Protein 7X98 (pdb70)

Solvent-accessible surface area: 50694 Å² total

Foldseek 3Di:
DDPVVVVVVVLVVCVVQLNNDDDWDWAQDQVQPPWIWTQDPVGTDIFHEFFDLLQASLQNPPLLVVLLVVLCVPPNDFQPAACVPSRVDVLQVLLQVLLQVLLVAATKAWAQFLLLQQLQLLLLVLLPQPQEEEEEEPQDDPSNVNSPVNNVHHYHYFYHLDLVSVLVVLVPDDLPGAYEYEEEQARQALRAGHPVVSNLVSCVVSVYAYEYEQAQFALQAALQSGGDCRNVVNSVSHQKYKYFCVVVVAGIIMIHHYPVSNVSSCVGGCSRGVDGDGGSSSSSSSSSSSVDSRVDCPQSVLLVVQQVLLCVLLVVLLQDWNDYDGNKTWRWDFGSNVLQVLQVCCCPPQSYHWHWDDPPSDPHRGITTITRDGSSQDSVNSVSVNVSSSVVCVVSVVD/DPVVVVVVVVQVVCVVVVNRDDDFDWACDQVQPPKIWTQDPVGTDIFGEFFDLLQLCLLNVVLLVVLLVVLCVPPNDFQPAACVPSNVDVLQVLLQVLLQVLLVAATKHWAQFLLLQQLQLLLLVQLVQPQEEEEEAPLDDPSNVNSPVNNVHHYDYFYHLDLVSVLVVLVPDDLVGEYEYEEEQARQQLRAGHPVVSNLVSCVVRVYAYEYEQAQFALQDALQSGGVCNNVVNSVSHQKYKYFCVVVVAGIIMIHHYPVSNVSSCVGGCSRGVDGGGGSSSSSSSSSSSVDSRVDCVSSVLLVVQLVLLVVLLVVLVFDWRDYDGQKTWGFDQAQVVQQVLQVCCCPVLSYHWHWAAPPNPDRRRITTIGNGYSSQDPVNSCSVSVSSSVSVVVVVD/DPPVVVVVVVLVVCVVQLNNFDDWDWACDQVQPPKIWTQDPVGIDIFGEFFDLLQASLLNPPLLVVLLVVLCVVVNDFQPAACVPSRVDVLQVLLQVLLQVLLVAPTKHWAQFLLLQQLQLLLLVQLPQPQEEEEEEPLDDPSNVNSPVNNVHHYDYFYHLDLVSVLVSLPPGDLVHAYEYEDEQARQALGAGHPVVSNLVSCVVSVYAYEYEQAQFALQDALQSGGDCRNVVNSVSHQKYKYFCVVVVAGIIMIHHYPVSNVSSCVGGCSRGVDGDGGSSRSSSSSSSSVVSSVDCPQNVLLVVQQVLLVVLLVVLVQDWNDYPGSKTWGWDQGSNVLQVLQVCCCPVQSYHFGWAAPPRDDHRRITTIGRDGSSQDSVNSVSVSVSSSVSCVVVVVD/DPVVVVVVVVQVVCVVVVNDDDDFPWACDQVQPPWIWTQDVVGTDIFGEFFDLLQLVLQNPPLLVVLLVVLCVPPNDFQPFACPPSRVDVLQVLLQVLLQVLLVAATKHWAQFLLLQQLQLLLLVQLVQPQEEEEEEPQDDPSNVNSPVNNVHHYDYAYHLDLVSVLVVLVPDDLPREYEYEEEQAHQQLRAGHPVVSNLVSCVVSVYAYEYEQAQFQLQAALQSGGDCRNVVHSVSHQKYKYFCVVVVAGIIMIGHYPVSNVSSCVGGPSNGHDRGGGSSSSSSSSSSSVPSRVDCPFSVLLVVQQVLLVVLLVVLVFDWNDYPGSKTWGFDQADVRQQVLQVCCCPVQSYHWHWDAPPSDDRRRITTIGRGGSSQDPVNSCSVSVSSSVSVVVVVD

Sequence (1594 aa):
MNYEAYFRRQLDGLHREGRYRVFADLERHAGSFPRATHHRPEGAGDVTVWCSNDYLGMGQHPAVLTAMHEALDSCGAGAGGTRNIAGTNHYHVLLEQELAALHGKESALLFTSGYVSNWASLSTLASRMPGCVILSDELNHASMIEGIRHSRSETRIFAHNDPRDLERKLADLDPHAPKLVAFESVYSMDGDIAPIAEICDVADAHNAMTYLDEVHGVGLYGPNGGGIADREGISHRLTIIEGTLAAFGVVGGYIAGSSAVCDFVRSFASGFIFSTSPPPAVAAGALASIRHLRASSSAERERHQDRVARLRARLDQAGVAHMPNPSHIVPVMVGDAALCKQISDELISRYGIYVQPINYPTVPRGTERLRITPSPQHTDADIEHLVQALSEIWTRVGLAMNYEAYFRRQLDGLHREGRYRVFADLERHAGSFPRATHHRPEGAGDVTVWCSNDYLGMGQHPAVLTAMHEALDSCGAGAGGTRNNIAGTNHYHVLLEQELAALHGKESSALLFTSGYVSNWASLSTLASRMPGCVILSDELNHASMIEGIRHSRSETRIFAHNDPRDLERKLADLDPHAPKLVAFESVYSMDGDIAPIAEICDVADAHNAMTYLDEVHGVGLYGPNGGGIADREGISHRLTIIEGTLAAFGVVGGYIAGSSAVCDFVRSFASGFIFSTSSPPPAVAAGALASIRHLRASSSAERERHQDRVARLRARLDQAGVAHMPNPSHIVPVMVGDAALCKQISDELISRYGIYVQPINYPTVPRGTERLRITPSPQHTDADIEHLVQALSEIWTRVGLMNYEAYFRRQLDGLHREGRYRVFADLERHAGSFPRRATHHRPEGAGDVTVWCSNDYLGMGQHPAVLTAMHEALDSCGAGAGGTRNIAGTNHYHVLLEQELAALHGKESALLFTSGYVSNWASLSTLASRMPGCVILSDELNHASMIEGIRHSRSETRIFAHNDPRDLERKLADLDPHAPKLVAFESVYSMDGDIAPIAEICDVADAHNAMTYLDEVHGVGLYGPNGGGIADREGISHRLTIIEGTLAAFGVVGGYIAGSSAVCDFVRSFASGFIFSTSPPPAVAAGALASIRHLRASSAERERHQDRVARLRARLDQAGVAHMPNPSHIVPVMVGDAALCKQISDELISRYGIYVQPINYPTVPRGTERLRITPSPQHTDADIEHLVQALSEIWTRVGLAMNYEAYFRRQLDGLHREGRYRVFADLERHAGSFPRATHHRPEGAGDVTVWCSNDYLGMGQHPAVLTAMHEALDSCGAGAGGTRNIAGTNHYHVLLEQELAALHGKESSALLFTSGYVSNWASLSTLASRMPGCVILSDELNHASMIEGIRHSRSETRIFAHNDPRDLERKLADLDPHAPKLVAFESVYSMDGDIAPIAEICDVADAHNAMTYLDEVHGVGLYGPNGGGIADREGISHRLTIIEGTLAAFGVVGGYIAGSSAVCDFVRSFASGFIFSTSPPPAVAAGALASIRHLRASSAERERHQDRVARLRARLDQAGVAHMPNPSHIVPVMVGDAALCKQISDELISRYGIYVQPINYPTVPRGTERLRITPSPQHTDADIEHLVQALSEIWTRVGL

Structure (mmCIF, N/CA/C/O backbone):
data_7X98
#
_entry.id   7X98
#
_cell.length_a   67.157
_cell.length_b   68.896
_cell.length_c   85.639
_cell.angle_alpha   82.020
_cell.angle_beta   85.260
_cell.angle_gamma   66.060
#
_symmetry.space_group_name_H-M   'P 1'
#
loop_
_entity.id
_entity.type
_entity.pdbx_description
1 polymer '5-aminolevulinate synthase'
2 water water
#
loop_
_atom_site.group_PDB
_atom_site.id
_atom_site.type_symbol
_atom_site.label_atom_id
_atom_site.label_alt_id
_atom_site.label_comp_id
_atom_site.label_asym_id
_atom_site.label_entity_id
_atom_site.label_seq_id
_atom_site.pdbx_PDB_ins_code
_atom_site.Cartn_x
_atom_site.Cartn_y
_atom_site.Cartn_z
_atom_site.occupancy
_atom_site.B_iso_or_equiv
_atom_site.auth_seq_id
_atom_site.auth_comp_id
_atom_site.auth_asym_id
_atom_site.auth_atom_id
_atom_site.pdbx_PDB_model_num
ATOM 1 N N . MET A 1 1 ? -13.964 -19.560 33.098 1.00 44.44 1 MET A N 1
ATOM 2 C CA . MET A 1 1 ? -13.913 -19.780 31.619 1.00 40.78 1 MET A CA 1
ATOM 3 C C . MET A 1 1 ? -13.150 -18.616 30.963 1.00 39.12 1 MET A C 1
ATOM 4 O O . MET A 1 1 ? -13.685 -17.468 30.948 1.00 36.10 1 MET A O 1
ATOM 9 N N . ASN A 1 2 ? -11.924 -18.883 30.490 1.00 31.87 2 ASN A N 1
ATOM 10 C CA . ASN A 1 2 ? -11.219 -18.033 29.498 1.00 31.25 2 ASN A CA 1
ATOM 11 C C . ASN A 1 2 ? -11.167 -18.805 28.170 1.00 29.91 2 ASN A C 1
ATOM 12 O O . ASN A 1 2 ? -10.545 -19.866 28.122 1.00 30.93 2 ASN A O 1
ATOM 17 N N . TYR A 1 3 ? -11.798 -18.287 27.129 1.00 28.52 3 TYR A N 1
ATOM 18 C CA . TYR A 1 3 ? -11.973 -19.032 25.854 1.00 28.83 3 TYR A CA 1
ATOM 19 C C . TYR A 1 3 ? -10.587 -19.320 25.258 1.00 27.99 3 TYR A C 1
ATOM 20 O O . TYR A 1 3 ? -10.272 -20.509 24.988 1.00 26.26 3 TYR A O 1
ATOM 29 N N . GLU A 1 4 ? -9.754 -18.286 25.144 1.00 28.67 4 GLU A N 1
ATOM 30 C CA . GLU A 1 4 ? -8.364 -18.377 24.605 1.00 30.31 4 GLU A CA 1
ATOM 31 C C . GLU A 1 4 ? -7.568 -19.469 25.316 1.00 32.53 4 GLU A C 1
ATOM 32 O O . GLU A 1 4 ? -6.872 -20.249 24.626 1.00 30.44 4 GLU A O 1
ATOM 38 N N . ALA A 1 5 ? -7.588 -19.467 26.651 1.00 32.28 5 ALA A N 1
ATOM 39 C CA . ALA A 1 5 ? -6.770 -20.388 27.473 1.00 32.48 5 ALA A CA 1
ATOM 40 C C . ALA A 1 5 ? -7.344 -21.795 27.315 1.00 29.51 5 ALA A C 1
ATOM 41 O O . ALA A 1 5 ? -6.565 -22.758 27.265 1.00 30.12 5 ALA A O 1
ATOM 43 N N . TYR A 1 6 ? -8.666 -21.906 27.237 1.00 28.47 6 TYR A N 1
ATOM 44 C CA . TYR A 1 6 ? -9.340 -23.213 27.023 1.00 30.47 6 TYR A CA 1
ATOM 45 C C . TYR A 1 6 ? -8.837 -23.797 25.681 1.00 28.01 6 TYR A C 1
ATOM 46 O O . TYR A 1 6 ? -8.352 -24.946 25.666 1.00 29.12 6 TYR A O 1
ATOM 55 N N . PHE A 1 7 ? -8.878 -23.022 24.596 1.00 28.68 7 PHE A N 1
ATOM 56 C CA . PHE A 1 7 ? -8.528 -23.502 23.229 1.00 29.38 7 PHE A CA 1
ATOM 57 C C . PHE A 1 7 ? -7.059 -23.930 23.217 1.00 28.72 7 PHE A C 1
ATOM 58 O O . PHE A 1 7 ? -6.760 -25.023 22.736 1.00 27.26 7 PHE A O 1
ATOM 66 N N . ARG A 1 8 ? -6.162 -23.099 23.760 1.00 33.92 8 ARG A N 1
ATOM 67 C CA . ARG A 1 8 ? -4.705 -23.405 23.848 1.00 33.15 8 ARG A CA 1
ATOM 68 C C . ARG A 1 8 ? -4.501 -24.711 24.610 1.00 29.75 8 ARG A C 1
ATOM 69 O O . ARG A 1 8 ? -3.702 -25.530 24.136 1.00 32.14 8 ARG A O 1
ATOM 77 N N . ARG A 1 9 ? -5.169 -24.908 25.751 1.00 32.82 9 ARG A N 1
ATOM 78 C CA . ARG A 1 9 ? -5.022 -26.137 26.570 1.00 31.49 9 ARG A CA 1
ATOM 79 C C . ARG A 1 9 ? -5.364 -27.372 25.712 1.00 30.21 9 ARG A C 1
ATOM 80 O O . ARG A 1 9 ? -4.546 -28.300 25.654 1.00 26.63 9 ARG A O 1
ATOM 82 N N . GLN A 1 10 ? -6.492 -27.372 24.994 1.00 31.01 10 GLN A N 1
ATOM 83 C CA . GLN A 1 10 ? -6.859 -28.489 24.069 1.00 29.81 10 GLN A CA 1
ATOM 84 C C . GLN A 1 10 ? -5.773 -28.633 22.994 1.00 25.32 10 GLN A C 1
ATOM 85 O O . GLN A 1 10 ? -5.354 -29.777 22.754 1.00 27.31 10 GLN A O 1
ATOM 91 N N . LEU A 1 11 ? -5.263 -27.545 22.401 1.00 23.69 11 LEU A N 1
ATOM 92 C CA . LEU A 1 11 ? -4.175 -27.682 21.384 1.00 23.74 11 LEU A CA 1
ATOM 93 C C . LEU A 1 11 ? -2.919 -28.240 22.056 1.00 24.91 11 LEU A C 1
ATOM 94 O O . LEU A 1 11 ? -2.219 -28.986 21.400 1.00 24.17 11 LEU A O 1
ATOM 99 N N . ASP A 1 12 ? -2.642 -27.901 23.323 1.00 27.58 12 ASP A N 1
ATOM 100 C CA . ASP A 1 12 ? -1.436 -28.408 24.038 1.00 29.35 12 ASP A CA 1
ATOM 101 C C . ASP A 1 12 ? -1.581 -29.919 24.241 1.00 27.80 12 ASP A C 1
ATOM 102 O O . ASP A 1 12 ? -0.546 -30.646 24.163 1.00 25.44 12 ASP A O 1
ATOM 107 N N . GLY A 1 13 ? -2.822 -30.395 24.364 1.00 28.84 13 GLY A N 1
ATOM 108 C CA . GLY A 1 13 ? -3.149 -31.833 24.441 1.00 26.25 13 GLY A CA 1
ATOM 109 C C . GLY A 1 13 ? -2.733 -32.554 23.176 1.00 30.74 13 GLY A C 1
ATOM 110 O O . GLY A 1 13 ? -2.075 -33.630 23.278 1.00 29.01 13 GLY A O 1
ATOM 111 N N . LEU A 1 14 ? -3.048 -31.981 22.009 1.00 30.45 14 LEU A N 1
ATOM 112 C CA . LEU A 1 14 ? -2.656 -32.584 20.705 1.00 27.70 14 LEU A CA 1
ATOM 113 C C . LEU A 1 14 ? -1.129 -32.638 20.608 1.00 26.58 14 LEU A C 1
ATOM 114 O O . LEU A 1 14 ? -0.636 -33.676 20.142 1.00 26.83 14 LEU A O 1
ATOM 119 N N . HIS A 1 15 ? -0.415 -31.584 21.015 1.00 26.75 15 HIS A N 1
ATOM 120 C CA . HIS A 1 15 ? 1.083 -31.562 21.057 1.00 28.87 15 HIS A CA 1
ATOM 121 C C . HIS A 1 15 ? 1.586 -32.668 21.989 1.00 25.81 15 HIS A C 1
ATOM 122 O O . HIS A 1 15 ? 2.359 -33.463 21.528 1.00 28.48 15 HIS A O 1
ATOM 129 N N . ARG A 1 16 ? 1.096 -32.734 23.226 1.00 31.05 16 ARG A N 1
ATOM 130 C CA . ARG A 1 16 ? 1.426 -33.786 24.242 1.00 34.75 16 ARG A CA 1
ATOM 131 C C . ARG A 1 16 ? 1.302 -35.197 23.619 1.00 36.02 16 ARG A C 1
ATOM 132 O O . ARG A 1 16 ? 2.300 -35.950 23.659 1.00 32.12 16 ARG A O 1
ATOM 140 N N . GLU A 1 17 ? 0.169 -35.533 22.978 1.00 37.17 17 GLU A N 1
ATOM 141 C CA . GLU A 1 17 ? -0.062 -36.868 22.337 1.00 38.87 17 GLU A CA 1
ATOM 142 C C . GLU A 1 17 ? 0.690 -36.984 21.003 1.00 36.27 17 GLU A C 1
ATOM 143 O O . GLU A 1 17 ? 0.655 -38.058 20.405 1.00 35.15 17 GLU A O 1
ATOM 149 N N . GLY A 1 18 ? 1.327 -35.915 20.533 1.00 34.76 18 GLY A N 1
ATOM 150 C CA . GLY A 1 18 ? 2.090 -35.948 19.277 1.00 33.32 18 GLY A CA 1
ATOM 151 C C . GLY A 1 18 ? 1.167 -35.984 18.065 1.00 31.85 18 GLY A C 1
ATOM 152 O O . GLY A 1 18 ? 1.591 -36.468 17.045 1.00 31.74 18 GLY A O 1
ATOM 153 N N . ARG A 1 19 ? -0.054 -35.459 18.130 1.00 32.93 19 ARG A N 1
ATOM 154 C CA . ARG A 1 19 ? -0.917 -35.471 16.920 1.00 36.26 19 ARG A CA 1
ATOM 155 C C . ARG A 1 19 ? -1.298 -34.052 16.486 1.00 32.98 19 ARG A C 1
ATOM 156 O O . ARG A 1 19 ? -2.099 -33.937 15.548 1.00 28.00 19 ARG A O 1
ATOM 164 N N . TYR A 1 20 ? -0.684 -33.016 17.060 1.00 29.15 20 TYR A N 1
ATOM 165 C CA . TYR A 1 20 ? -0.752 -31.640 16.496 1.00 29.31 20 TYR A CA 1
ATOM 166 C C . TYR A 1 20 ? -0.057 -31.629 15.124 1.00 28.01 20 TYR A C 1
ATOM 167 O O . TYR A 1 20 ? 1.036 -32.193 14.952 1.00 27.80 20 TYR A O 1
ATOM 176 N N . ARG A 1 21 ? -0.711 -31.039 14.130 1.00 29.20 21 ARG A N 1
ATOM 177 C CA . ARG A 1 21 ? -0.262 -31.118 12.716 1.00 32.38 21 ARG A CA 1
ATOM 178 C C . ARG A 1 21 ? 0.143 -29.716 12.248 1.00 29.76 21 ARG A C 1
ATOM 179 O O . ARG A 1 21 ? -0.622 -28.754 12.461 1.00 27.84 21 ARG A O 1
ATOM 187 N N . VAL A 1 22 ? 1.339 -29.592 11.683 1.00 31.93 22 VAL A N 1
ATOM 188 C CA . VAL A 1 22 ? 1.771 -28.380 10.928 1.00 36.65 22 VAL A CA 1
ATOM 189 C C . VAL A 1 22 ? 1.590 -28.682 9.441 1.00 33.68 22 VAL A C 1
ATOM 190 O O . VAL A 1 22 ? 2.193 -29.647 8.971 1.00 34.14 22 VAL A O 1
ATOM 194 N N . PHE A 1 23 ? 0.784 -27.873 8.760 1.00 29.19 23 PHE A N 1
ATOM 195 C CA . PHE A 1 23 ? 0.567 -27.921 7.296 1.00 27.85 23 PHE A CA 1
ATOM 196 C C . PHE A 1 23 ? 1.879 -27.624 6.574 1.00 26.36 23 PHE A C 1
ATOM 197 O O . PHE A 1 23 ? 2.620 -26.742 6.993 1.00 27.34 23 PHE A O 1
ATOM 205 N N . ALA A 1 24 ? 2.135 -28.349 5.498 1.00 25.00 24 ALA A N 1
ATOM 206 C CA . ALA A 1 24 ? 3.204 -28.035 4.533 1.00 25.59 24 ALA A CA 1
ATOM 207 C C . ALA A 1 24 ? 2.621 -27.120 3.453 1.00 25.13 24 ALA A C 1
ATOM 208 O O . ALA A 1 24 ? 1.633 -27.512 2.794 1.00 25.20 24 ALA A O 1
ATOM 210 N N . ASP A 1 25 ? 3.216 -25.944 3.284 1.00 22.57 25 ASP A N 1
ATOM 211 C CA . ASP A 1 25 ? 2.830 -24.953 2.244 1.00 23.09 25 ASP A CA 1
ATOM 212 C C . ASP A 1 25 ? 3.479 -25.358 0.918 1.00 23.00 25 ASP A C 1
ATOM 213 O O . ASP A 1 25 ? 4.662 -25.049 0.748 1.00 24.01 25 ASP A O 1
ATOM 218 N N . LEU A 1 26 ? 2.718 -25.978 0.008 1.00 22.18 26 LEU A N 1
ATOM 219 C CA . LEU A 1 26 ? 3.224 -26.526 -1.277 1.00 22.95 26 LEU A CA 1
ATOM 220 C C . LEU A 1 26 ? 2.646 -25.741 -2.453 1.00 25.84 26 LEU A C 1
ATOM 221 O O . LEU A 1 26 ? 1.519 -25.171 -2.309 1.00 28.28 26 LEU A O 1
ATOM 226 N N . GLU A 1 27 ? 3.388 -25.700 -3.568 1.00 24.54 27 GLU A N 1
ATOM 227 C CA . GLU A 1 27 ? 2.828 -25.430 -4.924 1.00 23.96 27 GLU A CA 1
ATOM 228 C C . GLU A 1 27 ? 3.243 -26.582 -5.838 1.00 24.08 27 GLU A C 1
ATOM 229 O O . GLU A 1 27 ? 4.442 -26.707 -6.159 1.00 20.68 27 GLU A O 1
ATOM 235 N N . ARG A 1 28 ? 2.286 -27.449 -6.151 1.00 23.65 28 ARG A N 1
ATOM 236 C CA . ARG A 1 28 ? 2.462 -28.513 -7.160 1.00 26.79 28 ARG A CA 1
ATOM 237 C C . ARG A 1 28 ? 2.758 -27.840 -8.507 1.00 27.09 28 ARG A C 1
ATOM 238 O O . ARG A 1 28 ? 2.152 -26.799 -8.810 1.00 29.03 28 ARG A O 1
ATOM 246 N N . HIS A 1 29 ? 3.728 -28.379 -9.233 1.00 25.15 29 HIS A N 1
ATOM 247 C CA . HIS A 1 29 ? 4.178 -27.866 -10.553 1.00 25.20 29 HIS A CA 1
ATOM 248 C C . HIS A 1 29 ? 3.334 -28.503 -11.648 1.00 23.30 29 HIS A C 1
ATOM 249 O O . HIS A 1 29 ? 3.699 -29.597 -12.085 1.00 22.36 29 HIS A O 1
ATOM 256 N N . ALA A 1 30 ? 2.242 -27.860 -12.048 1.00 21.98 30 ALA A N 1
ATOM 257 C CA . ALA A 1 30 ? 1.392 -28.322 -13.161 1.00 23.11 30 ALA A CA 1
ATOM 258 C C . ALA A 1 30 ? 2.280 -28.493 -14.392 1.00 23.59 30 ALA A C 1
ATOM 259 O O . ALA A 1 30 ? 3.045 -27.550 -14.699 1.00 23.11 30 ALA A O 1
ATOM 261 N N . GLY A 1 31 ? 2.204 -29.663 -15.023 1.00 23.54 31 GLY A N 1
ATOM 262 C CA . GLY A 1 31 ? 3.057 -30.065 -16.153 1.00 24.70 31 GLY A CA 1
ATOM 263 C C . GLY A 1 31 ? 4.223 -30.914 -15.659 1.00 24.92 31 GLY A C 1
ATOM 264 O O . GLY A 1 31 ? 4.826 -31.617 -16.493 1.00 25.14 31 GLY A O 1
ATOM 265 N N . SER A 1 32 ? 4.521 -30.880 -14.353 1.00 23.48 32 SER A N 1
ATOM 266 C CA . SER A 1 32 ? 5.728 -31.532 -13.768 1.00 24.81 32 SER A CA 1
ATOM 267 C C . SER A 1 32 ? 5.379 -32.325 -12.511 1.00 23.88 32 SER A C 1
ATOM 268 O O . SER A 1 32 ? 6.317 -32.521 -11.688 1.00 20.30 32 SER A O 1
ATOM 271 N N . PHE A 1 33 ? 4.109 -32.734 -12.330 1.00 24.63 33 PHE A N 1
ATOM 272 C CA . PHE A 1 33 ? 3.716 -33.639 -11.213 1.00 22.85 33 PHE A CA 1
ATOM 273 C C . PHE A 1 33 ? 4.669 -34.829 -11.322 1.00 22.62 33 PHE A C 1
ATOM 274 O O . PHE A 1 33 ? 4.982 -35.266 -12.429 1.00 22.09 33 PHE A O 1
ATOM 282 N N . PRO A 1 34 ? 5.197 -35.379 -10.214 1.00 25.50 34 PRO A N 1
ATOM 283 C CA . PRO A 1 34 ? 4.768 -35.041 -8.854 1.00 25.35 34 PRO A CA 1
ATOM 284 C C . PRO A 1 34 ? 5.613 -34.015 -8.080 1.00 24.51 34 PRO A C 1
ATOM 285 O O . PRO A 1 34 ? 5.526 -33.980 -6.882 1.00 23.23 34 PRO A O 1
ATOM 289 N N . ARG A 1 35 ? 6.357 -33.154 -8.768 1.00 26.81 35 ARG A N 1
ATOM 290 C CA . ARG A 1 35 ? 7.189 -32.112 -8.110 1.00 28.16 35 ARG A CA 1
ATOM 291 C C . ARG A 1 35 ? 6.284 -31.032 -7.505 1.00 26.25 35 ARG A C 1
ATOM 292 O O . ARG A 1 35 ? 5.230 -30.679 -8.092 1.00 24.29 35 ARG A O 1
ATOM 300 N N . ALA A 1 36 ? 6.700 -30.507 -6.360 1.00 24.14 36 ALA A N 1
ATOM 301 C CA . ALA A 1 36 ? 6.090 -29.330 -5.704 1.00 23.29 36 ALA A CA 1
ATOM 302 C C . ALA A 1 36 ? 7.196 -28.417 -5.173 1.00 25.07 36 ALA A C 1
ATOM 303 O O . ALA A 1 36 ? 8.291 -28.941 -4.827 1.00 26.19 36 ALA A O 1
ATOM 305 N N . THR A 1 37 ? 6.948 -27.111 -5.092 1.00 23.96 37 THR A N 1
ATOM 306 C CA . THR A 1 37 ? 7.806 -26.256 -4.240 1.00 28.04 37 THR A CA 1
ATOM 307 C C . THR A 1 37 ? 7.214 -26.313 -2.840 1.00 24.81 37 THR A C 1
ATOM 308 O O . THR A 1 37 ? 6.005 -26.411 -2.683 1.00 23.88 37 THR A O 1
ATOM 312 N N . HIS A 1 38 ? 8.096 -26.378 -1.862 1.00 24.64 38 HIS A N 1
ATOM 313 C CA . HIS A 1 38 ? 7.748 -26.398 -0.432 1.00 27.09 38 HIS A CA 1
ATOM 314 C C . HIS A 1 38 ? 8.271 -25.090 0.149 1.00 27.11 38 HIS A C 1
ATOM 315 O O . HIS A 1 38 ? 9.491 -24.911 0.122 1.00 23.53 38 HIS A O 1
ATOM 322 N N . HIS A 1 39 ? 7.378 -24.193 0.579 1.00 28.38 39 HIS A N 1
ATOM 323 C CA . HIS A 1 39 ? 7.741 -22.923 1.273 1.00 30.38 39 HIS A CA 1
ATOM 324 C C . HIS A 1 39 ? 7.932 -23.215 2.768 1.00 31.20 39 HIS A C 1
ATOM 325 O O . HIS A 1 39 ? 6.933 -23.590 3.428 1.00 27.48 39 HIS A O 1
ATOM 332 N N . ARG A 1 40 ? 9.163 -23.069 3.269 1.00 35.44 40 ARG A N 1
ATOM 333 C CA . ARG A 1 40 ? 9.538 -23.221 4.697 1.00 43.57 40 ARG A CA 1
ATOM 334 C C . ARG A 1 40 ? 10.063 -21.876 5.208 1.00 48.94 40 ARG A C 1
ATOM 335 O O . ARG A 1 40 ? 10.309 -20.956 4.427 1.00 45.71 40 ARG A O 1
ATOM 343 N N . PRO A 1 41 ? 10.254 -21.712 6.538 1.00 54.84 41 PRO A N 1
ATOM 344 C CA . PRO A 1 41 ? 11.027 -20.583 7.070 1.00 55.37 41 PRO A CA 1
ATOM 345 C C . PRO A 1 41 ? 12.405 -20.432 6.399 1.00 53.55 41 PRO A C 1
ATOM 346 O O . PRO A 1 41 ? 12.784 -19.320 6.095 1.00 54.20 41 PRO A O 1
ATOM 350 N N . GLU A 1 42 ? 13.091 -21.551 6.142 1.00 54.45 42 GLU A N 1
ATOM 351 C CA . GLU A 1 42 ? 14.402 -21.607 5.436 1.00 59.95 42 GLU A CA 1
ATOM 352 C C . GLU A 1 42 ? 14.272 -21.041 4.009 1.00 61.29 42 GLU A C 1
ATOM 353 O O . GLU A 1 42 ? 15.273 -20.500 3.493 1.00 58.95 42 GLU A O 1
ATOM 359 N N . GLY A 1 43 ? 13.101 -21.185 3.384 1.00 61.98 43 GLY A N 1
ATOM 360 C CA . GLY A 1 43 ? 12.812 -20.687 2.024 1.00 65.01 43 GLY A CA 1
ATOM 361 C C . GLY A 1 43 ? 12.115 -21.741 1.176 1.00 60.42 43 GLY A C 1
ATOM 362 O O . GLY A 1 43 ? 11.323 -22.520 1.739 1.00 53.25 43 GLY A O 1
ATOM 363 N N . ALA A 1 44 ? 12.387 -21.759 -0.133 1.00 56.35 44 ALA A N 1
ATOM 364 C CA . ALA A 1 44 ? 11.710 -22.618 -1.133 1.00 57.67 44 ALA A CA 1
ATOM 365 C C . ALA A 1 44 ? 12.669 -23.733 -1.570 1.00 60.01 44 ALA A C 1
ATOM 366 O O . ALA A 1 44 ? 13.809 -23.418 -1.976 1.00 55.05 44 ALA A O 1
ATOM 368 N N . GLY A 1 45 ? 12.225 -24.987 -1.431 1.00 53.92 45 GLY A N 1
ATOM 369 C CA . GLY A 1 45 ? 12.904 -26.189 -1.943 1.00 50.70 45 GLY A CA 1
ATOM 370 C C . GLY A 1 45 ? 11.918 -27.028 -2.731 1.00 44.86 45 GLY A C 1
ATOM 371 O O . GLY A 1 45 ? 10.686 -26.907 -2.471 1.00 42.39 45 GLY A O 1
ATOM 372 N N . ASP A 1 46 ? 12.408 -27.796 -3.702 1.00 37.44 46 ASP A N 1
ATOM 373 C CA . ASP A 1 46 ? 11.557 -28.706 -4.504 1.00 36.65 46 ASP A CA 1
ATOM 374 C C . ASP A 1 46 ? 11.459 -30.022 -3.731 1.00 31.18 46 ASP A C 1
ATOM 375 O O . ASP A 1 46 ? 12.493 -30.481 -3.181 1.00 26.22 46 ASP A O 1
ATOM 380 N N . VAL A 1 47 ? 10.248 -30.574 -3.647 1.00 26.85 47 VAL A N 1
ATOM 381 C CA . VAL A 1 47 ? 9.981 -31.916 -3.048 1.00 25.08 47 VAL A CA 1
ATOM 382 C C . VAL A 1 47 ? 9.244 -32.782 -4.056 1.00 23.95 47 VAL A C 1
ATOM 383 O O . VAL A 1 47 ? 8.640 -32.224 -4.995 1.00 22.87 47 VAL A O 1
ATOM 387 N N . THR A 1 48 ? 9.287 -34.094 -3.822 1.00 22.38 48 THR A N 1
ATOM 388 C CA . THR A 1 48 ? 8.482 -35.103 -4.544 1.00 22.65 48 THR A CA 1
ATOM 389 C C . THR A 1 48 ? 7.296 -35.401 -3.640 1.00 21.63 48 THR A C 1
ATOM 390 O O . THR A 1 48 ? 7.510 -35.802 -2.499 1.00 22.38 48 THR A O 1
ATOM 394 N N . VAL A 1 49 ? 6.091 -35.153 -4.139 1.00 22.60 49 VAL A N 1
ATOM 395 C CA . VAL A 1 49 ? 4.836 -35.455 -3.403 1.00 22.45 49 VAL A CA 1
ATOM 396 C C . VAL A 1 49 ? 4.503 -36.939 -3.569 1.00 20.80 49 VAL A C 1
ATOM 397 O O . VAL A 1 49 ? 4.394 -37.411 -4.705 1.00 19.01 49 VAL A O 1
ATOM 401 N N . TRP A 1 50 ? 4.271 -37.619 -2.463 1.00 20.10 50 TRP A N 1
ATOM 402 C CA . TRP A 1 50 ? 4.015 -39.077 -2.439 1.00 21.60 50 TRP A CA 1
ATOM 403 C C . TRP A 1 50 ? 2.743 -39.442 -1.673 1.00 20.66 50 TRP A C 1
ATOM 404 O O . TRP A 1 50 ? 2.535 -40.625 -1.520 1.00 20.00 50 TRP A O 1
ATOM 415 N N . CYS A 1 51 ? 1.889 -38.496 -1.278 1.00 20.06 51 CYS A N 1
ATOM 416 C CA . CYS A 1 51 ? 0.636 -38.800 -0.534 1.00 19.94 51 CYS A CA 1
ATOM 417 C C . CYS A 1 51 ? -0.548 -37.972 -1.056 1.00 20.39 51 CYS A C 1
ATOM 418 O O . CYS A 1 51 ? -1.497 -37.799 -0.305 1.00 19.51 51 CYS A O 1
ATOM 421 N N . SER A 1 52 ? -0.466 -37.411 -2.260 1.00 20.29 52 SER A N 1
ATOM 422 C CA . SER A 1 52 ? -1.601 -36.739 -2.928 1.00 22.13 52 SER A CA 1
ATOM 423 C C . SER A 1 52 ? -2.677 -37.762 -3.311 1.00 22.97 52 SER A C 1
ATOM 424 O O . SER A 1 52 ? -2.339 -38.913 -3.715 1.00 21.90 52 SER A O 1
ATOM 427 N N . ASN A 1 53 ? -3.940 -37.363 -3.221 1.00 22.04 53 ASN A N 1
ATOM 428 C CA . ASN A 1 53 ? -5.073 -38.222 -3.645 1.00 21.41 53 ASN A CA 1
ATOM 429 C C . ASN A 1 53 ? -5.544 -37.812 -5.057 1.00 22.62 53 ASN A C 1
ATOM 430 O O . ASN A 1 53 ? -6.590 -38.316 -5.506 1.00 19.99 53 ASN A O 1
ATOM 435 N N . ASP A 1 54 ? -4.783 -36.969 -5.764 1.00 21.82 54 ASP A N 1
ATOM 436 C CA . ASP A 1 54 ? -4.968 -36.699 -7.211 1.00 23.67 54 ASP A CA 1
ATOM 437 C C . ASP A 1 54 ? -4.347 -37.892 -7.938 1.00 24.44 54 ASP A C 1
ATOM 438 O O . ASP A 1 54 ? -3.306 -37.719 -8.627 1.00 21.26 54 ASP A O 1
ATOM 443 N N . TYR A 1 55 ? -4.955 -39.072 -7.767 1.00 23.36 55 TYR A N 1
ATOM 444 C CA . TYR A 1 55 ? -4.297 -40.389 -7.979 1.00 21.09 55 TYR A CA 1
ATOM 445 C C . TYR A 1 55 ? -3.707 -40.554 -9.390 1.00 19.72 55 TYR A C 1
ATOM 446 O O . TYR A 1 55 ? -2.707 -41.253 -9.482 1.00 20.82 55 TYR A O 1
ATOM 455 N N . LEU A 1 56 ? -4.322 -40.008 -10.450 1.00 19.38 56 LEU A N 1
ATOM 456 C CA . LEU A 1 56 ? -3.883 -40.207 -11.855 1.00 19.84 56 LEU A CA 1
ATOM 457 C C . LEU A 1 56 ? -3.205 -38.937 -12.396 1.00 21.79 56 LEU A C 1
ATOM 458 O O . LEU A 1 56 ? -2.898 -38.894 -13.589 1.00 21.98 56 LEU A O 1
ATOM 463 N N . GLY A 1 57 ? -3.036 -37.907 -11.568 1.00 21.11 57 GLY A N 1
ATOM 464 C CA . GLY A 1 57 ? -2.500 -36.614 -12.011 1.00 21.68 57 GLY A CA 1
ATOM 465 C C . GLY A 1 57 ? -3.457 -35.871 -12.931 1.00 20.14 57 GLY A C 1
ATOM 466 O O . GLY A 1 57 ? -2.973 -35.030 -13.696 1.00 20.45 57 GLY A O 1
ATOM 467 N N . MET A 1 58 ? -4.767 -36.126 -12.859 1.00 20.20 58 MET A N 1
ATOM 468 C CA . MET A 1 58 ? -5.766 -35.414 -13.697 1.00 19.93 58 MET A CA 1
ATOM 469 C C . MET A 1 58 ? -5.773 -33.907 -13.386 1.00 20.53 58 MET A C 1
ATOM 470 O O . MET A 1 58 ? -6.168 -33.114 -14.280 1.00 21.21 58 MET A O 1
ATOM 475 N N . GLY A 1 59 ? -5.266 -33.517 -12.215 1.00 20.15 59 GLY A N 1
ATOM 476 C CA . GLY A 1 59 ? -4.985 -32.133 -11.791 1.00 19.92 59 GLY A CA 1
ATOM 477 C C . GLY A 1 59 ? -4.179 -31.328 -12.794 1.00 20.19 59 GLY A C 1
ATOM 478 O O . GLY A 1 59 ? -4.368 -30.106 -12.811 1.00 17.59 59 GLY A O 1
ATOM 479 N N . GLN A 1 60 ? -3.297 -31.958 -13.584 1.00 20.98 60 GLN A N 1
ATOM 480 C CA . GLN A 1 60 ? -2.513 -31.262 -14.645 1.00 18.92 60 GLN A CA 1
ATOM 481 C C . GLN A 1 60 ? -2.934 -31.738 -16.043 1.00 19.75 60 GLN A C 1
ATOM 482 O O . GLN A 1 60 ? -2.174 -31.467 -17.015 1.00 24.46 60 GLN A O 1
ATOM 488 N N . HIS A 1 61 ? -4.067 -32.414 -16.206 1.00 18.14 61 HIS A N 1
ATOM 489 C CA . HIS A 1 61 ? -4.434 -32.943 -17.538 1.00 19.24 61 HIS A CA 1
ATOM 490 C C . HIS A 1 61 ? -4.818 -31.769 -18.434 1.00 20.75 61 HIS A C 1
ATOM 491 O O . HIS A 1 61 ? -5.623 -30.902 -18.030 1.00 21.22 61 HIS A O 1
ATOM 498 N N . PRO A 1 62 ? -4.240 -31.697 -19.659 1.00 20.44 62 PRO A N 1
ATOM 499 C CA . PRO A 1 62 ? -4.453 -30.537 -20.521 1.00 21.48 62 PRO A CA 1
ATOM 500 C C . PRO A 1 62 ? -5.918 -30.391 -20.953 1.00 20.74 62 PRO A C 1
ATOM 501 O O . PRO A 1 62 ? -6.325 -29.262 -21.189 1.00 23.37 62 PRO A O 1
ATOM 505 N N . ALA A 1 63 ? -6.697 -31.473 -21.038 1.00 21.01 63 ALA A N 1
ATOM 506 C CA . ALA A 1 63 ? -8.125 -31.348 -21.424 1.00 22.13 63 ALA A CA 1
ATOM 507 C C . ALA A 1 63 ? -8.913 -30.774 -20.250 1.00 21.77 63 ALA A C 1
ATOM 508 O O . ALA A 1 63 ? -9.877 -30.001 -20.507 1.00 19.91 63 ALA A O 1
ATOM 510 N N . VAL A 1 64 ? -8.499 -31.097 -19.019 1.00 20.62 64 VAL A N 1
ATOM 511 C CA . VAL A 1 64 ? -9.134 -30.557 -17.780 1.00 21.87 64 VAL A CA 1
ATOM 512 C C . VAL A 1 64 ? -8.842 -29.060 -17.712 1.00 23.17 64 VAL A C 1
ATOM 513 O O . VAL A 1 64 ? -9.796 -28.265 -17.523 1.00 20.25 64 VAL A O 1
ATOM 517 N N . LEU A 1 65 ? -7.586 -28.675 -17.917 1.00 23.74 65 LEU A N 1
ATOM 518 C CA . LEU A 1 65 ? -7.171 -27.259 -17.786 1.00 23.07 65 LEU A CA 1
ATOM 519 C C . LEU A 1 65 ? -7.811 -26.437 -18.916 1.00 22.88 65 LEU A C 1
ATOM 520 O O . LEU A 1 65 ? -8.274 -25.315 -18.623 1.00 21.86 65 LEU A O 1
ATOM 525 N N . THR A 1 66 ? -7.888 -26.971 -20.137 1.00 22.67 66 THR A N 1
ATOM 526 C CA . THR A 1 66 ? -8.507 -26.263 -21.300 1.00 22.02 66 THR A CA 1
ATOM 527 C C . THR A 1 66 ? -9.956 -25.880 -20.959 1.00 21.25 66 THR A C 1
ATOM 528 O O . THR A 1 66 ? -10.364 -24.737 -21.221 1.00 20.21 66 THR A O 1
ATOM 532 N N . ALA A 1 67 ? -10.698 -26.832 -20.413 1.00 21.19 67 ALA A N 1
ATOM 533 C CA . ALA A 1 67 ? -12.144 -26.742 -20.123 1.00 21.61 67 ALA A CA 1
ATOM 534 C C . ALA A 1 67 ? -12.335 -25.696 -19.031 1.00 21.28 67 ALA A C 1
ATOM 535 O O . ALA A 1 67 ? -13.246 -24.863 -19.163 1.00 18.97 67 ALA A O 1
ATOM 537 N N . MET A 1 68 ? -11.432 -25.687 -18.036 1.00 20.22 68 MET A N 1
ATOM 538 C CA . MET A 1 68 ? -11.511 -24.727 -16.898 1.00 20.61 68 MET A CA 1
ATOM 539 C C . MET A 1 68 ? -11.204 -23.305 -17.392 1.00 20.81 68 MET A C 1
ATOM 540 O O . MET A 1 68 ? -11.986 -22.387 -17.097 1.00 22.55 68 MET A O 1
ATOM 545 N N . HIS A 1 69 ? -10.128 -23.104 -18.151 1.00 21.59 69 HIS A N 1
ATOM 546 C CA . HIS A 1 69 ? -9.832 -21.786 -18.777 1.00 21.39 69 HIS A CA 1
ATOM 547 C C . HIS A 1 69 ? -11.033 -21.290 -19.591 1.00 19.79 69 HIS A C 1
ATOM 548 O O . HIS A 1 69 ? -11.355 -20.122 -19.492 1.00 20.72 69 HIS A O 1
ATOM 555 N N . GLU A 1 70 ? -11.624 -22.155 -20.403 1.00 21.99 70 GLU A N 1
ATOM 556 C CA . GLU A 1 70 ? -12.796 -21.841 -21.267 1.00 23.58 70 GLU A CA 1
ATOM 557 C C . GLU A 1 70 ? -13.971 -21.396 -20.409 1.00 23.04 70 GLU A C 1
ATOM 558 O O . GLU A 1 70 ? -14.669 -20.424 -20.770 1.00 23.01 70 GLU A O 1
ATOM 564 N N . ALA A 1 71 ? -14.280 -22.183 -19.389 1.00 23.44 71 ALA A N 1
ATOM 565 C CA . ALA A 1 71 ? -15.461 -21.949 -18.525 1.00 24.28 71 ALA A CA 1
ATOM 566 C C . ALA A 1 71 ? -15.295 -20.600 -17.795 1.00 22.63 71 ALA A C 1
ATOM 567 O O . ALA A 1 71 ? -16.280 -19.864 -17.713 1.00 20.23 71 ALA A O 1
ATOM 569 N N . LEU A 1 72 ? -14.092 -20.275 -17.318 1.00 21.78 72 LEU A N 1
ATOM 570 C CA . LEU A 1 72 ? -13.815 -18.982 -16.656 1.00 22.73 72 LEU A CA 1
ATOM 571 C C . LEU A 1 72 ? -14.168 -17.836 -17.613 1.00 23.35 72 LEU A C 1
ATOM 572 O O . LEU A 1 72 ? -14.838 -16.894 -17.183 1.00 23.78 72 LEU A O 1
ATOM 577 N N . ASP A 1 73 ? -13.670 -17.880 -18.842 1.00 23.33 73 ASP A N 1
ATOM 578 C CA . ASP A 1 73 ? -13.819 -16.756 -19.801 1.00 25.18 73 ASP A CA 1
ATOM 579 C C . ASP A 1 73 ? -15.268 -16.676 -20.274 1.00 25.54 73 ASP A C 1
ATOM 580 O O . ASP A 1 73 ? -15.744 -15.564 -20.539 1.00 22.85 73 ASP A O 1
ATOM 585 N N . SER A 1 74 ? -15.996 -17.783 -20.288 1.00 23.80 74 SER A N 1
ATOM 586 C CA . SER A 1 74 ? -17.413 -17.756 -20.720 1.00 23.95 74 SER A CA 1
ATOM 587 C C . SER A 1 74 ? -18.317 -17.273 -19.576 1.00 23.70 74 SER A C 1
ATOM 588 O O . SER A 1 74 ? -19.168 -16.352 -19.762 1.00 20.60 74 SER A O 1
ATOM 591 N N . CYS A 1 75 ? -18.205 -17.905 -18.417 1.00 23.35 75 CYS A N 1
ATOM 592 C CA . CYS A 1 75 ? -19.254 -17.820 -17.353 1.00 23.95 75 CYS A CA 1
ATOM 593 C C . CYS A 1 75 ? -18.749 -17.037 -16.140 1.00 20.97 75 CYS A C 1
ATOM 594 O O . CYS A 1 75 ? -19.576 -16.664 -15.296 1.00 22.58 75 CYS A O 1
ATOM 597 N N . GLY A 1 76 ? -17.446 -16.810 -16.016 1.00 20.34 76 GLY A N 1
ATOM 598 C CA . GLY A 1 76 ? -16.908 -16.049 -14.872 1.00 19.50 76 GLY A CA 1
ATOM 599 C C . GLY A 1 76 ? -16.408 -16.960 -13.770 1.00 19.80 76 GLY A C 1
ATOM 600 O O . GLY A 1 76 ? -16.284 -18.168 -14.017 1.00 21.61 76 GLY A O 1
ATOM 601 N N . ALA A 1 77 ? -16.146 -16.394 -12.597 1.00 20.15 77 ALA A N 1
ATOM 602 C CA . ALA A 1 77 ? -15.284 -16.973 -11.548 1.00 19.63 77 ALA A CA 1
ATOM 603 C C . ALA A 1 77 ? -16.117 -17.922 -10.701 1.00 20.19 77 ALA A C 1
ATOM 604 O O . ALA A 1 77 ? -15.565 -18.921 -10.242 1.00 19.77 77 ALA A O 1
ATOM 606 N N . GLY A 1 78 ? -17.423 -17.651 -10.596 1.00 19.93 78 GLY A N 1
ATOM 607 C CA . GLY A 1 78 ? -18.322 -18.357 -9.676 1.00 19.32 78 GLY A CA 1
ATOM 608 C C . GLY A 1 78 ? -19.724 -18.488 -10.233 1.00 19.15 78 GLY A C 1
ATOM 609 O O . GLY A 1 78 ? -20.016 -17.927 -11.304 1.00 17.86 78 GLY A O 1
ATOM 610 N N . ALA A 1 79 ? -20.564 -19.255 -9.544 1.00 19.58 79 ALA A N 1
ATOM 611 C CA . ALA A 1 79 ? -21.941 -19.544 -10.004 1.00 19.79 79 ALA A CA 1
ATOM 612 C C . ALA A 1 79 ? -22.818 -18.312 -9.781 1.00 20.21 79 ALA A C 1
ATOM 613 O O . ALA A 1 79 ? -23.743 -18.088 -10.594 1.00 19.84 79 ALA A O 1
ATOM 615 N N . GLY A 1 80 ? -22.532 -17.537 -8.719 1.00 22.40 80 GLY A N 1
ATOM 616 C CA . GLY A 1 80 ? -23.279 -16.312 -8.364 1.00 23.04 80 GLY A CA 1
ATOM 617 C C . GLY A 1 80 ? -24.656 -16.608 -7.780 1.00 23.24 80 GLY A C 1
ATOM 618 O O . GLY A 1 80 ? -25.504 -15.663 -7.729 1.00 24.57 80 GLY A O 1
ATOM 619 N N . GLY A 1 81 ? -24.880 -17.843 -7.322 1.00 20.75 81 GLY A N 1
ATOM 620 C CA . GLY A 1 81 ? -26.082 -18.217 -6.568 1.00 21.69 81 GLY A CA 1
ATOM 621 C C . GLY A 1 81 ? -26.104 -19.677 -6.160 1.00 20.05 81 GLY A C 1
ATOM 622 O O . GLY A 1 81 ? -25.145 -20.416 -6.410 1.00 19.01 81 GLY A O 1
ATOM 623 N N . THR A 1 82 ? -27.173 -20.075 -5.513 1.00 19.64 82 THR A N 1
ATOM 624 C CA . THR A 1 82 ? -27.494 -21.493 -5.215 1.00 20.89 82 THR A CA 1
ATOM 625 C C . THR A 1 82 ? -28.076 -22.113 -6.478 1.00 19.10 82 THR A C 1
ATOM 626 O O . THR A 1 82 ? -28.454 -21.370 -7.367 1.00 18.26 82 THR A O 1
ATOM 630 N N . ARG A 1 83 ? -28.133 -23.441 -6.563 1.00 18.84 83 ARG A N 1
ATOM 631 C CA . ARG A 1 83 ? -28.686 -24.128 -7.749 1.00 18.86 83 ARG A CA 1
ATOM 632 C C . ARG A 1 83 ? -30.133 -23.628 -7.960 1.00 20.94 83 ARG A C 1
ATOM 633 O O . ARG A 1 83 ? -30.559 -23.456 -9.135 1.00 19.94 83 ARG A O 1
ATOM 641 N N . ASN A 1 84 ? -30.864 -23.358 -6.880 1.00 22.13 84 ASN A N 1
ATOM 642 C CA . ASN A 1 84 ? -32.285 -22.897 -6.950 1.00 23.48 84 ASN A CA 1
ATOM 643 C C . ASN A 1 84 ? -32.388 -21.432 -7.425 1.00 22.90 84 ASN A C 1
ATOM 644 O O . ASN A 1 84 ? -33.428 -21.045 -8.012 1.00 22.90 84 ASN A O 1
ATOM 649 N N . ILE A 1 85 ? -31.397 -20.603 -7.106 1.00 23.53 85 ILE A N 1
ATOM 650 C CA . ILE A 1 85 ? -31.509 -19.127 -7.275 1.00 21.88 85 ILE A CA 1
ATOM 651 C C . ILE A 1 85 ? -30.275 -18.599 -8.013 1.00 21.14 85 ILE A C 1
ATOM 652 O O . ILE A 1 85 ? -29.295 -18.179 -7.336 1.00 21.06 85 ILE A O 1
ATOM 657 N N . ALA A 1 86 ? -30.369 -18.609 -9.348 1.00 21.37 86 ALA A N 1
ATOM 658 C CA . ALA A 1 86 ? -29.455 -17.974 -10.328 1.00 22.27 86 ALA A CA 1
ATOM 659 C C . ALA A 1 86 ? -28.148 -18.763 -10.500 1.00 22.24 86 ALA A C 1
ATOM 660 O O . ALA A 1 86 ? -27.371 -18.373 -11.386 1.00 19.81 86 ALA A O 1
ATOM 662 N N . GLY A 1 87 ? -27.881 -19.787 -9.671 1.00 21.74 87 GLY A N 1
ATOM 663 C CA . GLY A 1 87 ? -26.568 -20.471 -9.647 1.00 21.63 87 GLY A CA 1
ATOM 664 C C . GLY A 1 87 ? -26.550 -21.835 -10.301 1.00 22.14 87 GLY A C 1
ATOM 665 O O . GLY A 1 87 ? -25.565 -22.565 -10.043 1.00 22.17 87 GLY A O 1
ATOM 666 N N . THR A 1 88 ? -27.574 -22.219 -11.074 1.00 21.05 88 THR A N 1
ATOM 667 C CA . THR A 1 88 ? -27.474 -23.410 -11.972 1.00 21.65 88 THR A CA 1
ATOM 668 C C . THR A 1 88 ? -26.921 -22.953 -13.324 1.00 21.70 88 THR A C 1
ATOM 669 O O . THR A 1 88 ? -27.556 -22.135 -14.012 1.00 22.47 88 THR A O 1
ATOM 673 N N . ASN A 1 89 ? -25.767 -23.494 -13.663 1.00 21.38 89 ASN A N 1
ATOM 674 C CA . ASN A 1 89 ? -25.016 -23.259 -14.916 1.00 22.97 89 ASN A CA 1
ATOM 675 C C . ASN A 1 89 ? -25.079 -24.564 -15.729 1.00 21.78 89 ASN A C 1
ATOM 676 O O . ASN A 1 89 ? -25.184 -25.673 -15.140 1.00 21.53 89 ASN A O 1
ATOM 681 N N . HIS A 1 90 ? -25.059 -24.452 -17.048 1.00 21.02 90 HIS A N 1
ATOM 682 C CA . HIS A 1 90 ? -25.149 -25.587 -17.984 1.00 22.78 90 HIS A CA 1
ATOM 683 C C . HIS A 1 90 ? -24.058 -26.632 -17.690 1.00 23.26 90 HIS A C 1
ATOM 684 O O . HIS A 1 90 ? -24.305 -27.800 -17.989 1.00 22.11 90 HIS A O 1
ATOM 691 N N . TYR A 1 91 ? -22.864 -26.246 -17.225 1.00 20.43 91 TYR A N 1
ATOM 692 C CA . TYR A 1 91 ? -21.788 -27.227 -16.900 1.00 21.35 91 TYR A CA 1
ATOM 693 C C . TYR A 1 91 ? -22.270 -28.144 -15.768 1.00 20.57 91 TYR A C 1
ATOM 694 O O . TYR A 1 91 ? -21.896 -29.346 -15.749 1.00 22.09 91 TYR A O 1
ATOM 703 N N . HIS A 1 92 ? -23.054 -27.618 -14.817 1.00 21.65 92 HIS A N 1
ATOM 704 C CA . HIS A 1 92 ? -23.565 -28.424 -13.669 1.00 21.40 92 HIS A CA 1
ATOM 705 C C . HIS A 1 92 ? -24.469 -29.506 -14.230 1.00 22.02 92 HIS A C 1
ATOM 706 O O . HIS A 1 92 ? -24.435 -30.633 -13.691 1.00 21.81 92 HIS A O 1
ATOM 713 N N . VAL A 1 93 ? -25.283 -29.139 -15.228 1.00 22.08 93 VAL A N 1
ATOM 714 C CA . VAL A 1 93 ? -26.268 -30.046 -15.874 1.00 21.57 93 VAL A CA 1
ATOM 715 C C . VAL A 1 93 ? -25.504 -31.147 -16.624 1.00 20.40 93 VAL A C 1
ATOM 716 O O . VAL A 1 93 ? -25.814 -32.327 -16.409 1.00 20.71 93 VAL A O 1
ATOM 720 N N . LEU A 1 94 ? -24.542 -30.776 -17.467 1.00 19.58 94 LEU A N 1
ATOM 721 C CA . LEU A 1 94 ? -23.762 -31.748 -18.269 1.00 21.58 94 LEU A CA 1
ATOM 722 C C . LEU A 1 94 ? -22.993 -32.660 -17.311 1.00 21.55 94 LEU A C 1
ATOM 723 O O . LEU A 1 94 ? -22.899 -33.863 -17.582 1.00 23.61 94 LEU A O 1
ATOM 728 N N . LEU A 1 95 ? -22.496 -32.110 -16.201 1.00 21.45 95 LEU A N 1
ATOM 729 C CA . LEU A 1 95 ? -21.723 -32.890 -15.200 1.00 20.03 95 LEU A CA 1
ATOM 730 C C . LEU A 1 95 ? -22.650 -33.903 -14.520 1.00 20.50 95 LEU A C 1
ATOM 731 O O . LEU A 1 95 ? -22.254 -35.036 -14.381 1.00 19.98 95 LEU A O 1
ATOM 736 N N . GLU A 1 96 ? -23.867 -33.534 -14.146 1.00 20.57 96 GLU A N 1
ATOM 737 C CA . GLU A 1 96 ? -24.795 -34.463 -13.455 1.00 20.82 96 GLU A CA 1
ATOM 738 C C . GLU A 1 96 ? -25.219 -35.576 -14.435 1.00 21.21 96 GLU A C 1
ATOM 739 O O . GLU A 1 96 ? -25.368 -36.743 -13.975 1.00 20.82 96 GLU A O 1
ATOM 745 N N . GLN A 1 97 ? -25.396 -35.247 -15.718 1.00 21.62 97 GLN A N 1
ATOM 746 C CA . GLN A 1 97 ? -25.705 -36.234 -16.793 1.00 23.65 97 GLN A CA 1
ATOM 747 C C . GLN A 1 97 ? -24.495 -37.174 -16.947 1.00 22.47 97 GLN A C 1
ATOM 748 O O . GLN A 1 97 ? -24.676 -38.388 -17.048 1.00 21.17 97 GLN A O 1
ATOM 754 N N . GLU A 1 98 ? -23.283 -36.631 -16.956 1.00 21.27 98 GLU A N 1
ATOM 755 C CA . GLU A 1 98 ? -22.073 -37.468 -17.112 1.00 21.44 98 GLU A CA 1
ATOM 756 C C . GLU A 1 98 ? -21.973 -38.444 -15.924 1.00 20.78 98 GLU A C 1
ATOM 757 O O . GLU A 1 98 ? -21.705 -39.616 -16.141 1.00 21.48 98 GLU A O 1
ATOM 763 N N . LEU A 1 99 ? -22.169 -37.978 -14.699 1.00 20.86 99 LEU A N 1
ATOM 764 C CA . LEU A 1 99 ? -22.068 -38.837 -13.493 1.00 20.96 99 LEU A CA 1
ATOM 765 C C . LEU A 1 99 ? -23.156 -39.924 -13.488 1.00 20.80 99 LEU A C 1
ATOM 766 O O . LEU A 1 99 ? -22.809 -41.057 -13.152 1.00 19.58 99 LEU A O 1
ATOM 771 N N . ALA A 1 100 ? -24.413 -39.606 -13.849 1.00 20.75 100 ALA A N 1
ATOM 772 C CA . ALA A 1 100 ? -25.474 -40.614 -14.045 1.00 20.97 100 ALA A CA 1
ATOM 773 C C . ALA A 1 100 ? -24.957 -41.733 -14.977 1.00 21.35 100 ALA A C 1
ATOM 774 O O . ALA A 1 100 ? -24.971 -42.954 -14.556 1.00 21.32 100 ALA A O 1
ATOM 776 N N . ALA A 1 101 ? -24.424 -41.354 -16.149 1.00 20.31 101 ALA A N 1
ATOM 777 C CA . ALA A 1 101 ? -23.966 -42.295 -17.199 1.00 21.71 101 ALA A CA 1
ATOM 778 C C . ALA A 1 101 ? -22.780 -43.126 -16.670 1.00 21.53 101 ALA A C 1
ATOM 779 O O . ALA A 1 101 ? -22.808 -44.328 -16.827 1.00 22.37 101 ALA A O 1
ATOM 781 N N . LEU A 1 102 ? -21.809 -42.495 -16.008 1.00 21.94 102 LEU A N 1
ATOM 782 C CA . LEU A 1 102 ? -20.623 -43.167 -15.425 1.00 21.22 102 LEU A CA 1
ATOM 783 C C . LEU A 1 102 ? -21.078 -44.401 -14.628 1.00 21.37 102 LEU A C 1
ATOM 784 O O . LEU A 1 102 ? -20.455 -45.440 -14.778 1.00 22.59 102 LEU A O 1
ATOM 789 N N . HIS A 1 103 ? -22.125 -44.282 -13.802 1.00 21.32 103 HIS A N 1
ATOM 790 C CA . HIS A 1 103 ? -22.561 -45.342 -12.839 1.00 20.93 103 HIS A CA 1
ATOM 791 C C . HIS A 1 103 ? -23.796 -46.085 -13.362 1.00 23.96 103 HIS A C 1
ATOM 792 O O . HIS A 1 103 ? -24.373 -46.885 -12.583 1.00 22.75 103 HIS A O 1
ATOM 799 N N . GLY A 1 104 ? -24.160 -45.859 -14.630 1.00 24.52 104 GLY A N 1
ATOM 800 C CA . GLY A 1 104 ? -25.374 -46.423 -15.261 1.00 25.65 104 GLY A CA 1
ATOM 801 C C . GLY A 1 104 ? -26.643 -46.149 -14.471 1.00 25.68 104 GLY A C 1
ATOM 802 O O . GLY A 1 104 ? -27.521 -47.010 -14.462 1.00 26.62 104 GLY A O 1
ATOM 803 N N . LYS A 1 105 ? -26.789 -44.966 -13.875 1.00 25.96 105 LYS A N 1
ATOM 804 C CA . LYS A 1 105 ? -28.006 -44.603 -13.090 1.00 23.62 105 LYS A CA 1
ATOM 805 C C . LYS A 1 105 ? -28.846 -43.593 -13.871 1.00 23.68 105 LYS A C 1
ATOM 806 O O . LYS A 1 105 ? -28.278 -42.894 -14.707 1.00 25.39 105 LYS A O 1
ATOM 812 N N . GLU A 1 106 ? -30.120 -43.462 -13.510 1.00 25.55 106 GLU A N 1
ATOM 813 C CA . GLU A 1 106 ? -31.075 -42.479 -14.099 1.00 26.18 106 GLU A CA 1
ATOM 814 C C . GLU A 1 106 ? -30.592 -41.040 -13.883 1.00 25.18 106 GLU A C 1
ATOM 815 O O . GLU A 1 106 ? -30.652 -40.253 -14.827 1.00 24.01 106 GLU A O 1
ATOM 821 N N . SER A 1 107 ? -29.988 -40.730 -12.735 1.00 23.73 107 SER A N 1
ATOM 822 C CA . SER A 1 107 ? -29.716 -39.325 -12.337 1.00 22.36 107 SER A CA 1
ATOM 823 C C . SER A 1 107 ? -28.465 -39.214 -11.447 1.00 21.73 107 SER A C 1
ATOM 824 O O . SER A 1 107 ? -27.914 -40.249 -11.026 1.00 20.04 107 SER A O 1
ATOM 827 N N . ALA A 1 108 ? -27.967 -37.991 -11.286 1.00 21.43 108 ALA A N 1
ATOM 828 C CA . ALA A 1 108 ? -26.860 -37.639 -10.376 1.00 23.76 108 ALA A CA 1
ATOM 829 C C . ALA A 1 108 ? -27.106 -36.232 -9.823 1.00 22.49 108 ALA A C 1
ATOM 830 O O . ALA A 1 108 ? -27.883 -35.483 -10.409 1.00 23.56 108 ALA A O 1
ATOM 832 N N . LEU A 1 109 ? -26.594 -35.972 -8.627 1.00 20.89 109 LEU A N 1
ATOM 833 C CA . LEU A 1 109 ? -26.779 -34.703 -7.898 1.00 20.30 109 LEU A CA 1
ATOM 834 C C . LEU A 1 109 ? -25.384 -34.241 -7.479 1.00 21.14 109 LEU A C 1
ATOM 835 O O . LEU A 1 109 ? -24.646 -35.061 -6.867 1.00 18.85 109 LEU A O 1
ATOM 840 N N . LEU A 1 110 ? -25.019 -33.013 -7.862 1.00 21.20 110 LEU A N 1
ATOM 841 C CA . LEU A 1 110 ? -23.690 -32.406 -7.587 1.00 21.26 110 LEU A CA 1
ATOM 842 C C . LEU A 1 110 ? -23.755 -31.681 -6.237 1.00 19.82 110 LEU A C 1
ATOM 843 O O . LEU A 1 110 ? -24.706 -30.904 -5.979 1.00 18.20 110 LEU A O 1
ATOM 848 N N . PHE A 1 111 ? -22.763 -31.928 -5.391 1.00 18.59 111 PHE A N 1
ATOM 849 C CA . PHE A 1 111 ? -22.515 -31.149 -4.160 1.00 18.87 111 PHE A CA 1
ATOM 850 C C . PHE A 1 111 ? -21.154 -30.455 -4.236 1.00 18.65 111 PHE A C 1
ATOM 851 O O . PHE A 1 111 ? -20.336 -30.747 -5.126 1.00 18.30 111 PHE A O 1
ATOM 859 N N . THR A 1 112 ? -20.940 -29.540 -3.296 1.00 18.59 112 THR A N 1
ATOM 860 C CA . THR A 1 112 ? -19.748 -28.668 -3.206 1.00 18.76 112 THR A CA 1
ATOM 861 C C . THR A 1 112 ? -18.520 -29.528 -2.850 1.00 18.78 112 THR A C 1
ATOM 862 O O . THR A 1 112 ? -17.408 -29.116 -3.196 1.00 18.59 112 THR A O 1
ATOM 866 N N . SER A 1 113 ? -18.704 -30.672 -2.182 1.00 17.84 113 SER A N 1
ATOM 867 C CA . SER A 1 113 ? -17.600 -31.581 -1.774 1.00 19.55 113 SER A CA 1
ATOM 868 C C . SER A 1 113 ? -18.109 -33.014 -1.618 1.00 20.21 113 SER A C 1
ATOM 869 O O . SER A 1 113 ? -19.340 -33.202 -1.395 1.00 19.22 113 SER A O 1
ATOM 872 N N . GLY A 1 114 ? -17.202 -33.986 -1.681 1.00 19.96 114 GLY A N 1
ATOM 873 C CA . GLY A 1 114 ? -17.525 -35.354 -1.259 1.00 19.35 114 GLY A CA 1
ATOM 874 C C . GLY A 1 114 ? -18.049 -35.363 0.159 1.00 19.16 114 GLY A C 1
ATOM 875 O O . GLY A 1 114 ? -19.047 -36.077 0.432 1.00 19.24 114 GLY A O 1
ATOM 876 N N . TYR A 1 115 ? -17.409 -34.598 1.049 1.00 20.39 115 TYR A N 1
ATOM 877 C CA . TYR A 1 115 ? -17.758 -34.585 2.492 1.00 19.00 115 TYR A CA 1
ATOM 878 C C . TYR A 1 115 ? -19.243 -34.223 2.617 1.00 19.24 115 TYR A C 1
ATOM 879 O O . TYR A 1 115 ? -19.992 -34.973 3.260 1.00 18.42 115 TYR A O 1
ATOM 888 N N . VAL A 1 116 ? -19.659 -33.146 1.969 1.00 18.13 116 VAL A N 1
ATOM 889 C CA . VAL A 1 116 ? -21.064 -32.634 2.042 1.00 20.31 116 VAL A CA 1
ATOM 890 C C . VAL A 1 116 ? -22.028 -33.617 1.355 1.00 19.75 116 VAL A C 1
ATOM 891 O O . VAL A 1 116 ? -23.176 -33.762 1.840 1.00 19.86 116 VAL A O 1
ATOM 895 N N . SER A 1 117 ? -21.612 -34.288 0.276 1.00 20.48 117 SER A N 1
ATOM 896 C CA . SER A 1 117 ? -22.492 -35.253 -0.425 1.00 20.14 117 SER A CA 1
ATOM 897 C C . SER A 1 117 ? -22.885 -36.335 0.581 1.00 19.89 117 SER A C 1
ATOM 898 O O . SER A 1 117 ? -24.067 -36.735 0.621 1.00 18.17 117 SER A O 1
ATOM 901 N N . ASN A 1 118 ? -21.943 -36.771 1.415 1.00 20.29 118 ASN A N 1
ATOM 902 C CA . ASN A 1 118 ? -22.176 -37.853 2.406 1.00 19.82 118 ASN A CA 1
ATOM 903 C C . ASN A 1 118 ? -23.007 -37.328 3.578 1.00 21.08 118 ASN A C 1
ATOM 904 O O . ASN A 1 118 ? -24.066 -37.944 3.878 1.00 22.65 118 ASN A O 1
ATOM 909 N N . TRP A 1 119 ? -22.552 -36.248 4.216 1.00 20.77 119 TRP A N 1
ATOM 910 C CA . TRP A 1 119 ? -23.218 -35.620 5.382 1.00 21.95 119 TRP A CA 1
ATOM 911 C C . TRP A 1 119 ? -24.672 -35.256 5.021 1.00 22.78 119 TRP A C 1
ATOM 912 O O . TRP A 1 119 ? -25.586 -35.638 5.789 1.00 20.22 119 TRP A O 1
ATOM 923 N N . ALA A 1 120 ? -24.884 -34.551 3.907 1.00 21.23 120 ALA A N 1
ATOM 924 C CA . ALA A 1 120 ? -26.231 -34.096 3.478 1.00 22.36 120 ALA A CA 1
ATOM 925 C C . ALA A 1 120 ? -27.121 -35.269 3.047 1.00 22.41 120 ALA A C 1
ATOM 926 O O . ALA A 1 120 ? -28.295 -35.309 3.479 1.00 22.88 120 ALA A O 1
ATOM 928 N N . SER A 1 121 ? -26.634 -36.173 2.184 1.00 21.44 121 SER A N 1
ATOM 929 C CA . SER A 1 121 ? -27.468 -37.275 1.625 1.00 21.74 121 SER A CA 1
ATOM 930 C C . SER A 1 121 ? -27.883 -38.238 2.747 1.00 22.87 121 SER A C 1
ATOM 931 O O . SER A 1 121 ? -29.089 -38.559 2.851 1.00 23.15 121 SER A O 1
ATOM 934 N N . LEU A 1 122 ? -26.929 -38.679 3.569 1.00 21.34 122 LEU A N 1
ATOM 935 C CA . LEU A 1 122 ? -27.209 -39.708 4.604 1.00 22.69 122 LEU A CA 1
ATOM 936 C C . LEU A 1 122 ? -28.124 -39.070 5.661 1.00 24.76 122 LEU A C 1
ATOM 937 O O . LEU A 1 122 ? -29.106 -39.738 6.053 1.00 26.47 122 LEU A O 1
ATOM 942 N N . SER A 1 123 ? -27.882 -37.813 6.052 1.00 24.02 123 SER A N 1
ATOM 943 C CA . SER A 1 123 ? -28.721 -37.132 7.072 1.00 26.54 123 SER A CA 1
ATOM 944 C C . SER A 1 123 ? -30.151 -37.009 6.534 1.00 25.82 123 SER A C 1
ATOM 945 O O . SER A 1 123 ? -31.077 -37.328 7.279 1.00 25.34 123 SER A O 1
ATOM 948 N N . THR A 1 124 ? -30.313 -36.591 5.288 1.00 26.29 124 THR A N 1
ATOM 949 C CA . THR A 1 124 ? -31.631 -36.318 4.665 1.00 25.26 124 THR A CA 1
ATOM 950 C C . THR A 1 124 ? -32.372 -37.638 4.483 1.00 26.73 124 THR A C 1
ATOM 951 O O . THR A 1 124 ? -33.555 -37.688 4.837 1.00 28.45 124 THR A O 1
ATOM 955 N N . LEU A 1 125 ? -31.702 -38.652 3.925 1.00 25.23 125 LEU A N 1
ATOM 956 C CA . LEU A 1 125 ? -32.337 -39.946 3.605 1.00 27.88 125 LEU A CA 1
ATOM 957 C C . LEU A 1 125 ? -32.865 -40.589 4.886 1.00 29.34 125 LEU A C 1
ATOM 958 O O . LEU A 1 125 ? -34.024 -41.007 4.868 1.00 30.88 125 LEU A O 1
ATOM 963 N N . ALA A 1 126 ? -32.049 -40.666 5.937 1.00 31.41 126 ALA A N 1
ATOM 964 C CA . ALA A 1 126 ? -32.388 -41.340 7.220 1.00 31.64 126 ALA A CA 1
ATOM 965 C C . ALA A 1 126 ? -33.443 -40.546 8.001 1.00 29.94 126 ALA A C 1
ATOM 966 O O . ALA A 1 126 ? -34.433 -41.161 8.450 1.00 33.40 126 ALA A O 1
ATOM 968 N N . SER A 1 127 ? -33.210 -39.249 8.162 1.00 26.77 127 SER A N 1
ATOM 969 C CA . SER A 1 127 ? -34.121 -38.232 8.745 1.00 28.86 127 SER A CA 1
ATOM 970 C C . SER A 1 127 ? -35.566 -38.486 8.334 1.00 27.99 127 SER A C 1
ATOM 971 O O . SER A 1 127 ? -36.445 -38.413 9.187 1.00 29.16 127 SER A O 1
ATOM 974 N N . ARG A 1 128 ? -35.777 -38.561 7.030 1.00 27.18 128 ARG A N 1
ATOM 975 C CA . ARG A 1 128 ? -37.107 -38.490 6.391 1.00 32.59 128 ARG A CA 1
ATOM 976 C C . ARG A 1 128 ? -37.680 -39.888 6.172 1.00 33.19 128 ARG A C 1
ATOM 977 O O . ARG A 1 128 ? -38.685 -39.983 5.457 1.00 33.02 128 ARG A O 1
ATOM 985 N N . MET A 1 129 ? -37.046 -40.933 6.707 1.00 33.77 129 MET A N 1
ATOM 986 C CA . MET A 1 129 ? -37.652 -42.291 6.727 1.00 35.90 129 MET A CA 1
ATOM 987 C C . MET A 1 129 ? -37.894 -42.633 8.187 1.00 37.08 129 MET A C 1
ATOM 988 O O . MET A 1 129 ? -36.958 -42.959 8.921 1.00 36.88 129 MET A O 1
ATOM 993 N N . PRO A 1 130 ? -39.132 -42.450 8.694 1.00 36.58 130 PRO A N 1
ATOM 994 C CA . PRO A 1 130 ? -39.389 -42.668 10.117 1.00 37.72 130 PRO A CA 1
ATOM 995 C C . PRO A 1 130 ? -39.001 -44.103 10.494 1.00 35.11 130 PRO A C 1
ATOM 996 O O . PRO A 1 130 ? -39.239 -45.020 9.704 1.00 32.03 130 PRO A O 1
ATOM 1000 N N . GLY A 1 131 ? -38.330 -44.255 11.632 1.00 33.25 131 GLY A N 1
ATOM 1001 C CA . GLY A 1 131 ? -37.963 -45.575 12.171 1.00 35.66 131 GLY A CA 1
ATOM 1002 C C . GLY A 1 131 ? -36.829 -46.237 11.409 1.00 33.84 131 GLY A C 1
ATOM 1003 O O . GLY A 1 131 ? -36.581 -47.415 11.702 1.00 34.25 131 GLY A O 1
ATOM 1004 N N . CYS A 1 132 ? -36.189 -45.526 10.460 1.00 32.71 132 CYS A N 1
ATOM 1005 C CA . CYS A 1 132 ? -35.016 -45.997 9.667 1.00 32.56 132 CYS A CA 1
ATOM 1006 C C . CYS A 1 132 ? -33.945 -46.485 10.645 1.00 32.19 132 CYS A C 1
ATOM 1007 O O . CYS A 1 132 ? -33.690 -45.787 11.638 1.00 33.94 132 CYS A O 1
ATOM 1010 N N . VAL A 1 133 ? -33.328 -47.629 10.383 1.00 28.34 133 VAL A N 1
ATOM 1011 C CA . VAL A 1 133 ? -32.107 -48.050 11.112 1.00 27.28 133 VAL A CA 1
ATOM 1012 C C . VAL A 1 133 ? -30.973 -47.961 10.094 1.00 27.54 133 VAL A C 1
ATOM 1013 O O . VAL A 1 133 ? -31.142 -48.511 9.008 1.00 27.83 133 VAL A O 1
ATOM 1017 N N . ILE A 1 134 ? -29.901 -47.241 10.416 1.00 27.55 134 ILE A N 1
ATOM 1018 C CA . ILE A 1 134 ? -28.673 -47.143 9.574 1.00 28.89 134 ILE A CA 1
ATOM 1019 C C . ILE A 1 134 ? -27.672 -48.199 10.052 1.00 29.09 134 ILE A C 1
ATOM 1020 O O . ILE A 1 134 ? -27.377 -48.256 11.255 1.00 29.22 134 ILE A O 1
ATOM 1025 N N . LEU A 1 135 ? -27.204 -49.038 9.138 1.00 27.12 135 LEU A N 1
ATOM 1026 C CA . LEU A 1 135 ? -26.153 -50.035 9.433 1.00 28.18 135 LEU A CA 1
ATOM 1027 C C . LEU A 1 135 ? -24.891 -49.543 8.735 1.00 25.55 135 LEU A C 1
ATOM 1028 O O . LEU A 1 135 ? -24.943 -49.359 7.531 1.00 23.45 135 LEU A O 1
ATOM 1033 N N . SER A 1 136 ? -23.863 -49.243 9.508 1.00 24.17 136 SER A N 1
ATOM 1034 C CA . SER A 1 136 ? -22.666 -48.490 9.075 1.00 25.81 136 SER A CA 1
ATOM 1035 C C . SER A 1 136 ? -21.455 -49.399 9.247 1.00 26.34 136 SER A C 1
ATOM 1036 O O . SER A 1 136 ? -21.300 -50.016 10.319 1.00 27.83 136 SER A O 1
ATOM 1039 N N . ASP A 1 137 ? -20.642 -49.537 8.219 1.00 25.81 137 ASP A N 1
ATOM 1040 C CA . ASP A 1 137 ? -19.366 -50.265 8.352 1.00 24.90 137 ASP A CA 1
ATOM 1041 C C . ASP A 1 137 ? -18.562 -49.568 9.455 1.00 24.52 137 ASP A C 1
ATOM 1042 O O . ASP A 1 137 ? -18.478 -48.322 9.449 1.00 22.56 137 ASP A O 1
ATOM 1047 N N . GLU A 1 138 ? -18.043 -50.369 10.372 1.00 24.51 138 GLU A N 1
ATOM 1048 C CA . GLU A 1 138 ? -17.068 -49.997 11.432 1.00 27.95 138 GLU A CA 1
ATOM 1049 C C . GLU A 1 138 ? -16.189 -48.840 10.968 1.00 26.34 138 GLU A C 1
ATOM 1050 O O . GLU A 1 138 ? -16.002 -47.925 11.760 1.00 25.46 138 GLU A O 1
ATOM 1056 N N . LEU A 1 139 ? -15.623 -48.907 9.758 1.00 26.11 139 LEU A N 1
ATOM 1057 C CA . LEU A 1 139 ? -14.514 -47.997 9.350 1.00 26.05 139 LEU A CA 1
ATOM 1058 C C . LEU A 1 139 ? -14.984 -46.932 8.360 1.00 25.62 139 LEU A C 1
ATOM 1059 O O . LEU A 1 139 ? -14.137 -46.359 7.681 1.00 21.57 139 LEU A O 1
ATOM 1064 N N . ASN A 1 140 ? -16.279 -46.602 8.347 1.00 24.46 140 ASN A N 1
ATOM 1065 C CA . ASN A 1 140 ? -16.826 -45.547 7.460 1.00 24.03 140 ASN A CA 1
ATOM 1066 C C . ASN A 1 140 ? -16.097 -44.215 7.719 1.00 23.73 140 ASN A C 1
ATOM 1067 O O . ASN A 1 140 ? -15.731 -43.934 8.877 1.00 19.40 140 ASN A O 1
ATOM 1072 N N . HIS A 1 141 ? -15.868 -43.446 6.648 1.00 21.41 141 HIS A N 1
ATOM 1073 C CA . HIS A 1 141 ? -15.304 -42.076 6.685 1.00 22.91 141 HIS A CA 1
ATOM 1074 C C . HIS A 1 141 ? -16.093 -41.146 7.622 1.00 22.60 141 HIS A C 1
ATOM 1075 O O . HIS A 1 141 ? -17.346 -41.281 7.741 1.00 21.12 141 HIS A O 1
ATOM 1082 N N . ALA A 1 142 ? -15.388 -40.177 8.193 1.00 19.65 142 ALA A N 1
ATOM 1083 C CA . ALA A 1 142 ? -15.947 -39.147 9.085 1.00 21.29 142 ALA A CA 1
ATOM 1084 C C . ALA A 1 142 ? -17.214 -38.535 8.464 1.00 22.04 142 ALA A C 1
ATOM 1085 O O . ALA A 1 142 ? -18.172 -38.241 9.200 1.00 24.22 142 ALA A O 1
ATOM 1087 N N . SER A 1 143 ? -17.217 -38.291 7.158 1.00 22.50 143 SER A N 1
ATOM 1088 C CA . SER A 1 143 ? -18.335 -37.577 6.483 1.00 21.42 143 SER A CA 1
ATOM 1089 C C . SER A 1 143 ? -19.604 -38.431 6.589 1.00 22.93 143 SER A C 1
ATOM 1090 O O . SER A 1 143 ? -20.719 -37.872 6.729 1.00 21.53 143 SER A O 1
ATOM 1093 N N . MET A 1 144 ? -19.446 -39.751 6.514 1.00 23.46 144 MET A N 1
ATOM 1094 C CA . MET A 1 144 ? -20.587 -40.692 6.574 1.00 25.82 144 MET A CA 1
ATOM 1095 C C . MET A 1 144 ? -21.061 -40.769 8.021 1.00 25.25 144 MET A C 1
ATOM 1096 O O . MET A 1 144 ? -22.275 -40.692 8.235 1.00 23.02 144 MET A O 1
ATOM 1101 N N . ILE A 1 145 ? -20.128 -40.868 8.972 1.00 26.16 145 ILE A N 1
ATOM 1102 C CA . ILE A 1 145 ? -20.437 -40.883 10.436 1.00 25.14 145 ILE A CA 1
ATOM 1103 C C . ILE A 1 145 ? -21.251 -39.626 10.757 1.00 24.71 145 ILE A C 1
ATOM 1104 O O . ILE A 1 145 ? -22.285 -39.749 11.413 1.00 22.80 145 ILE A O 1
ATOM 1109 N N . GLU A 1 146 ? -20.789 -38.444 10.326 1.00 24.63 146 GLU A N 1
ATOM 1110 C CA . GLU A 1 146 ? -21.434 -37.162 10.711 1.00 24.79 146 GLU A CA 1
ATOM 1111 C C . GLU A 1 146 ? -22.830 -37.088 10.069 1.00 24.04 146 GLU A C 1
ATOM 1112 O O . GLU A 1 146 ? -23.744 -36.582 10.717 1.00 23.83 146 GLU A O 1
ATOM 1118 N N . GLY A 1 147 ? -22.993 -37.578 8.837 1.00 24.11 147 GLY A N 1
ATOM 1119 C CA . GLY A 1 147 ? -24.306 -37.653 8.188 1.00 24.00 147 GLY A CA 1
ATOM 1120 C C . GLY A 1 147 ? -25.242 -38.506 9.022 1.00 24.80 147 GLY A C 1
ATOM 1121 O O . GLY A 1 147 ? -26.371 -38.084 9.284 1.00 25.54 147 GLY A O 1
ATOM 1122 N N . ILE A 1 148 ? -24.767 -39.679 9.421 1.00 24.14 148 ILE A N 1
ATOM 1123 C CA . ILE A 1 148 ? -25.539 -40.654 10.243 1.00 26.34 148 ILE A CA 1
ATOM 1124 C C . ILE A 1 148 ? -25.891 -40.002 11.591 1.00 26.34 148 ILE A C 1
ATOM 1125 O O . ILE A 1 148 ? -27.076 -40.028 11.963 1.00 24.51 148 ILE A O 1
ATOM 1130 N N . ARG A 1 149 ? -24.920 -39.393 12.272 1.00 28.05 149 ARG A N 1
ATOM 1131 C CA . ARG A 1 149 ? -25.144 -38.700 13.578 1.00 31.61 149 ARG A CA 1
ATOM 1132 C C . ARG A 1 149 ? -26.200 -37.604 13.392 1.00 29.36 149 ARG A C 1
ATOM 1133 O O . ARG A 1 149 ? -27.104 -37.517 14.220 1.00 28.39 149 ARG A O 1
ATOM 1141 N N . HIS A 1 150 ? -26.099 -36.803 12.327 1.00 28.16 150 HIS A N 1
ATOM 1142 C CA . HIS A 1 150 ? -26.970 -35.621 12.100 1.00 28.42 150 HIS A CA 1
ATOM 1143 C C . HIS A 1 150 ? -28.425 -36.074 11.884 1.00 29.49 150 HIS A C 1
ATOM 1144 O O . HIS A 1 150 ? -29.298 -35.388 12.390 1.00 28.80 150 HIS A O 1
ATOM 1151 N N . SER A 1 151 ? -28.654 -37.223 11.231 1.00 31.15 151 SER A N 1
ATOM 1152 C CA . SER A 1 151 ? -29.987 -37.846 10.998 1.00 30.57 151 SER A CA 1
ATOM 1153 C C . SER A 1 151 ? -30.759 -38.072 12.312 1.00 33.38 151 SER A C 1
ATOM 1154 O O . SER A 1 151 ? -32.023 -38.054 12.271 1.00 30.18 151 SER A O 1
ATOM 1157 N N . ARG A 1 152 ? -30.043 -38.413 13.396 1.00 34.26 152 ARG A N 1
ATOM 1158 C CA . ARG A 1 152 ? -30.623 -38.781 14.721 1.00 37.46 152 ARG A CA 1
ATOM 1159 C C . ARG A 1 152 ? -31.310 -40.150 14.639 1.00 34.68 152 ARG A C 1
ATOM 1160 O O . ARG A 1 152 ? -31.887 -40.573 15.653 1.00 32.86 152 ARG A O 1
ATOM 1168 N N . SER A 1 153 ? -31.209 -40.829 13.494 1.00 31.72 153 SER A N 1
ATOM 1169 C CA . SER A 1 153 ? -31.778 -42.177 13.271 1.00 32.26 153 SER A CA 1
ATOM 1170 C C . SER A 1 153 ? -31.053 -43.211 14.137 1.00 31.17 153 SER A C 1
ATOM 1171 O O . SER A 1 153 ? -29.892 -42.994 14.536 1.00 27.01 153 SER A O 1
ATOM 1174 N N . GLU A 1 154 ? -31.744 -44.305 14.435 1.00 33.24 154 GLU A N 1
ATOM 1175 C CA . GLU A 1 154 ? -31.171 -45.466 15.146 1.00 35.26 154 GLU A CA 1
ATOM 1176 C C . GLU A 1 154 ? -30.093 -46.054 14.238 1.00 32.00 154 GLU A C 1
ATOM 1177 O O . GLU A 1 154 ? -30.308 -46.152 13.020 1.00 32.10 154 GLU A O 1
ATOM 1183 N N . THR A 1 155 ? -28.939 -46.339 14.808 1.00 32.70 155 THR A N 1
ATOM 1184 C CA . THR A 1 155 ? -27.716 -46.724 14.076 1.00 38.22 155 THR A CA 1
ATOM 1185 C C . THR A 1 155 ? -27.205 -48.030 14.664 1.00 36.64 155 THR A C 1
ATOM 1186 O O . THR A 1 155 ? -27.152 -48.115 15.890 1.00 38.16 155 THR A O 1
ATOM 1190 N N . ARG A 1 156 ? -26.808 -48.968 13.810 1.00 34.98 156 ARG A N 1
ATOM 1191 C CA . ARG A 1 156 ? -26.000 -50.142 14.207 1.00 35.02 156 ARG A CA 1
ATOM 1192 C C . ARG A 1 156 ? -24.680 -50.093 13.447 1.00 33.37 156 ARG A C 1
ATOM 1193 O O . ARG A 1 156 ? -24.689 -49.923 12.231 1.00 40.51 156 ARG A O 1
ATOM 1201 N N . ILE A 1 157 ? -23.586 -50.312 14.134 1.00 31.25 157 ILE A N 1
ATOM 1202 C CA . ILE A 1 157 ? -22.271 -50.520 13.486 1.00 31.00 157 ILE A CA 1
ATOM 1203 C C . ILE A 1 157 ? -22.077 -52.029 13.264 1.00 33.75 157 ILE A C 1
ATOM 1204 O O . ILE A 1 157 ? -22.290 -52.819 14.213 1.00 32.76 157 ILE A O 1
ATOM 1209 N N . PHE A 1 158 ? -21.676 -52.436 12.065 1.00 31.07 158 PHE A N 1
ATOM 1210 C CA . PHE A 1 158 ? -21.294 -53.847 11.776 1.00 30.07 158 PHE A CA 1
ATOM 1211 C C . PHE A 1 158 ? -19.774 -53.945 11.579 1.00 29.63 158 PHE A C 1
ATOM 1212 O O . PHE A 1 158 ? -19.120 -52.965 11.125 1.00 27.53 158 PHE A O 1
ATOM 1220 N N . ALA A 1 159 ? -19.219 -55.101 11.934 1.00 26.25 159 ALA A N 1
ATOM 1221 C CA . ALA A 1 159 ? -17.763 -55.354 11.919 1.00 26.99 159 ALA A CA 1
ATOM 1222 C C . ALA A 1 159 ? -17.269 -55.174 10.481 1.00 25.23 159 ALA A C 1
ATOM 1223 O O . ALA A 1 159 ? -17.989 -55.536 9.530 1.00 22.99 159 ALA A O 1
ATOM 1225 N N . HIS A 1 160 ? -16.065 -54.629 10.348 1.00 24.39 160 HIS A N 1
ATOM 1226 C CA . HIS A 1 160 ? -15.482 -54.182 9.062 1.00 25.75 160 HIS A CA 1
ATOM 1227 C C . HIS A 1 160 ? -15.582 -55.282 7.993 1.00 24.83 160 HIS A C 1
ATOM 1228 O O . HIS A 1 160 ? -15.027 -56.388 8.199 1.00 24.09 160 HIS A O 1
ATOM 1235 N N . ASN A 1 161 ? -16.180 -54.943 6.846 1.00 25.89 161 ASN A N 1
ATOM 1236 C CA . ASN A 1 161 ? -16.327 -55.822 5.647 1.00 25.62 161 ASN A CA 1
ATOM 1237 C C . ASN A 1 161 ? -16.894 -57.205 6.034 1.00 27.90 161 ASN A C 1
ATOM 1238 O O . ASN A 1 161 ? -16.562 -58.181 5.340 1.00 26.21 161 ASN A O 1
ATOM 1243 N N . ASP A 1 162 ? -17.736 -57.303 7.062 1.00 25.85 162 ASP A N 1
ATOM 1244 C CA . ASP A 1 162 ? -18.219 -58.624 7.551 1.00 27.19 162 ASP A CA 1
ATOM 1245 C C . ASP A 1 162 ? -19.714 -58.771 7.267 1.00 24.38 162 ASP A C 1
ATOM 1246 O O . ASP A 1 162 ? -20.549 -58.330 8.045 1.00 25.91 162 ASP A O 1
ATOM 1251 N N . PRO A 1 163 ? -20.105 -59.423 6.162 1.00 27.95 163 PRO A N 1
ATOM 1252 C CA . PRO A 1 163 ? -21.526 -59.563 5.847 1.00 30.89 163 PRO A CA 1
ATOM 1253 C C . PRO A 1 163 ? -22.277 -60.428 6.872 1.00 32.02 163 PRO A C 1
ATOM 1254 O O . PRO A 1 163 ? -23.487 -60.288 6.956 1.00 31.81 163 PRO A O 1
ATOM 1258 N N . ARG A 1 164 ? -21.562 -61.278 7.624 1.00 34.67 164 ARG A N 1
ATOM 1259 C CA . ARG A 1 164 ? -22.168 -62.190 8.632 1.00 35.29 164 ARG A CA 1
ATOM 1260 C C . ARG A 1 164 ? -22.539 -61.334 9.849 1.00 35.51 164 ARG A C 1
ATOM 1261 O O . ARG A 1 164 ? -23.601 -61.550 10.454 1.00 33.41 164 ARG A O 1
ATOM 1269 N N . ASP A 1 165 ? -21.701 -60.359 10.185 1.00 32.83 165 ASP A N 1
ATOM 1270 C CA . ASP A 1 165 ? -22.018 -59.422 11.281 1.00 32.16 165 ASP A CA 1
ATOM 1271 C C . ASP A 1 165 ? -23.142 -58.489 10.816 1.00 29.57 165 ASP A C 1
ATOM 1272 O O . ASP A 1 165 ? -23.976 -58.152 11.650 1.00 27.20 165 ASP A O 1
ATOM 1277 N N . LEU A 1 166 ? -23.180 -58.114 9.537 1.00 29.70 166 LEU A N 1
ATOM 1278 C CA . LEU A 1 166 ? -24.298 -57.288 9.001 1.00 28.30 166 LEU A CA 1
ATOM 1279 C C . LEU A 1 166 ? -25.598 -58.085 9.143 1.00 29.84 166 LEU A C 1
ATOM 1280 O O . LEU A 1 166 ? -26.586 -57.522 9.620 1.00 25.05 166 LEU A O 1
ATOM 1285 N N . GLU A 1 167 ? -25.560 -59.369 8.790 1.00 34.72 167 GLU A N 1
ATOM 1286 C CA . GLU A 1 167 ? -26.709 -60.306 8.931 1.00 39.03 167 GLU A CA 1
ATOM 1287 C C . GLU A 1 167 ? -27.183 -60.264 10.396 1.00 38.63 167 GLU A C 1
ATOM 1288 O O . GLU A 1 167 ? -28.375 -59.935 10.624 1.00 42.29 167 GLU A O 1
ATOM 1294 N N . ARG A 1 168 ? -26.290 -60.519 11.363 1.00 37.15 168 ARG A N 1
ATOM 1295 C CA . ARG A 1 168 ? -26.634 -60.571 12.812 1.00 38.18 168 ARG A CA 1
ATOM 1296 C C . ARG A 1 168 ? -27.264 -59.242 13.254 1.00 38.54 168 ARG A C 1
ATOM 1297 O O . ARG A 1 168 ? -28.275 -59.291 13.990 1.00 41.70 168 ARG A O 1
ATOM 1305 N N . LYS A 1 169 ? -26.709 -58.099 12.836 1.00 33.67 169 LYS A N 1
ATOM 1306 C CA . LYS A 1 169 ? -27.242 -56.770 13.237 1.00 34.89 169 LYS A CA 1
ATOM 1307 C C . LYS A 1 169 ? -28.610 -56.522 12.570 1.00 33.40 169 LYS A C 1
ATOM 1308 O O . LYS A 1 169 ? -29.467 -55.896 13.217 1.00 37.60 169 LYS A O 1
ATOM 1314 N N . LEU A 1 170 ? -28.836 -56.979 11.340 1.00 33.45 170 LEU A N 1
ATOM 1315 C CA . LEU A 1 170 ? -30.135 -56.771 10.640 1.00 34.74 170 LEU A CA 1
ATOM 1316 C C . LEU A 1 170 ? -31.211 -57.711 11.210 1.00 40.25 170 LEU A C 1
ATOM 1317 O O . LEU A 1 170 ? -32.388 -57.330 11.159 1.00 38.28 170 LEU A O 1
ATOM 1322 N N . ALA A 1 171 ? -30.821 -58.883 11.720 1.00 44.42 171 ALA A N 1
ATOM 1323 C CA . ALA A 1 171 ? -31.719 -60.014 12.060 1.00 47.75 171 ALA A CA 1
ATOM 1324 C C . ALA A 1 171 ? -32.688 -59.623 13.182 1.00 52.62 171 ALA A C 1
ATOM 1325 O O . ALA A 1 171 ? -33.877 -59.962 13.056 1.00 53.16 171 ALA A O 1
ATOM 1327 N N . ASP A 1 172 ? -32.203 -58.908 14.206 1.00 53.73 172 ASP A N 1
ATOM 1328 C CA . ASP A 1 172 ? -32.930 -58.566 15.452 1.00 55.35 172 ASP A CA 1
ATOM 1329 C C . ASP A 1 172 ? -33.864 -57.358 15.258 1.00 55.31 172 ASP A C 1
ATOM 1330 O O . ASP A 1 172 ? -34.526 -56.981 16.234 1.00 55.68 172 ASP A O 1
ATOM 1332 N N . LEU A 1 173 ? -33.929 -56.776 14.055 1.00 55.10 173 LEU A N 1
ATOM 1333 C CA . LEU A 1 173 ? -34.646 -55.500 13.772 1.00 53.33 173 LEU A CA 1
ATOM 1334 C C . LEU A 1 173 ? -36.105 -55.766 13.409 1.00 51.92 173 LEU A C 1
ATOM 1335 O O . LEU A 1 173 ? -36.383 -56.725 12.652 1.00 45.99 173 LEU A O 1
ATOM 1340 N N . ASP A 1 174 ? -36.984 -54.864 13.841 1.00 50.87 174 ASP A N 1
ATOM 1341 C CA . ASP A 1 174 ? -38.361 -54.755 13.303 1.00 54.06 174 ASP A CA 1
ATOM 1342 C C . ASP A 1 174 ? -38.295 -54.967 11.793 1.00 52.56 174 ASP A C 1
ATOM 1343 O O . ASP A 1 174 ? -37.663 -54.186 11.090 1.00 53.78 174 ASP A O 1
ATOM 1348 N N . PRO A 1 175 ? -38.938 -56.020 11.239 1.00 52.79 175 PRO A N 1
ATOM 1349 C CA . PRO A 1 175 ? -38.870 -56.286 9.799 1.00 50.66 175 PRO A CA 1
ATOM 1350 C C . PRO A 1 175 ? -39.564 -55.235 8.914 1.00 46.72 175 PRO A C 1
ATOM 1351 O O . PRO A 1 175 ? -39.272 -55.227 7.731 1.00 42.32 175 PRO A O 1
ATOM 1355 N N . HIS A 1 176 ? -40.467 -54.414 9.478 1.00 44.44 176 HIS A N 1
ATOM 1356 C CA . HIS A 1 176 ? -41.234 -53.373 8.745 1.00 47.64 176 HIS A CA 1
ATOM 1357 C C . HIS A 1 176 ? -40.439 -52.052 8.651 1.00 44.25 176 HIS A C 1
ATOM 1358 O O . HIS A 1 176 ? -40.758 -51.241 7.782 1.00 46.33 176 HIS A O 1
ATOM 1360 N N . ALA A 1 177 ? -39.433 -51.835 9.500 1.00 44.62 177 ALA A N 1
ATOM 1361 C CA . ALA A 1 177 ? -38.681 -50.558 9.557 1.00 39.51 177 ALA A CA 1
ATOM 1362 C C . ALA A 1 177 ? -37.830 -50.397 8.299 1.00 38.39 177 ALA A C 1
ATOM 1363 O O . ALA A 1 177 ? -37.245 -51.370 7.819 1.00 33.45 177 ALA A O 1
ATOM 1365 N N . PRO A 1 178 ? -37.663 -49.156 7.776 1.00 35.79 178 PRO A N 1
ATOM 1366 C CA . PRO A 1 178 ? -36.759 -48.913 6.660 1.00 32.26 178 PRO A CA 1
ATOM 1367 C C . PRO A 1 178 ? -35.329 -49.164 7.155 1.00 29.93 178 PRO A C 1
ATOM 1368 O O . PRO A 1 178 ? -35.079 -49.012 8.310 1.00 27.64 178 PRO A O 1
ATOM 1372 N N . LYS A 1 179 ? -34.446 -49.600 6.269 1.00 31.54 179 LYS A N 1
ATOM 1373 C CA . LYS A 1 179 ? -33.058 -50.012 6.605 1.00 31.38 179 LYS A CA 1
ATOM 1374 C C . LYS A 1 179 ? -32.138 -49.515 5.488 1.00 31.10 179 LYS A C 1
ATOM 1375 O O . LYS A 1 179 ? -32.552 -49.571 4.300 1.00 31.03 179 LYS A O 1
ATOM 1381 N N . LEU A 1 180 ? -30.971 -48.994 5.861 1.00 28.95 180 LEU A N 1
ATOM 1382 C CA . LEU A 1 180 ? -29.986 -48.425 4.905 1.00 27.56 180 LEU A CA 1
ATOM 1383 C C . LEU A 1 180 ? -28.609 -48.920 5.334 1.00 25.36 180 LEU A C 1
ATOM 1384 O O . LEU A 1 180 ? -28.236 -48.675 6.493 1.00 22.96 180 LEU A O 1
ATOM 1389 N N . VAL A 1 181 ? -27.914 -49.631 4.447 1.00 24.17 181 VAL A N 1
ATOM 1390 C CA . VAL A 1 181 ? -26.548 -50.147 4.704 1.00 23.51 181 VAL A CA 1
ATOM 1391 C C . VAL A 1 181 ? -25.591 -49.181 4.005 1.00 22.15 181 VAL A C 1
ATOM 1392 O O . VAL A 1 181 ? -25.706 -49.036 2.774 1.00 22.23 181 VAL A O 1
ATOM 1396 N N . ALA A 1 182 ? -24.749 -48.501 4.787 1.00 21.65 182 ALA A N 1
ATOM 1397 C CA . ALA A 1 182 ? -23.766 -47.490 4.344 1.00 20.94 182 ALA A CA 1
ATOM 1398 C C . ALA A 1 182 ? -22.354 -48.059 4.492 1.00 20.54 182 ALA A C 1
ATOM 1399 O O . ALA A 1 182 ? -22.035 -48.551 5.580 1.00 20.40 182 ALA A O 1
ATOM 1401 N N . PHE A 1 183 ? -21.574 -48.063 3.408 1.00 20.16 183 PHE A N 1
ATOM 1402 C CA . PHE A 1 183 ? -20.238 -48.703 3.356 1.00 20.73 183 PHE A CA 1
ATOM 1403 C C . PHE A 1 183 ? -19.457 -48.084 2.193 1.00 21.18 183 PHE A C 1
ATOM 1404 O O . PHE A 1 183 ? -20.022 -47.256 1.449 1.00 20.90 183 PHE A O 1
ATOM 1412 N N . GLU A 1 184 ? -18.154 -48.380 2.147 1.00 20.09 184 GLU A N 1
ATOM 1413 C CA . GLU A 1 184 ? -17.237 -47.890 1.099 1.00 22.02 184 GLU A CA 1
ATOM 1414 C C . GLU A 1 184 ? -16.810 -49.082 0.252 1.00 20.96 184 GLU A C 1
ATOM 1415 O O . GLU A 1 184 ? -16.811 -50.203 0.773 1.00 19.31 184 GLU A O 1
ATOM 1421 N N . SER A 1 185 ? -16.452 -48.812 -0.997 1.00 20.60 185 SER A N 1
ATOM 1422 C CA . SER A 1 185 ? -15.885 -49.786 -1.948 1.00 20.93 185 SER A CA 1
ATOM 1423 C C . SER A 1 185 ? -14.419 -50.056 -1.587 1.00 23.46 185 SER A C 1
ATOM 1424 O O . SER A 1 185 ? -14.044 -51.264 -1.467 1.00 22.16 185 SER A O 1
ATOM 1427 N N . VAL A 1 186 ? -13.635 -48.974 -1.434 1.00 22.21 186 VAL A N 1
ATOM 1428 C CA . VAL A 1 186 ? -12.172 -49.021 -1.110 1.00 22.39 186 VAL A CA 1
ATOM 1429 C C . VAL A 1 186 ? -11.909 -48.162 0.128 1.00 21.83 186 VAL A C 1
ATOM 1430 O O . VAL A 1 186 ? -12.157 -46.940 0.056 1.00 20.20 186 VAL A O 1
ATOM 1434 N N . TYR A 1 187 ? -11.378 -48.755 1.199 1.00 22.77 187 TYR A N 1
ATOM 1435 C CA . TYR A 1 187 ? -11.099 -48.054 2.474 1.00 23.34 187 TYR A CA 1
ATOM 1436 C C . TYR A 1 187 ? -9.681 -47.465 2.392 1.00 27.01 187 TYR A C 1
ATOM 1437 O O . TYR A 1 187 ? -8.761 -48.211 1.989 1.00 26.12 187 TYR A O 1
ATOM 1446 N N . SER A 1 188 ? -9.536 -46.168 2.695 1.00 27.46 188 SER A N 1
ATOM 1447 C CA . SER A 1 188 ? -8.306 -45.355 2.483 1.00 30.58 188 SER A CA 1
ATOM 1448 C C . SER A 1 188 ? -7.139 -45.900 3.296 1.00 31.05 188 SER A C 1
ATOM 1449 O O . SER A 1 188 ? -5.980 -45.845 2.797 1.00 35.07 188 SER A O 1
ATOM 1452 N N . MET A 1 189 ? -7.367 -46.313 4.534 1.00 29.60 189 MET A N 1
ATOM 1453 C CA . MET A 1 189 ? -6.216 -46.388 5.460 1.00 35.16 189 MET A CA 1
ATOM 1454 C C . MET A 1 189 ? -5.575 -47.775 5.374 1.00 31.58 189 MET A C 1
ATOM 1455 O O . MET A 1 189 ? -4.342 -47.833 5.440 1.00 32.33 189 MET A O 1
ATOM 1460 N N . ASP A 1 190 ? -6.333 -48.833 5.093 1.00 31.17 190 ASP A N 1
ATOM 1461 C CA . ASP A 1 190 ? -5.757 -50.192 4.878 1.00 31.86 190 ASP A CA 1
ATOM 1462 C C . ASP A 1 190 ? -5.712 -50.526 3.371 1.00 27.86 190 ASP A C 1
ATOM 1463 O O . ASP A 1 190 ? -4.962 -51.443 2.989 1.00 24.99 190 ASP A O 1
ATOM 1468 N N . GLY A 1 191 ? -6.494 -49.823 2.535 1.00 24.71 191 GLY A N 1
ATOM 1469 C CA . GLY A 1 191 ? -6.608 -50.079 1.082 1.00 21.93 191 GLY A CA 1
ATOM 1470 C C . GLY A 1 191 ? -7.372 -51.352 0.757 1.00 21.90 191 GLY A C 1
ATOM 1471 O O . GLY A 1 191 ? -7.256 -51.866 -0.401 1.00 22.14 191 GLY A O 1
ATOM 1472 N N . ASP A 1 192 ? -8.152 -51.865 1.704 1.00 20.93 192 ASP A N 1
ATOM 1473 C CA . ASP A 1 192 ? -8.945 -53.094 1.487 1.00 22.93 192 ASP A CA 1
ATOM 1474 C C . ASP A 1 192 ? -10.180 -52.758 0.626 1.00 22.28 192 ASP A C 1
ATOM 1475 O O . ASP A 1 192 ? -10.613 -51.591 0.618 1.00 19.57 192 ASP A O 1
ATOM 1480 N N . ILE A 1 193 ? -10.700 -53.756 -0.107 1.00 21.74 193 ILE A N 1
ATOM 1481 C CA . ILE A 1 193 ? -11.881 -53.624 -1.009 1.00 23.21 193 ILE A CA 1
ATOM 1482 C C . ILE A 1 193 ? -13.055 -54.374 -0.379 1.00 24.56 193 ILE A C 1
ATOM 1483 O O . ILE A 1 193 ? -12.861 -55.518 0.005 1.00 23.05 193 ILE A O 1
ATOM 1488 N N . ALA A 1 194 ? -14.221 -53.728 -0.265 1.00 22.13 194 ALA A N 1
ATOM 1489 C CA . ALA A 1 194 ? -15.431 -54.333 0.322 1.00 21.50 194 ALA A CA 1
ATOM 1490 C C . ALA A 1 194 ? -15.937 -55.479 -0.543 1.00 21.82 194 ALA A C 1
ATOM 1491 O O . ALA A 1 194 ? -15.884 -55.431 -1.773 1.00 21.96 194 ALA A O 1
ATOM 1493 N N . PRO A 1 195 ? -16.456 -56.541 0.104 1.00 22.88 195 PRO A N 1
ATOM 1494 C CA . PRO A 1 195 ? -17.157 -57.624 -0.583 1.00 23.23 195 PRO A CA 1
ATOM 1495 C C . PRO A 1 195 ? -18.576 -57.137 -0.916 1.00 23.44 195 PRO A C 1
ATOM 1496 O O . PRO A 1 195 ? -19.521 -57.554 -0.264 1.00 23.19 195 PRO A O 1
ATOM 1500 N N . ILE A 1 196 ? -18.667 -56.263 -1.915 1.00 22.52 196 ILE A N 1
ATOM 1501 C CA . ILE A 1 196 ? -19.889 -55.477 -2.260 1.00 24.18 196 ILE A CA 1
ATOM 1502 C C . ILE A 1 196 ? -21.038 -56.436 -2.590 1.00 24.16 196 ILE A C 1
ATOM 1503 O O . ILE A 1 196 ? -22.154 -56.219 -2.054 1.00 23.39 196 ILE A O 1
ATOM 1508 N N . ALA A 1 197 ? -20.779 -57.441 -3.437 1.00 25.81 197 ALA A N 1
ATOM 1509 C CA . ALA A 1 197 ? -21.771 -58.462 -3.869 1.00 28.77 197 ALA A CA 1
ATOM 1510 C C . ALA A 1 197 ? -22.372 -59.184 -2.655 1.00 28.78 197 ALA A C 1
ATOM 1511 O O . ALA A 1 197 ? -23.595 -59.307 -2.633 1.00 27.42 197 ALA A O 1
ATOM 1513 N N . GLU A 1 198 ? -21.565 -59.617 -1.686 1.00 26.26 198 GLU A N 1
ATOM 1514 C CA . GLU A 1 198 ? -22.053 -60.356 -0.486 1.00 29.73 198 GLU A CA 1
ATOM 1515 C C . GLU A 1 198 ? -22.829 -59.401 0.427 1.00 28.70 198 GLU A C 1
ATOM 1516 O O . GLU A 1 198 ? -23.862 -59.803 0.966 1.00 25.67 198 GLU A O 1
ATOM 1522 N N . ILE A 1 199 ? -22.342 -58.171 0.618 1.00 26.67 199 ILE A N 1
ATOM 1523 C CA . ILE A 1 199 ? -23.075 -57.145 1.413 1.00 25.19 199 ILE A CA 1
ATOM 1524 C C . ILE A 1 199 ? -24.440 -56.859 0.744 1.00 23.47 199 ILE A C 1
ATOM 1525 O O . ILE A 1 199 ? -25.444 -56.815 1.452 1.00 24.35 199 ILE A O 1
ATOM 1530 N N . CYS A 1 200 ? -24.476 -56.702 -0.570 1.00 23.17 200 CYS A N 1
ATOM 1531 C CA . CYS A 1 200 ? -25.710 -56.484 -1.365 1.00 24.33 200 CYS A CA 1
ATOM 1532 C C . CYS A 1 200 ? -26.648 -57.695 -1.218 1.00 26.60 200 CYS A C 1
ATOM 1533 O O . CYS A 1 200 ? -27.871 -57.468 -1.087 1.00 26.38 200 CYS A O 1
ATOM 1536 N N . ASP A 1 201 ? -26.118 -58.924 -1.190 1.00 26.00 201 ASP A N 1
ATOM 1537 C CA . ASP A 1 201 ? -26.948 -60.144 -0.970 1.00 27.40 201 ASP A CA 1
ATOM 1538 C C . ASP A 1 201 ? -27.674 -60.009 0.382 1.00 28.33 201 ASP A C 1
ATOM 1539 O O . ASP A 1 201 ? -28.899 -60.150 0.415 1.00 32.63 201 ASP A O 1
ATOM 1544 N N . VAL A 1 202 ? -26.971 -59.640 1.449 1.00 26.91 202 VAL A N 1
ATOM 1545 C CA . VAL A 1 202 ? -27.557 -59.529 2.815 1.00 28.33 202 VAL A CA 1
ATOM 1546 C C . VAL A 1 202 ? -28.553 -58.362 2.837 1.00 30.08 202 VAL A C 1
ATOM 1547 O O . VAL A 1 202 ? -29.642 -58.513 3.408 1.00 28.08 202 VAL A O 1
ATOM 1551 N N . ALA A 1 203 ? -28.219 -57.240 2.213 1.00 28.72 203 ALA A N 1
ATOM 1552 C CA . ALA A 1 203 ? -29.141 -56.081 2.141 1.00 28.76 203 ALA A CA 1
ATOM 1553 C C . ALA A 1 203 ? -30.470 -56.504 1.489 1.00 27.15 203 ALA A C 1
ATOM 1554 O O . ALA A 1 203 ? -31.532 -56.184 2.094 1.00 28.69 203 ALA A O 1
ATOM 1556 N N . ASP A 1 204 ? -30.422 -57.190 0.339 1.00 27.51 204 ASP A N 1
ATOM 1557 C CA . ASP A 1 204 ? -31.607 -57.653 -0.446 1.00 31.10 204 ASP A CA 1
ATOM 1558 C C . ASP A 1 204 ? -32.482 -58.598 0.397 1.00 34.45 204 ASP A C 1
ATOM 1559 O O . ASP A 1 204 ? -33.709 -58.384 0.465 1.00 34.01 204 ASP A O 1
ATOM 1564 N N . ALA A 1 205 ? -31.867 -59.542 1.106 1.00 35.66 205 ALA A N 1
ATOM 1565 C CA . ALA A 1 205 ? -32.575 -60.561 1.912 1.00 36.06 205 ALA A CA 1
ATOM 1566 C C . ALA A 1 205 ? -33.294 -59.886 3.087 1.00 37.31 205 ALA A C 1
ATOM 1567 O O . ALA A 1 205 ? -34.119 -60.560 3.718 1.00 35.36 205 ALA A O 1
ATOM 1569 N N . HIS A 1 206 ? -32.992 -58.617 3.394 1.00 32.70 206 HIS A N 1
ATOM 1570 C CA . HIS A 1 206 ? -33.634 -57.874 4.511 1.00 32.05 206 HIS A CA 1
ATOM 1571 C C . HIS A 1 206 ? -34.332 -56.597 4.015 1.00 29.29 206 HIS A C 1
ATOM 1572 O O . HIS A 1 206 ? -34.639 -55.768 4.840 1.00 30.04 206 HIS A O 1
ATOM 1579 N N . ASN A 1 207 ? -34.577 -56.438 2.718 1.00 31.95 207 ASN A N 1
ATOM 1580 C CA . ASN A 1 207 ? -35.257 -55.247 2.140 1.00 34.78 207 ASN A CA 1
ATOM 1581 C C . ASN A 1 207 ? -34.559 -53.946 2.564 1.00 32.75 207 ASN A C 1
ATOM 1582 O O . ASN A 1 207 ? -35.259 -53.030 3.032 1.00 35.79 207 ASN A O 1
ATOM 1584 N N . ALA A 1 208 ? -33.233 -53.865 2.446 1.00 30.44 208 ALA A N 1
ATOM 1585 C CA . ALA A 1 208 ? -32.418 -52.688 2.851 1.00 28.74 208 ALA A CA 1
ATOM 1586 C C . ALA A 1 208 ? -31.919 -51.949 1.600 1.00 27.22 208 ALA A C 1
ATOM 1587 O O . ALA A 1 208 ? -31.492 -52.622 0.623 1.00 23.10 208 ALA A O 1
ATOM 1589 N N . MET A 1 209 ? -31.955 -50.611 1.640 1.00 28.10 209 MET A N 1
ATOM 1590 C CA . MET A 1 209 ? -31.257 -49.727 0.680 1.00 27.45 209 MET A CA 1
ATOM 1591 C C . MET A 1 209 ? -29.757 -49.920 0.879 1.00 24.69 209 MET A C 1
ATOM 1592 O O . MET A 1 209 ? -29.334 -50.147 2.017 1.00 22.52 209 MET A O 1
ATOM 1597 N N . THR A 1 210 ? -28.986 -49.702 -0.166 1.00 23.96 210 THR A N 1
ATOM 1598 C CA . THR A 1 210 ? -27.509 -49.702 -0.083 1.00 25.01 210 THR A CA 1
ATOM 1599 C C . THR A 1 210 ? -27.006 -48.329 -0.546 1.00 25.29 210 THR A C 1
ATOM 1600 O O . THR A 1 210 ? -27.489 -47.790 -1.610 1.00 26.09 210 THR A O 1
ATOM 1604 N N . TYR A 1 211 ? -26.060 -47.808 0.219 1.00 22.52 211 TYR A N 1
ATOM 1605 C CA . TYR A 1 211 ? -25.356 -46.528 -0.006 1.00 22.47 211 TYR A CA 1
ATOM 1606 C C . TYR A 1 211 ? -23.860 -46.825 -0.032 1.00 20.80 211 TYR A C 1
ATOM 1607 O O . TYR A 1 211 ? -23.342 -47.196 1.026 1.00 21.44 211 TYR A O 1
ATOM 1616 N N . LEU A 1 212 ? -23.224 -46.673 -1.198 1.00 21.24 212 LEU A N 1
ATOM 1617 C CA . LEU A 1 212 ? -21.804 -47.043 -1.452 1.00 21.33 212 LEU A CA 1
ATOM 1618 C C . LEU A 1 212 ? -20.991 -45.791 -1.783 1.00 21.32 212 LEU A C 1
ATOM 1619 O O . LEU A 1 212 ? -21.163 -45.218 -2.868 1.00 18.13 212 LEU A O 1
ATOM 1624 N N . ASP A 1 213 ? -20.105 -45.415 -0.872 1.00 21.39 213 ASP A N 1
ATOM 1625 C CA . ASP A 1 213 ? -19.061 -44.386 -1.095 1.00 20.83 213 ASP A CA 1
ATOM 1626 C C . ASP A 1 213 ? -17.925 -45.023 -1.924 1.00 21.72 213 ASP A C 1
ATOM 1627 O O . ASP A 1 213 ? -17.206 -45.899 -1.390 1.00 20.66 213 ASP A O 1
ATOM 1632 N N . GLU A 1 214 ? -17.759 -44.587 -3.188 1.00 20.21 214 GLU A N 1
ATOM 1633 C CA . GLU A 1 214 ? -16.726 -45.081 -4.133 1.00 20.41 214 GLU A CA 1
ATOM 1634 C C . GLU A 1 214 ? -15.620 -44.037 -4.279 1.00 21.22 214 GLU A C 1
ATOM 1635 O O . GLU A 1 214 ? -14.986 -43.998 -5.342 1.00 19.04 214 GLU A O 1
ATOM 1641 N N . VAL A 1 215 ? -15.407 -43.213 -3.247 1.00 20.64 215 VAL A N 1
ATOM 1642 C CA . VAL A 1 215 ? -14.435 -42.096 -3.307 1.00 20.68 215 VAL A CA 1
ATOM 1643 C C . VAL A 1 215 ? -13.056 -42.601 -3.765 1.00 21.49 215 VAL A C 1
ATOM 1644 O O . VAL A 1 215 ? -12.461 -41.916 -4.615 1.00 23.08 215 VAL A O 1
ATOM 1648 N N . HIS A 1 216 ? -12.577 -43.753 -3.293 1.00 19.70 216 HIS A N 1
ATOM 1649 C CA . HIS A 1 216 ? -11.206 -44.257 -3.598 1.00 21.31 216 HIS A CA 1
ATOM 1650 C C . HIS A 1 216 ? -11.259 -45.350 -4.675 1.00 21.71 216 HIS A C 1
ATOM 1651 O O . HIS A 1 216 ? -10.223 -46.039 -4.922 1.00 23.76 216 HIS A O 1
ATOM 1658 N N . GLY A 1 217 ? -12.412 -45.487 -5.330 1.00 22.51 217 GLY A N 1
ATOM 1659 C CA . GLY A 1 217 ? -12.623 -46.443 -6.440 1.00 21.25 217 GLY A CA 1
ATOM 1660 C C . GLY A 1 217 ? -12.871 -45.732 -7.749 1.00 20.70 217 GLY A C 1
ATOM 1661 O O . GLY A 1 217 ? -12.345 -46.184 -8.779 1.00 19.87 217 GLY A O 1
ATOM 1662 N N . VAL A 1 218 ? -13.697 -44.689 -7.728 1.00 20.14 218 VAL A N 1
ATOM 1663 C CA . VAL A 1 218 ? -14.233 -44.097 -8.982 1.00 20.37 218 VAL A CA 1
ATOM 1664 C C . VAL A 1 218 ? -13.067 -43.426 -9.694 1.00 20.07 218 VAL A C 1
ATOM 1665 O O . VAL A 1 218 ? -12.263 -42.791 -9.006 1.00 19.24 218 VAL A O 1
ATOM 1669 N N . GLY A 1 219 ? -13.014 -43.583 -11.020 1.00 20.62 219 GLY A N 1
ATOM 1670 C CA . GLY A 1 219 ? -11.918 -43.116 -11.880 1.00 19.83 219 GLY A CA 1
ATOM 1671 C C . GLY A 1 219 ? -10.788 -44.133 -11.988 1.00 18.36 219 GLY A C 1
ATOM 1672 O O . GLY A 1 219 ? -10.023 -43.984 -12.917 1.00 17.36 219 GLY A O 1
ATOM 1673 N N . LEU A 1 220 ? -10.695 -45.138 -11.112 1.00 18.21 220 LEU A N 1
ATOM 1674 C CA . LEU A 1 220 ? -9.452 -45.953 -10.939 1.00 20.27 220 LEU A CA 1
ATOM 1675 C C . LEU A 1 220 ? -9.648 -47.439 -11.275 1.00 19.98 220 LEU A C 1
ATOM 1676 O O . LEU A 1 220 ? -8.615 -48.125 -11.417 1.00 20.11 220 LEU A O 1
ATOM 1681 N N . TYR A 1 221 ? -10.892 -47.908 -11.354 1.00 19.67 221 TYR A N 1
ATOM 1682 C CA . TYR A 1 221 ? -11.264 -49.334 -11.558 1.00 20.11 221 TYR A CA 1
ATOM 1683 C C . TYR A 1 221 ? -12.473 -49.373 -12.485 1.00 21.17 221 TYR A C 1
ATOM 1684 O O . TYR A 1 221 ? -13.283 -48.411 -12.476 1.00 20.72 221 TYR A O 1
ATOM 1693 N N . GLY A 1 222 ? -12.617 -50.476 -13.222 1.00 23.78 222 GLY A N 1
ATOM 1694 C CA . GLY A 1 222 ? -13.847 -50.781 -13.968 1.00 22.40 222 GLY A CA 1
ATOM 1695 C C . GLY A 1 222 ? -13.692 -50.508 -15.454 1.00 22.28 222 GLY A C 1
ATOM 1696 O O . GLY A 1 222 ? -12.859 -49.705 -15.870 1.00 20.05 222 GLY A O 1
ATOM 1697 N N . PRO A 1 223 ? -14.509 -51.174 -16.295 1.00 23.77 223 PRO A N 1
ATOM 1698 C CA . PRO A 1 223 ? -14.446 -50.958 -17.737 1.00 26.19 223 PRO A CA 1
ATOM 1699 C C . PRO A 1 223 ? -14.772 -49.496 -18.109 1.00 26.33 223 PRO A C 1
ATOM 1700 O O . PRO A 1 223 ? -14.264 -49.026 -19.119 1.00 27.74 223 PRO A O 1
ATOM 1704 N N . ASN A 1 224 ? -15.543 -48.783 -17.280 1.00 26.53 224 ASN A N 1
ATOM 1705 C CA . ASN A 1 224 ? -16.044 -47.396 -17.551 1.00 30.43 224 ASN A CA 1
ATOM 1706 C C . ASN A 1 224 ? -15.311 -46.394 -16.660 1.00 27.18 224 ASN A C 1
ATOM 1707 O O . ASN A 1 224 ? -15.678 -45.215 -16.667 1.00 25.54 224 ASN A O 1
ATOM 1712 N N . GLY A 1 225 ? -14.318 -46.858 -15.903 1.00 24.82 225 GLY A N 1
ATOM 1713 C CA . GLY A 1 225 ? -13.729 -46.089 -14.791 1.00 22.59 225 GLY A CA 1
ATOM 1714 C C . GLY A 1 225 ? -14.737 -45.740 -13.708 1.00 21.77 225 GLY A C 1
ATOM 1715 O O . GLY A 1 225 ? -14.495 -44.754 -13.017 1.00 22.48 225 GLY A O 1
ATOM 1716 N N . GLY A 1 226 ? -15.770 -46.567 -13.491 1.00 21.91 226 GLY A N 1
ATOM 1717 C CA . GLY A 1 226 ? -16.861 -46.265 -12.547 1.00 22.86 226 GLY A CA 1
ATOM 1718 C C . GLY A 1 226 ? -16.525 -46.671 -11.111 1.00 24.69 226 GLY A C 1
ATOM 1719 O O . GLY A 1 226 ? -17.323 -46.324 -10.194 1.00 23.33 226 GLY A O 1
ATOM 1720 N N . GLY A 1 227 ? -15.454 -47.458 -10.923 1.00 22.25 227 GLY A N 1
ATOM 1721 C CA . GLY A 1 227 ? -14.994 -47.929 -9.604 1.00 21.76 227 GLY A CA 1
ATOM 1722 C C . GLY A 1 227 ? -15.156 -49.428 -9.431 1.00 22.07 227 GLY A C 1
ATOM 1723 O O . GLY A 1 227 ? -15.209 -50.137 -10.452 1.00 20.45 227 GLY A O 1
ATOM 1724 N N . ILE A 1 228 ? -15.226 -49.897 -8.184 1.00 21.10 228 ILE A N 1
ATOM 1725 C CA . ILE A 1 228 ? -15.258 -51.349 -7.868 1.00 19.63 228 ILE A CA 1
ATOM 1726 C C . ILE A 1 228 ? -16.603 -51.934 -8.327 1.00 21.49 228 ILE A C 1
ATOM 1727 O O . ILE A 1 228 ? -16.571 -52.992 -8.956 1.00 16.86 228 ILE A O 1
ATOM 1732 N N . ALA A 1 229 ? -17.735 -51.271 -8.072 1.00 19.65 229 ALA A N 1
ATOM 1733 C CA . ALA A 1 229 ? -19.047 -51.838 -8.454 1.00 21.10 229 ALA A CA 1
ATOM 1734 C C . ALA A 1 229 ? -19.078 -52.013 -9.984 1.00 21.85 229 ALA A C 1
ATOM 1735 O O . ALA A 1 229 ? -19.517 -53.096 -10.461 1.00 22.97 229 ALA A O 1
ATOM 1737 N N . ASP A 1 230 ? -18.547 -51.047 -10.730 1.00 19.93 230 ASP A N 1
ATOM 1738 C CA . ASP A 1 230 ? -18.387 -51.110 -12.210 1.00 22.05 230 ASP A CA 1
ATOM 1739 C C . ASP A 1 230 ? -17.522 -52.329 -12.540 1.00 22.77 230 ASP A C 1
ATOM 1740 O O . ASP A 1 230 ? -17.906 -53.162 -13.395 1.00 18.82 230 ASP A O 1
ATOM 1745 N N . ARG A 1 231 ? -16.383 -52.490 -11.872 1.00 21.20 231 ARG A N 1
ATOM 1746 C CA . ARG A 1 231 ? -15.448 -53.603 -12.184 1.00 21.89 231 ARG A CA 1
ATOM 1747 C C . ARG A 1 231 ? -16.143 -54.949 -11.983 1.00 22.06 231 ARG A C 1
ATOM 1748 O O . ARG A 1 231 ? -15.978 -55.822 -12.829 1.00 21.52 231 ARG A O 1
ATOM 1756 N N . GLU A 1 232 ? -16.937 -55.066 -10.934 1.00 21.69 232 GLU A N 1
ATOM 1757 C CA . GLU A 1 232 ? -17.627 -56.324 -10.573 1.00 24.05 232 GLU A CA 1
ATOM 1758 C C . GLU A 1 232 ? -18.947 -56.471 -11.352 1.00 23.98 232 GLU A C 1
ATOM 1759 O O . GLU A 1 232 ? -19.589 -57.445 -11.125 1.00 24.12 232 GLU A O 1
ATOM 1765 N N . GLY A 1 233 ? -19.371 -55.477 -12.132 1.00 25.48 233 GLY A N 1
ATOM 1766 C CA . GLY A 1 233 ? -20.605 -55.519 -12.939 1.00 27.43 233 GLY A CA 1
ATOM 1767 C C . GLY A 1 233 ? -21.857 -55.453 -12.091 1.00 25.74 233 GLY A C 1
ATOM 1768 O O . GLY A 1 233 ? -22.878 -55.998 -12.514 1.00 28.20 233 GLY A O 1
ATOM 1769 N N . ILE A 1 234 ? -21.817 -54.784 -10.950 1.00 25.37 234 ILE A N 1
ATOM 1770 C CA . ILE A 1 234 ? -22.964 -54.791 -9.987 1.00 24.02 234 ILE A CA 1
ATOM 1771 C C . ILE A 1 234 ? -23.406 -53.361 -9.613 1.00 22.73 234 ILE A C 1
ATOM 1772 O O . ILE A 1 234 ? -24.124 -53.219 -8.634 1.00 22.00 234 ILE A O 1
ATOM 1777 N N . SER A 1 235 ? -23.065 -52.338 -10.403 1.00 23.07 235 SER A N 1
ATOM 1778 C CA . SER A 1 235 ? -23.480 -50.935 -10.157 1.00 23.84 235 SER A CA 1
ATOM 1779 C C . SER A 1 235 ? -24.991 -50.890 -9.920 1.00 25.09 235 SER A C 1
ATOM 1780 O O . SER A 1 235 ? -25.436 -50.138 -9.008 1.00 23.73 235 SER A O 1
ATOM 1783 N N . HIS A 1 236 ? -25.731 -51.703 -10.688 1.00 25.98 236 HIS A N 1
ATOM 1784 C CA . HIS A 1 236 ? -27.216 -51.772 -10.721 1.00 27.59 236 HIS A CA 1
ATOM 1785 C C . HIS A 1 236 ? -27.757 -52.226 -9.358 1.00 25.69 236 HIS A C 1
ATOM 1786 O O . HIS A 1 236 ? -28.942 -51.995 -9.070 1.00 26.38 236 HIS A O 1
ATOM 1793 N N . ARG A 1 237 ? -26.929 -52.832 -8.515 1.00 27.23 237 ARG A N 1
ATOM 1794 C CA . ARG A 1 237 ? -27.409 -53.410 -7.226 1.00 29.33 237 ARG A CA 1
ATOM 1795 C C . ARG A 1 237 ? -27.462 -52.375 -6.099 1.00 27.73 237 ARG A C 1
ATOM 1796 O O . ARG A 1 237 ? -28.132 -52.635 -5.107 1.00 27.11 237 ARG A O 1
ATOM 1804 N N . LEU A 1 238 ? -26.745 -51.272 -6.248 1.00 26.94 238 LEU A N 1
ATOM 1805 C CA . LEU A 1 238 ? -26.685 -50.220 -5.214 1.00 25.67 238 LEU A CA 1
ATOM 1806 C C . LEU A 1 238 ? -27.776 -49.186 -5.450 1.00 25.00 238 LEU A C 1
ATOM 1807 O O . LEU A 1 238 ? -28.016 -48.787 -6.615 1.00 24.48 238 LEU A O 1
ATOM 1812 N N . THR A 1 239 ? -28.466 -48.835 -4.370 1.00 25.55 239 THR A N 1
ATOM 1813 C CA . THR A 1 239 ? -29.507 -47.783 -4.370 1.00 25.72 239 THR A CA 1
ATOM 1814 C C . THR A 1 239 ? -28.844 -46.432 -4.660 1.00 24.81 239 THR A C 1
ATOM 1815 O O . THR A 1 239 ? -29.414 -45.658 -5.481 1.00 24.98 239 THR A O 1
ATOM 1819 N N . ILE A 1 240 ? -27.688 -46.162 -4.041 1.00 23.00 240 ILE A N 1
ATOM 1820 C CA . ILE A 1 240 ? -26.912 -44.907 -4.261 1.00 24.70 240 ILE A CA 1
ATOM 1821 C C . ILE A 1 240 ? -25.426 -45.254 -4.348 1.00 24.03 240 ILE A C 1
ATOM 1822 O O . ILE A 1 240 ? -24.920 -46.026 -3.492 1.00 20.81 240 ILE A O 1
ATOM 1827 N N . ILE A 1 241 ? -24.770 -44.678 -5.352 1.00 21.04 241 ILE A N 1
ATOM 1828 C CA . ILE A 1 241 ? -23.295 -44.652 -5.433 1.00 21.89 241 ILE A CA 1
ATOM 1829 C C . ILE A 1 241 ? -22.894 -43.200 -5.202 1.00 21.40 241 ILE A C 1
ATOM 1830 O O . ILE A 1 241 ? -23.457 -42.305 -5.847 1.00 18.46 241 ILE A O 1
ATOM 1835 N N . GLU A 1 242 ? -21.982 -42.980 -4.273 1.00 19.53 242 GLU A N 1
ATOM 1836 C CA . GLU A 1 242 ? -21.502 -41.624 -3.963 1.00 19.75 242 GLU A CA 1
ATOM 1837 C C . GLU A 1 242 ? -20.037 -41.561 -4.383 1.00 20.78 242 GLU A C 1
ATOM 1838 O O . GLU A 1 242 ? -19.342 -42.611 -4.322 1.00 19.23 242 GLU A O 1
ATOM 1844 N N . GLY A 1 243 ? -19.564 -40.365 -4.728 1.00 20.35 243 GLY A N 1
ATOM 1845 C CA . GLY A 1 243 ? -18.138 -40.187 -5.016 1.00 21.22 243 GLY A CA 1
ATOM 1846 C C . GLY A 1 243 ? -17.709 -38.754 -4.870 1.00 20.43 243 GLY A C 1
ATOM 1847 O O . GLY A 1 243 ? -18.515 -37.912 -4.444 1.00 19.23 243 GLY A O 1
ATOM 1848 N N . THR A 1 244 ? -16.449 -38.517 -5.214 1.00 20.08 244 THR A N 1
ATOM 1849 C CA . THR A 1 244 ? -15.792 -37.202 -5.162 1.00 19.31 244 THR A CA 1
ATOM 1850 C C . THR A 1 244 ? -15.304 -36.884 -6.566 1.00 18.82 244 THR A C 1
ATOM 1851 O O . THR A 1 244 ? -15.073 -37.806 -7.349 1.00 17.28 244 THR A O 1
ATOM 1855 N N . LEU A 1 245 ? -15.156 -35.598 -6.843 1.00 18.00 245 LEU A N 1
ATOM 1856 C CA . LEU A 1 245 ? -14.533 -35.109 -8.082 1.00 17.48 245 LEU A CA 1
ATOM 1857 C C . LEU A 1 245 ? -13.106 -34.663 -7.774 1.00 16.41 245 LEU A C 1
ATOM 1858 O O . LEU A 1 245 ? -12.441 -34.207 -8.691 1.00 17.62 245 LEU A O 1
ATOM 1863 N N . ALA A 1 246 ? -12.659 -34.827 -6.537 1.00 17.27 246 ALA A N 1
ATOM 1864 C CA . ALA A 1 246 ? -11.452 -34.168 -5.999 1.00 17.62 246 ALA A CA 1
ATOM 1865 C C . ALA A 1 246 ? -10.241 -35.093 -6.074 1.00 19.49 246 ALA A C 1
ATOM 1866 O O . ALA A 1 246 ? -9.110 -34.574 -5.881 1.00 23.37 246 ALA A O 1
ATOM 1892 N N . ALA A 1 248 ? -9.318 -39.009 -7.916 1.00 22.94 248 ALA A N 1
ATOM 1893 C CA . ALA A 1 248 ? -8.950 -39.489 -9.269 1.00 21.41 248 ALA A CA 1
ATOM 1894 C C . ALA A 1 248 ? -9.342 -38.441 -10.333 1.00 20.19 248 ALA A C 1
ATOM 1895 O O . ALA A 1 248 ? -8.576 -38.225 -11.276 1.00 20.28 248 ALA A O 1
ATOM 1897 N N . PHE A 1 249 ? -10.494 -37.788 -10.212 1.00 19.72 249 PHE A N 1
ATOM 1898 C CA . PHE A 1 249 ? -10.941 -36.788 -11.227 1.00 21.07 249 PHE A CA 1
ATOM 1899 C C . PHE A 1 249 ? -10.181 -35.454 -11.086 1.00 21.36 249 PHE A C 1
ATOM 1900 O O . PHE A 1 249 ? -10.160 -34.706 -12.080 1.00 20.91 249 PHE A O 1
ATOM 1908 N N . GLY A 1 250 ? -9.546 -35.170 -9.942 1.00 21.15 250 GLY A N 1
ATOM 1909 C CA . GLY A 1 250 ? -8.438 -34.180 -9.834 1.00 21.91 250 GLY A CA 1
ATOM 1910 C C . GLY A 1 250 ? -8.894 -32.723 -9.725 1.00 20.98 250 GLY A C 1
ATOM 1911 O O . GLY A 1 250 ? -8.091 -31.781 -9.934 1.00 19.64 250 GLY A O 1
ATOM 1912 N N . VAL A 1 251 ? -10.151 -32.482 -9.385 1.00 20.55 251 VAL A N 1
ATOM 1913 C CA . VAL A 1 251 ? -10.656 -31.088 -9.242 1.00 20.61 251 VAL A CA 1
ATOM 1914 C C . VAL A 1 251 ? -11.194 -30.933 -7.810 1.00 19.77 251 VAL A C 1
ATOM 1915 O O . VAL A 1 251 ? -10.382 -30.896 -6.835 1.00 18.79 251 VAL A O 1
ATOM 1919 N N . VAL A 1 252 ? -12.514 -30.855 -7.665 1.00 18.81 252 VAL A N 1
ATOM 1920 C CA . VAL A 1 252 ? -13.182 -30.664 -6.349 1.00 19.10 252 VAL A CA 1
ATOM 1921 C C . VAL A 1 252 ? -14.681 -30.897 -6.582 1.00 19.02 252 VAL A C 1
ATOM 1922 O O . VAL A 1 252 ? -15.122 -30.691 -7.714 1.00 17.40 252 VAL A O 1
ATOM 1926 N N . GLY A 1 253 ? -15.413 -31.294 -5.538 1.00 19.09 253 GLY A N 1
ATOM 1927 C CA . GLY A 1 253 ? -16.863 -31.522 -5.593 1.00 18.05 253 GLY A CA 1
ATOM 1928 C C . GLY A 1 253 ? -17.228 -32.915 -5.121 1.00 18.43 253 GLY A C 1
ATOM 1929 O O . GLY A 1 253 ? -16.338 -33.817 -5.036 1.00 18.69 253 GLY A O 1
ATOM 1930 N N . GLY A 1 254 ? -18.512 -33.124 -4.874 1.00 16.99 254 GLY A N 1
ATOM 1931 C CA . GLY A 1 254 ? -19.056 -34.436 -4.487 1.00 16.97 254 GLY A CA 1
ATOM 1932 C C . GLY A 1 254 ? -20.289 -34.744 -5.301 1.00 19.08 254 GLY A C 1
ATOM 1933 O O . GLY A 1 254 ? -20.803 -33.827 -5.998 1.00 20.10 254 GLY A O 1
ATOM 1934 N N . TYR A 1 255 ? -20.740 -35.992 -5.310 1.00 18.93 255 TYR A N 1
ATOM 1935 C CA . TYR A 1 255 ? -22.025 -36.316 -5.983 1.00 19.42 255 TYR A CA 1
ATOM 1936 C C . TYR A 1 255 ? -22.625 -37.574 -5.386 1.00 19.33 255 TYR A C 1
ATOM 1937 O O . TYR A 1 255 ? -21.893 -38.373 -4.774 1.00 19.48 255 TYR A O 1
ATOM 1946 N N . ILE A 1 256 ? -23.910 -37.779 -5.654 1.00 19.18 256 ILE A N 1
ATOM 1947 C CA . ILE A 1 256 ? -24.541 -39.121 -5.553 1.00 18.39 256 ILE A CA 1
ATOM 1948 C C . ILE A 1 256 ? -25.132 -39.442 -6.923 1.00 19.75 256 ILE A C 1
ATOM 1949 O O . ILE A 1 256 ? -25.428 -38.488 -7.700 1.00 19.16 256 ILE A O 1
ATOM 1954 N N . ALA A 1 257 ? -25.303 -40.733 -7.198 1.00 19.10 257 ALA A N 1
ATOM 1955 C CA . ALA A 1 257 ? -25.927 -41.238 -8.438 1.00 20.09 257 ALA A CA 1
ATOM 1956 C C . ALA A 1 257 ? -26.907 -42.332 -8.033 1.00 21.40 257 ALA A C 1
ATOM 1957 O O . ALA A 1 257 ? -26.572 -43.159 -7.171 1.00 21.08 257 ALA A O 1
ATOM 1959 N N . GLY A 1 258 ? -28.106 -42.275 -8.604 1.00 20.54 258 GLY A N 1
ATOM 1960 C CA . GLY A 1 258 ? -29.195 -43.186 -8.268 1.00 19.91 258 GLY A CA 1
ATOM 1961 C C . GLY A 1 258 ? -30.389 -42.904 -9.150 1.00 21.03 258 GLY A C 1
ATOM 1962 O O . GLY A 1 258 ? -30.207 -42.314 -10.239 1.00 19.73 258 GLY A O 1
ATOM 1963 N N . SER A 1 259 ? -31.552 -43.385 -8.745 1.00 20.89 259 SER A N 1
ATOM 1964 C CA . SER A 1 259 ? -32.806 -43.153 -9.492 1.00 21.76 259 SER A CA 1
ATOM 1965 C C . SER A 1 259 ? -33.069 -41.654 -9.543 1.00 23.41 259 SER A C 1
ATOM 1966 O O . SER A 1 259 ? -32.608 -40.915 -8.626 1.00 24.41 259 SER A O 1
ATOM 1969 N N . SER A 1 260 ? -33.860 -41.224 -10.519 1.00 23.68 260 SER A N 1
ATOM 1970 C CA . SER A 1 260 ? -34.361 -39.832 -10.607 1.00 24.82 260 SER A CA 1
ATOM 1971 C C . SER A 1 260 ? -35.025 -39.484 -9.274 1.00 24.60 260 SER A C 1
ATOM 1972 O O . SER A 1 260 ? -34.854 -38.338 -8.824 1.00 24.41 260 SER A O 1
ATOM 1975 N N . ALA A 1 261 ? -35.734 -40.434 -8.658 1.00 25.07 261 ALA A N 1
ATOM 1976 C CA . ALA A 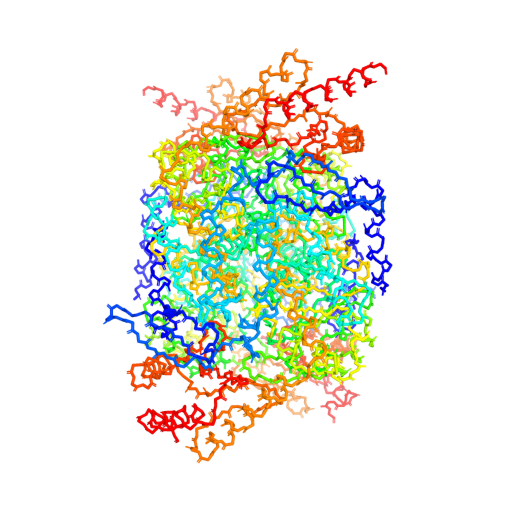1 261 ? -36.547 -40.186 -7.442 1.00 27.07 261 ALA A CA 1
ATOM 1977 C C . ALA A 1 261 ? -35.626 -39.950 -6.240 1.00 24.80 261 ALA A C 1
ATOM 1978 O O . ALA A 1 261 ? -35.846 -38.993 -5.483 1.00 24.81 261 ALA A O 1
ATOM 1980 N N . VAL A 1 262 ? -34.630 -40.794 -6.024 1.00 24.95 262 VAL A N 1
ATOM 1981 C CA . VAL A 1 262 ? -33.741 -40.612 -4.835 1.00 26.15 262 VAL A CA 1
ATOM 1982 C C . VAL A 1 262 ? -32.928 -39.312 -4.988 1.00 23.21 262 VAL A C 1
ATOM 1983 O O . VAL A 1 262 ? -32.808 -38.586 -4.004 1.00 27.03 262 VAL A O 1
ATOM 1987 N N . CYS A 1 263 ? -32.397 -39.019 -6.170 1.00 22.55 263 CYS A N 1
ATOM 1988 C CA . CYS A 1 263 ? -31.615 -37.792 -6.429 1.00 23.19 263 CYS A CA 1
ATOM 1989 C C . CYS A 1 263 ? -32.521 -36.573 -6.272 1.00 23.54 263 CYS A C 1
ATOM 1990 O O . CYS A 1 263 ? -32.070 -35.587 -5.641 1.00 22.11 263 CYS A O 1
ATOM 1993 N N . ASP A 1 264 ? -33.735 -36.620 -6.819 1.00 22.06 264 ASP A N 1
ATOM 1994 C CA . ASP A 1 264 ? -34.673 -35.468 -6.717 1.00 24.93 264 ASP A CA 1
ATOM 1995 C C . ASP A 1 264 ? -35.047 -35.255 -5.243 1.00 23.68 264 ASP A C 1
ATOM 1996 O O . ASP A 1 264 ? -35.184 -34.083 -4.802 1.00 27.80 264 ASP A O 1
ATOM 2001 N N . PHE A 1 265 ? -35.226 -36.347 -4.500 1.00 22.24 265 PHE A N 1
ATOM 2002 C CA . PHE A 1 265 ? -35.562 -36.359 -3.060 1.00 21.89 265 PHE A CA 1
ATOM 2003 C C . PHE A 1 265 ? -34.490 -35.587 -2.266 1.00 23.41 265 PHE A C 1
ATOM 2004 O O . PHE A 1 265 ? -34.828 -34.657 -1.519 1.00 22.70 265 PHE A O 1
ATOM 2012 N N . VAL A 1 266 ? -33.212 -35.958 -2.424 1.00 21.85 266 VAL A N 1
ATOM 2013 C CA . VAL A 1 266 ? -32.071 -35.285 -1.734 1.00 20.88 266 VAL A CA 1
ATOM 2014 C C . VAL A 1 266 ? -31.966 -33.838 -2.226 1.00 19.72 266 VAL A C 1
ATOM 2015 O O . VAL A 1 266 ? -31.839 -32.946 -1.375 1.00 20.45 266 VAL A O 1
ATOM 2019 N N . ARG A 1 267 ? -32.087 -33.604 -3.524 1.00 19.62 267 ARG A N 1
ATOM 2020 C CA . ARG A 1 267 ? -32.047 -32.235 -4.123 1.00 21.76 267 ARG A CA 1
ATOM 2021 C C . ARG A 1 267 ? -33.098 -31.346 -3.440 1.00 22.30 267 ARG A C 1
ATOM 2022 O O . ARG A 1 267 ? -32.780 -30.184 -3.102 1.00 19.67 267 ARG A O 1
ATOM 2030 N N . SER A 1 268 ? -34.301 -31.871 -3.186 1.00 22.99 268 SER A N 1
ATOM 2031 C CA . SER A 1 268 ? -35.446 -31.059 -2.707 1.00 21.99 268 SER A CA 1
ATOM 2032 C C . SER A 1 268 ? -35.404 -30.825 -1.192 1.00 21.63 268 SER A C 1
ATOM 2033 O O . SER A 1 268 ? -36.106 -29.925 -0.770 1.00 20.57 268 SER A O 1
ATOM 2036 N N . PHE A 1 269 ? -34.654 -31.596 -0.395 1.00 22.01 269 PHE A N 1
ATOM 2037 C CA . PHE A 1 269 ? -34.786 -31.562 1.085 1.00 22.31 269 PHE A CA 1
ATOM 2038 C C . PHE A 1 269 ? -33.456 -31.253 1.794 1.00 22.88 269 PHE A C 1
ATOM 2039 O O . PHE A 1 269 ? -33.476 -30.828 2.987 1.00 22.17 269 PHE A O 1
ATOM 2047 N N . ALA A 1 270 ? -32.313 -31.493 1.162 1.00 19.20 270 ALA A N 1
ATOM 2048 C CA . ALA A 1 270 ? -31.028 -31.468 1.906 1.00 20.63 270 ALA A CA 1
ATOM 2049 C C . ALA A 1 270 ? -30.535 -30.019 2.008 1.00 21.77 270 ALA A C 1
ATOM 2050 O O . ALA A 1 270 ? -30.152 -29.436 0.951 1.00 20.20 270 ALA A O 1
ATOM 2052 N N . SER A 1 271 ? -30.542 -29.484 3.236 1.00 21.96 271 SER A N 1
ATOM 2053 C CA . SER A 1 271 ? -30.052 -28.134 3.610 1.00 21.40 271 SER A CA 1
ATOM 2054 C C . SER A 1 271 ? -28.664 -27.884 3.015 1.00 20.41 271 SER A C 1
ATOM 2055 O O . SER A 1 271 ? -28.489 -26.826 2.423 1.00 18.16 271 SER A O 1
ATOM 2058 N N . GLY A 1 272 ? -27.732 -28.841 3.149 1.00 18.78 272 GLY A N 1
ATOM 2059 C CA . GLY A 1 272 ? -26.317 -28.669 2.752 1.00 20.23 272 GLY A CA 1
ATOM 2060 C C . GLY A 1 272 ? -26.164 -28.596 1.235 1.00 21.22 272 GLY A C 1
ATOM 2061 O O . GLY A 1 272 ? -25.139 -28.129 0.750 1.00 23.17 272 GLY A O 1
ATOM 2062 N N . PHE A 1 273 ? -27.190 -28.999 0.502 1.00 20.60 273 PHE A N 1
ATOM 2063 C CA . PHE A 1 273 ? -27.254 -28.814 -0.964 1.00 21.94 273 PHE A CA 1
ATOM 2064 C C . PHE A 1 273 ? -27.917 -27.474 -1.286 1.00 20.76 273 PHE A C 1
ATOM 2065 O O . PHE A 1 273 ? -27.364 -26.701 -2.088 1.00 21.43 273 PHE A O 1
ATOM 2073 N N . ILE A 1 274 ? -29.084 -27.230 -0.698 1.00 20.43 274 ILE A N 1
ATOM 2074 C CA . ILE A 1 274 ? -29.994 -26.111 -1.073 1.00 20.85 274 ILE A CA 1
ATOM 2075 C C . ILE A 1 274 ? -29.367 -24.754 -0.724 1.00 18.73 274 ILE A C 1
ATOM 2076 O O . ILE A 1 274 ? -29.426 -23.840 -1.549 1.00 19.62 274 ILE A O 1
ATOM 2081 N N . PHE A 1 275 ? -28.819 -24.599 0.486 1.00 19.23 275 PHE A N 1
ATOM 2082 C CA . PHE A 1 275 ? -28.457 -23.276 1.062 1.00 20.28 275 PHE A CA 1
ATOM 2083 C C . PHE A 1 275 ? -26.952 -22.970 0.950 1.00 22.56 275 PHE A C 1
ATOM 2084 O O . PHE A 1 275 ? -26.414 -22.209 1.788 1.00 25.32 275 PHE A O 1
ATOM 2092 N N . SER A 1 276 ? -26.299 -23.443 -0.108 1.00 21.31 276 SER A N 1
ATOM 2093 C CA . SER A 1 276 ? -24.865 -23.177 -0.358 1.00 21.63 276 SER A CA 1
ATOM 2094 C C . SER A 1 276 ? -24.641 -22.898 -1.847 1.00 21.35 276 SER A C 1
ATOM 2095 O O . SER A 1 276 ? -25.217 -23.611 -2.702 1.00 21.90 276 SER A O 1
ATOM 2098 N N . THR A 1 277 ? -23.851 -21.872 -2.137 1.00 19.72 277 THR A N 1
ATOM 2099 C CA . THR A 1 277 ? -23.485 -21.470 -3.519 1.00 21.46 277 THR A CA 1
ATOM 2100 C C . THR A 1 277 ? -23.053 -22.718 -4.294 1.00 21.77 277 THR A C 1
ATOM 2101 O O . THR A 1 277 ? -22.305 -23.524 -3.741 1.00 19.13 277 THR A O 1
ATOM 2105 N N . SER A 1 278 ? -23.495 -22.816 -5.550 1.00 21.68 278 SER A N 1
ATOM 2106 C CA . SER A 1 278 ? -23.144 -23.904 -6.487 1.00 22.26 278 SER A CA 1
ATOM 2107 C C . SER A 1 278 ? -21.644 -23.853 -6.734 1.00 20.97 278 SER A C 1
ATOM 2108 O O . SER A 1 278 ? -21.017 -22.790 -6.670 1.00 20.66 278 SER A O 1
ATOM 2111 N N . PRO A 1 279 ? -21.044 -24.987 -7.117 1.00 20.93 279 PRO A N 1
ATOM 2112 C CA . PRO A 1 279 ? -19.637 -24.986 -7.502 1.00 20.60 279 PRO A CA 1
ATOM 2113 C C . PRO A 1 279 ? -19.428 -24.012 -8.652 1.00 20.17 279 PRO A C 1
ATOM 2114 O O . PRO A 1 279 ? -20.322 -23.816 -9.490 1.00 22.26 279 PRO A O 1
ATOM 2118 N N . PRO A 1 280 ? -18.240 -23.373 -8.728 1.00 19.72 280 PRO A N 1
ATOM 2119 C CA . PRO A 1 280 ? -17.898 -22.534 -9.877 1.00 19.63 280 PRO A CA 1
ATOM 2120 C C . PRO A 1 280 ? -18.061 -23.302 -11.183 1.00 19.55 280 PRO A C 1
ATOM 2121 O O . PRO A 1 280 ? -17.783 -24.502 -11.244 1.00 17.59 280 PRO A O 1
ATOM 2125 N N . PRO A 1 281 ? -18.559 -22.636 -12.247 1.00 20.60 281 PRO A N 1
ATOM 2126 C CA . PRO A 1 281 ? -18.679 -23.249 -13.566 1.00 21.74 281 PRO A CA 1
ATOM 2127 C C . PRO A 1 281 ? -17.377 -23.903 -14.044 1.00 22.56 281 PRO A C 1
ATOM 2128 O O . PRO A 1 281 ? -17.457 -24.997 -14.590 1.00 23.31 281 PRO A O 1
ATOM 2132 N N . ALA A 1 282 ? -16.240 -23.270 -13.771 1.00 21.17 282 ALA A N 1
ATOM 2133 C CA . ALA A 1 282 ? -14.902 -23.774 -14.151 1.00 22.41 282 ALA A CA 1
ATOM 2134 C C . ALA A 1 282 ? -14.630 -25.111 -13.456 1.00 23.14 282 ALA A C 1
ATOM 2135 O O . ALA A 1 282 ? -14.076 -26.031 -14.093 1.00 25.21 282 ALA A O 1
ATOM 2137 N N . VAL A 1 283 ? -15.031 -25.248 -12.199 1.00 21.46 283 VAL A N 1
ATOM 2138 C CA . VAL A 1 283 ? -14.870 -26.532 -11.467 1.00 19.79 283 VAL A CA 1
ATOM 2139 C C . VAL A 1 283 ? -15.720 -27.613 -12.137 1.00 18.32 283 VAL A C 1
ATOM 2140 O O . VAL A 1 283 ? -15.227 -28.731 -12.325 1.00 18.73 283 VAL A O 1
ATOM 2144 N N . ALA A 1 284 ? -16.967 -27.306 -12.469 1.00 17.33 284 ALA A N 1
ATOM 2145 C CA . ALA A 1 284 ? -17.882 -28.239 -13.143 1.00 17.45 284 ALA A CA 1
ATOM 2146 C C . ALA A 1 284 ? -17.343 -28.610 -14.531 1.00 17.43 284 ALA A C 1
ATOM 2147 O O . ALA A 1 284 ? -17.377 -29.781 -14.901 1.00 20.55 284 ALA A O 1
ATOM 2149 N N . ALA A 1 285 ? -16.824 -27.650 -15.274 1.00 17.80 285 ALA A N 1
ATOM 2150 C CA . ALA A 1 285 ? -16.290 -27.880 -16.626 1.00 18.24 285 ALA A CA 1
ATOM 2151 C C . ALA A 1 285 ? -15.049 -28.760 -16.531 1.00 18.75 285 ALA A C 1
ATOM 2152 O O . ALA A 1 285 ? -14.936 -29.711 -17.321 1.00 19.05 285 ALA A O 1
ATOM 2154 N N . GLY A 1 286 ? -14.174 -28.498 -15.569 1.00 18.79 286 GLY A N 1
ATOM 2155 C CA . GLY A 1 286 ? -12.991 -29.363 -15.339 1.00 20.60 286 GLY A CA 1
ATOM 2156 C C . GLY A 1 286 ? -13.378 -30.793 -14.982 1.00 20.03 286 GLY A C 1
ATOM 2157 O O . GLY A 1 286 ? -12.889 -31.711 -15.634 1.00 20.45 286 GLY A O 1
ATOM 2158 N N . ALA A 1 287 ? -14.209 -30.993 -13.958 1.00 19.77 287 ALA A N 1
ATOM 2159 C CA . ALA A 1 287 ? -14.665 -32.338 -13.519 1.00 22.02 287 ALA A CA 1
ATOM 2160 C C . ALA A 1 287 ? -15.315 -33.061 -14.704 1.00 22.33 287 ALA A C 1
ATOM 2161 O O . ALA A 1 287 ? -14.970 -34.223 -14.937 1.00 22.89 287 ALA A O 1
ATOM 2163 N N . LEU A 1 288 ? -16.087 -32.345 -15.535 1.00 23.24 288 LEU A N 1
ATOM 2164 C CA . LEU A 1 288 ? -16.751 -32.928 -16.732 1.00 21.70 288 LEU A CA 1
ATOM 2165 C C . LEU A 1 288 ? -15.696 -33.445 -17.717 1.00 20.66 288 LEU A C 1
ATOM 2166 O O . LEU A 1 288 ? -15.831 -34.561 -18.188 1.00 20.34 288 LEU A O 1
ATOM 2171 N N . ALA A 1 289 ? -14.673 -32.661 -18.026 1.00 19.77 289 ALA A N 1
ATOM 2172 C CA . ALA A 1 289 ? -13.602 -33.086 -18.950 1.00 20.53 289 ALA A CA 1
ATOM 2173 C C . ALA A 1 289 ? -12.830 -34.268 -18.357 1.00 21.31 289 ALA A C 1
ATOM 2174 O O . ALA A 1 289 ? -12.434 -35.150 -19.136 1.00 22.16 289 ALA A O 1
ATOM 2176 N N . SER A 1 290 ? -12.592 -34.266 -17.042 1.00 20.10 290 SER A N 1
ATOM 2177 C CA . SER A 1 290 ? -11.869 -35.346 -16.320 1.00 21.45 290 SER A CA 1
ATOM 2178 C C . SER A 1 290 ? -12.603 -36.672 -16.497 1.00 20.33 290 SER A C 1
ATOM 2179 O O . SER A 1 290 ? -11.963 -37.652 -16.875 1.00 19.55 290 SER A O 1
ATOM 2182 N N . ILE A 1 291 ? -13.911 -36.683 -16.233 1.00 19.67 291 ILE A N 1
ATOM 2183 C CA . ILE A 1 291 ? -14.748 -37.907 -16.325 1.00 20.71 291 ILE A CA 1
ATOM 2184 C C . ILE A 1 291 ? -14.778 -38.385 -17.791 1.00 22.26 291 ILE A C 1
ATOM 2185 O O . ILE A 1 291 ? -14.562 -39.591 -18.019 1.00 20.61 291 ILE A O 1
ATOM 2190 N N . ARG A 1 292 ? -15.058 -37.503 -18.749 1.00 20.43 292 ARG A N 1
ATOM 2191 C CA . ARG A 1 292 ? -15.140 -37.912 -20.169 1.00 22.50 292 ARG A CA 1
ATOM 2192 C C . ARG A 1 292 ? -13.800 -38.542 -20.532 1.00 22.36 292 ARG A C 1
ATOM 2193 O O . ARG A 1 292 ? -13.818 -39.581 -21.212 1.00 22.82 292 ARG A O 1
ATOM 2201 N N . HIS A 1 293 ? -12.684 -37.967 -20.070 1.00 20.55 293 HIS A N 1
ATOM 2202 C CA . HIS A 1 293 ? -11.354 -38.543 -20.358 1.00 21.27 293 HIS A CA 1
ATOM 2203 C C . HIS A 1 293 ? -11.263 -39.959 -19.765 1.00 23.93 293 HIS A C 1
ATOM 2204 O O . HIS A 1 293 ? -10.958 -40.887 -20.536 1.00 23.52 293 HIS A O 1
ATOM 2211 N N . LEU A 1 294 ? -11.568 -40.153 -18.477 1.00 24.54 294 LEU A N 1
ATOM 2212 C CA . LEU A 1 294 ? -11.304 -41.450 -17.779 1.00 22.70 294 LEU A CA 1
ATOM 2213 C C . LEU A 1 294 ? -12.385 -42.493 -18.110 1.00 23.90 294 LEU A C 1
ATOM 2214 O O . LEU A 1 294 ? -12.174 -43.692 -17.864 1.00 22.15 294 LEU A O 1
ATOM 2219 N N . ARG A 1 295 ? -13.526 -42.084 -18.657 1.00 22.83 295 ARG A N 1
ATOM 2220 C CA . ARG A 1 295 ? -14.485 -43.054 -19.234 1.00 22.85 295 ARG A CA 1
ATOM 2221 C C . ARG A 1 295 ? -13.913 -43.684 -20.513 1.00 23.78 295 ARG A C 1
ATOM 2222 O O . ARG A 1 295 ? -14.199 -44.851 -20.760 1.00 25.59 295 ARG A O 1
ATOM 2230 N N . ALA A 1 296 ? -13.162 -42.938 -21.321 1.00 25.47 296 ALA A N 1
ATOM 2231 C CA . ALA A 1 296 ? -12.738 -43.364 -22.670 1.00 26.24 296 ALA A CA 1
ATOM 2232 C C . ALA A 1 296 ? -11.334 -43.980 -22.611 1.00 27.58 296 ALA A C 1
ATOM 2233 O O . ALA A 1 296 ? -10.984 -44.690 -23.557 1.00 28.73 296 ALA A O 1
ATOM 2235 N N . SER A 1 297 ? -10.557 -43.710 -21.563 1.00 24.57 297 SER A N 1
ATOM 2236 C CA . SER A 1 297 ? -9.112 -44.045 -21.505 1.00 23.72 297 SER A CA 1
ATOM 2237 C C . SER A 1 297 ? -8.806 -44.863 -20.242 1.00 23.23 297 SER A C 1
ATOM 2238 O O . SER A 1 297 ? -9.176 -44.414 -19.129 1.00 24.39 297 SER A O 1
ATOM 2241 N N . SER A 1 298 ? -8.160 -46.014 -20.416 1.00 22.28 298 SER A N 1
ATOM 2242 C CA A SER A 1 298 ? -7.672 -46.891 -19.323 0.50 23.60 298 SER A CA 1
ATOM 2243 C CA B SER A 1 298 ? -7.671 -46.898 -19.330 0.50 21.88 298 SER A CA 1
ATOM 2244 C C . SER A 1 298 ? -6.147 -46.773 -19.179 1.00 22.37 298 SER A C 1
ATOM 2245 O O . SER A 1 298 ? -5.596 -47.437 -18.286 1.00 21.06 298 SER A O 1
ATOM 2250 N N . ALA A 1 299 ? -5.477 -45.981 -20.021 1.00 23.94 299 ALA A N 1
ATOM 2251 C CA . ALA A 1 299 ? -3.981 -45.936 -20.061 1.00 24.21 299 ALA A CA 1
ATOM 2252 C C . ALA A 1 299 ? -3.375 -45.365 -18.766 1.00 23.19 299 ALA A C 1
ATOM 2253 O O . ALA A 1 299 ? -2.365 -45.901 -18.278 1.00 24.51 299 ALA A O 1
ATOM 2255 N N . GLU A 1 300 ? -3.958 -44.313 -18.202 1.00 21.80 300 GLU A N 1
ATOM 2256 C CA . GLU A 1 300 ? -3.549 -43.754 -16.884 1.00 22.63 300 GLU A CA 1
ATOM 2257 C C . GLU A 1 300 ? -3.749 -44.807 -15.771 1.00 21.22 300 GLU A C 1
ATOM 2258 O O . GLU A 1 300 ? -2.786 -45.020 -14.992 1.00 20.77 300 GLU A O 1
ATOM 2264 N N . ARG A 1 301 ? -4.922 -45.447 -15.670 1.00 20.04 301 ARG A N 1
ATOM 2265 C CA . ARG A 1 301 ? -5.172 -46.566 -14.699 1.00 21.25 301 ARG A CA 1
ATOM 2266 C C . ARG A 1 301 ? -4.098 -47.671 -14.820 1.00 20.54 301 ARG A C 1
ATOM 2267 O O . ARG A 1 301 ? -3.587 -48.152 -13.778 1.00 18.29 301 ARG A O 1
ATOM 2275 N N . GLU A 1 302 ? -3.743 -48.064 -16.041 1.00 21.67 302 GLU A N 1
ATOM 2276 C CA . GLU A 1 302 ? -2.727 -49.120 -16.268 1.00 23.10 302 GLU A CA 1
ATOM 2277 C C . GLU A 1 302 ? -1.385 -48.601 -15.736 1.00 23.52 302 GLU A C 1
ATOM 2278 O O . GLU A 1 302 ? -0.700 -49.335 -15.044 1.00 21.30 302 GLU A O 1
ATOM 2284 N N . ARG A 1 303 ? -1.029 -47.359 -16.026 1.00 22.43 303 ARG A N 1
ATOM 2285 C CA . ARG A 1 303 ? 0.261 -46.780 -15.571 1.00 23.14 303 ARG A CA 1
ATOM 2286 C C . ARG A 1 303 ? 0.259 -46.638 -14.034 1.00 23.37 303 ARG A C 1
ATOM 2287 O O . ARG A 1 303 ? 1.291 -46.934 -13.378 1.00 23.97 303 ARG A O 1
ATOM 2295 N N . HIS A 1 304 ? -0.857 -46.203 -13.471 1.00 20.23 304 HIS A N 1
ATOM 2296 C CA . HIS A 1 304 ? -1.109 -46.141 -12.005 1.00 21.06 304 HIS A CA 1
ATOM 2297 C C . HIS A 1 304 ? -0.798 -47.499 -11.339 1.00 20.21 304 HIS A C 1
ATOM 2298 O O . HIS A 1 304 ? 0.090 -47.539 -10.401 1.00 16.37 304 HIS A O 1
ATOM 2305 N N . GLN A 1 305 ? -1.440 -48.582 -11.780 1.00 20.08 305 GLN A N 1
ATOM 2306 C CA . GLN A 1 305 ? -1.217 -49.912 -11.128 1.00 21.10 305 GLN A CA 1
ATOM 2307 C C . GLN A 1 305 ? 0.249 -50.359 -11.353 1.00 21.18 305 GLN A C 1
ATOM 2308 O O . GLN A 1 305 ? 0.813 -51.018 -10.432 1.00 20.59 305 GLN A O 1
ATOM 2314 N N . ASP A 1 306 ? 0.852 -50.023 -12.509 1.00 19.36 306 ASP A N 1
ATOM 2315 C CA . ASP A 1 306 ? 2.275 -50.357 -12.819 1.00 20.74 306 ASP A CA 1
ATOM 2316 C C . ASP A 1 306 ? 3.172 -49.737 -11.730 1.00 19.74 306 ASP A C 1
ATOM 2317 O O . ASP A 1 306 ? 3.975 -50.475 -11.122 1.00 18.58 306 ASP A O 1
ATOM 2322 N N . ARG A 1 307 ? 3.006 -48.439 -11.456 1.00 20.11 307 ARG A N 1
ATOM 2323 C CA . ARG A 1 307 ? 3.822 -47.702 -10.445 1.00 22.49 307 ARG A CA 1
ATOM 2324 C C . ARG A 1 307 ? 3.567 -48.285 -9.042 1.00 20.19 307 ARG A C 1
ATOM 2325 O O . ARG A 1 307 ? 4.539 -48.411 -8.265 1.00 17.71 307 ARG A O 1
ATOM 2333 N N . VAL A 1 308 ? 2.320 -48.639 -8.734 1.00 19.01 308 VAL A N 1
ATOM 2334 C CA . VAL A 1 308 ? 1.948 -49.240 -7.415 1.00 19.42 308 VAL A CA 1
ATOM 2335 C C . VAL A 1 308 ? 2.706 -50.562 -7.247 1.00 21.02 308 VAL A C 1
ATOM 2336 O O . VAL A 1 308 ? 3.370 -50.749 -6.205 1.00 23.77 308 VAL A O 1
ATOM 2340 N N . ALA A 1 309 ? 2.599 -51.472 -8.216 1.00 21.35 309 ALA A N 1
ATOM 2341 C CA . ALA A 1 309 ? 3.264 -52.792 -8.126 1.00 20.40 309 ALA A CA 1
ATOM 2342 C C . ALA A 1 309 ? 4.781 -52.585 -8.015 1.00 21.26 309 ALA A C 1
ATOM 2343 O O . ALA A 1 309 ? 5.402 -53.297 -7.226 1.00 20.83 309 ALA A O 1
ATOM 2345 N N . ARG A 1 310 ? 5.349 -51.639 -8.767 1.00 23.18 310 ARG A N 1
ATOM 2346 C CA . ARG A 1 310 ? 6.821 -51.399 -8.793 1.00 24.46 310 ARG A CA 1
ATOM 2347 C C . ARG A 1 310 ? 7.250 -50.933 -7.404 1.00 22.61 310 ARG A C 1
ATOM 2348 O O . ARG A 1 310 ? 8.201 -51.517 -6.849 1.00 22.44 310 ARG A O 1
ATOM 2356 N N . LEU A 1 311 ? 6.551 -49.965 -6.811 1.00 20.70 311 LEU A N 1
ATOM 2357 C CA . LEU A 1 311 ? 6.907 -49.500 -5.439 1.00 21.11 311 LEU A CA 1
ATOM 2358 C C . LEU A 1 311 ? 6.779 -50.642 -4.426 1.00 21.42 311 LEU A C 1
ATOM 2359 O O . LEU A 1 311 ? 7.740 -50.821 -3.614 1.00 18.86 311 LEU A O 1
ATOM 2364 N N . ARG A 1 312 ? 5.666 -51.391 -4.447 1.00 20.26 312 ARG A N 1
ATOM 2365 C CA . ARG A 1 312 ? 5.471 -52.515 -3.484 1.00 20.75 312 ARG A CA 1
ATOM 2366 C C . ARG A 1 312 ? 6.647 -53.496 -3.578 1.00 21.81 312 ARG A C 1
ATOM 2367 O O . ARG A 1 312 ? 7.194 -53.845 -2.507 1.00 21.32 312 ARG A O 1
ATOM 2375 N N . ALA A 1 313 ? 7.048 -53.902 -4.792 1.00 21.37 313 ALA A N 1
ATOM 2376 C CA . ALA A 1 313 ? 8.152 -54.860 -5.025 1.00 23.39 313 ALA A CA 1
ATOM 2377 C C . ALA A 1 313 ? 9.481 -54.328 -4.459 1.00 24.71 313 ALA A C 1
ATOM 2378 O O . ALA A 1 313 ? 10.216 -55.110 -3.822 1.00 25.68 313 ALA A O 1
ATOM 2380 N N . ARG A 1 314 ? 9.799 -53.064 -4.723 1.00 23.33 314 ARG A N 1
ATOM 2381 C CA . ARG A 1 314 ? 11.049 -52.421 -4.252 1.00 25.72 314 ARG A CA 1
ATOM 2382 C C . ARG A 1 314 ? 10.985 -52.270 -2.720 1.00 23.81 314 ARG A C 1
ATOM 2383 O O . ARG A 1 314 ? 11.960 -52.585 -2.040 1.00 21.78 314 ARG A O 1
ATOM 2391 N N . LEU A 1 315 ? 9.859 -51.862 -2.147 1.00 20.99 315 LEU A N 1
ATOM 2392 C CA . LEU A 1 315 ? 9.769 -51.846 -0.664 1.00 22.58 315 LEU A CA 1
ATOM 2393 C C . LEU A 1 315 ? 10.087 -53.233 -0.081 1.00 25.04 315 LEU A C 1
ATOM 2394 O O . LEU A 1 315 ? 10.932 -53.298 0.834 1.00 22.52 315 LEU A O 1
ATOM 2399 N N . ASP A 1 316 ? 9.440 -54.301 -0.556 1.00 25.09 316 ASP A N 1
ATOM 2400 C CA . ASP A 1 316 ? 9.677 -55.675 -0.038 1.00 28.23 316 ASP A CA 1
ATOM 2401 C C . ASP A 1 316 ? 11.167 -56.025 -0.150 1.00 28.52 316 ASP A C 1
ATOM 2402 O O . ASP A 1 316 ? 11.726 -56.624 0.783 1.00 30.76 316 ASP A O 1
ATOM 2407 N N . GLN A 1 317 ? 11.789 -55.686 -1.269 1.00 31.46 317 GLN A N 1
ATOM 2408 C CA . GLN A 1 317 ? 13.194 -56.065 -1.566 1.00 33.41 317 GLN A CA 1
ATOM 2409 C C . GLN A 1 317 ? 14.144 -55.372 -0.583 1.00 32.54 317 GLN A C 1
ATOM 2410 O O . GLN A 1 317 ? 15.179 -55.969 -0.229 1.00 28.20 317 GLN A O 1
ATOM 2416 N N . ALA A 1 318 ? 13.850 -54.132 -0.212 1.00 28.36 318 ALA A N 1
ATOM 2417 C CA . ALA A 1 318 ? 14.670 -53.349 0.734 1.00 30.79 318 ALA A CA 1
ATOM 2418 C C . ALA A 1 318 ? 14.271 -53.642 2.189 1.00 31.92 318 ALA A C 1
ATOM 2419 O O . ALA A 1 318 ? 14.858 -53.016 3.067 1.00 35.80 318 ALA A O 1
ATOM 2421 N N . GLY A 1 319 ? 13.289 -54.509 2.454 1.00 31.61 319 GLY A N 1
ATOM 2422 C CA . GLY A 1 319 ? 12.918 -54.878 3.839 1.00 32.45 319 GLY A CA 1
ATOM 2423 C C . GLY A 1 319 ? 12.079 -53.821 4.542 1.00 31.53 319 GLY A C 1
ATOM 2424 O O . GLY A 1 319 ? 12.054 -53.816 5.790 1.00 33.67 319 GLY A O 1
ATOM 2425 N N . VAL A 1 320 ? 11.357 -52.985 3.796 1.00 27.34 320 VAL A N 1
ATOM 2426 C CA . VAL A 1 320 ? 10.437 -51.968 4.369 1.00 26.87 320 VAL A CA 1
ATOM 2427 C C . VAL A 1 320 ? 9.012 -52.495 4.206 1.00 29.97 320 VAL A C 1
ATOM 2428 O O . VAL A 1 320 ? 8.525 -52.549 3.051 1.00 24.96 320 VAL A O 1
ATOM 2432 N N . ALA A 1 321 ? 8.394 -52.898 5.319 1.00 27.12 321 ALA A N 1
ATOM 2433 C CA . ALA A 1 321 ? 7.087 -53.581 5.353 1.00 27.75 321 ALA A CA 1
ATOM 2434 C C . ALA A 1 321 ? 6.004 -52.575 4.972 1.00 25.08 321 ALA A C 1
ATOM 2435 O O . ALA A 1 321 ? 6.020 -51.453 5.479 1.00 27.15 321 ALA A O 1
ATOM 2437 N N . HIS A 1 322 ? 5.084 -52.984 4.114 1.00 27.06 322 HIS A N 1
ATOM 2438 C CA . HIS A 1 322 ? 3.862 -52.219 3.764 1.00 26.38 322 HIS A CA 1
ATOM 2439 C C . HIS A 1 322 ? 2.670 -53.158 3.929 1.00 27.33 322 HIS A C 1
ATOM 2440 O O . HIS A 1 322 ? 2.871 -54.389 3.930 1.00 24.09 322 HIS A O 1
ATOM 2447 N N . MET A 1 323 ? 1.477 -52.594 4.062 1.00 28.88 323 MET A N 1
ATOM 2448 C CA . MET A 1 323 ? 0.237 -53.378 4.264 1.00 31.89 323 MET A CA 1
ATOM 2449 C C . MET A 1 323 ? -0.287 -53.789 2.890 1.00 29.85 323 MET A C 1
ATOM 2450 O O . MET A 1 323 ? -0.827 -52.982 2.146 1.00 29.88 323 MET A O 1
ATOM 2455 N N . PRO A 1 324 ? -0.166 -55.079 2.519 1.00 31.33 324 PRO A N 1
ATOM 2456 C CA . PRO A 1 324 ? -0.527 -55.502 1.171 1.00 29.03 324 PRO A CA 1
ATOM 2457 C C . PRO A 1 324 ? -2.046 -55.361 1.028 1.00 27.55 324 PRO A C 1
ATOM 2458 O O . PRO A 1 324 ? -2.776 -55.478 2.035 1.00 27.90 324 PRO A O 1
ATOM 2462 N N . ASN A 1 325 ? -2.517 -55.083 -0.183 1.00 23.52 325 ASN A N 1
ATOM 2463 C CA . ASN A 1 325 ? -3.973 -54.942 -0.407 1.00 21.39 325 ASN A CA 1
ATOM 2464 C C . ASN A 1 325 ? -4.246 -55.000 -1.899 1.00 21.20 325 ASN A C 1
ATOM 2465 O O . ASN A 1 325 ? -3.311 -54.992 -2.689 1.00 22.49 325 ASN A O 1
ATOM 2470 N N . PRO A 1 326 ? -5.521 -55.137 -2.322 1.00 22.64 326 PRO A N 1
ATOM 2471 C CA . PRO A 1 326 ? -5.848 -55.207 -3.740 1.00 22.88 326 PRO A CA 1
ATOM 2472 C C . PRO A 1 326 ? -5.983 -53.865 -4.480 1.00 23.21 326 PRO A C 1
ATOM 2473 O O . PRO A 1 326 ? -6.205 -53.904 -5.713 1.00 23.78 326 PRO A O 1
ATOM 2477 N N . SER A 1 327 ? -5.864 -52.735 -3.776 1.00 20.92 327 SER A N 1
ATOM 2478 C CA . SER A 1 327 ? -6.071 -51.375 -4.349 1.00 22.95 327 SER A CA 1
ATOM 2479 C C . SER A 1 327 ? -4.703 -50.749 -4.651 1.00 20.51 327 SER A C 1
ATOM 2480 O O . SER A 1 327 ? -3.723 -51.507 -4.816 1.00 21.82 327 SER A O 1
ATOM 2483 N N . HIS A 1 328 ? -4.638 -49.422 -4.665 1.00 21.56 328 HIS A N 1
ATOM 2484 C CA . HIS A 1 328 ? -3.505 -48.595 -5.175 1.00 21.10 328 HIS A CA 1
ATOM 2485 C C . HIS A 1 328 ? -2.781 -47.867 -4.033 1.00 20.64 328 HIS A C 1
ATOM 2486 O O . HIS A 1 328 ? -1.844 -47.075 -4.329 1.00 20.13 328 HIS A O 1
ATOM 2493 N N . ILE A 1 329 ? -3.241 -48.076 -2.803 1.00 18.95 329 ILE A N 1
ATOM 2494 C CA . ILE A 1 329 ? -2.776 -47.385 -1.567 1.00 20.57 329 ILE A CA 1
ATOM 2495 C C . ILE A 1 329 ? -1.722 -48.268 -0.899 1.00 20.54 329 ILE A C 1
ATOM 2496 O O . ILE A 1 329 ? -1.986 -49.475 -0.722 1.00 21.19 329 ILE A O 1
ATOM 2501 N N . VAL A 1 330 ? -0.550 -47.703 -0.620 1.00 20.76 330 VAL A N 1
ATOM 2502 C CA . VAL A 1 330 ? 0.633 -48.425 -0.057 1.00 19.90 330 VAL A CA 1
ATOM 2503 C C . VAL A 1 330 ? 0.885 -47.872 1.340 1.00 21.59 330 VAL A C 1
ATOM 2504 O O . VAL A 1 330 ? 1.573 -46.871 1.524 1.00 21.57 330 VAL A O 1
ATOM 2508 N N . PRO A 1 331 ? 0.296 -48.478 2.389 1.00 24.74 331 PRO A N 1
ATOM 2509 C CA . PRO A 1 331 ? 0.507 -48.018 3.754 1.00 24.81 331 PRO A CA 1
ATOM 2510 C C . PRO A 1 331 ? 1.782 -48.658 4.316 1.00 25.66 331 PRO A C 1
ATOM 2511 O O . PRO A 1 331 ? 1.893 -49.863 4.347 1.00 26.72 331 PRO A O 1
ATOM 2515 N N . VAL A 1 332 ? 2.740 -47.830 4.705 1.00 28.49 332 VAL A N 1
ATOM 2516 C CA . VAL A 1 332 ? 3.987 -48.284 5.378 1.00 27.70 332 VAL A CA 1
ATOM 2517 C C . VAL A 1 332 ? 3.758 -48.082 6.885 1.00 30.21 332 VAL A C 1
ATOM 2518 O O . VAL A 1 332 ? 3.584 -46.935 7.304 1.00 29.99 332 VAL A O 1
ATOM 2522 N N . MET A 1 333 ? 3.626 -49.171 7.651 1.00 37.61 333 MET A N 1
ATOM 2523 C CA . MET A 1 333 ? 3.270 -49.112 9.095 1.00 45.93 333 MET A CA 1
ATOM 2524 C C . MET A 1 333 ? 4.515 -48.684 9.887 1.00 41.43 333 MET A C 1
ATOM 2525 O O . MET A 1 333 ? 5.634 -49.087 9.514 1.00 37.26 333 MET A O 1
ATOM 2530 N N . VAL A 1 334 ? 4.317 -47.880 10.926 1.00 44.26 334 VAL A N 1
ATOM 2531 C CA . VAL A 1 334 ? 5.427 -47.375 11.782 1.00 48.56 334 VAL A CA 1
ATOM 2532 C C . VAL A 1 334 ? 5.218 -47.885 13.219 1.00 50.29 334 VAL A C 1
ATOM 2533 O O . VAL A 1 334 ? 6.012 -48.765 13.623 1.00 45.63 334 VAL A O 1
ATOM 2537 N N . GLY A 1 335 ? 4.198 -47.391 13.935 1.00 52.99 335 GLY A N 1
ATOM 2538 C CA . GLY A 1 335 ? 3.902 -47.786 15.332 1.00 60.09 335 GLY A CA 1
ATOM 2539 C C . GLY A 1 335 ? 3.404 -46.635 16.204 1.00 60.28 335 GLY A C 1
ATOM 2540 O O . GLY A 1 335 ? 2.420 -46.845 16.938 1.00 57.22 335 GLY A O 1
ATOM 2541 N N . ASP A 1 336 ? 4.030 -45.453 16.113 1.00 56.41 336 ASP A N 1
ATOM 2542 C CA . ASP A 1 336 ? 3.919 -44.369 17.123 1.00 51.11 336 ASP A CA 1
ATOM 2543 C C . ASP A 1 336 ? 3.716 -43.005 16.441 1.00 49.79 336 ASP A C 1
ATOM 2544 O O . ASP A 1 336 ? 4.460 -42.677 15.495 1.00 48.82 336 ASP A O 1
ATOM 2549 N N . ALA A 1 337 ? 2.796 -42.190 16.956 1.00 44.79 337 ALA A N 1
ATOM 2550 C CA . ALA A 1 337 ? 2.508 -40.825 16.443 1.00 50.69 337 ALA A CA 1
ATOM 2551 C C . ALA A 1 337 ? 3.800 -39.981 16.345 1.00 51.41 337 ALA A C 1
ATOM 2552 O O . ALA A 1 337 ? 3.996 -39.294 15.324 1.00 45.39 337 ALA A O 1
ATOM 2554 N N . ALA A 1 338 ? 4.650 -39.986 17.373 1.00 51.41 338 ALA A N 1
ATOM 2555 C CA . ALA A 1 338 ? 5.848 -39.109 17.431 1.00 52.19 338 ALA A CA 1
ATOM 2556 C C . ALA A 1 338 ? 6.919 -39.645 16.473 1.00 41.92 338 ALA A C 1
ATOM 2557 O O . ALA A 1 338 ? 7.484 -38.829 15.753 1.00 44.37 338 ALA A O 1
ATOM 2559 N N . LEU A 1 339 ? 7.166 -40.952 16.451 1.00 35.48 339 LEU A N 1
ATOM 2560 C CA . LEU A 1 339 ? 8.151 -41.549 15.518 1.00 43.12 339 LEU A CA 1
ATOM 2561 C C . LEU A 1 339 ? 7.695 -41.309 14.068 1.00 44.96 339 LEU A C 1
ATOM 2562 O O . LEU A 1 339 ? 8.460 -40.720 13.263 1.00 39.48 339 LEU A O 1
ATOM 2567 N N . CYS A 1 340 ? 6.482 -41.753 13.752 1.00 44.16 340 CYS A N 1
ATOM 2568 C CA . CYS A 1 340 ? 5.851 -41.550 12.430 1.00 40.09 340 CYS A CA 1
ATOM 2569 C C . CYS A 1 340 ? 6.051 -40.105 11.993 1.00 37.33 340 CYS A C 1
ATOM 2570 O O . CYS A 1 340 ? 6.505 -39.921 10.863 1.00 37.16 340 CYS A O 1
ATOM 2573 N N . LYS A 1 341 ? 5.792 -39.132 12.879 1.00 35.06 341 LYS A N 1
ATOM 2574 C CA . LYS A 1 341 ? 5.938 -37.679 12.589 1.00 37.24 341 LYS A CA 1
ATOM 2575 C C . LYS A 1 341 ? 7.412 -37.348 12.302 1.00 35.04 341 LYS A C 1
ATOM 2576 O O . LYS A 1 341 ? 7.652 -36.483 11.446 1.00 35.94 341 LYS A O 1
ATOM 2582 N N . GLN A 1 342 ? 8.340 -37.959 13.047 1.00 34.06 342 GLN A N 1
ATOM 2583 C CA . GLN A 1 342 ? 9.813 -37.763 12.920 1.00 36.16 342 GLN A CA 1
ATOM 2584 C C . GLN A 1 342 ? 10.283 -38.304 11.560 1.00 31.08 342 GLN A C 1
ATOM 2585 O O . GLN A 1 342 ? 11.084 -37.617 10.886 1.00 28.68 342 GLN A O 1
ATOM 2591 N N . ILE A 1 343 ? 9.831 -39.512 11.202 1.00 29.58 343 ILE A N 1
ATOM 2592 C CA . ILE A 1 343 ? 10.143 -40.148 9.885 1.00 29.19 343 ILE A CA 1
ATOM 2593 C C . ILE A 1 343 ? 9.619 -39.218 8.787 1.00 25.78 343 ILE A C 1
ATOM 2594 O O . ILE A 1 343 ? 10.388 -38.885 7.861 1.00 24.48 343 ILE A O 1
ATOM 2599 N N . SER A 1 344 ? 8.391 -38.730 8.932 1.00 26.08 344 SER A N 1
ATOM 2600 C CA . SER A 1 344 ? 7.788 -37.804 7.950 1.00 27.57 344 SER A CA 1
ATOM 2601 C C . SER A 1 344 ? 8.615 -36.511 7.902 1.00 29.80 344 SER A C 1
ATOM 2602 O O . SER A 1 344 ? 8.917 -36.035 6.789 1.00 30.50 344 SER A O 1
ATOM 2605 N N . ASP A 1 345 ? 9.029 -35.968 9.051 1.00 30.86 345 ASP A N 1
ATOM 2606 C CA . ASP A 1 345 ? 9.846 -34.721 9.085 1.00 32.23 345 ASP A CA 1
ATOM 2607 C C . ASP A 1 345 ? 11.216 -34.973 8.442 1.00 27.59 345 ASP A C 1
ATOM 2608 O O . ASP A 1 345 ? 11.723 -34.073 7.755 1.00 29.52 345 ASP A O 1
ATOM 2613 N N . GLU A 1 346 ? 11.793 -36.148 8.657 1.00 26.60 346 GLU A N 1
ATOM 2614 C CA . GLU A 1 346 ? 13.119 -36.499 8.094 1.00 27.25 346 GLU A CA 1
ATOM 2615 C C . GLU A 1 346 ? 13.009 -36.710 6.576 1.00 26.57 346 GLU A C 1
ATOM 2616 O O . GLU A 1 346 ? 13.952 -36.307 5.845 1.00 23.92 346 GLU A O 1
ATOM 2622 N N . LEU A 1 347 ? 11.929 -37.335 6.090 1.00 25.08 347 LEU A N 1
ATOM 2623 C CA . LEU A 1 347 ? 11.766 -37.508 4.626 1.00 24.34 347 LEU A CA 1
ATOM 2624 C C . LEU A 1 347 ? 11.775 -36.139 3.938 1.00 24.72 347 LEU A C 1
ATOM 2625 O O . LEU A 1 347 ? 12.393 -36.051 2.854 1.00 26.11 347 LEU A O 1
ATOM 2630 N N . ILE A 1 348 ? 11.119 -35.113 4.494 1.00 28.89 348 ILE A N 1
ATOM 2631 C CA . ILE A 1 348 ? 11.110 -33.761 3.852 1.00 33.01 348 ILE A CA 1
ATOM 2632 C C . ILE A 1 348 ? 12.514 -33.159 3.955 1.00 32.05 348 ILE A C 1
ATOM 2633 O O . ILE A 1 348 ? 13.016 -32.726 2.922 1.00 38.39 348 ILE A O 1
ATOM 2638 N N . SER A 1 349 ? 13.084 -33.072 5.160 1.00 30.75 349 SER A N 1
ATOM 2639 C CA . SER A 1 349 ? 14.274 -32.215 5.448 1.00 32.63 349 SER A CA 1
ATOM 2640 C C . SER A 1 349 ? 15.524 -32.862 4.846 1.00 28.87 349 SER A C 1
ATOM 2641 O O . SER A 1 349 ? 16.256 -32.147 4.165 1.00 31.29 349 SER A O 1
ATOM 2644 N N . ARG A 1 350 ? 15.682 -34.179 4.964 1.00 26.13 350 ARG A N 1
ATOM 2645 C CA . ARG A 1 350 ? 16.868 -34.881 4.419 1.00 28.06 350 ARG A CA 1
ATOM 2646 C C . ARG A 1 350 ? 16.698 -35.348 2.962 1.00 26.10 350 ARG A C 1
ATOM 2647 O O . ARG A 1 350 ? 17.728 -35.442 2.257 1.00 21.68 350 ARG A O 1
ATOM 2655 N N . TYR A 1 351 ? 15.489 -35.710 2.502 1.00 25.45 351 TYR A N 1
ATOM 2656 C CA . TYR A 1 351 ? 15.330 -36.441 1.216 1.00 23.22 351 TYR A CA 1
ATOM 2657 C C . TYR A 1 351 ? 14.419 -35.720 0.212 1.00 23.21 351 TYR A C 1
ATOM 2658 O O . TYR A 1 351 ? 14.364 -36.198 -0.914 1.00 23.15 351 TYR A O 1
ATOM 2667 N N . GLY A 1 352 ? 13.750 -34.619 0.569 1.00 22.85 352 GLY A N 1
ATOM 2668 C CA . GLY A 1 352 ? 12.893 -33.881 -0.381 1.00 23.47 352 GLY A CA 1
ATOM 2669 C C . GLY A 1 352 ? 11.698 -34.734 -0.784 1.00 22.15 352 GLY A C 1
ATOM 2670 O O . GLY A 1 352 ? 11.251 -34.640 -1.926 1.00 23.04 352 GLY A O 1
ATOM 2671 N N . ILE A 1 353 ? 11.247 -35.577 0.143 1.00 22.42 353 ILE A N 1
ATOM 2672 C CA . ILE A 1 353 ? 10.122 -36.534 -0.022 1.00 23.03 353 ILE A CA 1
ATOM 2673 C C . ILE A 1 353 ? 8.998 -36.068 0.906 1.00 23.03 353 ILE A C 1
ATOM 2674 O O . ILE A 1 353 ? 9.268 -35.902 2.104 1.00 24.43 353 ILE A O 1
ATOM 2679 N N . TYR A 1 354 ? 7.795 -35.880 0.369 1.00 22.91 354 TYR A N 1
ATOM 2680 C CA . TYR A 1 354 ? 6.618 -35.428 1.143 1.00 24.20 354 TYR A CA 1
ATOM 2681 C C . TYR A 1 354 ? 5.627 -36.589 1.312 1.00 24.98 354 TYR A C 1
ATOM 2682 O O . TYR A 1 354 ? 4.991 -36.993 0.315 1.00 24.38 354 TYR A O 1
ATOM 2691 N N . VAL A 1 355 ? 5.510 -37.099 2.539 1.00 24.88 355 VAL A N 1
ATOM 2692 C CA . VAL A 1 355 ? 4.590 -38.202 2.954 1.00 27.24 355 VAL A CA 1
ATOM 2693 C C . VAL A 1 355 ? 4.080 -37.877 4.365 1.00 31.61 355 VAL A C 1
ATOM 2694 O O . VAL A 1 355 ? 4.918 -37.727 5.280 1.00 30.68 355 VAL A O 1
ATOM 2698 N N . GLN A 1 356 ? 2.768 -37.837 4.576 1.00 35.24 356 GLN A N 1
ATOM 2699 C CA . GLN A 1 356 ? 2.191 -37.339 5.855 1.00 41.14 356 GLN A CA 1
ATOM 2700 C C . GLN A 1 356 ? 1.949 -38.527 6.791 1.00 40.77 356 GLN A C 1
ATOM 2701 O O . GLN A 1 356 ? 1.671 -39.642 6.347 1.00 38.74 356 GLN A O 1
ATOM 2707 N N . PRO A 1 357 ? 2.146 -38.370 8.126 1.00 40.55 357 PRO A N 1
ATOM 2708 C CA . PRO A 1 357 ? 1.792 -39.415 9.075 1.00 41.94 357 PRO A CA 1
ATOM 2709 C C . PRO A 1 357 ? 0.272 -39.530 9.086 1.00 42.40 357 PRO A C 1
ATOM 2710 O O . PRO A 1 357 ? -0.364 -38.541 8.828 1.00 46.49 357 PRO A O 1
ATOM 2714 N N . ILE A 1 358 ? -0.243 -40.727 9.329 1.00 52.89 358 ILE A N 1
ATOM 2715 C CA . ILE A 1 358 ? -1.679 -40.968 9.644 1.00 59.88 358 ILE A CA 1
ATOM 2716 C C . ILE A 1 358 ? -1.771 -41.242 11.158 1.00 57.50 358 ILE A C 1
ATOM 2717 O O . ILE A 1 358 ? -1.205 -42.272 11.610 1.00 46.61 358 ILE A O 1
ATOM 2722 N N . ASN A 1 359 ? -2.435 -40.326 11.888 1.00 58.43 359 ASN A N 1
ATOM 2723 C CA . ASN A 1 359 ? -2.420 -40.170 13.364 1.00 69.67 359 ASN A CA 1
ATOM 2724 C C . ASN A 1 359 ? -3.530 -41.004 14.036 1.00 74.28 359 ASN A C 1
ATOM 2725 O O . ASN A 1 359 ? -3.891 -42.068 13.490 1.00 65.27 359 ASN A O 1
ATOM 2727 N N . TYR A 1 360 ? -4.030 -40.544 15.196 1.00 86.71 360 TYR A N 1
ATOM 2728 C CA . TYR A 1 360 ? -4.725 -41.361 16.226 1.00 86.65 360 TYR A CA 1
ATOM 2729 C C . TYR A 1 360 ? -6.239 -41.126 16.301 1.00 87.59 360 TYR A C 1
ATOM 2730 O O . TYR A 1 360 ? -6.899 -41.782 17.107 1.00 80.50 360 TYR A O 1
ATOM 2732 N N . PRO A 1 361 ? -6.863 -40.197 15.530 1.00 90.31 361 PRO A N 1
ATOM 2733 C CA . PRO A 1 361 ? -8.284 -40.337 15.181 1.00 92.74 361 PRO A CA 1
ATOM 2734 C C . PRO A 1 361 ? -8.510 -41.223 13.934 1.00 89.93 361 PRO A C 1
ATOM 2735 O O . PRO A 1 361 ? -9.073 -42.309 14.069 1.00 77.01 361 PRO A O 1
ATOM 2739 N N . THR A 1 362 ? -8.055 -40.748 12.763 1.00 83.18 362 THR A N 1
ATOM 2740 C CA . THR A 1 362 ? -8.114 -41.413 11.429 1.00 77.18 362 THR A CA 1
ATOM 2741 C C . THR A 1 362 ? -7.928 -42.934 11.549 1.00 71.21 362 THR A C 1
ATOM 2742 O O . THR A 1 362 ? -8.830 -43.676 11.117 1.00 74.83 362 THR A O 1
ATOM 2746 N N . VAL A 1 363 ? -6.789 -43.386 12.070 1.00 57.62 363 VAL A N 1
ATOM 2747 C CA . VAL A 1 363 ? -6.495 -44.819 12.278 1.00 61.27 363 VAL A CA 1
ATOM 2748 C C . VAL A 1 363 ? -6.529 -45.067 13.774 1.00 63.90 363 VAL A C 1
ATOM 2749 O O . VAL A 1 363 ? -6.711 -44.129 14.540 1.00 60.06 363 VAL A O 1
ATOM 2751 N N . PRO A 1 364 ? -6.346 -46.321 14.234 1.00 71.49 364 PRO A N 1
ATOM 2752 C CA . PRO A 1 364 ? -6.196 -46.588 15.656 1.00 72.89 364 PRO A CA 1
ATOM 2753 C C . PRO A 1 364 ? -4.821 -46.039 16.064 1.00 74.06 364 PRO A C 1
ATOM 2754 O O . PRO A 1 364 ? -4.145 -45.528 15.188 1.00 64.35 364 PRO A O 1
ATOM 2758 N N . ARG A 1 365 ? -4.470 -46.160 17.354 1.00 73.37 365 ARG A N 1
ATOM 2759 C CA . ARG A 1 365 ? -3.163 -45.764 17.955 1.00 68.29 365 ARG A CA 1
ATOM 2760 C C . ARG A 1 365 ? -2.321 -47.042 18.131 1.00 61.75 365 ARG A C 1
ATOM 2761 O O . ARG A 1 365 ? -2.919 -48.131 18.251 1.00 55.48 365 ARG A O 1
ATOM 2769 N N . GLY A 1 366 ? -0.990 -46.939 18.074 1.00 55.57 366 GLY A N 1
ATOM 2770 C CA . GLY A 1 366 ? -0.104 -48.106 17.868 1.00 58.05 366 GLY A CA 1
ATOM 2771 C C . GLY A 1 366 ? -0.154 -48.577 16.418 1.00 60.65 366 GLY A C 1
ATOM 2772 O O . GLY A 1 366 ? 0.461 -49.634 16.110 1.00 64.36 366 GLY A O 1
ATOM 2773 N N . THR A 1 367 ? -0.875 -47.821 15.569 1.00 58.77 367 THR A N 1
ATOM 2774 C CA . THR A 1 367 ? -1.161 -48.088 14.122 1.00 63.60 367 THR A CA 1
ATOM 2775 C C . THR A 1 367 ? -1.174 -46.753 13.342 1.00 62.14 367 THR A C 1
ATOM 2776 O O . THR A 1 367 ? -2.082 -46.568 12.479 1.00 62.41 367 THR A O 1
ATOM 2780 N N . GLU A 1 368 ? -0.235 -45.844 13.663 1.00 53.34 368 GLU A N 1
ATOM 2781 C CA . GLU A 1 368 ? 0.147 -44.668 12.831 1.00 50.11 368 GLU A CA 1
ATOM 2782 C C . GLU A 1 368 ? 1.020 -45.224 11.694 1.00 46.26 368 GLU A C 1
ATOM 2783 O O . GLU A 1 368 ? 1.766 -46.217 11.883 1.00 42.78 368 GLU A O 1
ATOM 2789 N N . ARG A 1 369 ? 0.898 -44.656 10.509 1.00 44.95 369 ARG A N 1
ATOM 2790 C CA . ARG A 1 369 ? 1.520 -45.259 9.302 1.00 36.75 369 ARG A CA 1
ATOM 2791 C C . ARG A 1 369 ? 1.859 -44.128 8.346 1.00 31.58 369 ARG A C 1
ATOM 2792 O O . ARG A 1 369 ? 1.409 -42.992 8.579 1.00 35.25 369 ARG A O 1
ATOM 2800 N N . LEU A 1 370 ? 2.639 -44.441 7.320 1.00 31.49 370 LEU A N 1
ATOM 2801 C CA . LEU A 1 370 ? 2.876 -43.549 6.171 1.00 28.77 370 LEU A CA 1
ATOM 2802 C C . LEU A 1 370 ? 1.996 -44.072 5.043 1.00 27.36 370 LEU A C 1
ATOM 2803 O O . LEU A 1 370 ? 2.282 -45.157 4.519 1.00 32.74 370 LEU A O 1
ATOM 2808 N N . ARG A 1 371 ? 1.010 -43.299 4.655 1.00 23.44 371 ARG A N 1
ATOM 2809 C CA . ARG A 1 371 ? 0.164 -43.589 3.480 1.00 23.85 371 ARG A CA 1
ATOM 2810 C C . ARG A 1 371 ? 0.821 -43.025 2.229 1.00 22.04 371 ARG A C 1
ATOM 2811 O O . ARG A 1 371 ? 0.818 -41.793 2.049 1.00 23.24 371 ARG A O 1
ATOM 2819 N N . ILE A 1 372 ? 1.272 -43.913 1.349 1.00 21.30 372 ILE A N 1
ATOM 2820 C CA . ILE A 1 372 ? 1.911 -43.532 0.067 1.00 20.55 372 ILE A CA 1
ATOM 2821 C C . ILE A 1 372 ? 0.966 -43.852 -1.098 1.00 20.11 372 ILE A C 1
ATOM 2822 O O . ILE A 1 372 ? 0.378 -44.946 -1.129 1.00 19.64 372 ILE A O 1
ATOM 2827 N N . THR A 1 373 ? 0.848 -42.914 -2.035 1.00 20.31 373 THR A N 1
ATOM 2828 C CA . THR A 1 373 ? -0.079 -42.975 -3.186 1.00 20.68 373 THR A CA 1
ATOM 2829 C C . THR A 1 373 ? 0.706 -42.768 -4.482 1.00 22.04 373 THR A C 1
ATOM 2830 O O . THR A 1 373 ? 0.739 -41.663 -5.042 1.00 20.50 373 THR A O 1
ATOM 2834 N N . PRO A 1 374 ? 1.358 -43.825 -5.016 1.00 19.54 374 PRO A N 1
ATOM 2835 C CA . PRO A 1 374 ? 2.041 -43.718 -6.299 1.00 19.56 374 PRO A CA 1
ATOM 2836 C C . PRO A 1 374 ? 1.015 -43.354 -7.379 1.00 20.33 374 PRO A C 1
ATOM 2837 O O . PRO A 1 374 ? -0.101 -43.887 -7.340 1.00 21.09 374 PRO A O 1
ATOM 2841 N N . SER A 1 375 ? 1.431 -42.501 -8.314 1.00 21.39 375 SER A N 1
ATOM 2842 C CA . SER A 1 375 ? 0.636 -41.959 -9.442 1.00 20.99 375 SER A CA 1
ATOM 2843 C C . SER A 1 375 ? 1.322 -42.384 -10.725 1.00 22.46 375 SER A C 1
ATOM 2844 O O . SER A 1 375 ? 2.512 -42.715 -10.697 1.00 22.92 375 SER A O 1
ATOM 2847 N N . PRO A 1 376 ? 0.664 -42.287 -11.898 1.00 21.29 376 PRO A N 1
ATOM 2848 C CA . PRO A 1 376 ? 1.349 -42.550 -13.158 1.00 22.39 376 PRO A CA 1
ATOM 2849 C C . PRO A 1 376 ? 2.607 -41.700 -13.361 1.00 21.33 376 PRO A C 1
ATOM 2850 O O . PRO A 1 376 ? 3.451 -42.125 -14.116 1.00 22.44 376 PRO A O 1
ATOM 2854 N N . GLN A 1 377 ? 2.724 -40.543 -12.718 1.00 19.27 377 GLN A N 1
ATOM 2855 C CA . GLN A 1 377 ? 3.830 -39.608 -13.036 1.00 21.21 377 GLN A CA 1
ATOM 2856 C C . GLN A 1 377 ? 5.101 -39.958 -12.234 1.00 21.66 377 GLN A C 1
ATOM 2857 O O . GLN A 1 377 ? 6.159 -39.407 -12.532 1.00 21.03 377 GLN A O 1
ATOM 2863 N N . HIS A 1 378 ? 5.009 -40.794 -11.205 1.00 20.59 378 HIS A N 1
ATOM 2864 C CA . HIS A 1 378 ? 6.188 -41.208 -10.412 1.00 20.81 378 HIS A CA 1
ATOM 2865 C C . HIS A 1 378 ? 7.055 -42.106 -11.302 1.00 20.59 378 HIS A C 1
ATOM 2866 O O . HIS A 1 378 ? 6.535 -43.091 -11.828 1.00 19.38 378 HIS A O 1
ATOM 2873 N N . THR A 1 379 ? 8.318 -41.740 -11.488 1.00 21.81 379 THR A N 1
ATOM 2874 C CA . THR A 1 379 ? 9.277 -42.477 -12.337 1.00 24.97 379 THR A CA 1
ATOM 2875 C C . THR A 1 379 ? 9.967 -43.578 -11.531 1.00 24.25 379 THR A C 1
ATOM 2876 O O . THR A 1 379 ? 9.834 -43.643 -10.275 1.00 22.40 379 THR A O 1
ATOM 2880 N N . ASP A 1 380 ? 10.650 -44.461 -12.249 1.00 24.11 380 ASP A N 1
ATOM 2881 C CA . ASP A 1 380 ? 11.430 -45.557 -11.621 1.00 25.57 380 ASP A CA 1
ATOM 2882 C C . ASP A 1 380 ? 12.464 -44.906 -10.692 1.00 23.24 380 ASP A C 1
ATOM 2883 O O . ASP A 1 380 ? 12.625 -45.427 -9.597 1.00 23.64 380 ASP A O 1
ATOM 2888 N N . ALA A 1 381 ? 13.090 -43.796 -11.101 1.00 25.01 381 ALA A N 1
ATOM 2889 C CA . ALA A 1 381 ? 14.105 -43.043 -10.319 1.00 25.90 381 ALA A CA 1
ATOM 2890 C C . ALA A 1 381 ? 13.450 -42.452 -9.059 1.00 25.91 381 ALA A C 1
ATOM 2891 O O . ALA A 1 381 ? 14.048 -42.551 -7.975 1.00 24.51 381 ALA A O 1
ATOM 2893 N N . ASP A 1 382 ? 12.259 -41.857 -9.161 1.00 24.63 382 ASP A N 1
ATOM 2894 C CA . ASP A 1 382 ? 11.503 -41.404 -7.960 1.00 23.20 382 ASP A CA 1
ATOM 2895 C C . ASP A 1 382 ? 11.301 -42.603 -7.004 1.00 21.19 382 ASP A C 1
ATOM 2896 O O . ASP A 1 382 ? 11.461 -42.438 -5.795 1.00 21.29 382 ASP A O 1
ATOM 2901 N N . ILE A 1 383 ? 10.928 -43.774 -7.511 1.00 19.76 383 ILE A N 1
ATOM 2902 C CA . ILE A 1 383 ? 10.653 -44.959 -6.655 1.00 20.95 383 ILE A CA 1
ATOM 2903 C C . ILE A 1 383 ? 11.955 -45.396 -5.957 1.00 20.87 383 ILE A C 1
ATOM 2904 O O . ILE A 1 383 ? 11.910 -45.625 -4.731 1.00 17.54 383 ILE A O 1
ATOM 2909 N N . GLU A 1 384 ? 13.075 -45.445 -6.682 1.00 22.23 384 GLU A N 1
ATOM 2910 C CA . GLU A 1 384 ? 14.389 -45.821 -6.083 1.00 24.39 384 GLU A CA 1
ATOM 2911 C C . GLU A 1 384 ? 14.754 -44.833 -4.971 1.00 23.59 384 GLU A C 1
ATOM 2912 O O . GLU A 1 384 ? 15.146 -45.287 -3.889 1.00 22.72 384 GLU A O 1
ATOM 2918 N N . HIS A 1 385 ? 14.587 -43.528 -5.214 1.00 26.23 385 HIS A N 1
ATOM 2919 C CA . HIS A 1 385 ? 14.877 -42.465 -4.213 1.00 25.43 385 HIS A CA 1
ATOM 2920 C C . HIS A 1 385 ? 14.001 -42.677 -2.977 1.00 21.65 385 HIS A C 1
ATOM 2921 O O . HIS A 1 385 ? 14.541 -42.688 -1.855 1.00 20.31 385 HIS A O 1
ATOM 2928 N N . LEU A 1 386 ? 12.690 -42.824 -3.144 1.00 19.57 386 LEU A N 1
ATOM 2929 C CA . LEU A 1 386 ? 11.789 -43.109 -2.002 1.00 19.45 386 LEU A CA 1
ATOM 2930 C C . LEU A 1 386 ? 12.256 -44.341 -1.208 1.00 19.96 386 LEU A C 1
ATOM 2931 O O . LEU A 1 386 ? 12.358 -44.266 0.052 1.00 20.97 386 LEU A O 1
ATOM 2936 N N . VAL A 1 387 ? 12.432 -45.473 -1.884 1.00 20.94 387 VAL A N 1
ATOM 2937 C CA . VAL A 1 387 ? 12.727 -46.778 -1.228 1.00 21.97 387 VAL A CA 1
ATOM 2938 C C . VAL A 1 387 ? 14.103 -46.694 -0.533 1.00 22.73 387 VAL A C 1
ATOM 2939 O O . VAL A 1 387 ? 14.233 -47.253 0.569 1.00 23.03 387 VAL A O 1
ATOM 2943 N N . GLN A 1 388 ? 15.105 -46.070 -1.145 1.00 23.96 388 GLN A N 1
ATOM 2944 C CA . GLN A 1 388 ? 16.445 -45.988 -0.491 1.00 26.47 388 GLN A CA 1
ATOM 2945 C C . GLN A 1 388 ? 16.347 -45.044 0.716 1.00 26.14 388 GLN A C 1
ATOM 2946 O O . GLN A 1 388 ? 16.993 -45.344 1.758 1.00 24.48 388 GLN A O 1
ATOM 2952 N N . ALA A 1 389 ? 15.562 -43.962 0.617 1.00 24.03 389 ALA A N 1
ATOM 2953 C CA . ALA A 1 389 ? 15.323 -43.041 1.753 1.00 23.74 389 ALA A CA 1
ATOM 2954 C C . ALA A 1 389 ? 14.720 -43.822 2.930 1.00 22.78 389 ALA A C 1
ATOM 2955 O O . ALA A 1 389 ? 15.295 -43.753 4.047 1.00 23.31 389 ALA A O 1
ATOM 2957 N N . LEU A 1 390 ? 13.628 -44.549 2.695 1.00 23.49 390 LEU A N 1
ATOM 2958 C CA . LEU A 1 390 ? 12.924 -45.349 3.735 1.00 23.82 390 LEU A CA 1
ATOM 2959 C C . LEU A 1 390 ? 13.859 -46.434 4.255 1.00 24.99 390 LEU A C 1
ATOM 2960 O O . LEU A 1 390 ? 13.873 -46.660 5.485 1.00 26.33 390 LEU A O 1
ATOM 2965 N N . SER A 1 391 ? 14.626 -47.061 3.382 1.00 25.62 391 SER A N 1
ATOM 2966 C CA . SER A 1 391 ? 15.590 -48.085 3.816 1.00 28.28 391 SER A CA 1
ATOM 2967 C C . SER A 1 391 ? 16.556 -47.468 4.833 1.00 29.08 391 SER A C 1
ATOM 2968 O O . SER A 1 391 ? 16.789 -48.107 5.892 1.00 29.46 391 SER A O 1
ATOM 2971 N N . GLU A 1 392 ? 17.118 -46.296 4.529 1.00 28.94 392 GLU A N 1
ATOM 2972 C CA . GLU A 1 392 ? 18.169 -45.665 5.378 1.00 30.46 392 GLU A CA 1
ATOM 2973 C C . GLU A 1 392 ? 17.557 -45.326 6.736 1.00 27.48 392 GLU A C 1
ATOM 2974 O O . GLU A 1 392 ? 18.181 -45.642 7.750 1.00 27.52 392 GLU A O 1
ATOM 2980 N N . ILE A 1 393 ? 16.374 -44.721 6.741 1.00 25.76 393 ILE A N 1
ATOM 2981 C CA . ILE A 1 393 ? 15.637 -44.350 7.979 1.00 25.69 393 ILE A CA 1
ATOM 2982 C C . ILE A 1 393 ? 15.319 -45.624 8.775 1.00 27.99 393 ILE A C 1
ATOM 2983 O O . ILE A 1 393 ? 15.447 -45.579 10.005 1.00 26.18 393 ILE A O 1
ATOM 2988 N N . TRP A 1 394 ? 14.852 -46.689 8.113 1.00 29.27 394 TRP A N 1
ATOM 2989 C CA . TRP A 1 394 ? 14.373 -47.938 8.758 1.00 30.17 394 TRP A CA 1
ATOM 2990 C C . TRP A 1 394 ? 15.497 -48.588 9.577 1.00 32.65 394 TRP A C 1
ATOM 2991 O O . TRP A 1 394 ? 15.185 -49.043 10.676 1.00 37.00 394 TRP A O 1
ATOM 3002 N N . THR A 1 395 ? 16.749 -48.609 9.117 1.00 33.43 395 THR A N 1
ATOM 3003 C CA . THR A 1 395 ? 17.877 -49.155 9.923 1.00 35.08 395 THR A CA 1
ATOM 3004 C C . THR A 1 395 ? 18.108 -48.227 11.124 1.00 33.42 395 THR A C 1
ATOM 3005 O O . THR A 1 395 ? 18.164 -48.743 12.245 1.00 37.76 395 THR A O 1
ATOM 3009 N N . ARG A 1 396 ? 18.179 -46.913 10.902 1.00 29.65 396 ARG A N 1
ATOM 3010 C CA . ARG A 1 396 ? 18.442 -45.903 11.962 1.00 31.01 396 ARG A CA 1
ATOM 3011 C C . ARG A 1 396 ? 17.377 -45.985 13.065 1.00 30.10 396 ARG A C 1
ATOM 3012 O O . ARG A 1 396 ? 17.707 -45.761 14.226 1.00 32.90 396 ARG A O 1
ATOM 3020 N N . VAL A 1 397 ? 16.136 -46.269 12.702 1.00 30.39 397 VAL A N 1
ATOM 3021 C CA . VAL A 1 397 ? 14.938 -46.173 13.579 1.00 33.30 397 VAL A CA 1
ATOM 3022 C C . VAL A 1 397 ? 14.557 -47.576 14.090 1.00 33.31 397 VAL A C 1
ATOM 3023 O O . VAL A 1 397 ? 13.597 -47.665 14.843 1.00 31.41 397 VAL A O 1
ATOM 3027 N N . GLY A 1 398 ? 15.304 -48.615 13.701 1.00 36.08 398 GLY A N 1
ATOM 3028 C CA . GLY A 1 398 ? 15.156 -50.012 14.157 1.00 42.03 398 GLY A CA 1
ATOM 3029 C C . GLY A 1 398 ? 13.931 -50.723 13.589 1.00 48.07 398 GLY A C 1
ATOM 3030 O O . GLY A 1 398 ? 13.565 -51.779 14.144 1.00 47.91 398 GLY A O 1
ATOM 3031 N N . LEU A 1 399 ? 13.303 -50.205 12.528 1.00 47.30 399 LEU A N 1
ATOM 3032 C CA . LEU A 1 399 ? 12.216 -50.937 11.816 1.00 46.17 399 LEU A CA 1
ATOM 3033 C C . LEU A 1 399 ? 12.840 -51.876 10.769 1.00 48.38 399 LEU A C 1
ATOM 3034 O O . LEU A 1 399 ? 12.080 -52.499 10.028 1.00 47.33 399 LEU A O 1
ATOM 3039 N N . ALA A 1 400 ? 14.177 -51.981 10.748 1.00 54.23 400 ALA A N 1
ATOM 3040 C CA . ALA A 1 400 ? 14.975 -53.101 10.184 1.00 55.99 400 ALA A CA 1
ATOM 3041 C C . ALA A 1 400 ? 16.228 -53.324 11.046 1.00 59.69 400 ALA A C 1
ATOM 3042 O O . ALA A 1 400 ? 16.646 -54.454 11.346 1.00 59.27 400 ALA A O 1
ATOM 3044 N N . MET B 1 1 ? -41.175 -52.570 2.055 1.00 71.85 1 MET B N 1
ATOM 3045 C CA . MET B 1 1 ? -40.614 -51.203 1.895 1.00 74.01 1 MET B CA 1
ATOM 3046 C C . MET B 1 1 ? -40.096 -51.058 0.462 1.00 70.09 1 MET B C 1
ATOM 3047 O O . MET B 1 1 ? -39.026 -51.628 0.153 1.00 66.23 1 MET B O 1
ATOM 3052 N N . ASN B 1 2 ? -40.879 -50.376 -0.381 1.00 66.30 2 ASN B N 1
ATOM 3053 C CA . ASN B 1 2 ? -40.486 -49.914 -1.736 1.00 57.36 2 ASN B CA 1
ATOM 3054 C C . ASN B 1 2 ? -39.854 -48.522 -1.564 1.00 46.65 2 ASN B C 1
ATOM 3055 O O . ASN B 1 2 ? -40.618 -47.564 -1.403 1.00 43.12 2 ASN B O 1
ATOM 3060 N N . TYR B 1 3 ? -38.516 -48.430 -1.544 1.00 44.39 3 TYR B N 1
ATOM 3061 C CA . TYR B 1 3 ? -37.753 -47.162 -1.355 1.00 40.64 3 TYR B CA 1
ATOM 3062 C C . TYR B 1 3 ? -38.054 -46.225 -2.537 1.00 37.45 3 TYR B C 1
ATOM 3063 O O . TYR B 1 3 ? -38.546 -45.108 -2.305 1.00 39.92 3 TYR B O 1
ATOM 3072 N N . GLU B 1 4 ? -37.840 -46.691 -3.768 1.00 39.89 4 GLU B N 1
ATOM 3073 C CA . GLU B 1 4 ? -38.158 -45.949 -5.028 1.00 42.53 4 GLU B CA 1
ATOM 3074 C C . GLU B 1 4 ? -39.517 -45.233 -4.943 1.00 41.10 4 GLU B C 1
ATOM 3075 O O . GLU B 1 4 ? -39.582 -43.992 -5.171 1.00 38.96 4 GLU B O 1
ATOM 3081 N N . ALA B 1 5 ? -40.578 -45.996 -4.679 1.00 40.57 5 ALA B N 1
ATOM 3082 C CA . ALA B 1 5 ? -41.976 -45.516 -4.550 1.00 39.25 5 ALA B CA 1
ATOM 3083 C C . ALA B 1 5 ? -42.070 -44.532 -3.383 1.00 39.90 5 ALA B C 1
ATOM 3084 O O . ALA B 1 5 ? -42.799 -43.528 -3.516 1.00 38.95 5 ALA B O 1
ATOM 3086 N N . TYR B 1 6 ? -41.359 -44.799 -2.280 1.00 39.64 6 TYR B N 1
ATOM 3087 C CA . TYR B 1 6 ? -41.396 -43.935 -1.073 1.00 40.42 6 TYR B CA 1
ATOM 3088 C C . TYR B 1 6 ? -40.880 -42.528 -1.428 1.00 36.35 6 TYR B C 1
ATOM 3089 O O . TYR B 1 6 ? -41.559 -41.532 -1.118 1.00 33.13 6 TYR B O 1
ATOM 3098 N N . PHE B 1 7 ? -39.703 -42.441 -2.052 1.00 36.64 7 PHE B N 1
ATOM 3099 C CA . PHE B 1 7 ? -39.069 -41.151 -2.434 1.00 35.69 7 PHE B CA 1
ATOM 3100 C C . PHE B 1 7 ? -39.993 -40.375 -3.380 1.00 35.76 7 PHE B C 1
ATOM 3101 O O . PHE B 1 7 ? -40.224 -39.189 -3.101 1.00 35.25 7 PHE B O 1
ATOM 3109 N N . ARG B 1 8 ? -40.488 -41.028 -4.436 1.00 37.40 8 ARG B N 1
ATOM 3110 C CA . ARG B 1 8 ? -41.495 -40.495 -5.409 1.00 40.85 8 ARG B CA 1
ATOM 3111 C C . ARG B 1 8 ? -42.693 -39.861 -4.666 1.00 38.53 8 ARG B C 1
ATOM 3112 O O . ARG B 1 8 ? -43.084 -38.732 -5.031 1.00 35.89 8 ARG B O 1
ATOM 3120 N N . ARG B 1 9 ? -43.258 -40.515 -3.648 1.00 41.75 9 ARG B N 1
ATOM 3121 C CA . ARG B 1 9 ? -44.485 -40.017 -2.953 1.00 43.00 9 ARG B CA 1
ATOM 3122 C C . ARG B 1 9 ? -44.134 -38.768 -2.136 1.00 44.18 9 ARG B C 1
ATOM 3123 O O . ARG B 1 9 ? -44.971 -37.832 -2.083 1.00 39.73 9 ARG B O 1
ATOM 3131 N N . GLN B 1 10 ? -42.949 -38.740 -1.517 1.00 38.41 10 GLN B N 1
ATOM 3132 C CA . GLN B 1 10 ? -42.473 -37.541 -0.777 1.00 41.27 10 GLN B CA 1
ATOM 3133 C C . GLN B 1 10 ? -42.451 -36.334 -1.721 1.00 36.15 10 GLN B C 1
ATOM 3134 O O . GLN B 1 10 ? -42.818 -35.237 -1.278 1.00 39.69 10 GLN B O 1
ATOM 3140 N N . LEU B 1 11 ? -42.040 -36.546 -2.973 1.00 35.40 11 LEU B N 1
ATOM 3141 C CA . LEU B 1 11 ? -41.918 -35.480 -4.000 1.00 35.44 11 LEU B CA 1
ATOM 3142 C C . LEU B 1 11 ? -43.316 -35.041 -4.445 1.00 36.72 11 LEU B C 1
ATOM 3143 O O . LEU B 1 11 ? -43.511 -33.827 -4.585 1.00 33.64 11 LEU B O 1
ATOM 3148 N N . ASP B 1 12 ? -44.259 -35.976 -4.619 1.00 38.28 12 ASP B N 1
ATOM 3149 C CA . ASP B 1 12 ? -45.668 -35.666 -5.012 1.00 40.76 12 ASP B CA 1
ATOM 3150 C C . ASP B 1 12 ? -46.275 -34.710 -3.988 1.00 34.30 12 ASP B C 1
ATOM 3151 O O . ASP B 1 12 ? -46.919 -33.741 -4.405 1.00 40.28 12 ASP B O 1
ATOM 3156 N N . GLY B 1 13 ? -46.030 -34.947 -2.697 1.00 35.03 13 GLY B N 1
ATOM 3157 C CA . GLY B 1 13 ? -46.344 -33.997 -1.609 1.00 34.49 13 GLY B CA 1
ATOM 3158 C C . GLY B 1 13 ? -45.854 -32.572 -1.906 1.00 36.21 13 GLY B C 1
ATOM 3159 O O . GLY B 1 13 ? -46.669 -31.615 -1.818 1.00 34.56 13 GLY B O 1
ATOM 3160 N N . LEU B 1 14 ? -44.567 -32.405 -2.237 1.00 34.75 14 LEU B N 1
ATOM 3161 C CA . LEU B 1 14 ? -43.965 -31.078 -2.574 1.00 33.39 14 LEU B CA 1
ATOM 3162 C C . LEU B 1 14 ? -44.653 -30.487 -3.820 1.00 29.98 14 LEU B C 1
ATOM 3163 O O . LEU B 1 14 ? -44.915 -29.283 -3.823 1.00 31.93 14 LEU B O 1
ATOM 3168 N N . HIS B 1 15 ? -44.921 -31.287 -4.848 1.00 31.92 15 HIS B N 1
ATOM 3169 C CA . HIS B 1 15 ? -45.648 -30.838 -6.072 1.00 38.15 15 HIS B CA 1
ATOM 3170 C C . HIS B 1 15 ? -47.025 -30.295 -5.651 1.00 37.37 15 HIS B C 1
ATOM 3171 O O . HIS B 1 15 ? -47.345 -29.141 -5.965 1.00 33.58 15 HIS B O 1
ATOM 3178 N N . ARG B 1 16 ? -47.770 -31.084 -4.889 1.00 38.62 16 ARG B N 1
ATOM 3179 C CA . ARG B 1 16 ? -49.143 -30.746 -4.432 1.00 42.55 16 ARG B CA 1
ATOM 3180 C C . ARG B 1 16 ? -49.117 -29.414 -3.671 1.00 43.26 16 ARG B C 1
ATOM 3181 O O . ARG B 1 16 ? -49.950 -28.542 -3.984 1.00 38.39 16 ARG B O 1
ATOM 3189 N N . GLU B 1 17 ? -48.181 -29.245 -2.724 1.00 41.39 17 GLU B N 1
ATOM 3190 C CA . GLU B 1 17 ? -48.113 -28.050 -1.835 1.00 40.63 17 GLU B CA 1
ATOM 3191 C C . GLU B 1 17 ? -47.564 -26.845 -2.621 1.00 37.35 17 GLU B C 1
ATOM 3192 O O . GLU B 1 17 ? -47.473 -25.777 -2.033 1.00 38.81 17 GLU B O 1
ATOM 3198 N N . GLY B 1 18 ? -47.176 -27.005 -3.890 1.00 35.83 18 GLY B N 1
ATOM 3199 C CA . GLY B 1 18 ? -46.640 -25.907 -4.727 1.00 33.43 18 GLY B CA 1
ATOM 3200 C C . GLY B 1 18 ? -45.226 -25.476 -4.318 1.00 36.62 18 GLY B C 1
ATOM 3201 O O . GLY B 1 18 ? -44.846 -24.328 -4.635 1.00 34.35 18 GLY B O 1
ATOM 3202 N N . ARG B 1 19 ? -44.429 -26.362 -3.711 1.00 33.94 19 ARG B N 1
ATOM 3203 C CA . ARG B 1 19 ? -43.052 -26.030 -3.251 1.00 36.35 19 ARG B CA 1
ATOM 3204 C C . ARG B 1 19 ? -41.990 -26.831 -4.012 1.00 33.69 19 ARG B C 1
ATOM 3205 O O . ARG B 1 19 ? -40.809 -26.705 -3.647 1.00 32.18 19 ARG B O 1
ATOM 3213 N N . TYR B 1 20 ? -42.374 -27.637 -5.007 1.00 30.16 20 TYR B N 1
ATOM 3214 C CA . TYR B 1 20 ? -41.406 -28.342 -5.881 1.00 30.18 20 TYR B CA 1
ATOM 3215 C C . TYR B 1 20 ? -40.765 -27.314 -6.809 1.00 28.99 20 TYR B C 1
ATOM 3216 O O . TYR B 1 20 ? -41.505 -26.516 -7.394 1.00 26.92 20 TYR B O 1
ATOM 3225 N N . ARG B 1 21 ? -39.434 -27.324 -6.903 1.00 31.84 21 ARG B N 1
ATOM 3226 C CA . ARG B 1 21 ? -38.664 -26.266 -7.614 1.00 35.35 21 ARG B CA 1
ATOM 3227 C C . ARG B 1 21 ? -37.730 -26.932 -8.623 1.00 31.35 21 ARG B C 1
ATOM 3228 O O . ARG B 1 21 ? -37.167 -28.002 -8.335 1.00 27.12 21 ARG B O 1
ATOM 3236 N N . VAL B 1 22 ? -37.711 -26.372 -9.822 1.00 29.19 22 VAL B N 1
ATOM 3237 C CA . VAL B 1 22 ? -36.880 -26.827 -10.966 1.00 33.61 22 VAL B CA 1
ATOM 3238 C C . VAL B 1 22 ? -35.821 -25.744 -11.177 1.00 28.65 22 VAL B C 1
ATOM 3239 O O . VAL B 1 22 ? -36.137 -24.571 -11.017 1.00 28.90 22 VAL B O 1
ATOM 3243 N N . PHE B 1 23 ? -34.603 -26.120 -11.522 1.00 25.52 23 PHE B N 1
ATOM 3244 C CA . PHE B 1 23 ? -33.504 -25.145 -11.706 1.00 24.91 23 PHE B CA 1
ATOM 3245 C C . PHE B 1 23 ? -33.620 -24.483 -13.087 1.00 24.22 23 PHE B C 1
ATOM 3246 O O . PHE B 1 23 ? -33.964 -25.132 -14.066 1.00 24.26 23 PHE B O 1
ATOM 3254 N N . ALA B 1 24 ? -33.330 -23.193 -13.173 1.00 23.43 24 ALA B N 1
ATOM 3255 C CA . ALA B 1 24 ? -33.113 -22.512 -14.473 1.00 23.64 24 ALA B CA 1
ATOM 3256 C C . ALA B 1 24 ? -31.656 -22.732 -14.898 1.00 25.32 24 ALA B C 1
ATOM 3257 O O . ALA B 1 24 ? -30.712 -22.432 -14.138 1.00 25.40 24 ALA B O 1
ATOM 3259 N N . ASP B 1 25 ? -31.472 -23.265 -16.092 1.00 25.17 25 ASP B N 1
ATOM 3260 C CA . ASP B 1 25 ? -30.136 -23.514 -16.669 1.00 26.87 25 ASP B CA 1
ATOM 3261 C C . ASP B 1 25 ? -29.684 -22.210 -17.336 1.00 26.49 25 ASP B C 1
ATOM 3262 O O . ASP B 1 25 ? -30.185 -21.908 -18.467 1.00 24.07 25 ASP B O 1
ATOM 3267 N N . LEU B 1 26 ? -28.807 -21.459 -16.651 1.00 24.14 26 LEU B N 1
ATOM 3268 C CA . LEU B 1 26 ? -28.302 -20.128 -17.093 1.00 23.63 26 LEU B CA 1
ATOM 3269 C C . LEU B 1 26 ? -26.832 -20.256 -17.492 1.00 25.10 26 LEU B C 1
ATOM 3270 O O . LEU B 1 26 ? -26.116 -21.137 -16.938 1.00 25.70 26 LEU B O 1
ATOM 3275 N N . GLU B 1 27 ? -26.394 -19.418 -18.414 1.00 24.32 27 GLU B N 1
ATOM 3276 C CA . GLU B 1 27 ? -24.956 -19.115 -18.596 1.00 29.60 27 GLU B CA 1
ATOM 3277 C C . GLU B 1 27 ? -24.801 -17.602 -18.534 1.00 26.58 27 GLU B C 1
ATOM 3278 O O . GLU B 1 27 ? -25.180 -16.906 -19.493 1.00 27.39 27 GLU B O 1
ATOM 3284 N N . ARG B 1 28 ? -24.329 -17.109 -17.397 1.00 24.55 28 ARG B N 1
ATOM 3285 C CA . ARG B 1 28 ? -23.994 -15.676 -17.264 1.00 24.37 28 ARG B CA 1
ATOM 3286 C C . ARG B 1 28 ? -22.948 -15.376 -18.345 1.00 25.70 28 ARG B C 1
ATOM 3287 O O . ARG B 1 28 ? -22.103 -16.252 -18.643 1.00 24.73 28 ARG B O 1
ATOM 3295 N N . HIS B 1 29 ? -23.010 -14.189 -18.925 1.00 24.49 29 HIS B N 1
ATOM 3296 C CA . HIS B 1 29 ? -22.072 -13.747 -19.980 1.00 25.65 29 HIS B CA 1
ATOM 3297 C C . HIS B 1 29 ? -20.949 -12.930 -19.340 1.00 24.06 29 HIS B C 1
ATOM 3298 O O . HIS B 1 29 ? -21.130 -11.714 -19.180 1.00 21.45 29 HIS B O 1
ATOM 3305 N N . ALA B 1 30 ? -19.826 -13.556 -19.001 1.00 22.95 30 ALA B N 1
ATOM 3306 C CA . ALA B 1 30 ? -18.645 -12.870 -18.432 1.00 22.66 30 ALA B CA 1
ATOM 3307 C C . ALA B 1 30 ? -18.237 -11.709 -19.342 1.00 23.30 30 ALA B C 1
ATOM 3308 O O . ALA B 1 30 ? -18.053 -11.922 -20.557 1.00 26.07 30 ALA B O 1
ATOM 3310 N N . GLY B 1 31 ? -18.186 -10.503 -18.780 1.00 21.48 31 GLY B N 1
ATOM 3311 C CA . GLY B 1 31 ? -17.911 -9.278 -19.557 1.00 22.17 31 GLY B CA 1
ATOM 3312 C C . GLY B 1 31 ? -19.202 -8.540 -19.891 1.00 20.81 31 GLY B C 1
ATOM 3313 O O . GLY B 1 31 ? -19.123 -7.377 -20.251 1.00 23.00 31 GLY B O 1
ATOM 3314 N N . SER B 1 32 ? -20.335 -9.223 -19.800 1.00 20.96 32 SER B N 1
ATOM 3315 C CA . SER B 1 32 ? -21.656 -8.629 -20.116 1.00 21.22 32 SER B CA 1
ATOM 3316 C C . SER B 1 32 ? -22.661 -8.889 -18.989 1.00 22.10 32 SER B C 1
ATOM 3317 O O . SER B 1 32 ? -23.836 -9.037 -19.290 1.00 23.47 32 SER B O 1
ATOM 3320 N N . PHE B 1 33 ? -22.196 -8.936 -17.741 1.00 20.77 33 PHE B N 1
ATOM 3321 C CA . PHE B 1 33 ? -23.137 -9.058 -16.605 1.00 23.05 33 PHE B CA 1
ATOM 3322 C C . PHE B 1 33 ? -24.060 -7.806 -16.591 1.00 23.46 33 PHE B C 1
ATOM 3323 O O . PHE B 1 33 ? -23.472 -6.768 -16.883 1.00 21.77 33 PHE B O 1
ATOM 3331 N N . PRO B 1 34 ? -25.404 -7.824 -16.302 1.00 25.92 34 PRO B N 1
ATOM 3332 C CA . PRO B 1 34 ? -26.086 -8.942 -15.664 1.00 26.37 34 PRO B CA 1
ATOM 3333 C C . PRO B 1 34 ? -26.789 -9.889 -16.652 1.00 25.85 34 PRO B C 1
ATOM 3334 O O . PRO B 1 34 ? -27.718 -10.538 -16.274 1.00 27.45 34 PRO B O 1
ATOM 3338 N N . ARG B 1 35 ? -26.301 -9.951 -17.885 1.00 26.62 35 ARG B N 1
ATOM 3339 C CA . ARG B 1 35 ? -26.949 -10.777 -18.929 1.00 28.52 35 ARG B CA 1
ATOM 3340 C C . ARG B 1 35 ? -26.553 -12.247 -18.804 1.00 26.29 35 ARG B C 1
ATOM 3341 O O . ARG B 1 35 ? -25.411 -12.519 -18.420 1.00 20.78 35 ARG B O 1
ATOM 3349 N N . ALA B 1 36 ? -27.492 -13.126 -19.104 1.00 22.99 36 ALA B N 1
ATOM 3350 C CA . ALA B 1 36 ? -27.307 -14.581 -19.073 1.00 22.71 36 ALA B CA 1
ATOM 3351 C C . ALA B 1 36 ? -28.089 -15.181 -20.238 1.00 26.77 36 ALA B C 1
ATOM 3352 O O . ALA B 1 36 ? -29.146 -14.613 -20.645 1.00 27.08 36 ALA B O 1
ATOM 3354 N N . THR B 1 37 ? -27.614 -16.317 -20.717 1.00 27.05 37 THR B N 1
ATOM 3355 C CA . THR B 1 37 ? -28.391 -17.203 -21.610 1.00 28.43 37 THR B CA 1
ATOM 3356 C C . THR B 1 37 ? -29.214 -18.090 -20.688 1.00 26.43 37 THR B C 1
ATOM 3357 O O . THR B 1 37 ? -28.628 -18.626 -19.727 1.00 24.97 37 THR B O 1
ATOM 3361 N N . HIS B 1 38 ? -30.521 -18.151 -20.909 1.00 24.82 38 HIS B N 1
ATOM 3362 C CA . HIS B 1 38 ? -31.431 -19.111 -20.256 1.00 26.37 38 HIS B CA 1
ATOM 3363 C C . HIS B 1 38 ? -31.692 -20.257 -21.242 1.00 28.21 38 HIS B C 1
ATOM 3364 O O . HIS B 1 38 ? -32.331 -19.994 -22.300 1.00 30.28 38 HIS B O 1
ATOM 3371 N N . HIS B 1 39 ? -31.196 -21.456 -20.933 1.00 29.46 39 HIS B N 1
ATOM 3372 C CA . HIS B 1 39 ? -31.390 -22.696 -21.740 1.00 33.35 39 HIS B CA 1
ATOM 3373 C C . HIS B 1 39 ? -32.781 -23.258 -21.428 1.00 33.74 39 HIS B C 1
ATOM 3374 O O . HIS B 1 39 ? -32.964 -23.838 -20.340 1.00 36.30 39 HIS B O 1
ATOM 3381 N N . ARG B 1 40 ? -33.735 -23.049 -22.329 1.00 37.15 40 ARG B N 1
ATOM 3382 C CA . ARG B 1 40 ? -35.121 -23.576 -22.218 1.00 43.76 40 ARG B CA 1
ATOM 3383 C C . ARG B 1 40 ? -35.250 -24.749 -23.182 1.00 50.65 40 ARG B C 1
ATOM 3384 O O . ARG B 1 40 ? -34.515 -24.809 -24.171 1.00 51.07 40 ARG B O 1
ATOM 3392 N N . PRO B 1 41 ? -36.198 -25.691 -22.959 1.00 61.02 41 PRO B N 1
ATOM 3393 C CA . PRO B 1 41 ? -36.352 -26.841 -23.855 1.00 64.71 41 PRO B CA 1
ATOM 3394 C C . PRO B 1 41 ? -36.339 -26.398 -25.328 1.00 62.11 41 PRO B C 1
ATOM 3395 O O . PRO B 1 41 ? -35.553 -26.945 -26.095 1.00 57.80 41 PRO B O 1
ATOM 3399 N N . GLU B 1 42 ? -37.151 -25.387 -25.665 1.00 62.90 42 GLU B N 1
ATOM 3400 C CA . GLU B 1 42 ? -37.272 -24.805 -27.021 1.00 65.95 42 GLU B CA 1
ATOM 3401 C C . GLU B 1 42 ? -36.196 -23.730 -27.232 1.00 70.64 42 GLU B C 1
ATOM 3402 O O . GLU B 1 42 ? -36.570 -22.590 -27.574 1.00 76.76 42 GLU B O 1
ATOM 3404 N N . GLY B 1 43 ? -34.917 -24.074 -27.024 1.00 64.98 43 GLY B N 1
ATOM 3405 C CA . GLY B 1 43 ? -33.755 -23.232 -27.383 1.00 65.10 43 GLY B CA 1
ATOM 3406 C C . GLY B 1 43 ? -33.486 -22.057 -26.438 1.00 64.95 43 GLY B C 1
ATOM 3407 O O . GLY B 1 43 ? -34.382 -21.645 -25.657 1.00 54.39 43 GLY B O 1
ATOM 3408 N N . ALA B 1 44 ? -32.273 -21.505 -26.544 1.00 58.96 44 ALA B N 1
ATOM 3409 C CA . ALA B 1 44 ? -31.738 -20.402 -25.715 1.00 55.73 44 ALA B CA 1
ATOM 3410 C C . ALA B 1 44 ? -32.531 -19.114 -25.953 1.00 56.05 44 ALA B C 1
ATOM 3411 O O . ALA B 1 44 ? -33.165 -18.977 -27.013 1.00 65.60 44 ALA B O 1
ATOM 3413 N N . GLY B 1 45 ? -32.513 -18.234 -24.955 1.00 50.68 45 GLY B N 1
ATOM 3414 C CA . GLY B 1 45 ? -32.948 -16.827 -25.024 1.00 53.81 45 GLY B CA 1
ATOM 3415 C C . GLY B 1 45 ? -32.278 -16.027 -23.918 1.00 46.87 45 GLY B C 1
ATOM 3416 O O . GLY B 1 45 ? -31.996 -16.626 -22.867 1.00 41.79 45 GLY B O 1
ATOM 3417 N N . ASP B 1 46 ? -32.020 -14.734 -24.129 1.00 44.54 46 ASP B N 1
ATOM 3418 C CA . ASP B 1 46 ? -31.278 -13.903 -23.141 1.00 43.20 46 ASP B CA 1
ATOM 3419 C C . ASP B 1 46 ? -32.247 -13.497 -22.020 1.00 37.55 46 ASP B C 1
ATOM 3420 O O . ASP B 1 46 ? -33.465 -13.344 -22.269 1.00 33.81 46 ASP B O 1
ATOM 3425 N N . VAL B 1 47 ? -31.718 -13.416 -20.799 1.00 31.61 47 VAL B N 1
ATOM 3426 C CA . VAL B 1 47 ? -32.394 -12.808 -19.618 1.00 29.34 47 VAL B CA 1
ATOM 3427 C C . VAL B 1 47 ? -31.456 -11.827 -18.926 1.00 26.08 47 VAL B C 1
ATOM 3428 O O . VAL B 1 47 ? -30.179 -11.936 -19.053 1.00 21.60 47 VAL B O 1
ATOM 3432 N N . THR B 1 48 ? -32.084 -10.975 -18.130 1.00 22.70 48 THR B N 1
ATOM 3433 C CA . THR B 1 48 ? -31.389 -10.126 -17.141 1.00 22.46 48 THR B CA 1
ATOM 3434 C C . THR B 1 48 ? -31.560 -10.782 -15.766 1.00 22.28 48 THR B C 1
ATOM 3435 O O . THR B 1 48 ? -32.722 -10.953 -15.298 1.00 21.29 48 THR B O 1
ATOM 3439 N N . VAL B 1 49 ? -30.436 -11.137 -15.151 1.00 21.78 49 VAL B N 1
ATOM 3440 C CA . VAL B 1 49 ? -30.416 -11.755 -13.801 1.00 22.24 49 VAL B CA 1
ATOM 3441 C C . VAL B 1 49 ? -30.602 -10.640 -12.772 1.00 20.11 49 VAL B C 1
ATOM 3442 O O . VAL B 1 49 ? -29.802 -9.725 -12.783 1.00 18.49 49 VAL B O 1
ATOM 3446 N N . TRP B 1 50 ? -31.611 -10.754 -11.902 1.00 18.88 50 TRP B N 1
ATOM 3447 C CA . TRP B 1 50 ? -31.941 -9.724 -10.883 1.00 19.63 50 TRP B CA 1
ATOM 3448 C C . TRP B 1 50 ? -31.929 -10.279 -9.446 1.00 19.96 50 TRP B C 1
ATOM 3449 O O . TRP B 1 50 ? -32.284 -9.517 -8.503 1.00 20.24 50 TRP B O 1
ATOM 3460 N N . CYS B 1 51 ? -31.567 -11.549 -9.249 1.00 19.82 51 CYS B N 1
ATOM 3461 C CA . CYS B 1 51 ? -31.588 -12.166 -7.904 1.00 20.97 51 CYS B CA 1
ATOM 3462 C C . CYS B 1 51 ? -30.274 -12.919 -7.627 1.00 20.55 51 CYS B C 1
ATOM 3463 O O . CYS B 1 51 ? -30.284 -13.788 -6.770 1.00 21.68 51 CYS B O 1
ATOM 3466 N N . SER B 1 52 ? -29.181 -12.600 -8.308 1.00 21.84 52 SER B N 1
ATOM 3467 C CA . SER B 1 52 ? -27.825 -13.149 -8.014 1.00 21.97 52 SER B CA 1
ATOM 3468 C C . SER B 1 52 ? -27.233 -12.518 -6.731 1.00 22.80 52 SER B C 1
ATOM 3469 O O . SER B 1 52 ? -27.500 -11.319 -6.442 1.00 21.94 52 SER B O 1
ATOM 3472 N N . ASN B 1 53 ? -26.467 -13.292 -5.953 1.00 19.96 53 ASN B N 1
ATOM 3473 C CA . ASN B 1 53 ? -25.786 -12.799 -4.727 1.00 20.34 53 ASN B CA 1
ATOM 3474 C C . ASN B 1 53 ? -24.332 -12.465 -5.071 1.00 20.21 53 ASN B C 1
ATOM 3475 O O . ASN B 1 53 ? -23.578 -12.173 -4.136 1.00 21.54 53 ASN B O 1
ATOM 3480 N N . ASP B 1 54 ? -23.964 -12.426 -6.359 1.00 20.88 54 ASP B N 1
ATOM 3481 C CA . ASP B 1 54 ? -22.643 -11.913 -6.831 1.00 22.68 54 ASP B CA 1
ATOM 3482 C C . ASP B 1 54 ? -22.770 -10.394 -6.861 1.00 20.97 54 ASP B C 1
ATOM 3483 O O . ASP B 1 54 ? -22.837 -9.809 -7.944 1.00 20.14 54 ASP B O 1
ATOM 3488 N N . TYR B 1 55 ? -22.866 -9.796 -5.677 1.00 21.00 55 TYR B N 1
ATOM 3489 C CA . TYR B 1 55 ? -23.494 -8.463 -5.476 1.00 21.78 55 TYR B CA 1
ATOM 3490 C C . TYR B 1 55 ? -22.769 -7.375 -6.280 1.00 21.91 55 TYR B C 1
ATOM 3491 O O . TYR B 1 55 ? -23.457 -6.422 -6.707 1.00 22.45 55 TYR B O 1
ATOM 3500 N N . LEU B 1 56 ? -21.452 -7.504 -6.503 1.00 20.86 56 LEU B N 1
ATOM 3501 C CA . LEU B 1 56 ? -20.647 -6.419 -7.147 1.00 20.56 56 LEU B CA 1
ATOM 3502 C C . LEU B 1 56 ? -20.194 -6.838 -8.549 1.00 21.70 56 LEU B C 1
ATOM 3503 O O . LEU B 1 56 ? -19.382 -6.111 -9.167 1.00 21.49 56 LEU B O 1
ATOM 3508 N N . GLY B 1 57 ? -20.715 -7.952 -9.051 1.00 20.48 57 GLY B N 1
ATOM 3509 C CA . GLY B 1 57 ? -20.250 -8.530 -10.314 1.00 22.03 57 GLY B CA 1
ATOM 3510 C C . GLY B 1 57 ? -18.766 -8.916 -10.269 1.00 21.27 57 GLY B C 1
ATOM 3511 O O . GLY B 1 57 ? -18.159 -9.003 -11.349 1.00 19.74 57 GLY B O 1
ATOM 3512 N N . MET B 1 58 ? -18.195 -9.204 -9.105 1.00 20.62 58 MET B N 1
ATOM 3513 C CA . MET B 1 58 ? -16.746 -9.570 -9.048 1.00 21.81 58 MET B CA 1
ATOM 3514 C C . MET B 1 58 ? -16.529 -10.892 -9.770 1.00 20.82 58 MET B C 1
ATOM 3515 O O . MET B 1 58 ? -15.374 -11.192 -10.111 1.00 21.26 58 MET B O 1
ATOM 3520 N N . GLY B 1 59 ? -17.616 -11.635 -10.000 1.00 21.88 59 GLY B N 1
ATOM 3521 C CA . GLY B 1 59 ? -17.656 -12.833 -10.861 1.00 21.16 59 GLY B CA 1
ATOM 3522 C C . GLY B 1 59 ? -17.023 -12.622 -12.231 1.00 20.52 59 GLY B C 1
ATOM 3523 O O . GLY B 1 59 ? -16.461 -13.593 -12.750 1.00 21.91 59 GLY B O 1
ATOM 3524 N N . GLN B 1 60 ? -17.094 -11.426 -12.810 1.00 20.15 60 GLN B N 1
ATOM 3525 C CA . GLN B 1 60 ? -16.475 -11.150 -14.141 1.00 21.54 60 GLN B CA 1
ATOM 3526 C C . GLN B 1 60 ? -15.288 -10.205 -13.980 1.00 20.77 60 GLN B C 1
ATOM 3527 O O . GLN B 1 60 ? -14.782 -9.726 -14.976 1.00 22.38 60 GLN B O 1
ATOM 3533 N N . HIS B 1 61 ? -14.855 -9.890 -12.774 1.00 22.32 61 HIS B N 1
ATOM 3534 C CA . HIS B 1 61 ? -13.815 -8.841 -12.633 1.00 22.39 61 HIS B CA 1
ATOM 3535 C C . HIS B 1 61 ? -12.530 -9.350 -13.279 1.00 22.37 61 HIS B C 1
ATOM 3536 O O . HIS B 1 61 ? -12.082 -10.439 -12.939 1.00 20.62 61 HIS B O 1
ATOM 3543 N N . PRO B 1 62 ? -11.909 -8.594 -14.216 1.00 22.70 62 PRO B N 1
ATOM 3544 C CA . PRO B 1 62 ? -10.689 -9.036 -14.896 1.00 22.75 62 PRO B CA 1
ATOM 3545 C C . PRO B 1 62 ? -9.536 -9.445 -13.969 1.00 21.92 62 PRO B C 1
ATOM 3546 O O . PRO B 1 62 ? -8.798 -10.317 -14.356 1.00 22.01 62 PRO B O 1
ATOM 3550 N N . ALA B 1 63 ? -9.361 -8.800 -12.813 1.00 20.83 63 ALA B N 1
ATOM 3551 C CA . ALA B 1 63 ? -8.232 -9.121 -11.909 1.00 23.45 63 ALA B CA 1
ATOM 3552 C C . ALA B 1 63 ? -8.461 -10.526 -11.312 1.00 22.39 63 ALA B C 1
ATOM 3553 O O . ALA B 1 63 ? -7.482 -11.286 -11.155 1.00 20.50 63 ALA B O 1
ATOM 3555 N N . VAL B 1 64 ? -9.722 -10.852 -11.020 1.00 20.57 64 VAL B N 1
ATOM 3556 C CA . VAL B 1 64 ? -10.172 -12.159 -10.458 1.00 20.32 64 VAL B CA 1
ATOM 3557 C C . VAL B 1 64 ? -9.965 -13.235 -11.521 1.00 21.49 64 VAL B C 1
ATOM 3558 O O . VAL B 1 64 ? -9.363 -14.266 -11.194 1.00 21.01 64 VAL B O 1
ATOM 3562 N N . LEU B 1 65 ? -10.407 -12.985 -12.755 1.00 22.07 65 LEU B N 1
ATOM 3563 C CA . LEU B 1 65 ? -10.226 -13.964 -13.850 1.00 23.81 65 LEU B CA 1
ATOM 3564 C C . LEU B 1 65 ? -8.721 -14.205 -14.085 1.00 24.12 65 LEU B C 1
ATOM 3565 O O . LEU B 1 65 ? -8.345 -15.383 -14.175 1.00 23.10 65 LEU B O 1
ATOM 3570 N N . THR B 1 66 ? -7.894 -13.158 -14.197 1.00 24.82 66 THR B N 1
ATOM 3571 C CA . THR B 1 66 ? -6.425 -13.290 -14.425 1.00 25.05 66 THR B CA 1
ATOM 3572 C C . THR B 1 66 ? -5.798 -14.143 -13.318 1.00 22.22 66 THR B C 1
ATOM 3573 O O . THR B 1 66 ? -5.069 -15.085 -13.649 1.00 20.37 66 THR B O 1
ATOM 3577 N N . ALA B 1 67 ? -6.077 -13.846 -12.047 1.00 22.50 67 ALA B N 1
ATOM 3578 C CA . ALA B 1 67 ? -5.506 -14.612 -10.911 1.00 21.79 67 ALA B CA 1
ATOM 3579 C C . ALA B 1 67 ? -5.898 -16.089 -11.040 1.00 21.21 67 ALA B C 1
ATOM 3580 O O . ALA B 1 67 ? -5.031 -16.965 -10.807 1.00 22.07 67 ALA B O 1
ATOM 3582 N N . MET B 1 68 ? -7.128 -16.386 -11.483 1.00 19.88 68 MET B N 1
ATOM 3583 C CA . MET B 1 68 ? -7.589 -17.793 -11.557 1.00 20.60 68 MET B CA 1
ATOM 3584 C C . MET B 1 68 ? -6.893 -18.491 -12.739 1.00 21.23 68 MET B C 1
ATOM 3585 O O . MET B 1 68 ? -6.455 -19.643 -12.543 1.00 18.98 68 MET B O 1
ATOM 3590 N N . HIS B 1 69 ? -6.742 -17.830 -13.894 1.00 19.72 69 HIS B N 1
ATOM 3591 C CA . HIS B 1 69 ? -6.010 -18.397 -15.054 1.00 20.94 69 HIS B CA 1
ATOM 3592 C C . HIS B 1 69 ? -4.570 -18.722 -14.661 1.00 22.51 69 HIS B C 1
ATOM 3593 O O . HIS B 1 69 ? -4.099 -19.821 -15.043 1.00 21.96 69 HIS B O 1
ATOM 3600 N N . GLU B 1 70 ? -3.883 -17.801 -13.981 1.00 22.78 70 GLU B N 1
ATOM 3601 C CA . GLU B 1 70 ? -2.446 -17.976 -13.628 1.00 27.08 70 GLU B CA 1
ATOM 3602 C C . GLU B 1 70 ? -2.316 -19.116 -12.608 1.00 26.24 70 GLU B C 1
ATOM 3603 O O . GLU B 1 70 ? -1.357 -19.880 -12.705 1.00 23.77 70 GLU B O 1
ATOM 3609 N N . ALA B 1 71 ? -3.246 -19.229 -11.659 1.00 23.93 71 ALA B N 1
ATOM 3610 C CA . ALA B 1 71 ? -3.223 -20.293 -10.629 1.00 22.91 71 ALA B CA 1
ATOM 3611 C C . ALA B 1 71 ? -3.456 -21.659 -11.294 1.00 22.63 71 ALA B C 1
ATOM 3612 O O . ALA B 1 71 ? -2.804 -22.644 -10.890 1.00 20.43 71 ALA B O 1
ATOM 3614 N N . LEU B 1 72 ? -4.374 -21.752 -12.259 1.00 23.09 72 LEU B N 1
ATOM 3615 C CA . LEU B 1 72 ? -4.625 -23.024 -13.004 1.00 23.93 72 LEU B CA 1
ATOM 3616 C C . LEU B 1 72 ? -3.334 -23.485 -13.676 1.00 23.21 72 LEU B C 1
ATOM 3617 O O . LEU B 1 72 ? -3.049 -24.698 -13.656 1.00 23.80 72 LEU B O 1
ATOM 3622 N N . ASP B 1 73 ? -2.621 -22.574 -14.324 1.00 23.34 73 ASP B N 1
ATOM 3623 C CA . ASP B 1 73 ? -1.407 -22.952 -15.095 1.00 24.76 73 ASP B CA 1
ATOM 3624 C C . ASP B 1 73 ? -0.209 -23.233 -14.169 1.00 24.16 73 ASP B C 1
ATOM 3625 O O . ASP B 1 73 ? 0.579 -24.114 -14.523 1.00 24.86 73 ASP B O 1
ATOM 3630 N N . SER B 1 74 ? -0.086 -22.586 -13.021 1.00 22.36 74 SER B N 1
ATOM 3631 C CA . SER B 1 74 ? 1.037 -22.855 -12.081 1.00 23.85 74 SER B CA 1
ATOM 3632 C C . SER B 1 74 ? 0.749 -24.149 -11.289 1.00 23.86 74 SER B C 1
ATOM 3633 O O . SER B 1 74 ? 1.645 -24.994 -11.217 1.00 21.07 74 SER B O 1
ATOM 3636 N N . CYS B 1 75 ? -0.453 -24.322 -10.720 1.00 22.52 75 CYS B N 1
ATOM 3637 C CA . CYS B 1 75 ? -0.736 -25.383 -9.710 1.00 23.86 75 CYS B CA 1
ATOM 3638 C C . CYS B 1 75 ? -1.760 -26.445 -10.153 1.00 22.46 75 CYS B C 1
ATOM 3639 O O . CYS B 1 75 ? -1.953 -27.395 -9.383 1.00 26.27 75 CYS B O 1
ATOM 3642 N N . GLY B 1 76 ? -2.440 -26.291 -11.283 1.00 21.33 76 GLY B N 1
ATOM 3643 C CA . GLY B 1 76 ? -3.365 -27.318 -11.813 1.00 21.65 76 GLY B CA 1
ATOM 3644 C C . GLY B 1 76 ? -4.781 -27.065 -11.342 1.00 21.02 76 GLY B C 1
ATOM 3645 O O . GLY B 1 76 ? -5.025 -26.023 -10.763 1.00 19.29 76 GLY B O 1
ATOM 3646 N N . ALA B 1 77 ? -5.668 -28.017 -11.573 1.00 21.31 77 ALA B N 1
ATOM 3647 C CA . ALA B 1 77 ? -7.134 -27.886 -11.453 1.00 20.78 77 ALA B CA 1
ATOM 3648 C C . ALA B 1 77 ? -7.580 -27.895 -9.991 1.00 22.24 77 ALA B C 1
ATOM 3649 O O . ALA B 1 77 ? -8.617 -27.237 -9.683 1.00 19.47 77 ALA B O 1
ATOM 3651 N N . GLY B 1 78 ? -6.876 -28.656 -9.145 1.00 23.20 78 GLY B N 1
ATOM 3652 C CA . GLY B 1 78 ? -7.303 -28.955 -7.763 1.00 21.95 78 GLY B CA 1
ATOM 3653 C C . GLY B 1 78 ? -6.157 -28.959 -6.772 1.00 21.87 78 GLY B C 1
ATOM 3654 O O . GLY B 1 78 ? -4.968 -28.825 -7.177 1.00 18.28 78 GLY B O 1
ATOM 3655 N N . ALA B 1 79 ? -6.505 -29.049 -5.490 1.00 21.22 79 ALA B N 1
ATOM 3656 C CA . ALA B 1 79 ? -5.534 -28.999 -4.377 1.00 23.70 79 ALA B CA 1
ATOM 3657 C C . ALA B 1 79 ? -4.786 -30.324 -4.307 1.00 23.79 79 ALA B C 1
ATOM 3658 O O . ALA B 1 79 ? -3.609 -30.322 -3.940 1.00 21.55 79 ALA B O 1
ATOM 3660 N N . GLY B 1 80 ? -5.512 -31.417 -4.568 1.00 25.67 80 GLY B N 1
ATOM 3661 C CA . GLY B 1 80 ? -4.980 -32.783 -4.636 1.00 25.88 80 GLY B CA 1
ATOM 3662 C C . GLY B 1 80 ? -4.721 -33.348 -3.252 1.00 27.10 80 GLY B C 1
ATOM 3663 O O . GLY B 1 80 ? -3.879 -34.241 -3.144 1.00 30.44 80 GLY B O 1
ATOM 3664 N N . GLY B 1 81 ? -5.423 -32.831 -2.244 1.00 23.73 81 GLY B N 1
ATOM 3665 C CA . GLY B 1 81 ? -5.475 -33.400 -0.888 1.00 23.12 81 GLY B CA 1
ATOM 3666 C C . GLY B 1 81 ? -6.205 -32.486 0.073 1.00 22.59 81 GLY B C 1
ATOM 3667 O O . GLY B 1 81 ? -6.617 -31.359 -0.312 1.00 19.95 81 GLY B O 1
ATOM 3668 N N . THR B 1 82 ? -6.349 -32.948 1.306 1.00 23.32 82 THR B N 1
ATOM 3669 C CA . THR B 1 82 ? -6.837 -32.139 2.444 1.00 22.98 82 THR B CA 1
ATOM 3670 C C . THR B 1 82 ? -5.748 -31.123 2.773 1.00 23.39 82 THR B C 1
ATOM 3671 O O . THR B 1 82 ? -4.600 -31.310 2.304 1.00 22.64 82 THR B O 1
ATOM 3675 N N . ARG B 1 83 ? -6.052 -30.110 3.583 1.00 20.21 83 ARG B N 1
ATOM 3676 C CA . ARG B 1 83 ? -5.018 -29.168 4.045 1.00 20.09 83 ARG B CA 1
ATOM 3677 C C . ARG B 1 83 ? -3.903 -29.947 4.762 1.00 21.80 83 ARG B C 1
ATOM 3678 O O . ARG B 1 83 ? -2.718 -29.509 4.641 1.00 21.28 83 ARG B O 1
ATOM 3686 N N . ASN B 1 84 ? -4.240 -31.046 5.463 1.00 22.48 84 ASN B N 1
ATOM 3687 C CA A ASN B 1 84 ? -3.286 -31.858 6.266 0.50 23.18 84 ASN B CA 1
ATOM 3688 C CA B ASN B 1 84 ? -3.242 -31.825 6.260 0.50 24.36 84 ASN B CA 1
ATOM 3689 C C . ASN B 1 84 ? -2.390 -32.662 5.315 1.00 24.63 84 ASN B C 1
ATOM 3690 O O . ASN B 1 84 ? -1.207 -32.782 5.597 1.00 27.28 84 ASN B O 1
ATOM 3699 N N . ILE B 1 85 ? -2.979 -33.237 4.267 1.00 24.16 85 ILE B N 1
ATOM 3700 C CA . ILE B 1 85 ? -2.266 -34.232 3.417 1.00 25.64 85 ILE B CA 1
ATOM 3701 C C . ILE B 1 85 ? -2.190 -33.724 1.977 1.00 24.34 85 ILE B C 1
ATOM 3702 O O . ILE B 1 85 ? -3.086 -34.068 1.180 1.00 23.57 85 ILE B O 1
ATOM 3707 N N . ALA B 1 86 ? -1.132 -32.951 1.688 1.00 22.69 86 ALA B N 1
ATOM 3708 C CA . ALA B 1 86 ? -0.657 -32.499 0.356 1.00 23.01 86 ALA B CA 1
ATOM 3709 C C . ALA B 1 86 ? -1.556 -31.407 -0.240 1.00 22.49 86 ALA B C 1
ATOM 3710 O O . ALA B 1 86 ? -1.186 -30.874 -1.262 1.00 20.54 86 ALA B O 1
ATOM 3712 N N . GLY B 1 87 ? -2.644 -31.009 0.424 1.00 22.36 87 GLY B N 1
ATOM 3713 C CA . GLY B 1 87 ? -3.601 -30.055 -0.160 1.00 23.04 87 GLY B CA 1
ATOM 3714 C C . GLY B 1 87 ? -3.466 -28.656 0.404 1.00 22.86 87 GLY B C 1
ATOM 3715 O O . GLY B 1 87 ? -4.374 -27.850 0.119 1.00 23.22 87 GLY B O 1
ATOM 3716 N N . THR B 1 88 ? -2.408 -28.338 1.167 1.00 21.74 88 THR B N 1
ATOM 3717 C CA . THR B 1 88 ? -2.142 -26.911 1.526 1.00 21.98 88 THR B CA 1
ATOM 3718 C C . THR B 1 88 ? -1.315 -26.256 0.425 1.00 22.54 88 THR B C 1
ATOM 3719 O O . THR B 1 88 ? -0.142 -26.668 0.194 1.00 22.01 88 THR B O 1
ATOM 3723 N N . ASN B 1 89 ? -1.904 -25.244 -0.206 1.00 21.13 89 ASN B N 1
ATOM 3724 C CA . ASN B 1 89 ? -1.311 -24.545 -1.367 1.00 22.17 89 ASN B CA 1
ATOM 3725 C C . ASN B 1 89 ? -1.009 -23.116 -0.932 1.00 21.06 89 ASN B C 1
ATOM 3726 O O 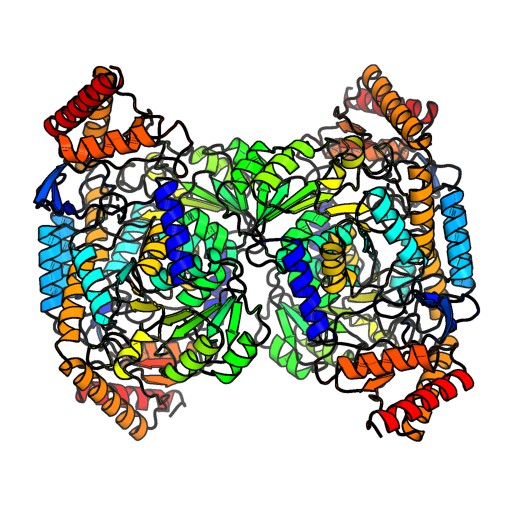. ASN B 1 89 ? -1.679 -22.611 -0.008 1.00 21.41 89 ASN B O 1
ATOM 3731 N N . HIS B 1 90 ? 0.012 -22.505 -1.528 1.00 21.33 90 HIS B N 1
ATOM 3732 C CA . HIS B 1 90 ? 0.488 -21.172 -1.109 1.00 20.01 90 HIS B CA 1
ATOM 3733 C C . HIS B 1 90 ? -0.682 -20.191 -1.209 1.00 20.37 90 HIS B C 1
ATOM 3734 O O . HIS B 1 90 ? -0.747 -19.326 -0.348 1.00 19.89 90 HIS B O 1
ATOM 3741 N N . TYR B 1 91 ? -1.549 -20.294 -2.223 1.00 19.98 91 TYR B N 1
ATOM 3742 C CA . TYR B 1 91 ? -2.712 -19.382 -2.355 1.00 21.26 91 TYR B CA 1
ATOM 3743 C C . TYR B 1 91 ? -3.637 -19.513 -1.140 1.00 19.69 91 TYR B C 1
ATOM 3744 O O . TYR B 1 91 ? -4.211 -18.493 -0.778 1.00 20.39 91 TYR B O 1
ATOM 3753 N N . HIS B 1 92 ? -3.810 -20.707 -0.555 1.00 21.06 92 HIS B N 1
ATOM 3754 C CA . HIS B 1 92 ? -4.619 -20.885 0.685 1.00 19.97 92 HIS B CA 1
ATOM 3755 C C . HIS B 1 92 ? -4.011 -20.014 1.790 1.00 20.67 92 HIS B C 1
ATOM 3756 O O . HIS B 1 92 ? -4.753 -19.340 2.507 1.00 20.28 92 HIS B O 1
ATOM 3763 N N . VAL B 1 93 ? -2.692 -20.097 1.946 1.00 19.80 93 VAL B N 1
ATOM 3764 C CA . VAL B 1 93 ? -1.919 -19.363 2.980 1.00 21.12 93 VAL B CA 1
ATOM 3765 C C . VAL B 1 93 ? -2.079 -17.849 2.737 1.00 21.44 93 VAL B C 1
ATOM 3766 O O . VAL B 1 93 ? -2.440 -17.123 3.701 1.00 20.80 93 VAL B O 1
ATOM 3770 N N . LEU B 1 94 ? -1.917 -17.366 1.502 1.00 18.94 94 LEU B N 1
ATOM 3771 C CA . LEU B 1 94 ? -2.036 -15.907 1.250 1.00 21.10 94 LEU B CA 1
ATOM 3772 C C . LEU B 1 94 ? -3.480 -15.459 1.517 1.00 21.02 94 LEU B C 1
ATOM 3773 O O . LEU B 1 94 ? -3.663 -14.365 2.037 1.00 21.43 94 LEU B O 1
ATOM 3778 N N . LEU B 1 95 ? -4.454 -16.304 1.202 1.00 19.75 95 LEU B N 1
ATOM 3779 C CA . LEU B 1 95 ? -5.884 -15.970 1.333 1.00 20.32 95 LEU B CA 1
ATOM 3780 C C . LEU B 1 95 ? -6.241 -15.856 2.826 1.00 19.29 95 LEU B C 1
ATOM 3781 O O . LEU B 1 95 ? -6.910 -14.892 3.189 1.00 19.85 95 LEU B O 1
ATOM 3786 N N . GLU B 1 96 ? -5.753 -16.764 3.668 1.00 19.74 96 GLU B N 1
ATOM 3787 C CA . GLU B 1 96 ? -5.992 -16.754 5.140 1.00 19.83 96 GLU B CA 1
ATOM 3788 C C . GLU B 1 96 ? -5.319 -15.525 5.759 1.00 20.34 96 GLU B C 1
ATOM 3789 O O . GLU B 1 96 ? -5.962 -14.848 6.596 1.00 21.96 96 GLU B O 1
ATOM 3795 N N . GLN B 1 97 ? -4.115 -15.171 5.313 1.00 20.72 97 GLN B N 1
ATOM 3796 C CA . GLN B 1 97 ? -3.454 -13.902 5.739 1.00 21.07 97 GLN B CA 1
ATOM 3797 C C . GLN B 1 97 ? -4.312 -12.705 5.316 1.00 20.61 97 GLN B C 1
ATOM 3798 O O . GLN B 1 97 ? -4.476 -11.794 6.098 1.00 19.76 97 GLN B O 1
ATOM 3804 N N . GLU B 1 98 ? -4.834 -12.701 4.092 1.00 21.04 98 GLU B N 1
ATOM 3805 C CA . GLU B 1 98 ? -5.587 -11.544 3.579 1.00 20.83 98 GLU B CA 1
ATOM 3806 C C . GLU B 1 98 ? -6.868 -11.400 4.398 1.00 19.98 98 GLU B C 1
ATOM 3807 O O . GLU B 1 98 ? -7.268 -10.258 4.636 1.00 17.40 98 GLU B O 1
ATOM 3813 N N . LEU B 1 99 ? -7.520 -12.516 4.740 1.00 19.40 99 LEU B N 1
ATOM 3814 C CA . LEU B 1 99 ? -8.832 -12.496 5.442 1.00 20.45 99 LEU B CA 1
ATOM 3815 C C . LEU B 1 99 ? -8.620 -12.042 6.885 1.00 21.36 99 LEU B C 1
ATOM 3816 O O . LEU B 1 99 ? -9.466 -11.267 7.403 1.00 21.01 99 LEU B O 1
ATOM 3821 N N . ALA B 1 100 ? -7.526 -12.488 7.512 1.00 20.94 100 ALA B N 1
ATOM 3822 C CA . ALA B 1 100 ? -7.161 -12.061 8.871 1.00 22.70 100 ALA B CA 1
ATOM 3823 C C . ALA B 1 100 ? -7.006 -10.531 8.854 1.00 22.03 100 ALA B C 1
ATOM 3824 O O . ALA B 1 100 ? -7.555 -9.869 9.749 1.00 22.69 100 ALA B O 1
ATOM 3826 N N . ALA B 1 101 ? -6.292 -9.978 7.865 1.00 23.53 101 ALA B N 1
ATOM 3827 C CA . ALA B 1 101 ? -5.991 -8.524 7.809 1.00 24.34 101 ALA B CA 1
ATOM 3828 C C . ALA B 1 101 ? -7.309 -7.776 7.580 1.00 23.22 101 ALA B C 1
ATOM 3829 O O . ALA B 1 101 ? -7.565 -6.798 8.280 1.00 23.77 101 ALA B O 1
ATOM 3831 N N . LEU B 1 102 ? -8.158 -8.278 6.696 1.00 23.23 102 LEU B N 1
ATOM 3832 C CA . LEU B 1 102 ? -9.437 -7.613 6.333 1.00 22.24 102 LEU B CA 1
ATOM 3833 C C . LEU B 1 102 ? -10.201 -7.284 7.612 1.00 20.62 102 LEU B C 1
ATOM 3834 O O . LEU B 1 102 ? -10.766 -6.201 7.696 1.00 21.32 102 LEU B O 1
ATOM 3839 N N . HIS B 1 103 ? -10.255 -8.236 8.546 1.00 20.32 103 HIS B N 1
ATOM 3840 C CA . HIS B 1 103 ? -11.107 -8.174 9.755 1.00 21.06 103 HIS B CA 1
ATOM 3841 C C . HIS B 1 103 ? -10.269 -7.718 10.953 1.00 21.56 103 HIS B C 1
ATOM 3842 O O . HIS B 1 103 ? -10.831 -7.607 12.053 1.00 23.79 103 HIS B O 1
ATOM 3849 N N . GLY B 1 104 ? -8.983 -7.442 10.741 1.00 22.40 104 GLY B N 1
ATOM 3850 C CA . GLY B 1 104 ? -8.054 -6.982 11.789 1.00 23.23 104 GLY B CA 1
ATOM 3851 C C . GLY B 1 104 ? -7.822 -8.069 12.820 1.00 22.88 104 GLY B C 1
ATOM 3852 O O . GLY B 1 104 ? -7.693 -7.746 13.979 1.00 22.47 104 GLY B O 1
ATOM 3853 N N . LYS B 1 105 ? -7.818 -9.337 12.417 1.00 22.23 105 LYS B N 1
ATOM 3854 C CA . LYS B 1 105 ? -7.718 -10.471 13.370 1.00 23.12 105 LYS B CA 1
ATOM 3855 C C . LYS B 1 105 ? -6.308 -11.027 13.274 1.00 21.59 105 LYS B C 1
ATOM 3856 O O . LYS B 1 105 ? -5.658 -10.737 12.265 1.00 21.05 105 LYS B O 1
ATOM 3862 N N . GLU B 1 106 ? -5.889 -11.823 14.252 1.00 22.85 106 GLU B N 1
ATOM 3863 C CA . GLU B 1 106 ? -4.578 -12.520 14.230 1.00 23.18 106 GLU B CA 1
ATOM 3864 C C . GLU B 1 106 ? -4.549 -13.572 13.118 1.00 24.42 106 GLU B C 1
ATOM 3865 O O . GLU B 1 106 ? -3.464 -13.790 12.560 1.00 24.17 106 GLU B O 1
ATOM 3871 N N . SER B 1 107 ? -5.657 -14.282 12.863 1.00 22.43 107 SER B N 1
ATOM 3872 C CA A SER B 1 107 ? -5.671 -15.419 11.906 0.50 23.88 107 SER B CA 1
ATOM 3873 C CA B SER B 1 107 ? -5.676 -15.438 11.933 0.50 22.58 107 SER B CA 1
ATOM 3874 C C . SER B 1 107 ? -7.049 -15.580 11.265 1.00 22.80 107 SER B C 1
ATOM 3875 O O . SER B 1 107 ? -8.014 -14.875 11.672 1.00 19.97 107 SER B O 1
ATOM 3880 N N . ALA B 1 108 ? -7.091 -16.464 10.282 1.00 22.51 108 ALA B N 1
ATOM 3881 C CA . ALA B 1 108 ? -8.293 -16.835 9.524 1.00 22.28 108 ALA B CA 1
ATOM 3882 C C . ALA B 1 108 ? -8.140 -18.291 9.124 1.00 21.93 108 ALA B C 1
ATOM 3883 O O . ALA B 1 108 ? -7.023 -18.810 9.106 1.00 21.53 108 ALA B O 1
ATOM 3885 N N . LEU B 1 109 ? -9.255 -18.929 8.839 1.00 20.40 109 LEU B N 1
ATOM 3886 C CA . LEU B 1 109 ? -9.262 -20.323 8.403 1.00 20.09 109 LEU B CA 1
ATOM 3887 C C . LEU B 1 109 ? -10.211 -20.430 7.215 1.00 20.47 109 LEU B C 1
ATOM 3888 O O . LEU B 1 109 ? -11.378 -19.956 7.320 1.00 18.82 109 LEU B O 1
ATOM 3893 N N . LEU B 1 110 ? -9.731 -21.048 6.145 1.00 20.81 110 LEU B N 1
ATOM 3894 C CA . LEU B 1 110 ? -10.481 -21.212 4.882 1.00 19.90 110 LEU B CA 1
ATOM 3895 C C . LEU B 1 110 ? -11.227 -22.547 4.910 1.00 20.63 110 LEU B C 1
ATOM 3896 O O . LEU B 1 110 ? -10.633 -23.587 5.286 1.00 21.24 110 LEU B O 1
ATOM 3901 N N . PHE B 1 111 ? -12.488 -22.528 4.508 1.00 19.15 111 PHE B N 1
ATOM 3902 C CA . PHE B 1 111 ? -13.309 -23.749 4.352 1.00 18.96 111 PHE B CA 1
ATOM 3903 C C . PHE B 1 111 ? -13.767 -23.887 2.898 1.00 19.42 111 PHE B C 1
ATOM 3904 O O . PHE B 1 111 ? -13.592 -22.950 2.083 1.00 20.38 111 PHE B O 1
ATOM 3912 N N . THR B 1 112 ? -14.368 -25.022 2.577 1.00 18.74 112 THR B N 1
ATOM 3913 C CA . THR B 1 112 ? -14.856 -25.330 1.204 1.00 19.88 112 THR B CA 1
ATOM 3914 C C . THR B 1 112 ? -16.037 -24.415 0.836 1.00 19.07 112 THR B C 1
ATOM 3915 O O . THR B 1 112 ? -16.192 -24.133 -0.369 1.00 20.28 112 THR B O 1
ATOM 3919 N N . SER B 1 113 ? -16.839 -23.961 1.805 1.00 18.34 113 SER B N 1
ATOM 3920 C CA . SER B 1 113 ? -17.989 -23.052 1.556 1.00 19.21 113 SER B CA 1
ATOM 3921 C C . SER B 1 113 ? -18.325 -22.230 2.794 1.00 18.12 113 SER B C 1
ATOM 3922 O O . SER B 1 113 ? -17.927 -22.630 3.909 1.00 18.19 113 SER B O 1
ATOM 3925 N N . GLY B 1 114 ? -19.122 -21.179 2.616 1.00 18.11 114 GLY B N 1
ATOM 3926 C CA . GLY B 1 114 ? -19.734 -20.457 3.743 1.00 18.07 114 GLY B CA 1
ATOM 3927 C C . GLY B 1 114 ? -20.540 -21.404 4.618 1.00 17.77 114 GLY B C 1
ATOM 3928 O O . GLY B 1 114 ? -20.455 -21.329 5.870 1.00 18.66 114 GLY B O 1
ATOM 3929 N N . TYR B 1 115 ? -21.346 -22.250 3.999 1.00 18.68 115 TYR B N 1
ATOM 3930 C CA . TYR B 1 115 ? -22.227 -23.194 4.726 1.00 18.80 115 TYR B CA 1
ATOM 3931 C C . TYR B 1 115 ? -21.367 -24.028 5.694 1.00 18.82 115 TYR B C 1
ATOM 3932 O O . TYR B 1 115 ? -21.654 -24.136 6.895 1.00 17.91 115 TYR B O 1
ATOM 3941 N N . VAL B 1 116 ? -20.337 -24.678 5.166 1.00 19.26 116 VAL B N 1
ATOM 3942 C CA . VAL B 1 116 ? -19.458 -25.575 5.971 1.00 18.66 116 VAL B CA 1
ATOM 3943 C C . VAL B 1 116 ? -18.725 -24.743 7.029 1.00 18.60 116 VAL B C 1
ATOM 3944 O O . VAL B 1 116 ? -18.589 -25.231 8.187 1.00 19.74 116 VAL B O 1
ATOM 3948 N N . SER B 1 117 ? -18.257 -23.539 6.703 1.00 17.95 117 SER B N 1
ATOM 3949 C CA . SER B 1 117 ? -17.580 -22.674 7.716 1.00 19.59 117 SER B CA 1
ATOM 3950 C C . SER B 1 117 ? -18.497 -22.530 8.944 1.00 20.05 117 SER B C 1
ATOM 3951 O O . SER B 1 117 ? -18.017 -22.727 10.055 1.00 19.13 117 SER B O 1
ATOM 3954 N N . ASN B 1 118 ? -19.802 -22.280 8.772 1.00 19.46 118 ASN B N 1
ATOM 3955 C CA . ASN B 1 118 ? -20.739 -22.153 9.925 1.00 19.49 118 ASN B CA 1
ATOM 3956 C C . ASN B 1 118 ? -21.038 -23.522 10.554 1.00 20.48 118 ASN B C 1
ATOM 3957 O O . ASN B 1 118 ? -21.001 -23.639 11.785 1.00 18.97 118 ASN B O 1
ATOM 3962 N N . TRP B 1 119 ? -21.370 -24.526 9.743 1.00 22.17 119 TRP B N 1
ATOM 3963 C CA . TRP B 1 119 ? -21.704 -25.880 10.234 1.00 22.79 119 TRP B CA 1
ATOM 3964 C C . TRP B 1 119 ? -20.558 -26.438 11.083 1.00 21.46 119 TRP B C 1
ATOM 3965 O O . TRP B 1 119 ? -20.821 -26.924 12.187 1.00 20.17 119 TRP B O 1
ATOM 3976 N N . ALA B 1 120 ? -19.361 -26.452 10.523 1.00 20.59 120 ALA B N 1
ATOM 3977 C CA . ALA B 1 120 ? -18.124 -27.003 11.123 1.00 20.28 120 ALA B CA 1
ATOM 3978 C C . ALA B 1 120 ? -17.714 -26.180 12.339 1.00 20.06 120 ALA B C 1
ATOM 3979 O O . ALA B 1 120 ? -17.477 -26.797 13.405 1.00 22.38 120 ALA B O 1
ATOM 3981 N N . SER B 1 121 ? -17.612 -24.855 12.203 1.00 20.85 121 SER B N 1
ATOM 3982 C CA . SER B 1 121 ? -17.127 -23.943 13.283 1.00 21.74 121 SER B CA 1
ATOM 3983 C C . SER B 1 121 ? -18.076 -23.987 14.495 1.00 22.82 121 SER B C 1
ATOM 3984 O O . SER B 1 121 ? -17.612 -24.275 15.637 1.00 20.90 121 SER B O 1
ATOM 3987 N N . LEU B 1 122 ? -19.373 -23.750 14.283 1.00 20.61 122 LEU B N 1
ATOM 3988 C CA . LEU B 1 122 ? -20.331 -23.699 15.400 1.00 20.81 122 LEU B CA 1
ATOM 3989 C C . LEU B 1 122 ? -20.416 -25.073 16.068 1.00 21.46 122 LEU B C 1
ATOM 3990 O O . LEU B 1 122 ? -20.448 -25.095 17.325 1.00 24.27 122 LEU B O 1
ATOM 3995 N N . SER B 1 123 ? -20.487 -26.183 15.316 1.00 21.63 123 SER B N 1
ATOM 3996 C CA . SER B 1 123 ? -20.650 -27.522 15.934 1.00 21.40 123 SER B CA 1
ATOM 3997 C C . SER B 1 123 ? -19.392 -27.868 16.744 1.00 21.69 123 SER B C 1
ATOM 3998 O O . SER B 1 123 ? -19.559 -28.393 17.856 1.00 21.10 123 SER B O 1
ATOM 4001 N N . THR B 1 124 ? -18.193 -27.540 16.247 1.00 20.34 124 THR B N 1
ATOM 4002 C CA . THR B 1 124 ? -16.896 -27.883 16.914 1.00 22.32 124 THR B CA 1
ATOM 4003 C C . THR B 1 124 ? -16.672 -27.006 18.159 1.00 21.39 124 THR B C 1
ATOM 4004 O O . THR B 1 124 ? -16.270 -27.531 19.195 1.00 22.77 124 THR B O 1
ATOM 4008 N N . LEU B 1 125 ? -16.888 -25.705 18.061 1.00 21.55 125 LEU B N 1
ATOM 4009 C CA . LEU B 1 125 ? -16.691 -24.770 19.194 1.00 21.84 125 LEU B CA 1
ATOM 4010 C C . LEU B 1 125 ? -17.616 -25.179 20.354 1.00 20.99 125 LEU B C 1
ATOM 4011 O O . LEU B 1 125 ? -17.114 -25.363 21.445 1.00 22.07 125 LEU B O 1
ATOM 4016 N N . ALA B 1 126 ? -18.929 -25.322 20.127 1.00 23.17 126 ALA B N 1
ATOM 4017 C CA . ALA B 1 126 ? -19.928 -25.590 21.193 1.00 21.73 126 ALA B CA 1
ATOM 4018 C C . ALA B 1 126 ? -19.782 -27.020 21.750 1.00 21.11 126 ALA B C 1
ATOM 4019 O O . ALA B 1 126 ? -19.789 -27.155 22.995 1.00 21.64 126 ALA B O 1
ATOM 4021 N N . SER B 1 127 ? -19.609 -28.039 20.910 1.00 21.23 127 SER B N 1
ATOM 4022 C CA . SER B 1 127 ? -19.528 -29.467 21.339 1.00 21.81 127 SER B CA 1
ATOM 4023 C C . SER B 1 127 ? -18.262 -29.729 22.165 1.00 22.78 127 SER B C 1
ATOM 4024 O O . SER B 1 127 ? -18.289 -30.666 22.985 1.00 22.06 127 SER B O 1
ATOM 4027 N N . ARG B 1 128 ? -17.197 -28.959 21.967 1.00 23.82 128 ARG B N 1
ATOM 4028 C CA . ARG B 1 128 ? -15.920 -29.179 22.708 1.00 27.78 128 ARG B CA 1
ATOM 4029 C C . ARG B 1 128 ? -15.801 -28.260 23.931 1.00 28.45 128 ARG B C 1
ATOM 4030 O O . ARG B 1 128 ? -14.722 -28.289 24.551 1.00 30.70 128 ARG B O 1
ATOM 4038 N N . MET B 1 129 ? -16.832 -27.465 24.245 1.00 26.08 129 MET B N 1
ATOM 4039 C CA . MET B 1 129 ? -16.937 -26.688 25.512 1.00 26.21 129 MET B CA 1
ATOM 4040 C C . MET B 1 129 ? -18.110 -27.244 26.306 1.00 28.48 129 MET B C 1
ATOM 4041 O O . MET B 1 129 ? -19.229 -26.766 26.157 1.00 27.35 129 MET B O 1
ATOM 4046 N N . PRO B 1 130 ? -17.886 -28.220 27.217 1.00 31.80 130 PRO B N 1
ATOM 4047 C CA . PRO B 1 130 ? -18.988 -28.844 27.950 1.00 31.94 130 PRO B CA 1
ATOM 4048 C C . PRO B 1 130 ? -19.853 -27.810 28.697 1.00 29.71 130 PRO B C 1
ATOM 4049 O O . PRO B 1 130 ? -19.323 -26.985 29.382 1.00 25.91 130 PRO B O 1
ATOM 4053 N N . GLY B 1 131 ? -21.173 -27.881 28.535 1.00 27.09 131 GLY B N 1
ATOM 4054 C CA . GLY B 1 131 ? -22.130 -27.000 29.238 1.00 28.11 131 GLY B CA 1
ATOM 4055 C C . GLY B 1 131 ? -22.275 -25.667 28.536 1.00 24.82 131 GLY B C 1
ATOM 4056 O O . GLY B 1 131 ? -22.893 -24.782 29.098 1.00 27.46 131 GLY B O 1
ATOM 4057 N N . CYS B 1 132 ? -21.699 -25.525 27.342 1.00 24.72 132 CYS B N 1
ATOM 4058 C CA . CYS B 1 132 ? -21.902 -24.343 26.465 1.00 21.39 132 CYS B CA 1
ATOM 4059 C C . CYS B 1 132 ? -23.402 -24.111 26.265 1.00 21.51 132 CYS B C 1
ATOM 4060 O O . CYS B 1 132 ? -24.120 -25.062 25.851 1.00 22.69 132 CYS B O 1
ATOM 4063 N N . VAL B 1 133 ? -23.869 -22.899 26.517 1.00 22.06 133 VAL B N 1
ATOM 4064 C CA . VAL B 1 133 ? -25.215 -22.455 26.069 1.00 22.90 133 VAL B CA 1
ATOM 4065 C C . VAL B 1 133 ? -25.049 -21.552 24.840 1.00 21.94 133 VAL B C 1
ATOM 4066 O O . VAL B 1 133 ? -24.378 -20.513 24.899 1.00 22.61 133 VAL B O 1
ATOM 4070 N N . ILE B 1 134 ? -25.697 -21.924 23.767 1.00 20.31 134 ILE B N 1
ATOM 4071 C CA . ILE B 1 134 ? -25.717 -21.129 22.517 1.00 22.29 134 ILE B CA 1
ATOM 4072 C C . ILE B 1 134 ? -26.935 -20.226 22.546 1.00 22.59 134 ILE B C 1
ATOM 4073 O O . ILE B 1 134 ? -28.049 -20.709 22.826 1.00 22.17 134 ILE B O 1
ATOM 4078 N N . LEU B 1 135 ? -26.703 -18.948 22.261 1.00 22.93 135 LEU B N 1
ATOM 4079 C CA . LEU B 1 135 ? -27.785 -17.973 22.051 1.00 23.29 135 LEU B CA 1
ATOM 4080 C C . LEU B 1 135 ? -27.757 -17.590 20.589 1.00 23.62 135 LEU B C 1
ATOM 4081 O O . LEU B 1 135 ? -26.738 -17.082 20.129 1.00 20.57 135 LEU B O 1
ATOM 4086 N N . SER B 1 136 ? -28.801 -18.037 19.899 1.00 21.26 136 SER B N 1
ATOM 4087 C CA . SER B 1 136 ? -28.956 -17.980 18.434 1.00 21.08 136 SER B CA 1
ATOM 4088 C C . SER B 1 136 ? -30.081 -16.992 18.105 1.00 20.08 136 SER B C 1
ATOM 4089 O O . SER B 1 136 ? -31.191 -17.173 18.641 1.00 20.58 136 SER B O 1
ATOM 4092 N N . ASP B 1 137 ? -29.801 -16.003 17.255 1.00 19.28 137 ASP B N 1
ATOM 4093 C CA . ASP B 1 137 ? -30.835 -15.107 16.692 1.00 19.88 137 ASP B CA 1
ATOM 4094 C C . ASP B 1 137 ? -31.853 -15.988 15.965 1.00 21.14 137 ASP B C 1
ATOM 4095 O O . ASP B 1 137 ? -31.417 -16.769 15.122 1.00 17.94 137 ASP B O 1
ATOM 4100 N N . GLU B 1 138 ? -33.158 -15.802 16.192 1.00 21.45 138 GLU B N 1
ATOM 4101 C CA . GLU B 1 138 ? -34.217 -16.660 15.583 1.00 23.10 138 GLU B CA 1
ATOM 4102 C C . GLU B 1 138 ? -34.178 -16.693 14.045 1.00 21.62 138 GLU B C 1
ATOM 4103 O O . GLU B 1 138 ? -34.670 -17.689 13.492 1.00 20.76 138 GLU B O 1
ATOM 4109 N N . LEU B 1 139 ? -33.631 -15.680 13.372 1.00 22.44 139 LEU B N 1
ATOM 4110 C CA . LEU B 1 139 ? -33.552 -15.632 11.885 1.00 22.91 139 LEU B CA 1
ATOM 4111 C C . LEU B 1 139 ? -32.147 -16.002 11.384 1.00 23.39 139 LEU B C 1
ATOM 4112 O O . LEU B 1 139 ? -31.885 -15.797 10.183 1.00 23.93 139 LEU B O 1
ATOM 4117 N N . ASN B 1 140 ? -31.313 -16.664 12.195 1.00 22.53 140 ASN B N 1
ATOM 4118 C CA . ASN B 1 140 ? -30.011 -17.168 11.688 1.00 21.61 140 ASN B CA 1
ATOM 4119 C C . ASN B 1 140 ? -30.219 -18.107 10.493 1.00 22.10 140 ASN B C 1
ATOM 4120 O O . ASN B 1 140 ? -31.144 -18.918 10.506 1.00 19.42 140 ASN B O 1
ATOM 4125 N N . HIS B 1 141 ? -29.274 -18.074 9.560 1.00 21.54 141 HIS B N 1
ATOM 4126 C CA . HIS B 1 141 ? -29.247 -18.893 8.327 1.00 22.76 141 HIS B CA 1
ATOM 4127 C C . HIS B 1 141 ? -29.204 -20.394 8.665 1.00 22.41 141 HIS B C 1
ATOM 4128 O O . HIS B 1 141 ? -28.657 -20.786 9.758 1.00 20.26 141 HIS B O 1
ATOM 4135 N N . ALA B 1 142 ? -29.736 -21.207 7.753 1.00 21.21 142 ALA B N 1
ATOM 4136 C CA . ALA B 1 142 ? -29.776 -22.686 7.848 1.00 22.32 142 ALA B CA 1
ATOM 4137 C C . ALA B 1 142 ? -28.405 -23.239 8.272 1.00 21.57 142 ALA B C 1
ATOM 4138 O O . ALA B 1 142 ? -28.383 -24.212 9.053 1.00 19.90 142 ALA B O 1
ATOM 4140 N N . SER B 1 143 ? -27.296 -22.697 7.753 1.00 20.57 143 SER B N 1
ATOM 4141 C CA . SER B 1 143 ? -25.933 -23.238 8.026 1.00 21.70 143 SER B CA 1
ATOM 4142 C C . SER B 1 143 ? -25.621 -23.080 9.514 1.00 21.69 143 SER B C 1
ATOM 4143 O O . SER B 1 143 ? -24.938 -23.947 10.050 1.00 22.99 143 SER B O 1
ATOM 4146 N N . MET B 1 144 ? -26.094 -22.010 10.146 1.00 20.56 144 MET B N 1
ATOM 4147 C CA . MET B 1 144 ? -25.821 -21.731 11.579 1.00 21.78 144 MET B CA 1
ATOM 4148 C C . MET B 1 144 ? -26.715 -22.616 12.447 1.00 21.42 144 MET B C 1
ATOM 4149 O O . MET B 1 144 ? -26.232 -23.264 13.393 1.00 17.91 144 MET B O 1
ATOM 4154 N N . ILE B 1 145 ? -27.990 -22.684 12.092 1.00 23.12 145 ILE B N 1
ATOM 4155 C CA . ILE B 1 145 ? -28.968 -23.582 12.750 1.00 23.61 145 ILE B CA 1
ATOM 4156 C C . ILE B 1 145 ? -28.434 -25.023 12.725 1.00 21.86 145 ILE B C 1
ATOM 4157 O O . ILE B 1 145 ? -28.535 -25.697 13.750 1.00 21.81 145 ILE B O 1
ATOM 4162 N N . GLU B 1 146 ? -27.877 -25.489 11.610 1.00 21.46 146 GLU B N 1
ATOM 4163 C CA . GLU B 1 146 ? -27.435 -26.900 11.494 1.00 23.03 146 GLU B CA 1
ATOM 4164 C C . GLU B 1 146 ? -26.133 -27.083 12.289 1.00 22.25 146 GLU B C 1
ATOM 4165 O O . GLU B 1 146 ? -25.978 -28.133 12.905 1.00 23.20 146 GLU B O 1
ATOM 4171 N N . GLY B 1 147 ? -25.225 -26.114 12.291 1.00 21.67 147 GLY B N 1
ATOM 4172 C CA . GLY B 1 147 ? -24.016 -26.205 13.134 1.00 21.97 147 GLY B CA 1
ATOM 4173 C C . GLY B 1 147 ? -24.404 -26.256 14.612 1.00 22.37 147 GLY B C 1
ATOM 4174 O O . GLY B 1 147 ? -23.906 -27.120 15.356 1.00 19.93 147 GLY B O 1
ATOM 4175 N N . ILE B 1 148 ? -25.329 -25.401 15.015 1.00 22.14 148 ILE B N 1
ATOM 4176 C CA . ILE B 1 148 ? -25.838 -25.344 16.416 1.00 24.59 148 ILE B CA 1
ATOM 4177 C C . ILE B 1 148 ? -26.533 -26.674 16.751 1.00 24.00 148 ILE B C 1
ATOM 4178 O O . ILE B 1 148 ? -26.214 -27.249 17.813 1.00 21.84 148 ILE B O 1
ATOM 4183 N N . ARG B 1 149 ? -27.383 -27.185 15.854 1.00 25.73 149 ARG B N 1
ATOM 4184 C CA . ARG B 1 149 ? -28.086 -28.489 16.039 1.00 26.82 149 ARG B CA 1
ATOM 4185 C C . ARG B 1 149 ? -27.054 -29.618 16.157 1.00 24.61 149 ARG B C 1
ATOM 4186 O O . ARG B 1 149 ? -27.106 -30.439 17.102 1.00 21.56 149 ARG B O 1
ATOM 4194 N N . HIS B 1 150 ? -26.088 -29.643 15.251 1.00 25.42 150 HIS B N 1
ATOM 4195 C CA . HIS B 1 150 ? -25.054 -30.707 15.215 1.00 27.17 150 HIS B CA 1
ATOM 4196 C C . HIS B 1 150 ? -24.208 -30.692 16.503 1.00 26.56 150 HIS B C 1
ATOM 4197 O O . HIS B 1 150 ? -23.711 -31.751 16.869 1.00 24.69 150 HIS B O 1
ATOM 4204 N N . SER B 1 151 ? -24.051 -29.550 17.181 1.00 25.54 151 SER B N 1
ATOM 4205 C CA . SER B 1 151 ? -23.249 -29.447 18.437 1.00 25.80 151 SER B CA 1
ATOM 4206 C C . SER B 1 151 ? -23.902 -30.252 19.574 1.00 27.25 151 SER B C 1
ATOM 4207 O O . SER B 1 151 ? -23.153 -30.703 20.479 1.00 26.67 151 SER B O 1
ATOM 4210 N N . ARG B 1 152 ? -25.230 -30.422 19.518 1.00 25.55 152 ARG B N 1
ATOM 4211 C CA . ARG B 1 152 ? -26.074 -31.034 20.576 1.00 29.04 152 ARG B CA 1
ATOM 4212 C C . ARG B 1 152 ? -26.033 -30.175 21.857 1.00 27.70 152 ARG B C 1
ATOM 4213 O O . ARG B 1 152 ? -26.577 -30.627 22.877 1.00 26.10 152 ARG B O 1
ATOM 4221 N N . SER B 1 153 ? -25.472 -28.966 21.793 1.00 25.37 153 SER B N 1
ATOM 4222 C CA . SER B 1 153 ? -25.317 -28.053 22.951 1.00 24.03 153 SER B CA 1
ATOM 4223 C C . SER B 1 153 ? -26.673 -27.437 23.291 1.00 23.87 153 SER B C 1
ATOM 4224 O O . SER B 1 153 ? -27.492 -27.184 22.362 1.00 21.03 153 SER B O 1
ATOM 4227 N N . GLU B 1 154 ? -26.899 -27.158 24.572 1.00 25.08 154 GLU B N 1
ATOM 4228 C CA . GLU B 1 154 ? -28.105 -26.410 25.018 1.00 23.47 154 GLU B CA 1
ATOM 4229 C C . GLU B 1 154 ? -28.197 -25.083 24.246 1.00 24.69 154 GLU B C 1
ATOM 4230 O O . GLU B 1 154 ? -27.195 -24.308 24.184 1.00 22.68 154 GLU B O 1
ATOM 4236 N N . THR B 1 155 ? -29.348 -24.790 23.658 1.00 22.53 155 THR B N 1
ATOM 4237 C CA . THR B 1 155 ? -29.467 -23.573 22.819 1.00 24.47 155 THR B CA 1
ATOM 4238 C C . THR B 1 155 ? -30.710 -22.816 23.232 1.00 22.54 155 THR B C 1
ATOM 4239 O O . THR B 1 155 ? -31.735 -23.459 23.430 1.00 21.54 155 THR B O 1
ATOM 4243 N N . ARG B 1 156 ? -30.572 -21.503 23.341 1.00 23.80 156 ARG B N 1
ATOM 4244 C CA . ARG B 1 156 ? -31.684 -20.566 23.608 1.00 24.28 156 ARG B CA 1
ATOM 4245 C C . ARG B 1 156 ? -31.792 -19.645 22.394 1.00 25.77 156 ARG B C 1
ATOM 4246 O O . ARG B 1 156 ? -30.756 -19.108 21.956 1.00 26.70 156 ARG B O 1
ATOM 4254 N N . ILE B 1 157 ? -33.005 -19.486 21.887 1.00 24.14 157 ILE B N 1
ATOM 4255 C CA . ILE B 1 157 ? -33.326 -18.627 20.719 1.00 27.38 157 ILE B CA 1
ATOM 4256 C C . ILE B 1 157 ? -33.701 -17.254 21.265 1.00 26.38 157 ILE B C 1
ATOM 4257 O O . ILE B 1 157 ? -34.625 -17.202 22.109 1.00 26.31 157 ILE B O 1
ATOM 4262 N N . PHE B 1 158 ? -33.020 -16.186 20.834 1.00 23.34 158 PHE B N 1
ATOM 4263 C CA . PHE B 1 158 ? -33.406 -14.820 21.244 1.00 24.28 158 PHE B CA 1
ATOM 4264 C C . PHE B 1 158 ? -34.071 -14.106 20.065 1.00 24.94 158 PHE B C 1
ATOM 4265 O O . PHE B 1 158 ? -33.832 -14.430 18.862 1.00 21.59 158 PHE B O 1
ATOM 4273 N N . ALA B 1 159 ? -34.940 -13.162 20.422 1.00 23.26 159 ALA B N 1
ATOM 4274 C CA . ALA B 1 159 ? -35.818 -12.457 19.478 1.00 22.37 159 ALA B CA 1
ATOM 4275 C C . ALA B 1 159 ? -34.921 -11.674 18.521 1.00 22.09 159 ALA B C 1
ATOM 4276 O O . ALA B 1 159 ? -33.851 -11.159 18.941 1.00 22.60 159 ALA B O 1
ATOM 4278 N N . HIS B 1 160 ? -35.321 -11.661 17.267 1.00 23.65 160 HIS B N 1
ATOM 4279 C CA . HIS B 1 160 ? -34.531 -11.111 16.143 1.00 24.19 160 HIS B CA 1
ATOM 4280 C C . HIS B 1 160 ? -33.998 -9.735 16.505 1.00 23.47 160 HIS B C 1
ATOM 4281 O O . HIS B 1 160 ? -34.806 -8.863 16.834 1.00 24.04 160 HIS B O 1
ATOM 4288 N N . ASN B 1 161 ? -32.674 -9.567 16.500 1.00 23.65 161 ASN B N 1
ATOM 4289 C CA . ASN B 1 161 ? -32.032 -8.237 16.646 1.00 25.27 161 ASN B CA 1
ATOM 4290 C C . ASN B 1 161 ? -32.418 -7.580 17.980 1.00 27.11 161 ASN B C 1
ATOM 4291 O O . ASN B 1 161 ? -32.316 -6.361 18.043 1.00 24.82 161 ASN B O 1
ATOM 4296 N N . ASP B 1 162 ? -32.763 -8.351 19.021 1.00 26.77 162 ASP B N 1
ATOM 4297 C CA . ASP B 1 162 ? -33.271 -7.803 20.311 1.00 26.89 162 ASP B CA 1
ATOM 4298 C C . ASP B 1 162 ? -32.277 -8.072 21.440 1.00 24.47 162 ASP B C 1
ATOM 4299 O O . ASP B 1 162 ? -32.358 -9.098 22.117 1.00 23.26 162 ASP B O 1
ATOM 4304 N N . PRO B 1 163 ? -31.361 -7.121 21.719 1.00 25.89 163 PRO B N 1
ATOM 4305 C CA . PRO B 1 163 ? -30.379 -7.278 22.795 1.00 26.05 163 PRO B CA 1
ATOM 4306 C C . PRO B 1 163 ? -30.979 -7.345 24.209 1.00 26.11 163 PRO B C 1
ATOM 4307 O O . PRO B 1 163 ? -30.346 -7.918 25.080 1.00 26.10 163 PRO B O 1
ATOM 4311 N N . ARG B 1 164 ? -32.179 -6.799 24.415 1.00 27.90 164 ARG B N 1
ATOM 4312 C CA . ARG B 1 164 ? -32.889 -6.889 25.719 1.00 30.04 164 ARG B CA 1
ATOM 4313 C C . ARG B 1 164 ? -33.304 -8.350 25.920 1.00 27.08 164 ARG B C 1
ATOM 4314 O O . ARG B 1 164 ? -33.142 -8.871 27.012 1.00 24.72 164 ARG B O 1
ATOM 4322 N N . ASP B 1 165 ? -33.763 -9.015 24.866 1.00 27.92 165 ASP B N 1
ATOM 4323 C CA . ASP B 1 165 ? -34.187 -10.431 24.961 1.00 26.32 165 ASP B CA 1
ATOM 4324 C C . ASP B 1 165 ? -32.933 -11.297 25.129 1.00 28.86 165 ASP B C 1
ATOM 4325 O O . ASP B 1 165 ? -32.953 -12.264 25.918 1.00 29.16 165 ASP B O 1
ATOM 4330 N N . LEU B 1 166 ? -31.877 -10.984 24.388 1.00 27.85 166 LEU B N 1
ATOM 4331 C CA . LEU B 1 166 ? -30.566 -11.650 24.587 1.00 24.38 166 LEU B CA 1
ATOM 4332 C C . LEU B 1 166 ? -30.167 -11.528 26.055 1.00 24.28 166 LEU B C 1
ATOM 4333 O O . LEU B 1 166 ? -29.796 -12.553 26.669 1.00 22.92 166 LEU B O 1
ATOM 4338 N N . GLU B 1 167 ? -30.260 -10.325 26.617 1.00 26.17 167 GLU B N 1
ATOM 4339 C CA . GLU B 1 167 ? -29.845 -10.090 28.024 1.00 27.95 167 GLU B CA 1
ATOM 4340 C C . GLU B 1 167 ? -30.665 -10.989 28.948 1.00 28.23 167 GLU B C 1
ATOM 4341 O O . GLU B 1 167 ? -30.084 -11.549 29.879 1.00 33.23 167 GLU B O 1
ATOM 4347 N N . ARG B 1 168 ? -31.969 -11.089 28.720 1.00 29.35 168 ARG B N 1
ATOM 4348 C CA . ARG B 1 168 ? -32.894 -11.882 29.569 1.00 32.79 168 ARG B CA 1
ATOM 4349 C C . ARG B 1 168 ? -32.516 -13.360 29.473 1.00 30.94 168 ARG B C 1
ATOM 4350 O O . ARG B 1 168 ? -32.675 -14.086 30.446 1.00 28.97 168 ARG B O 1
ATOM 4358 N N . LYS B 1 169 ? -32.049 -13.806 28.316 1.00 28.86 169 LYS B N 1
ATOM 4359 C CA . LYS B 1 169 ? -31.724 -15.232 28.119 1.00 27.35 169 LYS B CA 1
ATOM 4360 C C . LYS B 1 169 ? -30.269 -15.520 28.513 1.00 26.77 169 LYS B C 1
ATOM 4361 O O . LYS B 1 169 ? -29.921 -16.693 28.520 1.00 28.71 169 LYS B O 1
ATOM 4367 N N . LEU B 1 170 ? -29.478 -14.505 28.868 1.00 25.21 170 LEU B N 1
ATOM 4368 C CA . LEU B 1 170 ? -28.135 -14.687 29.491 1.00 29.38 170 LEU B CA 1
ATOM 4369 C C . LEU B 1 170 ? -28.165 -14.538 31.027 1.00 28.79 170 LEU B C 1
ATOM 4370 O O . LEU B 1 170 ? -27.254 -15.118 31.673 1.00 28.98 170 LEU B O 1
ATOM 4375 N N . ALA B 1 171 ? -29.160 -13.839 31.595 1.00 32.80 171 ALA B N 1
ATOM 4376 C CA . ALA B 1 171 ? -29.122 -13.264 32.975 1.00 34.96 171 ALA B CA 1
ATOM 4377 C C . ALA B 1 171 ? -28.977 -14.358 34.039 1.00 35.24 171 ALA B C 1
ATOM 4378 O O . ALA B 1 171 ? -28.250 -14.108 35.004 1.00 36.87 171 ALA B O 1
ATOM 4380 N N . ASP B 1 172 ? -29.588 -15.534 33.864 1.00 37.96 172 ASP B N 1
ATOM 4381 C CA . ASP B 1 172 ? -29.553 -16.629 34.879 1.00 39.62 172 ASP B CA 1
ATOM 4382 C C . ASP B 1 172 ? -28.277 -17.495 34.782 1.00 38.93 172 ASP B C 1
ATOM 4383 O O . ASP B 1 172 ? -28.073 -18.322 35.674 1.00 37.68 172 ASP B O 1
ATOM 4388 N N . LEU B 1 173 ? -27.419 -17.335 33.773 1.00 38.21 173 LEU B N 1
ATOM 4389 C CA . LEU B 1 173 ? -26.257 -18.254 33.580 1.00 39.48 173 LEU B CA 1
ATOM 4390 C C . LEU B 1 173 ? -25.078 -17.836 34.467 1.00 39.40 173 LEU B C 1
ATOM 4391 O O . LEU B 1 173 ? -24.805 -16.634 34.579 1.00 36.39 173 LEU B O 1
ATOM 4396 N N . ASP B 1 174 ? -24.364 -18.807 35.033 1.00 37.96 174 ASP B N 1
ATOM 4397 C CA . ASP B 1 174 ? -23.122 -18.577 35.805 1.00 41.69 174 ASP B CA 1
ATOM 4398 C C . ASP B 1 174 ? -22.051 -18.018 34.870 1.00 40.53 174 ASP B C 1
ATOM 4399 O O . ASP B 1 174 ? -21.931 -18.463 33.737 1.00 38.45 174 ASP B O 1
ATOM 4401 N N . PRO B 1 175 ? -21.227 -17.043 35.311 1.00 43.69 175 PRO B N 1
ATOM 4402 C CA . PRO B 1 175 ? -20.154 -16.487 34.478 1.00 42.81 175 PRO B CA 1
ATOM 4403 C C . PRO B 1 175 ? -19.089 -17.497 34.020 1.00 39.47 175 PRO B C 1
ATOM 4404 O O . PRO B 1 175 ? -18.395 -17.231 33.046 1.00 36.98 175 PRO B O 1
ATOM 4408 N N . HIS B 1 176 ? -18.945 -18.608 34.750 1.00 35.61 176 HIS B N 1
ATOM 4409 C CA . HIS B 1 176 ? -17.945 -19.659 34.439 1.00 40.70 176 HIS B CA 1
ATOM 4410 C C . HIS B 1 176 ? -18.488 -20.512 33.285 1.00 34.83 176 HIS B C 1
ATOM 4411 O O . HIS B 1 176 ? -17.695 -21.203 32.626 1.00 33.93 176 HIS B O 1
ATOM 4418 N N . ALA B 1 177 ? -19.806 -20.508 33.081 1.00 34.59 177 ALA B N 1
ATOM 4419 C CA . ALA B 1 177 ? -20.456 -21.259 31.986 1.00 31.43 177 ALA B CA 1
ATOM 4420 C C . ALA B 1 177 ? -19.945 -20.711 30.652 1.00 28.02 177 ALA B C 1
ATOM 4421 O O . ALA B 1 177 ? -19.906 -19.501 30.444 1.00 27.94 177 ALA B O 1
ATOM 4423 N N . PRO B 1 178 ? -19.524 -21.592 29.725 1.00 25.09 178 PRO B N 1
ATOM 4424 C CA . PRO B 1 178 ? -19.237 -21.186 28.359 1.00 24.06 178 PRO B CA 1
ATOM 4425 C C . PRO B 1 178 ? -20.564 -20.762 27.706 1.00 23.30 178 PRO B C 1
ATOM 4426 O O . PRO B 1 178 ? -21.592 -21.387 27.944 1.00 19.95 178 PRO B O 1
ATOM 4430 N N . LYS B 1 179 ? -20.529 -19.656 26.967 1.00 23.70 179 LYS B N 1
ATOM 4431 C CA . LYS B 1 179 ? -21.697 -19.129 26.213 1.00 25.32 179 LYS B CA 1
ATOM 4432 C C . LYS B 1 179 ? -21.222 -18.656 24.837 1.00 24.34 179 LYS B C 1
ATOM 4433 O O . LYS B 1 179 ? -20.106 -18.088 24.726 1.00 22.89 179 LYS B O 1
ATOM 4439 N N . LEU B 1 180 ? -22.040 -18.873 23.818 1.00 22.49 180 LEU B N 1
ATOM 4440 C CA . LEU B 1 180 ? -21.698 -18.433 22.454 1.00 22.71 180 LEU B CA 1
ATOM 4441 C C . LEU B 1 180 ? -22.918 -17.755 21.851 1.00 22.70 180 LEU B C 1
ATOM 4442 O O . LEU B 1 180 ? -23.995 -18.394 21.777 1.00 19.96 180 LEU B O 1
ATOM 4447 N N . VAL B 1 181 ? -22.741 -16.503 21.441 1.00 23.11 181 VAL B N 1
ATOM 4448 C CA . VAL B 1 181 ? -23.835 -15.678 20.851 1.00 22.55 181 VAL B CA 1
ATOM 4449 C C . VAL B 1 181 ? -23.576 -15.652 19.342 1.00 22.38 181 VAL B C 1
ATOM 4450 O O . VAL B 1 181 ? -22.546 -15.058 18.926 1.00 20.33 181 VAL B O 1
ATOM 4454 N N . ALA B 1 182 ? -24.479 -16.281 18.595 1.00 19.83 182 ALA B N 1
ATOM 4455 C CA . ALA B 1 182 ? -24.393 -16.513 17.135 1.00 20.47 182 ALA B CA 1
ATOM 4456 C C . ALA B 1 182 ? -25.449 -15.657 16.444 1.00 20.12 182 ALA B C 1
ATOM 4457 O O . ALA B 1 182 ? -26.647 -15.798 16.746 1.00 21.20 182 ALA B O 1
ATOM 4459 N N . PHE B 1 183 ? -25.024 -14.775 15.552 1.00 20.20 183 PHE B N 1
ATOM 4460 C CA . PHE B 1 183 ? -25.943 -13.825 14.877 1.00 20.55 183 PHE B CA 1
ATOM 4461 C C . PHE B 1 183 ? -25.280 -13.332 13.597 1.00 19.77 183 PHE B C 1
ATOM 4462 O O . PHE B 1 183 ? -24.087 -13.617 13.386 1.00 19.88 183 PHE B O 1
ATOM 4470 N N . GLU B 1 184 ? -26.051 -12.657 12.750 1.00 19.55 184 GLU B N 1
ATOM 4471 C CA . GLU B 1 184 ? -25.553 -12.128 11.455 1.00 20.80 184 GLU B CA 1
ATOM 4472 C C . GLU B 1 184 ? -25.548 -10.609 11.524 1.00 19.45 184 GLU B C 1
ATOM 4473 O O . GLU B 1 184 ? -26.340 -10.040 12.313 1.00 22.01 184 GLU B O 1
ATOM 4479 N N . SER B 1 185 ? -24.735 -9.995 10.672 1.00 19.20 185 SER B N 1
ATOM 4480 C CA . SER B 1 185 ? -24.642 -8.530 10.505 1.00 19.72 185 SER B CA 1
ATOM 4481 C C . SER B 1 185 ? -25.805 -8.044 9.642 1.00 20.57 185 SER B C 1
ATOM 4482 O O . SER B 1 185 ? -26.422 -7.042 10.031 1.00 21.50 185 SER B O 1
ATOM 4485 N N . VAL B 1 186 ? -26.057 -8.707 8.507 1.00 19.29 186 VAL B N 1
ATOM 4486 C CA . VAL B 1 186 ? -27.116 -8.336 7.521 1.00 19.78 186 VAL B CA 1
ATOM 4487 C C . VAL B 1 186 ? -27.977 -9.569 7.254 1.00 19.52 186 VAL B C 1
ATOM 4488 O O . VAL B 1 186 ? -27.429 -10.577 6.816 1.00 19.41 186 VAL B O 1
ATOM 4492 N N . TYR B 1 187 ? -29.281 -9.487 7.482 1.00 19.27 187 TYR B N 1
ATOM 4493 C CA . TYR B 1 187 ? -30.208 -10.635 7.352 1.00 21.61 187 TYR B CA 1
ATOM 4494 C C . TYR B 1 187 ? -30.850 -10.529 5.965 1.00 23.88 187 TYR B C 1
ATOM 4495 O O . TYR B 1 187 ? -31.363 -9.439 5.635 1.00 21.64 187 TYR B O 1
ATOM 4504 N N . SER B 1 188 ? -30.798 -11.626 5.196 1.00 24.30 188 SER B N 1
ATOM 4505 C CA . SER B 1 188 ? -31.061 -11.710 3.734 1.00 25.87 188 SER B CA 1
ATOM 4506 C C . SER B 1 188 ? -32.518 -11.428 3.344 1.00 23.13 188 SER B C 1
ATOM 4507 O O . SER B 1 188 ? -32.730 -10.803 2.281 1.00 22.36 188 SER B O 1
ATOM 4510 N N . MET B 1 189 ? -33.502 -11.890 4.101 1.00 23.22 189 MET B N 1
ATOM 4511 C CA . MET B 1 189 ? -34.917 -11.793 3.646 1.00 25.02 189 MET B CA 1
ATOM 4512 C C . MET B 1 189 ? -35.444 -10.362 3.819 1.00 25.48 189 MET B C 1
ATOM 4513 O O . MET B 1 189 ? -36.112 -9.894 2.892 1.00 24.42 189 MET B O 1
ATOM 4518 N N . ASP B 1 190 ? -35.196 -9.715 4.963 1.00 26.82 190 ASP B N 1
ATOM 4519 C CA . ASP B 1 190 ? -35.748 -8.368 5.288 1.00 29.73 190 ASP B CA 1
ATOM 4520 C C . ASP B 1 190 ? -34.664 -7.308 5.050 1.00 27.17 190 ASP B C 1
ATOM 4521 O O . ASP B 1 190 ? -35.009 -6.141 4.940 1.00 25.69 190 ASP B O 1
ATOM 4526 N N . GLY B 1 191 ? -33.401 -7.717 4.964 1.00 24.27 191 GLY B N 1
ATOM 4527 C CA . GLY B 1 191 ? -32.287 -6.799 4.681 1.00 24.98 191 GLY B CA 1
ATOM 4528 C C . GLY B 1 191 ? -32.026 -5.913 5.876 1.00 23.70 191 GLY B C 1
ATOM 4529 O O . GLY B 1 191 ? -31.445 -4.873 5.707 1.00 24.49 191 GLY B O 1
ATOM 4530 N N . ASP B 1 192 ? -32.429 -6.343 7.067 1.00 24.30 192 ASP B N 1
ATOM 4531 C CA . ASP B 1 192 ? -32.222 -5.555 8.304 1.00 26.05 192 ASP B CA 1
ATOM 4532 C C . ASP B 1 192 ? -30.757 -5.752 8.747 1.00 24.39 192 ASP B C 1
ATOM 4533 O O . ASP B 1 192 ? -30.148 -6.767 8.352 1.00 21.33 192 ASP B O 1
ATOM 4538 N N . ILE B 1 193 ? -30.216 -4.809 9.518 1.00 22.61 193 ILE B N 1
ATOM 4539 C CA . ILE B 1 193 ? -28.802 -4.828 10.000 1.00 24.60 193 ILE B CA 1
ATOM 4540 C C . ILE B 1 193 ? -28.824 -4.988 11.516 1.00 24.72 193 ILE B C 1
ATOM 4541 O O . ILE B 1 193 ? -29.698 -4.381 12.147 1.00 24.60 193 ILE B O 1
ATOM 4546 N N . ALA B 1 194 ? -27.996 -5.878 12.057 1.00 23.52 194 ALA B N 1
ATOM 4547 C CA . ALA B 1 194 ? -27.967 -6.178 13.512 1.00 24.91 194 ALA B CA 1
ATOM 4548 C C . ALA B 1 194 ? -27.387 -5.000 14.291 1.00 24.37 194 ALA B C 1
ATOM 4549 O O . ALA B 1 194 ? -26.464 -4.341 13.812 1.00 21.08 194 ALA B O 1
ATOM 4551 N N . PRO B 1 195 ? -27.895 -4.739 15.521 1.00 24.83 195 PRO B N 1
ATOM 4552 C CA . PRO B 1 195 ? -27.276 -3.789 16.448 1.00 24.21 195 PRO B CA 1
ATOM 4553 C C . PRO B 1 195 ? -26.070 -4.465 17.113 1.00 23.02 195 PRO B C 1
ATOM 4554 O O . PRO B 1 195 ? -26.145 -4.830 18.283 1.00 22.84 195 PRO B O 1
ATOM 4558 N N . ILE B 1 196 ? -25.005 -4.649 16.338 1.00 21.95 196 ILE B N 1
ATOM 4559 C CA . ILE B 1 196 ? -23.800 -5.442 16.711 1.00 21.92 196 ILE B CA 1
ATOM 4560 C C . ILE B 1 196 ? -23.199 -4.930 18.025 1.00 22.03 196 ILE B C 1
ATOM 4561 O O . ILE B 1 196 ? -22.826 -5.780 18.870 1.00 22.26 196 ILE B O 1
ATOM 4566 N N . ALA B 1 197 ? -23.032 -3.615 18.178 1.00 25.14 197 ALA B N 1
ATOM 4567 C CA . ALA B 1 197 ? -22.378 -3.002 19.373 1.00 24.37 197 ALA B CA 1
ATOM 4568 C C . ALA B 1 197 ? -23.211 -3.307 20.628 1.00 24.63 197 ALA B C 1
ATOM 4569 O O . ALA B 1 197 ? -22.626 -3.701 21.655 1.00 23.30 197 ALA B O 1
ATOM 4571 N N . GLU B 1 198 ? -24.539 -3.171 20.539 1.00 25.87 198 GLU B N 1
ATOM 4572 C CA . GLU B 1 198 ? -25.464 -3.389 21.679 1.00 27.36 198 GLU B CA 1
ATOM 4573 C C . GLU B 1 198 ? -25.390 -4.866 22.075 1.00 25.07 198 GLU B C 1
ATOM 4574 O O . GLU B 1 198 ? -25.388 -5.188 23.284 1.00 24.04 198 GLU B O 1
ATOM 4580 N N . ILE B 1 199 ? -25.323 -5.744 21.076 1.00 23.32 199 ILE B N 1
ATOM 4581 C CA . ILE B 1 199 ? -25.246 -7.209 21.291 1.00 23.18 199 ILE B CA 1
ATOM 4582 C C . ILE B 1 199 ? -23.893 -7.546 21.915 1.00 22.26 199 ILE B C 1
ATOM 4583 O O . ILE B 1 199 ? -23.878 -8.384 22.835 1.00 23.14 199 ILE B O 1
ATOM 4588 N N . CYS B 1 200 ? -22.806 -6.941 21.445 1.00 20.00 200 CYS B N 1
ATOM 4589 C CA . CYS B 1 200 ? -21.467 -7.145 22.065 1.00 22.86 200 CYS B CA 1
ATOM 4590 C C . CYS B 1 200 ? -21.420 -6.604 23.516 1.00 23.44 200 CYS B C 1
ATOM 4591 O O . CYS B 1 200 ? -20.676 -7.194 24.332 1.00 24.12 200 CYS B O 1
ATOM 4594 N N . ASP B 1 201 ? -22.132 -5.510 23.816 1.00 24.06 201 ASP B N 1
ATOM 4595 C CA . ASP B 1 201 ? -22.254 -4.939 25.188 1.00 24.97 201 ASP B CA 1
ATOM 4596 C C . ASP B 1 201 ? -22.877 -5.987 26.117 1.00 25.76 201 ASP B C 1
ATOM 4597 O O . ASP B 1 201 ? -22.367 -6.176 27.215 1.00 27.94 201 ASP B O 1
ATOM 4602 N N . VAL B 1 202 ? -23.943 -6.661 25.683 1.00 24.27 202 VAL B N 1
ATOM 4603 C CA . VAL B 1 202 ? -24.623 -7.700 26.501 1.00 23.86 202 VAL B CA 1
ATOM 4604 C C . VAL B 1 202 ? -23.704 -8.924 26.593 1.00 24.53 202 VAL B C 1
ATOM 4605 O O . VAL B 1 202 ? -23.573 -9.501 27.692 1.00 24.77 202 VAL B O 1
ATOM 4609 N N . ALA B 1 203 ? -23.089 -9.339 25.486 1.00 22.70 203 ALA B N 1
ATOM 4610 C CA . ALA B 1 203 ? -22.201 -10.515 25.467 1.00 24.90 203 ALA B CA 1
ATOM 4611 C C . ALA B 1 203 ? -21.060 -10.322 26.474 1.00 26.56 203 ALA B C 1
ATOM 4612 O O . ALA B 1 203 ? -20.787 -11.256 27.216 1.00 24.92 203 ALA B O 1
ATOM 4614 N N . ASP B 1 204 ? -20.437 -9.151 26.490 1.00 26.88 204 ASP B N 1
ATOM 4615 C CA . ASP B 1 204 ? -19.282 -8.824 27.368 1.00 31.28 204 ASP B CA 1
ATOM 4616 C C . ASP B 1 204 ? -19.700 -8.767 28.841 1.00 29.66 204 ASP B C 1
ATOM 4617 O O . ASP B 1 204 ? -18.881 -9.074 29.686 1.00 32.43 204 ASP B O 1
ATOM 4622 N N . ALA B 1 205 ? -20.931 -8.387 29.151 1.00 29.71 205 ALA B N 1
ATOM 4623 C CA . ALA B 1 205 ? -21.429 -8.401 30.544 1.00 29.86 205 ALA B CA 1
ATOM 4624 C C . ALA B 1 205 ? -21.528 -9.846 31.062 1.00 32.22 205 ALA B C 1
ATOM 4625 O O . ALA B 1 205 ? -21.644 -10.024 32.290 1.00 31.40 205 ALA B O 1
ATOM 4627 N N . HIS B 1 206 ? -21.509 -10.865 30.191 1.00 31.40 206 HIS B N 1
ATOM 4628 C CA . HIS B 1 206 ? -21.779 -12.258 30.620 1.00 28.80 206 HIS B CA 1
ATOM 4629 C C . HIS B 1 206 ? -20.650 -13.193 30.214 1.00 28.35 206 HIS B C 1
ATOM 4630 O O . HIS B 1 206 ? -20.882 -14.418 30.262 1.00 27.75 206 HIS B O 1
ATOM 4637 N N . ASN B 1 207 ? -19.491 -12.656 29.833 1.00 24.66 207 ASN B N 1
ATOM 4638 C CA . ASN B 1 207 ? -18.336 -13.482 29.401 1.00 25.95 207 ASN B CA 1
ATOM 4639 C C . ASN B 1 207 ? -18.789 -14.496 28.338 1.00 26.35 207 ASN B C 1
ATOM 4640 O O . ASN B 1 207 ? -18.427 -15.681 28.474 1.00 25.75 207 ASN B O 1
ATOM 4645 N N . ALA B 1 208 ? -19.566 -14.057 27.338 1.00 25.73 208 ALA B N 1
ATOM 4646 C CA . ALA B 1 208 ? -19.961 -14.846 26.140 1.00 24.61 208 ALA B CA 1
ATOM 4647 C C . ALA B 1 208 ? -19.038 -14.539 24.958 1.00 23.38 208 ALA B C 1
ATOM 4648 O O . ALA B 1 208 ? -18.824 -13.368 24.685 1.00 25.22 208 ALA B O 1
ATOM 4650 N N . MET B 1 209 ? -18.590 -15.562 24.223 1.00 26.12 209 MET B N 1
ATOM 4651 C CA . MET B 1 209 ? -18.069 -15.428 22.836 1.00 23.42 209 MET B CA 1
ATOM 4652 C C . MET B 1 209 ? -19.137 -14.866 21.894 1.00 23.03 209 MET B C 1
ATOM 4653 O O . MET B 1 209 ? -20.356 -15.164 22.061 1.00 22.95 209 MET B O 1
ATOM 4658 N N . THR B 1 210 ? -18.703 -14.106 20.896 1.00 22.03 210 THR B N 1
ATOM 4659 C CA . THR B 1 210 ? -19.595 -13.567 19.846 1.00 21.54 210 THR B CA 1
ATOM 4660 C C . THR B 1 210 ? -19.119 -14.139 18.516 1.00 21.19 210 THR B C 1
ATOM 4661 O O . THR B 1 210 ? -17.897 -14.126 18.249 1.00 19.93 210 THR B O 1
ATOM 4665 N N . TYR B 1 211 ? -20.072 -14.638 17.739 1.00 20.18 211 TYR B N 1
ATOM 4666 C CA . TYR B 1 211 ? -19.851 -15.278 16.418 1.00 19.59 211 TYR B CA 1
ATOM 4667 C C . TYR B 1 211 ? -20.763 -14.550 15.437 1.00 20.10 211 TYR B C 1
ATOM 4668 O O . TYR B 1 211 ? -21.996 -14.670 15.594 1.00 20.50 211 TYR B O 1
ATOM 4677 N N . LEU B 1 212 ? -20.174 -13.783 14.521 1.00 19.91 212 LEU B N 1
ATOM 4678 C CA . LEU B 1 212 ? -20.911 -12.879 13.605 1.00 20.84 212 LEU B CA 1
ATOM 4679 C C . LEU B 1 212 ? -20.716 -13.361 12.169 1.00 20.53 212 LEU B C 1
ATOM 4680 O O . LEU B 1 212 ? -19.571 -13.320 11.659 1.00 18.15 212 LEU B O 1
ATOM 4685 N N . ASP B 1 213 ? -21.807 -13.810 11.551 1.00 20.88 213 ASP B N 1
ATOM 4686 C CA . ASP B 1 213 ? -21.840 -14.160 10.106 1.00 21.77 213 ASP B CA 1
ATOM 4687 C C . ASP B 1 213 ? -22.041 -12.851 9.336 1.00 23.15 213 ASP B C 1
ATOM 4688 O O . ASP B 1 213 ? -23.145 -12.248 9.442 1.00 20.84 213 ASP B O 1
ATOM 4693 N N . GLU B 1 214 ? -21.013 -12.425 8.593 1.00 19.93 214 GLU B N 1
ATOM 4694 C CA . GLU B 1 214 ? -21.040 -11.183 7.780 1.00 20.54 214 GLU B CA 1
ATOM 4695 C C . GLU B 1 214 ? -21.209 -11.519 6.301 1.00 19.74 214 GLU B C 1
ATOM 4696 O O . GLU B 1 214 ? -20.828 -10.688 5.441 1.00 19.23 214 GLU B O 1
ATOM 4702 N N . VAL B 1 215 ? -21.807 -12.665 5.991 1.00 19.78 215 VAL B N 1
ATOM 4703 C CA . VAL B 1 215 ? -21.948 -13.133 4.579 1.00 19.79 215 VAL B CA 1
ATOM 4704 C C . VAL B 1 215 ? -22.546 -12.019 3.708 1.00 19.61 215 VAL B C 1
ATOM 4705 O O . VAL B 1 215 ? -22.099 -11.879 2.570 1.00 18.42 215 VAL B O 1
ATOM 4709 N N . HIS B 1 216 ? -23.523 -11.259 4.220 1.00 20.37 216 HIS B N 1
ATOM 4710 C CA . HIS B 1 216 ? -24.281 -10.264 3.413 1.00 20.37 216 HIS B CA 1
ATOM 4711 C C . HIS B 1 216 ? -23.762 -8.855 3.686 1.00 19.71 216 HIS B C 1
ATOM 4712 O O . HIS B 1 216 ? -24.369 -7.913 3.171 1.00 19.25 216 HIS B O 1
ATOM 4719 N N . GLY B 1 217 ? -22.630 -8.736 4.382 1.00 19.00 217 GLY B N 1
ATOM 4720 C CA . GLY B 1 217 ? -22.002 -7.425 4.594 1.00 19.56 217 GLY B CA 1
ATOM 4721 C C . GLY B 1 217 ? -20.622 -7.353 3.990 1.00 19.41 217 GLY B C 1
ATOM 4722 O O . GLY B 1 217 ? -20.231 -6.245 3.532 1.00 19.09 217 GLY B O 1
ATOM 4723 N N . VAL B 1 218 ? -19.863 -8.446 4.076 1.00 19.86 218 VAL B N 1
ATOM 4724 C CA . VAL B 1 218 ? -18.419 -8.416 3.741 1.00 19.16 218 VAL B CA 1
ATOM 4725 C C . VAL B 1 218 ? -18.275 -8.116 2.241 1.00 21.19 218 VAL B C 1
ATOM 4726 O O . VAL B 1 218 ? -19.097 -8.641 1.407 1.00 20.45 218 VAL B O 1
ATOM 4730 N N . GLY B 1 219 ? -17.345 -7.211 1.928 1.00 20.02 219 GLY B N 1
ATOM 4731 C CA . GLY B 1 219 ? -17.119 -6.688 0.569 1.00 21.02 219 GLY B CA 1
ATOM 4732 C C . GLY B 1 219 ? -18.000 -5.482 0.248 1.00 20.71 219 GLY B C 1
ATOM 4733 O O . GLY B 1 219 ? -17.635 -4.708 -0.664 1.00 21.31 219 GLY B O 1
ATOM 4734 N N . LEU B 1 220 ? -19.074 -5.261 0.996 1.00 20.41 220 LEU B N 1
ATOM 4735 C CA . LEU B 1 220 ? -20.172 -4.337 0.585 1.00 21.23 220 LEU B CA 1
ATOM 4736 C C . LEU B 1 220 ? -20.197 -3.056 1.424 1.00 20.65 220 LEU B C 1
ATOM 4737 O O . LEU B 1 220 ? -20.834 -2.085 0.980 1.00 20.00 220 LEU B O 1
ATOM 4742 N N . TYR B 1 221 ? -19.610 -3.094 2.618 1.00 21.44 221 TYR B N 1
ATOM 4743 C CA . TYR B 1 221 ? -19.643 -2.017 3.646 1.00 21.56 221 TYR B CA 1
ATOM 4744 C C . TYR B 1 221 ? -18.280 -1.9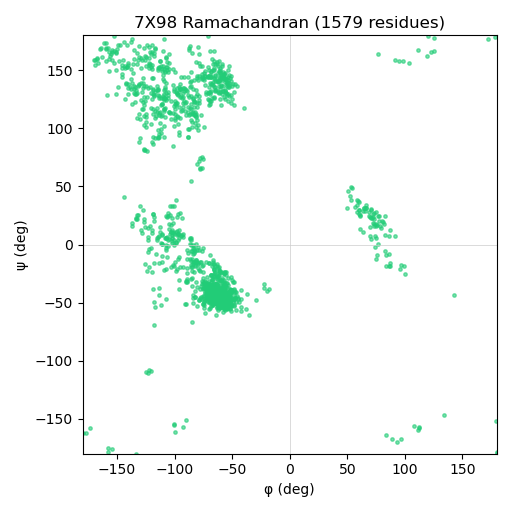04 4.322 1.00 22.67 221 TYR B C 1
ATOM 4745 O O . TYR B 1 221 ? -17.524 -2.906 4.343 1.00 22.85 221 TYR B O 1
ATOM 4754 N N . GLY B 1 222 ? -17.997 -0.707 4.851 1.00 23.65 222 GLY B N 1
ATOM 4755 C CA . GLY B 1 222 ? -16.846 -0.428 5.724 1.00 25.47 222 GLY B CA 1
ATOM 4756 C C . GLY B 1 222 ? -15.691 0.186 4.949 1.00 26.40 222 GLY B C 1
ATOM 4757 O O . GLY B 1 222 ? -15.614 -0.000 3.740 1.00 24.05 222 GLY B O 1
ATOM 4758 N N . PRO B 1 223 ? -14.764 0.914 5.625 1.00 29.79 223 PRO B N 1
ATOM 4759 C CA . PRO B 1 223 ? -13.632 1.554 4.951 1.00 28.78 223 PRO B CA 1
ATOM 4760 C C . PRO B 1 223 ? -12.700 0.557 4.257 1.00 26.67 223 PRO B C 1
ATOM 4761 O O . PRO B 1 223 ? -12.049 0.977 3.318 1.00 26.55 223 PRO B O 1
ATOM 4765 N N . ASN B 1 224 ? -12.670 -0.708 4.712 1.00 27.76 224 ASN B N 1
ATOM 4766 C CA . ASN B 1 224 ? -11.773 -1.766 4.164 1.00 28.71 224 ASN B CA 1
ATOM 4767 C C . ASN B 1 224 ? -12.610 -2.751 3.346 1.00 28.69 224 ASN B C 1
ATOM 4768 O O . ASN B 1 224 ? -12.029 -3.714 2.824 1.00 30.58 224 ASN B O 1
ATOM 4773 N N . GLY B 1 225 ? -13.931 -2.533 3.255 1.00 25.82 225 GLY B N 1
ATOM 4774 C CA . GLY B 1 225 ? -14.833 -3.513 2.640 1.00 22.43 225 GLY B CA 1
ATOM 4775 C C . GLY B 1 225 ? -14.978 -4.738 3.522 1.00 19.86 225 GLY B C 1
ATOM 4776 O O . GLY B 1 225 ? -15.213 -5.785 2.978 1.00 20.20 225 GLY B O 1
ATOM 4777 N N . GLY B 1 226 ? -14.857 -4.572 4.840 1.00 19.19 226 GLY B N 1
ATOM 4778 C CA . GLY B 1 226 ? -14.897 -5.651 5.839 1.00 19.75 226 GLY B CA 1
ATOM 4779 C C . GLY B 1 226 ? -16.313 -6.026 6.247 1.00 18.69 226 GLY B C 1
ATOM 4780 O O . GLY B 1 226 ? -16.475 -7.081 6.857 1.00 19.58 226 GLY B O 1
ATOM 4781 N N . GLY B 1 227 ? -17.307 -5.186 5.969 1.00 20.56 227 GLY B N 1
ATOM 4782 C CA . GLY B 1 227 ? -18.711 -5.446 6.380 1.00 19.84 227 GLY B CA 1
ATOM 4783 C C . GLY B 1 227 ? -19.166 -4.471 7.438 1.00 20.47 227 GLY B C 1
ATOM 4784 O O . GLY B 1 227 ? -18.550 -3.408 7.560 1.00 20.41 227 GLY B O 1
ATOM 4785 N N . ILE B 1 228 ? -20.212 -4.800 8.190 1.00 23.20 228 ILE B N 1
ATOM 4786 C CA . ILE B 1 228 ? -20.877 -3.813 9.087 1.00 22.41 228 ILE B CA 1
ATOM 4787 C C . ILE B 1 228 ? -19.950 -3.514 10.264 1.00 22.65 228 ILE B C 1
ATOM 4788 O O . ILE B 1 228 ? -19.824 -2.330 10.631 1.00 22.30 228 ILE B O 1
ATOM 4793 N N . ALA B 1 229 ? -19.363 -4.540 10.870 1.00 22.80 229 ALA B N 1
ATOM 4794 C CA . ALA B 1 229 ? -18.488 -4.366 12.052 1.00 22.26 229 ALA B CA 1
ATOM 4795 C C . ALA B 1 229 ? -17.360 -3.406 11.661 1.00 23.78 229 ALA B C 1
ATOM 4796 O O . ALA B 1 229 ? -17.027 -2.527 12.495 1.00 23.79 229 ALA B O 1
ATOM 4798 N N . ASP B 1 230 ? -16.776 -3.594 10.470 1.00 22.28 230 ASP B N 1
ATOM 4799 C CA . ASP B 1 230 ? -15.723 -2.721 9.875 1.00 23.48 230 ASP B CA 1
ATOM 4800 C C . ASP B 1 230 ? -16.294 -1.301 9.779 1.00 23.78 230 ASP B C 1
ATOM 4801 O O . ASP B 1 230 ? -15.633 -0.336 10.203 1.00 22.91 230 ASP B O 1
ATOM 4806 N N . ARG B 1 231 ? -17.501 -1.168 9.256 1.00 23.60 231 ARG B N 1
ATOM 4807 C CA . ARG B 1 231 ? -18.168 0.157 9.123 1.00 27.97 231 ARG B CA 1
ATOM 4808 C C . ARG B 1 231 ? -18.314 0.846 10.497 1.00 27.13 231 ARG B C 1
ATOM 4809 O O . ARG B 1 231 ? -18.018 2.059 10.591 1.00 22.35 231 ARG B O 1
ATOM 4817 N N . GLU B 1 232 ? -18.707 0.099 11.532 1.00 25.20 232 GLU B N 1
ATOM 4818 C CA . GLU B 1 232 ? -18.964 0.619 12.894 1.00 26.58 232 GLU B CA 1
ATOM 4819 C C . GLU B 1 232 ? -17.659 0.729 13.691 1.00 28.12 232 GLU B C 1
ATOM 4820 O O . GLU B 1 232 ? -17.731 1.203 14.840 1.00 27.59 232 GLU B O 1
ATOM 4826 N N . GLY B 1 233 ? -16.530 0.278 13.133 1.00 27.45 233 GLY B N 1
ATOM 4827 C CA . GLY B 1 233 ? -15.218 0.258 13.820 1.00 29.78 233 GLY B CA 1
ATOM 4828 C C . GLY B 1 233 ? -15.174 -0.664 15.035 1.00 27.48 233 GLY B C 1
ATOM 4829 O O . GLY B 1 233 ? -14.398 -0.370 15.944 1.00 26.77 233 GLY B O 1
ATOM 4830 N N . ILE B 1 234 ? -15.919 -1.780 15.053 1.00 26.18 234 ILE B N 1
ATOM 4831 C CA . ILE B 1 234 ? -16.052 -2.679 16.249 1.00 23.64 234 ILE B CA 1
ATOM 4832 C C . ILE B 1 234 ? -15.638 -4.123 15.916 1.00 24.43 234 ILE B C 1
ATOM 4833 O O . ILE B 1 234 ? -15.930 -5.027 16.723 1.00 25.31 234 ILE B O 1
ATOM 4838 N N . SER B 1 235 ? -14.971 -4.353 14.779 1.00 24.66 235 SER B N 1
ATOM 4839 C CA . SER B 1 235 ? -14.399 -5.659 14.379 1.00 24.47 235 SER B CA 1
ATOM 4840 C C . SER B 1 235 ? -13.721 -6.330 15.577 1.00 25.63 235 SER B C 1
ATOM 4841 O O . SER B 1 235 ? -13.899 -7.543 15.761 1.00 25.87 235 SER B O 1
ATOM 4844 N N . HIS B 1 236 ? -12.910 -5.577 16.325 1.00 24.74 236 HIS B N 1
ATOM 4845 C CA . HIS B 1 236 ? -12.099 -6.086 17.463 1.00 24.36 236 HIS B CA 1
ATOM 4846 C C . HIS B 1 236 ? -13.037 -6.657 18.535 1.00 25.13 236 HIS B C 1
ATOM 4847 O O . HIS B 1 236 ? -12.585 -7.500 19.289 1.00 26.07 236 HIS B O 1
ATOM 4854 N N . ARG B 1 237 ? -14.311 -6.266 18.585 1.00 24.02 237 ARG B N 1
ATOM 4855 C CA . ARG B 1 237 ? -15.225 -6.736 19.674 1.00 26.66 237 ARG B CA 1
ATOM 4856 C C . ARG B 1 237 ? -15.741 -8.176 19.462 1.00 25.45 237 ARG B C 1
ATOM 4857 O O . ARG B 1 237 ? -16.196 -8.787 20.454 1.00 27.16 237 ARG B O 1
ATOM 4865 N N . LEU B 1 238 ? -15.763 -8.695 18.234 1.00 22.95 238 LEU B N 1
ATOM 4866 C CA . LEU B 1 238 ? -16.272 -10.067 17.969 1.00 23.43 238 LEU B CA 1
ATOM 4867 C C . LEU B 1 238 ? -15.176 -11.104 18.176 1.00 23.07 238 LEU B C 1
ATOM 4868 O O . LEU B 1 238 ? -14.029 -10.880 17.749 1.00 21.93 238 LEU B O 1
ATOM 4873 N N . THR B 1 239 ? -15.516 -12.204 18.832 1.00 22.42 239 THR B N 1
ATOM 4874 C CA . THR B 1 239 ? -14.574 -13.341 18.968 1.00 23.21 239 THR B CA 1
ATOM 4875 C C . THR B 1 239 ? -14.288 -13.893 17.561 1.00 23.33 239 THR B C 1
ATOM 4876 O O . THR B 1 239 ? -13.101 -14.140 17.208 1.00 19.54 239 THR B O 1
ATOM 4880 N N . ILE B 1 240 ? -15.351 -14.116 16.781 1.00 22.82 240 ILE B N 1
ATOM 4881 C CA . ILE B 1 240 ? -15.225 -14.687 15.410 1.00 21.76 240 ILE B CA 1
ATOM 4882 C C . ILE B 1 240 ? -16.077 -13.863 14.448 1.00 20.31 240 ILE B C 1
ATOM 4883 O O . ILE B 1 240 ? -17.264 -13.561 14.763 1.00 17.68 240 ILE B O 1
ATOM 4888 N N . ILE B 1 241 ? -15.476 -13.518 13.316 1.00 19.30 241 ILE B N 1
ATOM 4889 C CA . ILE B 1 241 ? -16.225 -13.009 12.133 1.00 21.50 241 ILE B CA 1
ATOM 4890 C C . ILE B 1 241 ? -16.165 -14.121 11.094 1.00 21.10 241 ILE B C 1
ATOM 4891 O O . ILE B 1 241 ? -15.046 -14.614 10.752 1.00 22.90 241 ILE B O 1
ATOM 4896 N N . GLU B 1 242 ? -17.330 -14.518 10.625 1.00 20.16 242 GLU B N 1
ATOM 4897 C CA . GLU B 1 242 ? -17.447 -15.521 9.564 1.00 19.61 242 GLU B CA 1
ATOM 4898 C C . GLU B 1 242 ? -17.886 -14.829 8.278 1.00 19.33 242 GLU B C 1
ATOM 4899 O O . GLU B 1 242 ? -18.586 -13.817 8.324 1.00 19.59 242 GLU B O 1
ATOM 4905 N N . GLY B 1 243 ? -17.511 -15.419 7.155 1.00 18.29 243 GLY B N 1
ATOM 4906 C CA . GLY B 1 243 ? -17.965 -14.934 5.855 1.00 19.18 243 GLY B CA 1
ATOM 4907 C C . GLY B 1 243 ? -17.897 -15.985 4.772 1.00 18.23 243 GLY B C 1
ATOM 4908 O O . GLY B 1 243 ? -17.505 -17.162 5.046 1.00 19.15 243 GLY B O 1
ATOM 4909 N N . THR B 1 244 ? -18.283 -15.544 3.581 1.00 17.94 244 THR B N 1
ATOM 4910 C CA . THR B 1 244 ? -18.265 -16.329 2.329 1.00 19.22 244 THR B CA 1
ATOM 4911 C C . THR B 1 244 ? -17.356 -15.610 1.340 1.00 18.91 244 THR B C 1
ATOM 4912 O O . THR B 1 244 ? -17.228 -14.358 1.443 1.00 19.78 244 THR B O 1
ATOM 4916 N N . LEU B 1 245 ? -16.798 -16.366 0.405 1.00 18.54 245 LEU B N 1
ATOM 4917 C CA . LEU B 1 245 ? -16.049 -15.826 -0.764 1.00 18.91 245 LEU B CA 1
ATOM 4918 C C . LEU B 1 245 ? -16.927 -15.870 -2.027 1.00 19.61 245 LEU B C 1
ATOM 4919 O O . LEU B 1 245 ? -16.456 -15.422 -3.097 1.00 19.46 245 LEU B O 1
ATOM 4924 N N . ALA B 1 246 ? -18.179 -16.338 -1.903 1.00 18.41 246 ALA B N 1
ATOM 4925 C CA . ALA B 1 246 ? -19.083 -16.682 -3.023 1.00 18.19 246 ALA B CA 1
ATOM 4926 C C . ALA B 1 246 ? -20.046 -15.539 -3.391 1.00 20.05 246 ALA B C 1
ATOM 4927 O O . ALA B 1 246 ? -20.761 -15.708 -4.423 1.00 21.47 246 ALA B O 1
ATOM 4953 N N . ALA B 1 248 ? -20.311 -11.237 -2.387 1.00 21.18 248 ALA B N 1
ATOM 4954 C CA . ALA B 1 248 ? -19.638 -10.007 -2.833 1.00 19.98 248 ALA B CA 1
ATOM 4955 C C . ALA B 1 248 ? -18.281 -10.337 -3.462 1.00 19.49 248 ALA B C 1
ATOM 4956 O O . ALA B 1 248 ? -17.939 -9.699 -4.468 1.00 20.90 248 ALA B O 1
ATOM 4958 N N . PHE B 1 249 ? -17.537 -11.313 -2.948 1.00 19.11 249 PHE B N 1
ATOM 4959 C CA . PHE B 1 249 ? -16.200 -11.633 -3.507 1.00 20.55 249 PHE B CA 1
ATOM 4960 C C . PHE B 1 249 ? -16.308 -12.428 -4.811 1.00 20.12 249 PHE B C 1
ATOM 4961 O O . PHE B 1 249 ? -15.287 -12.463 -5.549 1.00 21.02 249 PHE B O 1
ATOM 4969 N N . GLY B 1 250 ? -17.484 -12.990 -5.117 1.00 18.92 250 GLY B N 1
ATOM 4970 C CA . GLY B 1 250 ? -17.875 -13.519 -6.447 1.00 19.11 250 GLY B CA 1
ATOM 4971 C C . GLY B 1 250 ? -17.211 -14.834 -6.861 1.00 19.23 250 GLY B C 1
ATOM 4972 O O . GLY B 1 250 ? -17.163 -15.120 -8.062 1.00 19.32 250 GLY B O 1
ATOM 4973 N N . VAL B 1 251 ? -16.716 -15.650 -5.938 1.00 19.75 251 VAL B N 1
ATOM 4974 C CA . VAL B 1 251 ? -16.036 -16.922 -6.306 1.00 19.29 251 VAL B CA 1
ATOM 4975 C C . VAL B 1 251 ? -16.741 -18.057 -5.552 1.00 19.24 251 VAL B C 1
ATOM 4976 O O . VAL B 1 251 ? -17.910 -18.331 -5.870 1.00 19.11 251 VAL B O 1
ATOM 4980 N N . VAL B 1 252 ? -16.101 -18.675 -4.561 1.00 18.43 252 VAL B N 1
ATOM 4981 C CA . VAL B 1 252 ? -16.715 -19.747 -3.718 1.00 18.84 252 VAL B CA 1
ATOM 4982 C C . VAL B 1 252 ? -15.779 -19.955 -2.525 1.00 19.80 252 VAL B C 1
ATOM 4983 O O . VAL B 1 252 ? -14.604 -19.617 -2.671 1.00 17.95 252 VAL B O 1
ATOM 4987 N N . GLY B 1 253 ? -16.273 -20.540 -1.433 1.00 20.08 253 GLY B N 1
ATOM 4988 C CA . GLY B 1 253 ? -15.490 -20.741 -0.208 1.00 19.55 253 GLY B CA 1
ATOM 4989 C C . GLY B 1 253 ? -16.110 -20.018 0.959 1.00 20.10 253 GLY B C 1
ATOM 4990 O O . GLY B 1 253 ? -16.979 -19.142 0.751 1.00 21.04 253 GLY B O 1
ATOM 4991 N N . GLY B 1 254 ? -15.715 -20.425 2.162 1.00 19.01 254 GLY B N 1
ATOM 4992 C CA . GLY B 1 254 ? -16.084 -19.758 3.413 1.00 18.59 254 GLY B CA 1
ATOM 4993 C C . GLY B 1 254 ? -14.850 -19.538 4.247 1.00 19.04 254 GLY B C 1
ATOM 4994 O O . GLY B 1 254 ? -13.787 -20.074 3.894 1.00 19.31 254 GLY B O 1
ATOM 4995 N N . TYR B 1 255 ? -14.974 -18.783 5.327 1.00 19.55 255 TYR B N 1
ATOM 4996 C CA . TYR B 1 255 ? -13.866 -18.620 6.294 1.00 19.01 255 TYR B CA 1
ATOM 4997 C C . TYR B 1 255 ? -14.439 -18.221 7.647 1.00 17.43 255 TYR B C 1
ATOM 4998 O O . TYR B 1 255 ? -15.554 -17.661 7.758 1.00 18.20 255 TYR B O 1
ATOM 5007 N N . ILE B 1 256 ? -13.582 -18.347 8.643 1.00 17.75 256 ILE B N 1
ATOM 5008 C CA . ILE B 1 256 ? -13.677 -17.592 9.914 1.00 17.92 256 ILE B CA 1
ATOM 5009 C C . ILE B 1 256 ? -12.381 -16.810 10.109 1.00 19.45 256 ILE B C 1
ATOM 5010 O O . ILE B 1 256 ? -11.307 -17.255 9.579 1.00 20.00 256 ILE B O 1
ATOM 5015 N N . ALA B 1 257 ? -12.498 -15.717 10.872 1.00 19.33 257 ALA B N 1
ATOM 5016 C CA . ALA B 1 257 ? -11.395 -14.820 11.265 1.00 20.29 257 ALA B CA 1
ATOM 5017 C C . ALA B 1 257 ? -11.514 -14.568 12.768 1.00 21.54 257 ALA B C 1
ATOM 5018 O O . ALA B 1 257 ? -12.652 -14.294 13.244 1.00 18.89 257 ALA B O 1
ATOM 5020 N N . GLY B 1 258 ? -10.395 -14.743 13.481 1.00 20.93 258 GLY B N 1
ATOM 5021 C CA . GLY B 1 258 ? -10.304 -14.529 14.930 1.00 20.82 258 GLY B CA 1
ATOM 5022 C C . GLY B 1 258 ? -8.881 -14.663 15.420 1.00 20.44 258 GLY B C 1
ATOM 5023 O O . GLY B 1 258 ? -7.934 -14.540 14.620 1.00 18.94 258 GLY B O 1
ATOM 5024 N N . SER B 1 259 ? -8.743 -14.939 16.707 1.00 21.70 259 SER B N 1
ATOM 5025 C CA . SER B 1 259 ? -7.430 -15.168 17.365 1.00 21.24 259 SER B CA 1
ATOM 5026 C C . SER B 1 259 ? -6.761 -16.403 16.765 1.00 22.33 259 SER B C 1
ATOM 5027 O O . SER B 1 259 ? -7.480 -17.280 16.196 1.00 20.79 259 SER B O 1
ATOM 5030 N N . SER B 1 260 ? -5.431 -16.483 16.880 1.00 20.94 260 SER B N 1
ATOM 5031 C CA . SER B 1 260 ? -4.618 -17.657 16.504 1.00 22.99 260 SER B CA 1
ATOM 5032 C C . SER B 1 260 ? -5.186 -18.888 17.193 1.00 22.27 260 SER B C 1
ATOM 5033 O O . SER B 1 260 ? -5.274 -19.937 16.523 1.00 22.71 260 SER B O 1
ATOM 5036 N N . ALA B 1 261 ? -5.498 -18.771 18.482 1.00 20.66 261 ALA B N 1
ATOM 5037 C CA . ALA B 1 261 ? -5.966 -19.914 19.292 1.00 22.21 261 ALA B CA 1
ATOM 5038 C C . ALA B 1 261 ? -7.304 -20.416 18.735 1.00 20.03 261 ALA B C 1
ATOM 5039 O O . ALA B 1 261 ? -7.459 -21.645 18.569 1.00 20.06 261 ALA B O 1
ATOM 5041 N N . VAL B 1 262 ? -8.254 -19.541 18.443 1.00 21.59 262 VAL B N 1
ATOM 5042 C CA . VAL B 1 262 ? -9.605 -20.065 18.083 1.00 22.44 262 VAL B CA 1
ATOM 5043 C C . VAL B 1 262 ? -9.522 -20.699 16.689 1.00 22.62 262 VAL B C 1
ATOM 5044 O O . VAL B 1 262 ? -10.108 -21.747 16.501 1.00 22.16 262 VAL B O 1
ATOM 5048 N N . CYS B 1 263 ? -8.817 -20.082 15.739 1.00 22.28 263 CYS B N 1
ATOM 5049 C CA . CYS B 1 263 ? -8.700 -20.577 14.348 1.00 21.68 263 CYS B CA 1
ATOM 5050 C C . CYS B 1 263 ? -7.942 -21.911 14.376 1.00 21.53 263 CYS B C 1
ATOM 5051 O O . CYS B 1 263 ? -8.357 -22.841 13.696 1.00 22.86 263 CYS B O 1
ATOM 5054 N N . ASP B 1 264 ? -6.880 -21.999 15.174 1.00 21.23 264 ASP B N 1
ATOM 5055 C CA . ASP B 1 264 ? -6.072 -23.236 15.329 1.00 21.59 264 ASP B CA 1
ATOM 5056 C C . ASP B 1 264 ? -6.951 -24.345 15.926 1.00 20.84 264 ASP B C 1
ATOM 5057 O O . ASP B 1 264 ? -6.846 -25.525 15.486 1.00 22.70 264 ASP B O 1
ATOM 5062 N N . PHE B 1 265 ? -7.801 -23.980 16.882 1.00 21.52 265 PHE B N 1
ATOM 5063 C CA . PHE B 1 265 ? -8.723 -24.922 17.567 1.00 22.22 265 PHE B CA 1
ATOM 5064 C C . PHE B 1 265 ? -9.660 -25.532 16.518 1.00 20.43 265 PHE B C 1
ATOM 5065 O O . PHE B 1 265 ? -9.718 -26.746 16.438 1.00 21.12 265 PHE B O 1
ATOM 5073 N N . VAL B 1 266 ? -10.321 -24.705 15.704 1.00 19.37 266 VAL B N 1
ATOM 5074 C CA . VAL B 1 266 ? -11.288 -25.198 14.679 1.00 18.86 266 VAL B CA 1
ATOM 5075 C C . VAL B 1 266 ? -10.479 -25.981 13.647 1.00 19.04 266 VAL B C 1
ATOM 5076 O O . VAL B 1 266 ? -10.870 -27.137 13.321 1.00 19.06 266 VAL B O 1
ATOM 5080 N N . ARG B 1 267 ? -9.338 -25.431 13.217 1.00 17.88 267 ARG B N 1
ATOM 5081 C CA . ARG B 1 267 ? -8.454 -26.113 12.221 1.00 20.71 267 ARG B CA 1
ATOM 5082 C C . ARG B 1 267 ? -8.094 -27.533 12.693 1.00 21.42 267 ARG B C 1
ATOM 5083 O O . ARG B 1 267 ? -8.143 -28.485 11.858 1.00 19.36 267 ARG B O 1
ATOM 5091 N N . SER B 1 268 ? -7.811 -27.696 13.987 1.00 21.60 268 SER B N 1
ATOM 5092 C CA . SER B 1 268 ? -7.279 -28.955 14.574 1.00 23.06 268 SER B CA 1
ATOM 5093 C C . SER B 1 268 ? -8.395 -29.941 14.939 1.00 22.42 268 SER B C 1
ATOM 5094 O O . SER B 1 268 ? -8.067 -31.100 15.141 1.00 18.59 268 SER B O 1
ATOM 5097 N N . PHE B 1 269 ? -9.658 -29.503 15.061 1.00 22.19 269 PHE B N 1
ATOM 5098 C CA . PHE B 1 269 ? -10.731 -30.367 15.614 1.00 22.16 269 PHE B CA 1
ATOM 5099 C C . PHE B 1 269 ? -11.937 -30.496 14.682 1.00 22.49 269 PHE B C 1
ATOM 5100 O O . PHE B 1 269 ? -12.730 -31.411 14.965 1.00 19.74 269 PHE B O 1
ATOM 5108 N N . ALA B 1 270 ? -12.115 -29.632 13.670 1.00 21.57 270 ALA B N 1
ATOM 5109 C CA . ALA B 1 270 ? -13.412 -29.585 12.943 1.00 22.48 270 ALA B CA 1
ATOM 5110 C C . ALA B 1 270 ? -13.361 -30.597 11.800 1.00 22.20 270 ALA B C 1
ATOM 5111 O O . ALA B 1 270 ? -12.539 -30.427 10.842 1.00 21.57 270 ALA B O 1
ATOM 5113 N N . SER B 1 271 ? -14.201 -31.619 11.918 1.00 20.92 271 SER B N 1
ATOM 5114 C CA . SER B 1 271 ? -14.354 -32.749 10.966 1.00 21.86 271 SER B CA 1
ATOM 5115 C C . SER B 1 271 ? -14.553 -32.210 9.533 1.00 21.40 271 SER B C 1
ATOM 5116 O O . SER B 1 271 ? -13.798 -32.603 8.653 1.00 23.90 271 SER B O 1
ATOM 5119 N N . GLY B 1 272 ? -15.504 -31.298 9.332 1.00 22.81 272 GLY B N 1
ATOM 5120 C CA . GLY B 1 272 ? -15.847 -30.677 8.039 1.00 22.62 272 GLY B CA 1
ATOM 5121 C C . GLY B 1 272 ? -14.726 -29.851 7.419 1.00 23.99 272 GLY B C 1
ATOM 5122 O O . GLY B 1 272 ? -14.846 -29.508 6.218 1.00 26.25 272 GLY B O 1
ATOM 5123 N N . PHE B 1 273 ? -13.710 -29.467 8.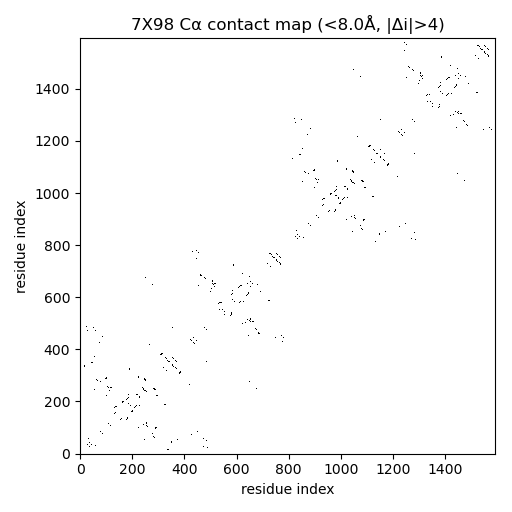196 1.00 21.04 273 PHE B N 1
ATOM 5124 C CA . PHE B 1 273 ? -12.486 -28.820 7.688 1.00 20.79 273 PHE B CA 1
ATOM 5125 C C . PHE B 1 273 ? -11.435 -29.898 7.361 1.00 21.96 273 PHE B C 1
ATOM 5126 O O . PHE B 1 273 ? -10.917 -29.900 6.244 1.00 23.05 273 PHE B O 1
ATOM 5134 N N . ILE B 1 274 ? -11.154 -30.800 8.297 1.00 22.58 274 ILE B N 1
ATOM 5135 C CA . ILE B 1 274 ? -10.025 -31.787 8.231 1.00 24.28 274 ILE B CA 1
ATOM 5136 C C . ILE B 1 274 ? -10.183 -32.777 7.064 1.00 23.74 274 ILE B C 1
ATOM 5137 O O . ILE B 1 274 ? -9.188 -32.977 6.352 1.00 24.66 274 ILE B O 1
ATOM 5142 N N . PHE B 1 275 ? -11.375 -33.360 6.899 1.00 23.25 275 PHE B N 1
ATOM 5143 C CA . PHE B 1 275 ? -11.664 -34.584 6.110 1.00 22.66 275 PHE B CA 1
ATOM 5144 C C . PHE B 1 275 ? -12.326 -34.230 4.771 1.00 23.14 275 PHE B C 1
ATOM 5145 O O . PHE B 1 275 ? -13.120 -35.037 4.255 1.00 25.11 275 PHE B O 1
ATOM 5153 N N . SER B 1 276 ? -11.963 -33.091 4.187 1.00 21.08 276 SER B N 1
ATOM 5154 C CA . SER B 1 276 ? -12.470 -32.650 2.863 1.00 21.48 276 SER B CA 1
ATOM 5155 C C . SER B 1 276 ? -11.351 -31.974 2.094 1.00 20.18 276 SER B C 1
ATOM 5156 O O . SER B 1 276 ? -10.591 -31.160 2.696 1.00 23.12 276 SER B O 1
ATOM 5159 N N . THR B 1 277 ? -11.280 -32.278 0.805 1.00 21.28 277 THR B N 1
ATOM 5160 C CA . THR B 1 277 ? -10.257 -31.728 -0.118 1.00 21.47 277 THR B CA 1
ATOM 5161 C C . THR B 1 277 ? -10.308 -30.193 -0.047 1.00 21.90 277 THR B C 1
ATOM 5162 O O . THR B 1 277 ? -11.432 -29.579 -0.038 1.00 19.76 277 THR B O 1
ATOM 5166 N N . SER B 1 278 ? -9.131 -29.580 0.015 1.00 19.50 278 SER B N 1
ATOM 5167 C CA A SER B 1 278 ? -9.028 -28.106 0.108 0.50 20.80 278 SER B CA 1
ATOM 5168 C CA B SER B 1 278 ? -8.962 -28.106 0.072 0.50 18.89 278 SER B CA 1
ATOM 5169 C C . SER B 1 278 ? -9.578 -27.473 -1.177 1.00 21.56 278 SER B C 1
ATOM 5170 O O . SER B 1 278 ? -9.692 -28.118 -2.234 1.00 21.06 278 SER B O 1
ATOM 5175 N N . PRO B 1 279 ? -10.010 -26.190 -1.133 1.00 22.87 279 PRO B N 1
ATOM 5176 C CA . PRO B 1 279 ? -10.518 -25.541 -2.328 1.00 22.77 279 PRO B CA 1
ATOM 5177 C C . PRO B 1 279 ? -9.409 -25.498 -3.381 1.00 21.79 279 PRO B C 1
ATOM 5178 O O . PRO B 1 279 ? -8.212 -25.481 -3.087 1.00 19.97 279 PRO B O 1
ATOM 5182 N N . PRO B 1 280 ? -9.789 -25.545 -4.664 1.00 20.26 280 PRO B N 1
ATOM 5183 C CA . PRO B 1 280 ? -8.807 -25.469 -5.735 1.00 21.34 280 PRO B CA 1
ATOM 5184 C C . PRO B 1 280 ? -7.950 -24.216 -5.608 1.00 21.26 280 PRO B C 1
ATOM 5185 O O . PRO B 1 280 ? -8.430 -23.159 -5.180 1.00 18.74 280 PRO B O 1
ATOM 5189 N N . PRO B 1 281 ? -6.633 -24.321 -5.902 1.00 20.75 281 PRO B N 1
ATOM 5190 C CA . PRO B 1 281 ? -5.761 -23.150 -5.886 1.00 20.05 281 PRO B CA 1
ATOM 5191 C C . PRO B 1 281 ? -6.343 -21.965 -6.644 1.00 19.89 281 PRO B C 1
ATOM 5192 O O . PRO B 1 281 ? -6.134 -20.863 -6.208 1.00 22.56 281 PRO B O 1
ATOM 5196 N N . ALA B 1 282 ? -7.004 -22.217 -7.771 1.00 20.90 282 ALA B N 1
ATOM 5197 C CA . ALA B 1 282 ? -7.544 -21.158 -8.639 1.00 20.70 282 ALA B CA 1
ATOM 5198 C C . ALA B 1 282 ? -8.685 -20.473 -7.896 1.00 20.75 282 ALA B C 1
ATOM 5199 O O . ALA B 1 282 ? -8.828 -19.257 -8.035 1.00 19.83 282 ALA B O 1
ATOM 5201 N N . VAL B 1 283 ? -9.448 -21.225 -7.109 1.00 20.84 283 VAL B N 1
ATOM 5202 C CA . VAL B 1 283 ? -10.526 -20.612 -6.279 1.00 20.84 283 VAL B CA 1
ATOM 5203 C C . VAL B 1 283 ? -9.896 -19.692 -5.220 1.00 18.88 283 VAL B C 1
ATOM 5204 O O . VAL B 1 283 ? -10.356 -18.555 -5.092 1.00 17.06 283 VAL B O 1
ATOM 5208 N N . ALA B 1 284 ? -8.834 -20.147 -4.536 1.00 19.46 284 ALA B N 1
ATOM 5209 C CA . ALA B 1 284 ? -8.106 -19.363 -3.520 1.00 18.64 284 ALA B CA 1
ATOM 5210 C C . ALA B 1 284 ? -7.528 -18.116 -4.194 1.00 18.24 284 ALA B C 1
ATOM 5211 O O . ALA B 1 284 ? -7.577 -17.058 -3.585 1.00 18.82 284 ALA B O 1
ATOM 5213 N N . ALA B 1 285 ? -6.983 -18.238 -5.400 1.00 18.06 285 ALA B N 1
ATOM 5214 C CA . ALA B 1 285 ? -6.272 -17.133 -6.088 1.00 19.24 285 ALA B CA 1
ATOM 5215 C C . ALA B 1 285 ? -7.274 -16.060 -6.549 1.00 19.19 285 ALA B C 1
ATOM 5216 O O . ALA B 1 285 ? -6.997 -14.876 -6.389 1.00 20.90 285 ALA B O 1
ATOM 5218 N N . GLY B 1 286 ? -8.439 -16.465 -7.039 1.00 19.22 286 GLY B N 1
ATOM 5219 C CA . GLY B 1 286 ? -9.526 -15.548 -7.413 1.00 19.19 286 GLY B CA 1
ATOM 5220 C C . GLY B 1 286 ? -10.040 -14.771 -6.217 1.00 19.01 286 GLY B C 1
ATOM 5221 O O . GLY B 1 286 ? -10.186 -13.565 -6.331 1.00 18.97 286 GLY B O 1
ATOM 5222 N N . ALA B 1 287 ? -10.367 -15.454 -5.118 1.00 18.97 287 ALA B N 1
ATOM 5223 C CA . ALA B 1 287 ? -10.852 -14.834 -3.860 1.00 19.29 287 ALA B CA 1
ATOM 5224 C C . ALA B 1 287 ? -9.817 -13.829 -3.365 1.00 20.22 287 ALA B C 1
ATOM 5225 O O . ALA B 1 287 ? -10.201 -12.704 -2.994 1.00 20.91 287 ALA B O 1
ATOM 5227 N N . LEU B 1 288 ? -8.534 -14.210 -3.389 1.00 19.44 288 LEU B N 1
ATOM 5228 C CA . LEU B 1 288 ? -7.417 -13.354 -2.910 1.00 19.66 288 LEU B CA 1
ATOM 5229 C C . LEU B 1 288 ? -7.452 -12.042 -3.706 1.00 22.16 288 LEU B C 1
ATOM 5230 O O . LEU B 1 288 ? -7.367 -10.960 -3.093 1.00 20.27 288 LEU B O 1
ATOM 5235 N N . ALA B 1 289 ? -7.560 -12.140 -5.033 1.00 22.45 289 ALA B N 1
ATOM 5236 C CA . ALA B 1 289 ? -7.539 -10.969 -5.940 1.00 21.94 289 ALA B CA 1
ATOM 5237 C C . ALA B 1 289 ? -8.811 -10.126 -5.714 1.00 20.11 289 ALA B C 1
ATOM 5238 O O . ALA B 1 289 ? -8.727 -8.887 -5.716 1.00 16.92 289 ALA B O 1
ATOM 5240 N N . SER B 1 290 ? -9.941 -10.786 -5.441 1.00 19.85 290 SER B N 1
ATOM 5241 C CA . SER B 1 290 ? -11.246 -10.123 -5.212 1.00 20.22 290 SER B CA 1
ATOM 5242 C C . SER B 1 290 ? -11.175 -9.272 -3.934 1.00 20.37 290 SER B C 1
ATOM 5243 O O . SER B 1 290 ? -11.496 -8.052 -3.999 1.00 22.46 290 SER B O 1
ATOM 5246 N N . ILE B 1 291 ? -10.699 -9.866 -2.835 1.00 20.24 291 ILE B N 1
ATOM 5247 C CA . ILE B 1 291 ? -10.525 -9.199 -1.519 1.00 20.92 291 ILE B CA 1
ATOM 5248 C C . ILE B 1 291 ? -9.526 -8.042 -1.688 1.00 20.81 291 ILE B C 1
ATOM 5249 O O . ILE B 1 291 ? -9.846 -6.947 -1.275 1.00 19.06 291 ILE B O 1
ATOM 5254 N N . ARG B 1 292 ? -8.342 -8.293 -2.240 1.00 22.02 292 ARG B N 1
ATOM 5255 C CA . ARG B 1 292 ? -7.315 -7.233 -2.434 1.00 22.90 292 ARG B CA 1
ATOM 5256 C C . ARG B 1 292 ? -7.941 -6.047 -3.170 1.00 23.32 292 ARG B C 1
ATOM 5257 O O . ARG B 1 292 ? -7.738 -4.880 -2.747 1.00 23.09 292 ARG B O 1
ATOM 5265 N N . HIS B 1 293 ? -8.713 -6.320 -4.211 1.00 22.48 293 HIS B N 1
ATOM 5266 C CA . HIS B 1 293 ? -9.314 -5.250 -5.036 1.00 22.98 293 HIS B CA 1
ATOM 5267 C C . HIS B 1 293 ? -10.340 -4.478 -4.193 1.00 22.64 293 HIS B C 1
ATOM 5268 O O . HIS B 1 293 ? -10.295 -3.248 -4.209 1.00 21.26 293 HIS B O 1
ATOM 5275 N N . LEU B 1 294 ? -11.196 -5.164 -3.440 1.00 21.89 294 LEU B N 1
ATOM 5276 C CA . LEU B 1 294 ? -12.332 -4.508 -2.738 1.00 23.48 294 LEU B CA 1
ATOM 5277 C C . LEU B 1 294 ? -11.842 -3.826 -1.461 1.00 23.47 294 LEU B C 1
ATOM 5278 O O . LEU B 1 294 ? -12.564 -2.949 -0.949 1.00 22.52 294 LEU B O 1
ATOM 5283 N N . ARG B 1 295 ? -10.648 -4.177 -0.986 1.00 22.86 295 ARG B N 1
ATOM 5284 C CA . ARG B 1 295 ? -9.979 -3.455 0.127 1.00 23.63 295 ARG B CA 1
ATOM 5285 C C . ARG B 1 295 ? -9.453 -2.099 -0.374 1.00 23.40 295 ARG B C 1
ATOM 5286 O O . ARG B 1 295 ? -9.487 -1.125 0.403 1.00 24.97 295 ARG B O 1
ATOM 5294 N N . ALA B 1 296 ? -8.953 -2.027 -1.604 1.00 23.78 296 ALA B N 1
ATOM 5295 C CA . ALA B 1 296 ? -8.287 -0.825 -2.168 1.00 26.61 296 ALA B CA 1
ATOM 5296 C C . ALA B 1 296 ? -9.286 0.069 -2.931 1.00 29.14 296 ALA B C 1
ATOM 5297 O O . ALA B 1 296 ? -8.967 1.252 -3.160 1.00 30.54 296 ALA B O 1
ATOM 5299 N N . SER B 1 297 ? -10.438 -0.456 -3.340 1.00 24.43 297 SER B N 1
ATOM 5300 C CA . SER B 1 297 ? -11.369 0.260 -4.241 1.00 25.80 297 SER B CA 1
ATOM 5301 C C . SER B 1 297 ? -12.791 0.276 -3.672 1.00 25.36 297 SER B C 1
ATOM 5302 O O . SER B 1 297 ? -13.346 -0.796 -3.334 1.00 24.16 297 SER B O 1
ATOM 5305 N N . SER B 1 298 ? -13.369 1.470 -3.676 1.00 24.82 298 SER B N 1
ATOM 5306 C CA A SER B 1 298 ? -14.727 1.816 -3.200 0.50 24.83 298 SER B CA 1
ATOM 5307 C CA B SER B 1 298 ? -14.749 1.737 -3.204 0.50 22.62 298 SER B CA 1
ATOM 5308 C C . SER B 1 298 ? -15.681 2.034 -4.390 1.00 23.11 298 SER B C 1
ATOM 5309 O O . SER B 1 298 ? -16.883 2.182 -4.157 1.00 22.56 298 SER B O 1
ATOM 5314 N N . ALA B 1 299 ? -15.167 2.094 -5.618 1.00 22.82 299 ALA B N 1
ATOM 5315 C CA . ALA B 1 299 ? -15.961 2.471 -6.822 1.00 23.85 299 ALA B CA 1
ATOM 5316 C C . ALA B 1 299 ? -17.141 1.506 -7.036 1.00 25.22 299 ALA B C 1
ATOM 5317 O O . ALA B 1 299 ? -18.224 1.950 -7.448 1.00 23.07 299 ALA B O 1
ATOM 5319 N N . GLU B 1 300 ? -16.922 0.216 -6.832 1.00 23.05 300 GLU B N 1
ATOM 5320 C CA . GLU B 1 300 ? -17.964 -0.814 -7.060 1.00 25.41 300 GLU B CA 1
ATOM 5321 C C . GLU B 1 300 ? -19.040 -0.666 -5.980 1.00 23.48 300 GLU B C 1
ATOM 5322 O O . GLU B 1 300 ? -20.208 -0.655 -6.335 1.00 22.24 300 GLU B O 1
ATOM 5328 N N . ARG B 1 301 ? -18.667 -0.508 -4.714 1.00 23.78 301 ARG B N 1
ATOM 5329 C CA . ARG B 1 301 ? -19.682 -0.315 -3.645 1.00 22.58 301 ARG B CA 1
ATOM 5330 C C . ARG B 1 301 ? -20.481 0.961 -3.927 1.00 22.99 301 ARG B C 1
ATOM 5331 O O . ARG B 1 301 ? -21.704 0.965 -3.695 1.00 20.95 301 ARG B O 1
ATOM 5339 N N . GLU B 1 302 ? -19.836 2.017 -4.416 1.00 23.17 302 GLU B N 1
ATOM 5340 C CA . GLU B 1 302 ? -20.537 3.315 -4.651 1.00 24.64 302 GLU B CA 1
ATOM 5341 C C . GLU B 1 302 ? -21.588 3.132 -5.750 1.00 23.15 302 GLU B C 1
ATOM 5342 O O . GLU B 1 302 ? -22.705 3.592 -5.567 1.00 23.14 302 GLU B O 1
ATOM 5348 N N . ARG B 1 303 ? -21.221 2.448 -6.826 1.00 24.59 303 ARG B N 1
ATOM 5349 C CA . ARG B 1 303 ? -22.094 2.144 -7.979 1.00 25.26 303 ARG B CA 1
ATOM 5350 C C . ARG B 1 303 ? -23.220 1.199 -7.522 1.00 23.05 303 ARG B C 1
ATOM 5351 O O . ARG B 1 303 ? -24.413 1.387 -7.910 1.00 23.10 303 ARG B O 1
ATOM 5359 N N . HIS B 1 304 ? -22.880 0.215 -6.698 1.00 21.06 304 HIS B N 1
ATOM 5360 C CA . HIS B 1 304 ? -23.847 -0.742 -6.099 1.00 20.96 304 HIS B CA 1
ATOM 5361 C C . HIS B 1 304 ? -24.958 0.040 -5.393 1.00 21.95 304 HIS B C 1
ATOM 5362 O O . HIS B 1 304 ? -26.164 -0.214 -5.683 1.00 20.90 304 HIS B O 1
ATOM 5369 N N . GLN B 1 305 ? -24.579 0.959 -4.497 1.00 22.37 305 GLN B N 1
ATOM 5370 C CA . GLN B 1 305 ? -25.537 1.693 -3.621 1.00 24.08 305 GLN B CA 1
ATOM 5371 C C . GLN B 1 305 ? -26.418 2.620 -4.490 1.00 25.51 305 GLN B C 1
ATOM 5372 O O . GLN B 1 305 ? -27.641 2.754 -4.196 1.00 23.32 305 GLN B O 1
ATOM 5378 N N . ASP B 1 306 ? -25.833 3.221 -5.526 1.00 23.71 306 ASP B N 1
ATOM 5379 C CA . ASP B 1 306 ? -26.572 4.091 -6.485 1.00 24.50 306 ASP B CA 1
ATOM 5380 C C . ASP B 1 306 ? -27.651 3.286 -7.223 1.00 22.42 306 ASP B C 1
ATOM 5381 O O . ASP B 1 306 ? -28.786 3.773 -7.306 1.00 22.04 306 ASP B O 1
ATOM 5386 N N . ARG B 1 307 ? -27.308 2.093 -7.725 1.00 21.46 307 ARG B N 1
ATOM 5387 C CA . ARG B 1 307 ? -28.258 1.185 -8.432 1.00 20.67 307 ARG B CA 1
ATOM 5388 C C . ARG B 1 307 ? -29.391 0.811 -7.481 1.00 20.04 307 ARG B C 1
ATOM 5389 O O . ARG B 1 307 ? -30.560 0.914 -7.910 1.00 18.64 307 ARG B O 1
ATOM 5397 N N . VAL B 1 308 ? -29.044 0.371 -6.260 1.00 20.13 308 VAL B N 1
ATOM 5398 C CA . VAL B 1 308 ? -30.033 0.043 -5.192 1.00 20.09 308 VAL B CA 1
ATOM 5399 C C . VAL B 1 308 ? -30.932 1.276 -4.969 1.00 21.30 308 VAL B C 1
ATOM 5400 O O . VAL B 1 308 ? -32.171 1.106 -4.930 1.00 19.93 308 VAL B O 1
ATOM 5404 N N . ALA B 1 309 ? -30.338 2.458 -4.780 1.00 20.83 309 ALA B N 1
ATOM 5405 C CA . ALA B 1 309 ? -31.113 3.684 -4.455 1.00 23.05 309 ALA B CA 1
ATOM 5406 C C . ALA B 1 309 ? -32.003 4.092 -5.647 1.00 21.17 309 ALA B C 1
ATOM 5407 O O . ALA B 1 309 ? -33.158 4.503 -5.444 1.00 23.06 309 ALA B O 1
ATOM 5409 N N . ARG B 1 310 ? -31.493 3.968 -6.864 1.00 24.03 310 ARG B N 1
ATOM 5410 C CA . ARG B 1 310 ? -32.251 4.369 -8.067 1.00 25.89 310 ARG B CA 1
ATOM 5411 C C . ARG B 1 310 ? -33.455 3.436 -8.207 1.00 26.15 310 ARG B C 1
ATOM 5412 O O . ARG B 1 310 ? -34.594 3.938 -8.405 1.00 24.66 310 ARG B O 1
ATOM 5420 N N . LEU B 1 311 ? -33.249 2.127 -8.058 1.00 23.17 311 LEU B N 1
ATOM 5421 C CA . LEU B 1 311 ? -34.393 1.180 -8.156 1.00 23.98 311 LEU B CA 1
ATOM 5422 C C . LEU B 1 311 ? -35.457 1.559 -7.127 1.00 23.08 311 LEU B C 1
ATOM 5423 O O . LEU B 1 311 ? -36.670 1.546 -7.494 1.00 23.25 311 LEU B O 1
ATOM 5428 N N . ARG B 1 312 ? -35.061 1.829 -5.883 1.00 23.93 312 ARG B N 1
ATOM 5429 C CA . ARG B 1 312 ? -36.059 2.082 -4.803 1.00 23.79 312 ARG B CA 1
ATOM 5430 C C . ARG B 1 312 ? -36.874 3.337 -5.142 1.00 23.35 312 ARG B C 1
ATOM 5431 O O . ARG B 1 312 ? -38.101 3.307 -4.932 1.00 22.44 312 ARG B O 1
ATOM 5439 N N . ALA B 1 313 ? -36.208 4.387 -5.645 1.00 23.84 313 ALA B N 1
ATOM 5440 C CA . ALA B 1 313 ? -36.823 5.693 -5.995 1.00 23.68 313 ALA B CA 1
ATOM 5441 C C . ALA B 1 313 ? -37.862 5.479 -7.092 1.00 22.10 313 ALA B C 1
ATOM 5442 O O . ALA B 1 313 ? -38.968 6.021 -6.992 1.00 26.69 313 ALA B O 1
ATOM 5444 N N . ARG B 1 314 ? -37.511 4.699 -8.104 1.00 22.67 314 ARG B N 1
ATOM 5445 C CA . ARG B 1 314 ? -38.384 4.423 -9.273 1.00 22.61 314 ARG B CA 1
ATOM 5446 C C . ARG B 1 314 ? -39.553 3.542 -8.822 1.00 21.39 314 ARG B C 1
ATOM 5447 O O . ARG B 1 314 ? -40.694 3.828 -9.224 1.00 20.83 314 ARG B O 1
ATOM 5455 N N . LEU B 1 315 ? -39.319 2.524 -7.994 1.00 21.37 315 LEU B N 1
ATOM 5456 C CA . LEU B 1 315 ? -40.433 1.676 -7.491 1.00 22.91 315 LEU B CA 1
ATOM 5457 C C . LEU B 1 315 ? -41.408 2.568 -6.720 1.00 23.39 315 LEU B C 1
ATOM 5458 O O . LEU B 1 315 ? -42.638 2.367 -6.869 1.00 23.07 315 LEU B O 1
ATOM 5463 N N . ASP B 1 316 ? -40.871 3.509 -5.934 1.00 22.98 316 ASP B N 1
ATOM 5464 C CA . ASP B 1 316 ? -41.697 4.407 -5.089 1.00 24.35 316 ASP B CA 1
ATOM 5465 C C . ASP B 1 316 ? -42.608 5.232 -6.014 1.00 23.51 316 ASP B C 1
ATOM 5466 O O . ASP B 1 316 ? -43.820 5.279 -5.756 1.00 21.30 316 ASP B O 1
ATOM 5471 N N . GLN B 1 317 ? -42.054 5.811 -7.079 1.00 22.92 317 GLN B N 1
ATOM 5472 C CA . GLN B 1 317 ? -42.824 6.638 -8.048 1.00 23.69 317 GLN B CA 1
ATOM 5473 C C . GLN B 1 317 ? -43.877 5.739 -8.721 1.00 22.59 317 GLN B C 1
ATOM 5474 O O . GLN B 1 317 ? -44.988 6.221 -8.988 1.00 21.41 317 GLN B O 1
ATOM 5480 N N . ALA B 1 318 ? -43.546 4.478 -8.989 1.00 21.64 318 ALA B N 1
ATOM 5481 C CA . ALA B 1 318 ? -44.421 3.562 -9.753 1.00 22.78 318 ALA B CA 1
ATOM 5482 C C . ALA B 1 318 ? -45.459 2.918 -8.829 1.00 21.13 318 ALA B C 1
ATOM 5483 O O . ALA B 1 318 ? -46.375 2.268 -9.329 1.00 21.66 318 ALA B O 1
ATOM 5485 N N . GLY B 1 319 ? -45.355 3.100 -7.526 1.00 21.92 319 GLY B N 1
ATOM 5486 C CA . GLY B 1 319 ? -46.369 2.578 -6.592 1.00 24.92 319 GLY B CA 1
ATOM 5487 C C . GLY B 1 319 ? -46.170 1.097 -6.307 1.00 23.78 319 GLY B C 1
ATOM 5488 O O . GLY B 1 319 ? -47.093 0.452 -5.830 1.00 22.79 319 GLY B O 1
ATOM 5489 N N . VAL B 1 320 ? -44.974 0.586 -6.552 1.00 24.70 320 VAL B N 1
ATOM 5490 C CA . VAL B 1 320 ? -44.645 -0.853 -6.364 1.00 24.55 320 VAL B CA 1
ATOM 5491 C C . VAL B 1 320 ? -44.055 -0.998 -4.958 1.00 24.63 320 VAL B C 1
ATOM 5492 O O . VAL B 1 320 ? -42.963 -0.453 -4.699 1.00 25.10 320 VAL B O 1
ATOM 5496 N N . ALA B 1 321 ? -44.734 -1.735 -4.082 1.00 24.76 321 ALA B N 1
ATOM 5497 C CA . ALA B 1 321 ? -44.336 -1.876 -2.665 1.00 25.09 321 ALA B CA 1
ATOM 5498 C C . ALA B 1 321 ? -43.028 -2.692 -2.560 1.00 23.19 321 ALA B C 1
ATOM 5499 O O . ALA B 1 321 ? -42.874 -3.735 -3.225 1.00 22.26 321 ALA B O 1
ATOM 5501 N N . HIS B 1 322 ? -42.071 -2.192 -1.800 1.00 22.84 322 HIS B N 1
ATOM 5502 C CA . HIS B 1 322 ? -40.879 -2.960 -1.378 1.00 24.71 322 HIS B CA 1
ATOM 5503 C C . HIS B 1 322 ? -40.652 -2.668 0.101 1.00 27.16 322 HIS B C 1
ATOM 5504 O O . HIS B 1 322 ? -41.128 -1.628 0.580 1.00 26.95 322 HIS B O 1
ATOM 5511 N N . MET B 1 323 ? -39.996 -3.598 0.779 1.00 25.92 323 MET B N 1
ATOM 5512 C CA . MET B 1 323 ? -39.750 -3.561 2.221 1.00 26.62 323 MET B CA 1
ATOM 5513 C C . MET B 1 323 ? -38.551 -2.649 2.470 1.00 26.82 323 MET B C 1
ATOM 5514 O O . MET B 1 323 ? -37.444 -2.914 1.974 1.00 24.32 323 MET B O 1
ATOM 5519 N N . PRO B 1 324 ? -38.763 -1.535 3.223 1.00 28.92 324 PRO B N 1
ATOM 5520 C CA . PRO B 1 324 ? -37.718 -0.547 3.456 1.00 29.05 324 PRO B CA 1
ATOM 5521 C C . PRO B 1 324 ? -36.640 -1.179 4.336 1.00 26.08 324 PRO B C 1
ATOM 5522 O O . PRO B 1 324 ? -36.977 -1.980 5.169 1.00 28.45 324 PRO B O 1
ATOM 5526 N N . ASN B 1 325 ? -35.379 -0.840 4.100 1.00 23.48 325 ASN B N 1
ATOM 5527 C CA . ASN B 1 325 ? -34.277 -1.390 4.914 1.00 24.03 325 ASN B CA 1
ATOM 5528 C C . ASN B 1 325 ? -33.005 -0.648 4.570 1.00 21.70 325 ASN B C 1
ATOM 5529 O O . ASN B 1 325 ? -32.885 -0.039 3.530 1.00 21.63 325 ASN B O 1
ATOM 5534 N N . PRO B 1 326 ? -32.022 -0.678 5.473 1.00 23.75 326 PRO B N 1
ATOM 5535 C CA . PRO B 1 326 ? -30.785 0.063 5.275 1.00 24.93 326 PRO B CA 1
ATOM 5536 C C . PRO B 1 326 ? -29.710 -0.692 4.475 1.00 24.14 326 PRO B C 1
ATOM 5537 O O . PRO B 1 326 ? -28.623 -0.173 4.367 1.00 23.60 326 PRO B O 1
ATOM 5541 N N . SER B 1 327 ? -30.006 -1.878 3.942 1.00 23.16 327 SER B N 1
ATOM 5542 C CA . SER B 1 327 ? -28.999 -2.674 3.185 1.00 24.15 327 SER B CA 1
ATOM 5543 C C . SER B 1 327 ? -29.221 -2.472 1.683 1.00 23.96 327 SER B C 1
ATOM 5544 O O . SER B 1 327 ? -29.945 -1.514 1.283 1.00 23.52 327 SER B O 1
ATOM 5547 N N . HIS B 1 328 ? -28.676 -3.390 0.898 1.00 22.60 328 HIS B N 1
ATOM 5548 C CA . HIS B 1 328 ? -28.630 -3.368 -0.582 1.00 22.37 328 HIS B CA 1
ATOM 5549 C C . HIS B 1 328 ? -29.684 -4.318 -1.177 1.00 21.11 328 HIS B C 1
ATOM 5550 O O . HIS B 1 328 ? -29.672 -4.527 -2.402 1.00 21.41 328 HIS B O 1
ATOM 5557 N N . ILE B 1 329 ? -30.540 -4.912 -0.347 1.00 19.21 329 ILE B N 1
ATOM 5558 C CA . ILE B 1 329 ? -31.509 -5.945 -0.803 1.00 19.13 329 ILE B CA 1
ATOM 5559 C C . ILE B 1 329 ? -32.866 -5.275 -0.962 1.00 17.95 329 ILE B C 1
ATOM 5560 O O . ILE B 1 329 ? -33.268 -4.523 -0.059 1.00 17.70 329 ILE B O 1
ATOM 5565 N N . VAL B 1 330 ? -33.549 -5.523 -2.071 1.00 19.26 330 VAL B N 1
ATOM 5566 C CA . VAL B 1 330 ? -34.843 -4.861 -2.380 1.00 19.76 330 VAL B CA 1
ATOM 5567 C C . VAL B 1 330 ? -35.922 -5.924 -2.439 1.00 20.80 330 VAL B C 1
ATOM 5568 O O . VAL B 1 330 ? -36.133 -6.563 -3.481 1.00 22.40 330 VAL B O 1
ATOM 5572 N N . PRO B 1 331 ? -36.605 -6.211 -1.311 1.00 20.20 331 PRO B N 1
ATOM 5573 C CA . PRO B 1 331 ? -37.620 -7.253 -1.294 1.00 20.36 331 PRO B CA 1
ATOM 5574 C C . PRO B 1 331 ? -38.919 -6.640 -1.835 1.00 21.08 331 PRO B C 1
ATOM 5575 O O . PRO B 1 331 ? -39.582 -5.899 -1.116 1.00 21.55 331 PRO B O 1
ATOM 5579 N N . VAL B 1 332 ? -39.272 -6.967 -3.072 1.00 22.82 332 VAL B N 1
ATOM 5580 C CA . VAL B 1 332 ? -40.545 -6.492 -3.679 1.00 23.22 332 VAL B CA 1
ATOM 5581 C C . VAL B 1 332 ? -41.688 -7.363 -3.149 1.00 26.17 332 VAL B C 1
ATOM 5582 O O . VAL B 1 332 ? -41.657 -8.585 -3.356 1.00 24.29 332 VAL B O 1
ATOM 5586 N N . MET B 1 333 ? -42.678 -6.738 -2.519 1.00 26.82 333 MET B N 1
ATOM 5587 C CA . MET B 1 333 ? -43.665 -7.448 -1.666 1.00 26.52 333 MET B CA 1
ATOM 5588 C C . MET B 1 333 ? -44.851 -7.883 -2.529 1.00 25.69 333 MET B C 1
ATOM 5589 O O . MET B 1 333 ? -45.339 -7.078 -3.290 1.00 23.35 333 MET B O 1
ATOM 5594 N N . VAL B 1 334 ? -45.294 -9.132 -2.399 1.00 24.59 334 VAL B N 1
ATOM 5595 C CA . VAL B 1 334 ? -46.411 -9.689 -3.214 1.00 23.96 334 VAL B CA 1
ATOM 5596 C C . VAL B 1 334 ? -47.556 -10.079 -2.293 1.00 26.07 334 VAL B C 1
ATOM 5597 O O . VAL B 1 334 ? -48.693 -9.655 -2.575 1.00 27.86 334 VAL B O 1
ATOM 5601 N N . GLY B 1 335 ? -47.272 -10.819 -1.224 1.00 26.26 335 GLY B N 1
ATOM 5602 C CA . GLY B 1 335 ? -48.258 -11.079 -0.147 1.00 28.68 335 GLY B CA 1
ATOM 5603 C C . GLY B 1 335 ? -49.162 -12.273 -0.420 1.00 29.37 335 GLY B C 1
ATOM 5604 O O . GLY B 1 335 ? -50.094 -12.494 0.374 1.00 30.57 335 GLY B O 1
ATOM 5605 N N . ASP B 1 336 ? -48.892 -13.041 -1.477 1.00 28.32 336 ASP B N 1
ATOM 5606 C CA . ASP B 1 336 ? -49.680 -14.239 -1.842 1.00 29.81 336 ASP B CA 1
ATOM 5607 C C . ASP B 1 336 ? -48.752 -15.217 -2.567 1.00 31.80 336 ASP B C 1
ATOM 5608 O O . ASP B 1 336 ? -48.109 -14.805 -3.549 1.00 28.50 336 ASP B O 1
ATOM 5613 N N . ALA B 1 337 ? -48.737 -16.477 -2.136 1.00 30.19 337 ALA B N 1
ATOM 5614 C CA . ALA B 1 337 ? -47.808 -17.518 -2.623 1.00 29.30 337 ALA B CA 1
ATOM 5615 C C . ALA B 1 337 ? -48.070 -17.789 -4.116 1.00 27.79 337 ALA B C 1
ATOM 5616 O O . ALA B 1 337 ? -47.125 -17.740 -4.917 1.00 25.73 337 ALA B O 1
ATOM 5618 N N . ALA B 1 338 ? -49.327 -18.010 -4.495 1.00 27.07 338 ALA B N 1
ATOM 5619 C CA . ALA B 1 338 ? -49.718 -18.334 -5.878 1.00 27.60 338 ALA B CA 1
ATOM 5620 C C . ALA B 1 338 ? -49.349 -17.138 -6.767 1.00 26.22 338 ALA B C 1
ATOM 5621 O O . ALA B 1 338 ? -48.754 -17.347 -7.833 1.00 24.31 338 ALA B O 1
ATOM 5623 N N . LEU B 1 339 ? -49.674 -15.920 -6.347 1.00 24.37 339 LEU B N 1
ATOM 5624 C CA . LEU B 1 339 ? -49.393 -14.702 -7.154 1.00 25.50 339 LEU B CA 1
ATOM 5625 C C . LEU B 1 339 ? -47.873 -14.500 -7.268 1.00 24.32 339 LEU B C 1
ATOM 5626 O O . LEU B 1 339 ? -47.401 -14.163 -8.339 1.00 21.10 339 LEU B O 1
ATOM 5631 N N . CYS B 1 340 ? -47.118 -14.724 -6.190 1.00 26.78 340 CYS B N 1
ATOM 5632 C CA . CYS B 1 340 ? -45.641 -14.556 -6.218 1.00 26.16 340 CYS B CA 1
ATOM 5633 C C . CYS B 1 340 ? -45.048 -15.397 -7.353 1.00 25.26 340 CYS B C 1
ATOM 5634 O O . CYS B 1 340 ? -44.216 -14.884 -8.146 1.00 23.87 340 CYS B O 1
ATOM 5637 N N . LYS B 1 341 ? -45.458 -16.658 -7.427 1.00 28.13 341 LYS B N 1
ATOM 5638 C CA . LYS B 1 341 ? -44.984 -17.625 -8.453 1.00 28.16 341 LYS B CA 1
ATOM 5639 C C . LYS B 1 341 ? -45.430 -17.124 -9.823 1.00 26.78 341 LYS B C 1
ATOM 5640 O O . LYS B 1 341 ? -44.592 -17.092 -10.712 1.00 26.01 341 LYS B O 1
ATOM 5646 N N . GLN B 1 342 ? -46.699 -16.723 -9.970 1.00 24.58 342 GLN B N 1
ATOM 5647 C CA . GLN B 1 342 ? -47.237 -16.214 -11.260 1.00 27.53 342 GLN B CA 1
ATOM 5648 C C . GLN B 1 342 ? -46.416 -15.017 -11.713 1.00 25.28 342 GLN B C 1
ATOM 5649 O O . GLN B 1 342 ? -46.090 -14.971 -12.890 1.00 25.98 342 GLN B O 1
ATOM 5655 N N . ILE B 1 343 ? -46.039 -14.115 -10.810 1.00 25.59 343 ILE B N 1
ATOM 5656 C CA . ILE B 1 343 ? -45.290 -12.889 -11.203 1.00 24.76 343 ILE B CA 1
ATOM 5657 C C . ILE B 1 343 ? -43.860 -13.299 -11.610 1.00 25.14 343 ILE B C 1
ATOM 5658 O O . ILE B 1 343 ? -43.372 -12.806 -12.665 1.00 23.60 343 ILE B O 1
ATOM 5663 N N . SER B 1 344 ? -43.199 -14.161 -10.833 1.00 24.67 344 SER B N 1
ATOM 5664 C CA . SER B 1 344 ? -41.840 -14.665 -11.163 1.00 24.05 344 SER B CA 1
ATOM 5665 C C . SER B 1 344 ? -41.852 -15.257 -12.588 1.00 24.60 344 SER B C 1
ATOM 5666 O O . SER B 1 344 ? -41.012 -14.830 -13.443 1.00 23.90 344 SER B O 1
ATOM 5669 N N . ASP B 1 345 ? -42.821 -16.133 -12.875 1.00 25.23 345 ASP B N 1
ATOM 5670 C CA . ASP B 1 345 ? -42.988 -16.808 -14.192 1.00 25.84 345 ASP B CA 1
ATOM 5671 C C . ASP B 1 345 ? -43.178 -15.793 -15.315 1.00 24.83 345 ASP B C 1
ATOM 5672 O O . ASP B 1 345 ? -42.517 -15.956 -16.355 1.00 22.12 345 ASP B O 1
ATOM 5677 N N . GLU B 1 346 ? -44.078 -14.826 -15.137 1.00 26.28 346 GLU B N 1
ATOM 5678 C CA . GLU B 1 346 ? -44.350 -13.763 -16.140 1.00 27.54 346 GLU B CA 1
ATOM 5679 C C . GLU B 1 346 ? -43.095 -12.913 -16.360 1.00 24.85 346 GLU B C 1
ATOM 5680 O O . GLU B 1 346 ? -42.782 -12.594 -17.524 1.00 24.52 346 GLU B O 1
ATOM 5686 N N . LEU B 1 347 ? -42.389 -12.529 -15.300 1.00 22.68 347 LEU B N 1
ATOM 5687 C CA . LEU B 1 347 ? -41.146 -11.740 -15.487 1.00 23.19 347 LEU B CA 1
ATOM 5688 C C . LEU B 1 347 ? -40.170 -12.544 -16.365 1.00 23.20 347 LEU B C 1
ATOM 5689 O O . LEU B 1 347 ? -39.661 -11.985 -17.337 1.00 21.93 347 LEU B O 1
ATOM 5694 N N . ILE B 1 348 ? -39.948 -13.825 -16.081 1.00 26.82 348 ILE B N 1
ATOM 5695 C CA . ILE B 1 348 ? -38.975 -14.649 -16.866 1.00 31.51 348 ILE B CA 1
ATOM 5696 C C . ILE B 1 348 ? -39.468 -14.824 -18.317 1.00 32.06 348 ILE B C 1
ATOM 5697 O O . ILE B 1 348 ? -38.669 -14.572 -19.229 1.00 29.32 348 ILE B O 1
ATOM 5702 N N . SER B 1 349 ? -40.721 -15.210 -18.562 1.00 31.10 349 SER B N 1
ATOM 5703 C CA . SER B 1 349 ? -41.129 -15.663 -19.917 1.00 34.02 349 SER B CA 1
ATOM 5704 C C . SER B 1 349 ? -41.617 -14.479 -20.770 1.00 31.33 349 SER B C 1
ATOM 5705 O O . SER B 1 349 ? -41.385 -14.529 -21.981 1.00 32.65 349 SER B O 1
ATOM 5708 N N . ARG B 1 350 ? -42.183 -13.418 -20.193 1.00 30.21 350 ARG B N 1
ATOM 5709 C CA . ARG B 1 350 ? -42.683 -12.263 -20.986 1.00 33.12 350 ARG B CA 1
ATOM 5710 C C . ARG B 1 350 ? -41.651 -11.128 -21.057 1.00 29.75 350 ARG B C 1
ATOM 5711 O O . ARG B 1 350 ? -41.680 -10.406 -22.055 1.00 25.04 350 ARG B O 1
ATOM 5719 N N . TYR B 1 351 ? -40.797 -10.935 -20.042 1.00 27.14 351 TYR B N 1
ATOM 5720 C CA . TYR B 1 351 ? -39.961 -9.711 -19.907 1.00 24.62 351 TYR B CA 1
ATOM 5721 C C . TYR B 1 351 ? -38.462 -10.051 -19.895 1.00 23.97 351 TYR B C 1
ATOM 5722 O O . TYR B 1 351 ? -37.674 -9.122 -19.815 1.00 25.25 351 TYR B O 1
ATOM 5731 N N . GLY B 1 352 ? -38.073 -11.324 -19.933 1.00 20.92 352 GLY B N 1
ATOM 5732 C CA . GLY B 1 352 ? -36.663 -11.738 -19.905 1.00 22.01 352 GLY B CA 1
ATOM 5733 C C . GLY B 1 352 ? -35.972 -11.246 -18.634 1.00 20.69 352 GLY B C 1
ATOM 5734 O O . GLY B 1 352 ? -34.817 -10.844 -18.709 1.00 21.13 352 GLY B O 1
ATOM 5735 N N . ILE B 1 353 ? -36.697 -11.267 -17.522 1.00 20.33 353 ILE B N 1
ATOM 5736 C CA . ILE B 1 353 ? -36.252 -10.832 -16.173 1.00 20.74 353 ILE B CA 1
ATOM 5737 C C . ILE B 1 353 ? -36.244 -12.060 -15.263 1.00 21.00 353 ILE B C 1
ATOM 5738 O O . ILE B 1 353 ? -37.323 -12.627 -15.023 1.00 19.63 353 ILE B O 1
ATOM 5743 N N . TYR B 1 354 ? -35.068 -12.425 -14.748 1.00 21.37 354 TYR B N 1
ATOM 5744 C CA . TYR B 1 354 ? -34.904 -13.608 -13.872 1.00 21.74 354 TYR B CA 1
ATOM 5745 C C . TYR B 1 354 ? -34.853 -13.168 -12.396 1.00 22.29 354 TYR B C 1
ATOM 5746 O O . TYR B 1 354 ? -33.898 -12.508 -11.932 1.00 20.41 354 TYR B O 1
ATOM 5755 N N . VAL B 1 355 ? -35.938 -13.483 -11.687 1.00 23.07 355 VAL B N 1
ATOM 5756 C CA . VAL B 1 355 ? -36.144 -13.291 -10.224 1.00 25.50 355 VAL B CA 1
ATOM 5757 C C . VAL B 1 355 ? -36.767 -14.593 -9.725 1.00 28.43 355 VAL B C 1
ATOM 5758 O O . VAL B 1 355 ? -37.214 -15.378 -10.573 1.00 37.97 355 VAL B O 1
ATOM 5762 N N . GLN B 1 356 ? -36.691 -14.892 -8.438 1.00 27.26 356 GLN B N 1
ATOM 5763 C CA . GLN B 1 356 ? -37.291 -16.129 -7.891 1.00 26.86 356 GLN B CA 1
ATOM 5764 C C . GLN B 1 356 ? -38.327 -15.736 -6.852 1.00 24.85 356 GLN B C 1
ATOM 5765 O O . GLN B 1 356 ? -38.134 -14.760 -6.143 1.00 25.89 356 GLN B O 1
ATOM 5771 N N . PRO B 1 357 ? -39.462 -16.462 -6.751 1.00 24.66 357 PRO B N 1
ATOM 5772 C CA . PRO B 1 357 ? -40.438 -16.198 -5.696 1.00 28.03 357 PRO B CA 1
ATOM 5773 C C . PRO B 1 357 ? -39.849 -16.646 -4.350 1.00 27.69 357 PRO B C 1
ATOM 5774 O O . PRO B 1 357 ? -39.055 -17.580 -4.313 1.00 27.61 357 PRO B O 1
ATOM 5778 N N . ILE B 1 358 ? -40.156 -15.904 -3.294 1.00 27.27 358 ILE B N 1
ATOM 5779 C CA . ILE B 1 358 ? -39.827 -16.299 -1.905 1.00 26.94 358 ILE B CA 1
ATOM 5780 C C . ILE B 1 358 ? -41.139 -16.429 -1.136 1.00 27.35 358 ILE B C 1
ATOM 5781 O O . ILE B 1 358 ? -41.835 -15.403 -0.931 1.00 23.51 358 ILE B O 1
ATOM 5786 N N . ASN B 1 359 ? -41.463 -17.672 -0.770 1.00 24.62 359 ASN B N 1
ATOM 5787 C CA . ASN B 1 359 ? -42.762 -18.068 -0.169 1.00 26.19 359 ASN B CA 1
ATOM 5788 C C . ASN B 1 359 ? -42.523 -18.756 1.175 1.00 27.91 359 ASN B C 1
ATOM 5789 O O . ASN B 1 359 ? -41.350 -19.037 1.508 1.00 26.51 359 ASN B O 1
ATOM 5794 N N . TYR B 1 360 ? -43.602 -19.021 1.908 1.00 26.90 360 TYR B N 1
ATOM 5795 C CA . TYR B 1 360 ? -43.587 -19.862 3.126 1.00 27.48 360 TYR B CA 1
ATOM 5796 C C . TYR B 1 360 ? -42.973 -21.208 2.746 1.00 27.93 360 TYR B C 1
ATOM 5797 O O . TYR B 1 360 ? -43.279 -21.711 1.669 1.00 26.62 360 TYR B O 1
ATOM 5806 N N . PRO B 1 361 ? -42.101 -21.847 3.570 1.00 27.72 361 PRO B N 1
ATOM 5807 C CA . PRO B 1 361 ? -41.729 -21.370 4.901 1.00 28.49 361 PRO B CA 1
ATOM 5808 C C . PRO B 1 361 ? -40.477 -20.484 5.012 1.00 27.67 361 PRO B C 1
ATOM 5809 O O . PRO B 1 361 ? -40.119 -20.157 6.120 1.00 26.14 361 PRO B O 1
ATOM 5813 N N . THR B 1 362 ? -39.859 -20.081 3.896 1.00 27.55 362 THR B N 1
ATOM 5814 C CA . THR B 1 362 ? -38.662 -19.188 3.894 1.00 26.72 362 THR B CA 1
ATOM 5815 C C . THR B 1 362 ? -39.017 -17.857 4.570 1.00 25.93 362 THR B C 1
ATOM 5816 O O . THR B 1 362 ? -38.141 -17.237 5.244 1.00 22.13 362 THR B O 1
ATOM 5820 N N . VAL B 1 363 ? -40.281 -17.464 4.444 1.00 21.34 363 VAL B N 1
ATOM 5821 C CA . VAL B 1 363 ? -40.787 -16.139 4.874 1.00 24.16 363 VAL B CA 1
ATOM 5822 C C . VAL B 1 363 ? -42.214 -16.346 5.364 1.00 24.20 363 VAL B C 1
ATOM 5823 O O . VAL B 1 363 ? -42.872 -17.266 4.890 1.00 24.89 363 VAL B O 1
ATOM 5827 N N . PRO B 1 364 ? -42.705 -15.648 6.412 1.00 24.47 364 PRO B N 1
ATOM 5828 C CA . PRO B 1 364 ? -44.066 -15.889 6.896 1.00 26.53 364 PRO B CA 1
ATOM 5829 C C . PRO B 1 364 ? -45.161 -15.734 5.828 1.00 26.84 364 PRO B C 1
ATOM 5830 O O . PRO B 1 364 ? -45.027 -14.900 4.939 1.00 24.67 364 PRO B O 1
ATOM 5834 N N . ARG B 1 365 ? -46.228 -16.526 5.954 1.00 27.42 365 ARG B N 1
ATOM 5835 C CA . ARG B 1 365 ? -47.401 -16.439 5.048 1.00 28.49 365 ARG B CA 1
ATOM 5836 C C . ARG B 1 365 ? -47.927 -15.012 5.090 1.00 28.88 365 ARG B C 1
ATOM 5837 O O . ARG B 1 365 ? -47.860 -14.357 6.157 1.00 25.27 365 ARG B O 1
ATOM 5845 N N . GLY B 1 366 ? -48.362 -14.535 3.933 1.00 27.20 366 GLY B N 1
ATOM 5846 C CA . GLY B 1 366 ? -48.741 -13.126 3.755 1.00 25.72 366 GLY B CA 1
ATOM 5847 C C . GLY B 1 366 ? -47.572 -12.204 3.468 1.00 25.13 366 GLY B C 1
ATOM 5848 O O . GLY B 1 366 ? -47.860 -11.030 3.141 1.00 23.61 366 GLY B O 1
ATOM 5849 N N . THR B 1 367 ? -46.307 -12.642 3.576 1.00 25.65 367 THR B N 1
ATOM 5850 C CA . THR B 1 367 ? -45.148 -11.745 3.310 1.00 25.48 367 THR B CA 1
ATOM 5851 C C . THR B 1 367 ? -44.317 -12.298 2.138 1.00 26.02 367 THR B C 1
ATOM 5852 O O . THR B 1 367 ? -43.121 -11.942 2.020 1.00 25.41 367 THR B O 1
ATOM 5856 N N . GLU B 1 368 ? -44.946 -13.057 1.248 1.00 25.54 368 GLU B N 1
ATOM 5857 C CA . GLU B 1 368 ? -44.281 -13.639 0.049 1.00 25.73 368 GLU B CA 1
ATOM 5858 C C . GLU B 1 368 ? -43.706 -12.469 -0.765 1.00 26.64 368 GLU B C 1
ATOM 5859 O O . GLU B 1 368 ? -44.347 -11.387 -0.812 1.00 23.42 368 GLU B O 1
ATOM 5865 N N . ARG B 1 369 ? -42.538 -12.644 -1.372 1.00 23.61 369 ARG B N 1
ATOM 5866 C CA . ARG B 1 369 ? -41.826 -11.495 -1.980 1.00 25.21 369 ARG B CA 1
ATOM 5867 C C . ARG B 1 369 ? -40.939 -11.978 -3.131 1.00 24.60 369 ARG B C 1
ATOM 5868 O O . ARG B 1 369 ? -40.709 -13.172 -3.257 1.00 24.39 369 ARG B O 1
ATOM 5876 N N . LEU B 1 370 ? -40.461 -11.038 -3.932 1.00 23.92 370 LEU B N 1
ATOM 5877 C CA . LEU B 1 370 ? -39.394 -11.246 -4.926 1.00 22.52 370 LEU B CA 1
ATOM 5878 C C . LEU B 1 370 ? -38.149 -10.524 -4.410 1.00 22.05 370 LEU B C 1
ATOM 5879 O O . LEU B 1 370 ? -38.195 -9.286 -4.250 1.00 23.26 370 LEU B O 1
ATOM 5884 N N . ARG B 1 371 ? -37.087 -11.266 -4.129 1.00 21.06 371 ARG B N 1
ATOM 5885 C CA . ARG B 1 371 ? -35.862 -10.688 -3.528 1.00 21.84 371 ARG B CA 1
ATOM 5886 C C . ARG B 1 371 ? -35.011 -10.203 -4.703 1.00 21.49 371 ARG B C 1
ATOM 5887 O O . ARG B 1 371 ? -34.548 -11.047 -5.495 1.00 24.63 371 ARG B O 1
ATOM 5895 N N . ILE B 1 372 ? -34.871 -8.893 -4.840 1.00 19.30 372 ILE B N 1
ATOM 5896 C CA . ILE B 1 372 ? -34.126 -8.253 -5.953 1.00 18.96 372 ILE B CA 1
ATOM 5897 C C . ILE B 1 372 ? -32.797 -7.728 -5.411 1.00 18.60 372 ILE B C 1
ATOM 5898 O O . ILE B 1 372 ? -32.773 -7.062 -4.396 1.00 17.69 372 ILE B O 1
ATOM 5903 N N . THR B 1 373 ? -31.715 -8.044 -6.102 1.00 20.35 373 THR B N 1
ATOM 5904 C CA . THR B 1 373 ? -30.339 -7.695 -5.682 1.00 20.23 373 THR B CA 1
ATOM 5905 C C . THR B 1 373 ? -29.683 -6.899 -6.798 1.00 19.65 373 THR B C 1
ATOM 5906 O O . THR B 1 373 ? -28.949 -7.467 -7.585 1.00 20.29 373 THR B O 1
ATOM 5910 N N . PRO B 1 374 ? -29.953 -5.580 -6.910 1.00 19.88 374 PRO B N 1
ATOM 5911 C CA . PRO B 1 374 ? -29.309 -4.748 -7.918 1.00 20.16 374 PRO B CA 1
ATOM 5912 C C . PRO B 1 374 ? -27.787 -4.806 -7.740 1.00 19.43 374 PRO B C 1
ATOM 5913 O O . PRO B 1 374 ? -27.344 -4.917 -6.637 1.00 21.67 374 PRO B O 1
ATOM 5917 N N . SER B 1 375 ? -27.067 -4.760 -8.839 1.00 20.77 375 SER B N 1
ATOM 5918 C CA . SER B 1 375 ? -25.589 -4.867 -8.945 1.00 21.48 375 SER B CA 1
ATOM 5919 C C . SER B 1 375 ? -25.084 -3.583 -9.589 1.00 21.04 375 SER B C 1
ATOM 5920 O O . SER B 1 375 ? -25.850 -2.900 -10.270 1.00 20.04 375 SER B O 1
ATOM 5923 N N . PRO B 1 376 ? -23.768 -3.286 -9.507 1.00 22.55 376 PRO B N 1
ATOM 5924 C CA . PRO B 1 376 ? -23.181 -2.178 -10.262 1.00 23.24 376 PRO B CA 1
ATOM 5925 C C . PRO B 1 376 ? -23.399 -2.287 -11.779 1.00 23.57 376 PRO B C 1
ATOM 5926 O O . PRO B 1 376 ? -23.405 -1.279 -12.463 1.00 23.97 376 PRO B O 1
ATOM 5930 N N . GLN B 1 377 ? -23.615 -3.493 -12.288 1.00 22.30 377 GLN B N 1
ATOM 5931 C CA . GLN B 1 377 ? -23.724 -3.697 -13.749 1.00 23.33 377 GLN B CA 1
ATOM 5932 C C . GLN B 1 377 ? -25.164 -3.475 -14.231 1.00 22.99 377 GLN B C 1
ATOM 5933 O O . GLN B 1 377 ? -25.329 -3.412 -15.458 1.00 23.84 377 GLN B O 1
ATOM 5939 N N . HIS B 1 378 ? -26.173 -3.387 -13.355 1.00 20.51 378 HIS B N 1
ATOM 5940 C CA . HIS B 1 378 ? -27.556 -3.068 -13.803 1.00 20.81 378 HIS B CA 1
ATOM 5941 C C . HIS B 1 378 ? -27.579 -1.589 -14.222 1.00 21.59 378 HIS B C 1
ATOM 5942 O O . HIS B 1 378 ? -27.147 -0.739 -13.419 1.00 20.93 378 HIS B O 1
ATOM 5949 N N . THR B 1 379 ? -28.012 -1.317 -15.450 1.00 20.38 379 THR B N 1
ATOM 5950 C CA . THR B 1 379 ? -28.084 0.038 -16.045 1.00 23.19 379 THR B CA 1
ATOM 5951 C C . THR B 1 379 ? -29.429 0.696 -15.690 1.00 22.25 379 THR B C 1
ATOM 5952 O O . THR B 1 379 ? -30.324 -0.001 -15.195 1.00 20.94 379 THR B O 1
ATOM 5956 N N . ASP B 1 380 ? -29.547 1.993 -15.967 1.00 22.28 380 ASP B N 1
ATOM 5957 C CA . ASP B 1 380 ? -30.800 2.766 -15.773 1.00 21.84 380 ASP B CA 1
ATOM 5958 C C . ASP B 1 380 ? -31.901 2.129 -16.636 1.00 20.60 380 ASP B C 1
ATOM 5959 O O . ASP B 1 380 ? -33.028 2.025 -16.164 1.00 21.69 380 ASP B O 1
ATOM 5964 N N . ALA B 1 381 ? -31.568 1.712 -17.857 1.00 23.13 381 ALA B N 1
ATOM 5965 C CA . ALA B 1 381 ? -32.465 1.012 -18.805 1.00 24.64 381 ALA B CA 1
ATOM 5966 C C . ALA B 1 381 ? -32.914 -0.328 -18.216 1.00 23.99 381 ALA B C 1
ATOM 5967 O O . ALA B 1 381 ? -34.118 -0.645 -18.361 1.00 19.35 381 ALA B O 1
ATOM 5969 N N . ASP B 1 382 ? -31.991 -1.110 -17.630 1.00 22.20 382 ASP B N 1
ATOM 5970 C CA . ASP B 1 382 ? -32.354 -2.364 -16.913 1.00 21.71 382 ASP B CA 1
ATOM 5971 C C . ASP B 1 382 ? -33.386 -2.028 -15.830 1.00 21.35 382 ASP B C 1
ATOM 5972 O O . ASP B 1 382 ? -34.439 -2.699 -15.783 1.00 24.64 382 ASP B O 1
ATOM 5977 N N . ILE B 1 383 ? -33.123 -1.005 -15.016 1.00 18.40 383 ILE B N 1
ATOM 5978 C CA . ILE B 1 383 ? -34.036 -0.611 -13.913 1.00 19.30 383 ILE B CA 1
ATOM 5979 C C . ILE B 1 383 ? -35.399 -0.195 -14.487 1.00 20.52 383 ILE B C 1
ATOM 5980 O O . ILE B 1 383 ? -36.429 -0.610 -13.875 1.00 19.21 383 ILE B O 1
ATOM 5985 N N . GLU B 1 384 ? -35.438 0.608 -15.568 1.00 21.16 384 GLU B N 1
ATOM 5986 C CA . GLU B 1 384 ? -36.741 1.049 -16.174 1.00 23.17 384 GLU B CA 1
ATOM 5987 C C . GLU B 1 384 ? -37.532 -0.160 -16.686 1.00 22.19 384 GLU B C 1
ATOM 5988 O O . GLU B 1 384 ? -38.745 -0.181 -16.495 1.00 22.17 384 GLU B O 1
ATOM 5994 N N . HIS B 1 385 ? -36.882 -1.127 -17.335 1.00 22.17 385 HIS B N 1
ATOM 5995 C CA . HIS B 1 385 ? -37.522 -2.376 -17.834 1.00 23.29 385 HIS B CA 1
ATOM 5996 C C . HIS B 1 385 ? -38.148 -3.143 -16.646 1.00 22.44 385 HIS B C 1
ATOM 5997 O O . HIS B 1 385 ? -39.291 -3.576 -16.751 1.00 20.49 385 HIS B O 1
ATOM 6004 N N . LEU B 1 386 ? -37.421 -3.316 -15.545 1.00 21.29 386 LEU B N 1
ATOM 6005 C CA . LEU B 1 386 ? -37.930 -4.045 -14.354 1.00 21.12 386 LEU B CA 1
ATOM 6006 C C . LEU B 1 386 ? -39.103 -3.275 -13.725 1.00 21.02 386 LEU B C 1
ATOM 6007 O O . LEU B 1 386 ? -40.101 -3.921 -13.338 1.00 19.96 386 LEU B O 1
ATOM 6012 N N . VAL B 1 387 ? -38.987 -1.953 -13.599 1.00 20.31 387 VAL B N 1
ATOM 6013 C CA . VAL B 1 387 ? -40.036 -1.129 -12.932 1.00 21.69 387 VAL B CA 1
ATOM 6014 C C . VAL B 1 387 ? -41.298 -1.119 -13.804 1.00 21.55 387 VAL B C 1
ATOM 6015 O O . VAL B 1 387 ? -42.406 -1.305 -13.268 1.00 21.62 387 VAL B O 1
ATOM 6019 N N . GLN B 1 388 ? -41.132 -0.993 -15.113 1.00 26.22 388 GLN B N 1
ATOM 6020 C CA . GLN B 1 388 ? -42.257 -1.002 -16.080 1.00 28.71 388 GLN B CA 1
ATOM 6021 C C . GLN B 1 388 ? -42.932 -2.380 -16.073 1.00 25.63 388 GLN B C 1
ATOM 6022 O O . GLN B 1 388 ? -44.173 -2.425 -16.156 1.00 21.82 388 GLN B O 1
ATOM 6028 N N . ALA B 1 389 ? -42.149 -3.467 -16.034 1.00 22.20 389 ALA B N 1
ATOM 6029 C CA . ALA B 1 389 ? -42.666 -4.851 -15.949 1.00 22.27 389 ALA B CA 1
ATOM 6030 C C . ALA B 1 389 ? -43.555 -4.997 -14.721 1.00 22.40 389 ALA B C 1
ATOM 6031 O O . ALA B 1 389 ? -44.693 -5.474 -14.874 1.00 22.41 389 ALA B O 1
ATOM 6033 N N . LEU B 1 390 ? -43.036 -4.649 -13.544 1.00 22.45 390 LEU B N 1
ATOM 6034 C CA . LEU B 1 390 ? -43.776 -4.799 -12.256 1.00 21.40 390 LEU B CA 1
ATOM 6035 C C . LEU B 1 390 ? -45.011 -3.903 -12.277 1.00 21.46 390 LEU B C 1
ATOM 6036 O O . LEU B 1 390 ? -46.058 -4.347 -11.826 1.00 20.61 390 LEU B O 1
ATOM 6041 N N . SER B 1 391 ? -44.883 -2.701 -12.817 1.00 23.00 391 SER B N 1
ATOM 6042 C CA . SER B 1 391 ? -45.995 -1.726 -12.901 1.00 25.07 391 SER B CA 1
ATOM 6043 C C . SER B 1 391 ? -47.096 -2.316 -13.794 1.00 24.11 391 SER B C 1
ATOM 6044 O O . SER B 1 391 ? -48.272 -2.371 -13.366 1.00 24.65 391 SER B O 1
ATOM 6047 N N . GLU B 1 392 ? -46.731 -2.833 -14.970 1.00 26.06 392 GLU B N 1
ATOM 6048 C CA . GLU B 1 392 ? -47.706 -3.462 -15.901 1.00 26.46 392 GLU B CA 1
ATOM 6049 C C . GLU B 1 392 ? -48.311 -4.697 -15.222 1.00 29.20 392 GLU B C 1
ATOM 6050 O O . GLU B 1 392 ? -49.546 -4.910 -15.363 1.00 25.60 392 GLU B O 1
ATOM 6056 N N . ILE B 1 393 ? -47.505 -5.487 -14.496 1.00 23.37 393 ILE B N 1
ATOM 6057 C CA . ILE B 1 393 ? -48.050 -6.708 -13.832 1.00 25.72 393 ILE B CA 1
ATOM 6058 C C . ILE B 1 393 ? -49.042 -6.301 -12.735 1.00 26.62 393 ILE B C 1
ATOM 6059 O O . ILE B 1 393 ? -50.131 -6.869 -12.697 1.00 23.94 393 ILE B O 1
ATOM 6064 N N . TRP B 1 394 ? -48.678 -5.340 -11.888 1.00 25.98 394 TRP B N 1
ATOM 6065 C CA . TRP B 1 394 ? -49.543 -4.895 -10.775 1.00 28.20 394 TRP B CA 1
ATOM 6066 C C . TRP B 1 394 ? -50.848 -4.281 -11.322 1.00 27.25 394 TRP B C 1
ATOM 6067 O O . TRP B 1 394 ? -51.875 -4.520 -10.700 1.00 24.52 394 TRP B O 1
ATOM 6078 N N . THR B 1 395 ? -50.829 -3.596 -12.467 1.00 27.10 395 THR B N 1
ATOM 6079 C CA . THR B 1 395 ? -52.063 -3.023 -13.075 1.00 31.30 395 THR B CA 1
ATOM 6080 C C . THR B 1 395 ? -53.004 -4.180 -13.452 1.00 33.96 395 THR B C 1
ATOM 6081 O O . THR B 1 395 ? -54.208 -4.076 -13.157 1.00 30.32 395 THR B O 1
ATOM 6085 N N . ARG B 1 396 ? -52.481 -5.260 -14.047 1.00 34.67 396 ARG B N 1
ATOM 6086 C CA . ARG B 1 396 ? -53.310 -6.445 -14.430 1.00 37.47 396 ARG B CA 1
ATOM 6087 C C . ARG B 1 396 ? -53.855 -7.130 -13.177 1.00 35.35 396 ARG B C 1
ATOM 6088 O O . ARG B 1 396 ? -55.052 -7.455 -13.178 1.00 33.75 396 ARG B O 1
ATOM 6096 N N . VAL B 1 397 ? -53.045 -7.309 -12.132 1.00 32.16 397 VAL B N 1
ATOM 6097 C CA . VAL B 1 397 ? -53.568 -7.814 -10.828 1.00 35.82 397 VAL B CA 1
ATOM 6098 C C . VAL B 1 397 ? -54.761 -6.931 -10.414 1.00 40.07 397 VAL B C 1
ATOM 6099 O O . VAL B 1 397 ? -55.824 -7.497 -10.049 1.00 37.46 397 VAL B O 1
ATOM 6103 N N . GLY B 1 398 ? -54.582 -5.602 -10.470 1.00 40.44 398 GLY B N 1
ATOM 6104 C CA . GLY B 1 398 ? -55.610 -4.591 -10.142 1.00 44.83 398 GLY B CA 1
ATOM 6105 C C . GLY B 1 398 ? -56.927 -4.824 -10.873 1.00 43.56 398 GLY B C 1
ATOM 6106 O O . GLY B 1 398 ? -57.961 -4.857 -10.199 1.00 46.84 398 GLY B O 1
ATOM 6107 N N . LEU B 1 399 ? -56.898 -4.959 -12.205 1.00 44.81 399 LEU B N 1
ATOM 6108 C CA . LEU B 1 399 ? -58.105 -5.089 -13.072 1.00 45.31 399 LEU B CA 1
ATOM 6109 C C . LEU B 1 399 ? -58.803 -6.440 -12.825 1.00 47.00 399 LEU B C 1
ATOM 6110 O O . LEU B 1 399 ? -58.159 -7.486 -12.612 1.00 48.66 399 LEU B O 1
ATOM 6115 N N . MET C 1 1 ? -47.744 -35.333 13.382 1.00 38.83 1 MET C N 1
ATOM 6116 C CA . MET C 1 1 ? -47.755 -36.605 14.140 1.00 36.38 1 MET C CA 1
ATOM 6117 C C . MET C 1 1 ? -49.151 -36.803 14.749 1.00 33.40 1 MET C C 1
ATOM 6118 O O . MET C 1 1 ? -49.765 -35.828 15.243 1.00 35.52 1 MET C O 1
ATOM 6123 N N . ASN C 1 2 ? -49.649 -38.034 14.678 1.00 30.55 2 ASN C N 1
ATOM 6124 C CA . ASN C 1 2 ? -50.803 -38.503 15.487 1.00 29.43 2 ASN C CA 1
ATOM 6125 C C . ASN C 1 2 ? -50.224 -39.017 16.810 1.00 26.36 2 ASN C C 1
ATOM 6126 O O . ASN C 1 2 ? -49.694 -40.150 16.808 1.00 23.57 2 ASN C O 1
ATOM 6131 N N . TYR C 1 3 ? -50.279 -38.199 17.867 1.00 27.86 3 TYR C N 1
ATOM 6132 C CA . TYR C 1 3 ? -49.576 -38.446 19.162 1.00 27.38 3 TYR C CA 1
ATOM 6133 C C . TYR C 1 3 ? -50.085 -39.764 19.775 1.00 28.97 3 TYR C C 1
ATOM 6134 O O . TYR C 1 3 ? -49.240 -40.627 20.096 1.00 26.78 3 TYR C O 1
ATOM 6143 N N . GLU C 1 4 ? -51.408 -39.906 19.938 1.00 28.56 4 GLU C N 1
ATOM 6144 C CA . GLU C 1 4 ? -52.083 -41.126 20.464 1.00 30.69 4 GLU C CA 1
ATOM 6145 C C . GLU C 1 4 ? -51.523 -42.374 19.780 1.00 30.06 4 GLU C C 1
ATOM 6146 O O . GLU C 1 4 ? -51.091 -43.332 20.482 1.00 26.66 4 GLU C O 1
ATOM 6152 N N . ALA C 1 5 ? -51.587 -42.398 18.448 1.00 27.27 5 ALA C N 1
ATOM 6153 C CA . ALA C 1 5 ? -51.136 -43.561 17.656 1.00 27.48 5 ALA C CA 1
ATOM 6154 C C . ALA C 1 5 ? -49.638 -43.770 17.880 1.00 25.93 5 ALA C C 1
ATOM 6155 O O . ALA C 1 5 ? -49.194 -44.954 17.940 1.00 26.57 5 ALA C O 1
ATOM 6157 N N . TYR C 1 6 ? -48.870 -42.682 17.922 1.00 25.52 6 TYR C N 1
ATOM 6158 C CA . TYR C 1 6 ? -47.394 -42.782 17.994 1.00 25.87 6 TYR C CA 1
ATOM 6159 C C . TYR C 1 6 ? -47.017 -43.440 19.323 1.00 25.68 6 TYR C C 1
ATOM 6160 O O . TYR C 1 6 ? -46.171 -44.342 19.347 1.00 25.34 6 TYR C O 1
ATOM 6169 N N . PHE C 1 7 ? -47.673 -43.046 20.412 1.00 25.15 7 PHE C N 1
ATOM 6170 C CA . PHE C 1 7 ? -47.394 -43.623 21.753 1.00 27.77 7 PHE C CA 1
ATOM 6171 C C . PHE C 1 7 ? -47.695 -45.128 21.715 1.00 28.19 7 PHE C C 1
ATOM 6172 O O . PHE C 1 7 ? -46.800 -45.914 22.152 1.00 26.17 7 PHE C O 1
ATOM 6180 N N . ARG C 1 8 ? -48.865 -45.503 21.184 1.00 28.16 8 ARG C N 1
ATOM 6181 C CA . ARG C 1 8 ? -49.312 -46.920 21.038 1.00 33.52 8 ARG C CA 1
ATOM 6182 C C . ARG C 1 8 ? -48.277 -47.704 20.225 1.00 30.76 8 ARG C C 1
ATOM 6183 O O . ARG C 1 8 ? -47.978 -48.838 20.590 1.00 30.78 8 ARG C O 1
ATOM 6191 N N . ARG C 1 9 ? -47.754 -47.125 19.150 1.00 30.28 9 ARG C N 1
ATOM 6192 C CA . ARG C 1 9 ? -46.781 -47.835 18.287 1.00 32.69 9 ARG C CA 1
ATOM 6193 C C . ARG C 1 9 ? -45.493 -48.145 19.078 1.00 29.91 9 ARG C C 1
ATOM 6194 O O . ARG C 1 9 ? -45.000 -49.295 18.985 1.00 28.14 9 ARG C O 1
ATOM 6202 N N . GLN C 1 10 ? -44.989 -47.188 19.871 1.00 28.91 10 GLN C N 1
ATOM 6203 C CA . GLN C 1 10 ? -43.805 -47.394 20.747 1.00 28.03 10 GLN C CA 1
ATOM 6204 C C . GLN C 1 10 ? -44.139 -48.500 21.776 1.00 26.44 10 GLN C C 1
ATOM 6205 O O . GLN C 1 10 ? -43.264 -49.359 22.014 1.00 25.00 10 GLN C O 1
ATOM 6211 N N . LEU C 1 11 ? -45.363 -48.528 22.321 1.00 23.44 11 LEU C N 1
ATOM 6212 C CA . LEU C 1 11 ? -45.809 -49.557 23.301 1.00 25.61 11 LEU C CA 1
ATOM 6213 C C . LEU C 1 11 ? -45.854 -50.933 22.618 1.00 27.48 11 LEU C C 1
ATOM 6214 O O . LEU C 1 11 ? -45.319 -51.904 23.209 1.00 26.18 11 LEU C O 1
ATOM 6219 N N . ASP C 1 12 ? -46.445 -51.019 21.418 1.00 28.48 12 ASP C N 1
ATOM 6220 C CA . ASP C 1 12 ? -46.390 -52.238 20.562 1.00 29.24 12 ASP C CA 1
ATOM 6221 C C . ASP C 1 12 ? -44.956 -52.774 20.455 1.00 27.04 12 ASP C C 1
ATOM 6222 O O . ASP C 1 12 ? -44.810 -53.972 20.587 1.00 27.98 12 ASP C O 1
ATOM 6227 N N . GLY C 1 13 ? -43.951 -51.928 20.214 1.00 26.39 13 GLY C N 1
ATOM 6228 C CA . GLY C 1 13 ? -42.529 -52.320 20.180 1.00 27.40 13 GLY C CA 1
ATOM 6229 C C . GLY C 1 13 ? -42.129 -53.068 21.447 1.00 27.39 13 GLY C C 1
ATOM 6230 O O . GLY C 1 13 ? -41.419 -54.081 21.345 1.00 26.93 13 GLY C O 1
ATOM 6231 N N . LEU C 1 14 ? -42.598 -52.630 22.619 1.00 27.33 14 LEU C N 1
ATOM 6232 C CA . LEU C 1 14 ? -42.210 -53.277 23.904 1.00 28.11 14 LEU C CA 1
ATOM 6233 C C . LEU C 1 14 ? -42.836 -54.674 23.977 1.00 27.53 14 LEU C C 1
ATOM 6234 O O . LEU C 1 14 ? -42.123 -55.598 24.413 1.00 24.96 14 LEU C O 1
ATOM 6239 N N . HIS C 1 15 ? -44.106 -54.816 23.588 1.00 27.55 15 HIS C N 1
ATOM 6240 C CA . HIS C 1 15 ? -44.783 -56.142 23.546 1.00 30.71 15 HIS C CA 1
ATOM 6241 C C . HIS C 1 15 ? -43.988 -57.098 22.642 1.00 33.32 15 HIS C C 1
ATOM 6242 O O . HIS C 1 15 ? -43.774 -58.251 23.062 1.00 32.83 15 HIS C O 1
ATOM 6249 N N . ARG C 1 16 ? -43.559 -56.625 21.461 1.00 34.11 16 ARG C N 1
ATOM 6250 C CA . ARG C 1 16 ? -42.830 -57.418 20.434 1.00 37.96 16 ARG C CA 1
ATOM 6251 C C . ARG C 1 16 ? -41.505 -57.907 21.045 1.00 37.33 16 ARG C C 1
ATOM 6252 O O . ARG C 1 16 ? -41.188 -59.083 20.839 1.00 35.26 16 ARG C O 1
ATOM 6260 N N . GLU C 1 17 ? -40.802 -57.072 21.821 1.00 32.13 17 GLU C N 1
ATOM 6261 C CA . GLU C 1 17 ? -39.499 -57.433 22.450 1.00 33.70 17 GLU C CA 1
ATOM 6262 C C . GLU C 1 17 ? -39.683 -58.367 23.653 1.00 30.79 17 GLU C C 1
ATOM 6263 O O . GLU C 1 17 ? -38.665 -58.919 24.118 1.00 34.95 17 GLU C O 1
ATOM 6269 N N . GLY C 1 18 ? -40.896 -58.459 24.207 1.00 29.17 18 GLY C N 1
ATOM 6270 C CA . GLY C 1 18 ? -41.188 -59.293 25.387 1.00 28.25 18 GLY C CA 1
ATOM 6271 C C . GLY C 1 18 ? -40.944 -58.579 26.715 1.00 25.90 18 GLY C C 1
ATOM 6272 O O . GLY C 1 18 ? -40.989 -59.267 27.766 1.00 28.05 18 GLY C O 1
ATOM 6273 N N . ARG C 1 19 ? -40.747 -57.258 26.708 1.00 25.80 19 ARG C N 1
ATOM 6274 C CA . ARG C 1 19 ? -40.315 -56.488 27.913 1.00 26.22 19 ARG C CA 1
ATOM 6275 C C . ARG C 1 19 ? -41.384 -55.496 28.364 1.00 23.99 19 ARG C C 1
ATOM 6276 O O . ARG C 1 19 ? -41.099 -54.765 29.332 1.00 26.71 19 ARG C O 1
ATOM 6284 N N . TYR C 1 20 ? -42.575 -55.491 27.765 1.00 23.32 20 TYR C N 1
ATOM 6285 C CA . TYR C 1 20 ? -43.704 -54.676 28.277 1.00 22.82 20 TYR C CA 1
ATOM 6286 C C . TYR C 1 20 ? -44.029 -55.147 29.704 1.00 24.33 20 TYR C C 1
ATOM 6287 O O . TYR C 1 20 ? -44.230 -56.348 29.875 1.00 26.25 20 TYR C O 1
ATOM 6296 N N . ARG C 1 21 ? -44.044 -54.253 30.701 1.00 22.77 21 ARG C N 1
ATOM 6297 C CA . ARG C 1 21 ? -44.153 -54.645 32.138 1.00 23.73 21 ARG C CA 1
ATOM 6298 C C . ARG C 1 21 ? -45.607 -54.608 32.616 1.00 24.20 21 ARG C C 1
ATOM 6299 O O . ARG C 1 21 ? -46.357 -53.635 32.322 1.00 21.14 21 ARG C O 1
ATOM 6307 N N . VAL C 1 22 ? -45.996 -55.669 33.321 1.00 25.74 22 VAL C N 1
ATOM 6308 C CA . VAL C 1 22 ? -47.313 -55.754 33.999 1.00 27.53 22 VAL C CA 1
ATOM 6309 C C . VAL C 1 22 ? -47.009 -55.718 35.488 1.00 26.85 22 VAL C C 1
ATOM 6310 O O . VAL C 1 22 ? -46.233 -56.578 35.975 1.00 28.38 22 VAL C O 1
ATOM 6314 N N . PHE C 1 23 ? -47.576 -54.715 36.159 1.00 24.39 23 PHE C N 1
ATOM 6315 C CA . PHE C 1 23 ? -47.371 -54.484 37.606 1.00 24.96 23 PHE C CA 1
ATOM 6316 C C . PHE C 1 23 ? -48.300 -55.436 38.341 1.00 24.85 23 PHE C C 1
ATOM 6317 O O . PHE C 1 23 ? -49.408 -55.677 37.849 1.00 24.60 23 PHE C O 1
ATOM 6325 N N . ALA C 1 24 ? -47.833 -55.961 39.472 1.00 25.77 24 ALA C N 1
ATOM 6326 C CA . ALA C 1 24 ? -48.660 -56.762 40.409 1.00 25.84 24 ALA C CA 1
ATOM 6327 C C . ALA C 1 24 ? -49.249 -55.817 41.465 1.00 23.58 24 ALA C C 1
ATOM 6328 O O . ALA C 1 24 ? -48.480 -55.155 42.172 1.00 24.69 24 ALA C O 1
ATOM 6330 N N . ASP C 1 25 ? -50.572 -55.725 41.528 1.00 23.78 25 ASP C N 1
ATOM 6331 C CA . ASP C 1 25 ? -51.316 -54.988 42.576 1.00 23.64 25 ASP C CA 1
ATOM 6332 C C . ASP C 1 25 ? -51.288 -55.783 43.886 1.00 23.94 25 ASP C C 1
ATOM 6333 O O . ASP C 1 25 ? -52.076 -56.750 44.045 1.00 23.61 25 ASP C O 1
ATOM 6338 N N . LEU C 1 26 ? -50.414 -55.390 44.813 1.00 22.84 26 LEU C N 1
ATOM 6339 C CA . LEU C 1 26 ? -50.173 -56.093 46.094 1.00 22.77 26 LEU C CA 1
ATOM 6340 C C . LEU C 1 26 ? -50.701 -55.264 47.268 1.00 24.78 26 LEU C C 1
ATOM 6341 O O . LEU C 1 26 ? -50.707 -54.008 47.185 1.00 24.75 26 LEU C O 1
ATOM 6346 N N . GLU C 1 27 ? -51.052 -55.936 48.363 1.00 23.74 27 GLU C N 1
ATOM 6347 C CA . GLU C 1 27 ? -51.139 -55.304 49.705 1.00 23.61 27 GLU C CA 1
ATOM 6348 C C . GLU C 1 27 ? -50.244 -56.105 50.652 1.00 21.94 27 GLU C C 1
ATOM 6349 O O . GLU C 1 27 ? -50.653 -57.206 51.063 1.00 23.39 27 GLU C O 1
ATOM 6355 N N . ARG C 1 28 ? -49.037 -55.639 50.958 1.00 20.56 28 ARG C N 1
ATOM 6356 C CA . ARG C 1 28 ? -48.182 -56.326 51.963 1.00 20.90 28 ARG C CA 1
ATOM 6357 C C . ARG C 1 28 ? -48.921 -56.354 53.315 1.00 23.39 28 ARG C C 1
ATOM 6358 O O . ARG C 1 28 ? -49.617 -55.375 53.651 1.00 25.76 28 ARG C O 1
ATOM 6366 N N . HIS C 1 29 ? -48.884 -57.475 54.034 1.00 23.60 29 HIS C N 1
ATOM 6367 C CA . HIS C 1 29 ? -49.560 -57.633 55.352 1.00 24.44 29 HIS C CA 1
ATOM 6368 C C . HIS C 1 29 ? -48.616 -57.190 56.480 1.00 23.68 29 HIS C C 1
ATOM 6369 O O . HIS C 1 29 ? -47.806 -57.985 56.890 1.00 22.25 29 HIS C O 1
ATOM 6376 N N . ALA C 1 30 ? -48.679 -55.927 56.890 1.00 24.87 30 ALA C N 1
ATOM 6377 C CA . ALA C 1 30 ? -47.882 -55.356 57.992 1.00 24.56 30 ALA C CA 1
ATOM 6378 C C . ALA C 1 30 ? -48.149 -56.209 59.228 1.00 23.77 30 ALA C C 1
ATOM 6379 O O . ALA C 1 30 ? -49.320 -56.444 59.527 1.00 21.27 30 ALA C O 1
ATOM 6381 N N . GLY C 1 31 ? -47.095 -56.651 59.908 1.00 26.43 31 GLY C N 1
ATOM 6382 C CA . GLY C 1 31 ? -47.198 -57.611 61.030 1.00 25.96 31 GLY C CA 1
ATOM 6383 C C . GLY C 1 31 ? -46.961 -59.038 60.572 1.00 25.86 31 GLY C C 1
ATOM 6384 O O . GLY C 1 31 ? -46.615 -59.897 61.454 1.00 26.76 31 GLY C O 1
ATOM 6385 N N . SER C 1 32 ? -47.129 -59.305 59.260 1.00 23.12 32 SER C N 1
ATOM 6386 C CA . SER C 1 32 ? -47.047 -60.670 58.683 1.00 24.55 32 SER C CA 1
ATOM 6387 C C . SER C 1 32 ? -46.171 -60.709 57.426 1.00 23.08 32 SER C C 1
ATOM 6388 O O . SER C 1 32 ? -46.392 -61.604 56.608 1.00 22.51 32 SER C O 1
ATOM 6391 N N . PHE C 1 33 ? -45.210 -59.792 57.255 1.00 25.51 33 PHE C N 1
ATOM 6392 C CA . PHE C 1 33 ? -44.186 -59.893 56.175 1.00 24.91 33 PHE C CA 1
ATOM 6393 C C . PHE C 1 33 ? -43.600 -61.306 56.297 1.00 25.69 33 PHE C C 1
ATOM 6394 O O . PHE C 1 33 ? -43.393 -61.780 57.414 1.00 25.36 33 PHE C O 1
ATOM 6402 N N . PRO C 1 34 ? -43.298 -62.044 55.201 1.00 25.53 34 PRO C N 1
ATOM 6403 C CA . PRO C 1 34 ? -43.379 -61.548 53.821 1.00 23.49 34 PRO C CA 1
ATOM 6404 C C . PRO C 1 34 ? -44.688 -61.798 53.049 1.00 24.82 34 PRO C C 1
ATOM 6405 O O . PRO C 1 34 ? -44.689 -61.714 51.813 1.00 24.35 34 PRO C O 1
ATOM 6409 N N . ARG C 1 35 ? -45.812 -62.003 53.732 1.00 25.18 35 ARG C N 1
ATOM 6410 C CA A ARG C 1 35 ? -47.068 -62.296 53.006 0.50 25.61 35 ARG C CA 1
ATOM 6411 C CA B ARG C 1 35 ? -47.099 -62.290 53.045 0.50 25.14 35 ARG C CA 1
ATOM 6412 C C . ARG C 1 35 ? -47.672 -60.986 52.485 1.00 25.69 35 ARG C C 1
ATOM 6413 O O . ARG C 1 35 ? -47.488 -59.936 53.133 1.00 22.93 35 ARG C O 1
ATOM 6428 N N . ALA C 1 36 ? -48.360 -61.081 51.347 1.00 23.26 36 ALA C N 1
ATOM 6429 C CA . ALA C 1 36 ? -49.103 -59.978 50.712 1.00 23.41 36 ALA C CA 1
ATOM 6430 C C . ALA C 1 36 ? -50.387 -60.531 50.087 1.00 23.45 36 ALA C C 1
ATOM 6431 O O . ALA C 1 36 ? -50.426 -61.711 49.759 1.00 25.66 36 ALA C O 1
ATOM 6433 N N . THR C 1 37 ? -51.408 -59.693 49.954 1.00 24.49 37 THR C N 1
ATOM 6434 C CA . THR C 1 37 ? -52.585 -59.947 49.093 1.00 24.90 37 THR C CA 1
ATOM 6435 C C . THR C 1 37 ? -52.201 -59.510 47.686 1.00 24.68 37 THR C C 1
ATOM 6436 O O . THR C 1 37 ? -51.592 -58.430 47.571 1.00 26.09 37 THR C O 1
ATOM 6440 N N . HIS C 1 38 ? -52.499 -60.337 46.685 1.00 23.50 38 HIS C N 1
ATOM 6441 C CA . HIS C 1 38 ? -52.320 -60.053 45.237 1.00 25.13 38 HIS C CA 1
ATOM 6442 C C . HIS C 1 38 ? -53.698 -59.978 44.576 1.00 26.59 38 HIS C C 1
ATOM 6443 O O . HIS C 1 38 ? -54.402 -61.025 44.561 1.00 25.75 38 HIS C O 1
ATOM 6450 N N . HIS C 1 39 ? -54.102 -58.784 44.141 1.00 27.32 39 HIS C N 1
ATOM 6451 C CA . HIS C 1 39 ? -55.388 -58.520 43.442 1.00 31.78 39 HIS C CA 1
ATOM 6452 C C . HIS C 1 39 ? -55.206 -58.839 41.965 1.00 35.73 39 HIS C C 1
ATOM 6453 O O . HIS C 1 39 ? -54.313 -58.225 41.334 1.00 37.67 39 HIS C O 1
ATOM 6460 N N . ARG C 1 40 ? -55.972 -59.809 41.473 1.00 40.34 40 ARG C N 1
ATOM 6461 C CA . ARG C 1 40 ? -56.069 -60.163 40.040 1.00 47.57 40 ARG C CA 1
ATOM 6462 C C . ARG C 1 40 ? -57.513 -59.935 39.612 1.00 49.35 40 ARG C C 1
ATOM 6463 O O . ARG C 1 40 ? -58.389 -59.762 40.458 1.00 44.24 40 ARG C O 1
ATOM 6471 N N . PRO C 1 41 ? -57.795 -59.878 38.291 1.00 57.13 41 PRO C N 1
ATOM 6472 C CA . PRO C 1 41 ? -59.177 -59.762 37.814 1.00 57.88 41 PRO C CA 1
ATOM 6473 C C . PRO C 1 41 ? -60.063 -60.931 38.290 1.00 57.44 41 PRO C C 1
ATOM 6474 O O . PRO C 1 41 ? -61.253 -60.711 38.469 1.00 55.24 41 PRO C O 1
ATOM 6478 N N . GLU C 1 42 ? -59.452 -62.109 38.501 1.00 62.46 42 GLU C N 1
ATOM 6479 C CA . GLU C 1 42 ? -60.071 -63.398 38.912 1.00 64.06 42 GLU C CA 1
ATOM 6480 C C . GLU C 1 42 ? -60.377 -63.453 40.426 1.00 64.13 42 GLU C C 1
ATOM 6481 O O . GLU C 1 42 ? -60.972 -64.469 40.859 1.00 63.54 42 GLU C O 1
ATOM 6483 N N . GLY C 1 43 ? -59.981 -62.429 41.200 1.00 59.32 43 GLY C N 1
ATOM 6484 C CA . GLY C 1 43 ? -60.128 -62.341 42.671 1.00 57.65 43 GLY C CA 1
ATOM 6485 C C . GLY C 1 43 ? -58.784 -62.198 43.398 1.00 56.55 43 GLY C C 1
ATOM 6486 O O . GLY C 1 43 ? -57.712 -62.182 42.730 1.00 56.37 43 GLY C O 1
ATOM 6487 N N . ALA C 1 44 ? -58.819 -62.105 44.730 1.00 45.50 44 ALA C N 1
ATOM 6488 C CA . ALA C 1 44 ? -57.625 -61.911 45.585 1.00 43.40 44 ALA C CA 1
ATOM 6489 C C . ALA C 1 44 ? -57.091 -63.277 46.029 1.00 45.38 44 ALA C C 1
ATOM 6490 O O . ALA C 1 44 ? -57.909 -64.196 46.260 1.00 42.21 44 ALA C O 1
ATOM 6492 N N . GLY C 1 45 ? -55.764 -63.390 46.129 1.00 39.17 45 GLY C N 1
ATOM 6493 C CA . GLY C 1 45 ? -55.022 -64.598 46.553 1.00 43.71 45 GLY C CA 1
ATOM 6494 C C . GLY C 1 45 ? -53.780 -64.161 47.337 1.00 36.24 45 GLY C C 1
ATOM 6495 O O . GLY C 1 45 ? -53.227 -63.093 47.054 1.00 34.10 45 GLY C O 1
ATOM 6496 N N . ASP C 1 46 ? -53.371 -64.942 48.316 1.00 31.70 46 ASP C N 1
ATOM 6497 C CA . ASP C 1 46 ? -52.218 -64.584 49.174 1.00 33.28 46 ASP C CA 1
ATOM 6498 C C . ASP C 1 46 ? -50.953 -65.062 48.462 1.00 27.27 46 ASP C C 1
ATOM 6499 O O . ASP C 1 46 ? -51.023 -66.121 47.814 1.00 23.09 46 ASP C O 1
ATOM 6504 N N . VAL C 1 47 ? -49.872 -64.270 48.525 1.00 24.49 47 VAL C N 1
ATOM 6505 C CA . VAL C 1 47 ? -48.531 -64.633 47.970 1.00 24.08 47 VAL C CA 1
ATOM 6506 C C . VAL C 1 47 ? -47.440 -64.354 48.999 1.00 22.88 47 VAL C C 1
ATOM 6507 O O . VAL C 1 47 ? -47.655 -63.520 49.890 1.00 24.10 47 VAL C O 1
ATOM 6511 N N . THR C 1 48 ? -46.292 -65.010 48.839 1.00 21.97 48 THR C N 1
ATOM 6512 C CA . THR C 1 48 ? -45.030 -64.705 49.569 1.00 21.08 48 THR C CA 1
ATOM 6513 C C . THR C 1 48 ? -44.203 -63.773 48.674 1.00 20.25 48 THR C C 1
ATOM 6514 O O . THR C 1 48 ? -43.792 -64.216 47.570 1.00 21.58 48 THR C O 1
ATOM 6518 N N . VAL C 1 49 ? -43.981 -62.530 49.107 1.00 19.58 49 VAL C N 1
ATOM 6519 C CA . VAL C 1 49 ? -43.137 -61.548 48.370 1.00 19.98 49 VAL C CA 1
ATOM 6520 C C . VAL C 1 49 ? -41.667 -61.966 48.530 1.00 20.72 49 VAL C C 1
ATOM 6521 O O . VAL C 1 49 ? -41.255 -62.236 49.656 1.00 19.03 49 VAL C O 1
ATOM 6525 N N . TRP C 1 50 ? -40.919 -62.067 47.427 1.00 19.85 50 TRP C N 1
ATOM 6526 C CA . TRP C 1 50 ? -39.508 -62.529 47.445 1.00 21.02 50 TRP C CA 1
ATOM 6527 C C . TRP C 1 50 ? -38.581 -61.565 46.683 1.00 21.38 50 TRP C C 1
ATOM 6528 O O . TRP C 1 50 ? -37.401 -61.922 46.456 1.00 21.37 50 TRP C O 1
ATOM 6539 N N . CYS C 1 51 ? -39.044 -60.360 46.344 1.00 20.49 51 CYS C N 1
ATOM 6540 C CA . CYS C 1 51 ? -38.237 -59.390 45.559 1.00 20.93 51 CYS C CA 1
ATOM 6541 C C . CYS C 1 51 ? -38.361 -57.966 46.111 1.00 19.88 51 CYS C C 1
ATOM 6542 O O . CYS C 1 51 ? -37.977 -57.051 45.392 1.00 21.20 51 CYS C O 1
ATOM 6545 N N . SER C 1 52 ? -38.853 -57.780 47.324 1.00 19.85 52 SER C N 1
ATOM 6546 C CA . SER C 1 52 ? -38.997 -56.442 47.961 1.00 19.44 52 SER C CA 1
ATOM 6547 C C . SER C 1 52 ? -37.610 -55.931 48.393 1.00 21.03 52 SER C C 1
ATOM 6548 O O . SER C 1 52 ? -36.789 -56.759 48.877 1.00 20.99 52 SER C O 1
ATOM 6551 N N . ASN C 1 53 ? -37.377 -54.614 48.276 1.00 19.08 53 ASN C N 1
ATOM 6552 C CA . ASN C 1 53 ? -36.115 -53.967 48.703 1.00 21.99 53 ASN C CA 1
ATOM 6553 C C . ASN C 1 53 ? -36.280 -53.421 50.129 1.00 20.22 53 ASN C C 1
ATOM 6554 O O . ASN C 1 53 ? -35.357 -52.738 50.578 1.00 19.47 53 ASN C O 1
ATOM 6559 N N . ASP C 1 54 ? -37.398 -53.726 50.809 1.00 20.20 54 ASP C N 1
ATOM 6560 C CA . ASP C 1 54 ? -37.595 -53.521 52.272 1.00 21.75 54 ASP C CA 1
ATOM 6561 C C . ASP C 1 54 ? -36.823 -54.634 52.977 1.00 22.08 54 ASP C C 1
ATOM 6562 O O . ASP C 1 54 ? -37.436 -55.527 53.586 1.00 20.05 54 ASP C O 1
ATOM 6567 N N . TYR C 1 55 ? -35.495 -54.603 52.842 1.00 22.22 55 TYR C N 1
ATOM 6568 C CA . TYR C 1 55 ? -34.609 -55.768 53.069 1.00 21.54 55 TYR C CA 1
ATOM 6569 C C . TYR C 1 55 ? -34.750 -56.344 54.476 1.00 20.32 55 TYR C C 1
ATOM 6570 O O . TYR C 1 55 ? -34.597 -57.540 54.601 1.00 22.16 55 TYR C O 1
ATOM 6579 N N . LEU C 1 56 ? -34.954 -55.539 55.514 1.00 19.87 56 LEU C N 1
ATOM 6580 C CA . LEU C 1 56 ? -34.995 -56.058 56.906 1.00 20.58 56 LEU C CA 1
ATOM 6581 C C . LEU C 1 56 ? -36.433 -56.062 57.446 1.00 21.64 56 LEU C C 1
ATOM 6582 O O . LEU C 1 56 ? -36.609 -56.361 58.639 1.00 22.06 56 LEU C O 1
ATOM 6587 N N . GLY C 1 57 ? -37.427 -55.758 56.609 1.00 21.12 57 GLY C N 1
ATOM 6588 C CA . GLY C 1 57 ? -38.840 -55.611 57.031 1.00 20.12 57 GLY C CA 1
ATOM 6589 C C . GLY C 1 57 ? -39.060 -54.417 57.970 1.00 19.56 57 GLY C C 1
ATOM 6590 O O . GLY C 1 57 ? -40.019 -54.431 58.771 1.00 20.07 57 GLY C O 1
ATOM 6591 N N . MET C 1 58 ? -38.254 -53.362 57.869 1.00 19.75 58 MET C N 1
ATOM 6592 C CA . MET C 1 58 ? -38.448 -52.167 58.711 1.00 19.74 58 MET C CA 1
ATOM 6593 C C . MET C 1 58 ? -39.787 -51.505 58.329 1.00 19.67 58 MET C C 1
ATOM 6594 O O . MET C 1 58 ? -40.355 -50.806 59.183 1.00 19.26 58 MET C O 1
ATOM 6599 N N . GLY C 1 59 ? -40.308 -51.762 57.138 1.00 18.04 59 GLY C N 1
ATOM 6600 C CA . GLY C 1 59 ? -41.652 -51.322 56.723 1.00 20.98 59 GLY C CA 1
ATOM 6601 C C . GLY C 1 59 ? -42.711 -51.701 57.746 1.00 20.81 59 GLY C C 1
ATOM 6602 O O . GLY C 1 59 ? -43.776 -51.051 57.770 1.00 21.13 59 GLY C O 1
ATOM 6603 N N . GLN C 1 60 ? -42.493 -52.780 58.504 1.00 21.11 60 GLN C N 1
ATOM 6604 C CA . GLN C 1 60 ? -43.466 -53.227 59.538 1.00 22.26 60 GLN C CA 1
ATOM 6605 C C . GLN C 1 60 ? -42.872 -53.064 60.944 1.00 21.22 60 GLN C C 1
ATOM 6606 O O . GLN C 1 60 ? -43.507 -53.571 61.901 1.00 22.55 60 GLN C O 1
ATOM 6612 N N . HIS C 1 61 ? -41.740 -52.381 61.127 1.00 19.68 61 HIS C N 1
ATOM 6613 C CA . HIS C 1 61 ? -41.142 -52.308 62.491 1.00 19.85 61 HIS C CA 1
ATOM 6614 C C . HIS C 1 61 ? -42.048 -51.449 63.379 1.00 21.03 61 HIS C C 1
ATOM 6615 O O . HIS C 1 61 ? -42.449 -50.350 62.970 1.00 22.17 61 HIS C O 1
ATOM 6622 N N . PRO C 1 62 ? -42.438 -51.922 64.592 1.00 21.19 62 PRO C N 1
ATOM 6623 C CA . PRO C 1 62 ? -43.347 -51.163 65.458 1.00 21.84 62 PRO C CA 1
ATOM 6624 C C . PRO C 1 62 ? -42.877 -49.752 65.874 1.00 23.10 62 PRO C C 1
ATOM 6625 O O . PRO C 1 62 ? -43.731 -48.889 66.026 1.00 23.32 62 PRO C O 1
ATOM 6629 N N . ALA C 1 63 ? -41.571 -49.517 66.049 1.00 21.12 63 ALA C N 1
ATOM 6630 C CA . ALA C 1 63 ? -41.008 -48.184 66.380 1.00 20.81 63 ALA C CA 1
ATOM 6631 C C . ALA C 1 63 ? -41.239 -47.217 65.211 1.00 21.99 63 ALA C C 1
ATOM 6632 O O . ALA C 1 63 ? -41.501 -46.035 65.462 1.00 22.40 63 ALA C O 1
ATOM 6634 N N . VAL C 1 64 ? -41.084 -47.707 63.978 1.00 19.66 64 VAL C N 1
ATOM 6635 C CA . VAL C 1 64 ? -41.258 -46.908 62.740 1.00 20.39 64 VAL C CA 1
ATOM 6636 C C . VAL C 1 64 ? -42.741 -46.535 62.645 1.00 20.25 64 VAL C C 1
ATOM 6637 O O . VAL C 1 64 ? -43.043 -45.345 62.508 1.00 19.24 64 VAL C O 1
ATOM 6641 N N . LEU C 1 65 ? -43.635 -47.500 62.827 1.00 21.18 65 LEU C N 1
ATOM 6642 C CA . LEU C 1 65 ? -45.096 -47.244 62.682 1.00 21.02 65 LEU C CA 1
ATOM 6643 C C . LEU C 1 65 ? -45.612 -46.379 63.843 1.00 20.13 65 LEU C C 1
ATOM 6644 O O . LEU C 1 65 ? -46.432 -45.483 63.576 1.00 19.34 65 LEU C O 1
ATOM 6649 N N . THR C 1 66 ? -45.089 -46.535 65.058 1.00 20.35 66 THR C N 1
ATOM 6650 C CA . THR C 1 66 ? -45.439 -45.635 66.201 1.00 21.90 66 THR C CA 1
ATOM 6651 C C . THR C 1 66 ? -45.062 -44.182 65.862 1.00 22.34 66 THR C C 1
ATOM 6652 O O . THR C 1 66 ? -45.858 -43.268 66.099 1.00 19.26 66 THR C O 1
ATOM 6656 N N . ALA C 1 67 ? -43.850 -43.967 65.367 1.00 21.32 67 ALA C N 1
ATOM 6657 C CA . ALA C 1 67 ? -43.358 -42.621 65.026 1.00 22.42 67 ALA C CA 1
ATOM 6658 C C . ALA C 1 67 ? -44.246 -42.023 63.934 1.00 21.27 67 ALA C C 1
ATOM 6659 O O . ALA C 1 67 ? -44.575 -40.836 64.016 1.00 21.63 67 ALA C O 1
ATOM 6661 N N . MET C 1 68 ? -44.641 -42.827 62.949 1.00 20.39 68 MET C N 1
ATOM 6662 C CA . MET C 1 68 ? -45.401 -42.295 61.802 1.00 20.50 68 MET C CA 1
ATOM 6663 C C . MET C 1 68 ? -46.795 -41.897 62.293 1.00 21.13 68 MET C C 1
ATOM 6664 O O . MET C 1 68 ? -47.188 -40.775 61.962 1.00 21.94 68 MET C O 1
ATOM 6669 N N . HIS C 1 69 ? -47.482 -42.726 63.078 1.00 20.30 69 HIS C N 1
ATOM 6670 C CA . HIS C 1 69 ? -48.840 -42.402 63.608 1.00 24.01 69 HIS C CA 1
ATOM 6671 C C . HIS C 1 69 ? -48.777 -41.165 64.506 1.00 22.35 69 HIS C C 1
ATOM 6672 O O . HIS C 1 69 ? -49.708 -40.393 64.460 1.00 25.41 69 HIS C O 1
ATOM 6679 N N . GLU C 1 70 ? -47.741 -41.038 65.335 1.00 25.16 70 GLU C N 1
ATOM 6680 C CA . GLU C 1 70 ? -47.529 -39.859 66.230 1.00 27.29 70 GLU C CA 1
ATOM 6681 C C . GLU C 1 70 ? -47.392 -38.584 65.383 1.00 26.25 70 GLU C C 1
ATOM 6682 O O . GLU C 1 70 ? -48.018 -37.559 65.722 1.00 23.71 70 GLU C O 1
ATOM 6688 N N . ALA C 1 71 ? -46.559 -38.625 64.344 1.00 23.72 71 ALA C N 1
ATOM 6689 C CA . ALA C 1 71 ? -46.249 -37.434 63.517 1.00 23.01 71 ALA C CA 1
ATOM 6690 C C . ALA C 1 71 ? -47.503 -37.020 62.724 1.00 21.70 71 ALA C C 1
ATOM 6691 O O . ALA C 1 71 ? -47.743 -35.837 62.625 1.00 20.69 71 ALA C O 1
ATOM 6693 N N . LEU C 1 72 ? -48.278 -37.964 62.189 1.00 22.75 72 LEU C N 1
ATOM 6694 C CA . LEU C 1 72 ? -49.573 -37.704 61.513 1.00 24.11 72 LEU C CA 1
ATOM 6695 C C . LEU C 1 72 ? -50.469 -36.853 62.415 1.00 25.97 72 LEU C C 1
ATOM 6696 O O . LEU C 1 72 ? -51.025 -35.843 61.915 1.00 26.17 72 LEU C O 1
ATOM 6701 N N . ASP C 1 73 ? -50.696 -37.328 63.647 1.00 25.87 73 ASP C N 1
ATOM 6702 C CA . ASP C 1 73 ? -51.669 -36.739 64.605 1.00 27.10 73 ASP C CA 1
ATOM 6703 C C . ASP C 1 73 ? -51.152 -35.399 65.123 1.00 29.14 73 ASP C C 1
ATOM 6704 O O . ASP C 1 73 ? -51.965 -34.496 65.272 1.00 26.07 73 ASP C O 1
ATOM 6709 N N . SER C 1 74 ? -49.841 -35.256 65.280 1.00 25.97 74 SER C N 1
ATOM 6710 C CA . SER C 1 74 ? -49.193 -33.987 65.680 1.00 28.30 74 SER C CA 1
ATOM 6711 C C . SER C 1 74 ? -49.182 -32.946 64.542 1.00 26.23 74 SER C C 1
ATOM 6712 O O . SER C 1 74 ? -49.712 -31.822 64.745 1.00 22.87 74 SER C O 1
ATOM 6715 N N . CYS C 1 75 ? -48.568 -33.276 63.401 1.00 26.44 75 CYS C N 1
ATOM 6716 C CA . CYS C 1 75 ? -48.147 -32.308 62.343 1.00 27.83 75 CYS C CA 1
ATOM 6717 C C . CYS C 1 75 ? -49.047 -32.382 61.100 1.00 27.12 75 CYS C C 1
ATOM 6718 O O . CYS C 1 75 ? -48.887 -31.513 60.216 1.00 29.00 75 CYS C O 1
ATOM 6721 N N . GLY C 1 76 ? -49.918 -33.397 60.996 1.00 24.67 76 GLY C N 1
ATOM 6722 C CA . GLY C 1 76 ? -50.833 -33.570 59.857 1.00 24.51 76 GLY C CA 1
ATOM 6723 C C . GLY C 1 76 ? -50.201 -34.383 58.734 1.00 23.85 76 GLY C C 1
ATOM 6724 O O . GLY C 1 76 ? -49.137 -34.991 58.944 1.00 21.14 76 GLY C O 1
ATOM 6725 N N . ALA C 1 77 ? -50.842 -34.381 57.572 1.00 22.87 77 ALA C N 1
ATOM 6726 C CA . ALA C 1 77 ? -50.613 -35.349 56.481 1.00 22.68 77 ALA C CA 1
ATOM 6727 C C . ALA C 1 77 ? -49.337 -35.031 55.688 1.00 22.67 77 ALA C C 1
ATOM 6728 O O . ALA C 1 77 ? -48.686 -35.979 55.229 1.00 24.20 77 ALA C O 1
ATOM 6730 N N . GLY C 1 78 ? -49.051 -33.752 55.449 1.00 24.70 78 GLY C N 1
ATOM 6731 C CA . GLY C 1 78 ? -47.926 -33.285 54.608 1.00 23.69 78 GLY C CA 1
ATOM 6732 C C . GLY C 1 78 ? -47.198 -32.109 55.239 1.00 23.96 78 GLY C C 1
ATOM 6733 O O . GLY C 1 78 ? -47.640 -31.628 56.311 1.00 21.03 78 GLY C O 1
ATOM 6734 N N . ALA C 1 79 ? -46.118 -31.651 54.588 1.00 25.00 79 ALA C N 1
ATOM 6735 C CA . ALA C 1 79 ? -45.275 -30.516 55.026 1.00 25.61 79 ALA C CA 1
ATOM 6736 C C . ALA C 1 79 ? -46.005 -29.186 54.781 1.00 25.57 79 ALA C C 1
ATOM 6737 O O . ALA C 1 79 ? -45.794 -28.254 55.578 1.00 26.87 79 ALA C O 1
ATOM 6739 N N . GLY C 1 80 ? -46.799 -29.096 53.709 1.00 23.47 80 GLY C N 1
ATOM 6740 C CA . GLY C 1 80 ? -47.586 -27.897 53.373 1.00 24.34 80 GLY C CA 1
ATOM 6741 C C . GLY C 1 80 ? -46.711 -26.795 52.792 1.00 25.60 80 GLY C C 1
ATOM 6742 O O . GLY C 1 80 ? -47.160 -25.636 52.744 1.00 27.54 80 GLY C O 1
ATOM 6743 N N . GLY C 1 81 ? -45.499 -27.140 52.356 1.00 24.27 81 GLY C N 1
ATOM 6744 C CA . GLY C 1 81 ? -44.597 -26.197 51.692 1.00 24.04 81 GLY C CA 1
ATOM 6745 C C . GLY C 1 81 ? -43.273 -26.844 51.344 1.00 23.53 81 GLY C C 1
ATOM 6746 O O . GLY C 1 81 ? -43.050 -28.050 51.677 1.00 20.55 81 GLY C O 1
ATOM 6747 N N . THR C 1 82 ? -42.409 -26.062 50.716 1.00 20.59 82 THR C N 1
ATOM 6748 C CA . THR C 1 82 ? -41.015 -26.468 50.417 1.00 20.19 82 THR C CA 1
ATOM 6749 C C . THR C 1 82 ? -40.218 -26.282 51.695 1.00 18.54 82 THR C C 1
ATOM 6750 O O . THR C 1 82 ? -40.700 -25.616 52.599 1.00 18.79 82 THR C O 1
ATOM 6754 N N . ARG C 1 83 ? -38.989 -26.772 51.737 1.00 18.39 83 ARG C N 1
ATOM 6755 C CA . ARG C 1 83 ? -38.129 -26.525 52.916 1.00 19.01 83 ARG C CA 1
ATOM 6756 C C . ARG C 1 83 ? -37.982 -25.008 53.135 1.00 19.46 83 ARG C C 1
ATOM 6757 O O . ARG C 1 83 ? -37.943 -24.570 54.302 1.00 18.77 83 ARG C O 1
ATOM 6765 N N . ASN C 1 84 ? -37.876 -24.235 52.060 1.00 21.53 84 ASN C N 1
ATOM 6766 C CA . ASN C 1 84 ? -37.620 -22.769 52.093 1.00 22.26 84 ASN C CA 1
ATOM 6767 C C . ASN C 1 84 ? -38.882 -22.013 52.539 1.00 23.93 84 ASN C C 1
ATOM 6768 O O . ASN C 1 84 ? -38.747 -20.990 53.210 1.00 27.66 84 ASN C O 1
ATOM 6773 N N . ILE C 1 85 ? -40.065 -22.505 52.210 1.00 22.61 85 ILE C N 1
ATOM 6774 C CA . ILE C 1 85 ? -41.332 -21.743 52.391 1.00 23.48 85 ILE C CA 1
ATOM 6775 C C . ILE C 1 85 ? -42.342 -22.636 53.129 1.00 22.33 85 ILE C C 1
ATOM 6776 O O . ILE C 1 85 ? -43.047 -23.417 52.457 1.00 21.01 85 ILE C O 1
ATOM 6781 N N . ALA C 1 86 ? -42.347 -22.540 54.470 1.00 21.59 86 ALA C N 1
ATOM 6782 C CA . ALA C 1 86 ? -43.325 -23.117 55.429 1.00 23.49 86 ALA C CA 1
ATOM 6783 C C . ALA C 1 86 ? -43.172 -24.636 55.634 1.00 23.88 86 ALA C C 1
ATOM 6784 O O . ALA C 1 86 ? -43.806 -25.132 56.557 1.00 23.86 86 ALA C O 1
ATOM 6786 N N . GLY C 1 87 ? -42.396 -25.341 54.807 1.00 23.35 87 GLY C N 1
ATOM 6787 C CA . GLY C 1 87 ? -42.358 -26.813 54.789 1.00 22.99 87 GLY C CA 1
ATOM 6788 C C . GLY C 1 87 ? -41.140 -27.410 55.472 1.00 24.13 87 GLY C C 1
ATOM 6789 O O . GLY C 1 87 ? -40.928 -28.614 55.291 1.00 24.33 87 GLY C O 1
ATOM 6790 N N . THR C 1 88 ? -40.402 -26.669 56.306 1.00 21.63 88 THR C N 1
ATOM 6791 C CA . THR C 1 88 ? -39.423 -27.332 57.198 1.00 22.67 88 THR C CA 1
ATOM 6792 C C . THR C 1 88 ? -40.108 -27.669 58.526 1.00 24.19 88 THR C C 1
ATOM 6793 O O . THR C 1 88 ? -40.594 -26.758 59.215 1.00 24.39 88 THR C O 1
ATOM 6797 N N . ASN C 1 89 ? -40.105 -28.952 58.880 1.00 22.89 89 ASN C N 1
ATOM 6798 C CA . ASN C 1 89 ? -40.703 -29.526 60.111 1.00 24.45 89 ASN C CA 1
ATOM 6799 C C . ASN C 1 89 ? -39.537 -30.003 60.997 1.00 23.25 89 ASN C C 1
ATOM 6800 O O . ASN C 1 89 ? -38.469 -30.400 60.442 1.00 21.95 89 ASN C O 1
ATOM 6805 N N . HIS C 1 90 ? -39.698 -30.012 62.318 1.00 23.71 90 HIS C N 1
ATOM 6806 C CA . HIS C 1 90 ? -38.627 -30.427 63.263 1.00 25.26 90 HIS C CA 1
ATOM 6807 C C . HIS C 1 90 ? -38.096 -31.839 62.917 1.00 23.94 90 HIS C C 1
ATOM 6808 O O . HIS C 1 90 ? -36.917 -32.121 63.135 1.00 22.88 90 HIS C O 1
ATOM 6815 N N . TYR C 1 91 ? -38.937 -32.723 62.412 1.00 20.44 91 TYR C N 1
ATOM 6816 C CA . TYR C 1 91 ? -38.530 -34.105 62.060 1.00 21.87 91 TYR C CA 1
ATOM 6817 C C . TYR C 1 91 ? -37.532 -34.066 60.901 1.00 22.32 91 TYR C C 1
ATOM 6818 O O . TYR C 1 91 ? -36.594 -34.875 60.948 1.00 24.68 91 TYR C O 1
ATOM 6827 N N . HIS C 1 92 ? -37.671 -33.145 59.934 1.00 20.23 92 HIS C N 1
ATOM 6828 C CA . HIS C 1 92 ? -36.662 -32.994 58.853 1.00 20.19 92 HIS C CA 1
ATOM 6829 C C . HIS C 1 92 ? -35.303 -32.701 59.497 1.00 20.70 92 HIS C C 1
ATOM 6830 O O . HIS C 1 92 ? -34.285 -33.199 58.974 1.00 19.22 92 HIS C O 1
ATOM 6837 N N . VAL C 1 93 ? -35.282 -31.872 60.546 1.00 20.92 93 VAL C N 1
ATOM 6838 C CA . VAL C 1 93 ? -34.022 -31.380 61.179 1.00 21.18 93 VAL C CA 1
ATOM 6839 C C . VAL C 1 93 ? -33.392 -32.544 61.945 1.00 20.12 93 VAL C C 1
ATOM 6840 O O . VAL C 1 93 ? -32.174 -32.783 61.788 1.00 21.47 93 VAL C O 1
ATOM 6844 N N . LEU C 1 94 ? -34.206 -33.301 62.681 1.00 20.57 94 LEU C N 1
ATOM 6845 C CA . LEU C 1 94 ? -33.689 -34.449 63.458 1.00 21.01 94 LEU C CA 1
ATOM 6846 C C . LEU C 1 94 ? -33.174 -35.508 62.483 1.00 21.57 94 LEU C C 1
ATOM 6847 O O . LEU C 1 94 ? -32.129 -36.093 62.771 1.00 20.35 94 LEU C O 1
ATOM 6852 N N . LEU C 1 95 ? -33.908 -35.763 61.393 1.00 19.14 95 LEU C N 1
ATOM 6853 C CA . LEU C 1 95 ? -33.517 -36.764 60.373 1.00 19.56 95 LEU C CA 1
ATOM 6854 C C . LEU C 1 95 ? -32.171 -36.413 59.742 1.00 19.01 95 LEU C C 1
ATOM 6855 O O . LEU C 1 95 ? -31.366 -37.343 59.618 1.00 21.66 95 LEU C O 1
ATOM 6860 N N . GLU C 1 96 ? -31.950 -35.156 59.332 1.00 18.82 96 GLU C N 1
ATOM 6861 C CA . GLU C 1 96 ? -30.660 -34.709 58.743 1.00 20.70 96 GLU C CA 1
ATOM 6862 C C . GLU C 1 96 ? -29.556 -34.840 59.801 1.00 20.47 96 GLU C C 1
ATOM 6863 O O . GLU C 1 96 ? -28.435 -35.252 59.438 1.00 22.24 96 GLU C O 1
ATOM 6869 N N . GLN C 1 97 ? -29.871 -34.592 61.077 1.00 22.80 97 GLN C N 1
ATOM 6870 C CA . GLN C 1 97 ? -28.871 -34.718 62.172 1.00 27.32 97 GLN C CA 1
ATOM 6871 C C . GLN C 1 97 ? -28.499 -36.194 62.319 1.00 24.65 97 GLN C C 1
ATOM 6872 O O . GLN C 1 97 ? -27.303 -36.510 62.439 1.00 19.11 97 GLN C O 1
ATOM 6878 N N . GLU C 1 98 ? -29.506 -37.063 62.332 1.00 23.23 98 GLU C N 1
ATOM 6879 C CA . GLU C 1 98 ? -29.283 -38.521 62.480 1.00 24.84 98 GLU C CA 1
ATOM 6880 C C . GLU C 1 98 ? -28.461 -39.063 61.308 1.00 21.81 98 GLU C C 1
ATOM 6881 O O . GLU C 1 98 ? -27.562 -39.925 61.541 1.00 21.48 98 GLU C O 1
ATOM 6887 N N . LEU C 1 99 ? -28.768 -38.626 60.093 1.00 19.21 99 LEU C N 1
ATOM 6888 C CA . LEU C 1 99 ? -28.072 -39.125 58.873 1.00 20.05 99 LEU C CA 1
ATOM 6889 C C . LEU C 1 99 ? -26.594 -38.696 58.871 1.00 20.67 99 LEU C C 1
ATOM 6890 O O . LEU C 1 99 ? -25.752 -39.499 58.483 1.00 21.22 99 LEU C O 1
ATOM 6895 N N . ALA C 1 100 ? -26.278 -37.460 59.255 1.00 22.79 100 ALA C N 1
ATOM 6896 C CA . ALA C 1 100 ? -24.881 -36.976 59.344 1.00 23.84 100 ALA C CA 1
ATOM 6897 C C . ALA C 1 100 ? -24.134 -37.888 60.319 1.00 24.39 100 ALA C C 1
ATOM 6898 O O . ALA C 1 100 ? -23.015 -38.369 59.965 1.00 24.58 100 ALA C O 1
ATOM 6900 N N . ALA C 1 101 ? -24.740 -38.167 61.482 1.00 25.68 101 ALA C N 1
ATOM 6901 C CA . ALA C 1 101 ? -24.099 -38.985 62.547 1.00 26.95 101 ALA C CA 1
ATOM 6902 C C . ALA C 1 101 ? -23.894 -40.405 62.009 1.00 25.51 101 ALA C C 1
ATOM 6903 O O . ALA C 1 101 ? -22.798 -40.992 62.207 1.00 22.20 101 ALA C O 1
ATOM 6905 N N . LEU C 1 102 ? -24.882 -40.915 61.267 1.00 22.65 102 LEU C N 1
ATOM 6906 C CA . LEU C 1 102 ? -24.816 -42.300 60.728 1.00 23.18 102 LEU C CA 1
ATOM 6907 C C . LEU C 1 102 ? -23.483 -42.503 60.001 1.00 21.33 102 LEU C C 1
ATOM 6908 O O . LEU C 1 102 ? -22.892 -43.575 60.176 1.00 22.02 102 LEU C O 1
ATOM 6913 N N . HIS C 1 103 ? -23.102 -41.538 59.157 1.00 21.92 103 HIS C N 1
ATOM 6914 C CA . HIS C 1 103 ? -21.966 -41.631 58.196 1.00 22.31 103 HIS C CA 1
ATOM 6915 C C . HIS C 1 103 ? -20.746 -40.860 58.736 1.00 22.40 103 HIS C C 1
ATOM 6916 O O . HIS C 1 103 ? -19.824 -40.664 57.980 1.00 22.95 103 HIS C O 1
ATOM 6923 N N . GLY C 1 104 ? -20.775 -40.381 59.983 1.00 23.31 104 GLY C N 1
ATOM 6924 C CA . GLY C 1 104 ? -19.647 -39.645 60.589 1.00 23.47 104 GLY C CA 1
ATOM 6925 C C . GLY C 1 104 ? -19.387 -38.329 59.854 1.00 23.75 104 GLY C C 1
ATOM 6926 O O . GLY C 1 104 ? -18.228 -37.896 59.807 1.00 22.35 104 GLY C O 1
ATOM 6927 N N . LYS C 1 105 ? -20.417 -37.690 59.299 1.00 22.19 105 LYS C N 1
ATOM 6928 C CA . LYS C 1 105 ? -20.219 -36.439 58.523 1.00 22.65 105 LYS C CA 1
ATOM 6929 C C . LYS C 1 105 ? -20.719 -35.249 59.311 1.00 22.92 105 LYS C C 1
ATOM 6930 O O . LYS C 1 105 ? -21.517 -35.445 60.259 1.00 22.54 105 LYS C O 1
ATOM 6936 N N . GLU C 1 106 ? -20.253 -34.062 58.927 1.00 23.45 106 GLU C N 1
ATOM 6937 C CA . GLU C 1 106 ? -20.626 -32.781 59.585 1.00 24.78 106 GLU C CA 1
ATOM 6938 C C . GLU C 1 106 ? -22.104 -32.492 59.297 1.00 24.12 106 GLU C C 1
ATOM 6939 O O . GLU C 1 106 ? -22.760 -31.888 60.144 1.00 23.15 106 GLU C O 1
ATOM 6945 N N . SER C 1 107 ? -22.623 -32.887 58.139 1.00 22.26 107 SER C N 1
ATOM 6946 C CA . SER C 1 107 ? -23.993 -32.478 57.740 1.00 24.62 107 SER C CA 1
ATOM 6947 C C . SER C 1 107 ? -24.667 -33.538 56.861 1.00 21.61 107 SER C C 1
ATOM 6948 O O . SER C 1 107 ? -24.019 -34.476 56.418 1.00 20.78 107 SER C O 1
ATOM 6951 N N . ALA C 1 108 ? -25.952 -33.353 56.598 1.00 20.42 108 ALA C N 1
ATOM 6952 C CA . ALA C 1 108 ? -26.733 -34.207 55.700 1.00 20.77 108 ALA C CA 1
ATOM 6953 C C . ALA C 1 108 ? -27.882 -33.379 55.116 1.00 22.76 108 ALA C C 1
ATOM 6954 O O . ALA C 1 108 ? -28.249 -32.346 55.708 1.00 22.47 108 ALA C O 1
ATOM 6956 N N . LEU C 1 109 ? -28.390 -33.792 53.964 1.00 20.61 109 LEU C N 1
ATOM 6957 C CA . LEU C 1 109 ? -29.465 -33.069 53.266 1.00 21.06 109 LEU C CA 1
ATOM 6958 C C . LEU C 1 109 ? -30.517 -34.090 52.833 1.00 20.28 109 LEU C C 1
ATOM 6959 O O . LEU C 1 109 ? -30.153 -35.098 52.218 1.00 17.26 109 LEU C O 1
ATOM 6964 N N . LEU C 1 110 ? -31.770 -33.811 53.148 1.00 20.85 110 LEU C N 1
ATOM 6965 C CA . LEU C 1 110 ? -32.909 -34.719 52.905 1.00 20.71 110 LEU C CA 1
ATOM 6966 C C . LEU C 1 110 ? -33.549 -34.330 51.569 1.00 19.88 110 LEU C C 1
ATOM 6967 O O . LEU C 1 110 ? -33.818 -33.115 51.370 1.00 20.65 110 LEU C O 1
ATOM 6972 N N . PHE C 1 111 ? -33.841 -35.322 50.716 1.00 19.16 111 PHE C N 1
ATOM 6973 C CA . PHE C 1 111 ? -34.552 -35.161 49.427 1.00 18.78 111 PHE C CA 1
ATOM 6974 C C . PHE C 1 111 ? -35.819 -36.015 49.441 1.00 19.72 111 PHE C C 1
ATOM 6975 O O . PHE C 1 111 ? -35.936 -36.921 50.257 1.00 19.01 111 PHE C O 1
ATOM 6983 N N . THR C 1 112 ? -36.717 -35.762 48.498 1.00 19.43 112 THR C N 1
ATOM 6984 C CA . THR C 1 112 ? -38.007 -36.471 48.361 1.00 19.63 112 THR C CA 1
ATOM 6985 C C . THR C 1 112 ? -37.778 -37.970 48.053 1.00 21.30 112 THR C C 1
ATOM 6986 O O . THR C 1 112 ? -38.669 -38.784 48.410 1.00 20.97 112 THR C O 1
ATOM 6990 N N . SER C 1 113 ? -36.653 -38.339 47.421 1.00 20.87 113 SER C N 1
ATOM 6991 C CA . SER C 1 113 ? -36.319 -39.738 47.055 1.00 21.31 113 SER C CA 1
ATOM 6992 C C . SER C 1 113 ? -34.803 -39.904 46.916 1.00 20.77 113 SER C C 1
ATOM 6993 O O . SER C 1 113 ? -34.116 -38.888 46.755 1.00 19.62 113 SER C O 1
ATOM 6996 N N . GLY C 1 114 ? -34.323 -41.155 46.947 1.00 19.24 114 GLY C N 1
ATOM 6997 C CA . GLY C 1 114 ? -32.956 -41.518 46.531 1.00 17.65 114 GLY C CA 1
ATOM 6998 C C . GLY C 1 114 ? -32.694 -41.058 45.110 1.00 17.53 114 GLY C C 1
ATOM 6999 O O . GLY C 1 114 ? -31.619 -40.482 44.884 1.00 17.66 114 GLY C O 1
ATOM 7000 N N . TYR C 1 115 ? -33.670 -41.210 44.204 1.00 17.73 115 TYR C N 1
ATOM 7001 C CA . TYR C 1 115 ? -33.508 -40.916 42.755 1.00 17.44 115 TYR C CA 1
ATOM 7002 C C . TYR C 1 115 ? -33.160 -39.427 42.646 1.00 18.11 115 TYR C C 1
ATOM 7003 O O . TYR C 1 115 ? -32.131 -39.096 42.028 1.00 17.55 115 TYR C O 1
ATOM 7012 N N . VAL C 1 116 ? -33.968 -38.572 43.282 1.00 16.70 116 VAL C N 1
ATOM 7013 C CA . VAL C 1 116 ? -33.757 -37.098 43.243 1.00 19.37 116 VAL C CA 1
ATOM 7014 C C . VAL C 1 116 ? -32.480 -36.724 44.004 1.00 19.48 116 VAL C C 1
ATOM 7015 O O . VAL C 1 116 ? -31.784 -35.779 43.536 1.00 21.13 116 VAL C O 1
ATOM 7019 N N . SER C 1 117 ? -32.132 -37.423 45.085 1.00 19.41 117 SER C N 1
ATOM 7020 C CA . SER C 1 117 ? -30.860 -37.148 45.819 1.00 19.88 117 SER C CA 1
ATOM 7021 C C . SER C 1 117 ? -29.697 -37.243 44.829 1.00 18.63 117 SER C C 1
ATOM 7022 O O . SER C 1 117 ? -28.865 -36.355 44.834 1.00 20.51 117 SER C O 1
ATOM 7025 N N . ASN C 1 118 ? -29.678 -38.249 43.964 1.00 19.89 118 ASN C N 1
ATOM 7026 C CA . ASN C 1 118 ? -28.582 -38.459 42.965 1.00 21.94 118 ASN C CA 1
ATOM 7027 C C . ASN C 1 118 ? -28.725 -37.486 41.787 1.00 21.50 118 ASN C C 1
ATOM 7028 O O . ASN C 1 118 ? -27.742 -36.819 41.409 1.00 18.94 118 ASN C O 1
ATOM 7033 N N . TRP C 1 119 ? -29.935 -37.358 41.246 1.00 23.22 119 TRP C N 1
ATOM 7034 C CA . TRP C 1 119 ? -30.181 -36.510 40.057 1.00 22.25 119 TRP C CA 1
ATOM 7035 C C . TRP C 1 119 ? -29.826 -35.049 40.361 1.00 22.45 119 TRP C C 1
ATOM 7036 O O . TRP C 1 119 ? -29.050 -34.440 39.580 1.00 21.91 119 TRP C O 1
ATOM 7047 N N . ALA C 1 120 ? -30.326 -34.505 41.464 1.00 21.71 120 ALA C N 1
ATOM 7048 C CA . ALA C 1 120 ? -30.113 -33.099 41.868 1.00 20.56 120 ALA C CA 1
ATOM 7049 C C . ALA C 1 120 ? -28.680 -32.879 42.345 1.00 21.01 120 ALA C C 1
ATOM 7050 O O . ALA C 1 120 ? -28.065 -31.891 41.921 1.00 21.49 120 ALA C O 1
ATOM 7052 N N . SER C 1 121 ? -28.130 -33.755 43.181 1.00 20.46 121 SER C N 1
ATOM 7053 C CA . SER C 1 121 ? -26.776 -33.499 43.753 1.00 20.70 121 SER C CA 1
ATOM 7054 C C . SER C 1 121 ? -25.722 -33.550 42.646 1.00 20.31 121 SER C C 1
ATOM 7055 O O . SER C 1 121 ? -24.844 -32.650 42.550 1.00 18.65 121 SER C O 1
ATOM 7058 N N . LEU C 1 122 ? -25.757 -34.597 41.847 1.00 20.21 122 LEU C N 1
ATOM 7059 C CA . LEU C 1 122 ? -24.693 -34.775 40.843 1.00 22.18 122 LEU C CA 1
ATOM 7060 C C . LEU C 1 122 ? -24.871 -33.703 39.768 1.00 21.29 122 LEU C C 1
ATOM 7061 O O . LEU C 1 122 ? -23.873 -33.187 39.301 1.00 20.60 122 LEU C O 1
ATOM 7066 N N . SER C 1 123 ? -26.099 -33.331 39.420 1.00 21.58 123 SER C N 1
ATOM 7067 C CA . SER C 1 123 ? -26.319 -32.268 38.416 1.00 21.97 123 SER C CA 1
ATOM 7068 C C . SER C 1 123 ? -25.713 -30.963 38.933 1.00 25.04 123 SER C C 1
ATOM 7069 O O . SER C 1 123 ? -24.976 -30.270 38.165 1.00 25.88 123 SER C O 1
ATOM 7072 N N . THR C 1 124 ? -26.052 -30.604 40.175 1.00 25.13 124 THR C N 1
ATOM 7073 C CA . THR C 1 124 ? -25.673 -29.299 40.759 1.00 24.98 124 THR C CA 1
ATOM 7074 C C . THR C 1 124 ? -24.158 -29.235 40.979 1.00 24.25 124 THR C C 1
ATOM 7075 O O . THR C 1 124 ? -23.554 -28.204 40.620 1.00 21.63 124 THR C O 1
ATOM 7079 N N . LEU C 1 125 ? -23.543 -30.272 41.542 1.00 23.67 125 LEU C N 1
ATOM 7080 C CA . LEU C 1 125 ? -22.085 -30.231 41.822 1.00 24.84 125 LEU C CA 1
ATOM 7081 C C . LEU C 1 125 ? -21.335 -30.104 40.495 1.00 25.16 125 LEU C C 1
ATOM 7082 O O . LEU C 1 125 ? -20.450 -29.290 40.415 1.00 25.05 125 LEU C O 1
ATOM 7087 N N . ALA C 1 126 ? -21.677 -30.923 39.508 1.00 25.48 126 ALA C N 1
ATOM 7088 C CA . ALA C 1 126 ? -20.930 -31.034 38.238 1.00 27.58 126 ALA C CA 1
ATOM 7089 C C . ALA C 1 126 ? -21.116 -29.805 37.338 1.00 27.63 126 ALA C C 1
ATOM 7090 O O . ALA C 1 126 ? -20.160 -29.508 36.603 1.00 30.16 126 ALA C O 1
ATOM 7092 N N . SER C 1 127 ? -22.287 -29.161 37.319 1.00 27.45 127 SER C N 1
ATOM 7093 C CA . SER C 1 127 ? -22.548 -28.012 36.407 1.00 24.71 127 SER C CA 1
ATOM 7094 C C . SER C 1 127 ? -21.967 -26.729 37.003 1.00 27.60 127 SER C C 1
ATOM 7095 O O . SER C 1 127 ? -21.567 -25.865 36.214 1.00 27.14 127 SER C O 1
ATOM 7098 N N . ARG C 1 128 ? -21.941 -26.604 38.336 1.00 28.80 128 ARG C N 1
ATOM 7099 C CA . ARG C 1 128 ? -21.533 -25.361 39.042 1.00 33.18 128 ARG C CA 1
ATOM 7100 C C . ARG C 1 128 ? -20.009 -25.299 39.238 1.00 35.16 128 ARG C C 1
ATOM 7101 O O . ARG C 1 128 ? -19.473 -24.188 39.282 1.00 38.50 128 ARG C O 1
ATOM 7109 N N . MET C 1 129 ? -19.307 -26.416 39.369 1.00 36.30 129 MET C N 1
ATOM 7110 C CA . MET C 1 129 ? -17.825 -26.350 39.504 1.00 34.74 129 MET C CA 1
ATOM 7111 C C . MET C 1 129 ? -17.219 -26.166 38.117 1.00 32.56 129 MET C C 1
ATOM 7112 O O . MET C 1 129 ? -17.397 -27.023 37.266 1.00 30.16 129 MET C O 1
ATOM 7117 N N . PRO C 1 130 ? -16.434 -25.100 37.852 1.00 34.45 130 PRO C N 1
ATOM 7118 C CA . PRO C 1 130 ? -16.013 -24.783 36.485 1.00 36.17 130 PRO C CA 1
ATOM 7119 C C . PRO C 1 130 ? -15.085 -25.855 35.894 1.00 33.31 130 PRO C C 1
ATOM 7120 O O . PRO C 1 130 ? -14.107 -26.181 36.523 1.00 30.94 130 PRO C O 1
ATOM 7124 N N . GLY C 1 131 ? -15.432 -26.387 34.721 1.00 32.36 131 GLY C N 1
ATOM 7125 C CA . GLY C 1 131 ? -14.635 -27.397 34.002 1.00 31.66 131 GLY C CA 1
ATOM 7126 C C . GLY C 1 131 ? -14.650 -28.756 34.690 1.00 32.14 131 GLY C C 1
ATOM 7127 O O . GLY C 1 131 ? -13.731 -29.545 34.415 1.00 33.53 131 GLY C O 1
ATOM 7128 N N . CYS C 1 132 ? -15.661 -29.050 35.515 1.00 28.71 132 CYS C N 1
ATOM 7129 C CA . CYS C 1 132 ? -15.744 -30.325 36.285 1.00 29.90 132 CYS C CA 1
ATOM 7130 C C . CYS C 1 132 ? -15.788 -31.519 35.326 1.00 27.79 132 CYS C C 1
ATOM 7131 O O . CYS C 1 132 ? -16.608 -31.482 34.399 1.00 28.57 132 CYS C O 1
ATOM 7134 N N . VAL C 1 133 ? -14.959 -32.535 35.550 1.00 25.64 133 VAL C N 1
ATOM 7135 C CA . VAL C 1 133 ? -15.043 -33.835 34.821 1.00 27.04 133 VAL C CA 1
ATOM 7136 C C . VAL C 1 133 ? -15.630 -34.891 35.763 1.00 25.99 133 VAL C C 1
ATOM 7137 O O . VAL C 1 133 ? -15.133 -35.038 36.890 1.00 24.38 133 VAL C O 1
ATOM 7141 N N . ILE C 1 134 ? -16.666 -35.594 35.305 1.00 26.86 134 ILE C N 1
ATOM 7142 C CA . ILE C 1 134 ? -17.328 -36.678 36.075 1.00 24.81 134 ILE C CA 1
ATOM 7143 C C . ILE C 1 134 ? -16.794 -37.993 35.555 1.00 24.38 134 ILE C C 1
ATOM 7144 O O . ILE C 1 134 ? -16.874 -38.231 34.329 1.00 24.14 134 ILE C O 1
ATOM 7149 N N . LEU C 1 135 ? -16.241 -38.783 36.464 1.00 23.78 135 LEU C N 1
ATOM 7150 C CA . LEU C 1 135 ? -15.828 -40.169 36.185 1.00 24.98 135 LEU C CA 1
ATOM 7151 C C . LEU C 1 135 ? -16.855 -41.090 36.826 1.00 23.15 135 LEU C C 1
ATOM 7152 O O . LEU C 1 135 ? -17.067 -41.005 38.042 1.00 24.46 135 LEU C O 1
ATOM 7157 N N . SER C 1 136 ? -17.564 -41.808 35.976 1.00 22.64 136 SER C N 1
ATOM 7158 C CA . SER C 1 136 ? -18.790 -42.567 36.314 1.00 22.89 136 SER C CA 1
ATOM 7159 C C . SER C 1 136 ? -18.536 -44.046 36.050 1.00 22.30 136 SER C C 1
ATOM 7160 O O . SER C 1 136 ? -18.075 -44.380 34.947 1.00 24.09 136 SER C O 1
ATOM 7163 N N . ASP C 1 137 ? -18.816 -44.898 37.034 1.00 25.76 137 ASP C N 1
ATOM 7164 C CA . ASP C 1 137 ? -18.802 -46.371 36.861 1.00 24.23 137 ASP C CA 1
ATOM 7165 C C . ASP C 1 137 ? -19.847 -46.753 35.812 1.00 24.49 137 ASP C C 1
ATOM 7166 O O . ASP C 1 137 ? -21.009 -46.284 35.879 1.00 24.62 137 ASP C O 1
ATOM 7171 N N . GLU C 1 138 ? -19.400 -47.568 34.860 1.00 24.72 138 GLU C N 1
ATOM 7172 C CA . GLU C 1 138 ? -20.186 -48.196 33.773 1.00 28.22 138 GLU C CA 1
ATOM 7173 C C . GLU C 1 138 ? -21.583 -48.613 34.245 1.00 27.37 138 GLU C C 1
ATOM 7174 O O . GLU C 1 138 ? -22.528 -48.442 33.460 1.00 23.77 138 GLU C O 1
ATOM 7180 N N . LEU C 1 139 ? -21.707 -49.204 35.437 1.00 25.95 139 LEU C N 1
ATOM 7181 C CA . LEU C 1 139 ? -22.997 -49.771 35.903 1.00 26.78 139 LEU C CA 1
ATOM 7182 C C . LEU C 1 139 ? -23.708 -48.870 36.918 1.00 25.17 139 LEU C C 1
ATOM 7183 O O . LEU C 1 139 ? -24.535 -49.390 37.683 1.00 23.50 139 LEU C O 1
ATOM 7188 N N . ASN C 1 140 ? -23.418 -47.573 36.932 1.00 23.74 140 ASN C N 1
ATOM 7189 C CA . ASN C 1 140 ? -24.073 -46.620 37.859 1.00 22.60 140 ASN C CA 1
ATOM 7190 C C . ASN C 1 140 ? -25.576 -46.609 37.587 1.00 21.63 140 ASN C C 1
ATOM 7191 O O . ASN C 1 140 ? -25.989 -46.764 36.421 1.00 19.39 140 ASN C O 1
ATOM 7196 N N . HIS C 1 141 ? -26.347 -46.377 38.641 1.00 21.75 141 HIS C N 1
ATOM 7197 C CA . HIS C 1 141 ? -27.828 -46.375 38.620 1.00 22.58 141 HIS C CA 1
ATOM 7198 C C . HIS C 1 141 ? -28.359 -45.299 37.664 1.00 21.19 141 HIS C C 1
ATOM 7199 O O . HIS C 1 141 ? -27.732 -44.234 37.568 1.00 19.67 141 HIS C O 1
ATOM 7206 N N . ALA C 1 142 ? -29.533 -45.526 37.073 1.00 21.02 142 ALA C N 1
ATOM 7207 C CA . ALA C 1 142 ? -30.231 -44.530 36.224 1.00 21.69 142 ALA C CA 1
ATOM 7208 C C . ALA C 1 142 ? -30.211 -43.145 36.881 1.00 20.69 142 ALA C C 1
ATOM 7209 O O . ALA C 1 142 ? -29.953 -42.157 36.156 1.00 22.75 142 ALA C O 1
ATOM 7211 N N . SER C 1 143 ? -30.516 -43.035 38.173 1.00 20.75 143 SER C N 1
ATOM 7212 C CA . SER C 1 143 ? -30.590 -41.730 38.887 1.00 20.63 143 SER C CA 1
ATOM 7213 C C . SER C 1 143 ? -29.245 -40.993 38.802 1.00 21.94 143 SER C C 1
ATOM 7214 O O . SER C 1 143 ? -29.245 -39.763 38.577 1.00 21.07 143 SER C O 1
ATOM 7217 N N . MET C 1 144 ? -28.130 -41.716 38.938 1.00 20.48 144 MET C N 1
ATOM 7218 C CA . MET C 1 144 ? -26.783 -41.119 38.781 1.00 22.31 144 MET C CA 1
ATOM 7219 C C . MET C 1 144 ? -26.546 -40.743 37.312 1.00 21.42 144 MET C C 1
ATOM 7220 O O . MET C 1 144 ? -26.119 -39.614 37.067 1.00 20.56 144 MET C O 1
ATOM 7225 N N . ILE C 1 145 ? -26.792 -41.646 36.368 1.00 22.36 145 ILE C N 1
ATOM 7226 C CA . ILE C 1 145 ? -26.532 -41.357 34.920 1.00 22.83 145 ILE C CA 1
ATOM 7227 C C . ILE C 1 145 ? -27.287 -40.081 34.530 1.00 21.23 145 ILE C C 1
ATOM 7228 O O . ILE C 1 145 ? -26.695 -39.215 33.890 1.00 21.11 145 ILE C O 1
ATOM 7233 N N . GLU C 1 146 ? -28.545 -39.934 34.949 1.00 19.61 146 GLU C N 1
ATOM 7234 C CA . GLU C 1 146 ? -29.396 -38.815 34.486 1.00 21.46 146 GLU C CA 1
ATOM 7235 C C . GLU C 1 146 ? -28.921 -37.505 35.129 1.00 21.62 146 GLU C C 1
ATOM 7236 O O . GLU C 1 146 ? -28.971 -36.459 34.457 1.00 21.40 146 GLU C O 1
ATOM 7242 N N . GLY C 1 147 ? -28.490 -37.551 36.387 1.00 22.25 147 GLY C N 1
ATOM 7243 C CA . GLY C 1 147 ? -27.885 -36.387 37.046 1.00 21.02 147 GLY C CA 1
ATOM 7244 C C . GLY C 1 147 ? -26.641 -35.941 36.291 1.00 21.24 147 GLY C C 1
ATOM 7245 O O . GLY C 1 147 ? -26.445 -34.709 36.088 1.00 19.36 147 GLY C O 1
ATOM 7246 N N . ILE C 1 148 ? -25.794 -36.890 35.917 1.00 21.07 148 ILE C N 1
ATOM 7247 C CA . ILE C 1 148 ? -24.538 -36.593 35.170 1.00 23.89 148 ILE C CA 1
ATOM 7248 C C . ILE C 1 148 ? -24.906 -36.036 33.778 1.00 23.52 148 ILE C C 1
ATOM 7249 O O . ILE C 1 148 ? -24.342 -35.008 33.376 1.00 23.72 148 ILE C O 1
ATOM 7254 N N . ARG C 1 149 ? -25.866 -36.631 33.081 1.00 23.93 149 ARG C N 1
ATOM 7255 C CA . ARG C 1 149 ? -26.333 -36.097 31.767 1.00 26.66 149 ARG C CA 1
ATOM 7256 C C . ARG C 1 149 ? -26.901 -34.682 31.959 1.00 24.19 149 ARG C C 1
ATOM 7257 O O . ARG C 1 149 ? -26.587 -33.788 31.146 1.00 24.00 149 ARG C O 1
ATOM 7265 N N . HIS C 1 150 ? -27.729 -34.478 32.975 1.00 23.88 150 HIS C N 1
ATOM 7266 C CA . HIS C 1 150 ? -28.413 -33.181 33.207 1.00 23.97 150 HIS C CA 1
ATOM 7267 C C . HIS C 1 150 ? -27.376 -32.093 33.457 1.00 23.48 150 HIS C C 1
ATOM 7268 O O . HIS C 1 150 ? -27.627 -30.953 33.035 1.00 21.35 150 HIS C O 1
ATOM 7275 N N . SER C 1 151 ? -26.213 -32.427 34.042 1.00 24.50 151 SER C N 1
ATOM 7276 C CA . SER C 1 151 ? -25.155 -31.421 34.317 1.00 22.79 151 SER C CA 1
ATOM 7277 C C . SER C 1 151 ? -24.629 -30.822 33.009 1.00 22.12 151 SER C C 1
ATOM 7278 O O . SER C 1 151 ? -24.260 -29.634 33.024 1.00 24.00 151 SER C O 1
ATOM 7281 N N . ARG C 1 152 ? -24.572 -31.624 31.944 1.00 22.33 152 ARG C N 1
ATOM 7282 C CA . ARG C 1 152 ? -23.924 -31.327 30.631 1.00 24.14 152 ARG C CA 1
ATOM 7283 C C . ARG C 1 152 ? -22.404 -31.294 30.802 1.00 24.94 152 ARG C C 1
ATOM 7284 O O . ARG C 1 152 ? -21.709 -30.896 29.870 1.00 23.43 152 ARG C O 1
ATOM 7292 N N . SER C 1 153 ? -21.906 -31.672 31.973 1.00 26.11 153 SER C N 1
ATOM 7293 C CA . SER C 1 153 ? -20.452 -31.640 32.250 1.00 28.05 153 SER C CA 1
ATOM 7294 C C . SER C 1 153 ? -19.768 -32.749 31.444 1.00 25.66 153 SER C C 1
ATOM 7295 O O . SER C 1 153 ? -20.388 -33.783 31.142 1.00 25.82 153 SER C O 1
ATOM 7298 N N . GLU C 1 154 ? -18.504 -32.546 31.119 1.00 26.88 154 GLU C N 1
ATOM 7299 C CA . GLU C 1 154 ? -17.646 -33.604 30.546 1.00 27.63 154 GLU C CA 1
ATOM 7300 C C . GLU C 1 154 ? -17.747 -34.845 31.443 1.00 29.41 154 GLU C C 1
ATOM 7301 O O . GLU C 1 154 ? -17.595 -34.703 32.671 1.00 28.16 154 GLU C O 1
ATOM 7307 N N . THR C 1 155 ? -18.033 -36.000 30.852 1.00 32.41 155 THR C N 1
ATOM 7308 C CA . THR C 1 155 ? -18.207 -37.301 31.545 1.00 34.46 155 THR C CA 1
ATOM 7309 C C . THR C 1 155 ? -17.231 -38.322 30.951 1.00 33.63 155 THR C C 1
ATOM 7310 O O . THR C 1 155 ? -17.169 -38.393 29.733 1.00 35.32 155 THR C O 1
ATOM 7314 N N . ARG C 1 156 ? -16.527 -39.101 31.777 1.00 28.68 156 ARG C N 1
ATOM 7315 C CA . ARG C 1 156 ? -15.807 -40.316 31.306 1.00 28.97 156 ARG C CA 1
ATOM 7316 C C . ARG C 1 156 ? -16.362 -41.539 32.032 1.00 26.37 156 ARG C C 1
ATOM 7317 O O . ARG C 1 156 ? -16.338 -41.533 33.265 1.00 26.85 156 ARG C O 1
ATOM 7325 N N . ILE C 1 157 ? -16.807 -42.546 31.289 1.00 25.04 157 ILE C N 1
ATOM 7326 C CA . ILE C 1 157 ? -17.294 -43.849 31.811 1.00 27.09 157 ILE C CA 1
ATOM 7327 C C . ILE C 1 157 ? -16.068 -44.732 32.039 1.00 27.69 157 ILE C C 1
ATOM 7328 O O . ILE C 1 157 ? -15.270 -44.882 31.114 1.00 30.56 157 ILE C O 1
ATOM 7333 N N . PHE C 1 158 ? -15.898 -45.278 33.237 1.00 26.65 158 PHE C N 1
ATOM 7334 C CA . PHE C 1 158 ? -14.806 -46.237 33.527 1.00 27.00 158 PHE C CA 1
ATOM 7335 C C . PHE C 1 158 ? -15.405 -47.642 33.626 1.00 28.06 158 PHE C C 1
ATOM 7336 O O . PHE C 1 158 ? -16.601 -47.822 33.991 1.00 26.49 158 PHE C O 1
ATOM 7344 N N . ALA C 1 159 ? -14.600 -48.627 33.234 1.00 26.74 159 ALA C N 1
ATOM 7345 C CA . ALA C 1 159 ? -14.944 -50.063 33.320 1.00 26.88 159 ALA C CA 1
ATOM 7346 C C . ALA C 1 159 ? -15.332 -50.401 34.768 1.00 24.66 159 ALA C C 1
ATOM 7347 O O . ALA C 1 159 ? -14.643 -49.964 35.713 1.00 25.85 159 ALA C O 1
ATOM 7349 N N . HIS C 1 160 ? -16.373 -51.206 34.908 1.00 24.21 160 HIS C N 1
ATOM 7350 C CA . HIS C 1 160 ? -17.042 -51.543 36.178 1.00 25.27 160 HIS C CA 1
ATOM 7351 C C . HIS C 1 160 ? -16.000 -51.991 37.197 1.00 25.49 160 HIS C C 1
ATOM 7352 O O . HIS C 1 160 ? -15.249 -52.929 36.908 1.00 29.00 160 HIS C O 1
ATOM 7359 N N . ASN C 1 161 ? -15.945 -51.298 38.328 1.00 24.33 161 ASN C N 1
ATOM 7360 C CA . ASN C 1 161 ? -15.187 -51.720 39.530 1.00 25.16 161 ASN C CA 1
ATOM 7361 C C . ASN C 1 161 ? -13.696 -51.839 39.180 1.00 26.21 161 ASN C C 1
ATOM 7362 O O . ASN C 1 161 ? -13.004 -52.551 39.902 1.00 25.13 161 ASN C O 1
ATOM 7367 N N . ASP C 1 162 ? -13.235 -51.123 38.152 1.00 26.75 162 ASP C N 1
ATOM 7368 C CA . ASP C 1 162 ? -11.842 -51.190 37.630 1.00 27.80 162 ASP C CA 1
ATOM 7369 C C . ASP C 1 162 ? -11.078 -49.909 37.966 1.00 27.42 162 ASP C C 1
ATOM 7370 O O . ASP C 1 162 ? -11.115 -48.917 37.218 1.00 28.23 162 ASP C O 1
ATOM 7375 N N . PRO C 1 163 ? -10.359 -49.867 39.105 1.00 27.14 163 PRO C N 1
ATOM 7376 C CA . PRO C 1 163 ? -9.502 -48.723 39.415 1.00 28.93 163 PRO C CA 1
ATOM 7377 C C . PRO C 1 163 ? -8.402 -48.418 3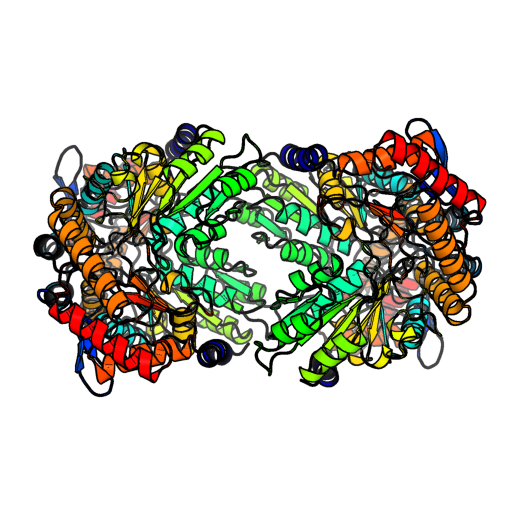8.381 1.00 30.70 163 PRO C C 1
ATOM 7378 O O . PRO C 1 163 ? -8.020 -47.250 38.270 1.00 30.87 163 PRO C O 1
ATOM 7382 N N . ARG C 1 164 ? -7.869 -49.428 37.677 1.00 32.72 164 ARG C N 1
ATOM 7383 C CA . ARG C 1 164 ? -6.828 -49.186 36.633 1.00 33.91 164 ARG C CA 1
ATOM 7384 C C . ARG C 1 164 ? -7.465 -48.409 35.468 1.00 32.73 164 ARG C C 1
ATOM 7385 O O . ARG C 1 164 ? -6.817 -47.474 34.958 1.00 29.83 164 ARG C O 1
ATOM 7393 N N . ASP C 1 165 ? -8.705 -48.738 35.087 1.00 30.42 165 ASP C N 1
ATOM 7394 C CA . ASP C 1 165 ? -9.418 -48.015 33.997 1.00 31.36 165 ASP C CA 1
ATOM 7395 C C . ASP C 1 165 ? -9.764 -46.590 34.451 1.00 28.63 165 ASP C C 1
ATOM 7396 O O . ASP C 1 165 ? -9.685 -45.669 33.625 1.00 25.54 165 ASP C O 1
ATOM 7401 N N . LEU C 1 166 ? -10.182 -46.426 35.703 1.00 29.13 166 LEU C N 1
ATOM 7402 C CA . LEU C 1 166 ? -10.442 -45.096 36.311 1.00 27.96 166 LEU C CA 1
ATOM 7403 C C . LEU C 1 166 ? -9.157 -44.265 36.209 1.00 27.90 166 LEU C C 1
ATOM 7404 O O . LEU C 1 166 ? -9.224 -43.128 35.782 1.00 23.27 166 LEU C O 1
ATOM 7409 N N . GLU C 1 167 ? -8.024 -44.861 36.585 1.00 31.87 167 GLU C N 1
ATOM 7410 C CA . GLU C 1 167 ? -6.670 -44.263 36.447 1.00 35.19 167 GLU C CA 1
ATOM 7411 C C . GLU C 1 167 ? -6.458 -43.835 34.976 1.00 33.47 167 GLU C C 1
ATOM 7412 O O . GLU C 1 167 ? -6.156 -42.641 34.772 1.00 33.08 167 GLU C O 1
ATOM 7418 N N . ARG C 1 168 ? -6.637 -44.723 33.992 1.00 31.81 168 ARG C N 1
ATOM 7419 C CA . ARG C 1 168 ? -6.462 -44.375 32.551 1.00 34.31 168 ARG C CA 1
ATOM 7420 C C . ARG C 1 168 ? -7.371 -43.183 32.174 1.00 37.15 168 ARG C C 1
ATOM 7421 O O . ARG C 1 168 ? -6.908 -42.274 31.440 1.00 35.57 168 ARG C O 1
ATOM 7429 N N . LYS C 1 169 ? -8.619 -43.156 32.658 1.00 32.05 169 LYS C N 1
ATOM 7430 C CA . LYS C 1 169 ? -9.607 -42.119 32.273 1.00 30.83 169 LYS C CA 1
ATOM 7431 C C . LYS C 1 169 ? -9.267 -40.808 32.993 1.00 29.77 169 LYS C C 1
ATOM 7432 O O . LYS C 1 169 ? -9.687 -39.756 32.493 1.00 35.20 169 LYS C O 1
ATOM 7438 N N . LEU C 1 170 ? -8.554 -40.853 34.120 1.00 29.96 170 LEU C N 1
ATOM 7439 C CA . LEU C 1 170 ? -8.133 -39.623 34.844 1.00 32.51 170 LEU C CA 1
ATOM 7440 C C . LEU C 1 170 ? -6.848 -39.048 34.224 1.00 34.15 170 LEU C C 1
ATOM 7441 O O . LEU C 1 170 ? -6.637 -37.843 34.371 1.00 32.40 170 LEU C O 1
ATOM 7446 N N . ALA C 1 171 ? -6.040 -39.861 33.539 1.00 39.79 171 ALA C N 1
ATOM 7447 C CA . ALA C 1 171 ? -4.595 -39.597 33.302 1.00 41.60 171 ALA C CA 1
ATOM 7448 C C . ALA C 1 171 ? -4.377 -38.304 32.508 1.00 41.50 171 ALA C C 1
ATOM 7449 O O . ALA C 1 171 ? -3.497 -37.522 32.903 1.00 40.91 171 ALA C O 1
ATOM 7451 N N . ASP C 1 172 ? -5.134 -38.081 31.434 1.00 43.14 172 ASP C N 1
ATOM 7452 C CA . ASP C 1 172 ? -4.871 -36.983 30.462 1.00 49.09 172 ASP C CA 1
ATOM 7453 C C . ASP C 1 172 ? -5.818 -35.798 30.697 1.00 52.10 172 ASP C C 1
ATOM 7454 O O . ASP C 1 172 ? -5.853 -34.888 29.835 1.00 48.96 172 ASP C O 1
ATOM 7459 N N . LEU C 1 173 ? -6.569 -35.797 31.801 1.00 51.31 173 LEU C N 1
ATOM 7460 C CA . LEU C 1 173 ? -7.466 -34.661 32.156 1.00 49.11 173 LEU C CA 1
ATOM 7461 C C . LEU C 1 173 ? -6.590 -33.454 32.501 1.00 47.45 173 LEU C C 1
ATOM 7462 O O . LEU C 1 173 ? -5.409 -33.653 32.811 1.00 41.79 173 LEU C O 1
ATOM 7467 N N . ASP C 1 174 ? -7.158 -32.253 32.432 1.00 45.01 174 ASP C N 1
ATOM 7468 C CA . ASP C 1 174 ? -6.558 -31.014 32.982 1.00 48.22 174 ASP C CA 1
ATOM 7469 C C . ASP C 1 174 ? -6.360 -31.216 34.490 1.00 49.26 174 ASP C C 1
ATOM 7470 O O . ASP C 1 174 ? -7.328 -31.443 35.212 1.00 50.58 174 ASP C O 1
ATOM 7475 N N . PRO C 1 175 ? -5.120 -31.142 35.031 1.00 47.80 175 PRO C N 1
ATOM 7476 C CA . PRO C 1 175 ? -4.896 -31.362 36.466 1.00 47.49 175 PRO C CA 1
ATOM 7477 C C . PRO C 1 175 ? -5.382 -30.230 37.394 1.00 51.81 175 PRO C C 1
ATOM 7478 O O . PRO C 1 175 ? -5.475 -30.469 38.588 1.00 53.18 175 PRO C O 1
ATOM 7482 N N . HIS C 1 176 ? -5.675 -29.040 36.850 1.00 53.26 176 HIS C N 1
ATOM 7483 C CA . HIS C 1 176 ? -6.370 -27.927 37.563 1.00 56.39 176 HIS C CA 1
ATOM 7484 C C . HIS C 1 176 ? -7.837 -28.330 37.786 1.00 53.08 176 HIS C C 1
ATOM 7485 O O . HIS C 1 176 ? -8.348 -28.158 38.911 1.00 50.91 176 HIS C O 1
ATOM 7492 N N . ALA C 1 177 ? -8.454 -28.905 36.750 1.00 45.80 177 ALA C N 1
ATOM 7493 C CA . ALA C 1 177 ? -9.906 -29.171 36.638 1.00 40.38 177 ALA C CA 1
ATOM 7494 C C . ALA C 1 177 ? -10.434 -29.873 37.887 1.00 35.95 177 ALA C C 1
ATOM 7495 O O . ALA C 1 177 ? -9.834 -30.827 38.390 1.00 30.68 177 ALA C O 1
ATOM 7497 N N . PRO C 1 178 ? -11.625 -29.465 38.374 1.00 32.57 178 PRO C N 1
ATOM 7498 C CA . PRO C 1 178 ? -12.325 -30.238 39.387 1.00 30.06 178 PRO C CA 1
ATOM 7499 C C . PRO C 1 178 ? -12.718 -31.579 38.750 1.00 27.80 178 PRO C C 1
ATOM 7500 O O . PRO C 1 178 ? -12.946 -31.641 37.557 1.00 25.88 178 PRO C O 1
ATOM 7504 N N . LYS C 1 179 ? -12.690 -32.646 39.548 1.00 27.72 179 LYS C N 1
ATOM 7505 C CA . LYS C 1 179 ? -13.021 -34.025 39.109 1.00 28.45 179 LYS C CA 1
ATOM 7506 C C . LYS C 1 179 ? -13.888 -34.659 40.188 1.00 25.67 179 LYS C C 1
ATOM 7507 O O . LYS C 1 179 ? -13.586 -34.438 41.353 1.00 24.20 179 LYS C O 1
ATOM 7513 N N . LEU C 1 180 ? -14.918 -35.396 39.772 1.00 27.19 180 LEU C N 1
ATOM 7514 C CA . LEU C 1 180 ? -15.894 -36.097 40.641 1.00 26.85 180 LEU C CA 1
ATOM 7515 C C . LEU C 1 180 ? -15.984 -37.555 40.184 1.00 24.40 180 LEU C C 1
ATOM 7516 O O . LEU C 1 180 ? -16.430 -37.804 39.036 1.00 26.37 180 LEU C O 1
ATOM 7521 N N . VAL C 1 181 ? -15.601 -38.477 41.065 1.00 23.40 181 VAL C N 1
ATOM 7522 C CA . VAL C 1 181 ? -15.688 -39.948 40.864 1.00 21.49 181 VAL C CA 1
ATOM 7523 C C . VAL C 1 181 ? -16.968 -40.432 41.527 1.00 20.78 181 VAL C C 1
ATOM 7524 O O . VAL C 1 181 ? -17.073 -40.359 42.748 1.00 19.57 181 VAL C O 1
ATOM 7528 N N . ALA C 1 182 ? -17.941 -40.835 40.714 1.00 20.73 182 ALA C N 1
ATOM 7529 C CA . ALA C 1 182 ? -19.280 -41.265 41.159 1.00 20.05 182 ALA C CA 1
ATOM 7530 C C . ALA C 1 182 ? -19.389 -42.776 40.972 1.00 19.91 182 ALA C C 1
ATOM 7531 O O . ALA C 1 182 ? -19.123 -43.282 39.855 1.00 20.54 182 ALA C O 1
ATOM 7533 N N . PHE C 1 183 ? -19.743 -43.483 42.036 1.00 21.44 183 PHE C N 1
ATOM 7534 C CA . PHE C 1 183 ? -19.839 -44.956 42.022 1.00 21.22 183 PHE C CA 1
ATOM 7535 C C . PHE C 1 183 ? -20.730 -45.424 43.166 1.00 20.91 183 PHE C C 1
ATOM 7536 O O . PHE C 1 183 ? -21.164 -44.586 43.965 1.00 21.36 183 PHE C O 1
ATOM 7544 N N . GLU C 1 184 ? -21.020 -46.729 43.191 1.00 21.78 184 GLU C N 1
ATOM 7545 C CA . GLU C 1 184 ? -21.912 -47.382 44.178 1.00 21.70 184 GLU C CA 1
ATOM 7546 C C . GLU C 1 184 ? -21.092 -48.339 45.041 1.00 21.50 184 GLU C C 1
ATOM 7547 O O . GLU C 1 184 ? -20.108 -48.898 44.549 1.00 22.36 184 GLU C O 1
ATOM 7553 N N . SER C 1 185 ? -21.530 -48.564 46.274 1.00 20.92 185 SER C N 1
ATOM 7554 C CA . SER C 1 185 ? -20.925 -49.558 47.190 1.00 21.47 185 SER C CA 1
ATOM 7555 C C . SER C 1 185 ? -21.346 -50.962 46.759 1.00 21.43 185 SER C C 1
ATOM 7556 O O . SER C 1 185 ? -20.473 -51.819 46.596 1.00 22.23 185 SER C O 1
ATOM 7559 N N . VAL C 1 186 ? -22.652 -51.159 46.587 1.00 22.01 186 VAL C N 1
ATOM 7560 C CA . VAL C 1 186 ? -23.290 -52.462 46.258 1.00 20.47 186 VAL C CA 1
ATOM 7561 C C . VAL C 1 186 ? -24.154 -52.233 45.030 1.00 20.37 186 VAL C C 1
ATOM 7562 O O . VAL C 1 186 ? -25.120 -51.434 45.133 1.00 20.28 186 VAL C O 1
ATOM 7566 N N . TYR C 1 187 ? -23.826 -52.900 43.919 1.00 20.20 187 TYR C N 1
ATOM 7567 C CA . TYR C 1 187 ? -24.562 -52.780 42.638 1.00 20.45 187 TYR C CA 1
ATOM 7568 C C . TYR C 1 187 ? -25.809 -53.661 42.697 1.00 21.21 187 TYR C C 1
ATOM 7569 O O . TYR C 1 187 ? -25.718 -54.831 43.061 1.00 21.80 187 TYR C O 1
ATOM 7578 N N . SER C 1 188 ? -26.960 -53.091 42.367 1.00 24.61 188 SER C N 1
ATOM 7579 C CA . SER C 1 188 ? -28.296 -53.655 42.678 1.00 27.54 188 SER C CA 1
ATOM 7580 C C . SER C 1 188 ? -28.561 -54.951 41.926 1.00 29.01 188 SER C C 1
ATOM 7581 O O . SER C 1 188 ? -29.299 -55.803 42.488 1.00 27.66 188 SER C O 1
ATOM 7584 N N . MET C 1 189 ? -28.053 -55.108 40.700 1.00 27.53 189 MET C N 1
ATOM 7585 C CA . MET C 1 189 ? -28.586 -56.186 39.828 1.00 27.17 189 MET C CA 1
ATOM 7586 C C . MET C 1 189 ? -27.703 -57.429 39.935 1.00 28.51 189 MET C C 1
ATOM 7587 O O . MET C 1 189 ? -28.279 -58.542 39.983 1.00 28.27 189 MET C O 1
ATOM 7592 N N . ASP C 1 190 ? -26.384 -57.253 40.028 1.00 27.49 190 ASP C N 1
ATOM 7593 C CA . ASP C 1 190 ? -25.413 -58.376 40.125 1.00 28.58 190 ASP C CA 1
ATOM 7594 C C . ASP C 1 190 ? -24.957 -58.589 41.581 1.00 26.19 190 ASP C C 1
ATOM 7595 O O . ASP C 1 190 ? -24.440 -59.670 41.848 1.00 24.02 190 ASP C O 1
ATOM 7600 N N . GLY C 1 191 ? -25.130 -57.595 42.471 1.00 26.30 191 GLY C N 1
ATOM 7601 C CA . GLY C 1 191 ? -24.851 -57.661 43.923 1.00 24.20 191 GLY C CA 1
ATOM 7602 C C . GLY C 1 191 ? -23.370 -57.614 44.278 1.00 24.97 191 GLY C C 1
ATOM 7603 O O . GLY C 1 191 ? -23.015 -57.944 45.433 1.00 22.77 191 GLY C O 1
ATOM 7604 N N . ASP C 1 192 ? -22.516 -57.177 43.360 1.00 24.45 192 ASP C N 1
ATOM 7605 C CA . ASP C 1 192 ? -21.060 -57.079 43.613 1.00 25.60 192 ASP C CA 1
ATOM 7606 C C . ASP C 1 192 ? -20.801 -55.819 44.454 1.00 23.38 192 ASP C C 1
ATOM 7607 O O . ASP C 1 192 ? -21.589 -54.864 44.390 1.00 22.53 192 ASP C O 1
ATOM 7612 N N . ILE C 1 193 ? -19.721 -55.830 45.218 1.00 22.46 193 ILE C N 1
ATOM 7613 C CA . ILE C 1 193 ? -19.295 -54.747 46.153 1.00 23.73 193 ILE C CA 1
ATOM 7614 C C . ILE C 1 193 ? -18.084 -54.036 45.539 1.00 25.14 193 ILE C C 1
ATOM 7615 O O . ILE C 1 193 ? -17.152 -54.736 45.080 1.00 24.28 193 ILE C O 1
ATOM 7620 N N . ALA C 1 194 ? -18.118 -52.707 45.488 1.00 23.88 194 ALA C N 1
ATOM 7621 C CA . ALA C 1 194 ? -17.054 -51.880 44.878 1.00 24.28 194 ALA C CA 1
ATOM 7622 C C . ALA C 1 194 ? -15.778 -52.051 45.684 1.00 22.83 194 ALA C C 1
ATOM 7623 O O . ALA C 1 194 ? -15.852 -52.134 46.908 1.00 20.79 194 ALA C O 1
ATOM 7625 N N . PRO C 1 195 ? -14.593 -52.013 45.031 1.00 23.68 195 PRO C N 1
ATOM 7626 C CA . PRO C 1 195 ? -13.318 -51.866 45.746 1.00 25.07 195 PRO C CA 1
ATOM 7627 C C . PRO C 1 195 ? -13.113 -50.416 46.214 1.00 25.38 195 PRO C C 1
ATOM 7628 O O . PRO C 1 195 ? -12.343 -49.646 45.594 1.00 25.38 195 PRO C O 1
ATOM 7632 N N . ILE C 1 196 ? -13.836 -50.026 47.268 1.00 26.76 196 ILE C N 1
ATOM 7633 C CA . ILE C 1 196 ? -13.986 -48.589 47.645 1.00 25.49 196 ILE C CA 1
ATOM 7634 C C . ILE C 1 196 ? -12.609 -47.979 47.957 1.00 26.72 196 ILE C C 1
ATOM 7635 O O . ILE C 1 196 ? -12.318 -46.894 47.397 1.00 25.41 196 ILE C O 1
ATOM 7640 N N . ALA C 1 197 ? -11.789 -48.643 48.788 1.00 26.64 197 ALA C N 1
ATOM 7641 C CA . ALA C 1 197 ? -10.435 -48.169 49.185 1.00 26.73 197 ALA C CA 1
ATOM 7642 C C . ALA C 1 197 ? -9.574 -47.918 47.937 1.00 28.20 197 ALA C C 1
ATOM 7643 O O . ALA C 1 197 ? -8.912 -46.848 47.858 1.00 27.78 197 ALA C O 1
ATOM 7645 N N . GLU C 1 198 ? -9.566 -48.856 46.993 1.00 28.09 198 GLU C N 1
ATOM 7646 C CA . GLU C 1 198 ? -8.719 -48.778 45.773 1.00 30.36 198 GLU C CA 1
ATOM 7647 C C . GLU C 1 198 ? -9.206 -47.634 44.867 1.00 27.91 198 GLU C C 1
ATOM 7648 O O . GLU C 1 198 ? -8.354 -46.931 44.297 1.00 24.15 198 GLU C O 1
ATOM 7654 N N . ILE C 1 199 ? -10.519 -47.393 44.797 1.00 24.11 199 ILE C N 1
ATOM 7655 C CA . ILE C 1 199 ? -11.086 -46.252 44.030 1.00 23.87 199 ILE C CA 1
ATOM 7656 C C . ILE C 1 199 ? -10.726 -44.934 44.738 1.00 25.80 199 ILE C C 1
ATOM 7657 O O . ILE C 1 199 ? -10.355 -43.975 44.038 1.00 26.71 199 ILE C O 1
ATOM 7662 N N . CYS C 1 200 ? -10.792 -44.881 46.070 1.00 24.79 200 CYS C N 1
ATOM 7663 C CA . CYS C 1 200 ? -10.414 -43.679 46.866 1.00 24.93 200 CYS C CA 1
ATOM 7664 C C . CYS C 1 200 ? -8.906 -43.389 46.709 1.00 26.44 200 CYS C C 1
ATOM 7665 O O . CYS C 1 200 ? -8.575 -42.191 46.623 1.00 25.34 200 CYS C O 1
ATOM 7668 N N . ASP C 1 201 ? -8.028 -44.402 46.660 1.00 26.35 201 ASP C N 1
ATOM 7669 C CA . ASP C 1 201 ? -6.564 -44.188 46.435 1.00 27.89 201 ASP C CA 1
ATOM 7670 C C . ASP C 1 201 ? -6.375 -43.494 45.080 1.00 28.88 201 ASP C C 1
ATOM 7671 O O . ASP C 1 201 ? -5.607 -42.535 45.036 1.00 30.19 201 ASP C O 1
ATOM 7676 N N . VAL C 1 202 ? -7.096 -43.919 44.032 1.00 29.23 202 VAL C N 1
ATOM 7677 C CA . VAL C 1 202 ? -6.985 -43.327 42.665 1.00 29.99 202 VAL C CA 1
ATOM 7678 C C . VAL C 1 202 ? -7.558 -41.897 42.683 1.00 29.27 202 VAL C C 1
ATOM 7679 O O . VAL C 1 202 ? -6.840 -40.948 42.281 1.00 28.49 202 VAL C O 1
ATOM 7683 N N . ALA C 1 203 ? -8.753 -41.704 43.239 1.00 28.71 203 ALA C N 1
ATOM 7684 C CA . ALA C 1 203 ? -9.362 -40.363 43.413 1.00 28.82 203 ALA C CA 1
ATOM 7685 C C . ALA C 1 203 ? -8.379 -39.410 44.122 1.00 27.98 203 ALA C C 1
ATOM 7686 O O . ALA C 1 203 ? -8.230 -38.259 43.683 1.00 26.91 203 ALA C O 1
ATOM 7688 N N . ASP C 1 204 ? -7.770 -39.847 45.219 1.00 29.98 204 ASP C N 1
ATOM 7689 C CA . ASP C 1 204 ? -6.822 -39.025 46.025 1.00 33.08 204 ASP C CA 1
ATOM 7690 C C . ASP C 1 204 ? -5.606 -38.636 45.173 1.00 33.57 204 ASP C C 1
ATOM 7691 O O . ASP C 1 204 ? -5.198 -37.461 45.229 1.00 34.72 204 ASP C O 1
ATOM 7696 N N . ALA C 1 205 ? -5.067 -39.552 44.367 1.00 32.86 205 ALA C N 1
ATOM 7697 C CA . ALA C 1 205 ? -3.854 -39.278 43.557 1.00 34.51 205 ALA C CA 1
ATOM 7698 C C . ALA C 1 205 ? -4.175 -38.233 42.485 1.00 34.21 205 ALA C C 1
ATOM 7699 O O . ALA C 1 205 ? -3.238 -37.670 41.960 1.00 34.81 205 ALA C O 1
ATOM 7701 N N . HIS C 1 206 ? -5.449 -37.938 42.201 1.00 34.47 206 HIS C N 1
ATOM 7702 C CA . HIS C 1 206 ? -5.824 -36.931 41.170 1.00 34.08 206 HIS C CA 1
ATOM 7703 C C . HIS C 1 206 ? -6.636 -35.770 41.759 1.00 31.99 206 HIS C C 1
ATOM 7704 O O . HIS C 1 206 ? -7.179 -34.996 40.960 1.00 32.59 206 HIS C O 1
ATOM 7711 N N . ASN C 1 207 ? -6.709 -35.638 43.085 1.00 34.04 207 ASN C N 1
ATOM 7712 C CA . ASN C 1 207 ? -7.456 -34.556 43.797 1.00 38.26 207 ASN C CA 1
ATOM 7713 C C . ASN C 1 207 ? -8.910 -34.513 43.307 1.00 33.11 207 ASN C C 1
ATOM 7714 O O . ASN C 1 207 ? -9.385 -33.409 42.918 1.00 32.37 207 ASN C O 1
ATOM 7719 N N . ALA C 1 208 ? -9.559 -35.679 43.286 1.00 29.63 208 ALA C N 1
ATOM 7720 C CA . ALA C 1 208 ? -10.955 -35.873 42.835 1.00 29.58 208 ALA C CA 1
ATOM 7721 C C . ALA C 1 208 ? -11.846 -35.983 44.070 1.00 27.83 208 ALA C C 1
ATOM 7722 O O . ALA C 1 208 ? -11.458 -36.654 45.035 1.00 27.77 208 ALA C O 1
ATOM 7724 N N . MET C 1 209 ? -13.010 -35.341 44.054 1.00 27.30 209 MET C N 1
ATOM 7725 C CA . MET C 1 209 ? -14.081 -35.639 45.031 1.00 26.30 209 MET C CA 1
ATOM 7726 C C . MET C 1 209 ? -14.547 -37.073 44.756 1.00 23.94 209 MET C C 1
ATOM 7727 O O . MET C 1 209 ? -14.432 -37.513 43.615 1.00 26.75 209 MET C O 1
ATOM 7732 N N . THR C 1 210 ? -15.016 -37.780 45.769 1.00 22.13 210 THR C N 1
ATOM 7733 C CA . THR C 1 210 ? -15.656 -39.102 45.633 1.00 23.90 210 THR C CA 1
ATOM 7734 C C . THR C 1 210 ? -17.120 -38.975 46.060 1.00 24.14 210 THR C C 1
ATOM 7735 O O . THR C 1 210 ? -17.411 -38.307 47.087 1.00 24.36 210 THR C O 1
ATOM 7739 N N . TYR C 1 211 ? -18.004 -39.584 45.276 1.00 23.29 211 TYR C N 1
ATOM 7740 C CA . TYR C 1 211 ? -19.465 -39.610 45.497 1.00 22.84 211 TYR C CA 1
ATOM 7741 C C . TYR C 1 211 ? -19.899 -41.071 45.525 1.00 19.66 211 TYR C C 1
ATOM 7742 O O . TYR C 1 211 ? -19.854 -41.695 44.477 1.00 19.68 211 TYR C O 1
ATOM 7751 N N . LEU C 1 212 ? -20.278 -41.575 46.701 1.00 19.63 212 LEU C N 1
ATOM 7752 C CA . LEU C 1 212 ? -20.606 -42.998 46.931 1.00 19.37 212 LEU C CA 1
ATOM 7753 C C . LEU C 1 212 ? -22.100 -43.188 47.201 1.00 19.72 212 LEU C C 1
ATOM 7754 O O . LEU C 1 212 ? -22.586 -42.791 48.291 1.00 19.92 212 LEU C O 1
ATOM 7759 N N . ASP C 1 213 ? -22.788 -43.831 46.265 1.00 20.34 213 ASP C N 1
ATOM 7760 C CA . ASP C 1 213 ? -24.202 -44.272 46.422 1.00 20.39 213 ASP C CA 1
ATOM 7761 C C . ASP C 1 213 ? -24.204 -45.592 47.205 1.00 19.37 213 ASP C C 1
ATOM 7762 O O . ASP C 1 213 ? -23.772 -46.613 46.658 1.00 17.93 213 ASP C O 1
ATOM 7767 N N . GLU C 1 214 ? -24.675 -45.543 48.454 1.00 20.08 214 GLU C N 1
ATOM 7768 C CA . GLU C 1 214 ? -24.702 -46.687 49.402 1.00 19.88 214 GLU C CA 1
ATOM 7769 C C . GLU C 1 214 ? -26.138 -47.207 49.539 1.00 20.65 214 GLU C C 1
ATOM 7770 O O . GLU C 1 214 ? -26.461 -47.845 50.569 1.00 19.15 214 GLU C O 1
ATOM 7776 N N . VAL C 1 215 ? -26.982 -46.974 48.530 1.00 19.91 215 VAL C N 1
ATOM 7777 C CA . VAL C 1 215 ? -28.430 -47.327 48.600 1.00 21.18 215 VAL C CA 1
ATOM 7778 C C . VAL C 1 215 ? -28.608 -48.808 49.016 1.00 21.45 215 VAL C C 1
ATOM 7779 O O . VAL C 1 215 ? -29.522 -49.086 49.806 1.00 21.98 215 VAL C O 1
ATOM 7783 N N . HIS C 1 216 ? -27.755 -49.715 48.537 1.00 21.20 216 HIS C N 1
ATOM 7784 C CA . HIS C 1 216 ? -27.845 -51.182 48.818 1.00 22.77 216 HIS C CA 1
ATOM 7785 C C . HIS C 1 216 ? -26.850 -51.589 49.903 1.00 20.64 216 HIS C C 1
ATOM 7786 O O . HIS C 1 216 ? -26.772 -52.768 50.161 1.00 21.93 216 HIS C O 1
ATOM 7793 N N . GLY C 1 217 ? -26.202 -50.626 50.559 1.00 22.51 217 GLY C N 1
ATOM 7794 C CA . GLY C 1 217 ? -25.286 -50.837 51.693 1.00 19.79 217 GLY C CA 1
ATOM 7795 C C . GLY C 1 217 ? -25.897 -50.385 52.997 1.00 21.16 217 GLY C C 1
ATOM 7796 O O . GLY C 1 217 ? -25.786 -51.110 53.991 1.00 18.91 217 GLY C O 1
ATOM 7797 N N . VAL C 1 218 ? -26.491 -49.187 53.004 1.00 19.90 218 VAL C N 1
ATOM 7798 C CA . VAL C 1 218 ? -26.853 -48.473 54.242 1.00 19.27 218 VAL C CA 1
ATOM 7799 C C . VAL C 1 218 ? -27.979 -49.259 54.921 1.00 19.89 218 VAL C C 1
ATOM 7800 O O . VAL C 1 218 ? -28.879 -49.770 54.227 1.00 21.38 218 VAL C O 1
ATOM 7804 N N . GLY C 1 219 ? -27.877 -49.382 56.243 1.00 20.98 219 GLY C N 1
ATOM 7805 C CA . GLY C 1 219 ? -28.769 -50.178 57.100 1.00 20.24 219 GLY C CA 1
ATOM 7806 C C . GLY C 1 219 ? -28.349 -51.629 57.191 1.00 18.76 219 GLY C C 1
ATOM 7807 O O . GLY C 1 219 ? -28.845 -52.337 58.089 1.00 18.24 219 GLY C O 1
ATOM 7808 N N . LEU C 1 220 ? -27.527 -52.103 56.263 1.00 19.11 220 LEU C N 1
ATOM 7809 C CA . LEU C 1 220 ? -27.373 -53.561 56.028 1.00 19.24 220 LEU C CA 1
ATOM 7810 C C . LEU C 1 220 ? -25.979 -54.051 56.402 1.00 20.54 220 LEU C C 1
ATOM 7811 O O . LEU C 1 220 ? -25.808 -55.282 56.463 1.00 19.25 220 LEU C O 1
ATOM 7816 N N . TYR C 1 221 ? -25.015 -53.149 56.567 1.00 19.80 221 TYR C N 1
ATOM 7817 C CA . TYR C 1 221 ? -23.597 -53.540 56.810 1.00 20.66 221 TYR C CA 1
ATOM 7818 C C . TYR C 1 221 ? -22.930 -52.549 57.752 1.00 21.04 221 TYR C C 1
ATOM 7819 O O . TYR C 1 221 ? -23.356 -51.362 57.780 1.00 20.24 221 TYR C O 1
ATOM 7828 N N . GLY C 1 222 ? -21.847 -52.987 58.404 1.00 22.94 222 GLY C N 1
ATOM 7829 C CA . GLY C 1 222 ? -20.972 -52.084 59.167 1.00 24.37 222 GLY C CA 1
ATOM 7830 C C . GLY C 1 222 ? -21.391 -51.966 60.632 1.00 24.96 222 GLY C C 1
ATOM 7831 O O . GLY C 1 222 ? -22.529 -52.277 61.002 1.00 23.71 222 GLY C O 1
ATOM 7832 N N . PRO C 1 223 ? -20.463 -51.548 61.518 1.00 25.85 223 PRO C N 1
ATOM 7833 C CA . PRO C 1 223 ? -20.751 -51.500 62.948 1.00 26.65 223 PRO C CA 1
ATOM 7834 C C . PRO C 1 223 ? -21.881 -50.531 63.305 1.00 26.28 223 PRO C C 1
ATOM 7835 O O . PRO C 1 223 ? -22.531 -50.764 64.322 1.00 26.04 223 PRO C O 1
ATOM 7839 N N . ASN C 1 224 ? -22.099 -49.487 62.500 1.00 25.24 224 ASN C N 1
ATOM 7840 C CA . ASN C 1 224 ? -23.129 -48.460 62.799 1.00 27.93 224 ASN C CA 1
ATOM 7841 C C . ASN C 1 224 ? -24.324 -48.684 61.880 1.00 26.04 224 ASN C C 1
ATOM 7842 O O . ASN C 1 224 ? -25.250 -47.869 61.942 1.00 26.11 224 ASN C O 1
ATOM 7847 N N . GLY C 1 225 ? -24.314 -49.751 61.075 1.00 25.14 225 GLY C N 1
ATOM 7848 C CA . GLY C 1 225 ? -25.311 -49.936 59.994 1.00 24.18 225 GLY C CA 1
ATOM 7849 C C . GLY C 1 225 ? -25.196 -48.837 58.942 1.00 21.31 225 GLY C C 1
ATOM 7850 O O . GLY C 1 225 ? -26.189 -48.536 58.254 1.00 21.48 225 GLY C O 1
ATOM 7851 N N . GLY C 1 226 ? -23.999 -48.284 58.768 1.00 20.99 226 GLY C N 1
ATOM 7852 C CA . GLY C 1 226 ? -23.747 -47.208 57.791 1.00 21.28 226 GLY C CA 1
ATOM 7853 C C . GLY C 1 226 ? -23.515 -47.715 56.376 1.00 20.37 226 GLY C C 1
ATOM 7854 O O . GLY C 1 226 ? -23.525 -46.879 55.444 1.00 21.69 226 GLY C O 1
ATOM 7855 N N . GLY C 1 227 ? -23.260 -49.012 56.182 1.00 20.36 227 GLY C N 1
ATOM 7856 C CA . GLY C 1 227 ? -23.008 -49.579 54.845 1.00 19.68 227 GLY C CA 1
ATOM 7857 C C . GLY C 1 227 ? -21.575 -50.047 54.669 1.00 21.80 227 GLY C C 1
ATOM 7858 O O . GLY C 1 227 ? -20.916 -50.361 55.675 1.00 19.07 227 GLY C O 1
ATOM 7859 N N . ILE C 1 228 ? -21.123 -50.143 53.422 1.00 21.98 228 ILE C N 1
ATOM 7860 C CA . ILE C 1 228 ? -19.823 -50.802 53.116 1.00 23.49 228 ILE C CA 1
ATOM 7861 C C . ILE C 1 228 ? -18.684 -49.893 53.598 1.00 23.09 228 ILE C C 1
ATOM 7862 O O . ILE C 1 228 ? -17.712 -50.411 54.200 1.00 23.25 228 ILE C O 1
ATOM 7867 N N . ALA C 1 229 ? -18.731 -48.595 53.311 1.00 21.38 229 ALA C N 1
ATOM 7868 C CA . ALA C 1 229 ? -17.664 -47.685 53.770 1.00 20.25 229 ALA C CA 1
ATOM 7869 C C . ALA C 1 229 ? -17.548 -47.791 55.307 1.00 22.73 229 ALA C C 1
ATOM 7870 O O . ALA C 1 229 ? -16.405 -47.926 55.817 1.00 19.05 229 ALA C O 1
ATOM 7872 N N . ASP C 1 230 ? -18.678 -47.743 56.020 1.00 21.73 230 ASP C N 1
ATOM 7873 C CA . ASP C 1 230 ? -18.732 -47.956 57.492 1.00 24.48 230 ASP C CA 1
ATOM 7874 C C . ASP C 1 230 ? -18.018 -49.267 57.820 1.00 28.12 230 ASP C C 1
ATOM 7875 O O . ASP C 1 230 ? -17.020 -49.242 58.597 1.00 23.26 230 ASP C O 1
ATOM 7880 N N . ARG C 1 231 ? -18.425 -50.385 57.212 1.00 24.78 231 ARG C N 1
ATOM 7881 C CA . ARG C 1 231 ? -17.840 -51.714 57.530 1.00 27.48 231 ARG C CA 1
ATOM 7882 C C . ARG C 1 231 ? -16.322 -51.685 57.363 1.00 26.66 231 ARG C C 1
ATOM 7883 O O . ARG C 1 231 ? -15.627 -52.234 58.216 1.00 22.41 231 ARG C O 1
ATOM 7891 N N . GLU C 1 232 ? -15.861 -51.019 56.313 1.00 26.12 232 GLU C N 1
ATOM 7892 C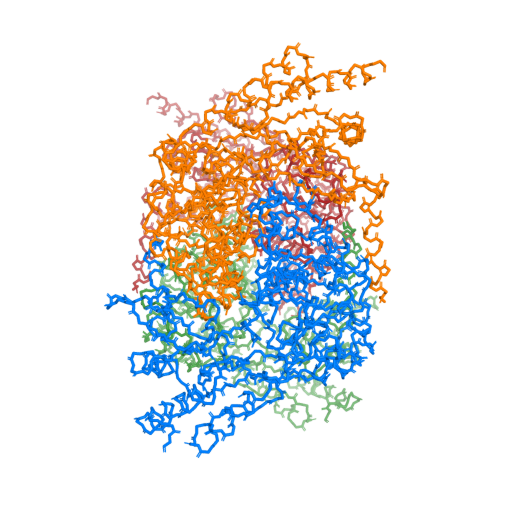 CA . GLU C 1 232 ? -14.410 -51.005 55.988 1.00 25.76 232 GLU C CA 1
ATOM 7893 C C . GLU C 1 232 ? -13.683 -49.926 56.813 1.00 25.71 232 GLU C C 1
ATOM 7894 O O . GLU C 1 232 ? -12.454 -49.819 56.633 1.00 23.44 232 GLU C O 1
ATOM 7900 N N . GLY C 1 233 ? -14.407 -49.139 57.629 1.00 24.21 233 GLY C N 1
ATOM 7901 C CA . GLY C 1 233 ? -13.861 -48.008 58.412 1.00 26.13 233 GLY C CA 1
ATOM 7902 C C . GLY C 1 233 ? -13.245 -46.931 57.533 1.00 25.20 233 GLY C C 1
ATOM 7903 O O . GLY C 1 233 ? -12.235 -46.333 57.950 1.00 24.70 233 GLY C O 1
ATOM 7904 N N . ILE C 1 234 ? -13.819 -46.661 56.361 1.00 22.84 234 ILE C N 1
ATOM 7905 C CA . ILE C 1 234 ? -13.314 -45.605 55.426 1.00 24.65 234 ILE C CA 1
ATOM 7906 C C . ILE C 1 234 ? -14.417 -44.609 55.023 1.00 24.07 234 ILE C C 1
ATOM 7907 O O . ILE C 1 234 ? -14.221 -43.928 54.037 1.00 25.46 234 ILE C O 1
ATOM 7912 N N . SER C 1 235 ? -15.496 -44.449 55.785 1.00 25.58 235 SER C N 1
ATOM 7913 C CA . SER C 1 235 ? -16.485 -43.350 55.584 1.00 25.60 235 SER C CA 1
ATOM 7914 C C . SER C 1 235 ? -15.773 -42.007 55.366 1.00 27.23 235 SER C C 1
ATOM 7915 O O . SER C 1 235 ? -16.177 -41.232 54.457 1.00 22.27 235 SER C O 1
ATOM 7918 N N . HIS C 1 236 ? -14.755 -41.726 56.180 1.00 26.70 236 HIS C N 1
ATOM 7919 C CA . HIS C 1 236 ? -14.029 -40.425 56.186 1.00 26.65 236 HIS C CA 1
ATOM 7920 C C . HIS C 1 236 ? -13.397 -40.147 54.812 1.00 27.16 236 HIS C C 1
ATOM 7921 O O . HIS C 1 236 ? -13.191 -38.980 54.497 1.00 28.40 236 HIS C O 1
ATOM 7928 N N . ARG C 1 237 ? -13.122 -41.164 54.002 1.00 25.35 237 ARG C N 1
ATOM 7929 C CA . ARG C 1 237 ? -12.397 -40.988 52.706 1.00 30.71 237 ARG C CA 1
ATOM 7930 C C . ARG C 1 237 ? -13.333 -40.495 51.592 1.00 28.44 237 ARG C C 1
ATOM 7931 O O . ARG C 1 237 ? -12.830 -40.026 50.557 1.00 29.30 237 ARG C O 1
ATOM 7939 N N . LEU C 1 238 ? -14.649 -40.579 51.789 1.00 27.75 238 LEU C N 1
ATOM 7940 C CA . LEU C 1 238 ? -15.623 -40.184 50.740 1.00 26.31 238 LEU C CA 1
ATOM 7941 C C . LEU C 1 238 ? -16.067 -38.750 50.993 1.00 27.54 238 LEU C C 1
ATOM 7942 O O . LEU C 1 238 ? -16.396 -38.406 52.125 1.00 31.16 238 LEU C O 1
ATOM 7947 N N . THR C 1 239 ? -16.031 -37.928 49.961 1.00 25.72 239 THR C N 1
ATOM 7948 C CA . THR C 1 239 ? -16.507 -36.541 50.066 1.00 26.41 239 THR C CA 1
ATOM 7949 C C . THR C 1 239 ? -17.994 -36.565 50.417 1.00 27.22 239 THR C C 1
ATOM 7950 O O . THR C 1 239 ? -18.416 -35.778 51.291 1.00 29.10 239 THR C O 1
ATOM 7954 N N . ILE C 1 240 ? -18.759 -37.412 49.730 1.00 26.26 240 ILE C N 1
ATOM 7955 C CA . ILE C 1 240 ? -20.242 -37.489 49.853 1.00 25.17 240 ILE C CA 1
ATOM 7956 C C . ILE C 1 240 ? -20.648 -38.954 49.960 1.00 22.84 240 ILE C C 1
ATOM 7957 O O . ILE C 1 240 ? -20.252 -39.735 49.104 1.00 23.04 240 ILE C O 1
ATOM 7962 N N . ILE C 1 241 ? -21.461 -39.297 50.950 1.00 21.80 241 ILE C N 1
ATOM 7963 C CA . ILE C 1 241 ? -22.174 -40.601 50.940 1.00 22.28 241 ILE C CA 1
ATOM 7964 C C . ILE C 1 241 ? -23.647 -40.305 50.674 1.00 21.31 241 ILE C C 1
ATOM 7965 O O . ILE C 1 241 ? -24.190 -39.487 51.423 1.00 21.65 241 ILE C O 1
ATOM 7970 N N . GLU C 1 242 ? -24.232 -40.946 49.655 1.00 20.16 242 GLU C N 1
ATOM 7971 C CA . GLU C 1 242 ? -25.672 -40.831 49.312 1.00 21.05 242 GLU C CA 1
ATOM 7972 C C . GLU C 1 242 ? -26.375 -42.140 49.678 1.00 21.37 242 GLU C C 1
ATOM 7973 O O . GLU C 1 242 ? -25.740 -43.229 49.648 1.00 19.69 242 GLU C O 1
ATOM 7979 N N . GLY C 1 243 ? -27.648 -42.013 50.053 1.00 20.45 243 GLY C N 1
ATOM 7980 C CA . GLY C 1 243 ? -28.478 -43.169 50.393 1.00 21.33 243 GLY C CA 1
ATOM 7981 C C . GLY C 1 243 ? -29.935 -42.898 50.139 1.00 20.91 243 GLY C C 1
ATOM 7982 O O . GLY C 1 243 ? -30.303 -41.786 49.680 1.00 20.69 243 GLY C O 1
ATOM 7983 N N . THR C 1 244 ? -30.719 -43.924 50.418 1.00 20.60 244 THR C N 1
ATOM 7984 C CA . THR C 1 244 ? -32.187 -43.941 50.330 1.00 20.99 244 THR C CA 1
ATOM 7985 C C . THR C 1 244 ? -32.708 -44.246 51.728 1.00 20.86 244 THR C C 1
ATOM 7986 O O . THR C 1 244 ? -31.983 -44.889 52.507 1.00 19.51 244 THR C O 1
ATOM 7990 N N . LEU C 1 245 ? -33.902 -43.755 52.033 1.00 20.16 245 LEU C N 1
ATOM 7991 C CA . LEU C 1 245 ? -34.641 -44.159 53.247 1.00 20.42 245 LEU C CA 1
ATOM 7992 C C . LEU C 1 245 ? -35.724 -45.180 52.895 1.00 20.11 245 LEU C C 1
ATOM 7993 O O . LEU C 1 245 ? -36.435 -45.604 53.821 1.00 21.48 245 LEU C O 1
ATOM 7998 N N . ALA C 1 246 ? -35.798 -45.599 51.628 1.00 20.99 246 ALA C N 1
ATOM 7999 C CA . ALA C 1 246 ? -36.889 -46.436 51.070 1.00 20.51 246 ALA C CA 1
ATOM 8000 C C . ALA C 1 246 ? -36.581 -47.941 51.137 1.00 21.19 246 ALA C C 1
ATOM 8001 O O . ALA C 1 246 ? -37.511 -48.729 50.919 1.00 20.65 246 ALA C O 1
ATOM 8027 N N . ALA C 1 248 ? -33.463 -50.515 52.991 1.00 20.09 248 ALA C N 1
ATOM 8028 C CA . ALA C 1 248 ? -33.231 -51.058 54.345 1.00 19.40 248 ALA C CA 1
ATOM 8029 C C . ALA C 1 248 ? -34.046 -50.278 55.378 1.00 19.24 248 ALA C C 1
ATOM 8030 O O . ALA C 1 248 ? -34.489 -50.907 56.349 1.00 19.35 248 ALA C O 1
ATOM 8032 N N . PHE C 1 249 ? -34.181 -48.959 55.244 1.00 17.78 249 PHE C N 1
ATOM 8033 C CA . PHE C 1 249 ? -34.845 -48.153 56.302 1.00 18.52 249 PHE C CA 1
ATOM 8034 C C . PHE C 1 249 ? -36.361 -48.238 56.126 1.00 19.53 249 PHE C C 1
ATOM 8035 O O . PHE C 1 249 ? -37.071 -47.882 57.081 1.00 18.71 249 PHE C O 1
ATOM 8043 N N . GLY C 1 250 ? -36.851 -48.710 54.972 1.00 19.23 250 GLY C N 1
ATOM 8044 C CA . GLY C 1 250 ? -38.243 -49.214 54.861 1.00 18.76 250 GLY C CA 1
ATOM 8045 C C . GLY C 1 250 ? -39.300 -48.134 54.736 1.00 19.15 250 GLY C C 1
ATOM 8046 O O . GLY C 1 250 ? -40.525 -48.454 54.850 1.00 20.50 250 GLY C O 1
ATOM 8047 N N . VAL C 1 251 ? -38.915 -46.893 54.456 1.00 19.08 251 VAL C N 1
ATOM 8048 C CA . VAL C 1 251 ? -39.923 -45.799 54.307 1.00 19.18 251 VAL C CA 1
ATOM 8049 C C . VAL C 1 251 ? -39.821 -45.191 52.907 1.00 19.68 251 VAL C C 1
ATOM 8050 O O . VAL C 1 251 ? -40.253 -45.865 51.942 1.00 21.21 251 VAL C O 1
ATOM 8054 N N . VAL C 1 252 ? -39.311 -43.965 52.783 1.00 20.46 252 VAL C N 1
ATOM 8055 C CA . VAL C 1 252 ? -39.169 -43.263 51.480 1.00 19.89 252 VAL C CA 1
ATOM 8056 C C . VAL C 1 252 ? -38.316 -42.018 51.702 1.00 20.49 252 VAL C C 1
ATOM 8057 O O . VAL C 1 252 ? -38.272 -41.544 52.849 1.00 17.96 252 VAL C O 1
ATOM 8061 N N . GLY C 1 253 ? -37.719 -41.501 50.617 1.00 21.19 253 GLY C N 1
ATOM 8062 C CA . GLY C 1 253 ? -36.847 -40.320 50.657 1.00 19.65 253 GLY C CA 1
ATOM 8063 C C . GLY C 1 253 ? -35.417 -40.705 50.376 1.00 19.05 253 GLY C C 1
ATOM 8064 O O . GLY C 1 253 ? -35.113 -41.913 50.352 1.00 18.56 253 GLY C O 1
ATOM 8065 N N . GLY C 1 254 ? -34.585 -39.705 50.134 1.00 18.18 254 GLY C N 1
ATOM 8066 C CA . GLY C 1 254 ? -33.159 -39.896 49.862 1.00 18.81 254 GLY C CA 1
ATOM 8067 C C . GLY C 1 254 ? -32.375 -38.856 50.595 1.00 19.21 254 GLY C C 1
ATOM 8068 O O . GLY C 1 254 ? -32.998 -37.951 51.143 1.00 19.34 254 GLY C O 1
ATOM 8069 N N . TYR C 1 255 ? -31.052 -38.954 50.557 1.00 18.49 255 TYR C N 1
ATOM 8070 C CA . TYR C 1 255 ? -30.172 -38.007 51.258 1.00 19.46 255 TYR C CA 1
ATOM 8071 C C . TYR C 1 255 ? -28.750 -38.101 50.723 1.00 18.04 255 TYR C C 1
ATOM 8072 O O . TYR C 1 255 ? -28.380 -39.088 50.062 1.00 16.30 255 TYR C O 1
ATOM 8081 N N . ILE C 1 256 ? -27.988 -37.046 51.011 1.00 18.96 256 ILE C N 1
ATOM 8082 C CA . ILE C 1 256 ? -26.501 -37.040 50.940 1.00 20.46 256 ILE C CA 1
ATOM 8083 C C . ILE C 1 256 ? -26.000 -36.585 52.306 1.00 20.61 256 ILE C C 1
ATOM 8084 O O . ILE C 1 256 ? -26.730 -35.881 53.024 1.00 20.30 256 ILE C O 1
ATOM 8089 N N . ALA C 1 257 ? -24.793 -37.007 52.633 1.00 21.97 257 ALA C N 1
ATOM 8090 C CA . ALA C 1 257 ? -24.114 -36.690 53.896 1.00 21.71 257 ALA C CA 1
ATOM 8091 C C . ALA C 1 257 ? -22.691 -36.301 53.551 1.00 20.77 257 ALA C C 1
ATOM 8092 O O . ALA C 1 257 ? -22.080 -36.963 52.718 1.00 21.54 257 ALA C O 1
ATOM 8094 N N . GLY C 1 258 ? -22.203 -35.236 54.160 1.00 19.29 258 GLY C N 1
ATOM 8095 C CA . GLY C 1 258 ? -20.881 -34.710 53.798 1.00 20.66 258 GLY C CA 1
ATOM 8096 C C . GLY C 1 258 ? -20.540 -33.510 54.642 1.00 19.34 258 GLY C C 1
ATOM 8097 O O . GLY C 1 258 ? -21.198 -33.281 55.693 1.00 18.73 258 GLY C O 1
ATOM 8098 N N . SER C 1 259 ? -19.577 -32.738 54.184 1.00 20.38 259 SER C N 1
ATOM 8099 C CA . SER C 1 259 ? -19.185 -31.489 54.875 1.00 21.32 259 SER C CA 1
ATOM 8100 C C . SER C 1 259 ? -20.401 -30.552 54.961 1.00 22.19 259 SER C C 1
ATOM 8101 O O . SER C 1 259 ? -21.369 -30.661 54.114 1.00 20.09 259 SER C O 1
ATOM 8104 N N . SER C 1 260 ? -20.376 -29.668 55.955 1.00 22.73 260 SER C N 1
ATOM 8105 C CA . SER C 1 260 ? -21.342 -28.549 56.113 1.00 25.01 260 SER C CA 1
ATOM 8106 C C . SER C 1 260 ? -21.460 -27.781 54.794 1.00 23.90 260 SER C C 1
ATOM 8107 O O . SER C 1 260 ? -22.577 -27.441 54.388 1.00 24.08 260 SER C O 1
ATOM 8110 N N . ALA C 1 261 ? -20.313 -27.454 54.211 1.00 23.43 261 ALA C N 1
ATOM 8111 C CA . ALA C 1 261 ? -20.160 -26.593 53.021 1.00 24.21 261 ALA C CA 1
ATOM 8112 C C . ALA C 1 261 ? -20.778 -27.302 51.810 1.00 25.23 261 ALA C C 1
ATOM 8113 O O . ALA C 1 261 ? -21.590 -26.661 51.099 1.00 22.15 261 ALA C O 1
ATOM 8115 N N . VAL C 1 262 ? -20.487 -28.590 51.597 1.00 22.79 262 VAL C N 1
ATOM 8116 C CA . VAL C 1 262 ? -21.033 -29.271 50.381 1.00 23.51 262 VAL C CA 1
ATOM 8117 C C . VAL C 1 262 ? -22.557 -29.471 50.512 1.00 21.97 262 VAL C C 1
ATOM 8118 O O . VAL C 1 262 ? -23.258 -29.206 49.529 1.00 22.70 262 VAL C O 1
ATOM 8122 N N . CYS C 1 263 ? -23.063 -29.842 51.688 1.00 22.30 263 CYS C N 1
ATOM 8123 C CA . CYS C 1 263 ? -24.515 -30.018 51.911 1.00 23.56 263 CYS C CA 1
ATOM 8124 C C . CYS C 1 263 ? -25.223 -28.659 51.749 1.00 24.13 263 CYS C C 1
ATOM 8125 O O . CYS C 1 263 ? -26.328 -28.644 51.182 1.00 24.76 263 CYS C O 1
ATOM 8128 N N . ASP C 1 264 ? -24.636 -27.562 52.232 1.00 23.20 264 ASP C N 1
ATOM 8129 C CA . ASP C 1 264 ? -25.257 -26.209 52.161 1.00 24.81 264 ASP C CA 1
ATOM 8130 C C . ASP C 1 264 ? -25.217 -25.749 50.702 1.00 22.87 264 ASP C C 1
ATOM 8131 O O . ASP C 1 264 ? -26.181 -25.127 50.234 1.00 23.07 264 ASP C O 1
ATOM 8136 N N . PHE C 1 265 ? -24.126 -26.045 50.009 1.00 23.77 265 PHE C N 1
ATOM 8137 C CA . PHE C 1 265 ? -23.978 -25.779 48.554 1.00 23.99 265 PHE C CA 1
ATOM 8138 C C . PHE C 1 265 ? -25.131 -26.437 47.784 1.00 23.21 265 PHE C C 1
ATOM 8139 O O . PHE C 1 265 ? -25.855 -25.736 47.047 1.00 21.28 265 PHE C O 1
ATOM 8147 N N . VAL C 1 266 ? -25.323 -27.745 47.984 1.00 21.12 266 VAL C N 1
ATOM 8148 C CA . VAL C 1 266 ? -26.406 -28.493 47.285 1.00 21.44 266 VAL C CA 1
ATOM 8149 C C . VAL C 1 266 ? -27.780 -27.968 47.743 1.00 22.08 266 VAL C C 1
ATOM 8150 O O . VAL C 1 266 ? -28.608 -27.701 46.876 1.00 21.29 266 VAL C O 1
ATOM 8154 N N . ARG C 1 267 ? -27.993 -27.773 49.044 1.00 20.62 267 ARG C N 1
ATOM 8155 C CA . ARG C 1 267 ? -29.252 -27.217 49.615 1.00 22.23 267 ARG C CA 1
ATOM 8156 C C . ARG C 1 267 ? -29.623 -25.889 48.921 1.00 21.28 267 ARG C C 1
ATOM 8157 O O . ARG C 1 267 ? -30.820 -25.663 48.639 1.00 21.31 267 ARG C O 1
ATOM 8165 N N . SER C 1 268 ? -28.619 -25.055 48.649 1.00 21.73 268 SER C N 1
ATOM 8166 C CA . SER C 1 268 ? -28.741 -23.649 48.207 1.00 21.98 268 SER C CA 1
ATOM 8167 C C . SER C 1 268 ? -28.930 -23.522 46.694 1.00 23.04 268 SER C C 1
ATOM 8168 O O . SER C 1 268 ? -29.491 -22.499 46.310 1.00 21.75 268 SER C O 1
ATOM 8171 N N . PHE C 1 269 ? -28.529 -24.511 45.887 1.00 21.80 269 PHE C N 1
ATOM 8172 C CA . PHE C 1 269 ? -28.518 -24.431 44.406 1.00 22.83 269 PHE C CA 1
ATOM 8173 C C . PHE C 1 269 ? -29.358 -25.522 43.708 1.00 23.72 269 PHE C C 1
ATOM 8174 O O . PHE C 1 269 ? -29.694 -25.338 42.538 1.00 22.62 269 PHE C O 1
ATOM 8182 N N . ALA C 1 270 ? -29.698 -26.638 44.342 1.00 23.04 270 ALA C N 1
ATOM 8183 C CA . ALA C 1 270 ? -30.316 -27.763 43.603 1.00 21.49 270 ALA C CA 1
ATOM 8184 C C . ALA C 1 270 ? -31.818 -27.519 43.385 1.00 21.22 270 ALA C C 1
ATOM 8185 O O . ALA C 1 270 ? -32.605 -27.694 44.337 1.00 20.09 270 ALA C O 1
ATOM 8187 N N . SER C 1 271 ? -32.199 -27.213 42.148 1.00 20.79 271 SER C N 1
ATOM 8188 C CA . SER C 1 271 ? -33.608 -27.059 41.694 1.00 22.06 271 SER C CA 1
ATOM 8189 C C . SER C 1 271 ? -34.480 -28.195 42.266 1.00 21.61 271 SER C C 1
ATOM 8190 O O . SER C 1 271 ? -35.506 -27.874 42.859 1.00 19.87 271 SER C O 1
ATOM 8193 N N . GLY C 1 272 ? -34.055 -29.466 42.147 1.00 21.81 272 GLY C N 1
ATOM 8194 C CA . GLY C 1 272 ? -34.839 -30.649 42.578 1.00 22.29 272 GLY C CA 1
ATOM 8195 C C . GLY C 1 272 ? -35.066 -30.730 44.090 1.00 22.49 272 GLY C C 1
ATOM 8196 O O . GLY C 1 272 ? -36.017 -31.405 44.528 1.00 21.38 272 GLY C O 1
ATOM 8197 N N . PHE C 1 273 ? -34.233 -30.070 44.882 1.00 20.84 273 PHE C N 1
ATOM 8198 C CA . PHE C 1 273 ? -34.459 -29.891 46.330 1.00 21.71 273 PHE C CA 1
ATOM 8199 C C . PHE C 1 273 ? -35.378 -28.695 46.617 1.00 21.24 273 PHE C C 1
ATOM 8200 O O . PHE C 1 273 ? -36.286 -28.821 47.440 1.00 22.22 273 PHE C O 1
ATOM 8208 N N . ILE C 1 274 ? -35.071 -27.538 46.027 1.00 19.05 274 ILE C N 1
ATOM 8209 C CA . ILE C 1 274 ? -35.651 -26.232 46.420 1.00 20.27 274 ILE C CA 1
ATOM 8210 C C . ILE C 1 274 ? -37.127 -26.197 46.029 1.00 19.36 274 ILE C C 1
ATOM 8211 O O . ILE C 1 274 ? -37.959 -25.781 46.882 1.00 21.00 274 ILE C O 1
ATOM 8216 N N . PHE C 1 275 ? -37.444 -26.623 44.811 1.00 19.09 275 PHE C N 1
ATOM 8217 C CA . PHE C 1 275 ? -38.740 -26.335 44.146 1.00 20.72 275 PHE C CA 1
ATOM 8218 C C . PHE C 1 275 ? -39.688 -27.548 44.205 1.00 20.98 275 PHE C C 1
ATOM 8219 O O . PHE C 1 275 ? -40.523 -27.723 43.303 1.00 20.92 275 PHE C O 1
ATOM 8227 N N . SER C 1 276 ? -39.616 -28.330 45.281 1.00 21.46 276 SER C N 1
ATOM 8228 C CA . SER C 1 276 ? -40.503 -29.500 45.524 1.00 21.57 276 SER C CA 1
ATOM 8229 C C . SER C 1 276 ? -40.897 -29.559 47.011 1.00 21.60 276 SER C C 1
ATOM 8230 O O . SER C 1 276 ? -40.036 -29.327 47.894 1.00 22.50 276 SER C O 1
ATOM 8233 N N . THR C 1 277 ? -42.182 -29.791 47.278 1.00 20.44 277 THR C N 1
ATOM 8234 C CA . THR C 1 277 ? -42.747 -29.969 48.633 1.00 20.27 277 THR C CA 1
ATOM 8235 C C . THR C 1 277 ? -41.868 -30.927 49.449 1.00 20.50 277 THR C C 1
ATOM 8236 O O . THR C 1 277 ? -41.447 -31.980 48.919 1.00 20.09 277 THR C O 1
ATOM 8240 N N . SER C 1 278 ? -41.616 -30.584 50.705 1.00 20.21 278 SER C N 1
ATOM 8241 C CA . SER C 1 278 ? -40.813 -31.412 51.637 1.00 21.28 278 SER C CA 1
ATOM 8242 C C . SER C 1 278 ? -41.514 -32.749 51.852 1.00 20.05 278 SER C C 1
ATOM 8243 O O . SER C 1 278 ? -42.762 -32.842 51.745 1.00 17.99 278 SER C O 1
ATOM 8246 N N . PRO C 1 279 ? -40.728 -33.804 52.189 1.00 19.66 279 PRO C N 1
ATOM 8247 C CA . PRO C 1 279 ? -41.320 -35.077 52.592 1.00 21.48 279 PRO C CA 1
ATOM 8248 C C . PRO C 1 279 ? -42.331 -34.847 53.707 1.00 19.81 279 PRO C C 1
ATOM 8249 O O . PRO C 1 279 ? -42.161 -33.951 54.547 1.00 21.18 279 PRO C O 1
ATOM 8253 N N . PRO C 1 280 ? -43.428 -35.623 53.758 1.00 19.48 280 PRO C N 1
ATOM 8254 C CA . PRO C 1 280 ? -44.349 -35.545 54.893 1.00 19.78 280 PRO C CA 1
ATOM 8255 C C . PRO C 1 280 ? -43.611 -35.691 56.220 1.00 20.71 280 PRO C C 1
ATOM 8256 O O . PRO C 1 280 ? -42.619 -36.417 56.317 1.00 19.38 280 PRO C O 1
ATOM 8260 N N . PRO C 1 281 ? -44.046 -34.959 57.265 1.00 23.15 281 PRO C N 1
ATOM 8261 C CA . PRO C 1 281 ? -43.527 -35.153 58.621 1.00 22.24 281 PRO C CA 1
ATOM 8262 C C . PRO C 1 281 ? -43.468 -36.618 59.095 1.00 20.67 281 PRO C C 1
ATOM 8263 O O . PRO C 1 281 ? -42.438 -37.025 59.597 1.00 21.05 281 PRO C O 1
ATOM 8267 N N . ALA C 1 282 ? -44.539 -37.386 58.868 1.00 21.14 282 ALA C N 1
ATOM 8268 C CA . ALA C 1 282 ? -44.676 -38.825 59.204 1.00 21.09 282 ALA C CA 1
ATOM 8269 C C . ALA C 1 282 ? -43.583 -39.641 58.515 1.00 21.38 282 ALA C C 1
ATOM 8270 O O . ALA C 1 282 ? -43.042 -40.579 59.144 1.00 22.38 282 ALA C O 1
ATOM 8272 N N . VAL C 1 283 ? -43.235 -39.282 57.279 1.00 20.45 283 VAL C N 1
ATOM 8273 C CA . VAL C 1 283 ? -42.170 -39.993 56.528 1.00 20.82 283 VAL C CA 1
ATOM 8274 C C . VAL C 1 283 ? -40.852 -39.739 57.258 1.00 20.94 283 VAL C C 1
ATOM 8275 O O . VAL C 1 283 ? -40.107 -40.716 57.478 1.00 22.98 283 VAL C O 1
ATOM 8279 N N . ALA C 1 284 ? -40.561 -38.482 57.591 1.00 20.55 284 ALA C N 1
ATOM 8280 C CA . ALA C 1 284 ? -39.320 -38.099 58.285 1.00 19.69 284 ALA C CA 1
ATOM 8281 C C . ALA C 1 284 ? -39.323 -38.766 59.663 1.00 19.10 284 ALA C C 1
ATOM 8282 O O . ALA C 1 284 ? -38.276 -39.250 60.061 1.00 19.25 284 ALA C O 1
ATOM 8284 N N . ALA C 1 285 ? -40.462 -38.838 60.345 1.00 19.43 285 ALA C N 1
ATOM 8285 C CA . ALA C 1 285 ? -40.522 -39.425 61.711 1.00 19.76 285 ALA C CA 1
ATOM 8286 C C . ALA C 1 285 ? -40.242 -40.926 61.630 1.00 19.55 285 ALA C C 1
ATOM 8287 O O . ALA C 1 285 ? -39.448 -41.459 62.471 1.00 19.09 285 ALA C O 1
ATOM 8289 N N . GLY C 1 286 ? -40.816 -41.582 60.625 1.00 20.01 286 GLY C N 1
ATOM 8290 C CA . GLY C 1 286 ? -40.643 -43.028 60.395 1.00 21.13 286 GLY C CA 1
ATOM 8291 C C . GLY C 1 286 ? -39.180 -43.318 60.128 1.00 22.06 286 GLY C C 1
ATOM 8292 O O . GLY C 1 286 ? -38.579 -44.128 60.862 1.00 21.24 286 GLY C O 1
ATOM 8293 N N . ALA C 1 287 ? -38.596 -42.605 59.166 1.00 21.07 287 ALA C N 1
ATOM 8294 C CA . ALA C 1 287 ? -37.191 -42.812 58.748 1.00 20.41 287 ALA C CA 1
ATOM 8295 C C . ALA C 1 287 ? -36.252 -42.622 59.944 1.00 20.01 287 ALA C C 1
ATOM 8296 O O . ALA C 1 287 ? -35.270 -43.418 60.075 1.00 19.06 287 ALA C O 1
ATOM 8298 N N . LEU C 1 288 ? -36.519 -41.597 60.769 1.00 20.64 288 LEU C N 1
ATOM 8299 C CA . LEU C 1 288 ? -35.700 -41.266 61.953 1.00 19.59 288 LEU C CA 1
ATOM 8300 C C . LEU C 1 288 ? -35.724 -42.484 62.890 1.00 20.90 288 LEU C C 1
ATOM 8301 O O . LEU C 1 288 ? -34.632 -42.942 63.289 1.00 17.33 288 LEU C O 1
ATOM 8306 N N . ALA C 1 289 ? -36.914 -42.995 63.235 1.00 18.78 289 ALA C N 1
ATOM 8307 C CA . ALA C 1 289 ? -37.045 -44.182 64.119 1.00 20.79 289 ALA C CA 1
ATOM 8308 C C . ALA C 1 289 ? -36.313 -45.366 63.502 1.00 20.52 289 ALA C C 1
ATOM 8309 O O . ALA C 1 289 ? -35.623 -46.076 64.231 1.00 19.25 289 ALA C O 1
ATOM 8311 N N . SER C 1 290 ? -36.392 -45.526 62.176 1.00 20.48 290 SER C N 1
ATOM 8312 C CA . SER C 1 290 ? -35.789 -46.676 61.469 1.00 20.50 290 SER C CA 1
ATOM 8313 C C . SER C 1 290 ? -34.266 -46.638 61.622 1.00 19.54 290 SER C C 1
ATOM 8314 O O . SER C 1 290 ? -33.676 -47.654 62.016 1.00 20.20 290 SER C O 1
ATOM 8317 N N . ILE C 1 291 ? -33.670 -45.482 61.373 1.00 20.01 291 ILE C N 1
ATOM 8318 C CA . ILE C 1 291 ? -32.194 -45.296 61.390 1.00 19.33 291 ILE C CA 1
ATOM 8319 C C . ILE C 1 291 ? -31.712 -45.538 62.819 1.00 21.32 291 ILE C C 1
ATOM 8320 O O . ILE C 1 291 ? -30.762 -46.344 63.012 1.00 21.97 291 ILE C O 1
ATOM 8325 N N . ARG C 1 292 ? -32.357 -44.880 63.791 1.00 21.38 292 ARG C N 1
ATOM 8326 C CA . ARG C 1 292 ? -32.013 -45.042 65.222 1.00 22.82 292 ARG C CA 1
ATOM 8327 C C . ARG C 1 292 ? -32.029 -46.531 65.585 1.00 23.01 292 ARG C C 1
ATOM 8328 O O . ARG C 1 292 ? -31.073 -46.971 66.243 1.00 20.20 292 ARG C O 1
ATOM 8336 N N . HIS C 1 293 ? -33.053 -47.282 65.150 1.00 22.08 293 HIS C N 1
ATOM 8337 C CA . HIS C 1 293 ? -33.171 -48.717 65.507 1.00 22.70 293 HIS C CA 1
ATOM 8338 C C . HIS C 1 293 ? -31.965 -49.453 64.910 1.00 22.32 293 HIS C C 1
ATOM 8339 O O . HIS C 1 293 ? -31.277 -50.170 65.631 1.00 20.01 293 HIS C O 1
ATOM 8346 N N . LEU C 1 294 ? -31.676 -49.244 63.632 1.00 22.33 294 LEU C N 1
ATOM 8347 C CA . LEU C 1 294 ? -30.624 -50.044 62.938 1.00 21.67 294 LEU C CA 1
ATOM 8348 C C . LEU C 1 294 ? -29.217 -49.560 63.304 1.00 22.48 294 LEU C C 1
ATOM 8349 O O . LEU C 1 294 ? -28.263 -50.307 63.038 1.00 23.80 294 LEU C O 1
ATOM 8354 N N . ARG C 1 295 ? -29.070 -48.369 63.890 1.00 22.74 295 ARG C N 1
ATOM 8355 C CA . ARG C 1 295 ? -27.757 -47.935 64.424 1.00 25.74 295 ARG C CA 1
ATOM 8356 C C . ARG C 1 295 ? -27.447 -48.726 65.704 1.00 25.50 295 ARG C C 1
ATOM 8357 O O . ARG C 1 295 ? -26.268 -49.024 65.907 1.00 25.76 295 ARG C O 1
ATOM 8365 N N . ALA C 1 296 ? -28.479 -49.061 66.487 1.00 24.88 296 ALA C N 1
ATOM 8366 C CA . ALA C 1 296 ? -28.399 -49.696 67.824 1.00 29.15 296 ALA C CA 1
ATOM 8367 C C . ALA C 1 296 ? -28.390 -51.229 67.695 1.00 30.41 296 ALA C C 1
ATOM 8368 O O . ALA C 1 296 ? -27.773 -51.886 68.547 1.00 31.56 296 ALA C O 1
ATOM 8370 N N . SER C 1 297 ? -29.060 -51.786 66.682 1.00 26.18 297 SER C N 1
ATOM 8371 C CA . SER C 1 297 ? -29.331 -53.246 66.580 1.00 26.48 297 SER C CA 1
ATOM 8372 C C . SER C 1 297 ? -28.667 -53.826 65.328 1.00 28.81 297 SER C C 1
ATOM 8373 O O . SER C 1 297 ? -28.880 -53.278 64.193 1.00 25.02 297 SER C O 1
ATOM 8376 N N . SER C 1 298 ? -27.887 -54.890 65.536 1.00 27.81 298 SER C N 1
ATOM 8377 C CA . SER C 1 298 ? -27.276 -55.741 64.482 1.00 30.14 298 SER C CA 1
ATOM 8378 C C . SER C 1 298 ? -28.121 -56.997 64.205 1.00 28.21 298 SER C C 1
ATOM 8379 O O . SER C 1 298 ? -27.780 -57.705 63.245 1.00 25.15 298 SER C O 1
ATOM 8382 N N . ALA C 1 299 ? -29.132 -57.306 65.026 1.00 24.68 299 ALA C N 1
ATOM 8383 C CA . ALA C 1 299 ? -29.800 -58.629 65.007 1.00 26.46 299 ALA C CA 1
ATOM 8384 C C . ALA C 1 299 ? -30.493 -58.841 63.653 1.00 24.51 299 ALA C C 1
ATOM 8385 O O . ALA C 1 299 ? -30.450 -59.989 63.156 1.00 21.74 299 ALA C O 1
ATOM 8387 N N . GLU C 1 300 ? -31.137 -57.811 63.086 1.00 22.82 300 GLU C N 1
ATOM 8388 C CA . GLU C 1 300 ? -31.881 -57.971 61.807 1.00 23.03 300 GLU C CA 1
ATOM 8389 C C . GLU C 1 300 ? -30.846 -58.231 60.688 1.00 21.47 300 GLU C C 1
ATOM 8390 O O . GLU C 1 300 ? -31.093 -59.098 59.868 1.00 20.64 300 GLU C O 1
ATOM 8396 N N . ARG C 1 301 ? -29.712 -57.528 60.676 1.00 21.57 301 ARG C N 1
ATOM 8397 C CA . ARG C 1 301 ? -28.611 -57.751 59.688 1.00 23.03 301 ARG C CA 1
ATOM 8398 C C . ARG C 1 301 ? -28.137 -59.211 59.756 1.00 24.20 301 ARG C C 1
ATOM 8399 O O . ARG C 1 301 ? -27.937 -59.825 58.693 1.00 23.54 301 ARG C O 1
ATOM 8407 N N . GLU C 1 302 ? -27.918 -59.741 60.960 1.00 25.29 302 GLU C N 1
ATOM 8408 C CA . GLU C 1 302 ? -27.416 -61.132 61.153 1.00 25.20 302 GLU C CA 1
ATOM 8409 C C . GLU C 1 302 ? -28.461 -62.111 60.609 1.00 22.98 302 GLU C C 1
ATOM 8410 O O . GLU C 1 302 ? -28.087 -63.017 59.864 1.00 21.73 302 GLU C O 1
ATOM 8416 N N . ARG C 1 303 ? -29.735 -61.916 60.934 1.00 22.18 303 ARG C N 1
ATOM 8417 C CA . ARG C 1 303 ? -30.831 -62.793 60.456 1.00 23.21 303 ARG C CA 1
ATOM 8418 C C . ARG C 1 303 ? -30.939 -62.691 58.919 1.00 22.13 303 ARG C C 1
ATOM 8419 O O . ARG C 1 303 ? -31.163 -63.746 58.245 1.00 19.06 303 ARG C O 1
ATOM 8427 N N . HIS C 1 304 ? -30.793 -61.473 58.376 1.00 19.24 304 HIS C N 1
ATOM 8428 C CA . HIS C 1 304 ? -30.796 -61.183 56.924 1.00 18.37 304 HIS C CA 1
ATOM 8429 C C . HIS C 1 304 ? -29.714 -62.037 56.238 1.00 19.79 304 HIS C C 1
ATOM 8430 O O . HIS C 1 304 ? -30.040 -62.815 55.330 1.00 16.19 304 HIS C O 1
ATOM 8437 N N . GLN C 1 305 ? -28.465 -61.915 56.679 1.00 23.18 305 GLN C N 1
ATOM 8438 C CA . GLN C 1 305 ? -27.323 -62.666 56.077 1.00 24.52 305 GLN C CA 1
ATOM 8439 C C . GLN C 1 305 ? -27.575 -64.181 56.199 1.00 23.96 305 GLN C C 1
ATOM 8440 O O . GLN C 1 305 ? -27.335 -64.908 55.205 1.00 23.33 305 GLN C O 1
ATOM 8446 N N . ASP C 1 306 ? -28.117 -64.644 57.324 1.00 22.30 306 ASP C N 1
ATOM 8447 C CA . ASP C 1 306 ? -28.429 -66.086 57.547 1.00 23.18 306 ASP C CA 1
ATOM 8448 C C . ASP C 1 306 ? -29.439 -66.592 56.494 1.00 21.79 306 ASP C C 1
ATOM 8449 O O . ASP C 1 306 ? -29.182 -67.656 55.898 1.00 18.98 306 ASP C O 1
ATOM 8454 N N . ARG C 1 307 ? -30.545 -65.873 56.254 1.00 20.56 307 ARG C N 1
ATOM 8455 C CA . ARG C 1 307 ? -31.559 -66.246 55.228 1.00 21.17 307 ARG C CA 1
ATOM 8456 C C . ARG C 1 307 ? -30.941 -66.296 53.814 1.00 20.72 307 ARG C C 1
ATOM 8457 O O . ARG C 1 307 ? -31.288 -67.222 53.035 1.00 20.83 307 ARG C O 1
ATOM 8465 N N . VAL C 1 308 ? -30.030 -65.378 53.498 1.00 20.89 308 VAL C N 1
ATOM 8466 C CA . VAL C 1 308 ? -29.331 -65.331 52.177 1.00 22.26 308 VAL C CA 1
ATOM 8467 C C . VAL C 1 308 ? -28.455 -66.579 52.036 1.00 20.55 308 VAL C C 1
ATOM 8468 O O . VAL C 1 308 ? -28.516 -67.208 50.967 1.00 19.43 308 VAL C O 1
ATOM 8472 N N . ALA C 1 309 ? -27.645 -66.910 53.045 1.00 19.70 309 ALA C N 1
ATOM 8473 C CA . ALA C 1 309 ? -26.738 -68.081 52.985 1.00 21.11 309 ALA C CA 1
ATOM 8474 C C . ALA C 1 309 ? -27.574 -69.345 52.785 1.00 19.69 309 ALA C C 1
ATOM 8475 O O . ALA C 1 309 ? -27.215 -70.213 51.953 1.00 17.66 309 ALA C O 1
ATOM 8477 N N . ARG C 1 310 ? -28.645 -69.474 53.547 1.00 20.36 310 ARG C N 1
ATOM 8478 C CA . ARG C 1 310 ? -29.512 -70.677 53.505 1.00 22.20 310 ARG C CA 1
ATOM 8479 C C . ARG C 1 310 ? -30.140 -70.788 52.095 1.00 22.83 310 ARG C C 1
ATOM 8480 O O . ARG C 1 310 ? -30.096 -71.901 51.522 1.00 21.78 310 ARG C O 1
ATOM 8488 N N . LEU C 1 311 ? -30.682 -69.705 51.507 1.00 22.04 311 LEU C N 1
ATOM 8489 C CA . LEU C 1 311 ? -31.314 -69.805 50.148 1.00 21.90 311 LEU C CA 1
ATOM 8490 C C . LEU C 1 311 ? -30.239 -70.209 49.129 1.00 21.36 311 LEU C C 1
ATOM 8491 O O . LEU C 1 311 ? -30.491 -71.079 48.286 1.00 20.19 311 LEU C O 1
ATOM 8496 N N . ARG C 1 312 ? -29.075 -69.572 49.189 1.00 21.60 312 ARG C N 1
ATOM 8497 C CA . ARG C 1 312 ? -28.000 -69.797 48.197 1.00 21.67 312 ARG C CA 1
ATOM 8498 C C . ARG C 1 312 ? -27.631 -71.279 48.232 1.00 21.16 312 ARG C C 1
ATOM 8499 O O . ARG C 1 312 ? -27.523 -71.897 47.131 1.00 20.47 312 ARG C O 1
ATOM 8507 N N . ALA C 1 313 ? -27.499 -71.844 49.429 1.00 20.61 313 ALA C N 1
ATOM 8508 C CA . ALA C 1 313 ? -27.005 -73.229 49.581 1.00 23.61 313 ALA C CA 1
ATOM 8509 C C . ALA C 1 313 ? -28.074 -74.147 49.000 1.00 23.62 313 ALA C C 1
ATOM 8510 O O . ALA C 1 313 ? -27.687 -75.109 48.319 1.00 24.84 313 ALA C O 1
ATOM 8512 N N . ARG C 1 314 ? -29.352 -73.853 49.259 1.00 21.95 314 ARG C N 1
ATOM 8513 C CA . ARG C 1 314 ? -30.477 -74.717 48.835 1.00 24.84 314 ARG C CA 1
ATOM 8514 C C . ARG C 1 314 ? -30.637 -74.598 47.312 1.00 25.19 314 ARG C C 1
ATOM 8515 O O . ARG C 1 314 ? -30.940 -75.635 46.684 1.00 27.05 314 ARG C O 1
ATOM 8523 N N . LEU C 1 315 ? -30.364 -73.432 46.722 1.00 23.34 315 LEU C N 1
ATOM 8524 C CA . LEU C 1 315 ? -30.435 -73.267 45.244 1.00 25.69 315 LEU C CA 1
ATOM 8525 C C . LEU C 1 315 ? -29.328 -74.092 44.582 1.00 27.46 315 LEU C C 1
ATOM 8526 O O . LEU C 1 315 ? -29.604 -74.697 43.512 1.00 23.89 315 LEU C O 1
ATOM 8531 N N . ASP C 1 316 ? -28.125 -74.094 45.157 1.00 25.73 316 ASP C N 1
ATOM 8532 C CA . ASP C 1 316 ? -27.013 -74.929 44.636 1.00 28.64 316 ASP C CA 1
ATOM 8533 C C . ASP C 1 316 ? -27.419 -76.407 44.658 1.00 29.93 316 ASP C C 1
ATOM 8534 O O . ASP C 1 316 ? -27.220 -77.100 43.650 1.00 30.71 316 ASP C O 1
ATOM 8539 N N . GLN C 1 317 ? -27.966 -76.878 45.769 1.00 32.32 317 GLN C N 1
ATOM 8540 C CA . GLN C 1 317 ? -28.308 -78.312 45.913 1.00 36.86 317 GLN C CA 1
ATOM 8541 C C . GLN C 1 317 ? -29.353 -78.659 44.837 1.00 36.93 317 GLN C C 1
ATOM 8542 O O . GLN C 1 317 ? -29.204 -79.698 44.211 1.00 37.32 317 GLN C O 1
ATOM 8548 N N . ALA C 1 318 ? -30.348 -77.800 44.589 1.00 34.92 318 ALA C N 1
ATOM 8549 C CA . ALA C 1 318 ? -31.428 -78.052 43.604 1.00 34.52 318 ALA C CA 1
ATOM 8550 C C . ALA C 1 318 ? -30.973 -77.770 42.155 1.00 33.90 318 ALA C C 1
ATOM 8551 O O . ALA C 1 318 ? -31.791 -77.961 41.258 1.00 33.98 318 ALA C O 1
ATOM 8553 N N . GLY C 1 319 ? -29.741 -77.309 41.918 1.00 31.27 319 GLY C N 1
ATOM 8554 C CA . GLY C 1 319 ? -29.208 -77.063 40.561 1.00 32.53 319 GLY C CA 1
ATOM 8555 C C . GLY C 1 319 ? -29.893 -75.891 39.870 1.00 33.09 319 GLY C C 1
ATOM 8556 O O . GLY C 1 319 ? -29.972 -75.903 38.634 1.00 33.91 319 GLY C O 1
ATOM 8557 N N . VAL C 1 320 ? -30.394 -74.918 40.633 1.00 29.32 320 VAL C N 1
ATOM 8558 C CA . VAL C 1 320 ? -30.939 -73.641 40.100 1.00 30.48 320 VAL C CA 1
ATOM 8559 C C . VAL C 1 320 ? -29.818 -72.607 40.160 1.00 29.64 320 VAL C C 1
ATOM 8560 O O . VAL C 1 320 ? -29.462 -72.192 41.270 1.00 28.31 320 VAL C O 1
ATOM 8564 N N . ALA C 1 321 ? -29.276 -72.206 39.016 1.00 28.61 321 ALA C N 1
ATOM 8565 C CA . ALA C 1 321 ? -28.101 -71.302 38.930 1.00 30.36 321 ALA C CA 1
ATOM 8566 C C . ALA C 1 321 ? -28.474 -69.883 39.406 1.00 28.71 321 ALA C C 1
ATOM 8567 O O . ALA C 1 321 ? -29.438 -69.285 38.878 1.00 28.86 321 ALA C O 1
ATOM 8569 N N . HIS C 1 322 ? -27.756 -69.361 40.399 1.00 29.24 322 HIS C N 1
ATOM 8570 C CA . HIS C 1 322 ? -27.837 -67.952 40.875 1.00 29.03 322 HIS C CA 1
ATOM 8571 C C . HIS C 1 322 ? -26.433 -67.346 40.759 1.00 30.02 322 HIS C C 1
ATOM 8572 O O . HIS C 1 322 ? -25.460 -68.132 40.765 1.00 28.75 322 HIS C O 1
ATOM 8579 N N . MET C 1 323 ? -26.315 -66.019 40.738 1.00 27.18 323 MET C N 1
ATOM 8580 C CA . MET C 1 323 ? -25.014 -65.323 40.568 1.00 28.62 323 MET C CA 1
ATOM 8581 C C . MET C 1 323 ? -24.417 -65.085 41.951 1.00 26.46 323 MET C C 1
ATOM 8582 O O . MET C 1 323 ? -24.963 -64.296 42.720 1.00 23.56 323 MET C O 1
ATOM 8587 N N . PRO C 1 324 ? -23.308 -65.759 42.333 1.00 24.92 324 PRO C N 1
ATOM 8588 C CA . PRO C 1 324 ? -22.768 -65.601 43.674 1.00 25.15 324 PRO C CA 1
ATOM 8589 C C . PRO C 1 324 ? -22.177 -64.188 43.786 1.00 24.06 324 PRO C C 1
ATOM 8590 O O . PRO C 1 324 ? -21.728 -63.595 42.781 1.00 23.83 324 PRO C O 1
ATOM 8594 N N . ASN C 1 325 ? -22.210 -63.636 44.993 1.00 22.87 325 ASN C N 1
ATOM 8595 C CA . ASN C 1 325 ? -21.674 -62.280 45.253 1.00 23.03 325 ASN C CA 1
ATOM 8596 C C . ASN C 1 325 ? -21.510 -62.136 46.755 1.00 21.41 325 ASN C C 1
ATOM 8597 O O . ASN C 1 325 ? -21.992 -62.990 47.494 1.00 22.80 325 ASN C O 1
ATOM 8602 N N . PRO C 1 326 ? -20.834 -61.081 47.252 1.00 22.73 326 PRO C N 1
ATOM 8603 C CA . PRO C 1 326 ? -20.620 -60.903 48.690 1.00 22.04 326 PRO C CA 1
ATOM 8604 C C . PRO C 1 326 ? -21.753 -60.174 49.424 1.00 22.69 326 PRO C C 1
ATOM 8605 O O . PRO C 1 326 ? -21.638 -59.922 50.612 1.00 23.29 326 PRO C O 1
ATOM 8609 N N . SER C 1 327 ? -22.801 -59.787 48.705 1.00 22.06 327 SER C N 1
ATOM 8610 C CA . SER C 1 327 ? -23.919 -59.011 49.289 1.00 22.41 327 SER C CA 1
ATOM 8611 C C . SER C 1 327 ? -25.093 -59.948 49.569 1.00 22.72 327 SER C C 1
ATOM 8612 O O . SER C 1 327 ? -24.853 -61.163 49.677 1.00 21.94 327 SER C O 1
ATOM 8615 N N . HIS C 1 328 ? -26.307 -59.390 49.611 1.00 21.58 328 HIS C N 1
ATOM 8616 C CA . HIS C 1 328 ? -27.556 -60.009 50.134 1.00 20.58 328 HIS C CA 1
ATOM 8617 C C . HIS C 1 328 ? -28.538 -60.278 48.989 1.00 20.33 328 HIS C C 1
ATOM 8618 O O . HIS C 1 328 ? -29.672 -60.744 49.264 1.00 20.63 328 HIS C O 1
ATOM 8625 N N . ILE C 1 329 ? -28.130 -59.951 47.768 1.00 19.96 329 ILE C N 1
ATOM 8626 C CA . ILE C 1 329 ? -28.981 -59.931 46.538 1.00 21.47 329 ILE C CA 1
ATOM 8627 C C . ILE C 1 329 ? -28.739 -61.251 45.816 1.00 21.70 329 ILE C C 1
ATOM 8628 O O . ILE C 1 329 ? -27.566 -61.628 45.699 1.00 21.65 329 ILE C O 1
ATOM 8633 N N . VAL C 1 330 ? -29.811 -61.965 45.443 1.00 21.21 330 VAL C N 1
ATOM 8634 C CA . VAL C 1 330 ? -29.710 -63.333 44.854 1.00 22.24 330 VAL C CA 1
ATOM 8635 C C . VAL C 1 330 ? -30.312 -63.289 43.449 1.00 22.80 330 VAL C C 1
ATOM 8636 O O . VAL C 1 330 ? -31.519 -63.481 43.296 1.00 23.12 330 VAL C O 1
ATOM 8640 N N . PRO C 1 331 ? -29.511 -62.928 42.410 1.00 22.70 331 PRO C N 1
ATOM 8641 C CA . PRO C 1 331 ? -29.988 -62.894 41.034 1.00 24.95 331 PRO C CA 1
ATOM 8642 C C . PRO C 1 331 ? -30.037 -64.300 40.435 1.00 25.60 331 PRO C C 1
ATOM 8643 O O . PRO C 1 331 ? -29.049 -65.009 40.500 1.00 25.30 331 PRO C O 1
ATOM 8647 N N . VAL C 1 332 ? -31.190 -64.673 39.884 1.00 25.40 332 VAL C N 1
ATOM 8648 C CA . VAL C 1 332 ? -31.385 -66.039 39.323 1.00 24.97 332 VAL C CA 1
ATOM 8649 C C . VAL C 1 332 ? -31.633 -65.845 37.838 1.00 25.30 332 VAL C C 1
ATOM 8650 O O . VAL C 1 332 ? -32.705 -65.300 37.489 1.00 24.23 332 VAL C O 1
ATOM 8654 N N . MET C 1 333 ? -30.646 -66.225 37.027 1.00 25.14 333 MET C N 1
ATOM 8655 C CA . MET C 1 333 ? -30.573 -65.845 35.597 1.00 29.58 333 MET C CA 1
ATOM 8656 C C . MET C 1 333 ? -31.621 -66.637 34.797 1.00 28.09 333 MET C C 1
ATOM 8657 O O . MET C 1 333 ? -31.791 -67.831 35.034 1.00 24.93 333 MET C O 1
ATOM 8662 N N . VAL C 1 334 ? -32.312 -65.965 33.875 1.00 27.41 334 VAL C N 1
ATOM 8663 C CA . VAL C 1 334 ? -33.282 -66.590 32.925 1.00 25.89 334 VAL C CA 1
ATOM 8664 C C . VAL C 1 334 ? -32.753 -66.386 31.501 1.00 28.69 334 VAL C C 1
ATOM 8665 O O . VAL C 1 334 ? -32.620 -67.383 30.796 1.00 28.51 334 VAL C O 1
ATOM 8669 N N . GLY C 1 335 ? -32.456 -65.148 31.094 1.00 29.57 335 GLY C N 1
ATOM 8670 C CA . GLY C 1 335 ? -31.779 -64.888 29.807 1.00 31.98 335 GLY C CA 1
ATOM 8671 C C . GLY C 1 335 ? -32.739 -64.657 28.649 1.00 30.11 335 GLY C C 1
ATOM 8672 O O . GLY C 1 335 ? -32.247 -64.502 27.515 1.00 29.34 335 GLY C O 1
ATOM 8673 N N . ASP C 1 336 ? -34.049 -64.550 28.895 1.00 29.75 336 ASP C N 1
ATOM 8674 C CA . ASP C 1 336 ? -35.019 -64.128 27.853 1.00 28.75 336 ASP C CA 1
ATOM 8675 C C . ASP C 1 336 ? -36.178 -63.393 28.526 1.00 26.34 336 ASP C C 1
ATOM 8676 O O . ASP C 1 336 ? -36.670 -63.884 29.539 1.00 25.21 336 ASP C O 1
ATOM 8681 N N . ALA C 1 337 ? -36.601 -62.268 27.964 1.00 24.30 337 ALA C N 1
ATOM 8682 C CA . ALA C 1 337 ? -37.651 -61.379 28.527 1.00 27.23 337 ALA C CA 1
ATOM 8683 C C . ALA C 1 337 ? -38.992 -62.114 28.646 1.00 26.22 337 ALA C C 1
ATOM 8684 O O . ALA C 1 337 ? -39.559 -62.117 29.753 1.00 24.92 337 ALA C O 1
ATOM 8686 N N . ALA C 1 338 ? -39.511 -62.701 27.563 1.00 29.59 338 ALA C N 1
ATOM 8687 C CA . ALA C 1 338 ? -40.845 -63.364 27.556 1.00 27.80 338 ALA C CA 1
ATOM 8688 C C . ALA C 1 338 ? -40.819 -64.561 28.518 1.00 26.64 338 ALA C C 1
ATOM 8689 O O . ALA C 1 338 ? -41.768 -64.740 29.299 1.00 26.49 338 ALA C O 1
ATOM 8691 N N . LEU C 1 339 ? -39.762 -65.362 28.474 1.00 22.97 339 LEU C N 1
ATOM 8692 C CA . LEU C 1 339 ? -39.627 -66.517 29.388 1.00 24.63 339 LEU C CA 1
ATOM 8693 C C . LEU C 1 339 ? -39.641 -66.014 30.850 1.00 24.43 339 LEU C C 1
ATOM 8694 O O . LEU C 1 339 ? -40.368 -66.605 31.701 1.00 25.76 339 LEU C O 1
ATOM 8699 N N . CYS C 1 340 ? -38.878 -64.962 31.163 1.00 23.69 340 CYS C N 1
ATOM 8700 C CA . CYS C 1 340 ? -38.811 -64.436 32.544 1.00 24.15 340 CYS C CA 1
ATOM 8701 C C . CYS C 1 340 ? -40.239 -64.141 33.009 1.00 24.37 340 CYS C C 1
ATOM 8702 O O . CYS C 1 340 ? -40.605 -64.514 34.142 1.00 23.71 340 CYS C O 1
ATOM 8705 N N . LYS C 1 341 ? -41.036 -63.489 32.163 1.00 22.38 341 LYS C N 1
ATOM 8706 C CA . LYS C 1 341 ? -42.425 -63.136 32.514 1.00 26.03 341 LYS C CA 1
ATOM 8707 C C . LYS C 1 341 ? -43.241 -64.415 32.787 1.00 27.44 341 LYS C C 1
ATOM 8708 O O . LYS C 1 341 ? -44.019 -64.422 33.773 1.00 28.72 341 LYS C O 1
ATOM 8714 N N . GLN C 1 342 ? -43.156 -65.406 31.892 1.00 27.73 342 GLN C N 1
ATOM 8715 C CA . GLN C 1 342 ? -43.887 -66.704 31.979 1.00 29.58 342 GLN C CA 1
ATOM 8716 C C . GLN C 1 342 ? -43.511 -67.394 33.306 1.00 26.34 342 GLN C C 1
ATOM 8717 O O . GLN C 1 342 ? -44.436 -67.827 34.021 1.00 24.33 342 GLN C O 1
ATOM 8723 N N . ILE C 1 343 ? -42.221 -67.421 33.657 1.00 26.11 343 ILE C N 1
ATOM 8724 C CA . ILE C 1 343 ? -41.723 -68.012 34.935 1.00 25.56 343 ILE C CA 1
ATOM 8725 C C . ILE C 1 343 ? -42.389 -67.296 36.115 1.00 22.51 343 ILE C C 1
ATOM 8726 O O . ILE C 1 343 ? -42.922 -67.981 36.986 1.00 21.51 343 ILE C O 1
ATOM 8731 N N . SER C 1 344 ? -42.398 -65.971 36.107 1.00 23.26 344 SER C N 1
ATOM 8732 C CA . SER C 1 344 ? -42.946 -65.131 37.196 1.00 22.79 344 SER C CA 1
ATOM 8733 C C . SER C 1 344 ? -44.455 -65.357 37.313 1.00 23.93 344 SER C C 1
ATOM 8734 O O . SER C 1 344 ? -44.952 -65.487 38.473 1.00 23.83 344 SER C O 1
ATOM 8737 N N . ASP C 1 345 ? -45.181 -65.352 36.186 1.00 23.66 345 ASP C N 1
ATOM 8738 C CA . ASP C 1 345 ? -46.656 -65.588 36.208 1.00 25.62 345 ASP C CA 1
ATOM 8739 C C . ASP C 1 345 ? -46.940 -66.997 36.750 1.00 25.46 345 ASP C C 1
ATOM 8740 O O . ASP C 1 345 ? -47.863 -67.151 37.571 1.00 23.28 345 ASP C O 1
ATOM 8745 N N . GLU C 1 346 ? -46.154 -67.990 36.354 1.00 24.82 346 GLU C N 1
ATOM 8746 C CA . GLU C 1 346 ? -46.334 -69.359 36.903 1.00 27.46 346 GLU C CA 1
ATOM 8747 C C . GLU C 1 346 ? -46.055 -69.326 38.421 1.00 26.54 346 GLU C C 1
ATOM 8748 O O . GLU C 1 346 ? -46.843 -69.940 39.176 1.00 25.59 346 GLU C O 1
ATOM 8754 N N . LEU C 1 347 ? -44.988 -68.662 38.879 1.00 24.46 347 LEU C N 1
ATOM 8755 C CA . LEU C 1 347 ? -44.678 -68.640 40.340 1.00 23.71 347 LEU C CA 1
ATOM 8756 C C . LEU C 1 347 ? -45.857 -68.042 41.100 1.00 23.28 347 LEU C C 1
ATOM 8757 O O . LEU C 1 347 ? -46.200 -68.572 42.196 1.00 23.92 347 LEU C O 1
ATOM 8762 N N . ILE C 1 348 ? -46.486 -67.003 40.551 1.00 24.12 348 ILE C N 1
ATOM 8763 C CA . ILE C 1 348 ? -47.708 -66.415 41.169 1.00 24.95 348 ILE C CA 1
ATOM 8764 C C . ILE C 1 348 ? -48.835 -67.455 41.165 1.00 26.63 348 ILE C C 1
ATOM 8765 O O . ILE C 1 348 ? -49.299 -67.774 42.267 1.00 26.21 348 ILE C O 1
ATOM 8770 N N . SER C 1 349 ? -49.279 -67.960 40.002 1.00 28.15 349 SER C N 1
ATOM 8771 C CA . SER C 1 349 ? -50.555 -68.727 39.869 1.00 29.38 349 SER C CA 1
ATOM 8772 C C . SER C 1 349 ? -50.409 -70.159 40.390 1.00 31.04 349 SER C C 1
ATOM 8773 O O . SER C 1 349 ? -51.405 -70.667 40.894 1.00 30.65 349 SER C O 1
ATOM 8776 N N . ARG C 1 350 ? -49.255 -70.816 40.210 1.00 32.01 350 ARG C N 1
ATOM 8777 C CA . ARG C 1 350 ? -49.084 -72.239 40.623 1.00 33.09 350 ARG C CA 1
ATOM 8778 C C . ARG C 1 350 ? -48.571 -72.325 42.063 1.00 28.85 350 ARG C C 1
ATOM 8779 O O . ARG C 1 350 ? -48.925 -73.300 42.756 1.00 24.23 350 ARG C O 1
ATOM 8787 N N . TYR C 1 351 ? -47.757 -71.365 42.509 1.00 24.54 351 TYR C N 1
ATOM 8788 C CA . TYR C 1 351 ? -47.010 -71.504 43.781 1.00 23.97 351 TYR C CA 1
ATOM 8789 C C . TYR C 1 351 ? -47.314 -70.383 44.791 1.00 23.98 351 TYR C C 1
ATOM 8790 O O . TYR C 1 351 ? -46.781 -70.462 45.919 1.00 23.84 351 TYR C O 1
ATOM 8799 N N . GLY C 1 352 ? -48.113 -69.370 44.460 1.00 22.40 352 GLY C N 1
ATOM 8800 C CA . GLY C 1 352 ? -48.332 -68.268 45.413 1.00 23.36 352 GLY C CA 1
ATOM 8801 C C . GLY C 1 352 ? -46.999 -67.601 45.770 1.00 23.23 352 GLY C C 1
ATOM 8802 O O . GLY C 1 352 ? -46.837 -67.129 46.915 1.00 21.61 352 GLY C O 1
ATOM 8803 N N . ILE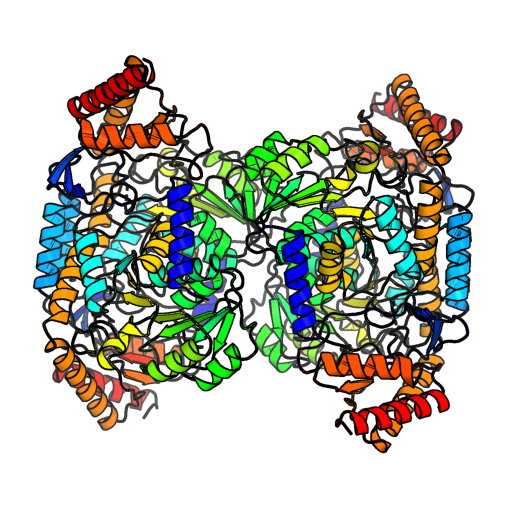 C 1 353 ? -46.064 -67.530 44.812 1.00 22.17 353 ILE C N 1
ATOM 8804 C CA . ILE C 1 353 ? -44.745 -66.876 45.008 1.00 21.52 353 ILE C CA 1
ATOM 8805 C C . ILE C 1 353 ? -44.647 -65.651 44.072 1.00 22.09 353 ILE C C 1
ATOM 8806 O O . ILE C 1 353 ? -44.929 -65.796 42.845 1.00 20.70 353 ILE C O 1
ATOM 8811 N N . TYR C 1 354 ? -44.209 -64.505 44.623 1.00 20.66 354 TYR C N 1
ATOM 8812 C CA . TYR C 1 354 ? -44.083 -63.210 43.897 1.00 21.19 354 TYR C CA 1
ATOM 8813 C C . TYR C 1 354 ? -42.609 -62.798 43.753 1.00 20.81 354 TYR C C 1
ATOM 8814 O O . TYR C 1 354 ? -41.972 -62.374 44.750 1.00 19.22 354 TYR C O 1
ATOM 8823 N N . VAL C 1 355 ? -42.084 -62.964 42.534 1.00 20.87 355 VAL C N 1
ATOM 8824 C CA . VAL C 1 355 ? -40.756 -62.466 42.077 1.00 22.43 355 VAL C CA 1
ATOM 8825 C C . VAL C 1 355 ? -40.981 -61.790 40.719 1.00 24.10 355 VAL C C 1
ATOM 8826 O O . VAL C 1 355 ? -41.315 -62.515 39.739 1.00 24.55 355 VAL C O 1
ATOM 8830 N N . GLN C 1 356 ? -40.891 -60.457 40.662 1.00 23.58 356 GLN C N 1
ATOM 8831 C CA . GLN C 1 356 ? -41.182 -59.711 39.412 1.00 22.77 356 GLN C CA 1
ATOM 8832 C C . GLN C 1 356 ? -40.100 -60.093 38.403 1.00 22.93 356 GLN C C 1
ATOM 8833 O O . GLN C 1 356 ? -38.934 -60.214 38.766 1.00 22.89 356 GLN C O 1
ATOM 8839 N N . PRO C 1 357 ? -40.444 -60.285 37.112 1.00 24.58 357 PRO C N 1
ATOM 8840 C CA . PRO C 1 357 ? -39.422 -60.495 36.087 1.00 22.76 357 PRO C CA 1
ATOM 8841 C C . PRO C 1 357 ? -38.652 -59.184 35.858 1.00 26.11 357 PRO C C 1
ATOM 8842 O O . PRO C 1 357 ? -39.274 -58.125 35.707 1.00 21.83 357 PRO C O 1
ATOM 8846 N N . ILE C 1 358 ? -37.324 -59.271 35.865 1.00 23.39 358 ILE C N 1
ATOM 8847 C CA . ILE C 1 358 ? -36.426 -58.102 35.668 1.00 24.61 358 ILE C CA 1
ATOM 8848 C C . ILE C 1 358 ? -35.941 -58.107 34.215 1.00 26.52 358 ILE C C 1
ATOM 8849 O O . ILE C 1 358 ? -35.262 -59.086 33.783 1.00 25.37 358 ILE C O 1
ATOM 8854 N N . ASN C 1 359 ? -36.236 -57.031 33.493 1.00 24.86 359 ASN C N 1
ATOM 8855 C CA . ASN C 1 359 ? -35.877 -56.911 32.059 1.00 24.73 359 ASN C CA 1
ATOM 8856 C C . ASN C 1 359 ? -35.257 -55.530 31.801 1.00 24.78 359 ASN C C 1
ATOM 8857 O O . ASN C 1 359 ? -35.128 -54.719 32.763 1.00 22.65 359 ASN C O 1
ATOM 8862 N N . TYR C 1 360 ? -34.886 -55.276 30.546 1.00 25.80 360 TYR C N 1
ATOM 8863 C CA . TYR C 1 360 ? -34.474 -53.935 30.056 1.00 26.08 360 TYR C CA 1
ATOM 8864 C C . TYR C 1 360 ? -35.634 -52.957 30.264 1.00 26.88 360 TYR C C 1
ATOM 8865 O O . TYR C 1 360 ? -36.787 -53.275 29.934 1.00 26.15 360 TYR C O 1
ATOM 8874 N N . PRO C 1 361 ? -35.397 -51.711 30.755 1.00 26.50 361 PRO C N 1
ATOM 8875 C CA . PRO C 1 361 ? -34.059 -51.125 30.951 1.00 26.59 361 PRO C CA 1
ATOM 8876 C C . PRO C 1 361 ? -33.280 -51.429 32.245 1.00 27.33 361 PRO C C 1
ATOM 8877 O O . PRO C 1 361 ? -32.185 -50.897 32.387 1.00 28.04 361 PRO C O 1
ATOM 8881 N N . THR C 1 362 ? -33.846 -52.210 33.175 1.00 27.02 362 THR C N 1
ATOM 8882 C CA . THR C 1 362 ? -33.280 -52.393 34.544 1.00 25.16 362 THR C CA 1
ATOM 8883 C C . THR C 1 362 ? -31.998 -53.236 34.434 1.00 26.94 362 THR C C 1
ATOM 8884 O O . THR C 1 362 ? -31.039 -52.987 35.196 1.00 26.78 362 THR C O 1
ATOM 8888 N N . VAL C 1 363 ? -32.012 -54.257 33.578 1.00 26.03 363 VAL C N 1
ATOM 8889 C CA . VAL C 1 363 ? -30.809 -55.075 33.252 1.00 27.92 363 VAL C CA 1
ATOM 8890 C C . VAL C 1 363 ? -30.642 -55.070 31.749 1.00 25.63 363 VAL C C 1
ATOM 8891 O O . VAL C 1 363 ? -31.600 -54.808 31.021 1.00 26.44 363 VAL C O 1
ATOM 8895 N N . PRO C 1 364 ? -29.427 -55.356 31.245 1.00 29.22 364 PRO C N 1
ATOM 8896 C CA . PRO C 1 364 ? -29.218 -55.451 29.803 1.00 29.60 364 PRO C CA 1
ATOM 8897 C C . PRO C 1 364 ? -30.053 -56.573 29.172 1.00 30.75 364 PRO C C 1
ATOM 8898 O O . PRO C 1 364 ? -30.242 -57.624 29.816 1.00 28.93 364 PRO C O 1
ATOM 8902 N N . ARG C 1 365 ? -30.460 -56.322 27.928 1.00 31.58 365 ARG C N 1
ATOM 8903 C CA . ARG C 1 365 ? -31.221 -57.307 27.128 1.00 33.39 365 ARG C CA 1
ATOM 8904 C C . ARG C 1 365 ? -30.435 -58.612 27.034 1.00 33.15 365 ARG C C 1
ATOM 8905 O O . ARG C 1 365 ? -29.218 -58.554 26.845 1.00 30.99 365 ARG C O 1
ATOM 8913 N N . GLY C 1 366 ? -31.138 -59.735 27.136 1.00 33.30 366 GLY C N 1
ATOM 8914 C CA . GLY C 1 366 ? -30.483 -61.054 27.172 1.00 35.16 366 GLY C CA 1
ATOM 8915 C C . GLY C 1 366 ? -29.972 -61.452 28.553 1.00 31.80 366 GLY C C 1
ATOM 8916 O O . GLY C 1 366 ? -29.533 -62.601 28.678 1.00 31.50 366 GLY C O 1
ATOM 8917 N N . THR C 1 367 ? -30.032 -60.585 29.575 1.00 31.78 367 THR C N 1
ATOM 8918 C CA . THR C 1 367 ? -29.598 -60.921 30.966 1.00 29.76 367 THR C CA 1
ATOM 8919 C C . THR C 1 367 ? -30.789 -60.797 31.914 1.00 27.83 367 THR C C 1
ATOM 8920 O O . THR C 1 367 ? -30.576 -60.626 33.138 1.00 27.43 367 THR C O 1
ATOM 8924 N N . GLU C 1 368 ? -31.992 -60.972 31.376 1.00 26.94 368 GLU C N 1
ATOM 8925 C CA . GLU C 1 368 ? -33.254 -60.915 32.142 1.00 26.03 368 GLU C CA 1
ATOM 8926 C C . GLU C 1 368 ? -33.134 -61.962 33.247 1.00 25.62 368 GLU C C 1
ATOM 8927 O O . GLU C 1 368 ? -32.458 -62.984 33.048 1.00 26.03 368 GLU C O 1
ATOM 8933 N N . ARG C 1 369 ? -33.718 -61.694 34.400 1.00 25.57 369 ARG C N 1
ATOM 8934 C CA . ARG C 1 369 ? -33.471 -62.548 35.579 1.00 25.14 369 ARG C CA 1
ATOM 8935 C C . ARG C 1 369 ? -34.598 -62.392 36.575 1.00 23.58 369 ARG C C 1
ATOM 8936 O O . ARG C 1 369 ? -35.406 -61.447 36.425 1.00 23.27 369 ARG C O 1
ATOM 8944 N N . LEU C 1 370 ? -34.603 -63.276 37.568 1.00 23.40 370 LEU C N 1
ATOM 8945 C CA . LEU C 1 370 ? -35.355 -63.065 38.815 1.00 24.46 370 LEU C CA 1
ATOM 8946 C C . LEU C 1 370 ? -34.341 -62.467 39.783 1.00 27.49 370 LEU C C 1
ATOM 8947 O O . LEU C 1 370 ? -33.179 -62.961 39.783 1.00 28.91 370 LEU C O 1
ATOM 8952 N N . ARG C 1 371 ? -34.732 -61.407 40.496 1.00 25.44 371 ARG C N 1
ATOM 8953 C CA . ARG C 1 371 ? -33.911 -60.788 41.561 1.00 23.54 371 ARG C CA 1
ATOM 8954 C C . ARG C 1 371 ? -34.560 -61.105 42.906 1.00 23.44 371 ARG C C 1
ATOM 8955 O O . ARG C 1 371 ? -35.602 -60.480 43.255 1.00 25.40 371 ARG C O 1
ATOM 8963 N N . ILE C 1 372 ? -34.008 -62.078 43.627 1.00 22.26 372 ILE C N 1
ATOM 8964 C CA . ILE C 1 372 ? -34.604 -62.534 44.918 1.00 20.93 372 ILE C CA 1
ATOM 8965 C C . ILE C 1 372 ? -33.892 -61.862 46.090 1.00 20.96 372 ILE C C 1
ATOM 8966 O O . ILE C 1 372 ? -32.647 -61.809 46.097 1.00 20.13 372 ILE C O 1
ATOM 8971 N N . THR C 1 373 ? -34.678 -61.379 47.050 1.00 19.37 373 THR C N 1
ATOM 8972 C CA . THR C 1 373 ? -34.217 -60.565 48.200 1.00 19.15 373 THR C CA 1
ATOM 8973 C C . THR C 1 373 ? -34.714 -61.209 49.496 1.00 20.34 373 THR C C 1
ATOM 8974 O O . THR C 1 373 ? -35.725 -60.786 50.070 1.00 18.61 373 THR C O 1
ATOM 8978 N N . PRO C 1 374 ? -34.012 -62.255 50.002 1.00 20.24 374 PRO C N 1
ATOM 8979 C CA . PRO C 1 374 ? -34.384 -62.892 51.260 1.00 20.56 374 PRO C CA 1
ATOM 8980 C C . PRO C 1 374 ? -34.306 -61.814 52.336 1.00 21.01 374 PRO C C 1
ATOM 8981 O O . PRO C 1 374 ? -33.450 -60.951 52.245 1.00 23.37 374 PRO C O 1
ATOM 8985 N N . SER C 1 375 ? -35.210 -61.913 53.302 1.00 21.89 375 SER C N 1
ATOM 8986 C CA . SER C 1 375 ? -35.396 -60.996 54.448 1.00 20.78 375 SER C CA 1
ATOM 8987 C C . SER C 1 375 ? -35.339 -61.840 55.712 1.00 21.11 375 SER C C 1
ATOM 8988 O O . SER C 1 375 ? -35.552 -63.056 55.661 1.00 21.81 375 SER C O 1
ATOM 8991 N N . PRO C 1 376 ? -35.117 -61.214 56.881 1.00 22.33 376 PRO C N 1
ATOM 8992 C CA . PRO C 1 376 ? -35.144 -61.918 58.159 1.00 21.88 376 PRO C CA 1
ATOM 8993 C C . PRO C 1 376 ? -36.460 -62.664 58.405 1.00 23.51 376 PRO C C 1
ATOM 8994 O O . PRO C 1 376 ? -36.473 -63.635 59.138 1.00 22.58 376 PRO C O 1
ATOM 8998 N N . GLN C 1 377 ? -37.541 -62.187 57.796 1.00 23.94 377 GLN C N 1
ATOM 8999 C CA . GLN C 1 377 ? -38.897 -62.750 58.000 1.00 24.45 377 GLN C CA 1
ATOM 9000 C C . GLN C 1 377 ? -39.130 -64.002 57.136 1.00 24.27 377 GLN C C 1
ATOM 9001 O O . GLN C 1 377 ? -40.105 -64.705 57.421 1.00 23.78 377 GLN C O 1
ATOM 9007 N N . HIS C 1 378 ? -38.304 -64.290 56.120 1.00 22.63 378 HIS C N 1
ATOM 9008 C CA . HIS C 1 378 ? -38.425 -65.540 55.327 1.00 21.73 378 HIS C CA 1
ATOM 9009 C C . HIS C 1 378 ? -37.993 -66.730 56.207 1.00 22.09 378 HIS C C 1
ATOM 9010 O O . HIS C 1 378 ? -36.851 -66.758 56.689 1.00 20.97 378 HIS C O 1
ATOM 9017 N N . THR C 1 379 ? -38.852 -67.725 56.371 1.00 23.82 379 THR C N 1
ATOM 9018 C CA . THR C 1 379 ? -38.543 -68.926 57.206 1.00 24.21 379 THR C CA 1
ATOM 9019 C C . THR C 1 379 ? -37.814 -69.980 56.356 1.00 23.52 379 THR C C 1
ATOM 9020 O O . THR C 1 379 ? -37.779 -69.858 55.097 1.00 21.75 379 THR C O 1
ATOM 9024 N N . ASP C 1 380 ? -37.312 -71.025 57.008 1.00 23.00 380 ASP C N 1
ATOM 9025 C CA . ASP C 1 380 ? -36.735 -72.210 56.330 1.00 23.28 380 ASP C CA 1
ATOM 9026 C C . ASP C 1 380 ? -37.817 -72.815 55.419 1.00 22.44 380 ASP C C 1
ATOM 9027 O O . ASP C 1 380 ? -37.495 -73.134 54.258 1.00 22.15 380 ASP C O 1
ATOM 9032 N N . ALA C 1 381 ? -39.052 -72.972 55.898 1.00 23.02 381 ALA C N 1
ATOM 9033 C CA . ALA C 1 381 ? -40.189 -73.505 55.106 1.00 23.55 381 ALA C CA 1
ATOM 9034 C C . ALA C 1 381 ? -40.410 -72.635 53.853 1.00 24.13 381 ALA C C 1
ATOM 9035 O O . ALA C 1 381 ? -40.654 -73.202 52.775 1.00 25.03 381 ALA C O 1
ATOM 9037 N N . ASP C 1 382 ? -40.360 -71.303 53.973 1.00 23.17 382 ASP C N 1
ATOM 9038 C CA . ASP C 1 382 ? -40.527 -70.393 52.802 1.00 22.09 382 ASP C CA 1
ATOM 9039 C C . ASP C 1 382 ? -39.388 -70.680 51.812 1.00 19.71 382 ASP C C 1
ATOM 9040 O O . ASP C 1 382 ? -39.653 -70.734 50.613 1.00 19.45 382 ASP C O 1
ATOM 9045 N N . ILE C 1 383 ? -38.153 -70.829 52.297 1.00 18.56 383 ILE C N 1
ATOM 9046 C CA . ILE C 1 383 ? -36.971 -71.139 51.448 1.00 20.67 383 ILE C CA 1
ATOM 9047 C C . ILE C 1 383 ? -37.227 -72.467 50.722 1.00 20.96 383 ILE C C 1
ATOM 9048 O O . ILE C 1 383 ? -37.099 -72.465 49.462 1.00 19.73 383 ILE C O 1
ATOM 9053 N N . GLU C 1 384 ? -37.599 -73.545 51.441 1.00 21.71 384 GLU C N 1
ATOM 9054 C CA . GLU C 1 384 ? -37.826 -74.878 50.813 1.00 22.86 384 GLU C CA 1
ATOM 9055 C C . GLU C 1 384 ? -38.902 -74.749 49.728 1.00 22.26 384 GLU C C 1
ATOM 9056 O O . GLU C 1 384 ? -38.673 -75.315 48.660 1.00 21.89 384 GLU C O 1
ATOM 9062 N N . HIS C 1 385 ? -40.004 -74.036 49.982 1.00 21.51 385 HIS C N 1
ATOM 9063 C CA . HIS C 1 385 ? -41.124 -73.850 49.008 1.00 23.19 385 HIS C CA 1
ATOM 9064 C C . HIS C 1 385 ? -40.622 -73.090 47.774 1.00 21.55 385 HIS C C 1
ATOM 9065 O O . HIS C 1 385 ? -40.911 -73.560 46.641 1.00 19.02 385 HIS C O 1
ATOM 9072 N N . LEU C 1 386 ? -39.832 -72.020 47.965 1.00 21.08 386 LEU C N 1
ATOM 9073 C CA . LEU C 1 386 ? -39.279 -71.244 46.825 1.00 20.54 386 LEU C CA 1
ATOM 9074 C C . LEU C 1 386 ? -38.357 -72.149 45.996 1.00 19.48 386 LEU C C 1
ATOM 9075 O O . LEU C 1 386 ? -38.497 -72.148 44.777 1.00 21.40 386 LEU C O 1
ATOM 9080 N N . VAL C 1 387 ? -37.403 -72.839 46.620 1.00 21.03 387 VAL C N 1
ATOM 9081 C CA . VAL C 1 387 ? -36.373 -73.637 45.896 1.00 21.76 387 VAL C CA 1
ATOM 9082 C C . VAL C 1 387 ? -37.069 -74.795 45.156 1.00 23.63 387 VAL C C 1
ATOM 9083 O O . VAL C 1 387 ? -36.714 -75.039 43.979 1.00 22.65 387 VAL C O 1
ATOM 9087 N N . GLN C 1 388 ? -38.060 -75.445 45.776 1.00 22.94 388 GLN C N 1
ATOM 9088 C CA . GLN C 1 388 ? -38.795 -76.568 45.124 1.00 26.25 388 GLN C CA 1
ATOM 9089 C C . GLN C 1 388 ? -39.574 -76.046 43.904 1.00 23.00 388 GLN C C 1
ATOM 9090 O O . GLN C 1 388 ? -39.517 -76.699 42.859 1.00 21.83 388 GLN C O 1
ATOM 9096 N N . ALA C 1 389 ? -40.269 -74.917 44.019 1.00 23.37 389 ALA C N 1
ATOM 9097 C CA . ALA C 1 389 ? -41.005 -74.302 42.893 1.00 23.28 389 ALA C CA 1
ATOM 9098 C C . ALA C 1 389 ? -39.997 -73.944 41.793 1.00 22.92 389 ALA C C 1
ATOM 9099 O O . ALA C 1 389 ? -40.269 -74.283 40.630 1.00 23.79 389 ALA C O 1
ATOM 9101 N N . LEU C 1 390 ? -38.878 -73.283 42.116 1.00 23.22 390 LEU C N 1
ATOM 9102 C CA . LEU C 1 390 ? -37.910 -72.895 41.051 1.00 23.00 390 LEU C CA 1
ATOM 9103 C C . LEU C 1 390 ? -37.367 -74.184 40.402 1.00 24.17 390 LEU C C 1
ATOM 9104 O O . LEU C 1 390 ? -37.237 -74.204 39.167 1.00 23.06 390 LEU C O 1
ATOM 9109 N N . SER C 1 391 ? -37.090 -75.226 41.186 1.00 22.64 391 SER C N 1
ATOM 9110 C CA . SER C 1 391 ? -36.580 -76.529 40.684 1.00 24.86 391 SER C CA 1
ATOM 9111 C C . SER C 1 391 ? -37.574 -77.135 39.677 1.00 25.64 391 SER C C 1
ATOM 9112 O O . SER C 1 391 ? -37.127 -77.539 38.606 1.00 24.88 391 SER C O 1
ATOM 9115 N N . GLU C 1 392 ? -38.879 -77.140 39.986 1.00 26.81 392 GLU C N 1
ATOM 9116 C CA . GLU C 1 392 ? -39.923 -77.727 39.105 1.00 26.57 392 GLU C CA 1
ATOM 9117 C C . GLU C 1 392 ? -39.992 -76.899 37.816 1.00 26.89 392 GLU C C 1
ATOM 9118 O O . GLU C 1 392 ? -39.912 -77.490 36.735 1.00 24.52 392 GLU C O 1
ATOM 9124 N N . ILE C 1 393 ? -40.053 -75.572 37.907 1.00 27.55 393 ILE C N 1
ATOM 9125 C CA . ILE C 1 393 ? -40.178 -74.692 36.708 1.00 24.91 393 ILE C CA 1
ATOM 9126 C C . ILE C 1 393 ? -38.898 -74.816 35.877 1.00 25.39 393 ILE C C 1
ATOM 9127 O O . ILE C 1 393 ? -39.007 -74.908 34.646 1.00 23.76 393 ILE C O 1
ATOM 9132 N N . TRP C 1 394 ? -37.731 -74.816 36.528 1.00 27.16 394 TRP C N 1
ATOM 9133 C CA . TRP C 1 394 ? -36.408 -74.913 35.850 1.00 26.53 394 TRP C CA 1
ATOM 9134 C C . TRP C 1 394 ? -36.347 -76.197 35.000 1.00 27.91 394 TRP C C 1
ATOM 9135 O O . TRP C 1 394 ? -35.910 -76.099 33.849 1.00 29.94 394 TRP C O 1
ATOM 9146 N N . THR C 1 395 ? -36.868 -77.330 35.481 1.00 28.05 395 THR C N 1
ATOM 9147 C CA . THR C 1 395 ? -36.927 -78.592 34.679 1.00 29.95 395 THR C CA 1
ATOM 9148 C C . THR C 1 395 ? -37.857 -78.402 33.468 1.00 25.58 395 THR C C 1
ATOM 9149 O O . THR C 1 395 ? -37.375 -78.607 32.347 1.00 24.11 395 THR C O 1
ATOM 9153 N N . ARG C 1 396 ? -39.079 -77.899 33.646 1.00 24.39 396 ARG C N 1
ATOM 9154 C CA . ARG C 1 396 ? -40.069 -77.738 32.544 1.00 27.02 396 ARG C CA 1
ATOM 9155 C C . ARG C 1 396 ? -39.534 -76.809 31.454 1.00 27.85 396 ARG C C 1
ATOM 9156 O O . ARG C 1 396 ? -39.664 -77.130 30.251 1.00 31.14 396 ARG C O 1
ATOM 9164 N N . VAL C 1 397 ? -38.885 -75.736 31.874 1.00 27.10 397 VAL C N 1
ATOM 9165 C CA . VAL C 1 397 ? -38.495 -74.579 31.025 1.00 27.91 397 VAL C CA 1
ATOM 9166 C C . VAL C 1 397 ? -37.099 -74.836 30.425 1.00 27.00 397 VAL C C 1
ATOM 9167 O O . VAL C 1 397 ? -36.707 -74.135 29.493 1.00 26.65 397 VAL C O 1
ATOM 9171 N N . GLY C 1 398 ? -36.385 -75.838 30.926 1.00 23.70 398 GLY C N 1
ATOM 9172 C CA . GLY C 1 398 ? -35.095 -76.284 30.366 1.00 29.89 398 GLY C CA 1
ATOM 9173 C C . GLY C 1 398 ? -33.914 -75.455 30.849 1.00 31.28 398 GLY C C 1
ATOM 9174 O O . GLY C 1 398 ? -32.897 -75.450 30.169 1.00 28.95 398 GLY C O 1
ATOM 9175 N N . LEU C 1 399 ? -34.015 -74.818 32.011 1.00 31.67 399 LEU C N 1
ATOM 9176 C CA . LEU C 1 399 ? -32.872 -74.092 32.626 1.00 33.06 399 LEU C CA 1
ATOM 9177 C C . LEU C 1 399 ? -32.158 -74.957 33.670 1.00 35.95 399 LEU C C 1
ATOM 9178 O O . LEU C 1 399 ? -31.066 -74.535 34.089 1.00 37.60 399 LEU C O 1
ATOM 9183 N N . ALA C 1 400 ? -32.751 -76.083 34.094 1.00 36.96 400 ALA C N 1
ATOM 9184 C CA . ALA C 1 400 ? -32.264 -76.931 35.212 1.00 39.29 400 ALA C CA 1
ATOM 9185 C C . ALA C 1 400 ? -30.876 -77.498 34.885 1.00 41.82 400 ALA C C 1
ATOM 9186 O O . ALA C 1 400 ? -30.654 -77.890 33.746 1.00 44.57 400 ALA C O 1
ATOM 9188 N N . MET D 1 1 ? -7.271 -27.439 43.169 1.00 56.33 1 MET D N 1
ATOM 9189 C CA . MET D 1 1 ? -8.726 -27.408 43.530 1.00 51.18 1 MET D CA 1
ATOM 9190 C C . MET D 1 1 ? -8.893 -27.786 45.008 1.00 48.50 1 MET D C 1
ATOM 9191 O O . MET D 1 1 ? -8.627 -28.950 45.363 1.00 49.62 1 MET D O 1
ATOM 9196 N N . ASN D 1 2 ? -9.298 -26.809 45.822 1.00 41.85 2 ASN D N 1
ATOM 9197 C CA . ASN D 1 2 ? -9.790 -26.968 47.210 1.00 39.76 2 ASN D CA 1
ATOM 9198 C C . ASN D 1 2 ? -11.321 -26.899 47.146 1.00 36.02 2 ASN D C 1
ATOM 9199 O O . ASN D 1 2 ? -11.850 -25.770 46.988 1.00 31.86 2 ASN D O 1
ATOM 9204 N N . TYR D 1 3 ? -11.989 -28.059 47.223 1.00 34.57 3 TYR D N 1
ATOM 9205 C CA . TYR D 1 3 ? -13.453 -28.210 47.011 1.00 36.87 3 TYR D CA 1
ATOM 9206 C C . TYR D 1 3 ? -14.190 -27.472 48.131 1.00 35.00 3 TYR D C 1
ATOM 9207 O O . TYR D 1 3 ? -15.118 -26.699 47.818 1.00 33.81 3 TYR D O 1
ATOM 9216 N N . GLU D 1 4 ? -13.772 -27.690 49.382 1.00 37.28 4 GLU D N 1
ATOM 9217 C CA . GLU D 1 4 ? -14.302 -26.970 50.575 1.00 38.58 4 GLU D CA 1
ATOM 9218 C C . GLU D 1 4 ? -14.261 -25.453 50.321 1.00 36.20 4 GLU D C 1
ATOM 9219 O O . GLU D 1 4 ? -15.304 -24.774 50.524 1.00 33.53 4 GLU D O 1
ATOM 9225 N N . ALA D 1 5 ? -13.113 -24.924 49.894 1.00 32.77 5 ALA D N 1
ATOM 9226 C CA . ALA D 1 5 ? -12.923 -23.463 49.749 1.00 33.15 5 ALA D CA 1
ATOM 9227 C C . ALA D 1 5 ? -13.831 -23.011 48.600 1.00 32.14 5 ALA D C 1
ATOM 9228 O O . ALA D 1 5 ? -14.482 -21.953 48.755 1.00 33.87 5 ALA D O 1
ATOM 9230 N N . TYR D 1 6 ? -13.954 -23.817 47.535 1.00 29.18 6 TYR D N 1
ATOM 9231 C CA . TYR D 1 6 ? -14.874 -23.491 46.414 1.00 29.58 6 TYR D CA 1
ATOM 9232 C C . TYR D 1 6 ? -16.317 -23.364 46.933 1.00 28.74 6 TYR D C 1
ATOM 9233 O O . TYR D 1 6 ? -16.996 -22.364 46.644 1.00 28.06 6 TYR D O 1
ATOM 9242 N N . PHE D 1 7 ? -16.810 -24.344 47.689 1.00 26.55 7 PHE D N 1
ATOM 9243 C CA . PHE D 1 7 ? -18.218 -24.341 48.170 1.00 27.79 7 PHE D CA 1
ATOM 9244 C C . PHE D 1 7 ? -18.466 -23.147 49.102 1.00 28.73 7 PHE D C 1
ATOM 9245 O O . PHE D 1 7 ? -19.511 -22.485 48.967 1.00 25.75 7 PHE D O 1
ATOM 9253 N N . ARG D 1 8 ? -17.529 -22.863 50.006 1.00 30.52 8 ARG D N 1
ATOM 9254 C CA . ARG D 1 8 ? -17.639 -21.720 50.955 1.00 33.98 8 ARG D CA 1
ATOM 9255 C C . ARG D 1 8 ? -17.604 -20.396 50.166 1.00 33.79 8 ARG D C 1
ATOM 9256 O O . ARG D 1 8 ? -18.319 -19.459 50.553 1.00 34.48 8 ARG D O 1
ATOM 9264 N N . ARG D 1 9 ? -16.827 -20.315 49.089 1.00 34.20 9 ARG D N 1
ATOM 9265 C CA . ARG D 1 9 ? -16.782 -19.112 48.207 1.00 34.06 9 ARG D CA 1
ATOM 9266 C C . ARG D 1 9 ? -18.172 -18.883 47.591 1.00 32.67 9 ARG D C 1
ATOM 9267 O O . ARG D 1 9 ? -18.674 -17.770 47.658 1.00 31.17 9 ARG D O 1
ATOM 9275 N N . GLN D 1 10 ? -18.764 -19.908 46.980 1.00 31.06 10 GLN D N 1
ATOM 9276 C CA . GLN D 1 10 ? -20.098 -19.807 46.340 1.00 31.46 10 GLN D CA 1
ATOM 9277 C C . GLN D 1 10 ? -21.119 -19.405 47.413 1.00 33.80 10 GLN D C 1
ATOM 9278 O O . GLN D 1 10 ? -22.011 -18.599 47.082 1.00 29.69 10 GLN D O 1
ATOM 9284 N N . LEU D 1 11 ? -21.006 -19.950 48.639 1.00 31.03 11 LEU D N 1
ATOM 9285 C CA . LEU D 1 11 ? -21.956 -19.648 49.740 1.00 31.01 11 LEU D CA 1
ATOM 9286 C C . LEU D 1 11 ? -21.739 -18.215 50.237 1.00 30.74 11 LEU D C 1
ATOM 9287 O O . LEU D 1 11 ? -22.761 -17.533 50.483 1.00 26.37 11 LEU D O 1
ATOM 9292 N N . ASP D 1 12 ? -20.489 -17.770 50.394 1.00 31.81 12 ASP D N 1
ATOM 9293 C CA . ASP D 1 12 ? -20.197 -16.336 50.698 1.00 32.64 12 ASP D CA 1
ATOM 9294 C C . ASP D 1 12 ? -20.901 -15.453 49.651 1.00 30.18 12 ASP D C 1
ATOM 9295 O O . ASP D 1 12 ? -21.486 -14.417 50.038 1.00 30.35 12 ASP D O 1
ATOM 9300 N N . GLY D 1 13 ? -20.850 -15.817 48.372 1.00 29.55 13 GLY D N 1
ATOM 9301 C CA . GLY D 1 13 ? -21.510 -15.037 47.299 1.00 30.91 13 GLY D CA 1
ATOM 9302 C C . GLY D 1 13 ? -23.000 -14.847 47.591 1.00 34.77 13 GLY D C 1
ATOM 9303 O O . GLY D 1 13 ? -23.493 -13.682 47.564 1.00 33.64 13 GLY D O 1
ATOM 9304 N N . LEU D 1 14 ? -23.706 -15.940 47.900 1.00 31.91 14 LEU D N 1
ATOM 9305 C CA . LEU D 1 14 ? -25.164 -15.921 48.211 1.00 30.71 14 LEU D CA 1
ATOM 9306 C C . LEU D 1 14 ? -25.421 -14.987 49.397 1.00 28.68 14 LEU D C 1
ATOM 9307 O O . LEU D 1 14 ? -26.360 -14.188 49.305 1.00 28.16 14 LEU D O 1
ATOM 9312 N N . HIS D 1 15 ? -24.617 -15.080 50.461 1.00 31.32 15 HIS D N 1
ATOM 9313 C CA . HIS D 1 15 ? -24.717 -14.201 51.661 1.00 33.46 15 HIS D CA 1
ATOM 9314 C C . HIS D 1 15 ? -24.606 -12.739 51.202 1.00 35.00 15 HIS D C 1
ATOM 9315 O O . HIS D 1 15 ? -25.519 -11.964 51.508 1.00 34.97 15 HIS D O 1
ATOM 9322 N N . ARG D 1 16 ? -23.577 -12.405 50.418 1.00 37.22 16 ARG D N 1
ATOM 9323 C CA . ARG D 1 16 ? -23.301 -11.012 49.945 1.00 42.48 16 ARG D CA 1
ATOM 9324 C C . ARG D 1 16 ? -24.466 -10.528 49.066 1.00 39.59 16 ARG D C 1
ATOM 9325 O O . ARG D 1 16 ? -24.899 -9.391 49.265 1.00 37.66 16 ARG D O 1
ATOM 9333 N N . GLU D 1 17 ? -24.994 -11.364 48.161 1.00 39.14 17 GLU D N 1
ATOM 9334 C CA . GLU D 1 17 ? -26.131 -11.000 47.261 1.00 39.74 17 GLU D CA 1
ATOM 9335 C C . GLU D 1 17 ? -27.434 -10.850 48.056 1.00 35.76 17 GLU D C 1
ATOM 9336 O O . GLU D 1 17 ? -28.416 -10.408 47.450 1.00 35.80 17 GLU D O 1
ATOM 9342 N N . GLY D 1 18 ? -27.455 -11.227 49.341 1.00 37.83 18 GLY D N 1
ATOM 9343 C CA . GLY D 1 18 ? -28.684 -11.290 50.171 1.00 38.92 18 GLY D CA 1
ATOM 9344 C C . GLY D 1 18 ? -29.635 -12.417 49.748 1.00 38.77 18 GLY D C 1
ATOM 9345 O O . GLY D 1 18 ? -30.849 -12.318 50.039 1.00 35.08 18 GLY D O 1
ATOM 9346 N N . ARG D 1 19 ? -29.147 -13.476 49.091 1.00 34.03 19 ARG D N 1
ATOM 9347 C CA . ARG D 1 19 ? -30.051 -14.564 48.616 1.00 35.84 19 ARG D CA 1
ATOM 9348 C C . ARG D 1 19 ? -29.893 -15.843 49.449 1.00 32.21 19 ARG D C 1
ATOM 9349 O O . ARG D 1 19 ? -30.650 -16.778 49.184 1.00 28.77 19 ARG D O 1
ATOM 9357 N N . TYR D 1 20 ? -28.947 -15.898 50.393 1.00 29.06 20 TYR D N 1
ATOM 9358 C CA . TYR D 1 20 ? -28.785 -17.056 51.310 1.00 28.70 20 TYR D CA 1
ATOM 9359 C C . TYR D 1 20 ? -30.032 -17.146 52.190 1.00 31.52 20 TYR D C 1
ATOM 9360 O O . TYR D 1 20 ? -30.432 -16.128 52.780 1.00 34.51 20 TYR D O 1
ATOM 9369 N N . ARG D 1 21 ? -30.598 -18.339 52.340 1.00 33.00 21 ARG D N 1
ATOM 9370 C CA . ARG D 1 21 ? -31.841 -18.515 53.138 1.00 34.30 21 ARG D CA 1
ATOM 9371 C C . ARG D 1 21 ? -31.619 -19.623 54.171 1.00 31.65 21 ARG D C 1
ATOM 9372 O O . ARG D 1 21 ? -30.897 -20.592 53.895 1.00 28.19 21 ARG D O 1
ATOM 9380 N N . VAL D 1 22 ? -32.116 -19.389 55.376 1.00 28.97 22 VAL D N 1
ATOM 9381 C CA . VAL D 1 22 ? -32.122 -20.364 56.486 1.00 33.31 22 VAL D CA 1
ATOM 9382 C C . VAL D 1 22 ? -33.581 -20.754 56.634 1.00 32.75 22 VAL D C 1
ATOM 9383 O O . VAL D 1 22 ? -34.433 -19.879 56.439 1.00 35.81 22 VAL D O 1
ATOM 9387 N N . PHE D 1 23 ? -33.833 -22.034 56.884 1.00 30.33 23 PHE D N 1
ATOM 9388 C CA . PHE D 1 23 ? -35.194 -22.595 57.036 1.00 28.17 23 PHE D CA 1
ATOM 9389 C C . PHE D 1 23 ? -35.745 -22.205 58.413 1.00 26.79 23 PHE D C 1
ATOM 9390 O O . PHE D 1 23 ? -34.982 -22.138 59.361 1.00 23.30 23 PHE D O 1
ATOM 9398 N N . ALA D 1 24 ? -37.039 -21.915 58.485 1.00 25.65 24 ALA D N 1
ATOM 9399 C CA . ALA D 1 24 ? -37.806 -21.853 59.745 1.00 28.47 24 ALA D CA 1
ATOM 9400 C C . ALA D 1 24 ? -38.231 -23.275 60.142 1.00 27.09 24 ALA D C 1
ATOM 9401 O O . ALA D 1 24 ? -38.937 -23.942 59.369 1.00 25.72 24 ALA D O 1
ATOM 9403 N N . ASP D 1 25 ? -37.836 -23.702 61.333 1.00 25.20 25 ASP D N 1
ATOM 9404 C CA . ASP D 1 25 ? -38.235 -25.003 61.908 1.00 25.92 25 ASP D CA 1
ATOM 9405 C C . ASP D 1 25 ? -39.648 -24.829 62.475 1.00 26.57 25 ASP D C 1
ATOM 9406 O O . ASP D 1 25 ? -39.765 -24.274 63.563 1.00 28.99 25 ASP D O 1
ATOM 9411 N N . LEU D 1 26 ? -40.684 -25.234 61.733 1.00 24.86 26 LEU D N 1
ATOM 9412 C CA . LEU D 1 26 ? -42.102 -25.077 62.151 1.00 26.02 26 LEU D CA 1
ATOM 9413 C C . LEU D 1 26 ? -42.677 -26.460 62.460 1.00 29.34 26 LEU D C 1
ATOM 9414 O O . LEU D 1 26 ? -42.254 -27.447 61.831 1.00 32.10 26 LEU D O 1
ATOM 9419 N N . GLU D 1 27 ? -43.563 -26.532 63.438 1.00 29.37 27 GLU D N 1
ATOM 9420 C CA . GLU D 1 27 ? -44.470 -27.678 63.640 1.00 29.44 27 GLU D CA 1
ATOM 9421 C C . GLU D 1 27 ? -45.884 -27.129 63.554 1.00 26.32 27 GLU D C 1
ATOM 9422 O O . GLU D 1 27 ? -46.316 -26.427 64.501 1.00 25.46 27 GLU D O 1
ATOM 9428 N N . ARG D 1 28 ? -46.537 -27.374 62.425 1.00 25.01 28 ARG D N 1
ATOM 9429 C CA . ARG D 1 28 ? -47.974 -27.071 62.221 1.00 28.24 28 ARG D CA 1
ATOM 9430 C C . ARG D 1 28 ? -48.740 -27.901 63.253 1.00 29.84 28 ARG D C 1
ATOM 9431 O O . ARG D 1 28 ? -48.341 -29.054 63.511 1.00 29.45 28 ARG D O 1
ATOM 9439 N N . HIS D 1 29 ? -49.782 -27.322 63.842 1.00 29.68 29 HIS D N 1
ATOM 9440 C CA . HIS D 1 29 ? -50.599 -27.959 64.896 1.00 28.18 29 HIS D CA 1
ATOM 9441 C C . HIS D 1 29 ? -51.828 -28.580 64.250 1.00 28.60 29 HIS D C 1
ATOM 9442 O O . HIS D 1 29 ? -52.835 -27.844 64.062 1.00 26.77 29 HIS D O 1
ATOM 9449 N N . ALA D 1 30 ? -51.785 -29.883 63.967 1.00 27.93 30 ALA D N 1
ATOM 9450 C CA . ALA D 1 30 ? -52.914 -30.604 63.347 1.00 27.24 30 ALA D CA 1
ATOM 9451 C C . ALA D 1 30 ? -54.149 -30.430 64.234 1.00 27.60 30 ALA D C 1
ATOM 9452 O O . ALA D 1 30 ? -54.051 -30.635 65.423 1.00 25.97 30 ALA D O 1
ATOM 9454 N N . GLY D 1 31 ? -55.256 -29.970 63.670 1.00 28.41 31 GLY D N 1
ATOM 9455 C CA . GLY D 1 31 ? -56.460 -29.628 64.453 1.00 27.37 31 GLY D CA 1
ATOM 9456 C C . GLY D 1 31 ? -56.550 -28.126 64.684 1.00 25.48 31 GLY D C 1
ATOM 9457 O O . GLY D 1 31 ? -57.640 -27.654 64.797 1.00 27.86 31 GLY D O 1
ATOM 9458 N N . SER D 1 32 ? -55.437 -27.400 64.660 1.00 23.99 32 SER D N 1
ATOM 9459 C CA . SER D 1 32 ? -55.376 -25.943 64.942 1.00 25.27 32 SER D CA 1
ATOM 9460 C C . SER D 1 32 ? -54.655 -25.187 63.813 1.00 22.68 32 SER D C 1
ATOM 9461 O O . SER D 1 32 ? -54.075 -24.116 64.074 1.00 25.69 32 SER D O 1
ATOM 9464 N N . PHE D 1 33 ? -54.722 -25.660 62.577 1.00 21.56 33 PHE D N 1
ATOM 9465 C CA . PHE D 1 33 ? -54.266 -24.882 61.392 1.00 22.95 33 PHE D CA 1
ATOM 9466 C C . PHE D 1 33 ? -55.025 -23.554 61.429 1.00 24.01 33 PHE D C 1
ATOM 9467 O O . PHE D 1 33 ? -56.190 -23.548 61.839 1.00 22.77 33 PHE D O 1
ATOM 9475 N N . PRO D 1 34 ? -54.438 -22.392 61.047 1.00 23.88 34 PRO D N 1
ATOM 9476 C CA . PRO D 1 34 ? -53.080 -22.275 60.510 1.00 23.79 34 PRO D CA 1
ATOM 9477 C C . PRO D 1 34 ? -51.981 -21.920 61.513 1.00 23.53 34 PRO D C 1
ATOM 9478 O O . PRO D 1 34 ? -50.981 -21.312 61.115 1.00 23.67 34 PRO D O 1
ATOM 9482 N N . ARG D 1 35 ? -52.185 -22.277 62.778 1.00 25.23 35 ARG D N 1
ATOM 9483 C CA . ARG D 1 35 ? -51.189 -22.047 63.845 1.00 27.63 35 ARG D CA 1
ATOM 9484 C C . ARG D 1 35 ? -50.071 -23.079 63.722 1.00 27.68 35 ARG D C 1
ATOM 9485 O O . ARG D 1 35 ? -50.289 -24.227 63.284 1.00 26.62 35 ARG D O 1
ATOM 9493 N N . ALA D 1 36 ? -48.877 -22.648 64.069 1.00 26.89 36 ALA D N 1
ATOM 9494 C CA . ALA D 1 36 ? -47.688 -23.512 64.050 1.00 28.54 36 ALA D CA 1
ATOM 9495 C C . ALA D 1 36 ? -46.802 -23.071 65.207 1.00 29.43 36 ALA D C 1
ATOM 9496 O O . ALA D 1 36 ? -46.952 -21.912 65.672 1.00 27.67 36 ALA D O 1
ATOM 9498 N N . THR D 1 37 ? -45.991 -23.995 65.698 1.00 27.44 37 THR D N 1
ATOM 9499 C CA . THR D 1 37 ? -44.887 -23.694 66.631 1.00 30.00 37 THR D CA 1
ATOM 9500 C C . THR D 1 37 ? -43.667 -23.359 65.789 1.00 26.77 37 THR D C 1
ATOM 9501 O O . THR D 1 37 ? -43.322 -24.167 64.949 1.00 25.07 37 THR D O 1
ATOM 9505 N N . HIS D 1 38 ? -43.045 -22.212 66.046 1.00 29.17 38 HIS D N 1
ATOM 9506 C CA . HIS D 1 38 ? -41.780 -21.764 65.427 1.00 27.70 38 HIS D CA 1
ATOM 9507 C C . HIS D 1 38 ? -40.660 -22.056 66.428 1.00 30.27 38 HIS D C 1
ATOM 9508 O O . HIS D 1 38 ? -40.635 -21.385 67.476 1.00 28.88 38 HIS D O 1
ATOM 9515 N N . HIS D 1 39 ? -39.831 -23.066 66.151 1.00 31.43 39 HIS D N 1
ATOM 9516 C CA . HIS D 1 39 ? -38.667 -23.462 66.995 1.00 35.17 39 HIS D CA 1
ATOM 9517 C C . HIS D 1 39 ? -37.496 -22.577 66.583 1.00 32.21 39 HIS D C 1
ATOM 9518 O O . HIS D 1 39 ? -36.982 -22.761 65.464 1.00 30.30 39 HIS D O 1
ATOM 9525 N N . ARG D 1 40 ? -37.171 -21.606 67.427 1.00 34.41 40 ARG D N 1
ATOM 9526 C CA . ARG D 1 40 ? -35.988 -20.714 67.300 1.00 37.85 40 ARG D CA 1
ATOM 9527 C C . ARG D 1 40 ? -35.012 -21.079 68.414 1.00 38.06 40 ARG D C 1
ATOM 9528 O O . ARG D 1 40 ? -35.394 -21.777 69.349 1.00 32.97 40 ARG D O 1
ATOM 9536 N N . PRO D 1 41 ? -33.735 -20.627 68.381 1.00 41.25 41 PRO D N 1
ATOM 9537 C CA . PRO D 1 41 ? -32.838 -20.879 69.510 1.00 44.08 41 PRO D CA 1
ATOM 9538 C C . PRO D 1 41 ? -33.451 -20.304 70.807 1.00 43.87 41 PRO D C 1
ATOM 9539 O O . PRO D 1 41 ? -33.342 -20.960 71.832 1.00 39.95 41 PRO D O 1
ATOM 9543 N N . GLU D 1 42 ? -34.142 -19.150 70.708 1.00 41.70 42 GLU D N 1
ATOM 9544 C CA . GLU D 1 42 ? -34.817 -18.413 71.820 1.00 43.94 42 GLU D CA 1
ATOM 9545 C C . GLU D 1 42 ? -35.898 -19.296 72.452 1.00 44.88 42 GLU D C 1
ATOM 9546 O O . GLU D 1 42 ? -36.270 -19.021 73.607 1.00 40.01 42 GLU D O 1
ATOM 9552 N N . GLY D 1 43 ? -36.413 -20.285 71.712 1.00 42.76 43 GLY D N 1
ATOM 9553 C CA . GLY D 1 43 ? -37.456 -21.204 72.202 1.00 45.40 43 GLY D CA 1
ATOM 9554 C C . GLY D 1 43 ? -38.674 -21.249 71.293 1.00 44.50 43 GLY D C 1
ATOM 9555 O O . GLY D 1 43 ? -38.695 -20.519 70.275 1.00 41.59 43 GLY D O 1
ATOM 9556 N N . ALA D 1 44 ? -39.644 -22.093 71.657 1.00 42.57 44 ALA D N 1
ATOM 9557 C CA . ALA D 1 44 ? -40.919 -22.336 70.935 1.00 45.86 44 ALA D CA 1
ATOM 9558 C C . ALA D 1 44 ? -41.827 -21.105 71.048 1.00 45.22 44 ALA D C 1
ATOM 9559 O O . ALA D 1 44 ? -42.180 -20.743 72.185 1.00 54.54 44 ALA D O 1
ATOM 9561 N N . GLY D 1 45 ? -42.194 -20.503 69.919 1.00 40.53 45 GLY D N 1
ATOM 9562 C CA . GLY D 1 45 ? -43.138 -19.373 69.837 1.00 43.72 45 GLY D CA 1
ATOM 9563 C C . GLY D 1 45 ? -44.249 -19.674 68.849 1.00 39.81 45 GLY D C 1
ATOM 9564 O O . GLY D 1 45 ? -43.953 -20.309 67.822 1.00 43.01 45 GLY D O 1
ATOM 9565 N N . ASP D 1 46 ? -45.477 -19.242 69.137 1.00 36.51 46 ASP D N 1
ATOM 9566 C CA . ASP D 1 46 ? -46.662 -19.504 68.277 1.00 40.69 46 ASP D CA 1
ATOM 9567 C C . ASP D 1 46 ? -46.680 -18.491 67.126 1.00 37.53 46 ASP D C 1
ATOM 9568 O O . ASP D 1 46 ? -46.442 -17.303 67.368 1.00 36.60 46 ASP D O 1
ATOM 9573 N N . VAL D 1 47 ? -46.901 -18.963 65.898 1.00 33.99 47 VAL D N 1
ATOM 9574 C CA . VAL D 1 47 ? -46.992 -18.087 64.698 1.00 30.23 47 VAL D CA 1
ATOM 9575 C C . VAL D 1 47 ? -48.223 -18.501 63.911 1.00 26.89 47 VAL D C 1
ATOM 9576 O O . VAL D 1 47 ? -48.649 -19.657 64.015 1.00 24.84 47 VAL D O 1
ATOM 9580 N N . THR D 1 48 ? -48.740 -17.562 63.142 1.00 24.44 48 THR D N 1
ATOM 9581 C CA . THR D 1 48 ? -49.777 -17.824 62.131 1.00 23.31 48 THR D CA 1
ATOM 9582 C C . THR D 1 48 ? -49.095 -17.966 60.767 1.00 21.67 48 THR D C 1
ATOM 9583 O O . THR D 1 48 ? -48.442 -17.003 60.319 1.00 20.52 48 THR D O 1
ATOM 9587 N N . VAL D 1 49 ? -49.277 -19.112 60.115 1.00 21.93 49 VAL D N 1
ATOM 9588 C CA . VAL D 1 49 ? -48.677 -19.393 58.782 1.00 21.55 49 VAL D CA 1
ATOM 9589 C C . VAL D 1 49 ? -49.570 -18.788 57.709 1.00 19.36 49 VAL D C 1
ATOM 9590 O O . VAL D 1 49 ? -50.740 -19.150 57.653 1.00 20.96 49 VAL D O 1
ATOM 9594 N N . TRP D 1 50 ? -48.993 -17.924 56.875 1.00 19.22 50 TRP D N 1
ATOM 9595 C CA . TRP D 1 50 ? -49.702 -17.150 55.819 1.00 20.41 50 TRP D CA 1
ATOM 9596 C C . TRP D 1 50 ? -49.120 -17.379 54.413 1.00 21.96 50 TRP D C 1
ATOM 9597 O O . TRP D 1 50 ? -49.593 -16.700 53.453 1.00 21.43 50 TRP D O 1
ATOM 9608 N N . CYS D 1 51 ? -48.168 -18.299 54.237 1.00 20.72 51 CYS D N 1
ATOM 9609 C CA . CYS D 1 51 ? -47.624 -18.562 52.888 1.00 22.59 51 CYS D CA 1
ATOM 9610 C C . CYS D 1 51 ? -47.545 -20.064 52.614 1.00 24.14 51 CYS D C 1
ATOM 9611 O O . CYS D 1 51 ? -46.790 -20.442 51.704 1.00 26.64 51 CYS D O 1
ATOM 9614 N N . SER D 1 52 ? -48.337 -20.886 53.303 1.00 23.45 52 SER D N 1
ATOM 9615 C CA . SER D 1 52 ? -48.445 -22.340 53.013 1.00 24.28 52 SER D CA 1
ATOM 9616 C C . SER D 1 52 ? -49.244 -22.573 51.708 1.00 23.38 52 SER D C 1
ATOM 9617 O O . SER D 1 52 ? -50.244 -21.833 51.429 1.00 20.36 52 SER D O 1
ATOM 9620 N N . ASN D 1 53 ? -48.850 -23.608 50.957 1.00 22.43 53 ASN D N 1
ATOM 9621 C CA . ASN D 1 53 ? -49.513 -24.071 49.711 1.00 20.99 53 ASN D CA 1
ATOM 9622 C C . ASN D 1 53 ? -50.463 -25.228 50.037 1.00 22.77 53 ASN D C 1
ATOM 9623 O O . ASN D 1 53 ? -51.056 -25.752 49.078 1.00 23.06 53 ASN D O 1
ATOM 9628 N N . ASP D 1 54 ? -50.655 -25.572 51.323 1.00 20.83 54 ASP D N 1
ATOM 9629 C CA . ASP D 1 54 ? -51.737 -26.470 51.813 1.00 21.82 54 ASP D CA 1
ATOM 9630 C C . ASP D 1 54 ? -53.034 -25.660 51.854 1.00 21.60 54 ASP D C 1
ATOM 9631 O O . ASP D 1 54 ? -53.585 -25.455 52.938 1.00 22.19 54 ASP D O 1
ATOM 9636 N N . TYR D 1 55 ? -53.486 -25.246 50.677 1.00 22.89 55 TYR D N 1
ATOM 9637 C CA . TYR D 1 55 ? -54.429 -24.127 50.424 1.00 22.51 55 TYR D CA 1
ATOM 9638 C C . TYR D 1 55 ? -55.761 -24.297 51.174 1.00 21.02 55 TYR D C 1
ATOM 9639 O O . TYR D 1 55 ? -56.372 -23.280 51.520 1.00 21.38 55 TYR D O 1
ATOM 9648 N N . LEU D 1 56 ? -56.212 -25.525 51.404 1.00 19.90 56 LEU D N 1
ATOM 9649 C CA . LEU D 1 56 ? -57.557 -25.804 51.982 1.00 21.94 56 LEU D CA 1
ATOM 9650 C C . LEU D 1 56 ? -57.405 -26.448 53.373 1.00 22.19 56 LEU D C 1
ATOM 9651 O O . LEU D 1 56 ? -58.432 -26.835 53.971 1.00 21.99 56 LEU D O 1
ATOM 9656 N N . GLY D 1 57 ? -56.167 -26.519 53.882 1.00 22.12 57 GLY D N 1
ATOM 9657 C CA . GLY D 1 57 ? -55.838 -27.208 55.136 1.00 21.58 57 GLY D CA 1
ATOM 9658 C C . GLY D 1 57 ? -56.257 -28.666 55.125 1.00 21.48 57 GLY D C 1
ATOM 9659 O O . GLY D 1 57 ? -56.549 -29.206 56.219 1.00 21.36 57 GLY D O 1
ATOM 9660 N N . MET D 1 58 ? -56.217 -29.322 53.959 1.00 20.59 58 MET D N 1
ATOM 9661 C CA . MET D 1 58 ? -56.509 -30.770 53.859 1.00 21.48 58 MET D CA 1
ATOM 9662 C C . MET D 1 58 ? -55.435 -31.560 54.616 1.00 19.54 58 MET D C 1
ATOM 9663 O O . MET D 1 58 ? -55.704 -32.703 54.969 1.00 19.48 58 MET D O 1
ATOM 9668 N N . GLY D 1 59 ? -54.289 -30.968 54.902 1.00 20.57 59 GLY D N 1
ATOM 9669 C CA . GLY D 1 59 ? -53.213 -31.599 55.697 1.00 22.01 59 GLY D CA 1
ATOM 9670 C C . GLY D 1 59 ? -53.677 -32.052 57.087 1.00 23.21 59 GLY D C 1
ATOM 9671 O O . GLY D 1 59 ? -53.039 -32.947 57.656 1.00 23.90 59 GLY D O 1
ATOM 9672 N N . GLN D 1 60 ? -54.719 -31.439 57.648 1.00 22.03 60 GLN D N 1
ATOM 9673 C CA . GLN D 1 60 ? -55.246 -31.776 58.992 1.00 22.62 60 GLN D CA 1
ATOM 9674 C C . GLN D 1 60 ? -56.650 -32.375 58.864 1.00 25.53 60 GLN D C 1
ATOM 9675 O O . GLN D 1 60 ? -57.301 -32.551 59.919 1.00 25.59 60 GLN D O 1
ATOM 9681 N N . HIS D 1 61 ? -57.140 -32.657 57.649 1.00 26.12 61 HIS D N 1
ATOM 9682 C CA . HIS D 1 61 ? -58.545 -33.118 57.490 1.00 25.54 61 HIS D CA 1
ATOM 9683 C C . HIS D 1 61 ? -58.715 -34.501 58.115 1.00 25.28 61 HIS D C 1
ATOM 9684 O O . HIS D 1 61 ? -57.973 -35.433 57.782 1.00 22.83 61 HIS D O 1
ATOM 9691 N N . PRO D 1 62 ? -59.691 -34.674 59.036 1.00 25.23 62 PRO D N 1
ATOM 9692 C CA . PRO D 1 62 ? -59.848 -35.939 59.769 1.00 25.31 62 PRO D CA 1
ATOM 9693 C C . PRO D 1 62 ? -59.888 -37.157 58.823 1.00 26.11 62 PRO D C 1
ATOM 9694 O O . PRO D 1 62 ? -59.227 -38.163 59.112 1.00 26.60 62 PRO D O 1
ATOM 9698 N N . ALA D 1 63 ? -60.548 -37.025 57.664 1.00 24.38 63 ALA D N 1
ATOM 9699 C CA . ALA D 1 63 ? -60.748 -38.153 56.724 1.00 24.93 63 ALA D CA 1
ATOM 9700 C C . ALA D 1 63 ? -59.401 -38.516 56.056 1.00 22.57 63 ALA D C 1
ATOM 9701 O O . ALA D 1 63 ? -59.191 -39.709 55.818 1.00 21.90 63 ALA D O 1
ATOM 9703 N N . VAL D 1 64 ? -58.527 -37.541 55.783 1.00 21.22 64 VAL D N 1
ATOM 9704 C CA . VAL D 1 64 ? -57.144 -37.765 55.271 1.00 21.66 64 VAL D CA 1
ATOM 9705 C C . VAL D 1 64 ? -56.309 -38.490 56.328 1.00 23.33 64 VAL D C 1
ATOM 9706 O O . VAL D 1 64 ? -55.696 -39.529 55.980 1.00 24.17 64 VAL D O 1
ATOM 9710 N N . LEU D 1 65 ? -56.300 -37.997 57.569 1.00 23.51 65 LEU D N 1
ATOM 9711 C CA . LEU D 1 65 ? -55.523 -38.617 58.678 1.00 24.30 65 LEU D CA 1
ATOM 9712 C C . LEU D 1 65 ? -56.026 -40.053 58.921 1.00 24.06 65 LEU D C 1
ATOM 9713 O O . LEU D 1 65 ? -55.170 -40.950 59.013 1.00 22.28 65 LEU D O 1
ATOM 9718 N N . THR D 1 66 ? -57.345 -40.302 58.978 1.00 23.71 66 THR D N 1
ATOM 9719 C CA . THR D 1 66 ? -57.897 -41.674 59.177 1.00 22.64 66 THR D CA 1
ATOM 9720 C C . THR D 1 66 ? -57.369 -42.595 58.066 1.00 21.86 66 THR D C 1
ATOM 9721 O O . THR D 1 66 ? -56.945 -43.708 58.392 1.00 19.48 66 THR D O 1
ATOM 9725 N N . ALA D 1 67 ? -57.437 -42.186 56.793 1.00 20.55 67 ALA D N 1
ATOM 9726 C CA . ALA D 1 67 ? -57.047 -43.063 55.666 1.00 20.73 67 ALA D CA 1
ATOM 9727 C C . ALA D 1 67 ? -55.559 -43.400 55.828 1.00 20.55 67 ALA D C 1
ATOM 9728 O O . ALA D 1 67 ? -55.179 -44.554 55.649 1.00 19.97 67 ALA D O 1
ATOM 9730 N N . MET D 1 68 ? -54.751 -42.440 56.259 1.00 18.87 68 MET D N 1
ATOM 9731 C CA . MET D 1 68 ? -53.288 -42.653 56.363 1.00 20.16 68 MET D CA 1
ATOM 9732 C C . MET D 1 68 ? -53.016 -43.610 57.531 1.00 20.91 68 MET D C 1
ATOM 9733 O O . MET D 1 68 ? -52.176 -44.511 57.342 1.00 22.28 68 MET D O 1
ATOM 9738 N N . HIS D 1 69 ? -53.706 -43.462 58.672 1.00 20.75 69 HIS D N 1
ATOM 9739 C CA . HIS D 1 69 ? -53.561 -44.379 59.836 1.00 22.34 69 HIS D CA 1
ATOM 9740 C C . HIS D 1 69 ? -53.911 -45.808 59.409 1.00 22.26 69 HIS D C 1
ATOM 9741 O O . HIS D 1 69 ? -53.100 -46.697 59.710 1.00 22.33 69 HIS D O 1
ATOM 9748 N N . GLU D 1 70 ? -55.072 -46.035 58.780 1.00 22.66 70 GLU D N 1
ATOM 9749 C CA . GLU D 1 70 ? -55.534 -47.392 58.334 1.00 27.06 70 GLU D CA 1
ATOM 9750 C C . GLU D 1 70 ? -54.513 -48.029 57.373 1.00 26.40 70 GLU D C 1
ATOM 9751 O O . GLU D 1 70 ? -54.223 -49.217 57.503 1.00 24.74 70 GLU D O 1
ATOM 9757 N N . ALA D 1 71 ? -53.969 -47.248 56.441 1.00 24.62 71 ALA D N 1
ATOM 9758 C CA . ALA D 1 71 ? -53.011 -47.713 55.415 1.00 22.65 71 ALA D CA 1
ATOM 9759 C C . ALA D 1 71 ? -51.679 -48.112 56.074 1.00 22.29 71 ALA D C 1
ATOM 9760 O O . ALA D 1 71 ? -51.076 -49.109 55.634 1.00 20.66 71 ALA D O 1
ATOM 9762 N N . LEU D 1 72 ? -51.210 -47.342 57.057 1.00 21.56 72 LEU D N 1
ATOM 9763 C CA . LEU D 1 72 ? -49.987 -47.672 57.830 1.00 23.62 72 LEU D CA 1
ATOM 9764 C C . LEU D 1 72 ? -50.201 -49.026 58.515 1.00 23.02 72 LEU D C 1
ATOM 9765 O O . LEU D 1 72 ? -49.307 -49.877 58.459 1.00 24.50 72 LEU D O 1
ATOM 9770 N N . ASP D 1 73 ? -51.339 -49.203 59.169 1.00 25.65 73 ASP D N 1
ATOM 9771 C CA . ASP D 1 73 ? -51.630 -50.446 59.937 1.00 26.00 73 ASP D CA 1
ATOM 9772 C C . ASP D 1 73 ? -51.850 -51.639 58.988 1.00 26.69 73 ASP D C 1
ATOM 9773 O O . ASP D 1 73 ? -51.381 -52.724 59.354 1.00 25.32 73 ASP D O 1
ATOM 9778 N N . SER D 1 74 ? -52.501 -51.492 57.825 1.00 25.29 74 SER D N 1
ATOM 9779 C CA . SER D 1 74 ? -52.674 -52.626 56.864 1.00 26.37 74 SER D CA 1
ATOM 9780 C C . SER D 1 74 ? -51.358 -52.921 56.121 1.00 23.66 74 SER D C 1
ATOM 9781 O O . SER D 1 74 ? -50.932 -54.092 56.137 1.00 23.41 74 SER D O 1
ATOM 9784 N N . CYS D 1 75 ? -50.700 -51.910 55.553 1.00 22.22 75 CYS D N 1
ATOM 9785 C CA . CYS D 1 75 ? -49.620 -52.082 54.541 1.00 22.12 75 CYS D CA 1
ATOM 9786 C C . CYS D 1 75 ? -48.221 -51.704 55.044 1.00 22.46 75 CYS D C 1
ATOM 9787 O O . CYS D 1 75 ? -47.251 -51.966 54.296 1.00 24.98 75 CYS D O 1
ATOM 9790 N N . GLY D 1 76 ? -48.099 -51.087 56.217 1.00 21.97 76 GLY D N 1
ATOM 9791 C CA . GLY D 1 76 ? -46.798 -50.661 56.759 1.00 21.32 76 GLY D CA 1
ATOM 9792 C C . GLY D 1 76 ? -46.333 -49.321 56.231 1.00 19.97 76 GLY D C 1
ATOM 9793 O O . GLY D 1 76 ? -47.148 -48.565 55.667 1.00 19.89 76 GLY D O 1
ATOM 9794 N N . ALA D 1 77 ? -45.048 -49.045 56.418 1.00 18.92 77 ALA D N 1
ATOM 9795 C CA . ALA D 1 77 ? -44.467 -47.688 56.404 1.00 19.74 77 ALA D CA 1
ATOM 9796 C C . ALA D 1 77 ? -44.246 -47.203 54.970 1.00 20.04 77 ALA D C 1
ATOM 9797 O O . ALA D 1 77 ? -44.406 -45.994 54.728 1.00 19.43 77 ALA D O 1
ATOM 9799 N N . GLY D 1 78 ? -43.861 -48.110 54.068 1.00 21.26 78 GLY D N 1
ATOM 9800 C CA . GLY D 1 78 ? -43.424 -47.766 52.701 1.00 19.85 78 GLY D CA 1
ATOM 9801 C C . GLY D 1 78 ? -43.873 -48.819 51.714 1.00 19.74 78 GLY D C 1
ATOM 9802 O O . GLY D 1 78 ? -44.521 -49.805 52.131 1.00 19.76 78 GLY D O 1
ATOM 9803 N N . ALA D 1 79 ? -43.640 -48.564 50.432 1.00 19.74 79 ALA D N 1
ATOM 9804 C CA . ALA D 1 79 ? -44.057 -49.445 49.319 1.00 19.53 79 ALA D CA 1
ATOM 9805 C C . ALA D 1 79 ? -43.150 -50.676 49.296 1.00 20.32 79 ALA D C 1
ATOM 9806 O O . ALA D 1 79 ? -43.644 -51.759 48.983 1.00 20.87 79 ALA D O 1
ATOM 9808 N N . GLY D 1 80 ? -41.863 -50.505 49.592 1.00 19.64 80 GLY D N 1
ATOM 9809 C CA . GLY D 1 80 ? -40.932 -51.642 49.623 1.00 22.43 80 GLY D CA 1
ATOM 9810 C C . GLY D 1 80 ? -40.505 -52.048 48.222 1.00 25.01 80 GLY D C 1
ATOM 9811 O O . GLY D 1 80 ? -39.945 -53.157 48.095 1.00 28.96 80 GLY D O 1
ATOM 9812 N N . GLY D 1 81 ? -40.720 -51.186 47.215 1.00 22.44 81 GLY D N 1
ATOM 9813 C CA . GLY D 1 81 ? -40.065 -51.315 45.899 1.00 21.14 81 GLY D CA 1
ATOM 9814 C C . GLY D 1 81 ? -40.460 -50.238 44.920 1.00 20.71 81 GLY D C 1
ATOM 9815 O O . GLY D 1 81 ? -41.345 -49.410 45.252 1.00 20.68 81 GLY D O 1
ATOM 9816 N N . THR D 1 82 ? -39.902 -50.310 43.705 1.00 21.71 82 THR D N 1
ATOM 9817 C CA . THR D 1 82 ? -40.390 -49.540 42.529 1.00 20.55 82 THR D CA 1
ATOM 9818 C C . THR D 1 82 ? -41.790 -50.058 42.180 1.00 21.01 82 THR D C 1
ATOM 9819 O O . THR D 1 82 ? -42.154 -51.155 42.653 1.00 21.01 82 THR D O 1
ATOM 9823 N N . ARG D 1 83 ? -42.539 -49.350 41.348 1.00 20.45 83 ARG D N 1
ATOM 9824 C CA . ARG D 1 83 ? -43.876 -49.836 40.906 1.00 20.63 83 ARG D CA 1
ATOM 9825 C C . ARG D 1 83 ? -43.740 -51.199 40.214 1.00 21.90 83 ARG D C 1
ATOM 9826 O O . ARG D 1 83 ? -44.671 -52.030 40.349 1.00 22.18 83 ARG D O 1
ATOM 9834 N N . ASN D 1 84 ? -42.621 -51.430 39.523 1.00 22.13 84 ASN D N 1
ATOM 9835 C CA . ASN D 1 84 ? -42.291 -52.735 38.891 1.00 23.99 84 ASN D CA 1
ATOM 9836 C C . ASN D 1 84 ? -41.980 -53.796 39.958 1.00 24.19 84 ASN D C 1
ATOM 9837 O O . ASN D 1 84 ? -42.612 -54.862 39.923 1.00 24.06 84 ASN D O 1
ATOM 9842 N N . ILE D 1 85 ? -41.035 -53.557 40.862 1.00 23.15 85 ILE D N 1
ATOM 9843 C CA . ILE D 1 85 ? -40.522 -54.648 41.750 1.00 22.92 85 ILE D CA 1
ATOM 9844 C C . ILE D 1 85 ? -41.165 -54.525 43.144 1.00 20.70 85 ILE D C 1
ATOM 9845 O O . ILE D 1 85 ? -40.596 -53.902 44.055 1.00 20.83 85 ILE D O 1
ATOM 9850 N N . ALA D 1 86 ? -42.352 -55.095 43.303 1.00 19.95 86 ALA D N 1
ATOM 9851 C CA . ALA D 1 86 ? -43.039 -55.319 44.599 1.00 21.03 86 ALA D CA 1
ATOM 9852 C C . ALA D 1 86 ? -43.642 -54.016 45.132 1.00 20.39 86 ALA D C 1
ATOM 9853 O O . ALA D 1 86 ? -44.292 -54.094 46.171 1.00 22.59 86 ALA D O 1
ATOM 9855 N N . GLY D 1 87 ? -43.511 -52.886 44.430 1.00 19.60 87 GLY D N 1
ATOM 9856 C CA . GLY D 1 87 ? -43.908 -51.580 44.987 1.00 20.28 87 GLY D CA 1
ATOM 9857 C C . GLY D 1 87 ? -45.223 -51.053 44.440 1.00 21.04 87 GLY D C 1
ATOM 9858 O O . GLY D 1 87 ? -45.518 -49.878 44.698 1.00 19.87 87 GLY D O 1
ATOM 9859 N N . THR D 1 88 ? -45.991 -51.831 43.676 1.00 21.33 88 THR D N 1
ATOM 9860 C CA . THR D 1 88 ? -47.373 -51.401 43.338 1.00 20.61 88 THR D CA 1
ATOM 9861 C C . THR D 1 88 ? -48.283 -51.849 44.476 1.00 21.88 88 THR D C 1
ATOM 9862 O O . THR D 1 88 ? -48.357 -53.066 44.761 1.00 22.21 88 THR D O 1
ATOM 9866 N N . ASN D 1 89 ? -48.880 -50.879 45.153 1.00 21.03 89 ASN D N 1
ATOM 9867 C CA . ASN D 1 89 ? -49.835 -51.087 46.255 1.00 22.38 89 ASN D CA 1
ATOM 9868 C C . ASN D 1 89 ? -51.233 -50.740 45.722 1.00 22.22 89 ASN D C 1
ATOM 9869 O O . ASN D 1 89 ? -51.360 -49.886 44.845 1.00 20.54 89 ASN D O 1
ATOM 9874 N N . HIS D 1 90 ? -52.267 -51.371 46.248 1.00 23.46 90 HIS D N 1
ATOM 9875 C CA . HIS D 1 90 ? -53.663 -51.191 45.780 1.00 23.27 90 HIS D CA 1
ATOM 9876 C C . HIS D 1 90 ? -54.080 -49.713 45.853 1.00 25.26 90 HIS D C 1
ATOM 9877 O O . HIS D 1 90 ? -54.904 -49.270 44.999 1.00 25.76 90 HIS D O 1
ATOM 9884 N N . TYR D 1 91 ? -53.546 -48.979 46.830 1.00 24.64 91 TYR D N 1
ATOM 9885 C CA . TYR D 1 91 ? -53.836 -47.540 47.033 1.00 24.54 91 TYR D CA 1
ATOM 9886 C C . TYR D 1 91 ? -53.324 -46.710 45.848 1.00 22.89 91 TYR D C 1
ATOM 9887 O O . TYR D 1 91 ? -54.021 -45.734 45.491 1.00 22.76 91 TYR D O 1
ATOM 9896 N N . HIS D 1 92 ? -52.171 -47.080 45.261 1.00 21.77 92 HIS D N 1
ATOM 9897 C CA . HIS D 1 92 ? -51.600 -46.468 44.037 1.00 21.52 92 HIS D CA 1
ATOM 9898 C C . HIS D 1 92 ? -52.612 -46.617 42.896 1.00 21.77 92 HIS D C 1
ATOM 9899 O O . HIS D 1 92 ? -52.829 -45.646 42.178 1.00 22.21 92 HIS D O 1
ATOM 9906 N N . VAL D 1 93 ? -53.172 -47.814 42.732 1.00 21.44 93 VAL D N 1
ATOM 9907 C CA . VAL D 1 93 ? -54.139 -48.176 41.644 1.00 21.82 93 VAL D CA 1
ATOM 9908 C C . VAL D 1 93 ? -55.451 -47.386 41.839 1.00 21.40 93 VAL D C 1
ATOM 9909 O O . VAL D 1 93 ? -55.906 -46.744 40.852 1.00 20.19 93 VAL D O 1
ATOM 9913 N N . LEU D 1 94 ? -56.037 -47.395 43.047 1.00 20.74 94 LEU D N 1
ATOM 9914 C CA . LEU D 1 94 ? -57.264 -46.604 43.341 1.00 21.57 94 LEU D CA 1
ATOM 9915 C C . LEU D 1 94 ? -56.965 -45.122 43.107 1.00 20.40 94 LEU D C 1
ATOM 9916 O O . LEU D 1 94 ? -57.817 -44.426 42.563 1.00 19.88 94 LEU D O 1
ATOM 9921 N N . LEU D 1 95 ? -55.796 -44.655 43.528 1.00 19.84 95 LEU D N 1
ATOM 9922 C CA . LEU D 1 95 ? -55.415 -43.225 43.403 1.00 20.74 95 LEU D CA 1
ATOM 9923 C C . LEU D 1 95 ? -55.321 -42.843 41.922 1.00 21.03 95 LEU D C 1
ATOM 9924 O O . LEU D 1 95 ? -55.868 -41.767 41.554 1.00 20.55 95 LEU D O 1
ATOM 9929 N N . GLU D 1 96 ? -54.704 -43.687 41.094 1.00 21.06 96 GLU D N 1
ATOM 9930 C CA . GLU D 1 96 ? -54.569 -43.399 39.646 1.00 22.15 96 GLU D CA 1
ATOM 9931 C C . GLU D 1 96 ? -55.961 -43.426 38.993 1.00 22.91 96 GLU D C 1
ATOM 9932 O O . GLU D 1 96 ? -56.236 -42.565 38.126 1.00 21.54 96 GLU D O 1
ATOM 9938 N N . GLN D 1 97 ? -56.843 -44.329 39.423 1.00 21.78 97 GLN D N 1
ATOM 9939 C CA . GLN D 1 97 ? -58.235 -44.375 38.908 1.00 24.61 97 GLN D CA 1
ATOM 9940 C C . GLN D 1 97 ? -58.969 -43.073 39.274 1.00 22.08 97 GLN D C 1
ATOM 9941 O O . GLN D 1 97 ? -59.610 -42.512 38.408 1.00 21.18 97 GLN D O 1
ATOM 9947 N N . GLU D 1 98 ? -58.852 -42.621 40.516 1.00 23.58 98 GLU D N 1
ATOM 9948 C CA . GLU D 1 98 ? -59.465 -41.374 41.053 1.00 23.20 98 GLU D CA 1
ATOM 9949 C C . GLU D 1 98 ? -58.981 -40.143 40.282 1.00 21.51 98 GLU D C 1
ATOM 9950 O O . GLU D 1 98 ? -59.817 -39.287 39.957 1.00 20.74 98 GLU D O 1
ATOM 9956 N N . LEU D 1 99 ? -57.671 -40.034 40.056 1.00 19.65 99 LEU D N 1
ATOM 9957 C CA . LEU D 1 99 ? -57.048 -38.892 39.321 1.00 19.93 99 LEU D CA 1
ATOM 9958 C C . LEU D 1 99 ? -57.534 -38.861 37.870 1.00 18.98 99 LEU D C 1
ATOM 9959 O O . LEU D 1 99 ? -57.866 -37.761 37.358 1.00 17.99 99 LEU D O 1
ATOM 9964 N N . ALA D 1 100 ? -57.573 -40.015 37.200 1.00 20.31 100 ALA D N 1
ATOM 9965 C CA . ALA D 1 100 ? -58.137 -40.123 35.833 1.00 21.26 100 ALA D CA 1
ATOM 9966 C C . ALA D 1 100 ? -59.584 -39.583 35.839 1.00 21.21 100 ALA D C 1
ATOM 9967 O O . ALA D 1 100 ? -59.903 -38.708 35.022 1.00 20.76 100 ALA D O 1
ATOM 9969 N N . ALA D 1 101 ? -60.431 -40.011 36.768 1.00 23.23 101 ALA D N 1
ATOM 9970 C CA . ALA D 1 101 ? -61.857 -39.582 36.773 1.00 25.05 101 ALA D CA 1
ATOM 9971 C C . ALA D 1 101 ? -61.942 -38.081 37.100 1.00 25.34 101 ALA D C 1
ATOM 9972 O O . ALA D 1 101 ? -62.760 -37.404 36.470 1.00 24.42 101 ALA D O 1
ATOM 9974 N N . LEU D 1 102 ? -61.082 -37.565 37.995 1.00 23.27 102 LEU D N 1
ATOM 9975 C CA . LEU D 1 102 ? -61.047 -36.123 38.366 1.00 22.49 102 LEU D CA 1
ATOM 9976 C C . LEU D 1 102 ? -60.989 -35.276 37.090 1.00 22.19 102 LEU D C 1
ATOM 9977 O O . LEU D 1 102 ? -61.655 -34.243 37.053 1.00 17.95 102 LEU D O 1
ATOM 9982 N N . HIS D 1 103 ? -60.199 -35.694 36.092 1.00 21.40 103 HIS D N 1
ATOM 9983 C CA . HIS D 1 103 ? -59.829 -34.855 34.922 1.00 21.97 103 HIS D CA 1
ATOM 9984 C C . HIS D 1 103 ? -60.556 -35.335 33.657 1.00 23.23 103 HIS D C 1
ATOM 9985 O O . HIS D 1 103 ? -60.220 -34.821 32.597 1.00 24.43 103 HIS D O 1
ATOM 9992 N N . GLY D 1 104 ? -61.467 -36.301 33.761 1.00 25.12 104 GLY D N 1
ATOM 9993 C CA . GLY D 1 104 ? -62.227 -36.862 32.616 1.00 27.02 104 GLY D CA 1
ATOM 9994 C C . GLY D 1 104 ? -61.326 -37.615 31.645 1.00 25.68 104 GLY D C 1
ATOM 9995 O O . GLY D 1 104 ? -61.597 -37.605 30.421 1.00 23.09 104 GLY D O 1
ATOM 9996 N N . LYS D 1 105 ? -60.261 -38.224 32.174 1.00 24.55 105 LYS D N 1
ATOM 9997 C CA . LYS D 1 105 ? -59.218 -38.891 31.366 1.00 22.87 105 LYS D CA 1
ATOM 9998 C C . LYS D 1 105 ? -59.364 -40.412 31.492 1.00 23.06 105 LYS D C 1
ATOM 9999 O O . LYS D 1 105 ? -59.920 -40.920 32.508 1.00 22.85 105 LYS D O 1
ATOM 10005 N N . GLU D 1 106 ? -58.845 -41.134 30.500 1.00 23.85 106 GLU D N 1
ATOM 10006 C CA . GLU D 1 106 ? -58.805 -42.619 30.516 1.00 23.50 106 GLU D CA 1
ATOM 10007 C C . GLU D 1 106 ? -57.908 -43.123 31.648 1.00 23.41 106 GLU D C 1
ATOM 10008 O O . GLU D 1 106 ? -58.221 -44.182 32.228 1.00 22.32 106 GLU D O 1
ATOM 10014 N N . SER D 1 107 ? -56.801 -42.440 31.937 1.00 20.43 107 SER D N 1
ATOM 10015 C CA A SER D 1 107 ? -55.799 -42.980 32.889 0.50 22.13 107 SER D CA 1
ATOM 10016 C CA B SER D 1 107 ? -55.737 -42.982 32.809 0.50 20.98 107 SER D CA 1
ATOM 10017 C C . SER D 1 107 ? -55.026 -41.856 33.580 1.00 21.14 107 SER D C 1
ATOM 10018 O O . SER D 1 107 ? -55.228 -40.658 33.247 1.00 20.67 107 SER D O 1
ATOM 10023 N N . ALA D 1 108 ? -54.209 -42.253 34.546 1.00 19.18 108 ALA D N 1
ATOM 10024 C CA . ALA D 1 108 ? -53.310 -41.356 35.276 1.00 19.83 108 ALA D CA 1
ATOM 10025 C C . ALA D 1 108 ? -52.097 -42.175 35.717 1.00 19.56 108 ALA D C 1
ATOM 10026 O O . ALA D 1 108 ? -52.096 -43.437 35.656 1.00 19.87 108 ALA D O 1
ATOM 10028 N N . LEU D 1 109 ? -51.060 -41.479 36.098 1.00 21.17 109 LEU D N 1
ATOM 10029 C CA . LEU D 1 109 ? -49.801 -42.114 36.521 1.00 19.84 109 LEU D CA 1
ATOM 10030 C C . LEU D 1 109 ? -49.295 -41.303 37.704 1.00 20.92 109 LEU D C 1
ATOM 10031 O O . LEU D 1 109 ? -49.185 -40.080 37.559 1.00 18.85 109 LEU D O 1
ATOM 10036 N N . LEU D 1 110 ? -48.969 -41.998 38.791 1.00 20.86 110 LEU D N 1
ATOM 10037 C CA . LEU D 1 110 ? -48.475 -41.440 40.066 1.00 21.67 110 LEU D CA 1
ATOM 10038 C C . LEU D 1 110 ? -46.946 -41.403 40.038 1.00 21.83 110 LEU D C 1
ATOM 10039 O O . LEU D 1 110 ? -46.302 -42.398 39.600 1.00 20.09 110 LEU D O 1
ATOM 10044 N N . PHE D 1 111 ? -46.394 -40.276 40.479 1.00 21.26 111 PHE D N 1
ATOM 10045 C CA . PHE D 1 111 ? -44.946 -40.061 40.654 1.00 20.14 111 PHE D CA 1
ATOM 10046 C C . PHE D 1 111 ? -44.693 -39.682 42.093 1.00 20.35 111 PHE D C 1
ATOM 10047 O O . PHE D 1 111 ? -45.666 -39.359 42.831 1.00 19.71 111 PHE D O 1
ATOM 10055 N N . THR D 1 112 ? -43.422 -39.649 42.467 1.00 18.93 112 THR D N 1
ATOM 10056 C CA . THR D 1 112 ? -43.026 -39.380 43.869 1.00 20.05 112 THR D CA 1
ATOM 10057 C C . THR D 1 112 ? -43.338 -37.933 44.242 1.00 19.67 112 THR D C 1
ATOM 10058 O O . THR D 1 112 ? -43.559 -37.676 45.431 1.00 20.80 112 THR D O 1
ATOM 10062 N N . SER D 1 113 ? -43.371 -37.021 43.262 1.00 19.29 113 SER D N 1
ATOM 10063 C CA . SER D 1 113 ? -43.607 -35.572 43.462 1.00 19.20 113 SER D CA 1
ATOM 10064 C C . SER D 1 113 ? -44.133 -34.913 42.185 1.00 18.98 113 SER D C 1
ATOM 10065 O O . SER D 1 113 ? -43.949 -35.478 41.083 1.00 19.35 113 SER D O 1
ATOM 10068 N N . GLY D 1 114 ? -44.763 -33.758 42.337 1.00 18.80 114 GLY D N 1
ATOM 10069 C CA . GLY D 1 114 ? -45.140 -32.869 41.226 1.00 19.26 114 GLY D CA 1
ATOM 10070 C C . GLY D 1 114 ? -43.916 -32.552 40.382 1.00 20.00 114 GLY D C 1
ATOM 10071 O O . GLY D 1 114 ? -44.012 -32.589 39.130 1.00 19.27 114 GLY D O 1
ATOM 10072 N N . TYR D 1 115 ? -42.800 -32.274 41.052 1.00 16.96 115 TYR D N 1
ATOM 10073 C CA . TYR D 1 115 ? -41.537 -31.879 40.408 1.00 19.30 115 TYR D CA 1
ATOM 10074 C C . TYR D 1 115 ? -41.097 -32.993 39.465 1.00 19.61 115 TYR D C 1
ATOM 10075 O O . TYR D 1 115 ? -40.782 -32.686 38.312 1.00 19.37 115 TYR D O 1
ATOM 10084 N N . VAL D 1 116 ? -41.048 -34.228 39.963 1.00 19.09 116 VAL D N 1
ATOM 10085 C CA . VAL D 1 116 ? -40.626 -35.407 39.156 1.00 18.88 116 VAL D CA 1
ATOM 10086 C C . VAL D 1 116 ? -41.666 -35.667 38.054 1.00 19.31 116 VAL D C 1
ATOM 10087 O O . VAL D 1 116 ? -41.267 -36.026 36.935 1.00 18.44 116 VAL D O 1
ATOM 10091 N N . SER D 1 117 ? -42.962 -35.485 38.333 1.00 17.94 117 SER D N 1
ATOM 10092 C CA . SER D 1 117 ? -44.004 -35.684 37.306 1.00 18.37 117 SER D CA 1
ATOM 10093 C C . SER D 1 117 ? -43.662 -34.815 36.078 1.00 18.94 117 SER D C 1
ATOM 10094 O O . SER D 1 117 ? -43.767 -35.321 34.934 1.00 18.76 117 SER D O 1
ATOM 10097 N N . ASN D 1 118 ? -43.299 -33.547 36.284 1.00 18.41 118 ASN D N 1
ATOM 10098 C CA . ASN D 1 118 ? -43.007 -32.612 35.176 1.00 18.82 118 ASN D CA 1
ATOM 10099 C C . ASN D 1 118 ? -41.643 -32.964 34.571 1.00 20.76 118 ASN D C 1
ATOM 10100 O O . ASN D 1 118 ? -41.565 -33.072 33.345 1.00 21.26 118 ASN D O 1
ATOM 10105 N N . TRP D 1 119 ? -40.613 -33.138 35.407 1.00 20.27 119 TRP D N 1
ATOM 10106 C CA . TRP D 1 119 ? -39.235 -33.375 34.915 1.00 20.90 119 TRP D CA 1
ATOM 10107 C C . TRP D 1 119 ? -39.185 -34.658 34.067 1.00 18.89 119 TRP D C 1
ATOM 10108 O O . TRP D 1 119 ? -38.730 -34.592 32.948 1.00 20.39 119 TRP D O 1
ATOM 10119 N N . ALA D 1 120 ? -39.716 -35.760 34.574 1.00 20.77 120 ALA D N 1
ATOM 10120 C CA . ALA D 1 120 ? -39.755 -37.087 33.915 1.00 20.81 120 ALA D CA 1
ATOM 10121 C C . ALA D 1 120 ? -40.689 -37.054 32.699 1.00 18.86 120 ALA D C 1
ATOM 10122 O O . ALA D 1 120 ? -40.281 -37.552 31.647 1.00 18.60 120 ALA D O 1
ATOM 10124 N N . SER D 1 121 ? -41.913 -36.512 32.819 1.00 18.54 121 SER D N 1
ATOM 10125 C CA . SER D 1 121 ? -42.895 -36.587 31.706 1.00 19.02 121 SER D CA 1
ATOM 10126 C C . SER D 1 121 ? -42.419 -35.755 30.515 1.00 18.93 121 SER D C 1
ATOM 10127 O O . SER D 1 121 ? -42.495 -36.249 29.361 1.00 23.86 121 SER D O 1
ATOM 10130 N N . LEU D 1 122 ? -42.033 -34.512 30.749 1.00 18.64 122 LEU D N 1
ATOM 10131 C CA . LEU D 1 122 ? -41.654 -33.610 29.646 1.00 20.05 122 LEU D CA 1
ATOM 10132 C C . LEU D 1 122 ? -40.367 -34.125 28.998 1.00 19.67 122 LEU D C 1
ATOM 10133 O O . LEU D 1 122 ? -40.295 -34.110 27.782 1.00 21.57 122 LEU D O 1
ATOM 10138 N N . SER D 1 123 ? -39.362 -34.545 29.766 1.00 21.44 123 SER D N 1
ATOM 10139 C CA . SER D 1 123 ? -38.096 -35.006 29.149 1.00 20.03 123 SER D CA 1
ATOM 10140 C C . SER D 1 123 ? -38.376 -36.273 28.329 1.00 21.04 123 SER D C 1
ATOM 10141 O O . SER D 1 123 ? -37.886 -36.339 27.216 1.00 21.12 123 SER D O 1
ATOM 10144 N N . THR D 1 124 ? -39.186 -37.213 28.829 1.00 21.24 124 THR D N 1
ATOM 10145 C CA . THR D 1 124 ? -39.473 -38.494 28.130 1.00 20.86 124 THR D CA 1
ATOM 10146 C C . THR D 1 124 ? -40.316 -38.231 26.872 1.00 21.88 124 THR D C 1
ATOM 10147 O O . THR D 1 124 ? -39.966 -38.748 25.798 1.00 21.42 124 THR D O 1
ATOM 10151 N N . LEU D 1 125 ? -41.407 -37.489 26.983 1.00 20.90 125 LEU D N 1
ATOM 10152 C CA . LEU D 1 125 ? -42.288 -37.228 25.818 1.00 22.28 125 LEU D CA 1
ATOM 10153 C C . LEU D 1 125 ? -41.473 -36.587 24.688 1.00 23.92 125 LEU D C 1
ATOM 10154 O O . LEU D 1 125 ? -41.413 -37.186 23.592 1.00 23.00 125 LEU D O 1
ATOM 10159 N N . ALA D 1 126 ? -40.796 -35.466 24.957 1.00 22.41 126 ALA D N 1
ATOM 10160 C CA . ALA D 1 126 ? -40.147 -34.661 23.905 1.00 23.73 126 ALA D CA 1
ATOM 10161 C C . ALA D 1 126 ? -38.934 -35.429 23.353 1.00 24.23 126 ALA D C 1
ATOM 10162 O O . ALA D 1 126 ? -38.758 -35.436 22.122 1.00 24.94 126 ALA D O 1
ATOM 10164 N N . SER D 1 127 ? -38.151 -36.068 24.219 1.00 23.54 127 SER D N 1
ATOM 10165 C CA . SER D 1 127 ? -37.021 -36.982 23.882 1.00 25.06 127 SER D CA 1
ATOM 10166 C C . SER D 1 127 ? -37.384 -37.919 22.739 1.00 24.46 127 SER D C 1
ATOM 10167 O O . SER D 1 127 ? -36.562 -38.129 21.852 1.00 23.35 127 SER D O 1
ATOM 10170 N N . ARG D 1 128 ? -38.498 -38.615 22.914 1.00 24.34 128 ARG D N 1
ATOM 10171 C CA . ARG D 1 128 ? -38.832 -39.846 22.161 1.00 27.56 128 ARG D CA 1
ATOM 10172 C C . ARG D 1 128 ? -39.754 -39.510 20.985 1.00 28.84 128 ARG D C 1
ATOM 10173 O O . ARG D 1 128 ? -40.321 -40.439 20.380 1.00 29.88 128 ARG D O 1
ATOM 10181 N N . MET D 1 129 ? -39.951 -38.225 20.716 1.00 28.25 129 MET D N 1
ATOM 10182 C CA . MET D 1 129 ? -40.704 -37.755 19.528 1.00 28.58 129 MET D CA 1
ATOM 10183 C C . MET D 1 129 ? -39.676 -37.077 18.631 1.00 27.92 129 MET D C 1
ATOM 10184 O O . MET D 1 129 ? -39.208 -35.988 18.948 1.00 25.56 129 MET D O 1
ATOM 10189 N N . PRO D 1 130 ? -39.176 -37.767 17.578 1.00 30.37 130 PRO D N 1
ATOM 10190 C CA . PRO D 1 130 ? -38.129 -37.200 16.722 1.00 30.00 130 PRO D CA 1
ATOM 10191 C C . PRO D 1 130 ? -38.499 -35.839 16.102 1.00 27.84 130 PRO D C 1
ATOM 10192 O O . PRO D 1 130 ? -39.611 -35.701 15.578 1.00 24.85 130 PRO D O 1
ATOM 10196 N N . GLY D 1 131 ? -37.569 -34.876 16.202 1.00 28.34 131 GLY D N 1
ATOM 10197 C CA . GLY D 1 131 ? -37.727 -33.470 15.771 1.00 28.85 131 GLY D CA 1
ATOM 10198 C C . GLY D 1 131 ? -38.705 -32.670 16.643 1.00 29.18 131 GLY D C 1
ATOM 10199 O O . GLY D 1 131 ? -39.112 -31.592 16.212 1.00 31.60 131 GLY D O 1
ATOM 10200 N N . CYS D 1 132 ? -39.094 -33.133 17.833 1.00 25.06 132 CYS D N 1
ATOM 10201 C CA . CYS D 1 132 ? -40.108 -32.410 18.654 1.00 25.52 132 CYS D CA 1
ATOM 10202 C C . CYS D 1 132 ? -39.654 -30.970 18.919 1.00 24.54 132 CYS D C 1
ATOM 10203 O O . CYS D 1 132 ? -38.476 -30.752 19.243 1.00 24.09 132 CYS D O 1
ATOM 10206 N N . VAL D 1 133 ? -40.534 -29.987 18.721 1.00 22.47 133 VAL D N 1
ATOM 10207 C CA . VAL D 1 133 ? -40.259 -28.598 19.179 1.00 24.35 133 VAL D CA 1
ATOM 10208 C C . VAL D 1 133 ? -41.127 -28.332 20.411 1.00 23.09 133 VAL D C 1
ATOM 10209 O O . VAL D 1 133 ? -42.361 -28.514 20.343 1.00 21.33 133 VAL D O 1
ATOM 10213 N N . ILE D 1 134 ? -40.499 -27.914 21.498 1.00 21.27 134 ILE D N 1
ATOM 10214 C CA . ILE D 1 134 ? -41.230 -27.614 22.751 1.00 21.85 134 ILE D CA 1
ATOM 10215 C C . ILE D 1 134 ? -41.525 -26.126 22.764 1.00 22.46 134 ILE D C 1
ATOM 10216 O O . ILE D 1 134 ? -40.585 -25.351 22.538 1.00 21.96 134 ILE D O 1
ATOM 10221 N N . LEU D 1 135 ? -42.797 -25.779 22.974 1.00 21.22 135 LEU D N 1
ATOM 10222 C CA . LEU D 1 135 ? -43.246 -24.382 23.158 1.00 20.51 135 LEU D CA 1
ATOM 10223 C C . LEU D 1 135 ? -43.648 -24.191 24.611 1.00 20.65 135 LEU D C 1
ATOM 10224 O O . LEU D 1 135 ? -44.518 -24.894 25.088 1.00 19.73 135 LEU D O 1
ATOM 10229 N N . SER D 1 136 ? -42.886 -23.345 25.298 1.00 19.80 136 SER D N 1
ATOM 10230 C CA . SER D 1 136 ? -42.864 -23.253 26.767 1.00 19.75 136 SER D CA 1
ATOM 10231 C C . SER D 1 136 ? -43.184 -21.826 27.177 1.00 19.67 136 SER D C 1
ATOM 10232 O O . SER D 1 136 ? -42.487 -20.884 26.711 1.00 21.99 136 SER D O 1
ATOM 10235 N N . ASP D 1 137 ? -44.169 -21.670 28.044 1.00 20.10 137 ASP D N 1
ATOM 10236 C CA . ASP D 1 137 ? -44.486 -20.342 28.640 1.00 20.84 137 ASP D CA 1
ATOM 10237 C C . ASP D 1 137 ? -43.255 -19.851 29.424 1.00 23.12 137 ASP D C 1
ATOM 10238 O O . ASP D 1 137 ? -42.646 -20.639 30.207 1.00 19.50 137 ASP D O 1
ATOM 10243 N N . GLU D 1 138 ? -42.928 -18.580 29.201 1.00 23.50 138 GLU D N 1
ATOM 10244 C CA . GLU D 1 138 ? -41.871 -17.765 29.839 1.00 26.93 138 GLU D CA 1
ATOM 10245 C C . GLU D 1 138 ? -41.833 -18.023 31.349 1.00 24.34 138 GLU D C 1
ATOM 10246 O O . GLU D 1 138 ? -40.740 -18.035 31.923 1.00 21.60 138 GLU D O 1
ATOM 10252 N N . LEU D 1 139 ? -42.988 -18.180 31.999 1.00 23.12 139 LEU D N 1
ATOM 10253 C CA . LEU D 1 139 ? -43.029 -18.228 33.487 1.00 23.17 139 LEU D CA 1
ATOM 10254 C C . LEU D 1 139 ? -43.253 -19.656 34.011 1.00 23.39 139 LEU D C 1
ATOM 10255 O O . LEU D 1 139 ? -43.548 -19.821 35.210 1.00 22.48 139 LEU D O 1
ATOM 10260 N N . ASN D 1 140 ? -43.033 -20.678 33.191 1.00 21.04 140 ASN D N 1
ATOM 10261 C CA . ASN D 1 140 ? -43.219 -22.074 33.644 1.00 21.85 140 ASN D CA 1
ATOM 10262 C C . ASN D 1 140 ? -42.305 -22.351 34.838 1.00 22.15 140 ASN D C 1
ATOM 10263 O O . ASN D 1 140 ? -41.167 -21.815 34.861 1.00 19.27 140 ASN D O 1
ATOM 10268 N N . HIS D 1 141 ? -42.795 -23.183 35.753 1.00 19.50 141 HIS D N 1
ATOM 10269 C CA . HIS D 1 141 ? -42.123 -23.609 37.004 1.00 20.13 141 HIS D CA 1
ATOM 10270 C C . HIS D 1 141 ? -40.780 -24.294 36.697 1.00 19.43 141 HIS D C 1
ATOM 10271 O O . HIS D 1 141 ? -40.655 -24.947 35.644 1.00 19.46 141 HIS D O 1
ATOM 10278 N N . ALA D 1 142 ? -39.840 -24.245 37.639 1.00 19.52 142 ALA D N 1
ATOM 10279 C CA . ALA D 1 142 ? -38.505 -24.884 37.539 1.00 20.64 142 ALA D CA 1
ATOM 10280 C C . ALA D 1 142 ? -38.611 -26.352 37.079 1.00 20.39 142 ALA D C 1
ATOM 10281 O O . ALA D 1 142 ? -37.787 -26.780 36.258 1.00 20.72 142 ALA D O 1
ATOM 10283 N N . SER D 1 143 ? -39.574 -27.130 37.587 1.00 19.59 143 SER D N 1
ATOM 10284 C CA . SER D 1 143 ? -39.750 -28.555 37.227 1.00 20.13 143 SER D CA 1
ATOM 10285 C C . SER D 1 143 ? -39.987 -28.717 35.716 1.00 20.06 143 SER D C 1
ATOM 10286 O O . SER D 1 143 ? -39.472 -29.671 35.131 1.00 19.46 143 SER D O 1
ATOM 10289 N N . MET D 1 144 ? -40.785 -27.842 35.112 1.00 20.03 144 MET D N 1
ATOM 10290 C CA . MET D 1 144 ? -41.067 -27.865 33.663 1.00 21.69 144 MET D CA 1
ATOM 10291 C C . MET D 1 144 ? -39.811 -27.446 32.904 1.00 20.03 144 MET D C 1
ATOM 10292 O O . MET D 1 144 ? -39.505 -28.066 31.901 1.00 19.28 144 MET D O 1
ATOM 10297 N N . ILE D 1 145 ? -39.144 -26.396 33.386 1.00 22.06 145 ILE D N 1
ATOM 10298 C CA . ILE D 1 145 ? -37.916 -25.815 32.772 1.00 23.68 145 ILE D CA 1
ATOM 10299 C C . ILE D 1 145 ? -36.898 -26.956 32.669 1.00 23.14 145 ILE D C 1
ATOM 10300 O O . ILE D 1 145 ? -36.273 -27.121 31.618 1.00 20.19 145 ILE D O 1
ATOM 10305 N N . GLU D 1 146 ? -36.718 -27.683 33.763 1.00 21.74 146 GLU D N 1
ATOM 10306 C CA . GLU D 1 146 ? -35.656 -28.707 33.870 1.00 23.24 146 GLU D CA 1
ATOM 10307 C C . GLU D 1 146 ? -36.031 -29.914 33.005 1.00 22.45 146 GLU D C 1
ATOM 10308 O O . GLU D 1 146 ? -35.135 -30.484 32.393 1.00 22.00 146 GLU D O 1
ATOM 10314 N N . GLY D 1 147 ? -37.308 -30.289 32.968 1.00 23.26 147 GLY D N 1
ATOM 10315 C CA . GLY D 1 147 ? -37.809 -31.370 32.094 1.00 22.57 147 GLY D CA 1
ATOM 10316 C C . GLY D 1 147 ? -37.578 -31.016 30.632 1.00 21.45 147 GLY D C 1
ATOM 10317 O O . GLY D 1 147 ? -37.088 -31.821 29.883 1.00 21.22 147 GLY D O 1
ATOM 10318 N N . ILE D 1 148 ? -37.915 -29.802 30.252 1.00 22.73 148 ILE D N 1
ATOM 10319 C CA . ILE D 1 148 ? -37.722 -29.314 28.863 1.00 21.87 148 ILE D CA 1
ATOM 10320 C C . ILE D 1 148 ? -36.218 -29.280 28.556 1.00 21.51 148 ILE D C 1
ATOM 10321 O O . ILE D 1 148 ? -35.833 -29.761 27.489 1.00 22.32 148 ILE D O 1
ATOM 10326 N N . ARG D 1 149 ? -35.376 -28.817 29.479 1.00 21.98 149 ARG D N 1
ATOM 10327 C CA . ARG D 1 149 ? -33.903 -28.795 29.269 1.00 21.50 149 ARG D CA 1
ATOM 10328 C C . ARG D 1 149 ? -33.395 -30.224 29.101 1.00 22.78 149 ARG D C 1
ATOM 10329 O O . ARG D 1 149 ? -32.564 -30.474 28.188 1.00 21.16 149 ARG D O 1
ATOM 10337 N N . HIS D 1 150 ? -33.876 -31.146 29.931 1.00 23.17 150 HIS D N 1
ATOM 10338 C CA . HIS D 1 150 ? -33.347 -32.536 29.969 1.00 22.81 150 HIS D CA 1
ATOM 10339 C C . HIS D 1 150 ? -33.714 -33.281 28.677 1.00 25.72 150 HIS D C 1
ATOM 10340 O O . HIS D 1 150 ? -32.991 -34.236 28.311 1.00 25.22 150 HIS D O 1
ATOM 10347 N N . SER D 1 151 ? -34.800 -32.890 27.995 1.00 24.00 151 SER D N 1
ATOM 10348 C CA . SER D 1 151 ? -35.228 -33.536 26.722 1.00 22.89 151 SER D CA 1
ATOM 10349 C C . SER D 1 151 ? -34.179 -33.355 25.608 1.00 22.72 151 SER D C 1
ATOM 10350 O O . SER D 1 151 ? -34.164 -34.202 24.712 1.00 23.12 151 SER D O 1
ATOM 10353 N N . ARG D 1 152 ? -33.418 -32.262 25.646 1.00 20.27 152 ARG D N 1
ATOM 10354 C CA . ARG D 1 152 ? -32.497 -31.729 24.606 1.00 23.86 152 ARG D CA 1
ATOM 10355 C C . ARG D 1 152 ? -33.263 -31.389 23.322 1.00 24.26 152 ARG D C 1
ATOM 10356 O O . ARG D 1 152 ? -32.594 -31.120 22.302 1.00 24.17 152 ARG D O 1
ATOM 10364 N N . SER D 1 153 ? -34.593 -31.335 23.373 1.00 23.46 153 SER D N 1
ATOM 10365 C CA . SER D 1 153 ? -35.423 -30.916 22.222 1.00 25.13 153 SER D CA 1
ATOM 10366 C C . SER D 1 153 ? -35.284 -29.407 21.958 1.00 25.14 153 SER D C 1
ATOM 10367 O O . SER D 1 153 ? -35.153 -28.599 22.912 1.00 25.20 153 SER D O 1
ATOM 10370 N N . GLU D 1 154 ? -35.329 -29.015 20.690 1.00 24.29 154 GLU D N 1
ATOM 10371 C CA . GLU D 1 154 ? -35.435 -27.590 20.339 1.00 26.80 154 GLU D CA 1
ATOM 10372 C C . GLU D 1 154 ? -36.570 -26.991 21.192 1.00 27.68 154 GLU D C 1
ATOM 10373 O O . GLU D 1 154 ? -37.701 -27.582 21.251 1.00 24.18 154 GLU D O 1
ATOM 10379 N N . THR D 1 155 ? -36.308 -25.858 21.838 1.00 24.31 155 THR D N 1
ATOM 10380 C CA . THR D 1 155 ? -37.359 -25.188 22.640 1.00 28.86 155 THR D CA 1
ATOM 10381 C C . THR D 1 155 ? -37.426 -23.724 22.239 1.00 24.65 155 THR D C 1
ATOM 10382 O O . THR D 1 155 ? -36.385 -23.117 22.007 1.00 24.72 155 THR D O 1
ATOM 10386 N N . ARG D 1 156 ? -38.656 -23.240 22.147 1.00 22.27 156 ARG D N 1
ATOM 10387 C CA . ARG D 1 156 ? -38.986 -21.816 21.948 1.00 23.16 156 ARG D CA 1
ATOM 10388 C C . ARG D 1 156 ? -39.832 -21.368 23.129 1.00 21.94 156 ARG D C 1
ATOM 10389 O O . ARG D 1 156 ? -40.809 -22.070 23.491 1.00 22.27 156 ARG D O 1
ATOM 10397 N N . ILE D 1 157 ? -39.433 -20.250 23.709 1.00 23.26 157 ILE D N 1
ATOM 10398 C CA . ILE D 1 157 ? -40.103 -19.658 24.886 1.00 23.93 157 ILE D CA 1
ATOM 10399 C C . ILE D 1 157 ? -41.122 -18.663 24.344 1.00 24.94 157 ILE D C 1
ATOM 10400 O O . ILE D 1 157 ? -40.698 -17.808 23.551 1.00 24.84 157 ILE D O 1
ATOM 10405 N N . PHE D 1 158 ? -42.410 -18.822 24.663 1.00 22.98 158 PHE D N 1
ATOM 10406 C CA . PHE D 1 158 ? -43.420 -17.834 24.217 1.00 23.80 158 PHE D CA 1
ATOM 10407 C C . PHE D 1 158 ? -43.731 -16.885 25.379 1.00 23.24 158 PHE D C 1
ATOM 10408 O O . PHE D 1 158 ? -43.588 -17.264 26.565 1.00 23.29 158 PHE D O 1
ATOM 10416 N N . ALA D 1 159 ? -44.059 -15.641 25.021 1.00 21.95 159 ALA D N 1
ATOM 10417 C CA . ALA D 1 159 ? -44.452 -14.561 25.944 1.00 22.58 159 ALA D CA 1
ATOM 10418 C C . ALA D 1 159 ? -45.616 -15.021 26.822 1.00 20.51 159 ALA D C 1
ATOM 10419 O O . ALA D 1 159 ? -46.550 -15.700 26.361 1.00 19.17 159 ALA D O 1
ATOM 10421 N N . HIS D 1 160 ? -45.544 -14.646 28.086 1.00 23.23 160 HIS D N 1
ATOM 10422 C CA . HIS D 1 160 ? -46.391 -15.217 29.147 1.00 24.41 160 HIS D CA 1
ATOM 10423 C C . HIS D 1 160 ? -47.854 -15.042 28.744 1.00 23.54 160 HIS D C 1
ATOM 10424 O O . HIS D 1 160 ? -48.228 -13.918 28.440 1.00 22.01 160 HIS D O 1
ATOM 10431 N N . ASN D 1 161 ? -48.614 -16.127 28.711 1.00 23.40 161 ASN D N 1
ATOM 10432 C CA . ASN D 1 161 ? -50.087 -16.107 28.519 1.00 25.08 161 ASN D CA 1
ATOM 10433 C C . ASN D 1 161 ? -50.437 -15.418 27.204 1.00 26.41 161 ASN D C 1
ATOM 10434 O O . ASN D 1 161 ? -51.568 -14.906 27.103 1.00 26.35 161 ASN D O 1
ATOM 10439 N N . ASP D 1 162 ? -49.545 -15.463 26.212 1.00 24.52 162 ASP D N 1
ATOM 10440 C CA . ASP D 1 162 ? -49.734 -14.740 24.929 1.00 24.86 162 ASP D CA 1
ATOM 10441 C C . ASP D 1 162 ? -49.907 -15.742 23.799 1.00 24.68 162 ASP D C 1
ATOM 10442 O O . ASP D 1 162 ? -48.937 -16.190 23.205 1.00 25.48 162 ASP D O 1
ATOM 10447 N N . PRO D 1 163 ? -51.157 -16.068 23.432 1.00 25.18 163 PRO D N 1
ATOM 10448 C CA . PRO D 1 163 ? -51.393 -16.990 22.339 1.00 25.72 163 PRO D CA 1
ATOM 10449 C C . PRO D 1 163 ? -50.927 -16.445 20.977 1.00 26.84 163 PRO D C 1
ATOM 10450 O O . PRO D 1 163 ? -50.649 -17.282 20.109 1.00 25.93 163 PRO D O 1
ATOM 10454 N N . ARG D 1 164 ? -50.856 -15.115 20.792 1.00 26.24 164 ARG D N 1
ATOM 10455 C CA . ARG D 1 164 ? -50.359 -14.497 19.526 1.00 28.16 164 ARG D CA 1
ATOM 10456 C C . ARG D 1 164 ? -48.877 -14.844 19.364 1.00 24.59 164 ARG D C 1
ATOM 10457 O O . ARG D 1 164 ? -48.470 -15.235 18.280 1.00 22.96 164 ARG D O 1
ATOM 10465 N N . ASP D 1 165 ? -48.102 -14.703 20.422 1.00 24.57 165 ASP D N 1
ATOM 10466 C CA . ASP D 1 165 ? -46.652 -15.001 20.405 1.00 24.11 165 ASP D CA 1
ATOM 10467 C C . ASP D 1 165 ? -46.481 -16.507 20.215 1.00 24.92 165 ASP D C 1
ATOM 10468 O O . ASP D 1 165 ? -45.611 -16.909 19.437 1.00 24.15 165 ASP D O 1
ATOM 10473 N N . LEU D 1 166 ? -47.319 -17.316 20.877 1.00 26.09 166 LEU D N 1
ATOM 10474 C CA . LEU D 1 166 ? -47.341 -18.780 20.648 1.00 24.03 166 LEU D CA 1
ATOM 10475 C C . LEU D 1 166 ? -47.541 -19.066 19.162 1.00 24.15 166 LEU D C 1
ATOM 10476 O O . LEU D 1 166 ? -46.747 -19.858 18.596 1.00 19.92 166 LEU D O 1
ATOM 10481 N N . GLU D 1 167 ? -48.559 -18.466 18.537 1.00 25.00 167 GLU D N 1
ATOM 10482 C CA . GLU D 1 167 ? -48.797 -18.610 17.075 1.00 27.05 167 GLU D CA 1
ATOM 10483 C C . GLU D 1 167 ? -47.528 -18.213 16.294 1.00 26.75 167 GLU D C 1
ATOM 10484 O O . GLU D 1 167 ? -47.118 -18.984 15.381 1.00 27.01 167 GLU D O 1
ATOM 10490 N N . ARG D 1 168 ? -46.921 -17.065 16.611 1.00 27.24 168 ARG D N 1
ATOM 10491 C CA . ARG D 1 168 ? -45.676 -16.584 15.936 1.00 30.18 168 ARG D CA 1
ATOM 10492 C C . ARG D 1 168 ? -44.584 -17.662 16.051 1.00 30.34 168 ARG D C 1
ATOM 10493 O O . ARG D 1 168 ? -43.870 -17.885 15.053 1.00 31.74 168 ARG D O 1
ATOM 10501 N N . LYS D 1 169 ? -44.438 -18.307 17.211 1.00 25.63 169 LYS D N 1
ATOM 10502 C CA . LYS D 1 169 ? -43.291 -19.228 17.414 1.00 28.28 169 LYS D CA 1
ATOM 10503 C C . LYS D 1 169 ? -43.620 -20.618 16.834 1.00 28.03 169 LYS D C 1
ATOM 10504 O O . LYS D 1 169 ? -42.685 -21.371 16.650 1.00 30.54 169 LYS D O 1
ATOM 10510 N N . LEU D 1 170 ? -44.885 -20.939 16.534 1.00 25.18 170 LEU D N 1
ATOM 10511 C CA . LEU D 1 170 ? -45.314 -22.215 15.881 1.00 26.62 170 LEU D CA 1
ATOM 10512 C C . LEU D 1 170 ? -45.308 -22.085 14.338 1.00 26.42 170 LEU D C 1
ATOM 10513 O O . LEU D 1 170 ? -45.220 -23.123 13.664 1.00 23.25 170 LEU D O 1
ATOM 10518 N N . ALA D 1 171 ? -45.352 -20.865 13.787 1.00 27.00 171 ALA D N 1
ATOM 10519 C CA . ALA D 1 171 ? -45.824 -20.589 12.404 1.00 27.84 171 ALA D CA 1
ATOM 10520 C C . ALA D 1 171 ? -44.890 -21.225 11.367 1.00 27.66 171 ALA D C 1
ATOM 10521 O O . ALA D 1 171 ? -45.405 -21.789 10.404 1.00 27.70 171 ALA D O 1
ATOM 10523 N N . ASP D 1 172 ? -43.573 -21.211 11.574 1.00 30.40 172 ASP D N 1
ATOM 10524 C CA . ASP D 1 172 ? -42.623 -21.717 10.542 1.00 32.88 172 ASP D CA 1
ATOM 10525 C C . ASP D 1 172 ? -42.413 -23.235 10.657 1.00 33.01 172 ASP D C 1
ATOM 10526 O O . ASP D 1 172 ? -41.567 -23.753 9.926 1.00 36.45 172 ASP D O 1
ATOM 10531 N N . LEU D 1 173 ? -43.116 -23.936 11.547 1.00 34.08 173 LEU D N 1
ATOM 10532 C CA . LEU D 1 173 ? -42.871 -25.385 11.788 1.00 32.59 173 LEU D CA 1
ATOM 10533 C C . LEU D 1 173 ? -43.666 -26.211 10.776 1.00 34.24 173 LEU D C 1
ATOM 10534 O O . LEU D 1 173 ? -44.750 -25.770 10.394 1.00 28.68 173 LEU D O 1
ATOM 10539 N N . ASP D 1 174 ? -43.135 -27.376 10.382 1.00 35.84 174 ASP D N 1
ATOM 10540 C CA . ASP D 1 174 ? -43.843 -28.359 9.524 1.00 38.35 174 ASP D CA 1
ATOM 10541 C C . ASP D 1 174 ? -45.131 -28.775 10.230 1.00 36.45 174 ASP D C 1
ATOM 10542 O O . ASP D 1 174 ? -45.122 -29.116 11.415 1.00 32.87 174 ASP D O 1
ATOM 10547 N N . PRO D 1 175 ? -46.292 -28.732 9.546 1.00 37.37 175 PRO D N 1
ATOM 10548 C CA . PRO D 1 175 ? -47.549 -29.136 10.178 1.00 37.23 175 PRO D CA 1
ATOM 10549 C C . PRO D 1 175 ? -47.554 -30.565 10.769 1.00 32.85 175 PRO D C 1
ATOM 10550 O O . PRO D 1 175 ? -48.293 -30.795 11.687 1.00 31.49 175 PRO D O 1
ATOM 10554 N N . HIS D 1 176 ? -46.701 -31.470 10.295 1.00 31.97 176 HIS D N 1
ATOM 10555 C CA . HIS D 1 176 ? -46.655 -32.895 10.733 1.00 32.85 176 HIS D CA 1
ATOM 10556 C C . HIS D 1 176 ? -45.537 -33.133 11.755 1.00 31.03 176 HIS D C 1
ATOM 10557 O O . HIS D 1 176 ? -45.587 -34.203 12.408 1.00 34.03 176 HIS D O 1
ATOM 10564 N N . ALA D 1 177 ? -44.584 -32.205 11.912 1.00 27.71 177 ALA D N 1
ATOM 10565 C CA . ALA D 1 177 ? -43.525 -32.304 12.950 1.00 26.31 177 ALA D CA 1
ATOM 10566 C C . ALA D 1 177 ? -44.196 -32.303 14.326 1.00 26.81 177 ALA D C 1
ATOM 10567 O O . ALA D 1 177 ? -45.229 -31.672 14.535 1.00 25.07 177 ALA D O 1
ATOM 10569 N N . PRO D 1 178 ? -43.659 -33.066 15.300 1.00 26.78 178 PRO D N 1
ATOM 10570 C CA . PRO D 1 178 ? -44.212 -33.086 16.653 1.00 25.75 178 PRO D CA 1
ATOM 10571 C C . PRO D 1 178 ? -44.005 -31.731 17.341 1.00 24.24 178 PRO D C 1
ATOM 10572 O O . PRO D 1 178 ? -42.959 -31.148 17.180 1.00 23.06 178 PRO D O 1
ATOM 10576 N N . LYS D 1 179 ? -45.012 -31.241 18.058 1.00 24.09 179 LYS D N 1
ATOM 10577 C CA . LYS D 1 179 ? -44.846 -30.060 18.943 1.00 24.16 179 LYS D CA 1
ATOM 10578 C C . LYS D 1 179 ? -45.548 -30.323 20.268 1.00 24.10 179 LYS D C 1
ATOM 10579 O O . LYS D 1 179 ? -46.594 -30.996 20.297 1.00 22.33 179 LYS D O 1
ATOM 10585 N N . LEU D 1 180 ? -44.979 -29.757 21.322 1.00 25.04 180 LEU D N 1
ATOM 10586 C CA . LEU D 1 180 ? -45.470 -29.927 22.697 1.00 23.39 180 LEU D CA 1
ATOM 10587 C C . LEU D 1 180 ? -45.573 -28.531 23.294 1.00 24.00 180 LEU D C 1
ATOM 10588 O O . LEU D 1 180 ? -44.514 -27.887 23.549 1.00 22.71 180 LEU D O 1
ATOM 10593 N N . VAL D 1 181 ? -46.806 -28.059 23.459 1.00 22.28 181 VAL D N 1
ATOM 10594 C CA . VAL D 1 181 ? -47.075 -26.757 24.122 1.00 21.30 181 VAL D CA 1
ATOM 10595 C C . VAL D 1 181 ? -47.261 -27.020 25.618 1.00 20.72 181 VAL D C 1
ATOM 10596 O O . VAL D 1 181 ? -48.210 -27.698 25.994 1.00 19.75 181 VAL D O 1
ATOM 10600 N N . ALA D 1 182 ? -46.349 -26.503 26.428 1.00 19.28 182 ALA D N 1
ATOM 10601 C CA . ALA D 1 182 ? -46.301 -26.706 27.889 1.00 20.82 182 ALA D CA 1
ATOM 10602 C C . ALA D 1 182 ? -46.579 -25.389 28.604 1.00 19.78 182 ALA D C 1
ATOM 10603 O O . ALA D 1 182 ? -45.871 -24.389 28.358 1.00 19.02 182 ALA D O 1
ATOM 10605 N N . PHE D 1 183 ? -47.528 -25.404 29.518 1.00 19.60 183 PHE D N 1
ATOM 10606 C CA . PHE D 1 183 ? -47.944 -24.179 30.237 1.00 20.29 183 PHE D CA 1
ATOM 10607 C C . PHE D 1 183 ? -48.687 -24.567 31.508 1.00 19.76 183 PHE D C 1
ATOM 10608 O O . PHE D 1 183 ? -48.929 -25.773 31.776 1.00 21.06 183 PHE D O 1
ATOM 10616 N N . GLU D 1 184 ? -48.991 -23.555 32.318 1.00 20.05 184 GLU D N 1
ATOM 10617 C CA . GLU D 1 184 ? -49.670 -23.733 33.625 1.00 21.12 184 GLU D CA 1
ATOM 10618 C C . GLU D 1 184 ? -51.064 -23.107 33.509 1.00 20.40 184 GLU D C 1
ATOM 10619 O O . GLU D 1 184 ? -51.229 -22.202 32.684 1.00 21.53 184 GLU D O 1
ATOM 10625 N N . SER D 1 185 ? -51.995 -23.520 34.353 1.00 19.18 185 SER D N 1
ATOM 10626 C CA . SER D 1 185 ? -53.349 -22.916 34.422 1.00 19.22 185 SER D CA 1
ATOM 10627 C C . SER D 1 185 ? -53.302 -21.686 35.318 1.00 19.95 185 SER D C 1
ATOM 10628 O O . SER D 1 185 ? -53.926 -20.644 34.968 1.00 20.65 185 SER D O 1
ATOM 10631 N N . VAL D 1 186 ? -52.648 -21.830 36.471 1.00 20.01 186 VAL D N 1
ATOM 10632 C CA . VAL D 1 186 ? -52.566 -20.741 37.480 1.00 19.28 186 VAL D CA 1
ATOM 10633 C C . VAL D 1 186 ? -51.086 -20.532 37.769 1.00 19.85 186 VAL D C 1
ATOM 10634 O O . VAL D 1 186 ? -50.456 -21.484 38.165 1.00 19.19 186 VAL D O 1
ATOM 10638 N N . TYR D 1 187 ? -50.572 -19.314 37.598 1.00 21.25 187 TYR D N 1
ATOM 10639 C CA . TYR D 1 187 ? -49.141 -19.013 37.823 1.00 21.56 187 TYR D CA 1
ATOM 10640 C C . TYR D 1 187 ? -48.978 -18.403 39.209 1.00 22.33 187 TYR D C 1
ATOM 10641 O O . TYR D 1 187 ? -49.692 -17.433 39.572 1.00 21.15 187 TYR D O 1
ATOM 10650 N N . SER D 1 188 ? -48.034 -18.957 39.955 1.00 22.25 188 SER D N 1
ATOM 10651 C CA . SER D 1 188 ? -47.863 -18.766 41.414 1.00 24.36 188 SER D CA 1
ATOM 10652 C C . SER D 1 188 ? -47.510 -17.323 41.797 1.00 23.69 188 SER D C 1
ATOM 10653 O O . SER D 1 188 ? -47.886 -16.917 42.906 1.00 24.12 188 SER D O 1
ATOM 10656 N N . MET D 1 189 ? -46.716 -16.602 41.010 1.00 25.37 189 MET D N 1
ATOM 10657 C CA . MET D 1 189 ? -46.119 -15.327 41.491 1.00 24.84 189 MET D CA 1
ATOM 10658 C C . MET D 1 189 ? -47.135 -14.196 41.341 1.00 25.10 189 MET D C 1
ATOM 10659 O O . MET D 1 189 ? -47.260 -13.388 42.261 1.00 26.19 189 MET D O 1
ATOM 10664 N N . ASP D 1 190 ? -47.808 -14.123 40.199 1.00 25.76 190 ASP D N 1
ATOM 10665 C CA . ASP D 1 190 ? -48.732 -13.003 39.865 1.00 28.10 190 ASP D CA 1
ATOM 10666 C C . ASP D 1 190 ? -50.167 -13.424 40.175 1.00 27.66 190 ASP D C 1
ATOM 10667 O O . ASP D 1 190 ? -51.025 -12.529 40.330 1.00 28.02 190 ASP D O 1
ATOM 10672 N N . GLY D 1 191 ? -50.427 -14.736 40.255 1.00 25.05 191 GLY D N 1
ATOM 10673 C CA . GLY D 1 191 ? -51.786 -15.282 40.461 1.00 24.72 191 GLY D CA 1
ATOM 10674 C C . GLY D 1 191 ? -52.655 -15.198 39.215 1.00 24.75 191 GLY D C 1
ATOM 10675 O O . GLY D 1 191 ? -53.893 -15.351 39.333 1.00 24.01 191 GLY D O 1
ATOM 10676 N N . ASP D 1 192 ? -52.048 -14.977 38.049 1.00 24.79 192 ASP D N 1
ATOM 10677 C CA . ASP D 1 192 ? -52.763 -14.899 36.750 1.00 25.33 192 ASP D CA 1
ATOM 10678 C C . ASP D 1 192 ? -53.199 -16.310 36.318 1.00 24.09 192 ASP D C 1
ATOM 10679 O O . ASP D 1 192 ? -52.543 -17.337 36.660 1.00 20.17 192 ASP D O 1
ATOM 10684 N N . ILE D 1 193 ? -54.309 -16.365 35.599 1.00 23.74 193 ILE D N 1
ATOM 10685 C CA . ILE D 1 193 ? -54.852 -17.625 35.023 1.00 24.62 193 ILE D CA 1
ATOM 10686 C C . ILE D 1 193 ? -54.645 -17.616 33.508 1.00 25.29 193 ILE D C 1
ATOM 10687 O O . ILE D 1 193 ? -54.953 -16.595 32.875 1.00 23.77 193 ILE D O 1
ATOM 10692 N N . ALA D 1 194 ? -54.155 -18.734 32.958 1.00 24.83 194 ALA D N 1
ATOM 10693 C CA . ALA D 1 194 ? -53.872 -18.897 31.517 1.00 25.10 194 ALA D CA 1
ATOM 10694 C C . ALA D 1 194 ? -55.167 -18.832 30.697 1.00 26.13 194 ALA D C 1
ATOM 10695 O O . ALA D 1 194 ? -56.214 -19.370 31.074 1.00 22.26 194 ALA D O 1
ATOM 10697 N N . PRO D 1 195 ? -55.107 -18.215 29.498 1.00 23.07 195 PRO D N 1
ATOM 10698 C CA . PRO D 1 195 ? -56.199 -18.320 28.521 1.00 23.29 195 PRO D CA 1
ATOM 10699 C C . PRO D 1 195 ? -56.172 -19.706 27.853 1.00 21.18 195 PRO D C 1
ATOM 10700 O O . PRO D 1 195 ? -55.787 -19.825 26.709 1.00 20.87 195 PRO D O 1
ATOM 10704 N N . ILE D 1 196 ? -56.578 -20.741 28.581 1.00 20.46 196 ILE D N 1
ATOM 10705 C CA . ILE D 1 196 ? -56.370 -22.162 28.187 1.00 21.74 196 ILE D CA 1
ATOM 10706 C C . ILE D 1 196 ? -57.078 -22.435 26.852 1.00 23.42 196 ILE D C 1
ATOM 10707 O O . ILE D 1 196 ? -56.414 -23.017 25.970 1.00 21.46 196 ILE D O 1
ATOM 10712 N N . ALA D 1 197 ? -58.348 -22.015 26.687 1.00 21.07 197 ALA D N 1
ATOM 10713 C CA . ALA D 1 197 ? -59.120 -22.181 25.430 1.00 21.93 197 ALA D CA 1
ATOM 10714 C C . ALA D 1 197 ? -58.331 -21.605 24.251 1.00 23.21 197 ALA D C 1
ATOM 10715 O O . ALA D 1 197 ? -58.205 -22.298 23.238 1.00 22.60 197 ALA D O 1
ATOM 10717 N N . GLU D 1 198 ? -57.875 -20.364 24.360 1.00 24.79 198 GLU D N 1
ATOM 10718 C CA . GLU D 1 198 ? -57.185 -19.632 23.270 1.00 26.18 198 GLU D CA 1
ATOM 10719 C C . GLU D 1 198 ? -55.823 -20.283 22.981 1.00 26.14 198 GLU D C 1
ATOM 10720 O O . GLU D 1 198 ? -55.444 -20.354 21.777 1.00 24.64 198 GLU D O 1
ATOM 10726 N N . ILE D 1 199 ? -55.106 -20.765 24.001 1.00 21.55 199 ILE D N 1
ATOM 10727 C CA . ILE D 1 199 ? -53.828 -21.482 23.739 1.00 21.73 199 ILE D CA 1
ATOM 10728 C C . ILE D 1 199 ? -54.112 -22.803 23.026 1.00 22.18 199 ILE D C 1
ATOM 10729 O O . ILE D 1 199 ? -53.354 -23.122 22.086 1.00 22.64 199 ILE D O 1
ATOM 10734 N N . CYS D 1 200 ? -55.128 -23.561 23.462 1.00 23.38 200 CYS D N 1
ATOM 10735 C CA . CYS D 1 200 ? -55.523 -24.833 22.814 1.00 23.25 200 CYS D CA 1
ATOM 10736 C C . CYS D 1 200 ? -55.927 -24.578 21.362 1.00 25.10 200 CYS D C 1
ATOM 10737 O O . CYS D 1 200 ? -55.657 -25.458 20.505 1.00 25.82 200 CYS D O 1
ATOM 10740 N N . ASP D 1 201 ? -56.591 -23.465 21.080 1.00 24.06 201 ASP D N 1
ATOM 10741 C CA . ASP D 1 201 ? -56.982 -23.159 19.675 1.00 25.57 201 ASP D CA 1
ATOM 10742 C C . ASP D 1 201 ? -55.720 -23.085 18.810 1.00 25.10 201 ASP D C 1
ATOM 10743 O O . ASP D 1 201 ? -55.669 -23.726 17.755 1.00 24.66 201 ASP D O 1
ATOM 10748 N N . VAL D 1 202 ? -54.730 -22.320 19.246 1.00 25.84 202 VAL D N 1
ATOM 10749 C CA . VAL D 1 202 ? -53.431 -22.165 18.526 1.00 25.64 202 VAL D CA 1
ATOM 10750 C C . VAL D 1 202 ? -52.764 -23.549 18.398 1.00 27.39 202 VAL D C 1
ATOM 10751 O O . VAL D 1 202 ? -52.331 -23.912 17.263 1.00 27.14 202 VAL D O 1
ATOM 10755 N N . ALA D 1 203 ? -52.690 -24.326 19.488 1.00 24.95 203 ALA D N 1
ATOM 10756 C CA . ALA D 1 203 ? -52.023 -25.648 19.483 1.00 27.00 203 ALA D CA 1
ATOM 10757 C C . ALA D 1 203 ? -52.689 -26.575 18.446 1.00 26.67 203 ALA D C 1
ATOM 10758 O O . ALA D 1 203 ? -51.988 -27.228 17.691 1.00 24.60 203 ALA D O 1
ATOM 10760 N N . ASP D 1 204 ? -54.013 -26.632 18.391 1.00 28.20 204 ASP D N 1
ATOM 10761 C CA . ASP D 1 204 ? -54.717 -27.548 17.453 1.00 29.26 204 ASP D CA 1
ATOM 10762 C C . ASP D 1 204 ? -54.536 -27.072 16.005 1.00 27.22 204 ASP D C 1
ATOM 10763 O O . ASP D 1 204 ? -54.405 -27.930 15.125 1.00 26.13 204 ASP D O 1
ATOM 10768 N N . ALA D 1 205 ? -54.412 -25.773 15.758 1.00 25.94 205 ALA D N 1
ATOM 10769 C CA . ALA D 1 205 ? -54.204 -25.245 14.395 1.00 28.28 205 ALA D CA 1
ATOM 10770 C C . ALA D 1 205 ? -52.803 -25.620 13.901 1.00 29.30 205 ALA D C 1
ATOM 10771 O O . ALA D 1 205 ? -52.592 -25.548 12.682 1.00 33.60 205 ALA D O 1
ATOM 10773 N N . HIS D 1 206 ? -51.881 -26.043 14.773 1.00 28.40 206 HIS D N 1
ATOM 10774 C CA . HIS D 1 206 ? -50.549 -26.560 14.352 1.00 28.17 206 HIS D CA 1
ATOM 10775 C C . HIS D 1 206 ? -50.325 -28.020 14.745 1.00 28.02 206 HIS D C 1
ATOM 10776 O O . HIS D 1 206 ? -49.139 -28.427 14.749 1.00 27.18 206 HIS D O 1
ATOM 10783 N N . ASN D 1 207 ? -51.387 -28.797 15.019 1.00 30.85 207 ASN D N 1
ATOM 10784 C CA . ASN D 1 207 ? -51.264 -30.244 15.384 1.00 29.45 207 ASN D CA 1
ATOM 10785 C C . ASN D 1 207 ? -50.270 -30.399 16.548 1.00 26.13 207 ASN D C 1
ATOM 10786 O O . ASN D 1 207 ? -49.433 -31.333 16.507 1.00 24.92 207 ASN D O 1
ATOM 10791 N N . ALA D 1 208 ? -50.344 -29.507 17.545 1.00 24.90 208 ALA D N 1
ATOM 10792 C CA . ALA D 1 208 ? -49.438 -29.495 18.722 1.00 23.05 208 ALA D CA 1
ATOM 10793 C C . ALA D 1 208 ? -50.114 -30.260 19.857 1.00 23.39 208 ALA D C 1
ATOM 10794 O O . ALA D 1 208 ? -51.318 -30.054 20.090 1.00 20.21 208 ALA D O 1
ATOM 10796 N N . MET D 1 209 ? -49.370 -31.085 20.582 1.00 23.18 209 MET D N 1
ATOM 10797 C CA . MET D 1 209 ? -49.943 -31.665 21.820 1.00 24.09 209 MET D CA 1
ATOM 10798 C C . MET D 1 209 ? -49.809 -30.617 22.929 1.00 23.88 209 MET D C 1
ATOM 10799 O O . MET D 1 209 ? -48.984 -29.698 22.791 1.00 25.76 209 MET D O 1
ATOM 10804 N N . THR D 1 210 ? -50.635 -30.723 23.960 1.00 22.80 210 THR D N 1
ATOM 10805 C CA . THR D 1 210 ? -50.771 -29.716 25.033 1.00 21.71 210 THR D CA 1
ATOM 10806 C C . THR D 1 210 ? -50.530 -30.421 26.369 1.00 21.21 210 THR D C 1
ATOM 10807 O O . THR D 1 210 ? -51.018 -31.561 26.579 1.00 20.49 210 THR D O 1
ATOM 10811 N N . TYR D 1 211 ? -49.763 -29.760 27.207 1.00 18.64 211 TYR D N 1
ATOM 10812 C CA . TYR D 1 211 ? -49.325 -30.244 28.531 1.00 19.67 211 TYR D CA 1
ATOM 10813 C C . TYR D 1 211 ? -49.612 -29.116 29.502 1.00 19.18 211 TYR D C 1
ATOM 10814 O O . TYR D 1 211 ? -48.946 -28.068 29.386 1.00 21.42 211 TYR D O 1
ATOM 10823 N N . LEU D 1 212 ? -50.565 -29.315 30.408 1.00 20.12 212 LEU D N 1
ATOM 10824 C CA . LEU D 1 212 ? -51.059 -28.270 31.337 1.00 19.04 212 LEU D CA 1
ATOM 10825 C C . LEU D 1 212 ? -50.763 -28.680 32.770 1.00 18.40 212 LEU D C 1
ATOM 10826 O O . LEU D 1 212 ? -51.330 -29.700 33.273 1.00 17.47 212 LEU D O 1
ATOM 10831 N N . ASP D 1 213 ? -49.905 -27.911 33.411 1.00 18.23 213 ASP D N 1
ATOM 10832 C CA . ASP D 1 213 ? -49.632 -28.024 34.861 1.00 19.24 213 ASP D CA 1
ATOM 10833 C C . ASP D 1 213 ? -50.734 -27.244 35.601 1.00 19.93 213 ASP D C 1
ATOM 10834 O O . ASP D 1 213 ? -50.775 -26.009 35.502 1.00 21.18 213 ASP D O 1
ATOM 10839 N N . GLU D 1 214 ? -51.579 -27.960 36.356 1.00 19.33 214 GLU D N 1
ATOM 10840 C CA . GLU D 1 214 ? -52.724 -27.407 37.130 1.00 19.05 214 GLU D CA 1
ATOM 10841 C C . GLU D 1 214 ? -52.389 -27.433 38.625 1.00 20.72 214 GLU D C 1
ATOM 10842 O O . GLU D 1 214 ? -53.321 -27.454 39.433 1.00 19.68 214 GLU D O 1
ATOM 10848 N N . VAL D 1 215 ? -51.094 -27.424 38.974 1.00 19.49 215 VAL D N 1
ATOM 10849 C CA . VAL D 1 215 ? -50.640 -27.508 40.387 1.00 19.26 215 VAL D CA 1
ATOM 10850 C C . VAL D 1 215 ? -51.372 -26.465 41.239 1.00 20.93 215 VAL D C 1
ATOM 10851 O O . VAL D 1 215 ? -51.731 -26.814 42.371 1.00 20.68 215 VAL D O 1
ATOM 10855 N N . HIS D 1 216 ? -51.584 -25.238 40.755 1.00 22.01 216 HIS D N 1
ATOM 10856 C CA . HIS D 1 216 ? -52.229 -24.175 41.567 1.00 20.73 216 HIS D CA 1
ATOM 10857 C C . HIS D 1 216 ? -53.729 -24.036 41.261 1.00 19.86 216 HIS D C 1
ATOM 10858 O O . HIS D 1 216 ? -54.330 -23.082 41.797 1.00 21.04 216 HIS D O 1
ATOM 10865 N N . GLY D 1 217 ? -54.321 -24.936 40.475 1.00 19.27 217 GLY D N 1
ATOM 10866 C CA . GLY D 1 217 ? -55.786 -24.941 40.264 1.00 19.50 217 GLY D CA 1
ATOM 10867 C C . GLY D 1 217 ? -56.444 -26.182 40.854 1.00 20.80 217 GLY D C 1
ATOM 10868 O O . GLY D 1 217 ? -57.566 -26.103 41.318 1.00 19.67 217 GLY D O 1
ATOM 10869 N N . VAL D 1 218 ? -55.791 -27.328 40.774 1.00 22.06 218 VAL D N 1
ATOM 10870 C CA . VAL D 1 218 ? -56.433 -28.626 41.097 1.00 21.27 218 VAL D CA 1
ATOM 10871 C C . VAL D 1 218 ? -56.799 -28.628 42.584 1.00 21.25 218 VAL D C 1
ATOM 10872 O O . VAL D 1 218 ? -56.023 -28.099 43.404 1.00 21.04 218 VAL D O 1
ATOM 10876 N N . GLY D 1 219 ? -58.016 -29.097 42.888 1.00 21.85 219 GLY D N 1
ATOM 10877 C CA . GLY D 1 219 ? -58.662 -29.024 44.217 1.00 21.27 219 GLY D CA 1
ATOM 10878 C C . GLY D 1 219 ? -59.365 -27.700 44.507 1.00 20.97 219 GLY D C 1
ATOM 10879 O O . GLY D 1 219 ? -60.222 -27.671 45.440 1.00 20.29 219 GLY D O 1
ATOM 10880 N N . LEU D 1 220 ? -59.044 -26.623 43.781 1.00 20.51 220 LEU D N 1
ATOM 10881 C CA . LEU D 1 220 ? -59.462 -25.236 44.157 1.00 19.94 220 LEU D CA 1
ATOM 10882 C C . LEU D 1 220 ? -60.564 -24.668 43.249 1.00 19.56 220 LEU D C 1
ATOM 10883 O O . LEU D 1 220 ? -61.170 -23.673 43.675 1.00 19.67 220 LEU D O 1
ATOM 10888 N N . TYR D 1 221 ? -60.737 -25.207 42.034 1.00 21.66 221 TYR D N 1
ATOM 10889 C CA . TYR D 1 221 ? -61.643 -24.681 40.969 1.00 20.96 221 TYR D CA 1
ATOM 10890 C C . TYR D 1 221 ? -62.332 -25.843 40.267 1.00 22.54 221 TYR D C 1
ATOM 10891 O O . TYR D 1 221 ? -61.786 -26.962 40.266 1.00 22.27 221 TYR D O 1
ATOM 10900 N N . GLY D 1 222 ? -63.487 -25.546 39.665 1.00 22.91 222 GLY D N 1
ATOM 10901 C CA . GLY D 1 222 ? -64.256 -26.471 38.832 1.00 23.89 222 GLY D CA 1
ATOM 10902 C C . GLY D 1 222 ? -65.340 -27.178 39.628 1.00 26.02 222 GLY D C 1
ATOM 10903 O O . GLY D 1 222 ? -65.237 -27.324 40.831 1.00 24.30 222 GLY D O 1
ATOM 10904 N N . PRO D 1 223 ? -66.391 -27.683 38.950 1.00 28.13 223 PRO D N 1
ATOM 10905 C CA . PRO D 1 223 ? -67.472 -28.402 39.623 1.00 27.82 223 PRO D CA 1
ATOM 10906 C C . PRO D 1 223 ? -66.995 -29.720 40.252 1.00 30.38 223 PRO D C 1
ATOM 10907 O O . PRO D 1 223 ? -67.603 -30.126 41.221 1.00 28.82 223 PRO D O 1
ATOM 10911 N N . ASN D 1 224 ? -65.909 -30.317 39.740 1.00 29.08 224 ASN D N 1
ATOM 10912 C CA . ASN D 1 224 ? -65.304 -31.565 40.291 1.00 30.71 224 ASN D CA 1
ATOM 10913 C C . ASN D 1 224 ? -64.040 -31.245 41.117 1.00 28.38 224 ASN D C 1
ATOM 10914 O O . ASN D 1 224 ? -63.357 -32.201 41.519 1.00 32.42 224 ASN D O 1
ATOM 10919 N N . GLY D 1 225 ? -63.709 -29.968 41.349 1.00 24.57 225 GLY D N 1
ATOM 10920 C CA . GLY D 1 225 ? -62.429 -29.566 41.953 1.00 23.29 225 GLY D CA 1
ATOM 10921 C C . GLY D 1 225 ? -61.236 -30.019 41.118 1.00 23.28 225 GLY D C 1
ATOM 10922 O O . GLY D 1 225 ? -60.193 -30.258 41.692 1.00 23.86 225 GLY D O 1
ATOM 10923 N N . GLY D 1 226 ? -61.385 -30.138 39.795 1.00 24.32 226 GLY D N 1
ATOM 10924 C CA . GLY D 1 226 ? -60.301 -30.570 38.892 1.00 24.07 226 GLY D CA 1
ATOM 10925 C C . GLY D 1 226 ? -59.395 -29.435 38.437 1.00 25.28 226 GLY D C 1
ATOM 10926 O O . GLY D 1 226 ? -58.426 -29.751 37.712 1.00 25.00 226 GLY D O 1
ATOM 10927 N N . GLY D 1 227 ? -59.696 -28.167 38.784 1.00 23.07 227 GLY D N 1
ATOM 10928 C CA . GLY D 1 227 ? -58.899 -26.993 38.362 1.00 20.65 227 GLY D CA 1
ATOM 10929 C C . GLY D 1 227 ? -59.571 -26.096 37.311 1.00 20.91 227 GLY D C 1
ATOM 10930 O O . GLY D 1 227 ? -60.844 -26.053 37.208 1.00 19.86 227 GLY D O 1
ATOM 10931 N N . ILE D 1 228 ? -58.756 -25.351 36.568 1.00 20.66 228 ILE D N 1
ATOM 10932 C CA . ILE D 1 228 ? -59.224 -24.272 35.649 1.00 21.11 228 ILE D CA 1
ATOM 10933 C C . ILE D 1 228 ? -59.838 -24.926 34.414 1.00 22.99 228 ILE D C 1
ATOM 10934 O O . ILE D 1 228 ? -60.928 -24.479 34.019 1.00 21.94 228 ILE D O 1
ATOM 10939 N N . ALA D 1 229 ? -59.177 -25.938 33.834 1.00 19.89 229 ALA D N 1
ATOM 10940 C CA . ALA D 1 229 ? -59.714 -26.651 32.650 1.00 22.01 229 ALA D CA 1
ATOM 10941 C C . ALA D 1 229 ? -61.101 -27.193 32.997 1.00 22.00 229 ALA D C 1
ATOM 10942 O O . ALA D 1 229 ? -62.042 -27.065 32.170 1.00 22.38 229 ALA D O 1
ATOM 10944 N N . ASP D 1 230 ? -61.215 -27.778 34.176 1.00 21.35 230 ASP D N 1
ATOM 10945 C CA . ASP D 1 230 ? -62.486 -28.354 34.674 1.00 24.99 230 ASP D CA 1
ATOM 10946 C C . ASP D 1 230 ? -63.533 -27.235 34.719 1.00 26.53 230 ASP D C 1
ATOM 10947 O O . ASP D 1 230 ? -64.647 -27.431 34.178 1.00 25.99 230 ASP D O 1
ATOM 10952 N N . ARG D 1 231 ? -63.182 -26.130 35.374 1.00 26.53 231 ARG D N 1
ATOM 10953 C CA . ARG D 1 231 ? -64.093 -24.978 35.552 1.00 28.89 231 ARG D CA 1
ATOM 10954 C C . ARG D 1 231 ? -64.544 -24.467 34.189 1.00 28.83 231 ARG D C 1
ATOM 10955 O O . ARG D 1 231 ? -65.724 -24.158 34.049 1.00 23.91 231 ARG D O 1
ATOM 10963 N N . GLU D 1 232 ? -63.627 -24.436 33.228 1.00 25.82 232 GLU D N 1
ATOM 10964 C CA . GLU D 1 232 ? -63.955 -23.856 31.900 1.00 27.72 232 GLU D CA 1
ATOM 10965 C C . GLU D 1 232 ? -64.685 -24.883 31.012 1.00 28.26 232 GLU D C 1
ATOM 10966 O O . GLU D 1 232 ? -65.052 -24.520 29.911 1.00 26.46 232 GLU D O 1
ATOM 10972 N N . GLY D 1 233 ? -64.836 -26.135 31.445 1.00 27.22 233 GLY D N 1
ATOM 10973 C CA . GLY D 1 233 ? -65.505 -27.184 30.660 1.00 29.94 233 GLY D CA 1
ATOM 10974 C C . GLY D 1 233 ? -64.647 -27.698 29.521 1.00 31.18 233 GLY D C 1
ATOM 10975 O O . GLY D 1 233 ? -65.239 -28.201 28.534 1.00 27.75 233 GLY D O 1
ATOM 10976 N N . ILE D 1 234 ? -63.313 -27.647 29.646 1.00 28.62 234 ILE D N 1
ATOM 10977 C CA . ILE D 1 234 ? -62.413 -27.935 28.487 1.00 28.43 234 ILE D CA 1
ATOM 10978 C C . ILE D 1 234 ? -61.292 -28.915 28.874 1.00 27.20 234 ILE D C 1
ATOM 10979 O O . ILE D 1 234 ? -60.265 -28.918 28.165 1.00 26.11 234 ILE D O 1
ATOM 10984 N N . SER D 1 235 ? -61.464 -29.768 29.895 1.00 25.39 235 SER D N 1
ATOM 10985 C CA . SER D 1 235 ? -60.456 -30.811 30.255 1.00 25.50 235 SER D CA 1
ATOM 10986 C C . SER D 1 235 ? -60.056 -31.650 29.019 1.00 26.26 235 SER D C 1
ATOM 10987 O O . SER D 1 235 ? -58.842 -31.955 28.839 1.00 23.17 235 SER D O 1
ATOM 10990 N N . HIS D 1 236 ? -61.041 -31.995 28.180 1.00 23.74 236 HIS D N 1
ATOM 10991 C CA . HIS D 1 236 ? -60.901 -32.879 26.993 1.00 26.68 236 HIS D CA 1
ATOM 10992 C C . HIS D 1 236 ? -59.914 -32.261 25.975 1.00 26.32 236 HIS D C 1
ATOM 10993 O O . HIS D 1 236 ? -59.368 -32.992 25.124 1.00 27.03 236 HIS D O 1
ATOM 11000 N N . ARG D 1 237 ? -59.648 -30.970 26.038 1.00 25.29 237 ARG D N 1
ATOM 11001 C CA . ARG D 1 237 ? -58.800 -30.314 25.003 1.00 28.14 237 ARG D CA 1
ATOM 11002 C C . ARG D 1 237 ? -57.314 -30.540 25.287 1.00 27.02 237 ARG D C 1
ATOM 11003 O O . ARG D 1 237 ? -56.501 -30.240 24.401 1.00 27.21 237 ARG D O 1
ATOM 11011 N N . LEU D 1 238 ? -56.952 -31.002 26.481 1.00 24.97 238 LEU D N 1
ATOM 11012 C CA . LEU D 1 238 ? -55.514 -31.111 26.854 1.00 24.93 238 LEU D CA 1
ATOM 11013 C C . LEU D 1 238 ? -55.029 -32.531 26.659 1.00 24.40 238 LEU D C 1
ATOM 11014 O O . LEU D 1 238 ? -55.713 -33.455 27.092 1.00 25.38 238 LEU D O 1
ATOM 11019 N N . THR D 1 239 ? -53.894 -32.698 25.987 1.00 23.93 239 THR D N 1
ATOM 11020 C CA . THR D 1 239 ? -53.308 -34.047 25.839 1.00 26.09 239 THR D CA 1
ATOM 11021 C C . THR D 1 239 ? -52.957 -34.568 27.243 1.00 26.15 239 THR D C 1
ATOM 11022 O O . THR D 1 239 ? -53.286 -35.713 27.553 1.00 27.51 239 THR D O 1
ATOM 11026 N N . ILE D 1 240 ? -52.289 -33.754 28.053 1.00 24.82 240 ILE D N 1
ATOM 11027 C CA . ILE D 1 240 ? -51.964 -34.109 29.462 1.00 24.08 240 ILE D CA 1
ATOM 11028 C C . ILE D 1 240 ? -52.343 -32.964 30.396 1.00 20.94 240 ILE D C 1
ATOM 11029 O O . ILE D 1 240 ? -52.073 -31.792 30.086 1.00 18.47 240 ILE D O 1
ATOM 11034 N N . ILE D 1 241 ? -52.916 -33.339 31.523 1.00 20.20 241 ILE D N 1
ATOM 11035 C CA . ILE D 1 241 ? -53.098 -32.480 32.724 1.00 19.83 241 ILE D CA 1
ATOM 11036 C C . ILE D 1 241 ? -52.180 -33.050 33.801 1.00 19.12 241 ILE D C 1
ATOM 11037 O O . ILE D 1 241 ? -52.306 -34.234 34.118 1.00 18.37 241 ILE D O 1
ATOM 11042 N N . GLU D 1 242 ? -51.244 -32.240 34.278 1.00 18.18 242 GLU D N 1
ATOM 11043 C CA . GLU D 1 242 ? -50.327 -32.636 35.366 1.00 20.27 242 GLU D CA 1
ATOM 11044 C C . GLU D 1 242 ? -50.802 -31.922 36.639 1.00 19.77 242 GLU D C 1
ATOM 11045 O O . GLU D 1 242 ? -51.415 -30.827 36.555 1.00 19.70 242 GLU D O 1
ATOM 11051 N N . GLY D 1 243 ? -50.550 -32.541 37.782 1.00 18.41 243 GLY D N 1
ATOM 11052 C CA . GLY D 1 243 ? -50.763 -31.896 39.086 1.00 19.78 243 GLY D CA 1
ATOM 11053 C C . GLY D 1 243 ? -49.887 -32.474 40.171 1.00 19.20 243 GLY D C 1
ATOM 11054 O O . GLY D 1 243 ? -49.003 -33.329 39.900 1.00 19.86 243 GLY D O 1
ATOM 11055 N N . THR D 1 244 ? -50.133 -31.959 41.367 1.00 20.25 244 THR D N 1
ATOM 11056 C CA . THR D 1 244 ? -49.476 -32.317 42.630 1.00 19.18 244 THR D CA 1
ATOM 11057 C C . THR D 1 244 ? -50.568 -32.782 43.587 1.00 19.49 244 THR D C 1
ATOM 11058 O O . THR D 1 244 ? -51.760 -32.312 43.471 1.00 20.28 244 THR D O 1
ATOM 11062 N N . LEU D 1 245 ? -50.174 -33.653 44.495 1.00 18.84 245 LEU D N 1
ATOM 11063 C CA . LEU D 1 245 ? -51.000 -34.087 45.650 1.00 19.87 245 LEU D CA 1
ATOM 11064 C C . LEU D 1 245 ? -50.588 -33.321 46.912 1.00 18.73 245 LEU D C 1
ATOM 11065 O O . LEU D 1 245 ? -51.176 -33.591 47.980 1.00 19.04 245 LEU D O 1
ATOM 11070 N N . ALA D 1 246 ? -49.636 -32.390 46.789 1.00 19.01 246 ALA D N 1
ATOM 11071 C CA . ALA D 1 246 ? -48.920 -31.759 47.924 1.00 19.91 246 ALA D CA 1
ATOM 11072 C C . ALA D 1 246 ? -49.551 -30.420 48.325 1.00 21.63 246 ALA D C 1
ATOM 11073 O O . ALA D 1 246 ? -49.197 -29.923 49.401 1.00 25.15 246 ALA D O 1
ATOM 11099 N N . ALA D 1 248 ? -53.286 -28.241 47.231 1.00 20.02 248 ALA D N 1
ATOM 11100 C CA . ALA D 1 248 ? -54.702 -28.265 47.651 1.00 20.57 248 ALA D CA 1
ATOM 11101 C C . ALA D 1 248 ? -55.028 -29.624 48.297 1.00 20.26 248 ALA D C 1
ATOM 11102 O O . ALA D 1 248 ? -55.784 -29.643 49.254 1.00 22.76 248 ALA D O 1
ATOM 11104 N N . PHE D 1 249 ? -54.434 -30.730 47.854 1.00 21.15 249 PHE D N 1
ATOM 11105 C CA . PHE D 1 249 ? -54.773 -32.088 48.375 1.00 19.47 249 PHE D CA 1
ATOM 11106 C C . PHE D 1 249 ? -54.041 -32.377 49.689 1.00 19.05 249 PHE D C 1
ATOM 11107 O O . PHE D 1 249 ? -54.505 -33.294 50.401 1.00 18.52 249 PHE D O 1
ATOM 11115 N N . GLY D 1 250 ? -52.984 -31.620 49.999 1.00 18.17 250 GLY D N 1
ATOM 11116 C CA . GLY D 1 250 ? -52.405 -31.506 51.352 1.00 20.91 250 GLY D CA 1
ATOM 11117 C C . GLY D 1 250 ? -51.537 -32.694 51.777 1.00 21.03 250 GLY D C 1
ATOM 11118 O O . GLY D 1 250 ? -51.257 -32.838 53.015 1.00 20.86 250 GLY D O 1
ATOM 11119 N N . VAL D 1 251 ? -51.036 -33.488 50.842 1.00 19.49 251 VAL D N 1
ATOM 11120 C CA . VAL D 1 251 ? -50.204 -34.668 51.217 1.00 20.30 251 VAL D CA 1
ATOM 11121 C C . VAL D 1 251 ? -48.851 -34.546 50.514 1.00 20.54 251 VAL D C 1
ATOM 11122 O O . VAL D 1 251 ? -48.106 -33.643 50.889 1.00 23.88 251 VAL D O 1
ATOM 11126 N N . VAL D 1 252 ? -48.550 -35.392 49.532 1.00 19.28 252 VAL D N 1
ATOM 11127 C CA . VAL D 1 252 ? -47.293 -35.310 48.737 1.00 18.89 252 VAL D CA 1
ATOM 11128 C C . VAL D 1 252 ? -47.485 -36.222 47.534 1.00 19.49 252 VAL D C 1
ATOM 11129 O O . VAL D 1 252 ? -48.324 -37.126 47.614 1.00 21.72 252 VAL D O 1
ATOM 11133 N N . GLY D 1 253 ? -46.760 -35.964 46.459 1.00 19.99 253 GLY D N 1
ATOM 11134 C CA . GLY D 1 253 ? -46.829 -36.780 45.244 1.00 21.06 253 GLY D CA 1
ATOM 11135 C C . GLY D 1 253 ? -47.195 -35.936 44.049 1.00 19.80 253 GLY D C 1
ATOM 11136 O O . GLY D 1 253 ? -47.646 -34.804 44.234 1.00 20.66 253 GLY D O 1
ATOM 11137 N N . GLY D 1 254 ? -47.002 -36.495 42.863 1.00 19.76 254 GLY D N 1
ATOM 11138 C CA . GLY D 1 254 ? -47.324 -35.856 41.577 1.00 19.61 254 GLY D CA 1
ATOM 11139 C C . GLY D 1 254 ? -48.034 -36.841 40.671 1.00 19.65 254 GLY D C 1
ATOM 11140 O O . GLY D 1 254 ? -48.050 -38.066 40.982 1.00 20.64 254 GLY D O 1
ATOM 11141 N N . TYR D 1 255 ? -48.616 -36.340 39.582 1.00 19.38 255 TYR D N 1
ATOM 11142 C CA . TYR D 1 255 ? -49.346 -37.183 38.613 1.00 18.32 255 TYR D CA 1
ATOM 11143 C C . TYR D 1 255 ? -49.464 -36.475 37.258 1.00 18.88 255 TYR D C 1
ATOM 11144 O O . TYR D 1 255 ? -49.408 -35.239 37.153 1.00 17.11 255 TYR D O 1
ATOM 11153 N N . ILE D 1 256 ? -49.666 -37.285 36.227 1.00 18.45 256 ILE D N 1
ATOM 11154 C CA . ILE D 1 256 ? -50.215 -36.818 34.930 1.00 20.50 256 ILE D CA 1
ATOM 11155 C C . ILE D 1 256 ? -51.498 -37.608 34.690 1.00 19.61 256 ILE D C 1
ATOM 11156 O O . ILE D 1 256 ? -51.612 -38.730 35.207 1.00 21.12 256 ILE D O 1
ATOM 11161 N N . ALA D 1 257 ? -52.420 -37.021 33.942 1.00 20.54 257 ALA D N 1
ATOM 11162 C CA . ALA D 1 257 ? -53.691 -37.657 33.544 1.00 20.29 257 ALA D CA 1
ATOM 11163 C C . ALA D 1 257 ? -53.857 -37.457 32.041 1.00 20.98 257 ALA D C 1
ATOM 11164 O O . ALA D 1 257 ? -53.584 -36.347 31.545 1.00 20.07 257 ALA D O 1
ATOM 11166 N N . GLY D 1 258 ? -54.291 -38.497 31.339 1.00 20.31 258 GLY D N 1
ATOM 11167 C CA . GLY D 1 258 ? -54.544 -38.399 29.890 1.00 20.73 258 GLY D CA 1
ATOM 11168 C C . GLY D 1 258 ? -54.994 -39.730 29.364 1.00 19.35 258 GLY D C 1
ATOM 11169 O O . GLY D 1 258 ? -55.523 -40.519 30.159 1.00 19.92 258 GLY D O 1
ATOM 11170 N N . SER D 1 259 ? -54.730 -39.998 28.097 1.00 20.44 259 SER D N 1
ATOM 11171 C CA . SER D 1 259 ? -55.121 -41.271 27.450 1.00 22.25 259 SER D CA 1
ATOM 11172 C C . SER D 1 259 ? -54.340 -42.406 28.094 1.00 22.06 259 SER D C 1
ATOM 11173 O O . SER D 1 259 ? -53.221 -42.147 28.666 1.00 20.69 259 SER D O 1
ATOM 11176 N N . SER D 1 260 ? -54.878 -43.622 27.973 1.00 23.38 260 SER D N 1
ATOM 11177 C CA . SER D 1 260 ? -54.189 -44.882 28.362 1.00 25.86 260 SER D CA 1
ATOM 11178 C C . SER D 1 260 ? -52.820 -44.926 27.701 1.00 24.52 260 SER D C 1
ATOM 11179 O O . SER D 1 260 ? -51.832 -45.298 28.406 1.00 23.80 260 SER D O 1
ATOM 11182 N N . ALA D 1 261 ? -52.777 -44.624 26.396 1.00 21.98 261 ALA D N 1
ATOM 11183 C CA . ALA D 1 261 ? -51.549 -44.699 25.582 1.00 24.34 261 ALA D CA 1
ATOM 11184 C C . ALA D 1 261 ? -50.506 -43.716 26.135 1.00 22.52 261 ALA D C 1
ATOM 11185 O O . ALA D 1 261 ? -49.353 -44.117 26.290 1.00 22.23 261 ALA D O 1
ATOM 11187 N N . VAL D 1 262 ? -50.856 -42.464 26.391 1.00 23.88 262 VAL D N 1
ATOM 11188 C CA . VAL D 1 262 ? -49.807 -41.497 26.831 1.00 24.54 262 VAL D CA 1
ATOM 11189 C C . VAL D 1 262 ? -49.315 -41.894 28.234 1.00 24.26 262 VAL D C 1
ATOM 11190 O O . VAL D 1 262 ? -48.099 -41.894 28.447 1.00 21.96 262 VAL D O 1
ATOM 11194 N N . CYS D 1 263 ? -50.206 -42.258 29.159 1.00 23.79 263 CYS D N 1
ATOM 11195 C CA . CYS D 1 263 ? -49.803 -42.603 30.550 1.00 24.34 263 CYS D CA 1
ATOM 11196 C C . CYS D 1 263 ? -48.946 -43.869 30.528 1.00 23.17 263 CYS D C 1
ATOM 11197 O O . CYS D 1 263 ? -47.910 -43.931 31.233 1.00 21.17 263 CYS D O 1
ATOM 11200 N N . ASP D 1 264 ? -49.298 -44.819 29.662 1.00 23.43 264 ASP D N 1
ATOM 11201 C CA . ASP D 1 264 ? -48.580 -46.113 29.573 1.00 21.85 264 ASP D CA 1
ATOM 11202 C C . ASP D 1 264 ? -47.225 -45.846 28.921 1.00 21.32 264 ASP D C 1
ATOM 11203 O O . ASP D 1 264 ? -46.197 -46.440 29.353 1.00 22.45 264 ASP D O 1
ATOM 11208 N N . PHE D 1 265 ? -47.173 -44.907 27.984 1.00 21.07 265 PHE D N 1
ATOM 11209 C CA . PHE D 1 265 ? -45.889 -44.544 27.335 1.00 21.06 265 PHE D CA 1
ATOM 11210 C C . PHE D 1 265 ? -44.946 -43.982 28.407 1.00 20.79 265 PHE D C 1
ATOM 11211 O O . PHE D 1 265 ? -43.801 -44.466 28.560 1.00 19.56 265 PHE D O 1
ATOM 11219 N N . VAL D 1 266 ? -45.442 -43.039 29.211 1.00 19.46 266 VAL D N 1
ATOM 11220 C CA . VAL D 1 266 ? -44.582 -42.397 30.238 1.00 20.12 266 VAL D CA 1
ATOM 11221 C C . VAL D 1 266 ? -44.207 -43.474 31.261 1.00 20.62 266 VAL D C 1
ATOM 11222 O O . VAL D 1 266 ? -43.029 -43.506 31.656 1.00 19.51 266 VAL D O 1
ATOM 11226 N N . ARG D 1 267 ? -45.159 -44.331 31.643 1.00 19.40 267 ARG D N 1
ATOM 11227 C CA . ARG D 1 267 ? -44.947 -45.426 32.632 1.00 20.92 267 ARG D CA 1
ATOM 11228 C C . ARG D 1 267 ? -43.799 -46.342 32.195 1.00 20.59 267 ARG D C 1
ATOM 11229 O O . ARG D 1 267 ? -43.016 -46.808 33.056 1.00 20.72 267 ARG D O 1
ATOM 11237 N N . SER D 1 268 ? -43.717 -46.595 30.888 1.00 20.69 268 SER D N 1
ATOM 11238 C CA . SER D 1 268 ? -42.879 -47.640 30.249 1.00 19.31 268 SER D CA 1
ATOM 11239 C C . SER D 1 268 ? -41.491 -47.100 29.913 1.00 18.82 268 SER D C 1
ATOM 11240 O O . SER D 1 268 ? -40.582 -47.919 29.783 1.00 18.50 268 SER D O 1
ATOM 11243 N N . PHE D 1 269 ? -41.353 -45.782 29.741 1.00 20.96 269 PHE D N 1
ATOM 11244 C CA . PHE D 1 269 ? -40.120 -45.158 29.203 1.00 21.89 269 PHE D CA 1
ATOM 11245 C C . PHE D 1 269 ? -39.474 -44.180 30.201 1.00 21.04 269 PHE D C 1
ATOM 11246 O O . PHE D 1 269 ? -38.277 -43.950 30.047 1.00 19.21 269 PHE D O 1
ATOM 11254 N N . ALA D 1 270 ? -40.193 -43.593 31.162 1.00 19.42 270 ALA D N 1
ATOM 11255 C CA . ALA D 1 270 ? -39.653 -42.440 31.932 1.00 20.61 270 ALA D CA 1
ATOM 11256 C C . ALA D 1 270 ? -38.753 -42.909 33.087 1.00 19.66 270 ALA D C 1
ATOM 11257 O O . ALA D 1 270 ? -39.240 -43.495 34.056 1.00 19.83 270 ALA D O 1
ATOM 11259 N N . SER D 1 271 ? -37.459 -42.647 32.999 1.00 20.82 271 SER D N 1
ATOM 11260 C CA . SER D 1 271 ? -36.459 -43.019 34.034 1.00 21.47 271 SER D CA 1
ATOM 11261 C C . SER D 1 271 ? -36.912 -42.595 35.446 1.00 21.85 271 SER D C 1
ATOM 11262 O O . SER D 1 271 ? -36.818 -43.428 36.382 1.00 22.29 271 SER D O 1
ATOM 11265 N N . GLY D 1 272 ? -37.339 -41.336 35.601 1.00 20.85 272 GLY D N 1
ATOM 11266 C CA . GLY D 1 272 ? -37.797 -40.749 36.878 1.00 22.75 272 GLY D CA 1
ATOM 11267 C C . GLY D 1 272 ? -39.021 -41.445 37.465 1.00 21.68 272 GLY D C 1
ATOM 11268 O O . GLY D 1 272 ? -39.239 -41.335 38.679 1.00 22.04 272 GLY D O 1
ATOM 11269 N N . PHE D 1 273 ? -39.817 -42.128 36.643 1.00 22.77 273 PHE D N 1
ATOM 11270 C CA . PHE D 1 273 ? -40.942 -42.982 37.109 1.00 22.35 273 PHE D CA 1
ATOM 11271 C C . PHE D 1 273 ? -40.416 -44.362 37.490 1.00 21.98 273 PHE D C 1
ATOM 11272 O O . PHE D 1 273 ? -40.834 -44.932 38.520 1.00 25.09 273 PHE D O 1
ATOM 11280 N N . ILE D 1 274 ? -39.538 -44.906 36.663 1.00 20.75 274 ILE D N 1
ATOM 11281 C CA . ILE D 1 274 ? -39.207 -46.361 36.714 1.00 22.06 274 ILE D CA 1
ATOM 11282 C C . ILE D 1 274 ? -38.333 -46.619 37.939 1.00 21.25 274 ILE D C 1
ATOM 11283 O O . ILE D 1 274 ? -38.640 -47.547 38.676 1.00 20.93 274 ILE D O 1
ATOM 11288 N N . PHE D 1 275 ? -37.256 -45.866 38.100 1.00 21.84 275 PHE D N 1
ATOM 11289 C CA . PHE D 1 275 ? -36.118 -46.234 38.978 1.00 22.15 275 PHE D CA 1
ATOM 11290 C C . PHE D 1 275 ? -36.195 -45.546 40.350 1.00 21.99 275 PHE D C 1
ATOM 11291 O O . PHE D 1 275 ? -35.138 -45.189 40.863 1.00 23.93 275 PHE D O 1
ATOM 11299 N N . SER D 1 276 ? -37.381 -45.410 40.933 1.00 21.26 276 SER D N 1
ATOM 11300 C CA . SER D 1 276 ? -37.599 -44.782 42.267 1.00 21.52 276 SER D CA 1
ATOM 11301 C C . SER D 1 276 ? -38.697 -45.548 42.997 1.00 21.80 276 SER D C 1
ATOM 11302 O O . SER D 1 276 ? -39.720 -45.936 42.359 1.00 21.72 276 SER D O 1
ATOM 11305 N N . THR D 1 277 ? -38.489 -45.758 44.291 1.00 21.57 277 THR D N 1
ATOM 11306 C CA . THR D 1 277 ? -39.496 -46.400 45.164 1.00 22.83 277 THR D CA 1
ATOM 11307 C C . THR D 1 277 ? -40.817 -45.646 45.033 1.00 21.10 277 THR D C 1
ATOM 11308 O O . THR D 1 277 ? -40.811 -44.394 45.032 1.00 22.41 277 THR D O 1
ATOM 11312 N N . SER D 1 278 ? -41.910 -46.386 44.903 1.00 20.20 278 SER D N 1
ATOM 11313 C CA . SER D 1 278 ? -43.285 -45.840 44.937 1.00 20.93 278 SER D CA 1
ATOM 11314 C C . SER D 1 278 ? -43.513 -45.006 46.189 1.00 20.03 278 SER D C 1
ATOM 11315 O O . SER D 1 278 ? -42.982 -45.304 47.256 1.00 22.52 278 SER D O 1
ATOM 11318 N N . PRO D 1 279 ? -44.441 -44.031 46.129 1.00 21.32 279 PRO D N 1
ATOM 11319 C CA . PRO D 1 279 ? -44.926 -43.363 47.333 1.00 20.35 279 PRO D CA 1
ATOM 11320 C C . PRO D 1 279 ? -45.379 -44.358 48.403 1.00 19.82 279 PRO D C 1
ATOM 11321 O O . PRO D 1 279 ? -45.862 -45.442 48.104 1.00 19.56 279 PRO D O 1
ATOM 11325 N N . PRO D 1 280 ? -45.189 -44.065 49.703 1.00 20.97 280 PRO D N 1
ATOM 11326 C CA . PRO D 1 280 ? -45.745 -44.931 50.732 1.00 20.35 280 PRO D CA 1
ATOM 11327 C C . PRO D 1 280 ? -47.237 -45.136 50.533 1.00 21.66 280 PRO D C 1
ATOM 11328 O O . PRO D 1 280 ? -47.927 -44.225 50.111 1.00 21.00 280 PRO D O 1
ATOM 11332 N N . PRO D 1 281 ? -47.753 -46.347 50.825 1.00 24.01 281 PRO D N 1
ATOM 11333 C CA . PRO D 1 281 ? -49.194 -46.603 50.819 1.00 23.93 281 PRO D CA 1
ATOM 11334 C C . PRO D 1 281 ? -50.047 -45.568 51.577 1.00 23.74 281 PRO D C 1
ATOM 11335 O O . PRO D 1 281 ? -51.123 -45.234 51.107 1.00 24.87 281 PRO D O 1
ATOM 11339 N N . ALA D 1 282 ? -49.578 -45.071 52.720 1.00 22.38 282 ALA D N 1
ATOM 11340 C CA . ALA D 1 282 ? -50.317 -44.083 53.542 1.00 23.20 282 ALA D CA 1
ATOM 11341 C C . ALA D 1 282 ? -50.413 -42.767 52.772 1.00 22.71 282 ALA D C 1
ATOM 11342 O O . ALA D 1 282 ? -51.466 -42.110 52.822 1.00 25.41 282 ALA D O 1
ATOM 11344 N N . VAL D 1 283 ? -49.353 -42.404 52.065 1.00 21.20 283 VAL D N 1
ATOM 11345 C CA . VAL D 1 283 ? -49.379 -41.192 51.203 1.00 21.64 283 VAL D CA 1
ATOM 11346 C C . VAL D 1 283 ? -50.472 -41.379 50.151 1.00 20.89 283 VAL D C 1
ATOM 11347 O O . VAL D 1 283 ? -51.285 -40.447 49.975 1.00 19.68 283 VAL D O 1
ATOM 11351 N N . ALA D 1 284 ? -50.498 -42.525 49.463 1.00 21.26 284 ALA D N 1
ATOM 11352 C CA . ALA D 1 284 ? -51.482 -42.747 48.388 1.00 21.98 284 ALA D CA 1
ATOM 11353 C C . ALA D 1 284 ? -52.894 -42.755 49.005 1.00 21.68 284 ALA D C 1
ATOM 11354 O O . ALA D 1 284 ? -53.793 -42.146 48.398 1.00 21.60 284 ALA D O 1
ATOM 11356 N N . ALA D 1 285 ? -53.076 -43.386 50.172 1.00 20.00 285 ALA D N 1
ATOM 11357 C CA . ALA D 1 285 ? -54.381 -43.471 50.881 1.00 22.48 285 ALA D CA 1
ATOM 11358 C C . ALA D 1 285 ? -54.862 -42.069 51.272 1.00 22.32 285 ALA D C 1
ATOM 11359 O O . ALA D 1 285 ? -56.082 -41.777 51.134 1.00 21.78 285 ALA D O 1
ATOM 11361 N N . GLY D 1 286 ? -53.945 -41.260 51.799 1.00 23.69 286 GLY D N 1
ATOM 11362 C CA . GLY D 1 286 ? -54.230 -39.880 52.226 1.00 23.91 286 GLY D CA 1
ATOM 11363 C C . GLY D 1 286 ? -54.714 -39.067 51.037 1.00 24.49 286 GLY D C 1
ATOM 11364 O O . GLY D 1 286 ? -55.828 -38.491 51.099 1.00 22.52 286 GLY D O 1
ATOM 11365 N N . ALA D 1 287 ? -53.926 -39.068 49.959 1.00 22.21 287 ALA D N 1
ATOM 11366 C CA . ALA D 1 287 ? -54.234 -38.349 48.705 1.00 21.45 287 ALA D CA 1
ATOM 11367 C C . ALA D 1 287 ? -55.607 -38.794 48.190 1.00 21.04 287 ALA D C 1
ATOM 11368 O O . ALA D 1 287 ? -56.390 -37.930 47.758 1.00 19.68 287 ALA D O 1
ATOM 11370 N N . LEU D 1 288 ? -55.884 -40.101 48.226 1.00 22.61 288 LEU D N 1
ATOM 11371 C CA . LEU D 1 288 ? -57.142 -40.671 47.679 1.00 21.18 288 LEU D CA 1
ATOM 11372 C C . LEU D 1 288 ? -58.307 -40.086 48.474 1.00 22.84 288 LEU D C 1
ATOM 11373 O O . LEU D 1 288 ? -59.300 -39.656 47.855 1.00 23.64 288 LEU D O 1
ATOM 11378 N N . ALA D 1 289 ? -58.194 -40.084 49.806 1.00 22.22 289 ALA D N 1
ATOM 11379 C CA . ALA D 1 289 ? -59.239 -39.565 50.713 1.00 20.24 289 ALA D CA 1
ATOM 11380 C C . ALA D 1 289 ? -59.420 -38.064 50.456 1.00 21.46 289 ALA D C 1
ATOM 11381 O O . ALA D 1 289 ? -60.606 -37.597 50.416 1.00 18.55 289 ALA D O 1
ATOM 11383 N N . SER D 1 290 ? -58.313 -37.325 50.282 1.00 19.34 290 SER D N 1
ATOM 11384 C CA . SER D 1 290 ? -58.352 -35.855 50.037 1.00 20.52 290 SER D CA 1
ATOM 11385 C C . SER D 1 290 ? -59.140 -35.574 48.759 1.00 20.99 290 SER D C 1
ATOM 11386 O O . SER D 1 290 ? -60.133 -34.772 48.806 1.00 21.40 290 SER D O 1
ATOM 11389 N N . ILE D 1 291 ? -58.766 -36.254 47.676 1.00 20.53 291 ILE D N 1
ATOM 11390 C CA . ILE D 1 291 ? -59.395 -36.055 46.343 1.00 22.10 291 ILE D CA 1
ATOM 11391 C C . ILE D 1 291 ? -60.873 -36.449 46.436 1.00 22.56 291 ILE D C 1
ATOM 11392 O O . ILE D 1 291 ? -61.701 -35.679 45.970 1.00 23.62 291 ILE D O 1
ATOM 11397 N N . ARG D 1 292 ? -61.194 -37.584 47.049 1.00 24.13 292 ARG D N 1
ATOM 11398 C CA . ARG D 1 292 ? -62.607 -38.048 47.182 1.00 24.32 292 ARG D CA 1
ATOM 11399 C C . ARG D 1 292 ? -63.425 -37.005 47.952 1.00 24.44 292 ARG D C 1
ATOM 11400 O O . ARG D 1 292 ? -64.565 -36.713 47.562 1.00 26.06 292 ARG D O 1
ATOM 11408 N N . HIS D 1 293 ? -62.871 -36.419 48.998 1.00 24.37 293 HIS D N 1
ATOM 11409 C CA . HIS D 1 293 ? -63.587 -35.398 49.791 1.00 24.11 293 HIS D CA 1
ATOM 11410 C C . HIS D 1 293 ? -63.793 -34.129 48.942 1.00 26.36 293 HIS D C 1
ATOM 11411 O O . HIS D 1 293 ? -64.909 -33.561 48.964 1.00 27.43 293 HIS D O 1
ATOM 11418 N N . LEU D 1 294 ? -62.784 -33.703 48.193 1.00 25.10 294 LEU D N 1
ATOM 11419 C CA . LEU D 1 294 ? -62.842 -32.396 47.489 1.00 27.39 294 LEU D CA 1
ATOM 11420 C C . LEU D 1 294 ? -63.655 -32.502 46.199 1.00 28.59 294 LEU D C 1
ATOM 11421 O O . LEU D 1 294 ? -64.109 -31.456 45.757 1.00 30.86 294 LEU D O 1
ATOM 11426 N N . ARG D 1 295 ? -63.852 -33.701 45.645 1.00 29.44 295 ARG D N 1
ATOM 11427 C CA . ARG D 1 295 ? -64.782 -33.919 44.497 1.00 32.57 295 ARG D CA 1
ATOM 11428 C C . ARG D 1 295 ? -66.231 -33.832 45.003 1.00 31.32 295 ARG D C 1
ATOM 11429 O O . ARG D 1 295 ? -67.095 -33.335 44.245 1.00 34.23 295 ARG D O 1
ATOM 11437 N N . ALA D 1 296 ? -66.484 -34.297 46.224 1.00 33.27 296 ALA D N 1
ATOM 11438 C CA . ALA D 1 296 ? -67.842 -34.400 46.803 1.00 32.76 296 ALA D CA 1
ATOM 11439 C C . ALA D 1 296 ? -68.220 -33.057 47.433 1.00 34.20 296 ALA D C 1
ATOM 11440 O O . ALA D 1 296 ? -69.362 -32.671 47.289 1.00 37.85 296 ALA D O 1
ATOM 11442 N N . SER D 1 297 ? -67.263 -32.343 48.029 1.00 32.34 297 SER D N 1
ATOM 11443 C CA . SER D 1 297 ? -67.524 -31.138 48.860 1.00 34.58 297 SER D CA 1
ATOM 11444 C C . SER D 1 297 ? -66.931 -29.874 48.208 1.00 32.79 297 SER D C 1
ATOM 11445 O O . SER D 1 297 ? -65.768 -29.898 47.760 1.00 31.36 297 SER D O 1
ATOM 11448 N N . SER D 1 298 ? -67.738 -28.815 48.154 1.00 31.67 298 SER D N 1
ATOM 11449 C CA . SER D 1 298 ? -67.361 -27.445 47.740 1.00 31.86 298 SER D CA 1
ATOM 11450 C C . SER D 1 298 ? -67.274 -26.517 48.968 1.00 31.30 298 SE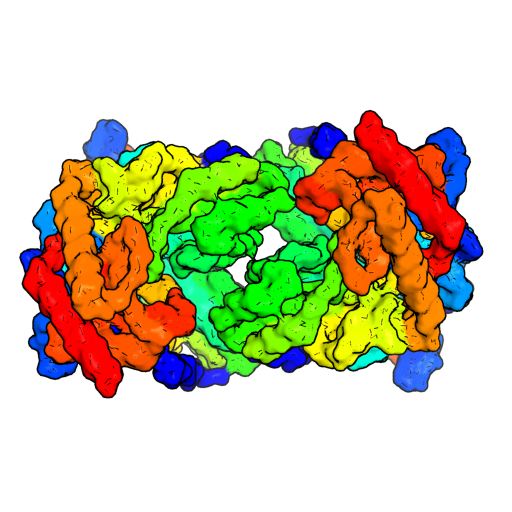R D C 1
ATOM 11451 O O . SER D 1 298 ? -66.937 -25.327 48.782 1.00 29.63 298 SER D O 1
ATOM 11454 N N . ALA D 1 299 ? -67.552 -27.001 50.185 1.00 29.88 299 ALA D N 1
ATOM 11455 C CA . ALA D 1 299 ? -67.588 -26.151 51.403 1.00 29.05 299 ALA D CA 1
ATOM 11456 C C . ALA D 1 299 ? -66.219 -25.486 51.664 1.00 27.55 299 ALA D C 1
ATOM 11457 O O . ALA D 1 299 ? -66.178 -24.280 51.956 1.00 26.85 299 ALA D O 1
ATOM 11459 N N . GLU D 1 300 ? -65.126 -26.230 51.574 1.00 24.19 300 GLU D N 1
ATOM 11460 C CA . GLU D 1 300 ? -63.761 -25.688 51.814 1.00 24.80 300 GLU D CA 1
ATOM 11461 C C . GLU D 1 300 ? -63.404 -24.655 50.735 1.00 23.27 300 GLU D C 1
ATOM 11462 O O . GLU D 1 300 ? -62.861 -23.645 51.073 1.00 23.57 300 GLU D O 1
ATOM 11468 N N . ARG D 1 301 ? -63.724 -24.896 49.470 1.00 26.12 301 ARG D N 1
ATOM 11469 C CA . ARG D 1 301 ? -63.383 -23.959 48.368 1.00 27.12 301 ARG D CA 1
ATOM 11470 C C . ARG D 1 301 ? -64.168 -22.658 48.562 1.00 28.28 301 ARG D C 1
ATOM 11471 O O . ARG D 1 301 ? -63.587 -21.571 48.340 1.00 25.17 301 ARG D O 1
ATOM 11479 N N . GLU D 1 302 ? -65.437 -22.756 48.959 1.00 24.89 302 GLU D N 1
ATOM 11480 C CA . GLU D 1 302 ? -66.271 -21.549 49.229 1.00 27.59 302 GLU D CA 1
ATOM 11481 C C . GLU D 1 302 ? -65.630 -20.693 50.338 1.00 24.43 302 GLU D C 1
ATOM 11482 O O . GLU D 1 302 ? -65.505 -19.464 50.160 1.00 21.38 302 GLU D O 1
ATOM 11488 N N . ARG D 1 303 ? -65.269 -21.315 51.454 1.00 25.42 303 ARG D N 1
ATOM 11489 C CA . ARG D 1 303 ? -64.662 -20.636 52.627 1.00 24.56 303 ARG D CA 1
ATOM 11490 C C . ARG D 1 303 ? -63.297 -20.073 52.218 1.00 23.85 303 ARG D C 1
ATOM 11491 O O . ARG D 1 303 ? -62.904 -18.995 52.736 1.00 23.19 303 ARG D O 1
ATOM 11499 N N . HIS D 1 304 ? -62.583 -20.792 51.343 1.00 21.95 304 HIS D N 1
ATOM 11500 C CA . HIS D 1 304 ? -61.247 -20.405 50.816 1.00 23.13 304 HIS D CA 1
ATOM 11501 C C . HIS D 1 304 ? -61.411 -19.081 50.077 1.00 21.08 304 HIS D C 1
ATOM 11502 O O . HIS D 1 304 ? -60.673 -18.139 50.382 1.00 21.20 304 HIS D O 1
ATOM 11509 N N . GLN D 1 305 ? -62.363 -19.026 49.152 1.00 23.05 305 GLN D N 1
ATOM 11510 C CA . GLN D 1 305 ? -62.579 -17.848 48.269 1.00 26.11 305 GLN D CA 1
ATOM 11511 C C . GLN D 1 305 ? -63.123 -16.682 49.112 1.00 23.08 305 GLN D C 1
ATOM 11512 O O . GLN D 1 305 ? -62.739 -15.540 48.827 1.00 24.96 305 GLN D O 1
ATOM 11518 N N . ASP D 1 306 ? -63.931 -16.957 50.134 1.00 22.52 306 ASP D N 1
ATOM 11519 C CA . ASP D 1 306 ? -64.397 -15.932 51.114 1.00 24.39 306 ASP D CA 1
ATOM 11520 C C . ASP D 1 306 ? -63.216 -15.312 51.875 1.00 20.94 306 ASP D C 1
ATOM 11521 O O . ASP D 1 306 ? -63.157 -14.092 51.947 1.00 21.68 306 ASP D O 1
ATOM 11526 N N . ARG D 1 307 ? -62.261 -16.105 52.364 1.00 21.79 307 ARG D N 1
ATOM 11527 C CA . ARG D 1 307 ? -61.081 -15.575 53.109 1.00 21.47 307 ARG D CA 1
ATOM 11528 C C . ARG D 1 307 ? -60.239 -14.697 52.170 1.00 22.45 307 ARG D C 1
ATOM 11529 O O . ARG D 1 307 ? -59.811 -13.599 52.587 1.00 19.71 307 ARG D O 1
ATOM 11537 N N . VAL D 1 308 ? -59.991 -15.167 50.945 1.00 22.63 308 VAL D N 1
ATOM 11538 C CA . VAL D 1 308 ? -59.182 -14.416 49.950 1.00 22.02 308 VAL D CA 1
ATOM 11539 C C . VAL D 1 308 ? -59.894 -13.086 49.682 1.00 20.38 308 VAL D C 1
ATOM 11540 O O . VAL D 1 308 ? -59.250 -12.059 49.752 1.00 21.75 308 VAL D O 1
ATOM 11544 N N . ALA D 1 309 ? -61.185 -13.100 49.373 1.00 21.15 309 ALA D N 1
ATOM 11545 C CA . ALA D 1 309 ? -61.923 -11.865 49.011 1.00 20.98 309 ALA D CA 1
ATOM 11546 C C . ALA D 1 309 ? -61.923 -10.891 50.202 1.00 21.72 309 ALA D C 1
ATOM 11547 O O . ALA D 1 309 ? -61.736 -9.677 49.992 1.00 20.79 309 ALA D O 1
ATOM 11549 N N . ARG D 1 310 ? -62.156 -11.386 51.419 1.00 23.16 310 ARG D N 1
ATOM 11550 C CA . ARG D 1 310 ? -62.182 -10.509 52.612 1.00 22.85 310 ARG D CA 1
ATOM 11551 C C . ARG D 1 310 ? -60.797 -9.891 52.812 1.00 22.50 310 ARG D C 1
ATOM 11552 O O . ARG D 1 310 ? -60.732 -8.691 53.108 1.00 20.35 310 ARG D O 1
ATOM 11560 N N . LEU D 1 311 ? -59.722 -10.670 52.681 1.00 21.41 311 LEU D N 1
ATOM 11561 C CA . LEU D 1 311 ? -58.355 -10.113 52.869 1.00 19.99 311 LEU D CA 1
ATOM 11562 C C . LEU D 1 311 ? -58.157 -8.996 51.839 1.00 19.63 311 LEU D C 1
ATOM 11563 O O . LEU D 1 311 ? -57.681 -7.929 52.213 1.00 18.53 311 LEU D O 1
ATOM 11568 N N . ARG D 1 312 ? -58.520 -9.223 50.576 1.00 21.51 312 ARG D N 1
ATOM 11569 C CA . ARG D 1 312 ? -58.360 -8.179 49.520 1.00 21.14 312 ARG D CA 1
ATOM 11570 C C . ARG D 1 312 ? -59.172 -6.913 49.872 1.00 21.48 312 ARG D C 1
ATOM 11571 O O . ARG D 1 312 ? -58.651 -5.795 49.716 1.00 21.78 312 ARG D O 1
ATOM 11579 N N . ALA D 1 313 ? -60.427 -7.049 50.279 1.00 21.65 313 ALA D N 1
ATOM 11580 C CA . ALA D 1 313 ? -61.285 -5.874 50.573 1.00 22.56 313 ALA D CA 1
ATOM 11581 C C . ALA D 1 313 ? -60.718 -5.116 51.788 1.00 21.68 313 ALA D C 1
ATOM 11582 O O . ALA D 1 313 ? -60.702 -3.880 51.775 1.00 20.88 313 ALA D O 1
ATOM 11584 N N . ARG D 1 314 ? -60.203 -5.835 52.786 1.00 21.27 314 ARG D N 1
ATOM 11585 C CA . ARG D 1 314 ? -59.622 -5.221 53.997 1.00 21.17 314 ARG D CA 1
ATOM 11586 C C . ARG D 1 314 ? -58.292 -4.560 53.633 1.00 21.86 314 ARG D C 1
ATOM 11587 O O . ARG D 1 314 ? -58.043 -3.439 54.131 1.00 19.55 314 ARG D O 1
ATOM 11595 N N . LEU D 1 315 ? -57.450 -5.205 52.824 1.00 20.73 315 LEU D N 1
ATOM 11596 C CA . LEU D 1 315 ? -56.165 -4.589 52.401 1.00 21.80 315 LEU D CA 1
ATOM 11597 C C . LEU D 1 315 ? -56.460 -3.302 51.623 1.00 21.32 315 LEU D C 1
ATOM 11598 O O . LEU D 1 315 ? -55.715 -2.332 51.772 1.00 20.83 315 LEU D O 1
ATOM 11603 N N . ASP D 1 316 ? -57.486 -3.316 50.770 1.00 23.38 316 ASP D N 1
ATOM 11604 C CA . ASP D 1 316 ? -57.835 -2.126 49.940 1.00 23.78 316 ASP D CA 1
ATOM 11605 C C . ASP D 1 316 ? -58.271 -0.994 50.896 1.00 21.58 316 ASP D C 1
ATOM 11606 O O . ASP D 1 316 ? -57.861 0.142 50.711 1.00 21.76 316 ASP D O 1
ATOM 11611 N N . GLN D 1 317 ? -59.054 -1.299 51.916 1.00 22.07 317 GLN D N 1
ATOM 11612 C CA . GLN D 1 317 ? -59.541 -0.262 52.879 1.00 22.21 317 GLN D CA 1
ATOM 11613 C C . GLN D 1 317 ? -58.351 0.261 53.673 1.00 21.51 317 GLN D C 1
ATOM 11614 O O . GLN D 1 317 ? -58.341 1.442 54.002 1.00 20.53 317 GLN D O 1
ATOM 11620 N N . ALA D 1 318 ? -57.368 -0.582 53.985 1.00 22.24 318 ALA D N 1
ATOM 11621 C CA . ALA D 1 318 ? -56.175 -0.154 54.747 1.00 21.22 318 ALA D CA 1
ATOM 11622 C C . ALA D 1 318 ? -55.155 0.552 53.845 1.00 23.99 318 ALA D C 1
ATOM 11623 O O . ALA D 1 318 ? -54.163 1.019 54.387 1.00 26.72 318 ALA D O 1
ATOM 11625 N N . GLY D 1 319 ? -55.346 0.636 52.524 1.00 25.15 319 GLY D N 1
ATOM 11626 C CA . GLY D 1 319 ? -54.348 1.273 51.633 1.00 25.56 319 GLY D CA 1
ATOM 11627 C C . GLY D 1 319 ? -53.078 0.427 51.456 1.00 26.83 319 GLY D C 1
ATOM 11628 O O . GLY D 1 319 ? -52.008 0.990 51.105 1.00 24.41 319 GLY D O 1
ATOM 11629 N N . VAL D 1 320 ? -53.158 -0.890 51.664 1.00 27.17 320 VAL D N 1
ATOM 11630 C CA . VAL D 1 320 ? -51.970 -1.789 51.525 1.00 27.71 320 VAL D CA 1
ATOM 11631 C C . VAL D 1 320 ? -52.039 -2.375 50.116 1.00 25.04 320 VAL D C 1
ATOM 11632 O O . VAL D 1 320 ? -53.071 -3.016 49.786 1.00 24.25 320 VAL D O 1
ATOM 11636 N N . ALA D 1 321 ? -51.028 -2.085 49.291 1.00 24.76 321 ALA D N 1
ATOM 11637 C CA . ALA D 1 321 ? -50.978 -2.497 47.868 1.00 26.58 321 ALA D CA 1
ATOM 11638 C C . ALA D 1 321 ? -50.819 -4.022 47.729 1.00 24.76 321 ALA D C 1
ATOM 11639 O O . ALA D 1 321 ? -49.947 -4.634 48.373 1.00 25.47 321 ALA D O 1
ATOM 11641 N N . HIS D 1 322 ? -51.636 -4.618 46.886 1.00 23.58 322 HIS D N 1
ATOM 11642 C CA . HIS D 1 322 ? -51.521 -6.034 46.487 1.00 24.36 322 HIS D CA 1
ATOM 11643 C C . HIS D 1 322 ? -51.867 -6.127 44.999 1.00 25.85 322 HIS D C 1
ATOM 11644 O O . HIS D 1 322 ? -52.632 -5.262 44.495 1.00 25.82 322 HIS D O 1
ATOM 11651 N N . MET D 1 323 ? -51.304 -7.130 44.335 1.00 25.92 323 MET D N 1
ATOM 11652 C CA . MET D 1 323 ? -51.435 -7.339 42.882 1.00 26.42 323 MET D CA 1
ATOM 11653 C C . MET D 1 323 ? -52.760 -8.030 42.627 1.00 26.19 323 MET D C 1
ATOM 11654 O O . MET D 1 323 ? -52.949 -9.162 43.026 1.00 25.44 323 MET D O 1
ATOM 11659 N N . PRO D 1 324 ? -53.725 -7.352 41.977 1.00 28.64 324 PRO D N 1
ATOM 11660 C CA . PRO D 1 324 ? -55.033 -7.945 41.723 1.00 30.07 324 PRO D CA 1
ATOM 11661 C C . PRO D 1 324 ? -54.880 -9.063 40.686 1.00 26.01 324 PRO D C 1
ATOM 11662 O O . PRO D 1 324 ? -54.051 -8.963 39.819 1.00 26.40 324 PRO D O 1
ATOM 11666 N N . ASN D 1 325 ? -55.686 -10.111 40.817 1.00 25.20 325 ASN D N 1
ATOM 11667 C CA . ASN D 1 325 ? -55.638 -11.309 39.947 1.00 24.50 325 ASN D CA 1
ATOM 11668 C C . ASN D 1 325 ? -56.906 -12.102 40.233 1.00 25.94 325 ASN D C 1
ATOM 11669 O O . ASN D 1 325 ? -57.558 -11.885 41.255 1.00 24.66 325 ASN D O 1
ATOM 11674 N N . PRO D 1 326 ? -57.323 -13.006 39.331 1.00 25.83 326 PRO D N 1
ATOM 11675 C CA . PRO D 1 326 ? -58.522 -13.790 39.572 1.00 26.33 326 PRO D CA 1
ATOM 11676 C C . PRO D 1 326 ? -58.290 -15.079 40.368 1.00 23.75 326 PRO D C 1
ATOM 11677 O O . PRO D 1 326 ? -59.210 -15.818 40.472 1.00 19.97 326 PRO D O 1
ATOM 11681 N N . SER D 1 327 ? -57.081 -15.370 40.871 1.00 22.49 327 SER D N 1
ATOM 11682 C CA . SER D 1 327 ? -56.891 -16.611 41.669 1.00 21.18 327 SER D CA 1
ATOM 11683 C C . SER D 1 327 ? -57.081 -16.318 43.168 1.00 21.59 327 SER D C 1
ATOM 11684 O O . SER D 1 327 ? -57.698 -15.301 43.522 1.00 20.56 327 SER D O 1
ATOM 11687 N N . HIS D 1 328 ? -56.488 -17.176 43.998 1.00 20.21 328 HIS D N 1
ATOM 11688 C CA . HIS D 1 328 ? -56.617 -17.261 45.471 1.00 19.66 328 HIS D CA 1
ATOM 11689 C C . HIS D 1 328 ? -55.297 -16.745 46.074 1.00 20.68 328 HIS D C 1
ATOM 11690 O O . HIS D 1 328 ? -55.130 -16.836 47.283 1.00 21.69 328 HIS D O 1
ATOM 11697 N N . ILE D 1 329 ? -54.376 -16.233 45.250 1.00 21.39 329 ILE D N 1
ATOM 11698 C CA . ILE D 1 329 ? -53.017 -15.797 45.702 1.00 21.48 329 ILE D CA 1
ATOM 11699 C C . ILE D 1 329 ? -53.049 -14.288 45.838 1.00 20.75 329 ILE D C 1
ATOM 11700 O O . ILE D 1 329 ? -53.548 -13.654 44.913 1.00 21.48 329 ILE D O 1
ATOM 11705 N N . VAL D 1 330 ? -52.558 -13.758 46.963 1.00 19.98 330 VAL D N 1
ATOM 11706 C CA . VAL D 1 330 ? -52.586 -12.308 47.274 1.00 21.49 330 VAL D CA 1
ATOM 11707 C C . VAL D 1 330 ? -51.150 -11.833 47.421 1.00 22.58 330 VAL D C 1
ATOM 11708 O O . VAL D 1 330 ? -50.572 -11.914 48.503 1.00 24.66 330 VAL D O 1
ATOM 11712 N N . PRO D 1 331 ? -50.519 -11.342 46.334 1.00 22.23 331 PRO D N 1
ATOM 11713 C CA . PRO D 1 331 ? -49.153 -10.846 46.405 1.00 22.44 331 PRO D CA 1
ATOM 11714 C C . PRO D 1 331 ? -49.164 -9.417 46.951 1.00 23.35 331 PRO D C 1
ATOM 11715 O O . PRO D 1 331 ? -49.604 -8.517 46.232 1.00 23.55 331 PRO D O 1
ATOM 11719 N N . VAL D 1 332 ? -48.656 -9.245 48.165 1.00 22.47 332 VAL D N 1
ATOM 11720 C CA . VAL D 1 332 ? -48.534 -7.920 48.812 1.00 24.19 332 VAL D CA 1
ATOM 11721 C C . VAL D 1 332 ? -47.241 -7.277 48.294 1.00 26.74 332 VAL D C 1
ATOM 11722 O O . VAL D 1 332 ? -46.140 -7.890 48.407 1.00 24.06 332 VAL D O 1
ATOM 11726 N N . MET D 1 333 ? -47.384 -6.097 47.697 1.00 25.20 333 MET D N 1
ATOM 11727 C CA . MET D 1 333 ? -46.339 -5.516 46.830 1.00 26.72 333 MET D CA 1
ATOM 11728 C C . MET D 1 333 ? -45.448 -4.620 47.693 1.00 25.51 333 MET D C 1
ATOM 11729 O O . MET D 1 333 ? -45.988 -3.807 48.449 1.00 21.83 333 MET D O 1
ATOM 11734 N N . VAL D 1 334 ? -44.137 -4.849 47.650 1.00 25.82 334 VAL D N 1
ATOM 11735 C CA . VAL D 1 334 ? -43.133 -4.099 48.457 1.00 24.48 334 VAL D CA 1
ATOM 11736 C C . VAL D 1 334 ? -42.285 -3.250 47.509 1.00 27.82 334 VAL D C 1
ATOM 11737 O O . VAL D 1 334 ? -42.146 -2.071 47.779 1.00 27.06 334 VAL D O 1
ATOM 11741 N N . GLY D 1 335 ? -41.718 -3.842 46.461 1.00 25.83 335 GLY D N 1
ATOM 11742 C CA . GLY D 1 335 ? -41.023 -3.096 45.405 1.00 28.10 335 GLY D CA 1
ATOM 11743 C C . GLY D 1 335 ? -39.603 -2.713 45.782 1.00 28.24 335 GLY D C 1
ATOM 11744 O O . GLY D 1 335 ? -39.049 -1.828 45.090 1.00 27.79 335 GLY D O 1
ATOM 11745 N N . ASP D 1 336 ? -39.006 -3.383 46.772 1.00 27.38 336 ASP D N 1
ATOM 11746 C CA . ASP D 1 336 ? -37.581 -3.176 47.157 1.00 31.17 336 ASP D CA 1
ATOM 11747 C C . ASP D 1 336 ? -37.087 -4.411 47.919 1.00 30.62 336 ASP D C 1
ATOM 11748 O O . ASP D 1 336 ? -37.763 -4.796 48.892 1.00 30.71 336 ASP D O 1
ATOM 11753 N N . ALA D 1 337 ? -35.942 -4.984 47.510 1.00 30.53 337 ALA D N 1
ATOM 11754 C CA . ALA D 1 337 ? -35.377 -6.241 48.060 1.00 32.59 337 ALA D CA 1
ATOM 11755 C C . ALA D 1 337 ? -35.125 -6.129 49.577 1.00 30.77 337 ALA D C 1
ATOM 11756 O O . ALA D 1 337 ? -35.649 -6.958 50.365 1.00 28.25 337 ALA D O 1
ATOM 11758 N N . ALA D 1 338 ? -34.314 -5.173 50.013 1.00 29.76 338 ALA D N 1
ATOM 11759 C CA . ALA D 1 338 ? -33.959 -5.047 51.444 1.00 29.39 338 ALA D CA 1
ATOM 11760 C C . ALA D 1 338 ? -35.242 -4.801 52.264 1.00 28.14 338 ALA D C 1
ATOM 11761 O O . ALA D 1 338 ? -35.428 -5.442 53.302 1.00 24.44 338 ALA D O 1
ATOM 11763 N N . LEU D 1 339 ? -36.106 -3.898 51.802 1.00 26.71 339 LEU D N 1
ATOM 11764 C CA . LEU D 1 339 ? -37.388 -3.592 52.471 1.00 27.39 339 LEU D CA 1
ATOM 11765 C C . LEU D 1 339 ? -38.249 -4.865 52.556 1.00 26.64 339 LEU D C 1
ATOM 11766 O O . LEU D 1 339 ? -38.847 -5.137 53.619 1.00 22.31 339 LEU D O 1
ATOM 11771 N N . CYS D 1 340 ? -38.286 -5.674 51.493 1.00 28.98 340 CYS D N 1
ATOM 11772 C CA . CYS D 1 340 ? -39.121 -6.908 51.464 1.00 28.75 340 CYS D CA 1
ATOM 11773 C C . CYS D 1 340 ? -38.681 -7.858 52.580 1.00 29.69 340 CYS D C 1
ATOM 11774 O O . CYS D 1 340 ? -39.546 -8.317 53.362 1.00 29.29 340 CYS D O 1
ATOM 11777 N N . LYS D 1 341 ? -37.375 -8.099 52.680 1.00 29.82 341 LYS D N 1
ATOM 11778 C CA . LYS D 1 341 ? -36.780 -8.951 53.736 1.00 30.09 341 LYS D CA 1
ATOM 11779 C C . LYS D 1 341 ? -37.044 -8.316 55.118 1.00 30.82 341 LYS D C 1
ATOM 11780 O O . LYS D 1 341 ? -37.398 -9.084 56.037 1.00 28.38 341 LYS D O 1
ATOM 11786 N N . GLN D 1 342 ? -36.918 -6.988 55.286 1.00 29.02 342 GLN D N 1
ATOM 11787 C CA . GLN D 1 342 ? -37.170 -6.289 56.584 1.00 29.31 342 GLN D CA 1
ATOM 11788 C C . GLN D 1 342 ? -38.627 -6.476 57.028 1.00 28.20 342 GLN D C 1
ATOM 11789 O O . GLN D 1 342 ? -38.859 -6.780 58.212 1.00 28.49 342 GLN D O 1
ATOM 11795 N N . ILE D 1 343 ? -39.590 -6.272 56.126 1.00 27.32 343 ILE D N 1
ATOM 11796 C CA . ILE D 1 343 ? -41.043 -6.458 56.428 1.00 25.90 343 ILE D CA 1
ATOM 11797 C C . ILE D 1 343 ? -41.303 -7.912 56.839 1.00 24.72 343 ILE D C 1
ATOM 11798 O O . ILE D 1 343 ? -41.930 -8.108 57.891 1.00 23.31 343 ILE D O 1
ATOM 11803 N N . SER D 1 344 ? -40.774 -8.898 56.107 1.00 25.19 344 SER D N 1
ATOM 11804 C CA . SER D 1 344 ? -40.941 -10.333 56.445 1.00 25.86 344 SER D CA 1
ATOM 11805 C C . SER D 1 344 ? -40.401 -10.646 57.857 1.00 27.68 344 SER D C 1
ATOM 11806 O O . SER D 1 344 ? -41.118 -11.335 58.638 1.00 24.84 344 SER D O 1
ATOM 11809 N N . ASP D 1 345 ? -39.159 -10.228 58.156 1.00 27.66 345 ASP D N 1
ATOM 11810 C CA . ASP D 1 345 ? -38.536 -10.369 59.505 1.00 29.90 345 ASP D CA 1
ATOM 11811 C C . ASP D 1 345 ? -39.376 -9.693 60.588 1.00 25.75 345 ASP D C 1
ATOM 11812 O O . ASP D 1 345 ? -39.519 -10.275 61.697 1.00 24.18 345 ASP D O 1
ATOM 11817 N N . GLU D 1 346 ? -39.867 -8.488 60.342 1.00 26.00 346 GLU D N 1
ATOM 11818 C CA . GLU D 1 346 ? -40.657 -7.818 61.399 1.00 26.97 346 GLU D CA 1
ATOM 11819 C C . GLU D 1 346 ? -41.996 -8.562 61.560 1.00 26.35 346 GLU D C 1
ATOM 11820 O O . GLU D 1 346 ? -42.451 -8.694 62.701 1.00 24.43 346 GLU D O 1
ATOM 11826 N N . LEU D 1 347 ? -42.603 -9.049 60.479 1.00 24.22 347 LEU D N 1
ATOM 11827 C CA . LEU D 1 347 ? -43.890 -9.771 60.605 1.00 24.16 347 LEU D CA 1
ATOM 11828 C C . LEU D 1 347 ? -43.695 -11.002 61.498 1.00 25.65 347 LEU D C 1
ATOM 11829 O O . LEU D 1 347 ? -44.550 -11.208 62.365 1.00 25.11 347 LEU D O 1
ATOM 11834 N N . ILE D 1 348 ? -42.608 -11.773 61.320 1.00 26.89 348 ILE D N 1
ATOM 11835 C CA . ILE D 1 348 ? -42.348 -12.989 62.145 1.00 30.65 348 ILE D CA 1
ATOM 11836 C C . ILE D 1 348 ? -42.064 -12.565 63.596 1.00 32.55 348 ILE D C 1
ATOM 11837 O O . ILE D 1 348 ? -42.749 -13.099 64.476 1.00 32.39 348 ILE D O 1
ATOM 11842 N N . SER D 1 349 ? -41.139 -11.632 63.851 1.00 33.63 349 SER D N 1
ATOM 11843 C CA . SER D 1 349 ? -40.614 -11.374 65.220 1.00 35.99 349 SER D CA 1
ATOM 11844 C C . SER D 1 349 ? -41.560 -10.461 66.014 1.00 35.30 349 SER D C 1
ATOM 11845 O O . SER D 1 349 ? -41.752 -10.737 67.191 1.00 38.07 349 SER D O 1
ATOM 11848 N N . ARG D 1 350 ? -42.141 -9.427 65.404 1.00 30.35 350 ARG D N 1
ATOM 11849 C CA . ARG D 1 350 ? -43.054 -8.481 66.101 1.00 34.34 350 ARG D CA 1
ATOM 11850 C C . ARG D 1 350 ? -44.462 -9.100 66.162 1.00 32.29 350 ARG D C 1
ATOM 11851 O O . ARG D 1 350 ? -45.088 -9.006 67.222 1.00 27.63 350 ARG D O 1
ATOM 11859 N N . TYR D 1 351 ? -44.981 -9.675 65.067 1.00 28.47 351 TYR D N 1
ATOM 11860 C CA . TYR D 1 351 ? -46.438 -9.977 64.947 1.00 27.54 351 TYR D CA 1
ATOM 11861 C C . TYR D 1 351 ? -46.765 -11.475 64.966 1.00 26.21 351 TYR D C 1
ATOM 11862 O O . TYR D 1 351 ? -47.965 -11.823 64.890 1.00 26.52 351 TYR D O 1
ATOM 11871 N N . GLY D 1 352 ? -45.779 -12.359 65.087 1.00 23.88 352 GLY D N 1
ATOM 11872 C CA . GLY D 1 352 ? -46.047 -13.808 65.026 1.00 23.83 352 GLY D CA 1
ATOM 11873 C C . GLY D 1 352 ? -46.704 -14.208 63.704 1.00 23.14 352 GLY D C 1
ATOM 11874 O O . GLY D 1 352 ? -47.576 -15.126 63.717 1.00 22.80 352 GLY D O 1
ATOM 11875 N N . ILE D 1 353 ? -46.281 -13.593 62.596 1.00 22.31 353 ILE D N 1
ATOM 11876 C CA . ILE D 1 353 ? -46.891 -13.807 61.247 1.00 24.06 353 ILE D CA 1
ATOM 11877 C C . ILE D 1 353 ? -45.816 -14.337 60.301 1.00 23.08 353 ILE D C 1
ATOM 11878 O O . ILE D 1 353 ? -44.902 -13.587 60.023 1.00 22.59 353 ILE D O 1
ATOM 11883 N N . TYR D 1 354 ? -45.979 -15.553 59.779 1.00 23.33 354 TYR D N 1
ATOM 11884 C CA . TYR D 1 354 ? -44.994 -16.219 58.887 1.00 22.78 354 TYR D CA 1
ATOM 11885 C C . TYR D 1 354 ? -45.401 -16.019 57.416 1.00 24.17 354 TYR D C 1
ATOM 11886 O O . TYR D 1 354 ? -46.337 -16.689 56.878 1.00 24.62 354 TYR D O 1
ATOM 11895 N N . VAL D 1 355 ? -44.677 -15.115 56.770 1.00 22.86 355 VAL D N 1
ATOM 11896 C CA . VAL D 1 355 ? -44.704 -14.872 55.305 1.00 27.02 355 VAL D CA 1
ATOM 11897 C C . VAL D 1 355 ? -43.242 -14.935 54.860 1.00 30.51 355 VAL D C 1
ATOM 11898 O O . VAL D 1 355 ? -42.352 -14.918 55.744 1.00 40.48 355 VAL D O 1
ATOM 11902 N N . GLN D 1 356 ? -42.975 -15.176 53.591 1.00 28.90 356 GLN D N 1
ATOM 11903 C CA . GLN D 1 356 ? -41.578 -15.195 53.111 1.00 30.13 356 GLN D CA 1
ATOM 11904 C C . GLN D 1 356 ? -41.428 -14.108 52.065 1.00 27.62 356 GLN D C 1
ATOM 11905 O O . GLN D 1 356 ? -42.309 -13.910 51.245 1.00 30.36 356 GLN D O 1
ATOM 11911 N N . PRO D 1 357 ? -40.264 -13.435 52.023 1.00 27.91 357 PRO D N 1
ATOM 11912 C CA . PRO D 1 357 ? -40.020 -12.411 51.017 1.00 27.94 357 PRO D CA 1
ATOM 11913 C C . PRO D 1 357 ? -39.760 -13.077 49.655 1.00 28.59 357 PRO D C 1
ATOM 11914 O O . PRO D 1 357 ? -39.138 -14.126 49.638 1.00 31.49 357 PRO D O 1
ATOM 11918 N N . ILE D 1 358 ? -40.258 -12.489 48.560 1.00 27.10 358 ILE D N 1
ATOM 11919 C CA . ILE D 1 358 ? -39.963 -12.924 47.157 1.00 26.70 358 ILE D CA 1
ATOM 11920 C C . ILE D 1 358 ? -39.275 -11.777 46.397 1.00 25.04 358 ILE D C 1
ATOM 11921 O O . ILE D 1 358 ? -39.895 -10.686 46.194 1.00 23.73 358 ILE D O 1
ATOM 11926 N N . ASN D 1 359 ? -38.031 -12.019 45.995 1.00 24.59 359 ASN D N 1
ATOM 11927 C CA . ASN D 1 359 ? -37.123 -11.002 45.403 1.00 26.95 359 ASN D CA 1
ATOM 11928 C C . ASN D 1 359 ? -36.575 -11.499 44.061 1.00 26.07 359 ASN D C 1
ATOM 11929 O O . ASN D 1 359 ? -36.783 -12.671 43.732 1.00 27.09 359 ASN D O 1
ATOM 11934 N N . TYR D 1 360 ? -35.920 -10.621 43.291 1.00 29.77 360 TYR D N 1
ATOM 11935 C CA . TYR D 1 360 ? -35.099 -11.026 42.115 1.00 33.26 360 TYR D CA 1
ATOM 11936 C C . TYR D 1 360 ? -34.167 -12.139 42.595 1.00 30.97 360 TYR D C 1
ATOM 11937 O O . TYR D 1 360 ? -33.612 -12.006 43.675 1.00 28.51 360 TYR D O 1
ATOM 11946 N N . PRO D 1 361 ? -33.956 -13.256 41.856 1.00 30.68 361 PRO D N 1
ATOM 11947 C CA . PRO D 1 361 ? -34.476 -13.453 40.502 1.00 33.38 361 PRO D CA 1
ATOM 11948 C C . PRO D 1 361 ? -35.877 -14.074 40.377 1.00 32.31 361 PRO D C 1
ATOM 11949 O O . PRO D 1 361 ? -36.392 -14.079 39.292 1.00 29.30 361 PRO D O 1
ATOM 11953 N N . THR D 1 362 ? -36.490 -14.533 41.470 1.00 30.24 362 THR D N 1
ATOM 11954 C CA . THR D 1 362 ? -37.814 -15.215 41.412 1.00 30.34 362 THR D CA 1
ATOM 11955 C C . THR D 1 362 ? -38.820 -14.325 40.677 1.00 27.37 362 THR D C 1
ATOM 11956 O O . THR D 1 362 ? -39.692 -14.835 39.964 1.00 28.70 362 THR D O 1
ATOM 11960 N N . VAL D 1 363 ? -38.606 -13.026 40.754 1.00 28.14 363 VAL D N 1
ATOM 11961 C CA . VAL D 1 363 ? -39.556 -11.975 40.325 1.00 28.45 363 VAL D CA 1
ATOM 11962 C C . VAL D 1 363 ? -38.725 -10.777 39.896 1.00 27.79 363 VAL D C 1
ATOM 11963 O O . VAL D 1 363 ? -37.595 -10.648 40.354 1.00 27.17 363 VAL D O 1
ATOM 11967 N N . PRO D 1 364 ? -39.191 -9.933 38.945 1.00 30.42 364 PRO D N 1
ATOM 11968 C CA . PRO D 1 364 ? -38.398 -8.791 38.472 1.00 32.09 364 PRO D CA 1
ATOM 11969 C C . PRO D 1 364 ? -38.006 -7.778 39.554 1.00 31.28 364 PRO D C 1
ATOM 11970 O O . PRO D 1 364 ? -38.789 -7.533 40.440 1.00 32.32 364 PRO D O 1
ATOM 11974 N N . ARG D 1 365 ? -36.785 -7.243 39.483 1.00 34.71 365 ARG D N 1
ATOM 11975 C CA . ARG D 1 365 ? -36.306 -6.170 40.396 1.00 36.40 365 ARG D CA 1
ATOM 11976 C C . ARG D 1 365 ? -37.332 -5.050 40.347 1.00 33.88 365 ARG D C 1
ATOM 11977 O O . ARG D 1 365 ? -37.778 -4.776 39.241 1.00 34.43 365 ARG D O 1
ATOM 11985 N N . GLY D 1 366 ? -37.678 -4.469 41.507 1.00 34.54 366 GLY D N 1
ATOM 11986 C CA . GLY D 1 366 ? -38.747 -3.455 41.665 1.00 31.75 366 GLY D CA 1
ATOM 11987 C C . GLY D 1 366 ? -40.136 -4.061 41.880 1.00 31.05 366 GLY D C 1
ATOM 11988 O O . GLY D 1 366 ? -41.057 -3.294 42.191 1.00 28.77 366 GLY D O 1
ATOM 11989 N N . THR D 1 367 ? -40.316 -5.381 41.745 1.00 29.63 367 THR D N 1
ATOM 11990 C CA . THR D 1 367 ? -41.644 -6.051 41.902 1.00 29.48 367 THR D CA 1
ATOM 11991 C C . THR D 1 367 ? -41.582 -7.042 43.088 1.00 28.52 367 THR D C 1
ATOM 11992 O O . THR D 1 367 ? -42.440 -7.920 43.183 1.00 29.54 367 THR D O 1
ATOM 11996 N N . GLU D 1 368 ? -40.668 -6.824 44.029 1.00 26.79 368 GLU D N 1
ATOM 11997 C CA . GLU D 1 368 ? -40.497 -7.664 45.242 1.00 25.90 368 GLU D CA 1
ATOM 11998 C C . GLU D 1 368 ? -41.804 -7.666 46.042 1.00 24.29 368 GLU D C 1
ATOM 11999 O O . GLU D 1 368 ? -42.526 -6.637 46.093 1.00 19.33 368 GLU D O 1
ATOM 12005 N N . ARG D 1 369 ? -42.136 -8.803 46.636 1.00 22.00 369 ARG D N 1
ATOM 12006 C CA . ARG D 1 369 ? -43.498 -8.983 47.182 1.00 22.84 369 ARG D CA 1
ATOM 12007 C C . ARG D 1 369 ? -43.479 -10.008 48.308 1.00 24.16 369 ARG D C 1
ATOM 12008 O O . ARG D 1 369 ? -42.477 -10.754 48.442 1.00 21.51 369 ARG D O 1
ATOM 12016 N N . LEU D 1 370 ? -44.590 -10.046 49.035 1.00 22.36 370 LEU D N 1
ATOM 12017 C CA . LEU D 1 370 ? -44.915 -11.050 50.061 1.00 23.53 370 LEU D CA 1
ATOM 12018 C C . LEU D 1 370 ? -46.096 -11.880 49.549 1.00 24.65 370 LEU D C 1
ATOM 12019 O O . LEU D 1 370 ? -47.210 -11.319 49.368 1.00 26.30 370 LEU D O 1
ATOM 12024 N N . ARG D 1 371 ? -45.869 -13.156 49.288 1.00 21.90 371 ARG D N 1
ATOM 12025 C CA . ARG D 1 371 ? -46.899 -14.035 48.703 1.00 23.84 371 ARG D CA 1
ATOM 12026 C C . ARG D 1 371 ? -47.720 -14.541 49.885 1.00 24.58 371 ARG D C 1
ATOM 12027 O O . ARG D 1 371 ? -47.169 -15.211 50.776 1.00 27.21 371 ARG D O 1
ATOM 12035 N N . ILE D 1 372 ? -48.968 -14.111 49.928 1.00 22.42 372 ILE D N 1
ATOM 12036 C CA . ILE D 1 372 ? -49.923 -14.498 50.988 1.00 23.15 372 ILE D CA 1
ATOM 12037 C C . ILE D 1 372 ? -50.970 -15.436 50.393 1.00 22.48 372 ILE D C 1
ATOM 12038 O O . ILE D 1 372 ? -51.524 -15.124 49.352 1.00 20.18 372 ILE D O 1
ATOM 12043 N N . THR D 1 373 ? -51.233 -16.539 51.089 1.00 21.93 373 THR D N 1
ATOM 12044 C CA . THR D 1 373 ? -52.128 -17.621 50.656 1.00 22.01 373 THR D CA 1
ATOM 12045 C C . THR D 1 373 ? -53.143 -17.853 51.771 1.00 21.38 373 THR D C 1
ATOM 12046 O O . THR D 1 373 ? -52.999 -18.742 52.595 1.00 19.48 373 THR D O 1
ATOM 12050 N N . PRO D 1 374 ? -54.215 -17.043 51.822 1.00 20.90 374 PRO D N 1
ATOM 12051 C CA . PRO D 1 374 ? -55.301 -17.302 52.762 1.00 20.99 374 PRO D CA 1
ATOM 12052 C C . PRO D 1 374 ? -55.842 -18.721 52.574 1.00 21.60 374 PRO D C 1
ATOM 12053 O O . PRO D 1 374 ? -55.967 -19.142 51.468 1.00 23.63 374 PRO D O 1
ATOM 12057 N N . SER D 1 375 ? -56.193 -19.364 53.680 1.00 21.86 375 SER D N 1
ATOM 12058 C CA . SER D 1 375 ? -56.809 -20.703 53.774 1.00 22.08 375 SER D CA 1
ATOM 12059 C C . SER D 1 375 ? -58.179 -20.546 54.421 1.00 23.37 375 SER D C 1
ATOM 12060 O O . SER D 1 375 ? -58.430 -19.548 55.093 1.00 21.24 375 SER D O 1
ATOM 12063 N N . PRO D 1 376 ? -59.068 -21.551 54.287 1.00 25.07 376 PRO D N 1
ATOM 12064 C CA . PRO D 1 376 ? -60.354 -21.547 54.989 1.00 25.61 376 PRO D CA 1
ATOM 12065 C C . PRO D 1 376 ? -60.223 -21.444 56.513 1.00 24.11 376 PRO D C 1
ATOM 12066 O O . PRO D 1 376 ? -61.154 -20.965 57.140 1.00 21.81 376 PRO D O 1
ATOM 12070 N N . GLN D 1 377 ? -59.087 -21.868 57.061 1.00 20.96 377 GLN D N 1
ATOM 12071 C CA . GLN D 1 377 ? -58.841 -21.872 58.527 1.00 22.39 377 GLN D CA 1
ATOM 12072 C C . GLN D 1 377 ? -58.415 -20.484 59.035 1.00 20.82 377 GLN D C 1
ATOM 12073 O O . GLN D 1 377 ? -58.406 -20.298 60.242 1.00 21.30 377 GLN D O 1
ATOM 12079 N N . HIS D 1 378 ? -58.048 -19.550 58.157 1.00 19.12 378 HIS D N 1
ATOM 12080 C CA . HIS D 1 378 ? -57.743 -18.150 58.551 1.00 20.73 378 HIS D CA 1
ATOM 12081 C C . HIS D 1 378 ? -59.048 -17.468 58.993 1.00 19.82 378 HIS D C 1
ATOM 12082 O O . HIS D 1 378 ? -59.994 -17.431 58.166 1.00 19.39 378 HIS D O 1
ATOM 12089 N N . THR D 1 379 ? -59.107 -16.985 60.242 1.00 21.30 379 THR D N 1
ATOM 12090 C CA . THR D 1 379 ? -60.328 -16.345 60.826 1.00 21.90 379 THR D CA 1
ATOM 12091 C C . THR D 1 379 ? -60.388 -14.860 60.468 1.00 21.85 379 THR D C 1
ATOM 12092 O O . THR D 1 379 ? -59.368 -14.274 60.081 1.00 19.95 379 THR D O 1
ATOM 12096 N N . ASP D 1 380 ? -61.542 -14.226 60.650 1.00 23.62 380 ASP D N 1
ATOM 12097 C CA . ASP D 1 380 ? -61.618 -12.751 60.479 1.00 23.85 380 ASP D CA 1
ATOM 12098 C C . ASP D 1 380 ? -60.585 -12.090 61.391 1.00 21.39 380 ASP D C 1
ATOM 12099 O O . ASP D 1 380 ? -60.009 -11.076 60.968 1.00 20.04 380 ASP D O 1
ATOM 12104 N N . ALA D 1 381 ? -60.370 -12.629 62.591 1.00 21.64 381 ALA D N 1
ATOM 12105 C CA . ALA D 1 381 ? -59.384 -12.114 63.569 1.00 22.09 381 ALA D CA 1
ATOM 12106 C C . ALA D 1 381 ? -57.953 -12.279 63.038 1.00 22.17 381 ALA D C 1
ATOM 12107 O O . ALA D 1 381 ? -57.137 -11.361 63.261 1.00 19.89 381 ALA D O 1
ATOM 12109 N N . ASP D 1 382 ? -57.626 -13.413 62.412 1.00 22.40 382 ASP D N 1
ATOM 12110 C CA . ASP D 1 382 ? -56.296 -13.595 61.758 1.00 22.34 382 ASP D CA 1
ATOM 12111 C C . ASP D 1 382 ? -56.128 -12.530 60.670 1.00 20.15 382 ASP D C 1
ATOM 12112 O O . ASP D 1 382 ? -55.067 -11.892 60.619 1.00 18.83 382 ASP D O 1
ATOM 12117 N N . ILE D 1 383 ? -57.169 -12.298 59.863 1.00 19.18 383 ILE D N 1
ATOM 12118 C CA . ILE D 1 383 ? -57.123 -11.307 58.758 1.00 19.77 383 ILE D CA 1
ATOM 12119 C C . ILE D 1 383 ? -56.853 -9.917 59.341 1.00 21.24 383 ILE D C 1
ATOM 12120 O O . ILE D 1 383 ? -55.981 -9.214 58.799 1.00 21.50 383 ILE D O 1
ATOM 12125 N N . GLU D 1 384 ? -57.535 -9.540 60.424 1.00 23.48 384 GLU D N 1
ATOM 12126 C CA . GLU D 1 384 ? -57.406 -8.187 61.046 1.00 22.83 384 GLU D CA 1
ATOM 12127 C C . GLU D 1 384 ? -55.993 -8.018 61.597 1.00 22.02 384 GLU D C 1
ATOM 12128 O O . GLU D 1 384 ? -55.393 -6.962 61.376 1.00 21.55 384 GLU D O 1
ATOM 12134 N N . HIS D 1 385 ? -55.457 -9.039 62.244 1.00 21.80 385 HIS D N 1
ATOM 12135 C CA . HIS D 1 385 ? -54.065 -9.013 62.765 1.00 22.20 385 HIS D CA 1
ATOM 12136 C C . HIS D 1 385 ? -53.080 -8.806 61.605 1.00 19.91 385 HIS D C 1
ATOM 12137 O O . HIS D 1 385 ? -52.150 -8.008 61.770 1.00 20.13 385 HIS D O 1
ATOM 12144 N N . LEU D 1 386 ? -53.278 -9.456 60.452 1.00 20.27 386 LEU D N 1
ATOM 12145 C CA . LEU D 1 386 ? -52.364 -9.312 59.279 1.00 20.73 386 LEU D CA 1
ATOM 12146 C C . LEU D 1 386 ? -52.512 -7.920 58.652 1.00 20.94 386 LEU D C 1
ATOM 12147 O O . LEU D 1 386 ? -51.492 -7.286 58.364 1.00 19.24 386 LEU D O 1
ATOM 12152 N N . VAL D 1 387 ? -53.749 -7.459 58.462 1.00 21.10 387 VAL D N 1
ATOM 12153 C CA . VAL D 1 387 ? -54.043 -6.148 57.834 1.00 21.43 387 VAL D CA 1
ATOM 12154 C C . VAL D 1 387 ? -53.471 -5.041 58.719 1.00 22.97 387 VAL D C 1
ATOM 12155 O O . VAL D 1 387 ? -52.803 -4.137 58.186 1.00 21.27 387 VAL D O 1
ATOM 12159 N N . GLN D 1 388 ? -53.734 -5.109 60.024 1.00 26.69 388 GLN D N 1
ATOM 12160 C CA . GLN D 1 388 ? -53.219 -4.136 61.019 1.00 28.21 388 GLN D CA 1
ATOM 12161 C C . GLN D 1 388 ? -51.685 -4.161 60.982 1.00 27.79 388 GLN D C 1
ATOM 12162 O O . GLN D 1 388 ? -51.098 -3.073 60.859 1.00 25.51 388 GLN D O 1
ATOM 12168 N N . ALA D 1 389 ? -51.050 -5.341 61.046 1.00 24.11 389 ALA D N 1
ATOM 12169 C CA . ALA D 1 389 ? -49.573 -5.471 61.021 1.00 23.17 389 ALA D CA 1
ATOM 12170 C C . ALA D 1 389 ? -49.022 -4.754 59.793 1.00 24.50 389 ALA D C 1
ATOM 12171 O O . ALA D 1 389 ? -48.104 -3.916 59.927 1.00 24.45 389 ALA D O 1
ATOM 12173 N N . LEU D 1 390 ? -49.554 -5.065 58.618 1.00 24.18 390 LEU D N 1
ATOM 12174 C CA . LEU D 1 390 ? -49.034 -4.469 57.363 1.00 24.92 390 LEU D CA 1
ATOM 12175 C C . LEU D 1 390 ? -49.257 -2.950 57.378 1.00 25.48 390 LEU D C 1
ATOM 12176 O O . LEU D 1 390 ? -48.384 -2.196 56.892 1.00 24.28 390 LEU D O 1
ATOM 12181 N N . SER D 1 391 ? -50.414 -2.520 57.861 1.00 27.73 391 SER D N 1
ATOM 12182 C CA . SER D 1 391 ? -50.797 -1.090 57.878 1.00 30.12 391 SER D CA 1
ATOM 12183 C C . SER D 1 391 ? -49.801 -0.360 58.778 1.00 29.95 391 SER D C 1
ATOM 12184 O O . SER D 1 391 ? -49.227 0.658 58.348 1.00 27.55 391 SER D O 1
ATOM 12187 N N . GLU D 1 392 ? -49.538 -0.916 59.954 1.00 28.96 392 GLU D N 1
ATOM 12188 C CA . GLU D 1 392 ? -48.614 -0.315 60.953 1.00 31.65 392 GLU D CA 1
ATOM 12189 C C . GLU D 1 392 ? -47.201 -0.268 60.346 1.00 30.61 392 GLU D C 1
ATOM 12190 O O . GLU D 1 392 ? -46.565 0.794 60.421 1.00 27.80 392 GLU D O 1
ATOM 12196 N N . ILE D 1 393 ? -46.745 -1.345 59.700 1.00 29.13 393 ILE D N 1
ATOM 12197 C CA . ILE D 1 393 ? -45.358 -1.424 59.159 1.00 29.54 393 ILE D CA 1
ATOM 12198 C C . ILE D 1 393 ? -45.232 -0.425 58.015 1.00 31.18 393 ILE D C 1
ATOM 12199 O O . ILE D 1 393 ? -44.200 0.271 57.954 1.00 28.27 393 ILE D O 1
ATOM 12204 N N . TRP D 1 394 ? -46.243 -0.351 57.143 1.00 32.61 394 TRP D N 1
ATOM 12205 C CA . TRP D 1 394 ? -46.240 0.614 56.008 1.00 32.86 394 TRP D CA 1
ATOM 12206 C C . TRP D 1 394 ? -46.160 2.057 56.525 1.00 34.92 394 TRP D C 1
ATOM 12207 O O . TRP D 1 394 ? -45.338 2.823 55.947 1.00 32.88 394 TRP D O 1
ATOM 12218 N N . THR D 1 395 ? -46.913 2.409 57.578 1.00 32.45 395 THR D N 1
ATOM 12219 C CA . THR D 1 395 ? -46.935 3.795 58.135 1.00 36.65 395 THR D CA 1
ATOM 12220 C C . THR D 1 395 ? -45.537 4.122 58.673 1.00 36.85 395 THR D C 1
ATOM 12221 O O . THR D 1 395 ? -45.076 5.233 58.437 1.00 37.02 395 THR D O 1
ATOM 12225 N N . ARG D 1 396 ? -44.864 3.174 59.330 1.00 37.52 396 ARG D N 1
ATOM 12226 C CA . ARG D 1 396 ? -43.467 3.367 59.811 1.00 40.38 396 ARG D CA 1
ATOM 12227 C C . ARG D 1 396 ? -42.507 3.519 58.622 1.00 41.37 396 ARG D C 1
ATOM 12228 O O . ARG D 1 396 ? -41.550 4.288 58.759 1.00 42.87 396 ARG D O 1
ATOM 12236 N N . VAL D 1 397 ? -42.752 2.855 57.501 1.00 44.97 397 VAL D N 1
ATOM 12237 C CA . VAL D 1 397 ? -41.880 3.044 56.304 1.00 52.98 397 VAL D CA 1
ATOM 12238 C C . VAL D 1 397 ? -42.088 4.464 55.768 1.00 58.07 397 VAL D C 1
ATOM 12239 O O . VAL D 1 397 ? -41.102 5.194 55.658 1.00 56.40 397 VAL D O 1
ATOM 12243 N N . GLY D 1 398 ? -43.330 4.862 55.521 1.00 30.00 398 GLY D N 1
ATOM 12244 C CA . GLY D 1 398 ? -43.635 6.236 55.075 1.00 30.00 398 GLY D CA 1
ATOM 12245 C C . GLY D 1 398 ? -42.973 7.338 55.892 1.00 30.00 398 GLY D C 1
ATOM 12246 O O . GLY D 1 398 ? -42.670 8.386 55.307 1.00 30.00 398 GLY D O 1
ATOM 12247 N N . LEU D 1 399 ? -42.764 7.129 57.191 1.00 30.00 399 LEU D N 1
ATOM 12248 C CA . LEU D 1 399 ? -42.168 8.174 58.066 1.00 30.00 399 LEU D CA 1
ATOM 12249 C C . LEU D 1 399 ? -40.636 8.141 57.955 1.00 30.00 399 LEU D C 1
ATOM 12250 O O . LEU D 1 399 ? -40.042 7.108 58.301 1.00 30.00 399 LEU D O 1
#

Organism: Rhodopseudomonas palustris (NCBI:txid1076)

Radius of gyration: 36.03 Å; Cα contacts (8 Å, |Δi|>4): 3807; chains: 4; bounding box: 86×87×100 Å

Nearest PDB structures (foldseek):
  7x98-assembly2_D  TM=1.001E+00  e=2.437E-76  Rhodopseudomonas palustris
  5txr-assembly1_A  TM=9.696E-01  e=4.468E-49  Saccharomyces cerevisiae S288C
  5txt-assembly2_D  TM=9.836E-01  e=5.370E-45  Saccharomyces cerevisiae S288C
  8guh-assembly1_A  TM=9.352E-01  e=1.373E-35  Sphingobacterium multivorum
  2x8u-assembly1_B  TM=9.146E-01  e=3.852E-33  Rhizorhabdus wittichii RW1

B-factor: mean 27.54, std 9.07, range [10.74, 92.74]

InterPro domains:
  IPR001917 Aminotransferase, class-II, pyridoxal-phosphate binding site [PS00599] (244-253)
  IPR004839 Aminotransferase, class I/classII, large domain [PF00155] (46-390)
  IPR010961 Tetrapyrrole biosynthesis, 5-aminolevulinic acid synthase [TIGR01821] (1-401)
  IPR015421 Pyridoxal phosphate-dependent transferase, major domain [G3DSA:3.40.640.10] (63-296)
  IPR015422 Pyridoxal phosphate-dependent transferase, small domain [G3DSA:3.90.1150.10] (47-386)
  IPR015424 Pyridoxal phosphate-dependent transferase [SSF53383] (2-398)
  IPR050087 8-amino-7-oxononanoate synthase class-II [PTHR13693] (41-392)

Secondary structure (DSSP, 8-state):
--HHHHHHHHHHHHHHTT---PPPEEEE-TTSTTEEEEEETTEEEEEEE-S-S-TT-GGG-HHHHHHHHHHHHHH-SS--SBTTBB--BHHHHHHHHHHHHHTT-SEEEEES-HHHHHHHHHHHHHHTSTT-EEEEETT--HHHHHHHHHH--EEEEE-TT-HHHHHHHHHTS-TTS-EEEEEESB-TTT--B--HHHHHHHHHHTT-EEEEE-TTTTTTSSTTS--HHHHTT-GGG-SEEEEE-----S--EEEEE-HHHHHHHHHH-HHHHTSPPPPHHHHHHHHHHHHHHHH--HHHHHHHHHHHHHHHHHHHTT------SSS-EEEE-S-HHHHHHHHHHHHHHH-EE--EE-TTTS-SS--EEEE---TT--HHHHHHHHHHHHHHHHHTT--/--HHHHHHHHHHHHHHTT------EEEE-TTSTTEEEEEETTEEEEEEE-S-S-TT-GGG-HHHHHHHHHHHHHH-SS--SBTTTB--BHHHHHHHHHHHHHTT-SEEEEES-HHHHHHHHHHHHHHTSTTPEEEEETT--HHHHHHHHHHT-EEEEE-TT-HHHHHHHHTTS-TTS-EEEEEESB-TTT--B--HHHHHHHHHHTT-EEEEE-TTTTTTSSTTS--HHHHTT-GGG-SEEEEE-----S--EEEEE-HHHHHHHHHH-HHHHTSPPPPHHHHHHHHHHHHHHHH--HHHHHHHHHHHHHHHHHHHHT--B---SSS-EEEE---HHHHHHHHHHHHHHH-EE--EE-TTTS-TT--EEEE---TT--HHHHHHHHHHHHHHHHHHH-/--HHHHHHHHHHHHHHHT------EEEE-TTSTTEEEEEETTEEEEEEE-S-S-TT-GGG-HHHHHHHHHHHHHH-SS-SSBTTTB--BHHHHHHHHHHHHHTT-SEEEEES-HHHHHHHHHHHHHHHSTT-EEEEETT--HHHHHHHHHHT-EEEEE-TT-HHHHHHHHHTS-SSS-EEEEEESB-TTT--B--HHHHHHHHHHTT-EEEEE-TTTTTTSSTTS--HHHHTT-GGG-SEEEEE-----S--EEEEE-HHHHHHHHHH-HHHHTSPPPPHHHHHHHHHHHHHHHH--HHHHHHHHHHHHHHHHHHHTT--B---SSS-EEEE---HHHHHHHHHHHHHHH-EE-PEE-TTTS-TT--EEEE---TT--HHHHHHHHHHHHHHHHHHT--/--HHHHHHHHHHHHHHTT------EEEE-TTSTTEEEEEETTEEEEEEE-S-S-TT-GGG-HHHHHHHHHHHHHH-SS--SBTTTT--BHHHHHHHHHHHHHTT-SEEEEES-HHHHHHHHHHHHHHTSTT-EEEEETT--HHHHHHHHHH--EEEEEPTT-HHHHHHHHTTS-TTS-EEEEEESB-TTT--B--HHHHHHHHHHTT-EEEEE-TTTTTTSSTTS--HHHHTT-GGG-SEEEEE-----S--EEEEE-HHHHHHHHHH-HHHHTSBPPPHHHHHHHHHHHHHHHH--HHHHHHHHHHHHHHHHHHHTT--B---SSS-EEEE---HHHHHHHHHHHHHHH-EE--EE-TTTS-TT--EEEE---TT--HHHHHHHHHHHHHHHHHHH-